Protein AF-0000000081943123 (afdb_homodimer)

Foldseek 3Di:
DPPDDDDDDDDDYDDDDDPDQDAQADDDFDDDDCDPPRPPVDFDAQALNHHQAAAQEEEEAQFLQSLLQLLQLLVVPRQRYEYEAQADHNFAPLQQFFQWADQFDLDLLLNVLLVLLCCCQVPVLCVQQVFHQAKDQLWEKEFDLDDQSVVLVVSRVVSCVVVPFDKDKAALVRVCVQPVLWDSVSTRIMIIGRRITGGRRVRNSVSSNVSSVVSNYHYHHSKDWDAWDWDADPVRAIFTAWIDTPSGIYGYRAYEQAHFQCSCVHCVRRVFFAQKFKWKFKKFKWPFDPPCPSHHKYDHLVLQWTWDDDGRITIIGGFFLAIGTPPDDDPPRTNDFDDDDCVRGVSRLVSVCNTRVCSVVIGTPDMGIHMGMFWLQQDAEFAATLRYRNYIYDYHNNSCCSSSSNSRSNQNSCCSVVVGGLDQCCVRYNLLADPLQSNPPQSSVFRRSQNRNCVSPRDFPPAADLALAPQDEALLAADPVPPVLVVCCVPPVPVNPVLVVLLGRLQQQQFLFHDANRYTFGAFGDPVGGQDRDHDQSCCYPNRDDDDPRVSVVQSVQSSGPDQGPCNVRLVVQQVCQAAFKEKGWQLLWWKKKKAFPCSLVLCLQAWQANQPDPQFFKAWTFGADLVQATQATWIKGWHDADDDDPPADHHHPDIMIIITGRNSNNSVVVSVSVVSCVLLVGRIDMDTCSRFKIKMKMGHPCQQVLQVQFWPFHCDCVRANARGWDFTGGNRATWIWHQDDLLPGGIIMTIHGRVCVSVNVSSSCVSCVVRVYYYGGVNSSVVSNVVVLHDDEPPLGYNNDHCVNSVNCVNGVPLWQRFNQKDKWKKWFPDADADAWQWFKDWPNHTFWIFHGWGQDVVVRTTMTIIIGGSPSSGGRGNCVQVVTFMWTDDPNDITTMHIDSADPPPSVVQVVVVDDD/DDDDDDDDDDDDDDDDDDDDDDDDPDPDDPDPDPDDDPPPVDFAAQALPNDQAAAQEEEEAQFLQSLLQLLQLLVVPRQRYEYEAQADHNFAPLQQFFQWADQFDLDPLLNVLLVLLCCCQVPVLCVQQVFHQAKDQLWEKEFDLDDQSVVLVVSRVVSCVVVPFDKDKAALVRVCVQPVLWDSVRTRIMIIGRRITGGRRVRNSVSSNVSSVVSNYHYHHSKDWDAWDWDADPVRAIFTAWIQTPSGIYGYRAYEQAHFQCSCVHCVRRVFFAQKFKWKFKKFKWPFDPPCPSHHKYDHLVLQWTWDDDGRITIIGGFFLAIGTPPDDDPPRTNDFDDDDCVRCVSRLVSVCNTRVCSVVIGTPDMGIHMGMFWLQQDAEWAATLRYRNYIYDYHNNSCCSSSSNSRSNQNSCCSVVVGGLDQCCVRYNLLADPLQSNPPQSSVFSRSQNRNCVSPRDFPPAADLALAPQDEALLAADPVPPVLVVCCVPPVPVNPVLVVLLGRLQQQQFLFHDANRYTFGAFGDPVGGQDRDHRQSCCYPNRDDDDPRVSVVQSVQSSGPDQGPCNVRLVVQQVCQAAFKEKGWQLLWWKKKKAFPCSLVLCLQAWQANQPDPQFFKAWTFGADLVQATQATWIKGWHDADDDDPPADHHHPDIMIIITGRNSNNSVVVSVSVVSCVLLVGRIDMDTCSRFKIKMKMGYPCAQVLQVQFWPFDPDCVRANARGWDFTGGNRATWIWHQDDLLPGGIIMTIHGRVCVSVRVSSSCVSCVVRVYYYGGVNSSVVSNVVVLHDDEPPLGYNNDHCVNSVNCVNGVPLWQRFNQKDKWKKWFPDADADAWQWFKDWPNHTFWIFHGWGQDVVVRTTMTIIIGGDPSSGGRGNCVQVVTFMWTHDPNDITTMHIDSADPPPSVVQVVVVDDD

Organism: NCBI:txid47308

InterPro domains:
  IPR006076 FAD dependent oxidoreductase [PF01266] (56-415)
  IPR006222 GCVT, N-terminal domain [PF01571] (504-816)
  IPR013977 Aminomethyltransferase, C-terminal domain [PF08669] (824-907)
  IPR027266 Aminomethyltransferase superfamily [G3DSA:3.30.1360.120] (504-801)
  IPR028896 Aminomethyltransferase-like [PTHR43757] (264-916)
  IPR029043 Glycine cleavage T-protein/YgfZ, C-terminal [SSF101790] (824-916)
  IPR032503 FAD dependent oxidoreductase, central domain [PF16350] (418-473)
  IPR036188 FAD/NAD(P)-binding domain superfamily [G3DSA:3.50.50.60] (58-434)
  IPR036188 FAD/NAD(P)-binding domain superfamily [SSF51905] (55-461)

pLDDT: mean 85.64, std 19.5, range [12.53, 98.81]

Solvent-accessible surface area (backbone atoms only — not comparable to full-atom values): 93609 Å² total; per-residue (Å²): 140,74,98,72,77,94,77,87,82,91,81,76,86,82,84,76,83,78,80,78,85,42,67,26,80,83,84,85,70,64,79,90,55,116,36,82,84,54,51,62,85,54,71,34,54,71,46,66,72,34,22,62,39,61,31,67,28,37,32,33,22,39,26,46,36,22,21,27,27,49,24,32,28,15,59,72,64,47,26,57,29,35,36,34,11,52,50,52,75,20,28,70,51,35,59,75,53,86,28,56,36,73,59,74,51,97,37,74,64,54,30,51,25,24,51,44,15,48,44,40,51,70,42,48,45,34,72,72,62,73,40,67,26,57,60,42,72,46,12,33,36,40,48,12,61,37,70,70,52,38,44,54,51,28,39,28,48,31,39,27,54,61,74,69,48,69,67,43,84,32,46,37,69,56,42,34,71,75,38,71,68,44,53,42,86,66,41,56,28,30,44,37,26,62,78,15,28,34,37,32,48,59,41,35,35,52,45,31,43,48,50,10,38,73,45,47,25,41,60,29,24,62,41,47,75,75,40,38,44,64,44,60,50,97,84,65,48,38,27,41,46,28,41,31,36,90,40,44,56,28,36,20,51,25,40,34,41,17,34,44,68,51,29,39,63,57,24,55,47,59,67,37,76,48,55,59,46,38,25,54,48,49,36,35,31,38,37,78,42,92,84,50,58,85,42,52,25,39,35,31,36,88,51,26,27,34,38,39,67,48,74,44,22,40,33,44,28,50,55,49,72,61,64,51,73,47,86,76,81,61,93,80,64,53,78,60,66,51,83,76,55,58,84,60,48,45,62,35,52,54,33,46,25,62,41,31,50,68,50,74,78,44,54,73,66,45,78,48,21,33,64,42,20,29,12,47,77,54,40,39,35,24,44,66,43,90,67,27,48,42,34,28,38,46,26,24,40,47,89,37,38,66,30,38,14,41,22,51,10,41,34,50,26,31,25,71,75,68,70,44,49,74,58,69,51,56,83,29,27,54,43,53,48,36,78,83,50,40,76,31,65,64,44,39,50,40,20,18,49,50,29,49,46,42,63,46,50,83,83,42,90,69,69,70,84,60,41,57,65,75,70,31,74,55,68,57,44,66,62,70,59,72,64,52,50,51,51,44,48,65,76,46,56,85,60,48,74,73,46,56,73,63,68,57,23,41,38,67,60,3,29,38,65,37,77,46,62,47,24,55,38,45,29,38,61,41,88,92,38,59,29,72,81,63,81,62,29,62,88,39,32,94,86,28,69,60,79,72,92,50,54,35,59,54,58,53,56,50,40,70,46,84,56,78,37,84,58,49,61,56,43,42,50,35,40,47,36,22,71,73,21,19,24,37,32,67,53,34,62,30,26,35,32,37,39,30,42,90,28,23,58,61,45,46,31,34,48,29,39,26,72,56,82,54,63,63,30,29,40,34,66,26,32,27,59,48,98,85,47,11,26,66,40,60,36,36,36,27,21,43,71,59,38,76,62,46,75,82,77,32,67,62,36,95,41,54,31,36,41,36,47,29,56,36,66,45,28,45,39,47,51,46,50,51,49,48,49,34,59,70,41,64,44,58,52,43,79,42,82,44,31,88,47,30,31,28,39,35,35,28,6,78,43,22,61,67,28,45,51,74,36,33,82,56,68,74,46,66,83,72,44,37,78,42,22,44,46,79,43,38,32,76,87,35,69,26,36,38,30,30,51,62,74,48,57,32,18,32,33,29,39,42,22,38,45,91,48,33,60,64,40,50,41,45,46,53,60,55,18,49,86,60,63,46,42,77,34,21,47,61,24,42,53,23,34,13,55,37,49,57,59,80,42,74,82,48,61,35,32,47,65,33,33,43,59,39,55,64,38,47,88,24,33,17,66,88,40,34,34,19,44,67,40,26,60,38,39,35,36,30,82,62,89,52,70,57,73,40,45,32,21,30,23,44,73,86,38,64,28,29,32,25,42,33,35,37,59,20,67,88,82,66,29,21,35,32,33,22,46,32,34,31,83,48,72,37,26,29,13,39,59,60,51,69,73,42,53,34,30,36,28,54,52,80,41,77,40,68,35,47,77,31,95,58,43,91,41,67,71,80,60,40,35,55,72,69,46,80,133,131,64,93,78,85,74,95,75,81,93,78,92,79,89,90,80,84,87,82,79,83,82,80,78,84,77,73,76,82,85,74,87,62,87,70,80,78,82,72,63,87,60,77,36,56,72,46,65,86,68,54,66,54,61,32,67,29,39,31,34,22,38,27,46,38,22,21,28,27,48,24,31,27,15,59,74,65,46,26,56,28,34,36,34,13,53,51,52,74,21,28,71,49,36,60,76,53,84,26,56,37,73,60,74,51,96,37,74,64,55,28,52,24,25,52,45,16,48,44,39,53,70,43,48,45,35,71,70,62,72,40,67,24,57,62,42,72,45,12,33,34,40,49,12,63,38,68,69,53,39,44,53,51,27,38,28,48,31,38,27,54,60,73,68,49,71,67,42,84,31,48,37,68,56,42,34,70,73,39,71,70,44,53,43,86,64,41,56,28,30,44,37,26,61,80,16,28,36,38,33,49,59,41,34,38,50,45,30,44,48,50,10,38,74,46,50,24,42,61,28,24,59,40,47,74,77,40,38,44,64,44,61,48,97,83,65,48,38,26,40,46,28,41,29,35,89,39,45,57,28,37,20,53,25,40,33,41,16,36,45,66,51,30,41,63,57,23,55,46,59,68,36,76,46,56,57,47,39,25,54,46,50,36,34,31,38,36,76,42,92,83,50,58,85,42,52,26,38,34,31,37,87,52,26,25,35,38,39,68,48,74,45,23,40,33,45,30,50,53,49,73,61,64,51,72,48,87,75,80,62,92,78,62,56,77,61,66,52,82,76,56,57,87,60,48,45,62,34,51,54,35,47,26,61,41,31,50,68,50,74,77,44,55,74,68,45,80,48,22,32,63,41,22,29,12,48,78,54,42,38,34,24,45,66,44,91,66,28,48,42,34,26,39,46,25,23,40,48,90,39,38,66,31,39,14,41,23,51,10,41,34,49,26,33,25,70,74,68,70,43,48,73,61,70,50,57,83,28,26,53,42,53,48,36,78,82,49,41,76,31,66,65,44,39,52,39,21,18,48,50,30,49,45,43,63,46,49,83,85,43,90,68,70,72,83,61,41,59,65,75,70,30,75,54,69,55,45,64,61,70,59,71,63,53,50,53,51,43,48,67,76,46,58,86,62,48,72,74,49,56,74,61,66,57,23,41,37,68,62,3,29,39,64,38,76,47,61,46,25,56,38,46,29,36,59,41,87,92,36,59,28,70,84,65,81,61,29,62,89,40,33,94,85,28,70,60,78,71,91,49,55,33,59,54,56,54,56,50,38,69,45,85,56,78,38,87,58,49,62,55,42,41,49,37,40,47,36,22,70,72,21,19,23,35,32,67,53,34,63,28,27,34,34,36,38,29,42,91,29,22,59,62,48,46,36,40,47,31,41,25,72,54,82,55,63,62,31,29,39,34,66,26,32,27,59,48,97,84,48,10,27,68,41,60,36,37,36,26,21,44,72,59,39,76,61,46,77,82,77,32,67,63,35,96,42,53,32,35,40,36,48,29,56,35,64,45,28,45,39,47,51,47,51,51,50,48,51,35,58,73,46,62,45,57,53,43,79,44,81,44,32,88,47,29,31,28,38,36,35,28,5,78,43,22,61,66,29,46,50,74,37,34,81,57,69,74,45,66,83,72,43,36,78,43,23,44,45,79,45,41,34,78,86,35,69,26,36,37,31,30,52,61,74,49,58,30,19,33,33,29,39,41,22,37,44,90,46,34,61,64,39,51,42,47,47,52,59,55,17,50,88,61,63,48,44,76,33,21,47,60,26,41,52,22,35,12,55,36,49,58,58,79,42,70,83,49,60,33,31,47,65,32,32,43,61,40,56,64,38,45,87,24,34,17,66,88,41,30,36,20,44,69,41,26,61,40,38,34,36,30,83,62,89,51,69,54,71,40,44,32,21,29,24,44,74,87,38,65,27,29,33,25,43,31,36,34,58,20,67,90,82,66,29,20,35,32,33,22,46,31,34,31,81,56,71,38,28,30,16,42,60,60,51,71,72,42,53,36,30,37,28,55,50,79,42,76,40,67,35,46,77,32,96,55,42,91,42,66,70,80,61,40,34,54,72,66,45,80,133

Nearest PDB structures (foldseek):
  5l46-assembly2_B  TM=8.268E-01  e=7.476E-78  Homo sapiens
  4pab-assembly2_B  TM=8.121E-01  e=1.730E-78  Rattus norvegicus
  4paa-assembly2_B  TM=8.093E-01  e=3.232E-77  Rattus norvegicus
  3gsi-assembly1_A  TM=7.814E-01  e=6.948E-73  Arthrobacter globiformis
  2gah-assembly1_B  TM=8.969E-01  e=1.315E-29  Stenotrophomonas maltophilia

Secondary structure (DSSP, 8-state):
--------------------------------SS-S-------EE--GGG---B-SEEEE--SHHHHHHHHHHHHTT--SEEEE-SSSTTTTTGGG---EE----S-HHHHHHHHHHHHIIIIIHHHHHS-----B---EEEEESSHHHHHHHHHHHHHHHHTT---EEE-HHHHHHH-TTS--TT-SEEEEETT-EE--HHHHHHHHHHHHHHTT-EEEES--EEEEEEEE-TTS-EEEEEEEETTEEEE-S-EEE--GGGHHHHHHTTT----EEEEEEEEEEE---TT-TTPPEEEEGGGTEEEEEETTEEEEEE--SSPPB--S--TT-SS--PPP-HHHHHHHHHHHHHHSGGGGGPPEEEEEEEEEEEETTSS-EEEE-SSSBTEEEEE--TT-HHHHHHHHHHHHHHHHHHSS-SS--TTTBGGGS-TTTTT-HHHHHHHHHHHHHTTTS---TT----TT--SB--TTS---HHHHHHHHHHHS-SSHHHHHHH---TTTTTEEEEEETTEEEEEEE-TT---------GGG-TTPPPPSS-HHHHHHHTT-SSS--TTHHHHHHHHHHHHHS-EEEE-TTSEEEEEESTTHHHHHHHHBSS---SSTTBEEEEEEE-TTS-EEEEEEEEEEPPBS-BTTTB--BSS-EEEEEE-GGGHHHHHHHHHHHHHHHT---EEEE-GGGEEEEEEESTTHHHHHHHHBSS--STTTS-TTEEEEEEETTEEEEEEE--SSSSSEEEEEEEGGGHHHHHHHHHHHHGGGT-EEE-HHHHHHHHHHHT---BTTTB-TTS-TTTTT-GGGS-SSSS---SEEEEEEEESS-----S-PEEEETTEEEEEEEEEEEETTTTEEEEEEEEE-TTS----HHHHHHS-EEEEETTEEEEEEEESS-SSSTT--GGGT---/-------------------------------------------EE--GGG---B-SEEEE--SHHHHHHHHHHHHTT--SEEEE-SSSTTTTTGGG---EE----S-HHHHHHHHHHHHIIIIIHHHHHS-----B---EEEEESSHHHHHHHHHHHHHHHHTT---EEE-HHHHHHH-TTS--TT-SEEEEETT-EE--HHHHHHHHHHHHHHTT-EEEES--EEEEEEEE-TTS-EEEEEEEETTEEEE-S-EEE--GGGHHHHHHTTT----EEEEEEEEEEE---TT-TTPPEEEETTTTEEEEEETTEEEEEE--SSPPB--S--TT-SS--PPP-HHHHHHHHHHHHHHSGGGGGPPEEEEEEEEEEEETTSS-EEEE-SSSBTEEEEE--TT-HHHHHHHHHHHHHHHHHHSS-SS--TTTBGGGS-TTTTT-HHHHHHHHHHHHHTTTS---TT----TT--SB--TTS---HHHHHHHHHHHS-SSHHHHHHH---TTTTTEEEEEETTEEEEEEE-TT---------GGG-TTPPPPSS-HHHHHHHTT-SSS--TTHHHHHHHHHHHHHS-EEEE-TTSEEEEEESTTHHHHHHHHBSS---SSTTBEEEEEEE-TTS-EEEEEEEEEEPPBS-BTTTB--BSS-EEEEEE-GGGHHHHHHHHHHHHHHHT---EEEE-GGGEEEEEEESTTHHHHHHHHBSS--STTTS-TTBEEEEEETTEEEEEE---SSSSSEEEEEEEGGGHHHHHHHHHHHHGGGT-EEE-HHHHHHHHHHHT---BTTTB-TTS-TTTTT-GGGS-SSSS---SEEEEEEEESS-----S-PEEEETTEEEEEEEEEEEETTTTEEEEEEEEE-TTS----HHHHHH--EEEEETTEEEEEEEESS-SSSTT--GGGT---

Radius of gyration: 38.24 Å; Cα contacts (8 Å, |Δi|>4): 4387; chains: 2; bounding box: 109×119×113 Å

Sequence (1838 aa):
MAFIGSAVRRISLSLRPPLSPLCRISARAYSSEPTTEKSVPYEKTLKQEDGISSADAVVIGGGSLGCQTVYHLAKMGMTNVVLLERDRLTAGTTWHTAGLLWQLRPSDVEIELLAHTRNVISKDLEEETGLHTGWIQNGGLFIASNKQRLDEYKRLMSLGKVYGIESHVLSPAETKDLYPLMNVDDLYGTLYVPKDGTMDPAGTCTTLTRAASARGATVIENCPVTGIQVKSDDLGVKRVKAVETRHGTIETPCVVNCAGVWATKLGEMAGVKVPLIAMHHAYVVTERIEGIQNMPNVRDHDASVYLRLQGDALSVGGYEQNPIFWEEVSDKFAFSLFDLDWDVFMQNIEGAINRVPILEQTGIKSTVCGPESFTADHKPLMGEAPEVRGYFLGCGFNSAGMMLGGGCGRELAHWIIHGRPEKDMYGYDIRRFHHSLTDNNRWIRERSHESYAKNYSVVFPFDEPLASRNMRRDPFHKVDISNEISFALFYFPSRSNCVLSHLQALTEQGCVFQERHGWERPGWFNKDGAAPVKDYDYYGAYDTPKNANYKYNELLGKEYTFSFPPHHDVIKNECLTCRNGVAVFNMSYFGKFFLTGPDAKKAADWLFTADVNKKPGSTVYTCMLNKRGGSEADLTVSRLEPGAANLPLSPESDGDTYYLAIGGGVAEHNWNHISTVLQDQGFRCQLADHSEDMGMISIQGPKSRAVLQEVLDTDLSNEAFPFSTHKVVNAAGHQVRAMRLSFVGELGWELHIPKDSCMPVYNAVMAAGAKHGIINSGYRAIDSLSIEKGYRHWHADLRPDDTPLEAGLAFTCKLKSTIPFQGKIVCFTIDEKMPMFGLEAIFRNGVPVGHLRRSDYGFYIDKTIGYGYIRNPDGGVVSADFIRSGEFTLERMGVTYKAKAHLKTPFDSENKRVKGIYDMAFIGSAVRRISLSLRPPLSPLCRISARAYSSEPTTEKSVPYEKTLKQEDGISSADAVVIGGGSLGCQTVYHLAKMGMTNVVLLERDRLTAGTTWHTAGLLWQLRPSDVEIELLAHTRNVISKDLEEETGLHTGWIQNGGLFIASNKQRLDEYKRLMSLGKVYGIESHVLSPAETKDLYPLMNVDDLYGTLYVPKDGTMDPAGTCTTLTRAASARGATVIENCPVTGIQVKSDDLGVKRVKAVETRHGTIETPCVVNCAGVWATKLGEMAGVKVPLIAMHHAYVVTERIEGIQNMPNVRDHDASVYLRLQGDALSVGGYEQNPIFWEEVSDKFAFSLFDLDWDVFMQNIEGAINRVPILEQTGIKSTVCGPESFTADHKPLMGEAPEVRGYFLGCGFNSAGMMLGGGCGRELAHWIIHGRPEKDMYGYDIRRFHHSLTDNNRWIRERSHESYAKNYSVVFPFDEPLASRNMRRDPFHKVDISNEISFALFYFPSRSNCVLSHLQALTEQGCVFQERHGWERPGWFNKDGAAPVKDYDYYGAYDTPKNANYKYNELLGKEYTFSFPPHHDVIKNECLTCRNGVAVFNMSYFGKFFLTGPDAKKAADWLFTADVNKKPGSTVYTCMLNKRGGSEADLTVSRLEPGAANLPLSPESDGDTYYLAIGGGVAEHNWNHISTVLQDQGFRCQLADHSEDMGMISIQGPKSRAVLQEVLDTDLSNEAFPFSTHKVVNAAGHQVRAMRLSFVGELGWELHIPKDSCMPVYNAVMAAGAKHGIINSGYRAIDSLSIEKGYRHWHADLRPDDTPLEAGLAFTCKLKSTIPFQGKIVCFTIDEKMPMFGLEAIFRNGVPVGHLRRSDYGFYIDKTIGYGYIRNPDGGVVSADFIRSGEFTLERMGVTYKAKAHLKTPFDSENKRVKGIYD

Structure (mmCIF, N/CA/C/O backbone):
data_AF-0000000081943123-model_v1
#
loop_
_entity.id
_entity.type
_entity.pdbx_description
1 polymer 'Sarcosine dehydrogenase, mitochondrial'
#
loop_
_atom_site.group_PDB
_atom_site.id
_atom_site.type_symbol
_atom_site.label_atom_id
_atom_site.label_alt_id
_atom_site.label_comp_id
_atom_site.label_asym_id
_atom_site.label_entity_id
_atom_site.label_seq_id
_atom_site.pdbx_PDB_ins_code
_atom_site.Cartn_x
_atom_site.Cartn_y
_atom_site.Cartn_z
_atom_site.occupancy
_atom_site.B_iso_or_equiv
_atom_site.auth_seq_id
_atom_site.auth_comp_id
_atom_site.auth_asym_id
_atom_site.auth_atom_id
_atom_site.pdbx_PDB_model_num
ATOM 1 N N . MET A 1 1 ? -45.781 29.031 34.625 1 14.78 1 MET A N 1
ATOM 2 C CA . MET A 1 1 ? -46.188 27.938 35.5 1 14.78 1 MET A CA 1
ATOM 3 C C . MET A 1 1 ? -46.938 26.859 34.719 1 14.78 1 MET A C 1
ATOM 5 O O . MET A 1 1 ? -46.688 25.672 34.906 1 14.78 1 MET A O 1
ATOM 9 N N . ALA A 1 2 ? -48 27.188 34.125 1 14.56 2 ALA A N 1
ATOM 10 C CA . ALA A 1 2 ? -49.188 26.344 34.031 1 14.56 2 ALA A CA 1
ATOM 11 C C . ALA A 1 2 ? -49.062 25.297 32.938 1 14.56 2 ALA A C 1
ATOM 13 O O . ALA A 1 2 ? -49.906 24.406 32.781 1 14.56 2 ALA A O 1
ATOM 14 N N . PHE A 1 3 ? -48.375 25.656 31.875 1 13.83 3 PHE A N 1
ATOM 15 C CA . PHE A 1 3 ? -48.5 25.125 30.516 1 13.83 3 PHE A CA 1
ATOM 16 C C . PHE A 1 3 ? -48.094 23.672 30.453 1 13.83 3 PHE A C 1
ATOM 18 O O . PHE A 1 3 ? -46.875 23.359 30.438 1 13.83 3 PHE A O 1
ATOM 25 N N . ILE A 1 4 ? -48.719 22.547 31.031 1 15.71 4 ILE A N 1
ATOM 26 C CA . ILE A 1 4 ? -49.062 21.375 31.828 1 15.71 4 ILE A CA 1
ATOM 27 C C . ILE A 1 4 ? -49.062 20.141 30.922 1 15.71 4 ILE A C 1
ATOM 29 O O . ILE A 1 4 ? -48.438 19.141 31.234 1 15.71 4 ILE A O 1
ATOM 33 N N . GLY A 1 5 ? -50.125 19.641 30.172 1 14.55 5 GLY A N 1
ATOM 34 C CA . GLY A 1 5 ? -50.906 18.547 30.734 1 14.55 5 GLY A CA 1
ATOM 35 C C . GLY A 1 5 ? -50.688 17.219 30.031 1 14.55 5 GLY A C 1
ATOM 36 O O . GLY A 1 5 ? -50.688 16.172 30.656 1 14.55 5 GLY A O 1
ATOM 37 N N . SER A 1 6 ? -50.75 17.141 28.703 1 15.01 6 SER A N 1
ATOM 38 C CA . SER A 1 6 ? -51.656 16.109 28.266 1 15.01 6 SER A CA 1
ATOM 39 C C . SER A 1 6 ? -51.031 14.727 28.328 1 15.01 6 SER A C 1
ATOM 41 O O . SER A 1 6 ? -49.844 14.586 28.062 1 15.01 6 SER A O 1
ATOM 43 N N . ALA A 1 7 ? -51.594 13.57 28.719 1 15.02 7 ALA A N 1
ATOM 44 C CA . ALA A 1 7 ? -51.781 12.359 29.516 1 15.02 7 ALA A CA 1
ATOM 45 C C . ALA A 1 7 ? -51.281 11.125 28.766 1 15.02 7 ALA A C 1
ATOM 47 O O . ALA A 1 7 ? -50.594 10.281 29.328 1 15.02 7 ALA A O 1
ATOM 48 N N . VAL A 1 8 ? -51.812 10.781 27.578 1 14.61 8 VAL A N 1
ATOM 49 C CA . VAL A 1 8 ? -52.531 9.516 27.609 1 14.61 8 VAL A CA 1
ATOM 50 C C . VAL A 1 8 ? -51.562 8.352 27.562 1 14.61 8 VAL A C 1
ATOM 52 O O . VAL A 1 8 ? -50.406 8.508 27.156 1 14.61 8 VAL A O 1
ATOM 55 N N . ARG A 1 9 ? -51.875 7.113 27.047 1 14.8 9 ARG A N 1
ATOM 56 C CA . ARG A 1 9 ? -52.281 5.793 27.531 1 14.8 9 ARG A CA 1
ATOM 57 C C . ARG A 1 9 ? -51.219 4.758 27.219 1 14.8 9 ARG A C 1
ATOM 59 O O . ARG A 1 9 ? -50.781 4.02 28.094 1 14.8 9 ARG A O 1
ATOM 66 N N . ARG A 1 10 ? -51.312 3.957 26.062 1 14.8 10 ARG A N 1
ATOM 67 C CA . ARG A 1 10 ? -51.594 2.531 26.109 1 14.8 10 ARG A CA 1
ATOM 68 C C . ARG A 1 10 ? -50.312 1.699 26.094 1 14.8 10 ARG A C 1
ATOM 70 O O . ARG A 1 10 ? -49.344 2.086 25.453 1 14.8 10 ARG A O 1
ATOM 77 N N . ILE A 1 11 ? -50.062 0.572 26.781 1 15.42 11 ILE A N 1
ATOM 78 C CA . ILE A 1 11 ? -49.344 -0.403 27.594 1 15.42 11 ILE A CA 1
ATOM 79 C C . ILE A 1 11 ? -48.656 -1.412 26.672 1 15.42 11 ILE A C 1
ATOM 81 O O . ILE A 1 11 ? -47.562 -1.898 27 1 15.42 11 ILE A O 1
ATOM 85 N N . SER A 1 12 ? -49.219 -1.796 25.516 1 14.71 12 SER A N 1
ATOM 86 C CA . SER A 1 12 ? -49.406 -3.242 25.516 1 14.71 12 SER A CA 1
ATOM 87 C C . SER A 1 12 ? -48.094 -3.977 25.375 1 14.71 12 SER A C 1
ATOM 89 O O . SER A 1 12 ? -47.75 -4.84 26.188 1 14.71 12 SER A O 1
ATOM 91 N N . LEU A 1 13 ? -47.812 -4.703 24.312 1 15.15 13 LEU A N 1
ATOM 92 C CA . LEU A 1 13 ? -47.844 -6.156 24.219 1 15.15 13 LEU A CA 1
ATOM 93 C C . LEU A 1 13 ? -46.438 -6.746 24.25 1 15.15 13 LEU A C 1
ATOM 95 O O . LEU A 1 13 ? -45.438 -6.02 24.109 1 15.15 13 LEU A O 1
ATOM 99 N N . SER A 1 14 ? -45.906 -7.379 23.234 1 15.28 14 SER A N 1
ATOM 100 C CA . SER A 1 14 ? -45.75 -8.828 23.141 1 15.28 14 SER A CA 1
ATOM 101 C C . SER A 1 14 ? -44.312 -9.258 23.375 1 15.28 14 SER A C 1
ATOM 103 O O . SER A 1 14 ? -44.062 -10.078 24.25 1 15.28 14 SER A O 1
ATOM 105 N N . LEU A 1 15 ? -43.562 -9.766 22.391 1 15.52 15 LEU A N 1
ATOM 106 C CA . LEU A 1 15 ? -43.219 -11.18 22.234 1 15.52 15 LEU A CA 1
ATOM 107 C C . LEU A 1 15 ? -41.781 -11.445 22.672 1 15.52 15 LEU A C 1
ATOM 109 O O . LEU A 1 15 ? -40.969 -10.523 22.703 1 15.52 15 LEU A O 1
ATOM 113 N N . ARG A 1 16 ? -41.219 -12.539 22.594 1 15.79 16 ARG A N 1
ATOM 114 C CA . ARG A 1 16 ? -40.719 -13.672 23.344 1 15.79 16 ARG A CA 1
ATOM 115 C C . ARG A 1 16 ? -39.188 -13.734 23.266 1 15.79 16 ARG A C 1
ATOM 117 O O . ARG A 1 16 ? -38.5 -14.086 24.234 1 15.79 16 ARG A O 1
ATOM 124 N N . PRO A 1 17 ? -38.344 -13.125 22.203 1 16.56 17 PRO A N 1
ATOM 125 C CA . PRO A 1 17 ? -37.656 -14.367 21.844 1 16.56 17 PRO A CA 1
ATOM 126 C C . PRO A 1 17 ? -36.438 -14.648 22.734 1 16.56 17 PRO A C 1
ATOM 128 O O . PRO A 1 17 ? -35.844 -13.719 23.266 1 16.56 17 PRO A O 1
ATOM 131 N N . PRO A 1 18 ? -36.156 -15.727 23.328 1 17.17 18 PRO A N 1
ATOM 132 C CA . PRO A 1 18 ? -35.438 -16.328 24.453 1 17.17 18 PRO A CA 1
ATOM 133 C C . PRO A 1 18 ? -33.906 -16.375 24.219 1 17.17 18 PRO A C 1
ATOM 135 O O . PRO A 1 18 ? -33.469 -17.031 23.281 1 17.17 18 PRO A O 1
ATOM 138 N N . LEU A 1 19 ? -33.344 -15.227 24.125 1 15.55 19 LEU A N 1
ATOM 139 C CA . LEU A 1 19 ? -31.984 -15.25 23.625 1 15.55 19 LEU A CA 1
ATOM 140 C C . LEU A 1 19 ? -31.109 -16.172 24.469 1 15.55 19 LEU A C 1
ATOM 142 O O . LEU A 1 19 ? -31.234 -16.203 25.703 1 15.55 19 LEU A O 1
ATOM 146 N N . SER A 1 20 ? -30.328 -16.938 23.844 1 15.78 20 SER A N 1
ATOM 147 C CA . SER A 1 20 ? -29.625 -18.203 23.969 1 15.78 20 SER A CA 1
ATOM 148 C C . SER A 1 20 ? -28.438 -18.094 24.906 1 15.78 20 SER A C 1
ATOM 150 O O . SER A 1 20 ? -27.828 -17.031 25.031 1 15.78 20 SER A O 1
ATOM 152 N N . PRO A 1 21 ? -28.062 -19 25.766 1 17.08 21 PRO A N 1
ATOM 153 C CA . PRO A 1 21 ? -27.422 -19.297 27.047 1 17.08 21 PRO A CA 1
ATOM 154 C C . PRO A 1 21 ? -25.906 -19.234 26.984 1 17.08 21 PRO A C 1
ATOM 156 O O . PRO A 1 21 ? -25.219 -19.531 27.969 1 17.08 21 PRO A O 1
ATOM 159 N N . LEU A 1 22 ? -25.219 -18.516 25.984 1 15.06 22 LEU A N 1
ATOM 160 C CA . LEU A 1 22 ? -24.109 -19.359 25.547 1 15.06 22 LEU A CA 1
ATOM 161 C C . LEU A 1 22 ? -22.984 -19.344 26.562 1 15.06 22 LEU A C 1
ATOM 163 O O . LEU A 1 22 ? -22.391 -20.391 26.859 1 15.06 22 LEU A O 1
ATOM 167 N N . CYS A 1 23 ? -22.297 -18.297 27.125 1 15.3 23 CYS A N 1
ATOM 168 C CA . CYS A 1 23 ? -20.859 -18.5 26.906 1 15.3 23 CYS A CA 1
ATOM 169 C C . CYS A 1 23 ? -20.203 -19.047 28.156 1 15.3 23 CYS A C 1
ATOM 171 O O . CYS A 1 23 ? -20.203 -18.406 29.203 1 15.3 23 CYS A O 1
ATOM 173 N N . ARG A 1 24 ? -20.062 -20.219 28.469 1 15.85 24 ARG A N 1
ATOM 174 C CA . ARG A 1 24 ? -19.594 -20.812 29.719 1 15.85 24 ARG A CA 1
ATOM 175 C C . ARG A 1 24 ? -18.109 -20.562 29.938 1 15.85 24 ARG A C 1
ATOM 177 O O . ARG A 1 24 ? -17.266 -21.172 29.281 1 15.85 24 ARG A O 1
ATOM 184 N N . ILE A 1 25 ? -17.656 -19.469 30.188 1 15.88 25 ILE A N 1
ATOM 185 C CA . ILE A 1 25 ? -16.219 -19.281 30.141 1 15.88 25 ILE A CA 1
ATOM 186 C C . ILE A 1 25 ? -15.57 -19.938 31.359 1 15.88 25 ILE A C 1
ATOM 188 O O . ILE A 1 25 ? -15.914 -19.625 32.5 1 15.88 25 ILE A O 1
ATOM 192 N N . SER A 1 26 ? -14.781 -21.016 31.141 1 16.25 26 SER A N 1
ATOM 193 C CA . SER A 1 26 ? -14.219 -21.969 32.094 1 16.25 26 SER A CA 1
ATOM 194 C C . SER A 1 26 ? -13.188 -21.297 33 1 16.25 26 SER A C 1
ATOM 196 O O . SER A 1 26 ? -12.602 -20.281 32.625 1 16.25 26 SER A O 1
ATOM 198 N N . ALA A 1 27 ? -12.703 -21.922 34.094 1 15.95 27 ALA A N 1
ATOM 199 C CA . ALA A 1 27 ? -12.219 -21.859 35.469 1 15.95 27 ALA A CA 1
ATOM 200 C C . ALA A 1 27 ? -10.703 -21.719 35.5 1 15.95 27 ALA A C 1
ATOM 202 O O . ALA A 1 27 ? -9.984 -22.5 34.844 1 15.95 27 ALA A O 1
ATOM 203 N N . ARG A 1 28 ? -10.102 -20.734 36.094 1 19.5 28 ARG A N 1
ATOM 204 C CA . ARG A 1 28 ? -8.742 -20.219 36.219 1 19.5 28 ARG A CA 1
ATOM 205 C C . ARG A 1 28 ? -7.934 -21.062 37.219 1 19.5 28 ARG A C 1
ATOM 207 O O . ARG A 1 28 ? -8.164 -21 38.438 1 19.5 28 ARG A O 1
ATOM 214 N N . ALA A 1 29 ? -7.254 -22.219 36.812 1 17.97 29 ALA A N 1
ATOM 215 C CA . ALA A 1 29 ? -6.562 -23 37.844 1 17.97 29 ALA A CA 1
ATOM 216 C C . ALA A 1 29 ? -5.473 -22.188 38.531 1 17.97 29 ALA A C 1
ATOM 218 O O . ALA A 1 29 ? -4.965 -21.219 37.969 1 17.97 29 ALA A O 1
ATOM 219 N N . TYR A 1 30 ? -4.574 -22.797 39.688 1 17.72 30 TYR A N 1
ATOM 220 C CA . TYR A 1 30 ? -4.012 -22.938 41.031 1 17.72 30 TYR A CA 1
ATOM 221 C C . TYR A 1 30 ? -2.488 -22.938 40.969 1 17.72 30 TYR A C 1
ATOM 223 O O . TYR A 1 30 ? -1.883 -23.672 40.219 1 17.72 30 TYR A O 1
ATOM 231 N N . SER A 1 31 ? -1.683 -22.031 41.375 1 18.48 31 SER A N 1
ATOM 232 C CA . SER A 1 31 ? -0.256 -21.734 41.344 1 18.48 31 SER A CA 1
ATOM 233 C C . SER A 1 31 ? 0.549 -22.734 42.156 1 18.48 31 SER A C 1
ATOM 235 O O . SER A 1 31 ? 1.511 -23.328 41.656 1 18.48 31 SER A O 1
ATOM 237 N N . SER A 1 32 ? 1.404 -22.719 43.344 1 17.7 32 SER A N 1
ATOM 238 C CA . SER A 1 32 ? 2.861 -22.781 43.375 1 17.7 32 SER A CA 1
ATOM 239 C C . SER A 1 32 ? 3.344 -24.172 43.781 1 17.7 32 SER A C 1
ATOM 241 O O . SER A 1 32 ? 4.316 -24.688 43.219 1 17.7 32 SER A O 1
ATOM 243 N N . GLU A 1 33 ? 3.551 -24.766 45.062 1 22.91 33 GLU A N 1
ATOM 244 C CA . GLU A 1 33 ? 4.246 -25.547 46.094 1 22.91 33 GLU A CA 1
ATOM 245 C C . GLU A 1 33 ? 4.188 -27.047 45.781 1 22.91 33 GLU A C 1
ATOM 247 O O . GLU A 1 33 ? 3.182 -27.531 45.25 1 22.91 33 GLU A O 1
ATOM 252 N N . PRO A 1 34 ? 5.172 -28.438 46.188 1 24.02 34 PRO A N 1
ATOM 253 C CA . PRO A 1 34 ? 5.242 -29.297 45 1 24.02 34 PRO A CA 1
ATOM 254 C C . PRO A 1 34 ? 4.004 -29.188 44.125 1 24.02 34 PRO A C 1
ATOM 256 O O . PRO A 1 34 ? 3.854 -29.938 43.156 1 24.02 34 PRO A O 1
ATOM 259 N N . THR A 1 35 ? 3.16 -28.297 44.156 1 25.12 35 THR A N 1
ATOM 260 C CA . THR A 1 35 ? 2.15 -28.375 45.188 1 25.12 35 THR A CA 1
ATOM 261 C C . THR A 1 35 ? 0.854 -28.969 44.656 1 25.12 35 THR A C 1
ATOM 263 O O . THR A 1 35 ? 0.515 -28.766 43.5 1 25.12 35 THR A O 1
ATOM 266 N N . THR A 1 36 ? -0.316 -29.406 44.938 1 21.7 36 THR A N 1
ATOM 267 C CA . THR A 1 36 ? -1.036 -30.484 44.281 1 21.7 36 THR A CA 1
ATOM 268 C C . THR A 1 36 ? -1.101 -30.234 42.781 1 21.7 36 THR A C 1
ATOM 270 O O . THR A 1 36 ? -0.877 -29.109 42.312 1 21.7 36 THR A O 1
ATOM 273 N N . GLU A 1 37 ? -1.933 -30.75 41.844 1 19.5 37 GLU A N 1
ATOM 274 C CA . GLU A 1 37 ? -2.156 -31.016 40.438 1 19.5 37 GLU A CA 1
ATOM 275 C C . GLU A 1 37 ? -2.281 -29.703 39.625 1 19.5 37 GLU A C 1
ATOM 277 O O . GLU A 1 37 ? -3.305 -29.031 39.719 1 19.5 37 GLU A O 1
ATOM 282 N N . LYS A 1 38 ? -1.296 -28.906 39.625 1 26.08 38 LYS A N 1
ATOM 283 C CA . LYS A 1 38 ? -1.318 -27.578 39.031 1 26.08 38 LYS A CA 1
ATOM 284 C C . LYS A 1 38 ? -1.895 -27.609 37.625 1 26.08 38 LYS A C 1
ATOM 286 O O . LYS A 1 38 ? -1.344 -28.266 36.75 1 26.08 38 LYS A O 1
ATOM 291 N N . SER A 1 39 ? -3.092 -27.359 37.531 1 21.67 39 SER A N 1
ATOM 292 C CA . SER A 1 39 ? -3.906 -27.688 36.375 1 21.67 39 SER A CA 1
ATOM 293 C C . SER A 1 39 ? -3.531 -26.797 35.188 1 21.67 39 SER A C 1
ATOM 295 O O . SER A 1 39 ? -3.477 -25.578 35.312 1 21.67 39 SER A O 1
ATOM 297 N N . VAL A 1 40 ? -2.182 -26.844 34.594 1 26.84 40 VAL A N 1
ATOM 298 C CA . VAL A 1 40 ? -1.831 -26.406 33.25 1 26.84 40 VAL A CA 1
ATOM 299 C C . VAL A 1 40 ? -3.102 -26.094 32.469 1 26.84 40 VAL A C 1
ATOM 301 O O . VAL A 1 40 ? -3.93 -26.984 32.25 1 26.84 40 VAL A O 1
ATOM 304 N N . PRO A 1 41 ? -3.508 -24.922 32.625 1 31.95 41 PRO A N 1
ATOM 305 C CA . PRO A 1 41 ? -4.859 -24.75 32.094 1 31.95 41 PRO A CA 1
ATOM 306 C C . PRO A 1 41 ? -5.031 -25.359 30.719 1 31.95 41 PRO A C 1
ATOM 308 O O . PRO A 1 41 ? -4.449 -24.875 29.734 1 31.95 41 PRO A O 1
ATOM 311 N N . TYR A 1 42 ? -4.859 -26.547 30.562 1 32.78 42 TYR A N 1
ATOM 312 C CA . TYR A 1 42 ? -4.824 -27.625 29.578 1 32.78 42 TYR A CA 1
ATOM 313 C C . TYR A 1 42 ? -5.801 -27.359 28.438 1 32.78 42 TYR A C 1
ATOM 315 O O . TYR A 1 42 ? -6.676 -26.5 28.547 1 32.78 42 TYR A O 1
ATOM 323 N N . GLU A 1 43 ? -5.633 -28.188 27.516 1 39.06 43 GLU A N 1
ATOM 324 C CA . GLU A 1 43 ? -6.602 -28.625 26.516 1 39.06 43 GLU A CA 1
ATOM 325 C C . GLU A 1 43 ? -8.031 -28.469 27.016 1 39.06 43 GLU A C 1
ATOM 327 O O . GLU A 1 43 ? -8.391 -28.984 28.078 1 39.06 43 GLU A O 1
ATOM 332 N N . LYS A 1 44 ? -8.391 -27.328 26.719 1 50.91 44 LYS A N 1
ATOM 333 C CA . LYS A 1 44 ? -9.781 -27.25 27.156 1 50.91 44 LYS A CA 1
ATOM 334 C C . LYS A 1 44 ? -10.664 -28.219 26.375 1 50.91 44 LYS A C 1
ATOM 336 O O . LYS A 1 44 ? -10.406 -28.484 25.203 1 50.91 44 LYS A O 1
ATOM 341 N N . THR A 1 45 ? -11.047 -29.062 26.984 1 45.44 45 THR A N 1
ATOM 342 C CA . THR A 1 45 ? -12.109 -29.844 26.375 1 45.44 45 THR A CA 1
ATOM 343 C C . THR A 1 45 ? -13.469 -29.188 26.594 1 45.44 45 THR A C 1
ATOM 345 O O . THR A 1 45 ? -13.82 -28.844 27.719 1 45.44 45 THR A O 1
ATOM 348 N N . LEU A 1 46 ? -14.016 -28.562 25.641 1 52.78 46 LEU A N 1
ATOM 349 C CA . LEU A 1 46 ? -15.32 -27.922 25.781 1 52.78 46 LEU A CA 1
ATOM 350 C C . LEU A 1 46 ? -16.328 -28.891 26.375 1 52.78 46 LEU A C 1
ATOM 352 O O . LEU A 1 46 ? -16.484 -30.016 25.891 1 52.78 46 LEU A O 1
ATOM 356 N N . LYS A 1 47 ? -16.797 -28.609 27.625 1 48.69 47 LYS A N 1
ATOM 357 C CA . LYS A 1 47 ? -17.969 -29.312 28.141 1 48.69 47 LYS A CA 1
ATOM 358 C C . LYS A 1 47 ? -19.266 -28.641 27.688 1 48.69 47 LYS A C 1
ATOM 360 O O . LYS A 1 47 ? -19.266 -27.469 27.328 1 48.69 47 LYS A O 1
ATOM 365 N N . GLN A 1 48 ? -20.344 -29.359 27.516 1 48.12 48 GLN A N 1
ATOM 366 C CA . GLN A 1 48 ? -21.656 -28.922 27.062 1 48.12 48 GLN A CA 1
ATOM 367 C C . GLN A 1 48 ? -22.031 -27.578 27.672 1 48.12 48 GLN A C 1
ATOM 369 O O . GLN A 1 48 ? -22.609 -26.719 27 1 48.12 48 GLN A O 1
ATOM 374 N N . GLU A 1 49 ? -21.656 -27.25 28.875 1 47.47 49 GLU A N 1
ATOM 375 C CA . GLU A 1 49 ? -22.078 -26.094 29.656 1 47.47 49 GLU A CA 1
ATOM 376 C C . GLU A 1 49 ? -21.172 -24.891 29.391 1 47.47 49 GLU A C 1
ATOM 378 O O . GLU A 1 49 ? -21.531 -23.75 29.703 1 47.47 49 GLU A O 1
ATOM 383 N N . ASP A 1 50 ? -20.062 -25.016 28.938 1 55.16 50 ASP A N 1
ATOM 384 C CA . ASP A 1 50 ? -19.031 -24 28.859 1 55.16 50 ASP A CA 1
ATOM 385 C C . ASP A 1 50 ? -18.891 -23.469 27.422 1 55.16 50 ASP A C 1
ATOM 387 O O . ASP A 1 50 ? -17.844 -22.922 27.062 1 55.16 50 ASP A O 1
ATOM 391 N N . GLY A 1 51 ? -19.891 -23.453 26.75 1 62.12 51 GLY A N 1
ATOM 392 C CA . GLY A 1 51 ? -19.859 -23.469 25.297 1 62.12 51 GLY A CA 1
ATOM 393 C C . GLY A 1 51 ? -19.531 -22.109 24.703 1 62.12 51 GLY A C 1
ATOM 394 O O . GLY A 1 51 ? -20.016 -21.078 25.172 1 62.12 51 GLY A O 1
ATOM 395 N N . ILE A 1 52 ? -18.391 -22.016 23.938 1 79.31 52 ILE A N 1
ATOM 396 C CA . ILE A 1 52 ? -18.141 -20.875 23.078 1 79.31 52 ILE A CA 1
ATOM 397 C C . ILE A 1 52 ? -19.281 -20.703 22.078 1 79.31 52 ILE A C 1
ATOM 399 O O . ILE A 1 52 ? -19.609 -21.641 21.328 1 79.31 52 ILE A O 1
ATOM 403 N N . SER A 1 53 ? -19.984 -19.625 22.25 1 83.06 53 SER A N 1
ATOM 404 C CA . SER A 1 53 ? -21.188 -19.453 21.438 1 83.06 53 SER A CA 1
ATOM 405 C C . SER A 1 53 ? -20.875 -18.75 20.125 1 83.06 53 SER A C 1
ATOM 407 O O . SER A 1 53 ? -21.578 -18.922 19.125 1 83.06 53 SER A O 1
ATOM 409 N N . SER A 1 54 ? -19.828 -18.016 20.141 1 90.12 54 SER A N 1
ATOM 410 C CA . SER A 1 54 ? -19.484 -17.297 18.922 1 90.12 54 SER A CA 1
ATOM 411 C C . SER A 1 54 ? -17.984 -17.047 18.812 1 90.12 54 SER A C 1
ATOM 413 O O . SER A 1 54 ? -17.297 -16.969 19.828 1 90.12 54 SER A O 1
ATOM 415 N N . ALA A 1 55 ? -17.453 -17.047 17.625 1 92.75 55 ALA A N 1
ATOM 416 C CA . ALA A 1 55 ? -16.047 -16.734 17.328 1 92.75 55 ALA A CA 1
ATOM 417 C C . ALA A 1 55 ? -15.93 -15.961 16.016 1 92.75 55 ALA A C 1
ATOM 419 O O . ALA A 1 55 ? -16.781 -16.094 15.133 1 92.75 55 ALA A O 1
ATOM 420 N N . ASP A 1 56 ? -14.961 -15.156 15.961 1 90.88 56 ASP A N 1
ATOM 421 C CA . ASP A 1 56 ? -14.711 -14.445 14.703 1 90.88 56 ASP A CA 1
ATOM 422 C C . ASP A 1 56 ? -14.211 -15.406 13.625 1 90.88 56 ASP A C 1
ATOM 424 O O . ASP A 1 56 ? -14.438 -15.188 12.438 1 90.88 56 ASP A O 1
ATOM 428 N N . ALA A 1 57 ? -13.461 -16.406 14.047 1 96.5 57 ALA A N 1
ATOM 429 C CA . ALA A 1 57 ? -12.984 -17.469 13.156 1 96.5 57 ALA A CA 1
ATOM 430 C C . ALA A 1 57 ? -12.836 -18.781 13.898 1 96.5 57 ALA A C 1
ATOM 432 O O . ALA A 1 57 ? -12.445 -1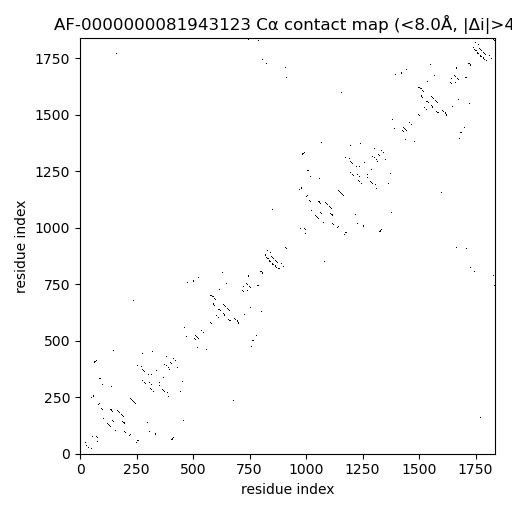8.797 15.07 1 96.5 57 ALA A O 1
ATOM 433 N N . VAL A 1 58 ? -13.156 -19.844 13.289 1 97.69 58 VAL A N 1
ATOM 434 C CA . VAL A 1 58 ? -12.953 -21.172 13.82 1 97.69 58 VAL A CA 1
ATOM 435 C C . VAL A 1 58 ? -11.969 -21.938 12.945 1 97.69 58 VAL A C 1
ATOM 437 O O . VAL A 1 58 ? -12.258 -22.219 11.781 1 97.69 58 VAL A O 1
ATOM 440 N N . VAL A 1 59 ? -10.82 -22.234 13.477 1 98.44 59 VAL A N 1
ATOM 441 C CA . VAL A 1 59 ? -9.82 -23.062 12.805 1 98.44 59 VAL A CA 1
ATOM 442 C C . VAL A 1 59 ? -10.008 -24.531 13.188 1 98.44 59 VAL A C 1
ATOM 444 O O . VAL A 1 59 ? -10.047 -24.859 14.375 1 98.44 59 VAL A O 1
ATOM 447 N N . ILE A 1 60 ? -10.141 -25.406 12.234 1 98.5 60 ILE A N 1
ATOM 448 C CA . ILE A 1 60 ? -10.438 -26.812 12.516 1 98.5 60 ILE A CA 1
ATOM 449 C C . ILE A 1 60 ? -9.242 -27.672 12.133 1 98.5 60 ILE A C 1
ATOM 451 O O . ILE A 1 60 ? -8.844 -27.719 10.969 1 98.5 60 ILE A O 1
ATOM 455 N N . GLY A 1 61 ? -8.727 -28.453 13.039 1 98 61 GLY A N 1
ATOM 456 C CA . GLY A 1 61 ? -7.527 -29.266 12.891 1 98 61 GLY A CA 1
ATOM 457 C C . GLY A 1 61 ? -6.34 -28.719 13.664 1 98 61 GLY A C 1
ATOM 458 O O . GLY A 1 61 ? -5.863 -27.625 13.391 1 98 61 GLY A O 1
ATOM 459 N N . GLY A 1 62 ? -5.902 -29.438 14.617 1 96.88 62 GLY A N 1
ATOM 460 C CA . GLY A 1 62 ? -4.797 -29.016 15.461 1 96.88 62 GLY A CA 1
ATOM 461 C C . GLY A 1 62 ? -3.453 -29.547 14.992 1 96.88 62 GLY A C 1
ATOM 462 O O . GLY A 1 62 ? -2.621 -29.953 15.812 1 96.88 62 GLY A O 1
ATOM 463 N N . GLY A 1 63 ? -3.279 -29.641 13.695 1 96.88 63 GLY A N 1
ATOM 464 C CA . GLY A 1 63 ? -1.974 -29.922 13.125 1 96.88 63 GLY A CA 1
ATOM 465 C C . GLY A 1 63 ? -1.117 -28.688 12.961 1 96.88 63 GLY A C 1
ATOM 466 O O . GLY A 1 63 ? -1.429 -27.625 13.516 1 96.88 63 GLY A O 1
ATOM 467 N N . SER A 1 64 ? -0.04 -28.906 12.195 1 96.19 64 SER A N 1
ATOM 468 C CA . SER A 1 64 ? 0.925 -27.828 12.008 1 96.19 64 SER A CA 1
ATOM 469 C C . SER A 1 64 ? 0.251 -26.562 11.477 1 96.19 64 SER A C 1
ATOM 471 O O . SER A 1 64 ? 0.429 -25.484 12.031 1 96.19 64 SER A O 1
ATOM 473 N N . LEU A 1 65 ? -0.58 -26.688 10.477 1 97.56 65 LEU A N 1
ATOM 474 C CA . LEU A 1 65 ? -1.141 -25.5 9.836 1 97.56 65 LEU A CA 1
ATOM 475 C C . LEU A 1 65 ? -2.217 -24.859 10.703 1 97.56 65 LEU A C 1
ATOM 477 O O . LEU A 1 65 ? -2.352 -23.641 10.742 1 97.56 65 LEU A O 1
ATOM 481 N N . GLY A 1 66 ? -3.029 -25.688 11.352 1 98.19 66 GLY A N 1
ATOM 482 C CA . GLY A 1 66 ? -4.004 -25.125 12.273 1 98.19 66 GLY A CA 1
ATOM 483 C C . GLY A 1 66 ? -3.373 -24.297 13.383 1 98.19 66 GLY A C 1
ATOM 484 O O . GLY A 1 66 ? -3.818 -23.188 13.672 1 98.19 66 GLY A O 1
ATOM 485 N N . CYS A 1 67 ? -2.332 -24.844 13.938 1 97.5 67 CYS A N 1
ATOM 486 C CA . CYS A 1 67 ? -1.627 -24.141 15.008 1 97.5 67 CYS A CA 1
ATOM 487 C C . CYS A 1 67 ? -0.977 -22.875 14.5 1 97.5 67 CYS A C 1
ATOM 489 O O . CYS A 1 67 ? -1.021 -21.828 15.172 1 97.5 67 CYS A O 1
ATOM 491 N N . GLN A 1 68 ? -0.405 -22.984 13.312 1 97.75 68 GLN A N 1
ATOM 492 C CA . GLN A 1 68 ? 0.215 -21.797 12.711 1 97.75 68 GLN A CA 1
ATOM 493 C C . GLN A 1 68 ? -0.825 -20.734 12.398 1 97.75 68 GLN A C 1
ATOM 495 O O . GLN A 1 68 ? -0.585 -19.547 12.617 1 97.75 68 GLN A O 1
ATOM 500 N N . THR A 1 69 ? -1.951 -21.109 11.883 1 97.75 69 THR A N 1
ATOM 501 C CA . THR A 1 69 ? -2.998 -20.172 11.484 1 97.75 69 THR A CA 1
ATOM 502 C C . THR A 1 69 ? -3.568 -19.453 12.703 1 97.75 69 THR A C 1
ATOM 504 O O . THR A 1 69 ? -3.684 -18.219 12.703 1 97.75 69 THR A O 1
ATOM 507 N N . VAL A 1 70 ? -3.865 -20.234 13.75 1 96.56 70 VAL A N 1
ATOM 508 C CA . VAL A 1 70 ? -4.434 -19.609 14.945 1 96.56 70 VAL A CA 1
ATOM 509 C C . VAL A 1 70 ? -3.402 -18.672 15.578 1 96.56 70 VAL A C 1
ATOM 511 O O . VAL A 1 70 ? -3.754 -17.625 16.109 1 96.56 70 VAL A O 1
ATOM 514 N N . TYR A 1 71 ? -2.17 -19.047 15.586 1 97.31 71 TYR A N 1
ATOM 515 C CA . TYR A 1 71 ? -1.089 -18.219 16.094 1 97.31 71 TYR A CA 1
ATOM 516 C C . TYR A 1 71 ? -1.024 -16.891 15.352 1 97.31 71 TYR A C 1
ATOM 518 O O . TYR A 1 71 ? -0.995 -15.82 15.969 1 97.31 71 TYR A O 1
ATOM 526 N N . HIS A 1 72 ? -1.067 -16.969 14.031 1 95.94 72 HIS A N 1
ATOM 527 C CA . HIS A 1 72 ? -0.899 -15.766 13.227 1 95.94 72 HIS A CA 1
ATOM 528 C C . HIS A 1 72 ? -2.148 -14.891 13.281 1 95.94 72 HIS A C 1
ATOM 530 O O . HIS A 1 72 ? -2.053 -13.656 13.258 1 95.94 72 HIS A O 1
ATOM 536 N N . LEU A 1 73 ? -3.309 -15.523 13.258 1 93 73 LEU A N 1
ATOM 537 C CA . LEU A 1 73 ? -4.527 -14.742 13.438 1 93 73 LEU A CA 1
ATOM 538 C C . LEU A 1 73 ? -4.48 -13.961 14.75 1 93 73 LEU A C 1
ATOM 540 O O . LEU A 1 73 ? -4.738 -12.758 14.766 1 93 73 LEU A O 1
ATOM 544 N N . ALA A 1 74 ? -4.102 -14.695 15.773 1 90.31 74 ALA A N 1
ATOM 545 C CA . ALA A 1 74 ? -4.004 -14.062 17.078 1 90.31 74 ALA A CA 1
ATOM 546 C C . ALA A 1 74 ? -2.924 -12.984 17.094 1 90.31 74 ALA A C 1
ATOM 548 O O . ALA A 1 74 ? -3.127 -11.898 17.656 1 90.31 74 ALA A O 1
ATOM 549 N N . LYS A 1 75 ? -1.836 -13.352 16.453 1 87.56 75 LYS A N 1
ATOM 550 C CA . LYS A 1 75 ? -0.7 -12.43 16.406 1 87.56 75 LYS A CA 1
ATOM 551 C C . LYS A 1 75 ? -1.066 -11.148 15.664 1 87.56 75 LYS A C 1
ATOM 553 O O . LYS A 1 75 ? -0.564 -10.07 16 1 87.56 75 LYS A O 1
ATOM 558 N N . MET A 1 76 ? -1.966 -11.25 14.781 1 81.19 76 MET A N 1
ATOM 559 C CA . MET A 1 76 ? -2.381 -10.102 13.984 1 81.19 76 MET A CA 1
ATOM 560 C C . MET A 1 76 ? -3.559 -9.383 14.641 1 81.19 76 MET A C 1
ATOM 562 O O . MET A 1 76 ? -4.137 -8.469 14.055 1 81.19 76 MET A O 1
ATOM 566 N N . GLY A 1 77 ? -4.035 -9.914 15.797 1 71.88 77 GLY A N 1
ATOM 567 C CA . GLY A 1 77 ? -4.984 -9.156 16.594 1 71.88 77 GLY A CA 1
ATOM 568 C C . GLY A 1 77 ? -6.367 -9.773 16.641 1 71.88 77 GLY A C 1
ATOM 569 O O . GLY A 1 77 ? -7.262 -9.273 17.312 1 71.88 77 GLY A O 1
ATOM 570 N N . MET A 1 78 ? -6.617 -10.797 15.93 1 82.31 78 MET A N 1
ATOM 571 C CA . MET A 1 78 ? -7.891 -11.5 16.016 1 82.31 78 MET A CA 1
ATOM 572 C C . MET A 1 78 ? -7.918 -12.43 17.219 1 82.31 78 MET A C 1
ATOM 574 O O . MET A 1 78 ? -7.422 -13.555 17.156 1 82.31 78 MET A O 1
ATOM 578 N N . THR A 1 79 ? -8.547 -12.109 18.266 1 74.69 79 THR A N 1
ATOM 579 C CA . THR A 1 79 ? -8.414 -12.844 19.516 1 74.69 79 THR A CA 1
ATOM 580 C C . THR A 1 79 ? -9.562 -13.828 19.703 1 74.69 79 THR A C 1
ATOM 582 O O . THR A 1 79 ? -9.414 -14.852 20.359 1 74.69 79 THR A O 1
ATOM 585 N N . ASN A 1 80 ? -10.727 -13.43 19.234 1 86.12 80 ASN A N 1
ATOM 586 C CA . ASN A 1 80 ? -11.852 -14.344 19.344 1 86.12 80 ASN A CA 1
ATOM 587 C C . ASN A 1 80 ? -11.789 -15.438 18.281 1 86.12 80 ASN A C 1
ATOM 589 O O . ASN A 1 80 ? -12.703 -15.555 17.453 1 86.12 80 ASN A O 1
ATOM 593 N N . VAL A 1 81 ? -10.734 -16.219 18.406 1 94.25 81 VAL A N 1
ATOM 594 C CA . VAL A 1 81 ? -10.492 -17.312 17.469 1 94.25 81 VAL A CA 1
ATOM 595 C C . VAL A 1 81 ? -10.461 -18.641 18.234 1 94.25 81 VAL A C 1
ATOM 597 O O . VAL A 1 81 ? -9.93 -18.719 19.344 1 94.25 81 VAL A O 1
ATOM 600 N N . VAL A 1 82 ? -11.062 -19.625 17.688 1 95.38 82 VAL A N 1
ATOM 601 C CA . VAL A 1 82 ? -11.125 -20.938 18.312 1 95.38 82 VAL A CA 1
ATOM 602 C C . VAL A 1 82 ? -10.477 -21.984 17.391 1 95.38 82 VAL A C 1
ATOM 604 O O . VAL A 1 82 ? -10.766 -22.031 16.203 1 95.38 82 VAL A O 1
ATOM 607 N N . LEU A 1 83 ? -9.57 -22.703 17.938 1 97.31 83 LEU A N 1
ATOM 608 C CA . LEU A 1 83 ? -9.047 -23.875 17.266 1 97.31 83 LEU A CA 1
ATOM 609 C C . LEU A 1 83 ? -9.68 -25.156 17.812 1 97.31 83 LEU A C 1
ATOM 611 O O . LEU A 1 83 ? -9.664 -25.391 19.016 1 97.31 83 LEU A O 1
ATOM 615 N N . LEU A 1 84 ? -10.312 -25.906 16.953 1 96.94 84 LEU A N 1
ATOM 616 C CA . LEU A 1 84 ? -10.945 -27.156 17.328 1 96.94 84 LEU A CA 1
ATOM 617 C C . LEU A 1 84 ? -10.133 -28.359 16.844 1 96.94 84 LEU A C 1
ATOM 619 O O . LEU A 1 84 ? -9.773 -28.422 15.664 1 96.94 84 LEU A O 1
ATOM 623 N N . GLU A 1 85 ? -9.805 -29.25 17.703 1 96.19 85 GLU A N 1
ATOM 624 C CA . GLU A 1 85 ? -9.133 -30.516 17.406 1 96.19 85 GLU A CA 1
ATOM 625 C C . GLU A 1 85 ? -9.945 -31.703 17.891 1 96.19 85 GLU A C 1
ATOM 627 O O . GLU A 1 85 ? -10.383 -31.734 19.047 1 96.19 85 GLU A O 1
ATOM 632 N N . ARG A 1 86 ? -10.195 -32.562 16.984 1 94.5 86 ARG A N 1
ATOM 633 C CA . ARG A 1 86 ? -11.062 -33.719 17.281 1 94.5 86 ARG A CA 1
ATOM 634 C C . ARG A 1 86 ? -10.461 -34.594 18.375 1 94.5 86 ARG A C 1
ATOM 636 O O . ARG A 1 86 ? -11.188 -35.156 19.188 1 94.5 86 ARG A O 1
ATOM 643 N N . ASP A 1 87 ? -9.164 -34.781 18.391 1 93.38 87 ASP A N 1
ATOM 644 C CA . ASP A 1 87 ? -8.453 -35.562 19.406 1 93.38 87 ASP A CA 1
ATOM 645 C C . ASP A 1 87 ? -7.473 -34.688 20.172 1 93.38 87 ASP A C 1
ATOM 647 O O . ASP A 1 87 ? -7.879 -33.719 20.844 1 93.38 87 ASP A O 1
ATOM 651 N N . ARG A 1 88 ? -6.176 -35 20 1 91.19 88 ARG A N 1
ATOM 652 C CA . ARG A 1 88 ? -5.121 -34.188 20.578 1 91.19 88 ARG A CA 1
ATOM 653 C C . ARG A 1 88 ? -4.312 -33.469 19.5 1 91.19 88 ARG A C 1
ATOM 655 O O . ARG A 1 88 ? -4.309 -33.906 18.344 1 91.19 88 ARG A O 1
ATOM 662 N N . LEU A 1 89 ? -3.701 -32.406 19.938 1 94 89 LEU A N 1
ATOM 663 C CA . LEU A 1 89 ? -2.852 -31.703 19 1 94 89 LEU A CA 1
ATOM 664 C C . LEU A 1 89 ? -1.88 -32.656 18.312 1 94 89 LEU A C 1
ATOM 666 O O . LEU A 1 89 ? -1.316 -33.531 18.953 1 94 89 LEU A O 1
ATOM 670 N N . THR A 1 90 ? -1.755 -32.531 17.031 1 94.81 90 THR A N 1
ATOM 671 C CA . THR A 1 90 ? -0.8 -33.188 16.156 1 94.81 90 THR A CA 1
ATOM 672 C C . THR A 1 90 ? -1.229 -34.625 15.883 1 94.81 90 THR A C 1
ATOM 674 O O . THR A 1 90 ? -0.558 -35.344 15.148 1 94.81 90 THR A O 1
ATOM 677 N N . ALA A 1 91 ? -2.352 -35.094 16.406 1 92.5 91 ALA A N 1
ATOM 678 C CA . ALA A 1 91 ? -2.727 -36.5 16.469 1 92.5 91 ALA A CA 1
ATOM 679 C C . ALA A 1 91 ? -2.916 -37.094 15.062 1 92.5 91 ALA A C 1
ATOM 681 O O . ALA A 1 91 ? -2.793 -38.312 14.859 1 92.5 91 ALA A O 1
ATOM 682 N N . GLY A 1 92 ? -3.262 -36.281 14.133 1 92.88 92 GLY A N 1
ATOM 683 C CA . GLY A 1 92 ? -3.562 -36.781 12.797 1 92.88 92 GLY A CA 1
ATOM 684 C C . GLY A 1 92 ? -2.326 -37.188 12.016 1 92.88 92 GLY A C 1
ATOM 685 O O . GLY A 1 92 ? -2.016 -38.375 11.914 1 92.88 92 GLY A O 1
ATOM 686 N N . THR A 1 93 ? -1.599 -36.188 11.461 1 93.44 93 THR A N 1
ATOM 687 C CA . THR A 1 93 ? -0.44 -36.469 10.625 1 93.44 93 THR A CA 1
ATOM 688 C C . THR A 1 93 ? 0.807 -35.781 11.172 1 93.44 93 THR A C 1
ATOM 690 O O . THR A 1 93 ? 1.925 -36.25 10.977 1 93.44 93 THR A O 1
ATOM 693 N N . THR A 1 94 ? 0.719 -34.75 11.891 1 93.88 94 THR A N 1
ATOM 694 C CA . THR A 1 94 ? 1.819 -33.844 12.273 1 93.88 94 THR A CA 1
ATOM 695 C C . THR A 1 94 ? 2.758 -34.562 13.25 1 93.88 94 THR A C 1
ATOM 697 O O . THR A 1 94 ? 3.969 -34.344 13.227 1 93.88 94 THR A O 1
ATOM 700 N N . TRP A 1 95 ? 2.277 -35.438 14.133 1 90.25 95 TRP A N 1
ATOM 701 C CA . TRP A 1 95 ? 3.078 -36 15.211 1 90.25 95 TRP A CA 1
ATOM 702 C C . TRP A 1 95 ? 4.164 -36.906 14.664 1 90.25 95 TRP A C 1
ATOM 704 O O . TRP A 1 95 ? 5.168 -37.156 15.336 1 90.25 95 TRP A O 1
ATOM 714 N N . HIS A 1 96 ? 4.008 -37.406 13.477 1 90.69 96 HIS A N 1
ATOM 715 C CA . HIS A 1 96 ? 5 -38.344 13 1 90.69 96 HIS A CA 1
ATOM 716 C C . HIS A 1 96 ? 5.77 -37.781 11.805 1 90.69 96 HIS A C 1
ATOM 718 O O . HIS A 1 96 ? 6.406 -38.531 11.062 1 90.69 96 HIS A O 1
ATOM 724 N N . THR A 1 97 ? 5.664 -36.5 11.508 1 92.38 97 THR A N 1
ATOM 725 C CA . THR A 1 97 ? 6.406 -35.906 10.406 1 92.38 97 THR A CA 1
ATOM 726 C C . THR A 1 97 ? 7.895 -35.844 10.734 1 92.38 97 THR A C 1
ATOM 728 O O . THR A 1 97 ? 8.281 -35.844 11.906 1 92.38 97 THR A O 1
ATOM 731 N N . ALA A 1 98 ? 8.734 -35.75 9.75 1 90.19 98 ALA A N 1
ATOM 732 C CA . ALA A 1 98 ? 10.188 -35.688 9.906 1 90.19 98 ALA A CA 1
ATOM 733 C C . ALA A 1 98 ? 10.625 -34.312 10.414 1 90.19 98 ALA A C 1
ATOM 735 O O . ALA A 1 98 ? 11.703 -34.188 11.008 1 90.19 98 ALA A O 1
ATOM 736 N N . GLY A 1 99 ? 9.883 -33.281 10.164 1 93.5 99 GLY A N 1
ATOM 737 C CA . GLY A 1 99 ? 10.148 -31.969 10.727 1 93.5 99 GLY A CA 1
ATOM 738 C C . GLY A 1 99 ? 11.305 -31.25 10.055 1 93.5 99 GLY A C 1
ATOM 739 O O . GLY A 1 99 ? 11.992 -30.438 10.688 1 93.5 99 GLY A O 1
ATOM 740 N N . LEU A 1 100 ? 11.516 -31.531 8.781 1 95.75 100 LEU A N 1
ATOM 741 C CA . LEU A 1 100 ? 12.617 -30.938 8.031 1 95.75 100 LEU A CA 1
ATOM 742 C C . LEU A 1 100 ? 12.234 -29.562 7.508 1 95.75 100 LEU A C 1
ATOM 744 O O . LEU A 1 100 ? 11.07 -29.312 7.188 1 95.75 100 LEU A O 1
ATOM 748 N N . LEU A 1 101 ? 13.18 -28.641 7.445 1 96.12 101 LEU A N 1
ATOM 749 C CA . LEU A 1 101 ? 13.023 -27.359 6.77 1 96.12 101 LEU A CA 1
ATOM 750 C C . LEU A 1 101 ? 14.18 -27.109 5.801 1 96.12 101 LEU A C 1
ATOM 752 O O . LEU A 1 101 ? 15.344 -27.062 6.215 1 96.12 101 LEU A O 1
ATOM 756 N N . TRP A 1 102 ? 13.883 -26.969 4.516 1 95.56 102 TRP A N 1
ATOM 757 C CA . TRP A 1 102 ? 14.789 -26.641 3.426 1 95.56 102 TRP A CA 1
ATOM 758 C C . TRP A 1 102 ? 14.57 -25.203 2.947 1 95.56 102 TRP A C 1
ATOM 760 O O . TRP A 1 102 ? 13.469 -24.859 2.514 1 95.56 102 TRP A O 1
ATOM 770 N N . GLN A 1 103 ? 15.625 -24.406 2.904 1 94.19 103 GLN A N 1
ATOM 771 C CA . GLN A 1 103 ? 15.438 -22.984 2.609 1 94.19 103 GLN A CA 1
ATOM 772 C C . GLN A 1 103 ? 15.281 -22.75 1.11 1 94.19 103 GLN A C 1
ATOM 774 O O . GLN A 1 103 ? 14.625 -21.781 0.692 1 94.19 103 GLN A O 1
ATOM 779 N N . LEU A 1 104 ? 15.953 -23.562 0.343 1 93.56 104 LEU A N 1
ATOM 780 C CA . LEU A 1 104 ? 16.016 -23.266 -1.084 1 93.56 104 LEU A CA 1
ATOM 781 C C . LEU A 1 104 ? 14.992 -24.094 -1.858 1 93.56 104 LEU A C 1
ATOM 783 O O . LEU A 1 104 ? 14.914 -25.312 -1.69 1 93.56 104 LEU A O 1
ATOM 787 N N . ARG A 1 105 ? 14.117 -23.422 -2.586 1 91.44 105 ARG A N 1
ATOM 788 C CA . ARG A 1 105 ? 13.117 -23.953 -3.512 1 91.44 105 ARG A CA 1
ATOM 789 C C . ARG A 1 105 ? 13.133 -23.188 -4.828 1 91.44 105 ARG A C 1
ATOM 791 O O . ARG A 1 105 ? 13.633 -22.062 -4.895 1 91.44 105 ARG A O 1
ATOM 798 N N . PRO A 1 106 ? 12.641 -23.781 -5.898 1 88.19 106 PRO A N 1
ATOM 799 C CA . PRO A 1 106 ? 12.57 -23.062 -7.172 1 88.19 106 PRO A CA 1
ATOM 800 C C . PRO A 1 106 ? 11.359 -22.125 -7.25 1 88.19 106 PRO A C 1
ATOM 802 O O . PRO A 1 106 ? 10.617 -22.156 -8.234 1 88.19 106 PRO A O 1
ATOM 805 N N . SER A 1 107 ? 11.172 -21.328 -6.262 1 88.75 107 SER A N 1
ATOM 806 C CA . SER A 1 107 ? 10.086 -20.359 -6.133 1 88.75 107 SER A CA 1
ATOM 807 C C . SER A 1 107 ? 10.469 -19.234 -5.184 1 88.75 107 SER A C 1
ATOM 809 O O . SER A 1 107 ? 10.852 -19.484 -4.039 1 88.75 107 SER A O 1
ATOM 811 N N . ASP A 1 108 ? 10.43 -18.031 -5.715 1 86.06 108 ASP A N 1
ATOM 812 C CA . ASP A 1 108 ? 10.75 -16.875 -4.879 1 86.06 108 ASP A CA 1
ATOM 813 C C . ASP A 1 108 ? 9.781 -16.766 -3.707 1 86.06 108 ASP A C 1
ATOM 815 O O . ASP A 1 108 ? 10.195 -16.484 -2.578 1 86.06 108 ASP A O 1
ATOM 819 N N . VAL A 1 109 ? 8.492 -17.031 -3.949 1 88.81 109 VAL A N 1
ATOM 820 C CA . VAL A 1 109 ? 7.461 -16.938 -2.92 1 88.81 109 VAL A CA 1
ATOM 821 C C . VAL A 1 109 ? 7.707 -18 -1.845 1 88.81 109 VAL A C 1
ATOM 823 O O . VAL A 1 109 ? 7.633 -17.703 -0.649 1 88.81 109 VAL A O 1
ATOM 826 N N . GLU A 1 110 ? 8.039 -19.172 -2.236 1 92.44 110 GLU A N 1
ATOM 827 C CA . GLU A 1 110 ? 8.289 -20.25 -1.271 1 92.44 110 GLU A CA 1
ATOM 828 C C . GLU A 1 110 ? 9.508 -19.938 -0.411 1 92.44 110 GLU A C 1
ATOM 830 O O . GLU A 1 110 ? 9.523 -20.234 0.787 1 92.44 110 GLU A O 1
ATOM 835 N N . ILE A 1 111 ? 10.539 -19.375 -1.048 1 90.31 111 ILE A N 1
ATOM 836 C CA . ILE A 1 111 ? 11.719 -18.984 -0.29 1 90.31 111 ILE A CA 1
ATOM 837 C C . ILE A 1 111 ? 11.328 -18.016 0.819 1 90.31 111 ILE A C 1
ATOM 839 O O . ILE A 1 111 ? 11.789 -18.141 1.957 1 90.31 111 ILE A O 1
ATOM 843 N N . GLU A 1 112 ? 10.414 -17.125 0.478 1 89.88 112 GLU A N 1
ATOM 844 C CA . GLU A 1 112 ? 9.969 -16.141 1.473 1 89.88 112 GLU A CA 1
ATOM 845 C C . GLU A 1 112 ? 9.117 -16.812 2.549 1 89.88 112 GLU A C 1
ATOM 847 O O . GLU A 1 112 ? 9.219 -16.469 3.73 1 89.88 112 GLU A O 1
ATOM 852 N N . LEU A 1 113 ? 8.234 -17.688 2.197 1 94.25 113 LEU A N 1
ATOM 853 C CA . LEU A 1 113 ? 7.418 -18.422 3.158 1 94.25 113 LEU A CA 1
ATOM 854 C C . LEU A 1 113 ? 8.297 -19.219 4.109 1 94.25 113 LEU A C 1
ATOM 856 O O . LEU A 1 113 ? 8.055 -19.234 5.32 1 94.25 113 LEU A O 1
ATOM 860 N N . LEU A 1 114 ? 9.297 -19.828 3.523 1 95.62 114 LEU A N 1
ATOM 861 C CA . LEU A 1 114 ? 10.211 -20.656 4.309 1 95.62 114 LEU A CA 1
ATOM 862 C C . LEU A 1 114 ? 11.047 -19.797 5.25 1 95.62 114 LEU A C 1
ATOM 864 O O . LEU A 1 114 ? 11.305 -20.188 6.391 1 95.62 114 LEU A O 1
ATOM 868 N N . ALA A 1 115 ? 11.461 -18.672 4.746 1 92.69 115 ALA A N 1
ATOM 869 C CA . ALA A 1 115 ? 12.219 -17.75 5.59 1 92.69 115 ALA A CA 1
ATOM 870 C C . ALA A 1 115 ? 11.406 -17.328 6.809 1 92.69 115 ALA A C 1
ATOM 872 O O . ALA A 1 115 ? 11.93 -17.25 7.922 1 92.69 115 ALA A O 1
ATOM 873 N N . HIS A 1 116 ? 10.117 -17.016 6.574 1 93.31 116 HIS A N 1
ATOM 874 C CA . HIS A 1 116 ? 9.258 -16.641 7.688 1 93.31 116 HIS A CA 1
ATOM 875 C C . HIS A 1 116 ? 9.078 -17.797 8.664 1 93.31 116 HIS A C 1
ATOM 877 O O . HIS A 1 116 ? 9.133 -17.609 9.883 1 93.31 116 HIS A O 1
ATOM 883 N N . THR A 1 117 ? 8.844 -18.938 8.188 1 95.5 117 THR A N 1
ATOM 884 C CA . THR A 1 117 ? 8.688 -20.109 9.047 1 95.5 117 THR A CA 1
ATOM 885 C C . THR A 1 117 ? 9.938 -20.328 9.898 1 95.5 117 THR A C 1
ATOM 887 O O . THR A 1 117 ? 9.844 -20.562 11.102 1 95.5 117 THR A O 1
ATOM 890 N N . ARG A 1 118 ? 11.07 -20.266 9.234 1 93.81 118 ARG A N 1
ATOM 891 C CA . ARG A 1 118 ? 12.328 -20.438 9.961 1 93.81 118 ARG A CA 1
ATOM 892 C C . ARG A 1 118 ? 12.461 -19.406 11.078 1 93.81 118 ARG A C 1
ATOM 894 O O . ARG A 1 118 ? 12.852 -19.75 12.195 1 93.81 118 ARG A O 1
ATOM 901 N N . ASN A 1 119 ? 12.102 -18.203 10.758 1 92 119 ASN A N 1
ATOM 902 C CA . ASN A 1 119 ? 12.188 -17.141 11.766 1 92 119 ASN A CA 1
ATOM 903 C C . ASN A 1 119 ? 11.242 -17.422 12.938 1 92 119 ASN A C 1
ATOM 905 O O . ASN A 1 119 ? 11.617 -17.234 14.094 1 92 119 ASN A O 1
ATOM 909 N N . VAL A 1 120 ? 10.039 -17.828 12.672 1 92.69 120 VAL A N 1
ATOM 910 C CA . VAL A 1 120 ? 9.039 -18.109 13.695 1 92.69 120 VAL A CA 1
ATOM 911 C C . VAL A 1 120 ? 9.531 -19.219 14.609 1 92.69 120 VAL A C 1
ATOM 913 O O . VAL A 1 120 ? 9.484 -19.094 15.836 1 92.69 120 VAL A O 1
ATOM 916 N N . ILE A 1 121 ? 10.07 -20.25 14.047 1 94.25 121 ILE A N 1
ATOM 917 C CA . ILE A 1 121 ? 10.375 -21.469 14.789 1 94.25 121 ILE A CA 1
ATOM 918 C C . ILE A 1 121 ? 11.727 -21.312 15.492 1 94.25 121 ILE A C 1
ATOM 920 O O . ILE A 1 121 ? 11.922 -21.844 16.594 1 94.25 121 ILE A O 1
ATOM 924 N N . SER A 1 122 ? 12.641 -20.594 14.875 1 92.31 122 SER A N 1
ATOM 925 C CA . SER A 1 122 ? 13.992 -20.547 15.414 1 92.31 122 SER A CA 1
ATOM 926 C C . SER A 1 122 ? 14.164 -19.375 16.375 1 92.31 122 SER A C 1
ATOM 928 O O . SER A 1 122 ? 15.102 -19.359 17.172 1 92.31 122 SER A O 1
ATOM 930 N N . LYS A 1 123 ? 13.219 -18.422 16.234 1 88.12 123 LYS A N 1
ATOM 931 C CA . LYS A 1 123 ? 13.484 -17.219 17 1 88.12 123 LYS A CA 1
ATOM 932 C C . LYS A 1 123 ? 12.211 -16.719 17.672 1 88.12 123 LYS A C 1
ATOM 934 O O . LYS A 1 123 ? 12.133 -16.688 18.906 1 88.12 123 LYS A O 1
ATOM 939 N N . ASP A 1 124 ? 11.109 -16.453 16.984 1 87 124 ASP A N 1
ATOM 940 C CA . ASP A 1 124 ? 9.938 -15.742 17.469 1 87 124 ASP A CA 1
ATOM 941 C C . ASP A 1 124 ? 9.273 -16.5 18.609 1 87 124 ASP A C 1
ATOM 943 O O . ASP A 1 124 ? 8.945 -15.922 19.656 1 87 124 ASP A O 1
ATOM 947 N N . LEU A 1 125 ? 9.031 -17.719 18.453 1 90 125 LEU A N 1
ATOM 948 C CA . LEU A 1 125 ? 8.273 -18.5 19.438 1 90 125 LEU A CA 1
ATOM 949 C C . LEU A 1 125 ? 9.031 -18.594 20.75 1 90 125 LEU A C 1
ATOM 951 O O . LEU A 1 125 ? 8.43 -18.5 21.828 1 90 125 LEU A O 1
ATOM 955 N N . GLU A 1 126 ? 10.281 -18.797 20.609 1 83.25 126 GLU A N 1
ATOM 956 C CA . GLU A 1 126 ? 11.07 -18.875 21.844 1 83.25 126 GLU A CA 1
ATOM 957 C C . GLU A 1 126 ? 11.07 -17.531 22.562 1 83.25 126 GLU A C 1
ATOM 959 O O . GLU A 1 126 ? 10.953 -17.484 23.797 1 83.25 126 GLU A O 1
ATOM 964 N N . GLU A 1 127 ? 11.164 -16.562 21.797 1 78.12 127 GLU A N 1
ATOM 965 C CA . GLU A 1 127 ? 11.172 -15.227 22.375 1 78.12 127 GLU A CA 1
ATOM 966 C C . GLU A 1 127 ? 9.828 -14.883 23.016 1 78.12 127 GLU A C 1
ATOM 968 O O . GLU A 1 127 ? 9.773 -14.227 24.047 1 78.12 127 GLU A O 1
ATOM 973 N N . GLU A 1 128 ? 8.781 -15.406 22.438 1 80.88 128 GLU A N 1
ATOM 974 C CA . GLU A 1 128 ? 7.434 -15.055 22.859 1 80.88 128 GLU A CA 1
ATOM 975 C C . GLU A 1 128 ? 6.965 -15.953 24.016 1 80.88 128 GLU A C 1
ATOM 977 O O . GLU A 1 128 ? 6.168 -15.531 24.844 1 80.88 128 GLU A O 1
ATOM 982 N N . THR A 1 129 ? 7.398 -17.172 24.062 1 83.88 129 THR A N 1
ATOM 983 C CA . THR A 1 129 ? 6.789 -18.141 24.969 1 83.88 129 THR A CA 1
ATOM 984 C C . THR A 1 129 ? 7.816 -18.656 25.969 1 83.88 129 THR A C 1
ATOM 986 O O . THR A 1 129 ? 7.453 -19.266 26.969 1 83.88 129 THR A O 1
ATOM 989 N N . GLY A 1 130 ? 9.062 -18.453 25.703 1 76.31 130 GLY A N 1
ATOM 990 C CA . GLY A 1 130 ? 10.109 -19.078 26.5 1 76.31 130 GLY A CA 1
ATOM 991 C C . GLY A 1 130 ? 10.242 -20.562 26.25 1 76.31 130 GLY A C 1
ATOM 992 O O . GLY A 1 130 ? 11.125 -21.219 26.828 1 76.31 130 GLY A O 1
ATOM 993 N N . LEU A 1 131 ? 9.445 -21.047 25.375 1 80.81 131 LEU A N 1
ATOM 994 C CA . LEU A 1 131 ? 9.469 -22.469 25.062 1 80.81 131 LEU A CA 1
ATOM 995 C C . LEU A 1 131 ? 10.25 -22.734 23.781 1 80.81 131 LEU A C 1
ATOM 997 O O . LEU A 1 131 ? 10.328 -21.875 22.906 1 80.81 131 LEU A O 1
ATOM 1001 N N . HIS A 1 132 ? 10.797 -23.922 23.766 1 81.31 132 HIS A N 1
ATOM 1002 C CA . HIS A 1 132 ? 11.586 -24.297 22.594 1 81.31 132 HIS A CA 1
ATOM 1003 C C . HIS A 1 132 ? 10.75 -25.094 21.594 1 81.31 132 HIS A C 1
ATOM 1005 O O . HIS A 1 132 ? 9.875 -25.859 22 1 81.31 132 HIS A O 1
ATOM 1011 N N . THR A 1 133 ? 11.094 -24.906 20.422 1 90.56 133 THR A N 1
ATOM 1012 C CA . THR A 1 133 ? 10.375 -25.578 19.344 1 90.56 133 THR A CA 1
ATOM 1013 C C . THR A 1 133 ? 11.133 -26.812 18.875 1 90.56 133 THR A C 1
ATOM 1015 O O . THR A 1 133 ? 10.648 -27.562 18.016 1 90.56 133 THR A O 1
ATOM 1018 N N . GLY A 1 134 ? 12.359 -27.031 19.453 1 87 134 GLY A N 1
ATOM 1019 C CA . GLY A 1 134 ? 13.188 -28.156 19.047 1 87 134 GLY A CA 1
ATOM 1020 C C . GLY A 1 134 ? 13.945 -27.891 17.766 1 87 134 GLY A C 1
ATOM 1021 O O . GLY A 1 134 ? 14.398 -28.844 17.094 1 87 134 GLY A O 1
ATOM 1022 N N . TRP A 1 135 ? 14.172 -26.688 17.469 1 93.88 135 TRP A N 1
ATOM 1023 C CA . TRP A 1 135 ? 14.891 -26.312 16.266 1 93.88 135 TRP A CA 1
ATOM 1024 C C . TRP A 1 135 ? 16.359 -26.703 16.359 1 93.88 135 TRP A C 1
ATOM 1026 O O . TRP A 1 135 ? 17.031 -26.406 17.344 1 93.88 135 TRP A O 1
ATOM 1036 N N . ILE A 1 136 ? 16.859 -27.438 15.359 1 90.75 136 ILE A N 1
ATOM 1037 C CA . ILE A 1 136 ? 18.266 -27.828 15.227 1 90.75 136 ILE A CA 1
ATOM 1038 C C . ILE A 1 136 ? 18.781 -27.406 13.852 1 90.75 136 ILE A C 1
ATOM 1040 O O . ILE A 1 136 ? 18.297 -27.891 12.828 1 90.75 136 ILE A O 1
ATOM 1044 N N . GLN A 1 137 ? 19.719 -26.453 13.852 1 93.19 137 GLN A N 1
ATOM 1045 C CA . GLN A 1 137 ? 20.312 -25.969 12.609 1 93.19 137 GLN A CA 1
ATOM 1046 C C . GLN A 1 137 ? 21.547 -26.766 12.234 1 93.19 137 GLN A C 1
ATOM 1048 O O . GLN A 1 137 ? 22.672 -26.344 12.477 1 93.19 137 GLN A O 1
ATOM 1053 N N . ASN A 1 138 ? 21.375 -27.938 11.641 1 93.81 138 ASN A N 1
ATOM 1054 C CA . ASN A 1 138 ? 22.5 -28.812 11.32 1 93.81 138 ASN A CA 1
ATOM 1055 C C . ASN A 1 138 ? 22.812 -28.812 9.828 1 93.81 138 ASN A C 1
ATOM 1057 O O . ASN A 1 138 ? 23.672 -29.562 9.375 1 93.81 138 ASN A O 1
ATOM 1061 N N . GLY A 1 139 ? 22.125 -28.062 9.023 1 95.31 139 GLY A N 1
ATOM 1062 C CA . GLY A 1 139 ? 22.438 -27.922 7.605 1 95.31 139 GLY A CA 1
ATOM 1063 C C . GLY A 1 139 ? 21.734 -28.938 6.734 1 95.31 139 GLY A C 1
ATOM 1064 O O . GLY A 1 139 ? 21.078 -29.844 7.238 1 95.31 139 GLY A O 1
ATOM 1065 N N . GLY A 1 140 ? 21.781 -28.703 5.387 1 97.31 140 GLY A N 1
ATOM 1066 C CA . GLY A 1 140 ? 21.172 -29.578 4.406 1 97.31 140 GLY A CA 1
ATOM 1067 C C . GLY A 1 140 ? 22.016 -29.75 3.15 1 97.31 140 GLY A C 1
ATOM 1068 O O . GLY A 1 140 ? 22.641 -28.797 2.693 1 97.31 140 GLY A O 1
ATOM 1069 N N . LEU A 1 141 ? 22.016 -30.969 2.668 1 97.38 141 LEU A N 1
ATOM 1070 C CA . LEU A 1 141 ? 22.75 -31.281 1.441 1 97.38 141 LEU A CA 1
ATOM 1071 C C . LEU A 1 141 ? 21.781 -31.719 0.336 1 97.38 141 LEU A C 1
ATOM 1073 O O . LEU A 1 141 ? 20.891 -32.531 0.563 1 97.38 141 LEU A O 1
ATOM 1077 N N . PHE A 1 142 ? 21.953 -31.109 -0.859 1 96.94 142 PHE A N 1
ATOM 1078 C CA . PHE A 1 142 ? 21.359 -31.594 -2.105 1 96.94 142 PHE A CA 1
ATOM 1079 C C . PHE A 1 142 ? 22.375 -32.406 -2.896 1 96.94 142 PHE A C 1
ATOM 1081 O O . PHE A 1 142 ? 23.422 -31.891 -3.305 1 96.94 142 PHE A O 1
ATOM 1088 N N . ILE A 1 143 ? 22.047 -33.625 -3.158 1 96.62 143 ILE A N 1
ATOM 1089 C CA . ILE A 1 143 ? 22.984 -34.531 -3.812 1 96.62 143 ILE A CA 1
ATOM 1090 C C . ILE A 1 143 ? 22.688 -34.594 -5.309 1 96.62 143 ILE A C 1
ATOM 1092 O O . ILE A 1 143 ? 21.562 -34.875 -5.723 1 96.62 143 ILE A O 1
ATOM 1096 N N . ALA A 1 144 ? 23.703 -34.25 -6.098 1 96.12 144 ALA A N 1
ATOM 1097 C CA . ALA A 1 144 ? 23.562 -34.312 -7.547 1 96.12 144 ALA A CA 1
ATOM 1098 C C . ALA A 1 144 ? 24.438 -35.438 -8.141 1 96.12 144 ALA A C 1
ATOM 1100 O O . ALA A 1 144 ? 25.656 -35.375 -8.039 1 96.12 144 ALA A O 1
ATOM 1101 N N . SER A 1 145 ? 23.844 -36.344 -8.797 1 95.38 145 SER A N 1
ATOM 1102 C CA . SER A 1 145 ? 24.578 -37.469 -9.375 1 95.38 145 SER A CA 1
ATOM 1103 C C . SER A 1 145 ? 24.969 -37.188 -10.82 1 95.38 145 SER A C 1
ATOM 1105 O O . SER A 1 145 ? 25.703 -37.938 -11.438 1 95.38 145 SER A O 1
ATOM 1107 N N . ASN A 1 146 ? 24.469 -36.188 -11.375 1 94.19 146 ASN A N 1
ATOM 1108 C CA . ASN A 1 146 ? 24.797 -35.781 -12.742 1 94.19 146 ASN A CA 1
ATOM 1109 C C . ASN A 1 146 ? 24.781 -34.281 -12.914 1 94.19 146 ASN A C 1
ATOM 1111 O O . ASN A 1 146 ? 24.359 -33.562 -12.008 1 94.19 146 ASN A O 1
ATOM 1115 N N . LYS A 1 147 ? 25.219 -33.875 -14.039 1 92.31 147 LYS A N 1
ATOM 1116 C CA . LYS A 1 147 ? 25.391 -32.469 -14.312 1 92.31 147 LYS A CA 1
ATOM 1117 C C . LYS A 1 147 ? 24.031 -31.75 -14.336 1 92.31 147 LYS A C 1
ATOM 1119 O O . LYS A 1 147 ? 23.906 -30.625 -13.844 1 92.31 147 LYS A O 1
ATOM 1124 N N . GLN A 1 148 ? 23.062 -32.344 -14.883 1 91.69 148 GLN A N 1
ATOM 1125 C CA . GLN A 1 148 ? 21.734 -31.75 -15.008 1 91.69 148 GLN A CA 1
ATOM 1126 C C . GLN A 1 148 ? 21.141 -31.469 -13.633 1 91.69 148 GLN A C 1
ATOM 1128 O O . GLN A 1 148 ? 20.531 -30.406 -13.422 1 91.69 148 GLN A O 1
ATOM 1133 N N . ARG A 1 149 ? 21.281 -32.375 -12.773 1 94.88 149 ARG A N 1
ATOM 1134 C CA . ARG A 1 149 ? 20.781 -32.219 -11.414 1 94.88 149 ARG A CA 1
ATOM 1135 C C . ARG A 1 149 ? 21.531 -31.094 -10.695 1 94.88 149 ARG A C 1
ATOM 1137 O O . ARG A 1 149 ? 20.922 -30.266 -10.008 1 94.88 149 ARG A O 1
ATOM 1144 N N . LEU A 1 150 ? 22.797 -31.062 -10.852 1 94.06 150 LEU A N 1
ATOM 1145 C CA . LEU A 1 150 ? 23.562 -29.984 -10.219 1 94.06 150 LEU A CA 1
ATOM 1146 C C . LEU A 1 150 ? 23.172 -28.641 -10.797 1 94.06 150 LEU A C 1
ATOM 1148 O O . LEU A 1 150 ? 23.141 -27.641 -10.078 1 94.06 150 LEU A O 1
ATOM 1152 N N . ASP A 1 151 ? 22.875 -28.594 -12.094 1 89.62 151 ASP A N 1
ATOM 1153 C CA . ASP A 1 151 ? 22.422 -27.359 -12.719 1 89.62 151 ASP A CA 1
ATOM 1154 C C . ASP A 1 151 ? 21.125 -26.875 -12.094 1 89.62 151 ASP A C 1
ATOM 1156 O O . ASP A 1 151 ? 20.938 -25.672 -11.875 1 89.62 151 ASP A O 1
ATOM 1160 N N . GLU A 1 152 ? 20.25 -27.766 -11.844 1 92.19 152 GLU A N 1
ATOM 1161 C CA . GLU A 1 152 ? 19.016 -27.422 -11.164 1 92.19 152 GLU A CA 1
ATOM 1162 C C . GLU A 1 152 ? 19.297 -26.781 -9.805 1 92.19 152 GLU A C 1
ATOM 1164 O O . GLU A 1 152 ? 18.688 -25.766 -9.453 1 92.19 152 GLU A O 1
ATOM 1169 N N . TYR A 1 153 ? 20.219 -27.406 -9.086 1 94.94 153 TYR A N 1
ATOM 1170 C CA . TYR A 1 153 ? 20.562 -26.891 -7.766 1 94.94 153 TYR A CA 1
ATOM 1171 C C . TYR A 1 153 ? 21.203 -25.516 -7.871 1 94.94 153 TYR A C 1
ATOM 1173 O O . TYR A 1 153 ? 20.969 -24.641 -7.035 1 94.94 153 TYR A O 1
ATOM 1181 N N . LYS A 1 154 ? 21.953 -25.312 -8.852 1 90.25 154 LYS A N 1
ATOM 1182 C CA . LYS A 1 154 ? 22.594 -24.016 -9.055 1 90.25 154 LYS A CA 1
ATOM 1183 C C . LYS A 1 154 ? 21.578 -22.938 -9.398 1 90.25 154 LYS A C 1
ATOM 1185 O O . LYS A 1 154 ? 21.766 -21.766 -9.07 1 90.25 154 LYS A O 1
ATOM 1190 N N . ARG A 1 155 ? 20.5 -23.391 -10.055 1 88.12 155 ARG A N 1
ATOM 1191 C CA . ARG A 1 155 ? 19.391 -22.469 -10.273 1 88.12 155 ARG A CA 1
ATOM 1192 C C . ARG A 1 155 ? 18.812 -21.984 -8.953 1 88.12 155 ARG A C 1
ATOM 1194 O O . ARG A 1 155 ? 18.531 -20.781 -8.797 1 88.12 155 ARG A O 1
ATOM 1201 N N . LEU A 1 156 ? 18.703 -22.891 -8.008 1 90.5 156 LEU A N 1
ATOM 1202 C CA . LEU A 1 156 ? 18.219 -22.531 -6.68 1 90.5 156 LEU A CA 1
ATOM 1203 C C . LEU A 1 156 ? 19.203 -21.609 -5.973 1 90.5 156 LEU A C 1
ATOM 1205 O O . LEU A 1 156 ? 18.797 -20.641 -5.328 1 90.5 156 LEU A O 1
ATOM 1209 N N . MET A 1 157 ? 20.422 -21.906 -6.137 1 88.62 157 MET A N 1
ATOM 1210 C CA . MET A 1 157 ? 21.484 -21.125 -5.531 1 88.62 157 MET A CA 1
ATOM 1211 C C . MET A 1 157 ? 21.469 -19.688 -6.043 1 88.62 157 MET A C 1
ATOM 1213 O O . MET A 1 157 ? 21.609 -18.734 -5.262 1 88.62 157 MET A O 1
ATOM 1217 N N . SER A 1 158 ? 21.234 -19.562 -7.336 1 83.62 158 SER A N 1
ATOM 1218 C CA . SER A 1 158 ? 21.203 -18.234 -7.945 1 83.62 158 SER A CA 1
ATOM 1219 C C . SER A 1 158 ? 20.078 -17.391 -7.371 1 83.62 158 SER A C 1
ATOM 1221 O O . SER A 1 158 ? 20.281 -16.234 -7.023 1 83.62 158 SER A O 1
ATOM 1223 N N . LEU A 1 159 ? 18.953 -17.984 -7.242 1 82.81 159 LEU A N 1
ATOM 1224 C CA . LEU A 1 159 ? 17.828 -17.281 -6.652 1 82.81 159 LEU A CA 1
ATOM 1225 C C . LEU A 1 159 ? 18.078 -16.984 -5.18 1 82.81 159 LEU A C 1
ATOM 1227 O O . LEU A 1 159 ? 17.734 -15.906 -4.688 1 82.81 159 LEU A O 1
ATOM 1231 N N . GLY A 1 160 ? 18.656 -17.953 -4.5 1 87.38 160 GLY A N 1
ATOM 1232 C CA . GLY A 1 160 ? 18.969 -17.812 -3.086 1 87.38 160 GLY A CA 1
ATOM 1233 C C . GLY A 1 160 ? 19.844 -16.609 -2.789 1 87.38 160 GLY A C 1
ATOM 1234 O O . GLY A 1 160 ? 19.688 -15.961 -1.752 1 87.38 160 GLY A O 1
ATOM 1235 N N . LYS A 1 161 ? 20.719 -16.25 -3.701 1 80.25 161 LYS A N 1
ATOM 1236 C CA . LYS A 1 161 ? 21.609 -15.109 -3.523 1 80.25 161 LYS A CA 1
ATOM 1237 C C . LYS A 1 161 ? 20.812 -13.805 -3.428 1 80.25 161 LYS A C 1
ATOM 1239 O O . LYS A 1 161 ? 21.172 -12.914 -2.654 1 80.25 161 LYS A O 1
ATOM 1244 N N . VAL A 1 162 ? 19.75 -13.773 -4.191 1 78.12 162 VAL A N 1
ATOM 1245 C CA . VAL A 1 162 ? 18.906 -12.578 -4.176 1 78.12 162 VAL A CA 1
ATOM 1246 C C . VAL A 1 162 ? 18.266 -12.422 -2.801 1 78.12 162 VAL A C 1
ATOM 1248 O O . VAL A 1 162 ? 18.078 -11.297 -2.324 1 78.12 162 VAL A O 1
ATOM 1251 N N . TYR A 1 163 ? 17.984 -13.508 -2.125 1 81.56 163 TYR A N 1
ATOM 1252 C CA . TYR A 1 163 ? 17.25 -13.477 -0.859 1 81.56 163 TYR A CA 1
ATOM 1253 C C . TYR A 1 163 ? 18.203 -13.664 0.318 1 81.56 163 TYR A C 1
ATOM 1255 O O . TYR A 1 163 ? 17.766 -13.891 1.447 1 81.56 163 TYR A O 1
ATOM 1263 N N . GLY A 1 164 ? 19.5 -13.695 0.057 1 78.88 164 GLY A N 1
ATOM 1264 C CA . GLY A 1 164 ? 20.5 -13.727 1.107 1 78.88 164 GLY A CA 1
ATOM 1265 C C . GLY A 1 164 ? 20.688 -15.109 1.722 1 78.88 164 GLY A C 1
ATOM 1266 O O . GLY A 1 164 ? 21.078 -15.227 2.885 1 78.88 164 GLY A O 1
ATOM 1267 N N . ILE A 1 165 ? 20.422 -16.141 1.048 1 86.19 165 ILE A N 1
ATOM 1268 C CA . ILE A 1 165 ? 20.578 -17.5 1.558 1 86.19 165 ILE A CA 1
ATOM 1269 C C . ILE A 1 165 ? 21.953 -18.047 1.206 1 86.19 165 ILE A C 1
ATOM 1271 O O . ILE A 1 165 ? 22.312 -18.156 0.029 1 86.19 165 ILE A O 1
ATOM 1275 N N . GLU A 1 166 ? 22.703 -18.344 2.23 1 88.75 166 GLU A N 1
ATOM 1276 C CA . GLU A 1 166 ? 24.031 -18.906 2.037 1 88.75 166 GLU A CA 1
ATOM 1277 C C . GLU A 1 166 ? 23.953 -20.344 1.526 1 88.75 166 GLU A C 1
ATOM 1279 O O . GLU A 1 166 ? 23.188 -21.141 2.041 1 88.75 166 GLU A O 1
ATOM 1284 N N . SER A 1 167 ? 24.75 -20.641 0.451 1 92.69 167 SER A N 1
ATOM 1285 C CA . SER A 1 167 ? 24.875 -22 -0.065 1 92.69 167 SER A CA 1
ATOM 1286 C C . SER A 1 167 ? 26.203 -22.203 -0.776 1 92.69 167 SER A C 1
ATOM 1288 O O . SER A 1 167 ? 26.828 -21.234 -1.213 1 92.69 167 SER A O 1
ATOM 1290 N N . HIS A 1 168 ? 26.688 -23.438 -0.799 1 92.88 168 HIS A N 1
ATOM 1291 C CA . HIS A 1 168 ? 28 -23.766 -1.374 1 92.88 168 HIS A CA 1
ATOM 1292 C C . HIS A 1 168 ? 27.906 -24.984 -2.271 1 92.88 168 HIS A C 1
ATOM 1294 O O . HIS A 1 168 ? 27.391 -26.031 -1.857 1 92.88 168 HIS A O 1
ATOM 1300 N N . VAL A 1 169 ? 28.453 -24.812 -3.537 1 93.81 169 VAL A N 1
ATOM 1301 C CA . VAL A 1 169 ? 28.609 -25.984 -4.391 1 93.81 169 VAL A CA 1
ATOM 1302 C C . VAL A 1 169 ? 29.891 -26.734 -4.004 1 93.81 169 VAL A C 1
ATOM 1304 O O . VAL A 1 169 ? 30.984 -26.156 -3.986 1 93.81 169 VAL A O 1
ATOM 1307 N N . LEU A 1 170 ? 29.766 -28 -3.631 1 95.75 170 LEU A N 1
ATOM 1308 C CA . LEU A 1 170 ? 30.891 -28.812 -3.188 1 95.75 170 LEU A CA 1
ATOM 1309 C C . LEU A 1 170 ? 31.234 -29.875 -4.219 1 95.75 170 LEU A C 1
ATOM 1311 O O . LEU A 1 170 ? 30.344 -30.453 -4.844 1 95.75 170 LEU A O 1
ATOM 1315 N N . SER A 1 171 ? 32.594 -30.141 -4.367 1 95.06 171 SER A N 1
ATOM 1316 C CA . SER A 1 171 ? 33.031 -31.297 -5.137 1 95.06 171 SER A CA 1
ATOM 1317 C C . SER A 1 171 ? 32.812 -32.594 -4.379 1 95.06 171 SER A C 1
ATOM 1319 O O . SER A 1 171 ? 32.5 -32.562 -3.182 1 95.06 171 SER A O 1
ATOM 1321 N N . PRO A 1 172 ? 32.906 -33.75 -5.109 1 95.44 172 PRO A N 1
ATOM 1322 C CA . PRO A 1 172 ? 32.781 -35 -4.398 1 95.44 172 PRO A CA 1
ATOM 1323 C C . PRO A 1 172 ? 33.781 -35.125 -3.252 1 95.44 172 PRO A C 1
ATOM 1325 O O . PRO A 1 172 ? 33.438 -35.625 -2.168 1 95.44 172 PRO A O 1
ATOM 1328 N N . ALA A 1 173 ? 35 -34.625 -3.426 1 95.06 173 ALA A N 1
ATOM 1329 C CA . ALA A 1 173 ? 36.031 -34.688 -2.381 1 95.06 173 ALA A CA 1
ATOM 1330 C C . ALA A 1 173 ? 35.656 -33.844 -1.183 1 95.06 173 ALA A C 1
ATOM 1332 O O . ALA A 1 173 ? 35.781 -34.25 -0.033 1 95.06 173 ALA A O 1
ATOM 1333 N N . GLU A 1 174 ? 35.188 -32.625 -1.43 1 94.56 174 GLU A N 1
ATOM 1334 C CA . GLU A 1 174 ? 34.781 -31.734 -0.358 1 94.56 174 GLU A CA 1
ATOM 1335 C C . GLU A 1 174 ? 33.562 -32.281 0.375 1 94.56 174 GLU A C 1
ATOM 1337 O O . GLU A 1 174 ? 33.406 -32.125 1.586 1 94.56 174 GLU A O 1
ATOM 1342 N N . THR A 1 175 ? 32.688 -32.938 -0.382 1 96.69 175 THR A N 1
ATOM 1343 C CA . THR A 1 175 ? 31.531 -33.562 0.217 1 96.69 175 THR A CA 1
ATOM 1344 C C . THR A 1 175 ? 31.938 -34.688 1.167 1 96.69 175 THR A C 1
ATOM 1346 O O . THR A 1 175 ? 31.375 -34.812 2.256 1 96.69 175 THR A O 1
ATOM 1349 N N . LYS A 1 176 ? 32.906 -35.438 0.754 1 96.62 176 LYS A N 1
ATOM 1350 C CA . LYS A 1 176 ? 33.406 -36.531 1.59 1 96.62 176 LYS A CA 1
ATOM 1351 C C . LYS A 1 176 ? 34.031 -36 2.881 1 96.62 176 LYS A C 1
ATOM 1353 O O . LYS A 1 176 ? 33.875 -36.594 3.943 1 96.62 176 LYS A O 1
ATOM 1358 N N . ASP A 1 177 ? 34.688 -34.844 2.783 1 93.5 177 ASP A N 1
ATOM 1359 C CA . ASP A 1 177 ? 35.25 -34.219 3.965 1 93.5 177 ASP A CA 1
ATOM 1360 C C . ASP A 1 177 ? 34.156 -33.781 4.941 1 93.5 177 ASP A C 1
ATOM 1362 O O . ASP A 1 177 ? 34.312 -33.906 6.156 1 93.5 177 ASP A O 1
ATOM 1366 N N . LEU A 1 178 ? 33.062 -33.281 4.418 1 94.25 178 LEU A N 1
ATOM 1367 C CA . LEU A 1 178 ? 31.969 -32.781 5.234 1 94.25 178 LEU A CA 1
ATOM 1368 C C . LEU A 1 178 ? 31.141 -33.906 5.789 1 94.25 178 LEU A C 1
ATOM 1370 O O . LEU A 1 178 ? 30.641 -33.844 6.918 1 94.25 178 LEU A O 1
ATOM 1374 N N . TYR A 1 179 ? 30.953 -35 5.004 1 97 179 TYR A N 1
ATOM 1375 C CA . TYR A 1 179 ? 30.141 -36.156 5.332 1 97 179 TYR A CA 1
ATOM 1376 C C . TYR A 1 179 ? 30.906 -37.438 5.051 1 97 179 TYR A C 1
ATOM 1378 O O . TYR A 1 179 ? 30.641 -38.125 4.059 1 97 179 TYR A O 1
ATOM 1386 N N . PRO A 1 180 ? 31.688 -37.906 5.973 1 95.88 180 PRO A N 1
ATOM 1387 C CA . PRO A 1 180 ? 32.625 -39 5.734 1 95.88 180 PRO A CA 1
ATOM 1388 C C . PRO A 1 180 ? 31.953 -40.312 5.402 1 95.88 180 PRO A C 1
ATOM 1390 O O . PRO A 1 180 ? 32.5 -41.125 4.652 1 95.88 180 PRO A O 1
ATOM 1393 N N . LEU A 1 181 ? 30.797 -40.562 5.852 1 96.75 181 LEU A N 1
ATOM 1394 C CA . LEU A 1 181 ? 30.109 -41.812 5.668 1 96.75 181 LEU A CA 1
ATOM 1395 C C . LEU A 1 181 ? 29.422 -41.875 4.309 1 96.75 181 LEU A C 1
ATOM 1397 O O . LEU A 1 181 ? 28.922 -42.938 3.904 1 96.75 181 LEU A O 1
ATOM 1401 N N . MET A 1 182 ? 29.406 -40.844 3.52 1 97.06 182 MET A N 1
ATOM 1402 C CA . MET A 1 182 ? 28.641 -40.75 2.279 1 97.06 182 MET A CA 1
ATOM 1403 C C . MET A 1 182 ? 29.406 -41.375 1.12 1 97.06 182 MET A C 1
ATOM 1405 O O . MET A 1 182 ? 30.625 -41.219 1.008 1 97.06 182 MET A O 1
ATOM 1409 N N . ASN A 1 183 ? 28.734 -42.156 0.351 1 97.38 183 ASN A N 1
ATOM 1410 C CA . ASN A 1 183 ? 29.266 -42.594 -0.931 1 97.38 183 ASN A CA 1
ATOM 1411 C C . ASN A 1 183 ? 29.359 -41.438 -1.931 1 97.38 183 ASN A C 1
ATOM 1413 O O . ASN A 1 183 ? 28.344 -40.875 -2.326 1 97.38 183 ASN A O 1
ATOM 1417 N N . VAL A 1 184 ? 30.531 -41.156 -2.377 1 96.38 184 VAL A N 1
ATOM 1418 C CA . VAL A 1 184 ? 30.672 -40 -3.27 1 96.38 184 VAL A CA 1
ATOM 1419 C C . VAL A 1 184 ? 31.156 -40.469 -4.641 1 96.38 184 VAL A C 1
ATOM 1421 O O . VAL A 1 184 ? 31.531 -39.656 -5.488 1 96.38 184 VAL A O 1
ATOM 1424 N N . ASP A 1 185 ? 31.25 -41.781 -4.867 1 95.06 185 ASP A N 1
ATOM 1425 C CA . ASP A 1 185 ? 31.75 -42.312 -6.125 1 95.06 185 ASP A CA 1
ATOM 1426 C C . ASP A 1 185 ? 30.844 -41.938 -7.289 1 95.06 185 ASP A C 1
ATOM 1428 O O . ASP A 1 185 ? 31.297 -41.781 -8.422 1 95.06 185 ASP A O 1
ATOM 1432 N N . ASP A 1 186 ? 29.578 -41.844 -7.043 1 95.19 186 ASP A N 1
ATOM 1433 C CA . ASP A 1 186 ? 28.625 -41.562 -8.102 1 95.19 186 ASP A CA 1
ATOM 1434 C C . ASP A 1 186 ? 28.188 -40.094 -8.062 1 95.19 186 ASP A C 1
ATOM 1436 O O . ASP A 1 186 ? 27.219 -39.719 -8.719 1 95.19 186 ASP A O 1
ATOM 1440 N N . LEU A 1 187 ? 28.906 -39.344 -7.32 1 94.69 187 LEU A N 1
ATOM 1441 C CA . LEU A 1 187 ? 28.516 -37.938 -7.113 1 94.69 187 LEU A CA 1
ATOM 1442 C C . LEU A 1 187 ? 29.156 -37.062 -8.164 1 94.69 187 LEU A C 1
ATOM 1444 O O . LEU A 1 187 ? 30.328 -37.219 -8.492 1 94.69 187 LEU A O 1
ATOM 1448 N N . TYR A 1 188 ? 28.328 -36.219 -8.812 1 95.25 188 TYR A N 1
ATOM 1449 C CA . TYR A 1 188 ? 28.828 -35.125 -9.656 1 95.25 188 TYR A CA 1
ATOM 1450 C C . TYR A 1 188 ? 29.156 -33.906 -8.836 1 95.25 188 TYR A C 1
ATOM 1452 O O . TYR A 1 188 ? 30.156 -33.219 -9.078 1 95.25 188 TYR A O 1
ATOM 1460 N N . GLY A 1 189 ? 28.266 -33.531 -7.871 1 95.38 189 GLY A N 1
ATOM 1461 C CA . GLY A 1 189 ? 28.438 -32.438 -6.945 1 95.38 189 GLY A CA 1
ATOM 1462 C C . GLY A 1 189 ? 27.328 -32.375 -5.898 1 95.38 189 GLY A C 1
ATOM 1463 O O . GLY A 1 189 ? 26.438 -33.219 -5.871 1 95.38 189 GLY A O 1
ATOM 1464 N N . THR A 1 190 ? 27.547 -31.391 -4.965 1 96.75 190 THR A N 1
ATOM 1465 C CA . THR A 1 190 ? 26.594 -31.203 -3.875 1 96.75 190 THR A CA 1
ATOM 1466 C C . THR A 1 190 ? 26.344 -29.719 -3.619 1 96.75 190 THR A C 1
ATOM 1468 O O . THR A 1 190 ? 27.25 -28.891 -3.797 1 96.75 190 THR A O 1
ATOM 1471 N N . LEU A 1 191 ? 25.062 -29.375 -3.438 1 96.31 191 LEU A N 1
ATOM 1472 C CA . LEU A 1 191 ? 24.766 -28.047 -2.914 1 96.31 191 LEU A CA 1
ATOM 1473 C C . LEU A 1 191 ? 24.531 -28.094 -1.409 1 96.31 191 LEU A C 1
ATOM 1475 O O . LEU A 1 191 ? 23.641 -28.797 -0.94 1 96.31 191 LEU A O 1
ATOM 1479 N N . TYR A 1 192 ? 25.422 -27.438 -0.621 1 96.69 192 TYR A N 1
ATOM 1480 C CA . TYR A 1 192 ? 25.375 -27.391 0.836 1 96.69 192 TYR A CA 1
ATOM 1481 C C . TYR A 1 192 ? 24.75 -26.078 1.315 1 96.69 192 TYR A C 1
ATOM 1483 O O . TYR A 1 192 ? 25.172 -25 0.897 1 96.69 192 TYR A O 1
ATOM 1491 N N . VAL A 1 193 ? 23.641 -26.172 2.141 1 96.12 193 VAL A N 1
ATOM 1492 C CA . VAL A 1 193 ? 23 -25.031 2.775 1 96.12 193 VAL A CA 1
ATOM 1493 C C . VAL A 1 193 ? 23.156 -25.125 4.293 1 96.12 193 VAL A C 1
ATOM 1495 O O . VAL A 1 193 ? 22.359 -25.781 4.965 1 96.12 193 VAL A O 1
ATOM 1498 N N . PRO A 1 194 ? 23.984 -24.328 4.895 1 93.5 194 PRO A N 1
ATOM 1499 C CA . PRO A 1 194 ? 24.359 -24.516 6.293 1 93.5 194 PRO A CA 1
ATOM 1500 C C . PRO A 1 194 ? 23.234 -24.172 7.262 1 93.5 194 PRO A C 1
ATOM 1502 O O . PRO A 1 194 ? 23.188 -24.703 8.383 1 93.5 194 PRO A O 1
ATOM 1505 N N . LYS A 1 195 ? 22.297 -23.375 6.836 1 92.94 195 LYS A N 1
ATOM 1506 C CA . LYS A 1 195 ? 21.297 -22.891 7.789 1 92.94 195 LYS A CA 1
ATOM 1507 C C . LYS A 1 195 ? 19.984 -23.672 7.672 1 92.94 195 LYS A C 1
ATOM 1509 O O . LYS A 1 195 ? 19 -23.328 8.305 1 92.94 195 LYS A O 1
ATOM 1514 N N . ASP A 1 196 ? 19.984 -24.734 6.922 1 96.06 196 ASP A N 1
ATOM 1515 C CA . ASP A 1 196 ? 18.875 -25.688 6.961 1 96.06 196 ASP A CA 1
ATOM 1516 C C . ASP A 1 196 ? 18.828 -26.422 8.297 1 96.06 196 ASP A C 1
ATOM 1518 O O . ASP A 1 196 ? 19.812 -26.406 9.055 1 96.06 196 ASP A O 1
ATOM 1522 N N . GLY A 1 197 ? 17.625 -27.031 8.602 1 95.75 197 GLY A N 1
ATOM 1523 C CA . GLY A 1 197 ? 17.547 -27.703 9.883 1 95.75 197 GLY A CA 1
ATOM 1524 C C . GLY A 1 197 ? 16.266 -28.516 10.055 1 95.75 197 GLY A C 1
ATOM 1525 O O . GLY A 1 197 ? 15.641 -28.906 9.07 1 95.75 197 GLY A O 1
ATOM 1526 N N . THR A 1 198 ? 16.031 -28.906 11.344 1 95.38 198 THR A N 1
ATOM 1527 C CA . THR A 1 198 ? 14.875 -29.703 11.719 1 95.38 198 THR A CA 1
ATOM 1528 C C . THR A 1 198 ? 14.203 -29.125 12.961 1 95.38 198 THR A C 1
ATOM 1530 O O . THR A 1 198 ? 14.828 -28.375 13.719 1 95.38 198 THR A O 1
ATOM 1533 N N . MET A 1 199 ? 12.906 -29.375 13.07 1 94.62 199 MET A N 1
ATOM 1534 C CA . MET A 1 199 ? 12.141 -28.969 14.242 1 94.62 199 MET A CA 1
ATOM 1535 C C . MET A 1 199 ? 11.344 -30.141 14.805 1 94.62 199 MET A C 1
ATOM 1537 O O . MET A 1 199 ? 11.125 -31.141 14.117 1 94.62 199 MET A O 1
ATOM 1541 N N . ASP A 1 200 ? 10.984 -30.031 16.062 1 91.12 200 ASP A N 1
ATOM 1542 C CA . ASP A 1 200 ? 10.133 -31.016 16.719 1 91.12 200 ASP A CA 1
ATOM 1543 C C . ASP A 1 200 ? 8.656 -30.703 16.5 1 91.12 200 ASP A C 1
ATOM 1545 O O . ASP A 1 200 ? 8.156 -29.672 16.984 1 91.12 200 ASP A O 1
ATOM 1549 N N . PRO A 1 201 ? 7.949 -31.547 15.773 1 93.12 201 PRO A N 1
ATOM 1550 C CA . PRO A 1 201 ? 6.566 -31.219 15.422 1 93.12 201 PRO A CA 1
ATOM 1551 C C . PRO A 1 201 ? 5.68 -31 16.641 1 93.12 201 PRO A C 1
ATOM 1553 O O . PRO A 1 201 ? 4.93 -30.016 16.703 1 93.12 201 PRO A O 1
ATOM 1556 N N . ALA A 1 202 ? 5.738 -31.891 17.594 1 89.25 202 ALA A N 1
ATOM 1557 C CA . ALA A 1 202 ? 4.906 -31.766 18.781 1 89.25 202 ALA A CA 1
ATOM 1558 C C . ALA A 1 202 ? 5.258 -30.516 19.578 1 89.25 202 ALA A C 1
ATOM 1560 O O . ALA A 1 202 ? 4.367 -29.766 20 1 89.25 202 ALA A O 1
ATOM 1561 N N . GLY A 1 203 ? 6.531 -30.312 19.75 1 90.19 203 GLY A N 1
ATOM 1562 C CA . GLY A 1 203 ? 6.984 -29.125 20.469 1 90.19 203 GLY A CA 1
ATOM 1563 C C . GLY A 1 203 ? 6.594 -27.844 19.766 1 90.19 203 GLY A C 1
ATOM 1564 O O . GLY A 1 203 ? 6.172 -26.875 20.422 1 90.19 203 GLY A O 1
ATOM 1565 N N . THR A 1 204 ? 6.727 -27.812 18.5 1 94.75 204 THR A N 1
ATOM 1566 C CA . THR A 1 204 ? 6.387 -26.641 17.734 1 94.75 204 THR A CA 1
ATOM 1567 C C . THR A 1 204 ? 4.902 -26.312 17.859 1 94.75 204 THR A C 1
ATOM 1569 O O . THR A 1 204 ? 4.527 -25.172 18.109 1 94.75 204 THR A O 1
ATOM 1572 N N . CYS A 1 205 ? 4.031 -27.281 17.719 1 95.5 205 CYS A N 1
ATOM 1573 C CA . CYS A 1 205 ? 2.59 -27.062 17.781 1 95.5 205 CYS A CA 1
ATOM 1574 C C . CYS A 1 205 ? 2.158 -26.641 19.188 1 95.5 205 CYS A C 1
ATOM 1576 O O . CYS A 1 205 ? 1.304 -25.766 19.328 1 95.5 205 CYS A O 1
ATOM 1578 N N . THR A 1 206 ? 2.783 -27.219 20.125 1 89.31 206 THR A N 1
ATOM 1579 C CA . THR A 1 206 ? 2.496 -26.844 21.516 1 89.31 206 THR A CA 1
ATOM 1580 C C . THR A 1 206 ? 2.877 -25.391 21.766 1 89.31 206 THR A C 1
ATOM 1582 O O . THR A 1 206 ? 2.102 -24.641 22.359 1 89.31 206 THR A O 1
ATOM 1585 N N . THR A 1 207 ? 4.02 -25.031 21.297 1 93.19 207 THR A N 1
ATOM 1586 C CA . THR A 1 207 ? 4.492 -23.672 21.516 1 93.19 207 THR A CA 1
ATOM 1587 C C . THR A 1 207 ? 3.617 -22.672 20.766 1 93.19 207 THR A C 1
ATOM 1589 O O . THR A 1 207 ? 3.312 -21.594 21.281 1 93.19 207 THR A O 1
ATOM 1592 N N . LEU A 1 208 ? 3.248 -23.016 19.578 1 96.19 208 LEU A N 1
ATOM 1593 C CA . LEU A 1 208 ? 2.381 -22.172 18.766 1 96.19 208 LEU A CA 1
ATOM 1594 C C . LEU A 1 208 ? 1.045 -21.938 19.469 1 96.19 208 LEU A C 1
ATOM 1596 O O . LEU A 1 208 ? 0.573 -20.797 19.547 1 96.19 208 LEU A O 1
ATOM 1600 N N . THR A 1 209 ? 0.408 -22.984 19.953 1 94.25 209 THR A N 1
ATOM 1601 C CA . THR A 1 209 ? -0.915 -22.891 20.562 1 94.25 209 THR A CA 1
ATOM 1602 C C . THR A 1 209 ? -0.841 -22.141 21.906 1 94.25 209 THR A C 1
ATOM 1604 O O . THR A 1 209 ? -1.768 -21.422 22.266 1 94.25 209 THR A O 1
ATOM 1607 N N . ARG A 1 210 ? 0.238 -22.297 22.516 1 88.44 210 ARG A N 1
ATOM 1608 C CA . ARG A 1 210 ? 0.448 -21.547 23.75 1 88.44 210 ARG A CA 1
ATOM 1609 C C . ARG A 1 210 ? 0.576 -20.047 23.453 1 88.44 210 ARG A C 1
ATOM 1611 O O . ARG A 1 210 ? 0.004 -19.219 24.156 1 88.44 210 ARG A O 1
ATOM 1618 N N . ALA A 1 211 ? 1.353 -19.844 22.438 1 92.19 211 ALA A N 1
ATOM 1619 C CA . ALA A 1 211 ? 1.511 -18.438 22.031 1 92.19 211 ALA A CA 1
ATOM 1620 C C . ALA A 1 211 ? 0.174 -17.844 21.609 1 92.19 211 ALA A C 1
ATOM 1622 O O . ALA A 1 211 ? -0.13 -16.688 21.938 1 92.19 211 ALA A O 1
ATOM 1623 N N . ALA A 1 212 ? -0.624 -18.547 20.922 1 93 212 ALA A N 1
ATOM 1624 C CA . ALA A 1 212 ? -1.937 -18.094 20.453 1 93 212 ALA A CA 1
ATOM 1625 C C . ALA A 1 212 ? -2.885 -17.875 21.641 1 93 212 ALA A C 1
ATOM 1627 O O . ALA A 1 212 ? -3.586 -16.859 21.688 1 93 212 ALA A O 1
ATOM 1628 N N . SER A 1 213 ? -2.889 -18.797 22.516 1 89 213 SER A N 1
ATOM 1629 C CA . SER A 1 213 ? -3.75 -18.719 23.688 1 89 213 SER A CA 1
ATOM 1630 C C . SER A 1 213 ? -3.377 -17.531 24.562 1 89 213 SER A C 1
ATOM 1632 O O . SER A 1 213 ? -4.25 -16.875 25.125 1 89 213 SER A O 1
ATOM 1634 N N . ALA A 1 214 ? -2.137 -17.359 24.594 1 81.5 214 ALA A N 1
ATOM 1635 C CA . ALA A 1 214 ? -1.646 -16.219 25.359 1 81.5 214 ALA A CA 1
ATOM 1636 C C . ALA A 1 214 ? -2.158 -14.906 24.781 1 81.5 214 ALA A C 1
ATOM 1638 O O . ALA A 1 214 ? -2.277 -13.906 25.484 1 81.5 214 ALA A O 1
ATOM 1639 N N . ARG A 1 215 ? -2.516 -15.102 23.531 1 82.56 215 ARG A N 1
ATOM 1640 C CA . ARG A 1 215 ? -2.986 -13.906 22.844 1 82.56 215 ARG A CA 1
ATOM 1641 C C . ARG A 1 215 ? -4.512 -13.875 22.781 1 82.56 215 ARG A C 1
ATOM 1643 O O . ARG A 1 215 ? -5.09 -12.992 22.156 1 82.56 215 ARG A O 1
ATOM 1650 N N . GLY A 1 216 ? -5.152 -14.797 23.406 1 78.56 216 GLY A N 1
ATOM 1651 C CA . GLY A 1 216 ? -6.598 -14.742 23.562 1 78.56 216 GLY A CA 1
ATOM 1652 C C . GLY A 1 216 ? -7.324 -15.805 22.766 1 78.56 216 GLY A C 1
ATOM 1653 O O . GLY A 1 216 ? -8.531 -15.992 22.906 1 78.56 216 GLY A O 1
ATOM 1654 N N . ALA A 1 217 ? -6.633 -16.516 21.969 1 91.06 217 ALA A N 1
ATOM 1655 C CA . ALA A 1 217 ? -7.273 -17.594 21.203 1 91.06 217 ALA A CA 1
ATOM 1656 C C . ALA A 1 217 ? -7.605 -18.781 22.094 1 91.06 217 ALA A C 1
ATOM 1658 O O . ALA A 1 217 ? -7.008 -18.953 23.156 1 91.06 217 ALA A O 1
ATOM 1659 N N . THR A 1 218 ? -8.586 -19.453 21.703 1 91.38 218 THR A N 1
ATOM 1660 C CA . THR A 1 218 ? -8.992 -20.641 22.438 1 91.38 218 THR A CA 1
ATOM 1661 C C . THR A 1 218 ? -8.664 -21.906 21.656 1 91.38 218 THR A C 1
ATOM 1663 O O . THR A 1 218 ? -8.984 -22.016 20.469 1 91.38 218 THR A O 1
ATOM 1666 N N . VAL A 1 219 ? -8 -22.797 22.391 1 93.94 219 VAL A N 1
ATOM 1667 C CA . VAL A 1 219 ? -7.676 -24.094 21.781 1 93.94 219 VAL A CA 1
ATOM 1668 C C . VAL A 1 219 ? -8.453 -25.203 22.484 1 93.94 219 VAL A C 1
ATOM 1670 O O . VAL A 1 219 ? -8.336 -25.375 23.703 1 93.94 219 VAL A O 1
ATOM 1673 N N . ILE A 1 220 ? -9.266 -25.891 21.719 1 93.62 220 ILE A N 1
ATOM 1674 C CA . ILE A 1 220 ? -10.117 -26.938 22.297 1 93.62 220 ILE A CA 1
ATOM 1675 C C . ILE A 1 220 ? -9.766 -28.281 21.672 1 93.62 220 ILE A C 1
ATOM 1677 O O . ILE A 1 220 ? -9.898 -28.484 20.469 1 93.62 220 ILE A O 1
ATOM 1681 N N . GLU A 1 221 ? -9.367 -29.234 22.516 1 92.75 221 GLU A N 1
ATOM 1682 C CA . GLU A 1 221 ? -9.109 -30.609 22.109 1 92.75 221 GLU A CA 1
ATOM 1683 C C . GLU A 1 221 ? -10.305 -31.516 22.391 1 92.75 221 GLU A C 1
ATOM 1685 O O . GLU A 1 221 ? -11.242 -31.109 23.078 1 92.75 221 GLU A O 1
ATOM 1690 N N . ASN A 1 222 ? -10.297 -32.688 21.781 1 90.69 222 ASN A N 1
ATOM 1691 C CA . ASN A 1 222 ? -11.359 -33.656 21.953 1 90.69 222 ASN A CA 1
ATOM 1692 C C . ASN A 1 222 ? -12.727 -33.094 21.594 1 90.69 222 ASN A C 1
ATOM 1694 O O . ASN A 1 222 ? -13.688 -33.219 22.359 1 90.69 222 ASN A O 1
ATOM 1698 N N . CYS A 1 223 ? -12.742 -32.344 20.562 1 93.38 223 CYS A N 1
ATOM 1699 C CA . CYS A 1 223 ? -13.977 -31.719 20.109 1 93.38 223 CYS A CA 1
ATOM 1700 C C . CYS A 1 223 ? -14.18 -31.906 18.609 1 93.38 223 CYS A C 1
ATOM 1702 O O . CYS A 1 223 ? -13.859 -31.016 17.812 1 93.38 223 CYS A O 1
ATOM 1704 N N . PRO A 1 224 ? -14.758 -33.031 18.219 1 93.62 224 PRO A N 1
ATOM 1705 C CA . PRO A 1 224 ? -15.031 -33.25 16.797 1 93.62 224 PRO A CA 1
ATOM 1706 C C . PRO A 1 224 ? -16.125 -32.344 16.25 1 93.62 224 PRO A C 1
ATOM 1708 O O . PRO A 1 224 ? -17.109 -32.062 16.938 1 93.62 224 PRO A O 1
ATOM 1711 N N . VAL A 1 225 ? -15.852 -31.812 15.109 1 96.44 225 VAL A N 1
ATOM 1712 C CA . VAL A 1 225 ? -16.859 -31.031 14.398 1 96.44 225 VAL A CA 1
ATOM 1713 C C . VAL A 1 225 ? -17.828 -31.984 13.695 1 96.44 225 VAL A C 1
ATOM 1715 O O . VAL A 1 225 ? -17.422 -32.906 13.016 1 96.44 225 VAL A O 1
ATOM 1718 N N . THR A 1 226 ? -19.141 -31.688 13.82 1 95.94 226 THR A N 1
ATOM 1719 C CA . THR A 1 226 ? -20.156 -32.594 13.281 1 95.94 226 THR A CA 1
ATOM 1720 C C . THR A 1 226 ? -20.891 -31.953 12.117 1 95.94 226 THR A C 1
ATOM 1722 O O . THR A 1 226 ? -21.609 -32.625 11.383 1 95.94 226 THR A O 1
ATOM 1725 N N . GLY A 1 227 ? -20.734 -30.703 11.977 1 97.06 227 GLY A N 1
ATOM 1726 C CA . GLY A 1 227 ? -21.406 -30.016 10.883 1 97.06 227 GLY A CA 1
ATOM 1727 C C . GLY A 1 227 ? -21.016 -28.562 10.766 1 97.06 227 GLY A C 1
ATOM 1728 O O . GLY A 1 227 ? -20.453 -27.984 11.695 1 97.06 227 GLY A O 1
ATOM 1729 N N . ILE A 1 228 ? -21.219 -28.062 9.625 1 98 228 ILE A N 1
ATOM 1730 C CA . ILE A 1 228 ? -21.031 -26.641 9.359 1 98 228 ILE A CA 1
ATOM 1731 C C . ILE A 1 228 ? -22.312 -26.062 8.75 1 98 228 ILE A C 1
ATOM 1733 O O . ILE A 1 228 ? -22.797 -26.562 7.727 1 98 228 ILE A O 1
ATOM 1737 N N . GLN A 1 229 ? -22.859 -25.047 9.336 1 97.25 229 GLN A N 1
ATOM 1738 C CA . GLN A 1 229 ? -24.062 -24.406 8.844 1 97.25 229 GLN A CA 1
ATOM 1739 C C . GLN A 1 229 ? -23.734 -23.344 7.793 1 97.25 229 GLN A C 1
ATOM 1741 O O . GLN A 1 229 ? -22.906 -22.453 8.039 1 97.25 229 GLN A O 1
ATOM 1746 N N . VAL A 1 230 ? -24.297 -23.516 6.664 1 97.25 230 VAL A N 1
ATOM 1747 C CA . VAL A 1 230 ? -24.172 -22.578 5.559 1 97.25 230 VAL A CA 1
ATOM 1748 C C . VAL A 1 230 ? -25.531 -22 5.211 1 97.25 230 VAL A C 1
ATOM 1750 O O . VAL A 1 230 ? -26.531 -22.734 5.188 1 97.25 230 VAL A O 1
ATOM 1753 N N . LYS A 1 231 ? -25.609 -20.688 5.062 1 94.75 231 LYS A N 1
ATOM 1754 C CA . LYS A 1 231 ? -26.859 -20.047 4.699 1 94.75 231 LYS A CA 1
ATOM 1755 C C . LYS A 1 231 ? -26.672 -19.094 3.518 1 94.75 231 LYS A C 1
ATOM 1757 O O . LYS A 1 231 ? -25.625 -18.453 3.395 1 94.75 231 LYS A O 1
ATOM 1762 N N . SER A 1 232 ? -27.594 -19.016 2.707 1 91.88 232 SER A N 1
ATOM 1763 C CA . SER A 1 232 ? -27.594 -18.062 1.6 1 91.88 232 SER A CA 1
ATOM 1764 C C . SER A 1 232 ? -28.062 -16.688 2.047 1 91.88 232 SER A C 1
ATOM 1766 O O . SER A 1 232 ? -29.031 -16.578 2.809 1 91.88 232 SER A O 1
ATOM 1768 N N . ASP A 1 233 ? -27.297 -15.734 1.727 1 85.19 233 ASP A N 1
ATOM 1769 C CA . ASP A 1 233 ? -27.734 -14.383 2.049 1 85.19 233 ASP A CA 1
ATOM 1770 C C . ASP A 1 233 ? -28.766 -13.891 1.03 1 85.19 233 ASP A C 1
ATOM 1772 O O . ASP A 1 233 ? -29.281 -14.672 0.232 1 85.19 233 ASP A O 1
ATOM 1776 N N . ASP A 1 234 ? -29.125 -12.609 1.088 1 77 234 ASP A N 1
ATOM 1777 C CA . ASP A 1 234 ? -30.188 -12.031 0.277 1 77 234 ASP A CA 1
ATOM 1778 C C . ASP A 1 234 ? -29.812 -12.031 -1.203 1 77 234 ASP A C 1
ATOM 1780 O O . ASP A 1 234 ? -30.688 -12 -2.07 1 77 234 ASP A O 1
ATOM 1784 N N . LEU A 1 235 ? -28.578 -12.18 -1.489 1 76.69 235 LEU A N 1
ATOM 1785 C CA . LEU A 1 235 ? -28.109 -12.18 -2.873 1 76.69 235 LEU A CA 1
ATOM 1786 C C . LEU A 1 235 ? -27.906 -13.602 -3.371 1 76.69 235 LEU A C 1
ATOM 1788 O O . LEU A 1 235 ? -27.422 -13.812 -4.488 1 76.69 235 LEU A O 1
ATOM 1792 N N . GLY A 1 236 ? -28.234 -14.539 -2.51 1 84.56 236 GLY A N 1
ATOM 1793 C CA . GLY A 1 236 ? -28.094 -15.93 -2.896 1 84.56 236 GLY A CA 1
ATOM 1794 C C . GLY A 1 236 ? -26.703 -16.469 -2.691 1 84.56 236 GLY A C 1
ATOM 1795 O O . GLY A 1 236 ? -26.375 -17.578 -3.141 1 84.56 236 GLY A O 1
ATOM 1796 N N . VAL A 1 237 ? -25.906 -15.734 -2.014 1 87.81 237 VAL A N 1
ATOM 1797 C CA . VAL A 1 237 ? -24.531 -16.141 -1.771 1 87.81 237 VAL A CA 1
ATOM 1798 C C . VAL A 1 237 ? -24.469 -17.016 -0.521 1 87.81 237 VAL A C 1
ATOM 1800 O O . VAL A 1 237 ? -24.984 -16.641 0.535 1 87.81 237 VAL A O 1
ATOM 1803 N N . LYS A 1 238 ? -23.922 -18.188 -0.657 1 94.19 238 LYS A N 1
ATOM 1804 C CA . LYS A 1 238 ? -23.75 -19.094 0.472 1 94.19 238 LYS A CA 1
ATOM 1805 C C . LYS A 1 238 ? -22.625 -18.625 1.392 1 94.19 238 LYS A C 1
ATOM 1807 O O . LYS A 1 238 ? -21.516 -18.344 0.932 1 94.19 238 LYS A O 1
ATOM 1812 N N . ARG A 1 239 ? -22.906 -18.5 2.656 1 95.62 239 ARG A N 1
ATOM 1813 C CA . ARG A 1 239 ? -21.938 -18.031 3.648 1 95.62 239 ARG A CA 1
ATOM 1814 C C . ARG A 1 239 ? -21.906 -18.953 4.859 1 95.62 239 ARG A C 1
ATOM 1816 O O . ARG A 1 239 ? -22.938 -19.5 5.254 1 95.62 239 ARG A O 1
ATOM 1823 N N . VAL A 1 240 ? -20.75 -19.125 5.422 1 97 240 VAL A N 1
ATOM 1824 C CA . VAL A 1 240 ? -20.609 -19.828 6.691 1 97 240 VAL A CA 1
ATOM 1825 C C . VAL A 1 240 ? -21.406 -19.109 7.777 1 97 240 VAL A C 1
ATOM 1827 O O . VAL A 1 240 ? -21.375 -17.875 7.855 1 97 240 VAL A O 1
ATOM 1830 N N . LYS A 1 241 ? -22.094 -19.844 8.617 1 96.56 241 LYS A N 1
ATOM 1831 C CA . LYS A 1 241 ? -22.875 -19.219 9.68 1 96.56 241 LYS A CA 1
ATOM 1832 C C . LYS A 1 241 ? -22.469 -19.766 11.047 1 96.56 241 LYS A C 1
ATOM 1834 O O . LYS A 1 241 ? -22.531 -19.047 12.047 1 96.56 241 LYS A O 1
ATOM 1839 N N . ALA A 1 242 ? -22.141 -21.062 11.055 1 96.75 242 ALA A N 1
ATOM 1840 C CA . ALA A 1 242 ? -21.797 -21.656 12.352 1 96.75 242 ALA A CA 1
ATOM 1841 C C . ALA A 1 242 ? -21.094 -23 12.18 1 96.75 242 ALA A C 1
ATOM 1843 O O . ALA A 1 242 ? -21.141 -23.594 11.102 1 96.75 242 ALA A O 1
ATOM 1844 N N . VAL A 1 243 ? -20.453 -23.438 13.242 1 97.38 243 VAL A N 1
ATOM 1845 C CA . VAL A 1 243 ? -19.828 -24.75 13.344 1 97.38 243 VAL A CA 1
ATOM 1846 C C . VAL A 1 243 ? -20.547 -25.578 14.414 1 97.38 243 VAL A C 1
ATOM 1848 O O . VAL A 1 243 ? -20.781 -25.094 15.523 1 97.38 243 VAL A O 1
ATOM 1851 N N . GLU A 1 244 ? -20.922 -26.781 14.055 1 96.38 244 GLU A N 1
ATOM 1852 C CA . GLU A 1 244 ? -21.609 -27.672 14.984 1 96.38 244 GLU A CA 1
ATOM 1853 C C . GLU A 1 244 ? -20.641 -28.672 15.594 1 96.38 244 GLU A C 1
ATOM 1855 O O . GLU A 1 244 ? -19.812 -29.25 14.898 1 96.38 244 GLU A O 1
ATOM 1860 N N . THR A 1 245 ? -20.703 -28.766 16.922 1 94 245 THR A N 1
ATOM 1861 C CA . THR A 1 245 ? -19.938 -29.781 17.656 1 94 245 THR A CA 1
ATOM 1862 C C . THR A 1 245 ? -20.844 -30.562 18.594 1 94 245 THR A C 1
ATOM 1864 O O . THR A 1 245 ? -22.031 -30.25 18.719 1 94 245 THR A O 1
ATOM 1867 N N . ARG A 1 246 ? -20.266 -31.562 19.188 1 85.88 246 ARG A N 1
ATOM 1868 C CA . ARG A 1 246 ? -21.031 -32.344 20.156 1 85.88 246 ARG A CA 1
ATOM 1869 C C . ARG A 1 246 ? -21.328 -31.516 21.406 1 85.88 246 ARG A C 1
ATOM 1871 O O . ARG A 1 246 ? -22.234 -31.828 22.172 1 85.88 246 ARG A O 1
ATOM 1878 N N . HIS A 1 247 ? -20.609 -30.406 21.547 1 86.38 247 HIS A N 1
ATOM 1879 C CA . HIS A 1 247 ? -20.75 -29.594 22.75 1 86.38 247 HIS A CA 1
ATOM 1880 C C . HIS A 1 247 ? -21.562 -28.344 22.484 1 86.38 247 HIS A C 1
ATOM 1882 O O . HIS A 1 247 ? -21.703 -27.484 23.359 1 86.38 247 HIS A O 1
ATOM 1888 N N . GLY A 1 248 ? -22.047 -28.266 21.25 1 89.19 248 GLY A N 1
ATOM 1889 C CA . GLY A 1 248 ? -22.844 -27.094 20.906 1 89.19 248 GLY A CA 1
ATOM 1890 C C . GLY A 1 248 ? -22.453 -26.453 19.594 1 89.19 248 GLY A C 1
ATOM 1891 O O . GLY A 1 248 ? -21.625 -27 18.859 1 89.19 248 GLY A O 1
ATOM 1892 N N . THR A 1 249 ? -23.125 -25.328 19.297 1 93.38 249 THR A N 1
ATOM 1893 C CA . THR A 1 249 ? -22.922 -24.609 18.047 1 93.38 249 THR A CA 1
ATOM 1894 C C . THR A 1 249 ? -22.156 -23.312 18.281 1 93.38 249 THR A C 1
ATOM 1896 O O . THR A 1 249 ? -22.438 -22.578 19.234 1 93.38 249 THR A O 1
ATOM 1899 N N . ILE A 1 250 ? -21.141 -23.094 17.516 1 95 250 ILE A N 1
ATOM 1900 C CA . ILE A 1 250 ? -20.359 -21.859 17.578 1 95 250 ILE A CA 1
ATOM 1901 C C . ILE A 1 250 ? -20.703 -20.984 16.375 1 95 250 ILE A C 1
ATOM 1903 O O . ILE A 1 250 ? -20.359 -21.328 15.234 1 95 250 ILE A O 1
ATOM 1907 N N . GLU A 1 251 ? -21.359 -19.906 16.516 1 94.5 251 GLU A N 1
ATOM 1908 C CA . GLU A 1 251 ? -21.625 -18.969 15.43 1 94.5 251 GLU A CA 1
ATOM 1909 C C . GLU A 1 251 ? -20.344 -18.297 14.953 1 94.5 251 GLU A C 1
ATOM 1911 O O . GLU A 1 251 ? -19.547 -17.812 15.758 1 94.5 251 GLU A O 1
ATOM 1916 N N . THR A 1 252 ? -20.094 -18.391 13.688 1 95.31 252 THR A N 1
ATOM 1917 C CA . THR A 1 252 ? -18.891 -17.781 13.125 1 95.31 252 THR A CA 1
ATOM 1918 C C . THR A 1 252 ? -19.094 -17.484 11.641 1 95.31 252 THR A C 1
ATOM 1920 O O . THR A 1 252 ? -19.75 -18.25 10.93 1 95.31 252 THR A O 1
ATOM 1923 N N . PRO A 1 253 ? -18.594 -16.422 11.164 1 93.75 253 PRO A N 1
ATOM 1924 C CA . PRO A 1 253 ? -18.625 -16.141 9.727 1 93.75 253 PRO A CA 1
ATOM 1925 C C . PRO A 1 253 ? -17.438 -16.75 8.984 1 93.75 253 PRO A C 1
ATOM 1927 O O . PRO A 1 253 ? -17.359 -16.672 7.754 1 93.75 253 PRO A O 1
ATOM 1930 N N . CYS A 1 254 ? -16.547 -17.422 9.727 1 97.06 254 CYS A N 1
ATOM 1931 C CA . CYS A 1 254 ? -15.273 -17.812 9.117 1 97.06 254 CYS A CA 1
ATOM 1932 C C . CYS A 1 254 ? -14.82 -19.172 9.641 1 97.06 254 CYS A C 1
ATOM 1934 O O . CYS A 1 254 ? -14.656 -19.344 10.852 1 97.06 254 CYS A O 1
ATOM 1936 N N . VAL A 1 255 ? -14.633 -20.062 8.773 1 98.38 255 VAL A N 1
ATOM 1937 C CA . VAL A 1 255 ? -14.094 -21.391 9.062 1 98.38 255 VAL A CA 1
ATOM 1938 C C . VAL A 1 255 ? -12.797 -21.609 8.281 1 98.38 255 VAL A C 1
ATOM 1940 O O . VAL A 1 255 ? -12.711 -21.25 7.105 1 98.38 255 VAL A O 1
ATOM 1943 N N . VAL A 1 256 ? -11.766 -22.125 8.922 1 98.62 256 VAL A N 1
ATOM 1944 C CA . VAL A 1 256 ? -10.523 -22.5 8.258 1 98.62 256 VAL A CA 1
ATOM 1945 C C . VAL A 1 256 ? -10.32 -24 8.352 1 98.62 256 VAL A C 1
ATOM 1947 O O . VAL A 1 256 ? -10.156 -24.547 9.445 1 98.62 256 VAL A O 1
ATOM 1950 N N . ASN A 1 257 ? -10.344 -24.672 7.234 1 98.81 257 ASN A N 1
ATOM 1951 C CA . ASN A 1 257 ? -10.18 -26.125 7.141 1 98.81 257 ASN A CA 1
ATOM 1952 C C . ASN A 1 257 ? -8.703 -26.516 7.145 1 98.81 257 ASN A C 1
ATOM 1954 O O . ASN A 1 257 ? -8.055 -26.516 6.098 1 98.81 257 ASN A O 1
ATOM 1958 N N . CYS A 1 258 ? -8.219 -26.891 8.266 1 98.56 258 CYS A N 1
ATOM 1959 C CA . CYS A 1 258 ? -6.859 -27.375 8.445 1 98.56 258 CYS A CA 1
ATOM 1960 C C . CYS A 1 258 ? -6.855 -28.828 8.883 1 98.56 258 CYS A C 1
ATOM 1962 O O . CYS A 1 258 ? -6.023 -29.234 9.695 1 98.56 258 CYS A O 1
ATOM 1964 N N . ALA A 1 259 ? -7.727 -29.625 8.312 1 98 259 ALA A N 1
ATOM 1965 C CA . ALA A 1 259 ? -7.965 -30.984 8.82 1 98 259 ALA A CA 1
ATOM 1966 C C . ALA A 1 259 ? -7.137 -32 8.047 1 98 259 ALA A C 1
ATOM 1968 O O . ALA A 1 259 ? -7.461 -33.188 8.039 1 98 259 ALA A O 1
ATOM 1969 N N . GLY A 1 260 ? -6.152 -31.672 7.328 1 96.44 260 GLY A N 1
ATOM 1970 C CA . GLY A 1 260 ? -5.25 -32.594 6.656 1 96.44 260 GLY A CA 1
ATOM 1971 C C . GLY A 1 260 ? -5.973 -33.594 5.789 1 96.44 260 GLY A C 1
ATOM 1972 O O . GLY A 1 260 ? -6.805 -33.25 4.957 1 96.44 260 GLY A O 1
ATOM 1973 N N . VAL A 1 261 ? -5.809 -34.844 6.105 1 96.56 261 VAL A N 1
ATOM 1974 C CA . VAL A 1 261 ? -6.363 -35.969 5.332 1 96.56 261 VAL A CA 1
ATOM 1975 C C . VAL A 1 261 ? -7.887 -35.938 5.438 1 96.56 261 VAL A C 1
ATOM 1977 O O . VAL A 1 261 ? -8.586 -36.406 4.523 1 96.56 261 VAL A O 1
ATOM 1980 N N . TRP A 1 262 ? -8.438 -35.375 6.449 1 97.69 262 TRP A N 1
ATOM 1981 C CA . TRP A 1 262 ? -9.875 -35.406 6.715 1 97.69 262 TRP A CA 1
ATOM 1982 C C . TRP A 1 262 ? -10.539 -34.125 6.168 1 97.69 262 TRP A C 1
ATOM 1984 O O . TRP A 1 262 ? -11.734 -33.906 6.375 1 97.69 262 TRP A O 1
ATOM 1994 N N . ALA A 1 263 ? -9.742 -33.312 5.496 1 98.19 263 ALA A N 1
ATOM 1995 C CA . ALA A 1 263 ? -10.242 -32.031 5.008 1 98.19 263 ALA A CA 1
ATOM 1996 C C . ALA A 1 263 ? -11.391 -32.219 4.023 1 98.19 263 ALA A C 1
ATOM 1998 O O . ALA A 1 263 ? -12.32 -31.406 3.975 1 98.19 263 ALA A O 1
ATOM 1999 N N . THR A 1 264 ? -11.32 -33.25 3.186 1 97.69 264 THR A N 1
ATOM 2000 C CA . THR A 1 264 ? -12.383 -33.531 2.215 1 97.69 264 THR A CA 1
ATOM 2001 C C . THR A 1 264 ? -13.711 -33.781 2.916 1 97.69 264 THR A C 1
ATOM 2003 O O . THR A 1 264 ? -14.742 -33.219 2.514 1 97.69 264 THR A O 1
ATOM 2006 N N . LYS A 1 265 ? -13.68 -34.562 3.902 1 96.81 265 LYS A N 1
ATOM 2007 C CA . LYS A 1 265 ? -14.891 -34.875 4.664 1 96.81 265 LYS A CA 1
ATOM 2008 C C . LYS A 1 265 ? -15.453 -33.594 5.301 1 96.81 265 LYS A C 1
ATOM 2010 O O . LYS A 1 265 ? -16.672 -33.375 5.281 1 96.81 265 LYS A O 1
ATOM 2015 N N . LEU A 1 266 ? -14.617 -32.844 5.922 1 97.56 266 LEU A N 1
ATOM 2016 C CA . LEU A 1 266 ? -15.047 -31.594 6.52 1 97.56 266 LEU A CA 1
ATOM 2017 C C . LEU A 1 266 ? -15.648 -30.672 5.465 1 97.56 266 LEU A C 1
ATOM 2019 O O . LEU A 1 266 ? -16.656 -30 5.723 1 97.56 266 LEU A O 1
ATOM 2023 N N . GLY A 1 267 ? -14.992 -30.562 4.273 1 98.12 267 GLY A N 1
ATOM 2024 C CA . GLY A 1 267 ? -15.523 -29.75 3.188 1 98.12 267 GLY A CA 1
ATOM 2025 C C . GLY A 1 267 ? -16.922 -30.172 2.771 1 98.12 267 GLY A C 1
ATOM 2026 O O . GLY A 1 267 ? -17.781 -29.312 2.506 1 98.12 267 GLY A O 1
ATOM 2027 N N . GLU A 1 268 ? -17.188 -31.422 2.777 1 97.12 268 GLU A N 1
ATOM 2028 C CA . GLU A 1 268 ? -18.5 -31.953 2.396 1 97.12 268 GLU A CA 1
ATOM 2029 C C . GLU A 1 268 ? -19.594 -31.453 3.326 1 97.12 268 GLU A C 1
ATOM 2031 O O . GLU A 1 268 ? -20.734 -31.266 2.9 1 97.12 268 GLU A O 1
ATOM 2036 N N . MET A 1 269 ? -19.25 -31.203 4.539 1 97.06 269 MET A N 1
ATOM 2037 C CA . MET A 1 269 ? -20.219 -30.719 5.512 1 97.06 269 MET A CA 1
ATOM 2038 C C . MET A 1 269 ? -20.734 -29.328 5.125 1 97.06 269 MET A C 1
ATOM 2040 O O . MET A 1 269 ? -21.797 -28.906 5.582 1 97.06 269 MET A O 1
ATOM 2044 N N . ALA A 1 270 ? -20.016 -28.625 4.355 1 97.5 270 ALA A N 1
ATOM 2045 C CA . ALA A 1 270 ? -20.391 -27.25 3.986 1 97.5 270 ALA A CA 1
ATOM 2046 C C . ALA A 1 270 ? -20.625 -27.141 2.484 1 97.5 270 ALA A C 1
ATOM 2048 O O . ALA A 1 270 ? -20.797 -26.047 1.96 1 97.5 270 ALA A O 1
ATOM 2049 N N . GLY A 1 271 ? -20.531 -28.266 1.73 1 96.12 271 GLY A N 1
ATOM 2050 C CA . GLY A 1 271 ? -20.672 -28.234 0.282 1 96.12 271 GLY A CA 1
ATOM 2051 C C . GLY A 1 271 ? -19.438 -27.672 -0.415 1 96.12 271 GLY A C 1
ATOM 2052 O O . GLY A 1 271 ? -19.547 -27.031 -1.462 1 96.12 271 GLY A O 1
ATOM 2053 N N . VAL A 1 272 ? -18.266 -27.812 0.181 1 97.56 272 VAL A N 1
ATOM 2054 C CA . VAL A 1 272 ? -17 -27.328 -0.363 1 97.56 272 VAL A CA 1
ATOM 2055 C C . VAL A 1 272 ? -16.188 -28.484 -0.915 1 97.56 272 VAL A C 1
ATOM 2057 O O . VAL A 1 272 ? -16.062 -29.531 -0.266 1 97.56 272 VAL A O 1
ATOM 2060 N N . LYS A 1 273 ? -15.672 -28.328 -2.148 1 97.38 273 LYS A N 1
ATOM 2061 C CA . LYS A 1 273 ? -14.82 -29.344 -2.787 1 97.38 273 LYS A CA 1
ATOM 2062 C C . LYS A 1 273 ? -13.367 -29.172 -2.355 1 97.38 273 LYS A C 1
ATOM 2064 O O . LYS A 1 273 ? -12.781 -28.109 -2.516 1 97.38 273 LYS A O 1
ATOM 2069 N N . VAL A 1 274 ? -12.812 -30.188 -1.776 1 97.94 274 VAL A N 1
ATOM 2070 C CA . VAL A 1 274 ? -11.414 -30.188 -1.352 1 97.94 274 VAL A CA 1
ATOM 2071 C C . VAL A 1 274 ? -10.648 -31.281 -2.076 1 97.94 274 VAL A C 1
ATOM 2073 O O . VAL A 1 274 ? -10.633 -32.438 -1.632 1 97.94 274 VAL A O 1
ATOM 2076 N N . PRO A 1 275 ? -9.914 -30.953 -3.129 1 98.19 275 PRO A N 1
ATOM 2077 C CA . PRO A 1 275 ? -9.312 -31.969 -3.992 1 98.19 275 PRO A CA 1
ATOM 2078 C C . PRO A 1 275 ? -7.973 -32.5 -3.459 1 98.19 275 PRO A C 1
ATOM 2080 O O . PRO A 1 275 ? -6.914 -32.062 -3.941 1 98.19 275 PRO A O 1
ATOM 2083 N N . LEU A 1 276 ? -8.039 -33.406 -2.52 1 98.19 276 LEU A N 1
ATOM 2084 C CA . LEU A 1 276 ? -6.84 -34.094 -2.049 1 98.19 276 LEU A CA 1
ATOM 2085 C C . LEU A 1 276 ? -7.102 -35.594 -1.854 1 98.19 276 LEU A C 1
ATOM 2087 O O . LEU A 1 276 ? -8.258 -36.031 -1.847 1 98.19 276 LEU A O 1
ATOM 2091 N N . ILE A 1 277 ? -6.039 -36.344 -1.796 1 97.94 277 ILE A N 1
ATOM 2092 C CA . ILE A 1 277 ? -6.156 -37.812 -1.619 1 97.94 277 ILE A CA 1
ATOM 2093 C C . ILE A 1 277 ? -5.156 -38.281 -0.566 1 97.94 277 ILE A C 1
ATOM 2095 O O . ILE A 1 277 ? -4.062 -37.719 -0.442 1 97.94 277 ILE A O 1
ATOM 2099 N N . ALA A 1 278 ? -5.59 -39.281 0.215 1 97.62 278 ALA A N 1
ATOM 2100 C CA . ALA A 1 278 ? -4.754 -39.812 1.29 1 97.62 278 ALA A CA 1
ATOM 2101 C C . ALA A 1 278 ? -3.893 -40.969 0.799 1 97.62 278 ALA A C 1
ATOM 2103 O O . ALA A 1 278 ? -4.367 -41.812 0.057 1 97.62 278 ALA A O 1
ATOM 2104 N N . MET A 1 279 ? -2.605 -40.938 1.119 1 98.19 279 MET A N 1
ATOM 2105 C CA . MET A 1 279 ? -1.671 -42.031 0.836 1 98.19 279 MET A CA 1
ATOM 2106 C C . MET A 1 279 ? -0.852 -42.375 2.074 1 98.19 279 MET A C 1
ATOM 2108 O O . MET A 1 279 ? -0.756 -41.594 3.006 1 98.19 279 MET A O 1
ATOM 2112 N N . HIS A 1 280 ? -0.309 -43.625 2.057 1 96.44 280 HIS A N 1
ATOM 2113 C CA . HIS A 1 280 ? 0.708 -44 3.037 1 96.44 280 HIS A CA 1
ATOM 2114 C C . HIS A 1 280 ? 2.033 -43.281 2.74 1 96.44 280 HIS A C 1
ATOM 2116 O O . HIS A 1 280 ? 2.428 -43.156 1.577 1 96.44 280 HIS A O 1
ATOM 2122 N N . HIS A 1 281 ? 2.594 -42.75 3.623 1 95.5 281 HIS A N 1
ATOM 2123 C CA . HIS A 1 281 ? 3.932 -42.156 3.549 1 95.5 281 HIS A CA 1
ATOM 2124 C C . HIS A 1 281 ? 4.781 -42.594 4.742 1 95.5 281 HIS A C 1
ATOM 2126 O O . HIS A 1 281 ? 4.293 -42.625 5.875 1 95.5 281 HIS A O 1
ATOM 2132 N N . ALA A 1 282 ? 6.035 -42.969 4.512 1 95.31 282 ALA A N 1
ATOM 2133 C CA . ALA A 1 282 ? 6.742 -43.688 5.578 1 95.31 282 ALA A CA 1
ATOM 2134 C C . ALA A 1 282 ? 8.211 -43.25 5.629 1 95.31 282 ALA A C 1
ATOM 2136 O O . ALA A 1 282 ? 8.734 -42.688 4.664 1 95.31 282 ALA A O 1
ATOM 2137 N N . TYR A 1 283 ? 8.789 -43.406 6.723 1 96.06 283 TYR A N 1
ATOM 2138 C CA . TYR A 1 283 ? 10.234 -43.469 6.93 1 96.06 283 TYR A CA 1
ATOM 2139 C C . TYR A 1 283 ? 10.586 -44.469 8.008 1 96.06 283 TYR A C 1
ATOM 2141 O O . TYR A 1 283 ? 9.719 -44.938 8.742 1 96.06 283 TYR A O 1
ATOM 2149 N N . VAL A 1 284 ? 11.82 -44.875 8.062 1 96.31 284 VAL A N 1
ATOM 2150 C CA . VAL A 1 284 ? 12.312 -45.75 9.109 1 96.31 284 VAL A CA 1
ATOM 2151 C C . VAL A 1 284 ? 13.414 -45.062 9.898 1 96.31 284 VAL A C 1
ATOM 2153 O O . VAL A 1 284 ? 14.055 -44.125 9.398 1 96.31 284 VAL A O 1
ATOM 2156 N N . VAL A 1 285 ? 13.555 -45.469 11.164 1 94.38 285 VAL A N 1
ATOM 2157 C CA . VAL A 1 285 ? 14.641 -44.969 12.008 1 94.38 285 VAL A CA 1
ATOM 2158 C C . VAL A 1 285 ? 15.664 -46.094 12.227 1 94.38 285 VAL A C 1
ATOM 2160 O O . VAL A 1 285 ? 15.312 -47.188 12.648 1 94.38 285 VAL A O 1
ATOM 2163 N N . THR A 1 286 ? 16.859 -45.781 11.953 1 97.19 286 THR A N 1
ATOM 2164 C CA . THR A 1 286 ? 17.922 -46.781 12.047 1 97.19 286 THR A CA 1
ATOM 2165 C C . THR A 1 286 ? 18.406 -46.938 13.484 1 97.19 286 THR A C 1
ATOM 2167 O O . THR A 1 286 ? 18.094 -46.094 14.336 1 97.19 286 THR A O 1
ATOM 2170 N N . GLU A 1 287 ? 19.156 -47.969 13.656 1 93.31 287 GLU A N 1
ATOM 2171 C CA . GLU A 1 287 ? 19.938 -48.062 14.883 1 93.31 287 GLU A CA 1
ATOM 2172 C C . GLU A 1 287 ? 21.141 -47.125 14.852 1 93.31 287 GLU A C 1
ATOM 2174 O O . GLU A 1 287 ? 21.344 -46.406 13.867 1 93.31 287 GLU A O 1
ATOM 2179 N N . ARG A 1 288 ? 21.828 -47.094 15.93 1 93.56 288 ARG A N 1
ATOM 2180 C CA . ARG A 1 288 ? 22.953 -46.219 16.094 1 93.56 288 ARG A CA 1
ATOM 2181 C C . ARG A 1 288 ? 23.984 -46.406 14.977 1 93.56 288 ARG A C 1
ATOM 2183 O O . ARG A 1 288 ? 24.266 -47.531 14.586 1 93.56 288 ARG A O 1
ATOM 2190 N N . ILE A 1 289 ? 24.5 -45.344 14.453 1 95.88 289 ILE A N 1
ATOM 2191 C CA . ILE A 1 289 ? 25.562 -45.344 13.453 1 95.88 289 ILE A CA 1
ATOM 2192 C C . ILE A 1 289 ? 26.766 -44.562 13.961 1 95.88 289 ILE A C 1
ATOM 2194 O O . ILE A 1 289 ? 26.656 -43.375 14.242 1 95.88 289 ILE A O 1
ATOM 2198 N N . GLU A 1 290 ? 27.875 -45.188 14.055 1 91.75 290 GLU A N 1
ATOM 2199 C CA . GLU A 1 290 ? 29.078 -44.531 14.531 1 91.75 290 GLU A CA 1
ATOM 2200 C C . GLU A 1 290 ? 29.531 -43.438 13.555 1 91.75 290 GLU A C 1
ATOM 2202 O O . GLU A 1 290 ? 29.672 -43.719 12.359 1 91.75 290 GLU A O 1
ATOM 2207 N N . GLY A 1 291 ? 29.641 -42.219 14.031 1 92.12 291 GLY A N 1
ATOM 2208 C CA . GLY A 1 291 ? 30.203 -41.156 13.219 1 92.12 291 GLY A CA 1
ATOM 2209 C C . GLY A 1 291 ? 29.141 -40.312 12.562 1 92.12 291 GLY A C 1
ATOM 2210 O O . GLY A 1 291 ? 29.469 -39.312 11.922 1 92.12 291 GLY A O 1
ATOM 2211 N N . ILE A 1 292 ? 27.859 -40.562 12.812 1 94.25 292 ILE A N 1
ATOM 2212 C CA . ILE A 1 292 ? 26.797 -39.875 12.094 1 94.25 292 ILE A CA 1
ATOM 2213 C C . ILE A 1 292 ? 26.453 -38.562 12.805 1 94.25 292 ILE A C 1
ATOM 2215 O O . ILE A 1 292 ? 25.797 -37.688 12.234 1 94.25 292 ILE A O 1
ATOM 2219 N N . GLN A 1 293 ? 26.922 -38.312 13.977 1 88.88 293 GLN A N 1
ATOM 2220 C CA . GLN A 1 293 ? 26.547 -37.156 14.82 1 88.88 293 GLN A CA 1
ATOM 2221 C C . GLN A 1 293 ? 26.922 -35.844 14.164 1 88.88 293 GLN A C 1
ATOM 2223 O O . GLN A 1 293 ? 27.984 -35.719 13.562 1 88.88 293 GLN A O 1
ATOM 2228 N N . ASN A 1 294 ? 26.016 -34.844 14.203 1 86.06 294 ASN A N 1
ATOM 2229 C CA . ASN A 1 294 ? 26.203 -33.469 13.781 1 86.06 294 ASN A CA 1
ATOM 2230 C C . ASN A 1 294 ? 26.297 -33.344 12.266 1 86.06 294 ASN A C 1
ATOM 2232 O O . ASN A 1 294 ? 26.719 -32.312 11.742 1 86.06 294 ASN A O 1
ATOM 2236 N N . MET A 1 295 ? 25.953 -34.438 11.578 1 94.5 295 MET A N 1
ATOM 2237 C CA . MET A 1 295 ? 25.969 -34.375 10.125 1 94.5 295 MET A CA 1
ATOM 2238 C C . MET A 1 295 ? 24.75 -33.594 9.609 1 94.5 295 MET A C 1
ATOM 2240 O O . MET A 1 295 ? 23.703 -33.562 10.258 1 94.5 295 MET A O 1
ATOM 2244 N N . PRO A 1 296 ? 24.953 -32.938 8.414 1 96.38 296 PRO A N 1
ATOM 2245 C CA . PRO A 1 296 ? 23.766 -32.312 7.809 1 96.38 296 PRO A CA 1
ATOM 2246 C C . PRO A 1 296 ? 22.734 -33.312 7.332 1 96.38 296 PRO A C 1
ATOM 2248 O O . PRO A 1 296 ? 23.062 -34.5 7.137 1 96.38 296 PRO A O 1
ATOM 2251 N N . ASN A 1 297 ? 21.484 -32.906 7.227 1 97.62 297 ASN A N 1
ATOM 2252 C CA . ASN A 1 297 ? 20.469 -33.719 6.555 1 97.62 297 ASN A CA 1
ATOM 2253 C C . ASN A 1 297 ? 20.734 -33.844 5.059 1 97.62 297 ASN A C 1
ATOM 2255 O O . ASN A 1 297 ? 21.422 -33 4.484 1 97.62 297 ASN A O 1
ATOM 2259 N N . VAL A 1 298 ? 20.188 -34.938 4.523 1 97.5 298 VAL A N 1
ATOM 2260 C CA . VAL A 1 298 ? 20.531 -35.188 3.129 1 97.5 298 VAL A CA 1
ATOM 2261 C C . VAL A 1 298 ? 19.25 -35.375 2.314 1 97.5 298 VAL A C 1
ATOM 2263 O O . VAL A 1 298 ? 18.312 -36.062 2.766 1 97.5 298 VAL A O 1
ATOM 2266 N N . ARG A 1 299 ? 19.203 -34.781 1.145 1 96.31 299 ARG A N 1
ATOM 2267 C CA . ARG A 1 299 ? 18.234 -35.125 0.105 1 96.31 299 ARG A CA 1
ATOM 2268 C C . ARG A 1 299 ? 18.938 -35.625 -1.155 1 96.31 299 ARG A C 1
ATOM 2270 O O . ARG A 1 299 ? 19.719 -34.875 -1.762 1 96.31 299 ARG A O 1
ATOM 2277 N N . ASP A 1 300 ? 18.703 -36.781 -1.46 1 96.25 300 ASP A N 1
ATOM 2278 C CA . ASP A 1 300 ? 19.141 -37.344 -2.729 1 96.25 300 ASP A CA 1
ATOM 2279 C C . ASP A 1 300 ? 17.953 -37.5 -3.691 1 96.25 300 ASP A C 1
ATOM 2281 O O . ASP A 1 300 ? 17.328 -38.562 -3.729 1 96.25 300 ASP A O 1
ATOM 2285 N N . HIS A 1 301 ? 17.766 -36.469 -4.5 1 95.12 301 HIS A N 1
ATOM 2286 C CA . HIS A 1 301 ? 16.594 -36.406 -5.375 1 95.12 301 HIS A CA 1
ATOM 2287 C C . HIS A 1 301 ? 16.672 -37.5 -6.434 1 95.12 301 HIS A C 1
ATOM 2289 O O . HIS A 1 301 ? 15.648 -38.094 -6.801 1 95.12 301 HIS A O 1
ATOM 2295 N N . ASP A 1 302 ? 17.812 -37.812 -6.883 1 93.44 302 ASP A N 1
ATOM 2296 C CA . ASP A 1 302 ? 17.969 -38.812 -7.934 1 93.44 302 ASP A CA 1
ATOM 2297 C C . ASP A 1 302 ? 17.609 -40.188 -7.418 1 93.44 302 ASP A C 1
ATOM 2299 O O . ASP A 1 302 ? 17.078 -41.031 -8.164 1 93.44 302 ASP A O 1
ATOM 2303 N N . ALA A 1 303 ? 17.875 -40.438 -6.145 1 93.81 303 ALA A N 1
ATOM 2304 C CA . ALA A 1 303 ? 17.5 -41.688 -5.512 1 93.81 303 ALA A CA 1
ATOM 2305 C C . ALA A 1 303 ? 16.109 -41.594 -4.875 1 93.81 303 ALA A C 1
ATOM 2307 O O . ALA A 1 303 ? 15.594 -42.562 -4.348 1 93.81 303 ALA A O 1
ATOM 2308 N N . SER A 1 304 ? 15.516 -40.469 -4.91 1 95.56 304 SER A N 1
ATOM 2309 C CA . SER A 1 304 ? 14.203 -40.156 -4.355 1 95.56 304 SER A CA 1
ATOM 2310 C C . SER A 1 304 ? 14.148 -40.469 -2.863 1 95.56 304 SER A C 1
ATOM 2312 O O . SER A 1 304 ? 13.18 -41.062 -2.383 1 95.56 304 SER A O 1
ATOM 2314 N N . VAL A 1 305 ? 15.273 -40.094 -2.098 1 96.5 305 VAL A N 1
ATOM 2315 C CA . VAL A 1 305 ? 15.297 -40.375 -0.664 1 96.5 305 VAL A CA 1
ATOM 2316 C C . VAL A 1 305 ? 15.789 -39.125 0.085 1 96.5 305 VAL A C 1
ATOM 2318 O O . VAL A 1 305 ? 16.438 -38.25 -0.502 1 96.5 305 VAL A O 1
ATOM 2321 N N . TYR A 1 306 ? 15.406 -39.031 1.31 1 96.38 306 TYR A N 1
ATOM 2322 C CA . TYR A 1 306 ? 15.977 -38.094 2.254 1 96.38 306 TYR A CA 1
ATOM 2323 C C . TYR A 1 306 ? 16.453 -38.781 3.518 1 96.38 306 TYR A C 1
ATOM 2325 O O . TYR A 1 306 ? 15.922 -39.844 3.893 1 96.38 306 TYR A O 1
ATOM 2333 N N . LEU A 1 307 ? 17.484 -38.281 4.098 1 97.69 307 LEU A N 1
ATOM 2334 C CA . LEU A 1 307 ? 18.078 -38.781 5.34 1 97.69 307 LEU A CA 1
ATOM 2335 C C . LEU A 1 307 ? 18.109 -37.656 6.391 1 97.69 307 LEU A C 1
ATOM 2337 O O . LEU A 1 307 ? 18.797 -36.656 6.207 1 97.69 307 LEU A O 1
ATOM 2341 N N . ARG A 1 308 ? 17.375 -37.844 7.41 1 96.81 308 ARG A N 1
ATOM 2342 C CA . ARG A 1 308 ? 17.328 -36.906 8.516 1 96.81 308 ARG A CA 1
ATOM 2343 C C . ARG A 1 308 ? 18.125 -37.406 9.711 1 96.81 308 ARG A C 1
ATOM 2345 O O . ARG A 1 308 ? 17.906 -38.531 10.156 1 96.81 308 ARG A O 1
ATOM 2352 N N . LEU A 1 309 ? 18.984 -36.531 10.172 1 95.12 309 LEU A N 1
ATOM 2353 C CA . LEU A 1 309 ? 19.734 -36.906 11.367 1 95.12 309 LEU A CA 1
ATOM 2354 C C . LEU A 1 309 ? 18.828 -36.906 12.594 1 95.12 309 LEU A C 1
ATOM 2356 O O . LEU A 1 309 ? 18.047 -35.969 12.805 1 95.12 309 LEU A O 1
ATOM 2360 N N . GLN A 1 310 ? 18.828 -37.938 13.258 1 91.5 310 GLN A N 1
ATOM 2361 C CA . GLN A 1 310 ? 18.141 -38.062 14.531 1 91.5 310 GLN A CA 1
ATOM 2362 C C . GLN A 1 310 ? 19.078 -38.594 15.617 1 91.5 310 GLN A C 1
ATOM 2364 O O . GLN A 1 310 ? 19.141 -39.812 15.859 1 91.5 310 GLN A O 1
ATOM 2369 N N . GLY A 1 311 ? 19.688 -37.656 16.328 1 87.69 311 GLY A N 1
ATOM 2370 C CA . GLY A 1 311 ? 20.688 -38.062 17.297 1 87.69 311 GLY A CA 1
ATOM 2371 C C . GLY A 1 311 ? 21.875 -38.781 16.688 1 87.69 311 GLY A C 1
ATOM 2372 O O . GLY A 1 311 ? 22.672 -38.188 15.969 1 87.69 311 GLY A O 1
ATOM 2373 N N . ASP A 1 312 ? 21.922 -40.094 17.047 1 92.06 312 ASP A N 1
ATOM 2374 C CA . ASP A 1 312 ? 23.016 -40.875 16.516 1 92.06 312 ASP A CA 1
ATOM 2375 C C . ASP A 1 312 ? 22.5 -41.906 15.492 1 92.06 312 ASP A C 1
ATOM 2377 O O . ASP A 1 312 ? 23.141 -42.938 15.266 1 92.06 312 ASP A O 1
ATOM 2381 N N . ALA A 1 313 ? 21.312 -41.594 15 1 94.5 313 ALA A N 1
ATOM 2382 C CA . ALA A 1 313 ? 20.688 -42.438 13.984 1 94.5 313 ALA A CA 1
ATOM 2383 C C . ALA A 1 313 ? 20.172 -41.594 12.828 1 94.5 313 ALA A C 1
ATOM 2385 O O . ALA A 1 313 ? 20.312 -40.344 12.82 1 94.5 313 ALA A O 1
ATOM 2386 N N . LEU A 1 314 ? 19.703 -42.344 11.828 1 96.62 314 LEU A N 1
ATOM 2387 C CA . LEU A 1 314 ? 19.125 -41.656 10.68 1 96.62 314 LEU A CA 1
ATOM 2388 C C . LEU A 1 314 ? 17.656 -42.062 10.492 1 96.62 314 LEU A C 1
ATOM 2390 O O . LEU A 1 314 ? 17.281 -43.219 10.695 1 96.62 314 LEU A O 1
ATOM 2394 N N . SER A 1 315 ? 16.828 -41.094 10.234 1 96.31 315 SER A N 1
ATOM 2395 C CA . SER A 1 315 ? 15.523 -41.344 9.625 1 96.31 315 SER A CA 1
ATOM 2396 C C . SER A 1 315 ? 15.625 -41.406 8.109 1 96.31 315 SER A C 1
ATOM 2398 O O . SER A 1 315 ? 16.078 -40.438 7.48 1 96.31 315 SER A O 1
ATOM 2400 N N . VAL A 1 316 ? 15.219 -42.5 7.531 1 96.56 316 VAL A N 1
ATOM 2401 C CA . VAL A 1 316 ? 15.312 -42.719 6.09 1 96.56 316 VAL A CA 1
ATOM 2402 C C . VAL A 1 316 ? 13.914 -42.719 5.477 1 96.56 316 VAL A C 1
ATOM 2404 O O . VAL A 1 316 ? 13.086 -43.562 5.828 1 96.56 316 VAL A O 1
ATOM 2407 N N . GLY A 1 317 ? 13.617 -41.781 4.664 1 96.12 317 GLY A N 1
ATOM 2408 C CA . GLY A 1 317 ? 12.352 -41.719 3.945 1 96.12 317 GLY A CA 1
ATOM 2409 C C . GLY A 1 317 ? 12.516 -41.344 2.484 1 96.12 317 GLY A C 1
ATOM 2410 O O . GLY A 1 317 ? 13.625 -41.031 2.039 1 96.12 317 GLY A O 1
ATOM 2411 N N . GLY A 1 318 ? 11.469 -41.5 1.728 1 95.69 318 GLY A N 1
ATOM 2412 C CA . GLY A 1 318 ? 11.516 -41.156 0.309 1 95.69 318 GLY A CA 1
ATOM 2413 C C . GLY A 1 318 ? 10.148 -41.188 -0.352 1 95.69 318 GLY A C 1
ATOM 2414 O O . GLY A 1 318 ? 9.125 -41.156 0.328 1 95.69 318 GLY A O 1
ATOM 2415 N N . TYR A 1 319 ? 10.156 -41.156 -1.675 1 95.81 319 TYR A N 1
ATOM 2416 C CA . TYR A 1 319 ? 8.953 -41.156 -2.494 1 95.81 319 TYR A CA 1
ATOM 2417 C C . TYR A 1 319 ? 8.984 -42.312 -3.498 1 95.81 319 TYR A C 1
ATOM 2419 O O . TYR A 1 319 ? 9.789 -42.312 -4.43 1 95.81 319 TYR A O 1
ATOM 2427 N N . GLU A 1 320 ? 8.086 -43.281 -3.256 1 95.19 320 GLU A N 1
ATOM 2428 C CA . GLU A 1 320 ? 7.996 -44.438 -4.133 1 95.19 320 GLU A CA 1
ATOM 2429 C C . GLU A 1 320 ? 7.145 -44.156 -5.363 1 95.19 320 GLU A C 1
ATOM 2431 O O . GLU A 1 320 ? 6.266 -43.281 -5.32 1 95.19 320 GLU A O 1
ATOM 2436 N N . GLN A 1 321 ? 7.336 -44.906 -6.355 1 93 321 GLN A N 1
ATOM 2437 C CA . GLN A 1 321 ? 6.543 -44.75 -7.566 1 93 321 GLN A CA 1
ATOM 2438 C C . GLN A 1 321 ? 5.148 -45.344 -7.402 1 93 321 GLN A C 1
ATOM 2440 O O . GLN A 1 321 ? 4.234 -45.031 -8.164 1 93 321 GLN A O 1
ATOM 2445 N N . ASN A 1 322 ? 5.012 -46.219 -6.422 1 96.25 322 ASN A N 1
ATOM 2446 C CA . ASN A 1 322 ? 3.738 -46.906 -6.207 1 96.25 322 ASN A CA 1
ATOM 2447 C C . ASN A 1 322 ? 3.254 -46.75 -4.77 1 96.25 322 ASN A C 1
ATOM 2449 O O . ASN A 1 322 ? 2.932 -47.75 -4.109 1 96.25 322 ASN A O 1
ATOM 2453 N N . PRO A 1 323 ? 3.086 -45.5 -4.332 1 96.62 323 PRO A N 1
ATOM 2454 C CA . PRO A 1 323 ? 2.541 -45.344 -2.982 1 96.62 323 PRO A CA 1
ATOM 2455 C C . PRO A 1 323 ? 1.197 -46.031 -2.797 1 96.62 323 PRO A C 1
ATOM 2457 O O . PRO A 1 323 ? 0.484 -46.281 -3.773 1 96.62 323 PRO A O 1
ATOM 2460 N N . ILE A 1 324 ? 0.873 -46.406 -1.545 1 97 324 ILE A N 1
ATOM 2461 C CA . ILE A 1 324 ? -0.386 -47.062 -1.232 1 97 324 ILE A CA 1
ATOM 2462 C C . ILE A 1 324 ? -1.459 -46 -0.924 1 97 324 ILE A C 1
ATOM 2464 O O . ILE A 1 324 ? -1.291 -45.188 -0.024 1 97 324 ILE A O 1
ATOM 2468 N N . PHE A 1 325 ? -2.543 -46.031 -1.729 1 97.06 325 PHE A N 1
ATOM 2469 C CA . PHE A 1 325 ? -3.664 -45.125 -1.492 1 97.06 325 PHE A CA 1
ATOM 2470 C C . PHE A 1 325 ? -4.473 -45.562 -0.279 1 97.06 325 PHE A C 1
ATOM 2472 O O . PHE A 1 325 ? -4.707 -46.781 -0.088 1 97.06 325 PHE A O 1
ATOM 2479 N N . TRP A 1 326 ? -4.777 -44.625 0.602 1 96.75 326 TRP A N 1
ATOM 2480 C CA . TRP A 1 326 ? -5.723 -44.906 1.677 1 96.75 326 TRP A CA 1
ATOM 2481 C C . TRP A 1 326 ? -7.152 -44.625 1.232 1 96.75 326 TRP A C 1
ATOM 2483 O O . TRP A 1 326 ? -7.648 -43.5 1.416 1 96.75 326 TRP A O 1
ATOM 2493 N N . GLU A 1 327 ? -7.855 -45.562 0.775 1 93.56 327 GLU A N 1
ATOM 2494 C CA . GLU A 1 327 ? -9.125 -45.406 0.07 1 93.56 327 GLU A CA 1
ATOM 2495 C C . GLU A 1 327 ? -10.227 -44.938 1.015 1 93.56 327 GLU A C 1
ATOM 2497 O O . GLU A 1 327 ? -11.055 -44.094 0.645 1 93.56 327 GLU A O 1
ATOM 2502 N N . GLU A 1 328 ? -10.234 -45.531 2.148 1 92.88 328 GLU A N 1
ATOM 2503 C CA . GLU A 1 328 ? -11.258 -45.188 3.127 1 92.88 328 GLU A CA 1
ATOM 2504 C C . GLU A 1 328 ? -10.625 -44.594 4.383 1 92.88 328 GLU A C 1
ATOM 2506 O O . GLU A 1 328 ? -10.211 -45.312 5.285 1 92.88 328 GLU A O 1
ATOM 2511 N N . VAL A 1 329 ? -10.672 -43.281 4.426 1 94.31 329 VAL A N 1
ATOM 2512 C CA . VAL A 1 329 ? -10.094 -42.562 5.551 1 94.31 329 VAL A CA 1
ATOM 2513 C C . VAL A 1 329 ? -10.969 -42.719 6.789 1 94.31 329 VAL A C 1
ATOM 2515 O O . VAL A 1 329 ? -12.172 -42.438 6.762 1 94.31 329 VAL A O 1
ATOM 2518 N N . SER A 1 330 ? -10.414 -43.156 7.855 1 92.5 330 SER A N 1
ATOM 2519 C CA . SER A 1 330 ? -11.148 -43.438 9.086 1 92.5 330 SER A CA 1
ATOM 2520 C C . SER A 1 330 ? -11.148 -42.25 10.023 1 92.5 330 SER A C 1
ATOM 2522 O O . SER A 1 330 ? -10.117 -41.594 10.227 1 92.5 330 SER A O 1
ATOM 2524 N N . ASP A 1 331 ? -12.266 -42.031 10.664 1 89.62 331 ASP A N 1
ATOM 2525 C CA . ASP A 1 331 ? -12.398 -40.938 11.648 1 89.62 331 ASP A CA 1
ATOM 2526 C C . ASP A 1 331 ? -11.844 -41.375 13 1 89.62 331 ASP A C 1
ATOM 2528 O O . ASP A 1 331 ? -11.75 -40.562 13.93 1 89.62 331 ASP A O 1
ATOM 2532 N N . LYS A 1 332 ? -11.43 -42.562 13.086 1 87.44 332 LYS A N 1
ATOM 2533 C CA . LYS A 1 332 ? -10.953 -43.094 14.359 1 87.44 332 LYS A CA 1
ATOM 2534 C C . LYS A 1 332 ? -9.43 -43.188 14.383 1 87.44 332 LYS A C 1
ATOM 2536 O O . LYS A 1 332 ? -8.844 -43.594 15.383 1 87.44 332 LYS A O 1
ATOM 2541 N N . PHE A 1 333 ? -8.891 -42.75 13.375 1 89.38 333 PHE A N 1
ATOM 2542 C CA . PHE A 1 333 ? -7.445 -42.844 13.242 1 89.38 333 PHE A CA 1
ATOM 2543 C C . PHE A 1 333 ? -6.758 -41.719 14 1 89.38 333 PHE A C 1
ATOM 2545 O O . PHE A 1 333 ? -6.836 -40.531 13.594 1 89.38 333 PHE A O 1
ATOM 2552 N N . ALA A 1 334 ? -6.156 -41.875 15.094 1 88.69 334 ALA A N 1
ATOM 2553 C CA . ALA A 1 334 ? -5.441 -40.938 15.938 1 88.69 334 ALA A CA 1
ATOM 2554 C C . ALA A 1 334 ? -4.203 -41.562 16.562 1 88.69 334 ALA A C 1
ATOM 2556 O O . ALA A 1 334 ? -4.273 -42.656 17.125 1 88.69 334 ALA A O 1
ATOM 2557 N N . PHE A 1 335 ? -3.107 -40.875 16.469 1 89.25 335 PHE A N 1
ATOM 2558 C CA . PHE A 1 335 ? -1.83 -41.375 16.969 1 89.25 335 PHE A CA 1
ATOM 2559 C C . PHE A 1 335 ? -1.616 -42.844 16.562 1 89.25 335 PHE A C 1
ATOM 2561 O O . PHE A 1 335 ? -1.24 -43.688 17.391 1 89.25 335 PHE A O 1
ATOM 2568 N N . SER A 1 336 ? -1.979 -43.094 15.312 1 86.88 336 SER A N 1
ATOM 2569 C CA . SER A 1 336 ? -1.894 -44.469 14.781 1 86.88 336 SER A CA 1
ATOM 2570 C C . SER A 1 336 ? -0.997 -44.5 13.547 1 86.88 336 SER A C 1
ATOM 2572 O O . SER A 1 336 ? -0.785 -43.5 12.883 1 86.88 336 SER A O 1
ATOM 2574 N N . LEU A 1 337 ? -0.422 -45.719 13.32 1 93.44 337 LEU A N 1
ATOM 2575 C CA . LEU A 1 337 ? 0.439 -45.969 12.164 1 93.44 337 LEU A CA 1
ATOM 2576 C C . LEU A 1 337 ? -0.006 -47.219 11.414 1 93.44 337 LEU A C 1
ATOM 2578 O O . LEU A 1 337 ? -0.667 -48.094 11.992 1 93.44 337 LEU A O 1
ATOM 2582 N N . PHE A 1 338 ? 0.27 -47.281 10.195 1 95.38 338 PHE A N 1
ATOM 2583 C CA . PHE A 1 338 ? 0.102 -48.5 9.398 1 95.38 338 PHE A CA 1
ATOM 2584 C C . PHE A 1 338 ? 1.316 -49.406 9.539 1 95.38 338 PHE A C 1
ATOM 2586 O O . PHE A 1 338 ? 2.393 -48.938 9.938 1 95.38 338 PHE A O 1
ATOM 2593 N N . ASP A 1 339 ? 1.047 -50.625 9.211 1 89.25 339 ASP A N 1
ATOM 2594 C CA . ASP A 1 339 ? 2.193 -51.531 9.008 1 89.25 339 ASP A CA 1
ATOM 2595 C C . ASP A 1 339 ? 2.957 -51.125 7.742 1 89.25 339 ASP A C 1
ATOM 2597 O O . ASP A 1 339 ? 2.352 -50.812 6.719 1 89.25 339 ASP A O 1
ATOM 2601 N N . LEU A 1 340 ? 4.234 -51.219 7.891 1 95.19 340 LEU A N 1
ATOM 2602 C CA . LEU A 1 340 ? 5.059 -50.844 6.746 1 95.19 340 LEU A CA 1
ATOM 2603 C C . LEU A 1 340 ? 5.051 -51.969 5.695 1 95.19 340 LEU A C 1
ATOM 2605 O O . LEU A 1 340 ? 5.238 -53.125 6.02 1 95.19 340 LEU A O 1
ATOM 2609 N N . ASP A 1 341 ? 4.742 -51.656 4.516 1 94.69 341 ASP A N 1
ATOM 2610 C CA . ASP A 1 341 ? 4.887 -52.562 3.393 1 94.69 341 ASP A CA 1
ATOM 2611 C C . ASP A 1 341 ? 6.297 -52.5 2.812 1 94.69 341 ASP A C 1
ATOM 2613 O O . ASP A 1 341 ? 6.617 -51.594 2.031 1 94.69 341 ASP A O 1
ATOM 2617 N N . TRP A 1 342 ? 7.02 -53.469 3.082 1 93.75 342 TRP A N 1
ATOM 2618 C CA . TRP A 1 342 ? 8.438 -53.469 2.725 1 93.75 342 TRP A CA 1
ATOM 2619 C C . TRP A 1 342 ? 8.617 -53.594 1.217 1 93.75 342 TRP A C 1
ATOM 2621 O O . TRP A 1 342 ? 9.609 -53.125 0.659 1 93.75 342 TRP A O 1
ATOM 2631 N N . ASP A 1 343 ? 7.684 -54.281 0.564 1 93.38 343 ASP A N 1
ATOM 2632 C CA . ASP A 1 343 ? 7.77 -54.375 -0.888 1 93.38 343 ASP A CA 1
ATOM 2633 C C . ASP A 1 343 ? 7.723 -53 -1.554 1 93.38 343 ASP A C 1
ATOM 2635 O O . ASP A 1 343 ? 8.391 -52.781 -2.566 1 93.38 343 ASP A O 1
ATOM 2639 N N . VAL A 1 344 ? 6.965 -52.188 -0.949 1 94.12 344 VAL A N 1
ATOM 2640 C CA . VAL A 1 344 ? 6.832 -50.812 -1.468 1 94.12 344 VAL A CA 1
ATOM 2641 C C . VAL A 1 344 ? 8.023 -49.969 -1.014 1 94.12 344 VAL A C 1
ATOM 2643 O O . VAL A 1 344 ? 8.617 -49.25 -1.814 1 94.12 344 VAL A O 1
ATOM 2646 N N . PHE A 1 345 ? 8.516 -50.188 0.202 1 96 345 PHE A N 1
ATOM 2647 C CA . PHE A 1 345 ? 9.477 -49.281 0.831 1 96 345 PHE A CA 1
ATOM 2648 C C . PHE A 1 345 ? 10.906 -49.656 0.469 1 96 345 PHE A C 1
ATOM 2650 O O . PHE A 1 345 ? 11.828 -48.875 0.63 1 96 345 PHE A O 1
ATOM 2657 N N . MET A 1 346 ? 11.117 -50.812 -0.031 1 94.19 346 MET A N 1
ATOM 2658 C CA . MET A 1 346 ? 12.461 -51.344 -0.261 1 94.19 346 MET A CA 1
ATOM 2659 C C . MET A 1 346 ? 13.234 -50.469 -1.226 1 94.19 346 MET A C 1
ATOM 2661 O O . MET A 1 346 ? 14.453 -50.312 -1.104 1 94.19 346 MET A O 1
ATOM 2665 N N . GLN A 1 347 ? 12.555 -49.875 -2.215 1 93.62 347 GLN A N 1
ATOM 2666 C CA . GLN A 1 347 ? 13.227 -49 -3.172 1 93.62 347 GLN A CA 1
ATOM 2667 C C . GLN A 1 347 ? 13.875 -47.812 -2.471 1 93.62 347 GLN A C 1
ATOM 2669 O O . GLN A 1 347 ? 14.945 -47.344 -2.881 1 93.62 347 GLN A O 1
ATOM 2674 N N . ASN A 1 348 ? 13.336 -47.344 -1.391 1 95 348 ASN A N 1
ATOM 2675 C CA . ASN A 1 348 ? 13.914 -46.25 -0.616 1 95 348 ASN A CA 1
ATOM 2676 C C . ASN A 1 348 ? 15.148 -46.688 0.156 1 95 348 ASN A C 1
ATOM 2678 O O . ASN A 1 348 ? 16.141 -45.969 0.225 1 95 348 ASN A O 1
ATOM 2682 N N . ILE A 1 349 ? 15.078 -47.875 0.686 1 94.81 349 ILE A N 1
ATOM 2683 C CA . ILE A 1 349 ? 16.203 -48.406 1.436 1 94.81 349 ILE A CA 1
ATOM 2684 C C . ILE A 1 349 ? 17.406 -48.594 0.505 1 94.81 349 ILE A C 1
ATOM 2686 O O . ILE A 1 349 ? 18.531 -48.281 0.875 1 94.81 349 ILE A O 1
ATOM 2690 N N . GLU A 1 350 ? 17.141 -49.094 -0.661 1 94.94 350 GLU A N 1
ATOM 2691 C CA . GLU A 1 350 ? 18.203 -49.281 -1.635 1 94.94 350 GLU A CA 1
ATOM 2692 C C . GLU A 1 350 ? 18.891 -47.969 -1.97 1 94.94 350 GLU A C 1
ATOM 2694 O O . GLU A 1 350 ? 20.125 -47.906 -2.049 1 94.94 350 GLU A O 1
ATOM 2699 N N . GLY A 1 351 ? 18.062 -46.969 -2.18 1 95 351 GLY A N 1
ATOM 2700 C CA . GLY A 1 351 ? 18.625 -45.656 -2.432 1 95 351 GLY A CA 1
ATOM 2701 C C . GLY A 1 351 ? 19.469 -45.125 -1.273 1 95 351 GLY A C 1
ATOM 2702 O O . GLY A 1 351 ? 20.531 -44.531 -1.481 1 95 351 GLY A O 1
ATOM 2703 N N . ALA A 1 352 ? 19 -45.344 -0.081 1 96.88 352 ALA A N 1
ATOM 2704 C CA . ALA A 1 352 ? 19.703 -44.906 1.116 1 96.88 352 ALA A CA 1
ATOM 2705 C C . ALA A 1 352 ? 21.016 -45.625 1.306 1 96.88 352 ALA A C 1
ATOM 2707 O O . ALA A 1 352 ? 22.031 -45.031 1.672 1 96.88 352 ALA A O 1
ATOM 2708 N N . ILE A 1 353 ? 21.016 -46.906 1.038 1 96.38 353 ILE A N 1
ATOM 2709 C CA . ILE A 1 353 ? 22.219 -47.719 1.168 1 96.38 353 ILE A CA 1
ATOM 2710 C C . ILE A 1 353 ? 23.266 -47.281 0.15 1 96.38 353 ILE A C 1
ATOM 2712 O O . ILE A 1 353 ? 24.453 -47.219 0.458 1 96.38 353 ILE A O 1
ATOM 2716 N N . ASN A 1 354 ? 22.812 -46.969 -0.997 1 96.19 354 ASN A N 1
ATOM 2717 C CA . ASN A 1 354 ? 23.75 -46.438 -1.995 1 96.19 354 ASN A CA 1
ATOM 2718 C C . ASN A 1 354 ? 24.422 -45.156 -1.516 1 96.19 354 ASN A C 1
ATOM 2720 O O . ASN A 1 354 ? 25.625 -44.969 -1.731 1 96.19 354 ASN A O 1
ATOM 2724 N N . ARG A 1 355 ? 23.703 -44.281 -0.831 1 96.25 355 ARG A N 1
ATOM 2725 C CA . ARG A 1 355 ? 24.188 -42.969 -0.436 1 96.25 355 ARG A CA 1
ATOM 2726 C C . ARG A 1 355 ? 25.047 -43.062 0.83 1 96.25 355 ARG A C 1
ATOM 2728 O O . ARG A 1 355 ? 26.047 -42.375 0.963 1 96.25 355 ARG A O 1
ATOM 2735 N N . VAL A 1 356 ? 24.578 -43.875 1.747 1 97.44 356 VAL A N 1
ATOM 2736 C CA . VAL A 1 356 ? 25.312 -44.156 2.98 1 97.44 356 VAL A CA 1
ATOM 2737 C C . VAL A 1 356 ? 25.469 -45.656 3.176 1 97.44 356 VAL A C 1
ATOM 2739 O O . VAL A 1 356 ? 24.688 -46.281 3.906 1 97.44 356 VAL A O 1
ATOM 2742 N N . PRO A 1 357 ? 26.531 -46.25 2.742 1 97.06 357 PRO A N 1
ATOM 2743 C CA . PRO A 1 357 ? 26.672 -47.688 2.607 1 97.06 357 PRO A CA 1
ATOM 2744 C C . PRO A 1 357 ? 26.625 -48.406 3.951 1 97.06 357 PRO A C 1
ATOM 2746 O O . PRO A 1 357 ? 26.188 -49.562 4.016 1 97.06 357 PRO A O 1
ATOM 2749 N N . ILE A 1 358 ? 26.969 -47.781 5.059 1 96.81 358 ILE A N 1
ATOM 2750 C CA . ILE A 1 358 ? 26.969 -48.406 6.371 1 96.81 358 ILE A CA 1
ATOM 2751 C C . ILE A 1 358 ? 25.547 -48.812 6.746 1 96.81 358 ILE A C 1
ATOM 2753 O O . ILE A 1 358 ? 25.359 -49.656 7.621 1 96.81 358 ILE A O 1
ATOM 2757 N N . LEU A 1 359 ? 24.562 -48.344 6.059 1 96.81 359 LEU A N 1
ATOM 2758 C CA . LEU A 1 359 ? 23.172 -48.625 6.332 1 96.81 359 LEU A CA 1
ATOM 2759 C C . LEU A 1 359 ? 22.844 -50.094 5.988 1 96.81 359 LEU A C 1
ATOM 2761 O O . LEU A 1 359 ? 21.891 -50.656 6.516 1 96.81 359 LEU A O 1
ATOM 2765 N N . GLU A 1 360 ? 23.609 -50.656 5.09 1 95.88 360 GLU A N 1
ATOM 2766 C CA . GLU A 1 360 ? 23.422 -52.062 4.73 1 95.88 360 GLU A CA 1
ATOM 2767 C C . GLU A 1 360 ? 23.594 -52.969 5.945 1 95.88 360 GLU A C 1
ATOM 2769 O O . GLU A 1 360 ? 22.906 -54 6.062 1 95.88 360 GLU A O 1
ATOM 2774 N N . GLN A 1 361 ? 24.422 -52.5 6.879 1 95.5 361 GLN A N 1
ATOM 2775 C CA . GLN A 1 361 ? 24.734 -53.312 8.047 1 95.5 361 GLN A CA 1
ATOM 2776 C C . GLN A 1 361 ? 24.062 -52.75 9.297 1 95.5 361 GLN A C 1
ATOM 2778 O O . GLN A 1 361 ? 24.266 -53.281 10.398 1 95.5 361 GLN A O 1
ATOM 2783 N N . THR A 1 362 ? 23.375 -51.781 9.141 1 96.19 362 THR A N 1
ATOM 2784 C CA . THR A 1 362 ? 22.734 -51.125 10.289 1 96.19 362 THR A CA 1
ATOM 2785 C C . THR A 1 362 ? 21.281 -51.625 10.43 1 96.19 362 THR A C 1
ATOM 2787 O O . THR A 1 362 ? 20.531 -51.656 9.453 1 96.19 362 THR A O 1
ATOM 2790 N N . GLY A 1 363 ? 20.859 -52 11.633 1 92.88 363 GLY A N 1
ATOM 2791 C CA . GLY A 1 363 ? 19.484 -52.438 11.875 1 92.88 363 GLY A CA 1
ATOM 2792 C C . GLY A 1 363 ? 18.484 -51.312 11.867 1 92.88 363 GLY A C 1
ATOM 2793 O O . GLY A 1 363 ? 18.875 -50.125 11.891 1 92.88 363 GLY A O 1
ATOM 2794 N N . ILE A 1 364 ? 17.219 -51.625 11.719 1 94 364 ILE A N 1
ATOM 2795 C CA . ILE A 1 364 ? 16.109 -50.688 11.797 1 94 364 ILE A CA 1
ATOM 2796 C C . ILE A 1 364 ? 15.492 -50.719 13.188 1 94 364 ILE A C 1
ATOM 2798 O O . ILE A 1 364 ? 15.078 -51.781 13.664 1 94 364 ILE A O 1
ATOM 2802 N N . LYS A 1 365 ? 15.523 -49.594 13.82 1 89.94 365 LYS A N 1
ATOM 2803 C CA . LYS A 1 365 ? 14.984 -49.469 15.172 1 89.94 365 LYS A CA 1
ATOM 2804 C C . LYS A 1 365 ? 13.469 -49.375 15.148 1 89.94 365 LYS A C 1
ATOM 2806 O O . LYS A 1 365 ? 12.781 -49.906 16.016 1 89.94 365 LYS A O 1
ATOM 2811 N N . SER A 1 366 ? 12.883 -48.594 14.242 1 90.75 366 SER A N 1
ATOM 2812 C CA . SER A 1 366 ? 11.438 -48.406 14.18 1 90.75 366 SER A CA 1
ATOM 2813 C C . SER A 1 366 ? 10.992 -48.031 12.773 1 90.75 366 SER A C 1
ATOM 2815 O O . SER A 1 366 ? 11.789 -47.531 11.969 1 90.75 366 SER A O 1
ATOM 2817 N N . THR A 1 367 ? 9.719 -48.438 12.484 1 93.06 367 THR A N 1
ATOM 2818 C CA . THR A 1 367 ? 9.055 -48.062 11.234 1 93.06 367 THR A CA 1
ATOM 2819 C C . THR A 1 367 ? 7.926 -47.062 11.5 1 93.06 367 THR A C 1
ATOM 2821 O O . THR A 1 367 ? 7.176 -47.219 12.469 1 93.06 367 THR A O 1
ATOM 2824 N N . VAL A 1 368 ? 7.902 -46.031 10.812 1 93.25 368 VAL A N 1
ATOM 2825 C CA . VAL A 1 368 ? 6.859 -45 10.914 1 93.25 368 VAL A CA 1
ATOM 2826 C C . VAL A 1 368 ? 6.129 -44.875 9.586 1 93.25 368 VAL A C 1
ATOM 2828 O O . VAL A 1 368 ? 6.684 -44.344 8.609 1 93.25 368 VAL A O 1
ATOM 2831 N N . CYS A 1 369 ? 4.934 -45.438 9.469 1 95.19 369 CYS A N 1
ATOM 2832 C CA . CYS A 1 369 ? 4.094 -45.344 8.289 1 95.19 369 CYS A CA 1
ATOM 2833 C C . CYS A 1 369 ? 2.732 -44.75 8.625 1 95.19 369 CYS A C 1
ATOM 2835 O O . CYS A 1 369 ? 1.916 -45.375 9.289 1 95.19 369 CYS A O 1
ATOM 2837 N N . GLY A 1 370 ? 2.539 -43.5 8.25 1 94.88 370 GLY A N 1
ATOM 2838 C CA . GLY A 1 370 ? 1.29 -42.844 8.562 1 94.88 370 GLY A CA 1
ATOM 2839 C C . GLY A 1 370 ? 0.6 -42.25 7.34 1 94.88 370 GLY A C 1
ATOM 2840 O O . GLY A 1 370 ? 1.122 -42.344 6.227 1 94.88 370 GLY A O 1
ATOM 2841 N N . PRO A 1 371 ? -0.585 -41.719 7.508 1 95.62 371 PRO A N 1
ATOM 2842 C CA . PRO A 1 371 ? -1.313 -41.094 6.41 1 95.62 371 PRO A CA 1
ATOM 2843 C C . PRO A 1 371 ? -0.783 -39.688 6.078 1 95.62 371 PRO A C 1
ATOM 2845 O O . PRO A 1 371 ? -0.269 -39 6.957 1 95.62 371 PRO A O 1
ATOM 2848 N N . GLU A 1 372 ? -0.83 -39.375 4.867 1 96.31 372 GLU A N 1
ATOM 2849 C CA . GLU A 1 372 ? -0.527 -38.031 4.391 1 96.31 372 GLU A CA 1
ATOM 2850 C C . GLU A 1 372 ? -1.437 -37.656 3.232 1 96.31 372 GLU A C 1
ATOM 2852 O O . GLU A 1 372 ? -1.907 -38.5 2.484 1 96.31 372 GLU A O 1
ATOM 2857 N N . SER A 1 373 ? -1.833 -36.406 3.215 1 97.06 373 SER A N 1
ATOM 2858 C CA . SER A 1 373 ? -2.674 -35.906 2.135 1 97.06 373 SER A CA 1
ATOM 2859 C C . SER A 1 373 ? -1.832 -35.375 0.986 1 97.06 373 SER A C 1
ATOM 2861 O O . SER A 1 373 ? -0.842 -34.688 1.213 1 97.06 373 SER A O 1
ATOM 2863 N N . PHE A 1 374 ? -2.234 -35.688 -0.229 1 98.19 374 PHE A N 1
ATOM 2864 C CA . PHE A 1 374 ? -1.524 -35.25 -1.424 1 98.19 374 PHE A CA 1
ATOM 2865 C C . PHE A 1 374 ? -2.484 -34.594 -2.416 1 98.19 374 PHE A C 1
ATOM 2867 O O . PHE A 1 374 ? -3.678 -34.906 -2.428 1 98.19 374 PHE A O 1
ATOM 2874 N N . THR A 1 375 ? -2 -33.688 -3.18 1 98.12 375 THR A N 1
ATOM 2875 C CA . THR A 1 375 ? -2.797 -32.875 -4.098 1 98.12 375 THR A CA 1
ATOM 2876 C C . THR A 1 375 ? -2.273 -33 -5.523 1 98.12 375 THR A C 1
ATOM 2878 O O . THR A 1 375 ? -1.203 -33.594 -5.75 1 98.12 375 THR A O 1
ATOM 2881 N N . ALA A 1 376 ? -2.949 -32.469 -6.422 1 97.06 376 ALA A N 1
ATOM 2882 C CA . ALA A 1 376 ? -2.768 -32.688 -7.852 1 97.06 376 ALA A CA 1
ATOM 2883 C C . ALA A 1 376 ? -1.427 -32.156 -8.328 1 97.06 376 ALA A C 1
ATOM 2885 O O . ALA A 1 376 ? -0.837 -32.656 -9.281 1 97.06 376 ALA A O 1
ATOM 2886 N N . ASP A 1 377 ? -0.946 -31.109 -7.746 1 95.44 377 ASP A N 1
ATOM 2887 C CA . ASP A 1 377 ? 0.315 -30.516 -8.188 1 95.44 377 ASP A CA 1
ATOM 2888 C C . ASP A 1 377 ? 1.331 -30.484 -7.047 1 95.44 377 ASP A C 1
ATOM 2890 O O . ASP A 1 377 ? 2.316 -29.734 -7.113 1 95.44 377 ASP A O 1
ATOM 2894 N N . HIS A 1 378 ? 1.033 -31.188 -5.996 1 96.38 378 HIS A N 1
ATOM 2895 C CA . HIS A 1 378 ? 1.915 -31.328 -4.844 1 96.38 378 HIS A CA 1
ATOM 2896 C C . HIS A 1 378 ? 2.145 -29.984 -4.152 1 96.38 378 HIS A C 1
ATOM 2898 O O . HIS A 1 378 ? 3.242 -29.719 -3.658 1 96.38 378 HIS A O 1
ATOM 2904 N N . LYS A 1 379 ? 1.142 -29.172 -4.188 1 96.75 379 LYS A N 1
ATOM 2905 C CA . LYS A 1 379 ? 1.132 -27.906 -3.469 1 96.75 379 LYS A CA 1
ATOM 2906 C C . LYS A 1 379 ? -0.087 -27.797 -2.557 1 96.75 379 LYS A C 1
ATOM 2908 O O . LYS A 1 379 ? -1.122 -28.406 -2.822 1 96.75 379 LYS A O 1
ATOM 2913 N N . PRO A 1 380 ? 0.028 -27 -1.555 1 97.31 380 PRO A N 1
ATOM 2914 C CA . PRO A 1 380 ? -1.08 -26.875 -0.605 1 97.31 380 PRO A CA 1
ATOM 2915 C C . PRO A 1 380 ? -2.35 -26.312 -1.249 1 97.31 380 PRO A C 1
ATOM 2917 O O . PRO A 1 380 ? -2.297 -25.766 -2.352 1 97.31 380 PRO A O 1
ATOM 2920 N N . LEU A 1 381 ? -3.434 -26.625 -0.588 1 98.38 381 LEU A N 1
ATOM 2921 C CA . LEU A 1 381 ? -4.715 -26 -0.888 1 98.38 381 LEU A CA 1
ATOM 2922 C C . LEU A 1 381 ? -5.027 -24.891 0.124 1 98.38 381 LEU A C 1
ATOM 2924 O O . LEU A 1 381 ? -5.289 -25.188 1.294 1 98.38 381 LEU A O 1
ATOM 2928 N N . MET A 1 382 ? -4.988 -23.688 -0.379 1 98 382 MET A N 1
ATOM 2929 C CA . MET A 1 382 ? -5.238 -22.547 0.497 1 98 382 MET A CA 1
ATOM 2930 C C . MET A 1 382 ? -6.262 -21.594 -0.121 1 98 382 MET A C 1
ATOM 2932 O O . MET A 1 382 ? -6.707 -21.812 -1.249 1 98 382 MET A O 1
ATOM 2936 N N . GLY A 1 383 ? -6.703 -20.641 0.701 1 96.56 383 GLY A N 1
ATOM 2937 C CA . GLY A 1 383 ? -7.574 -19.578 0.23 1 96.56 383 GLY A CA 1
ATOM 2938 C C . GLY A 1 383 ? -9.039 -19.828 0.521 1 96.56 383 GLY A C 1
ATOM 2939 O O . GLY A 1 383 ? -9.391 -20.875 1.085 1 96.56 383 GLY A O 1
ATOM 2940 N N . GLU A 1 384 ? -9.867 -18.891 0.144 1 96.38 384 GLU A N 1
ATOM 2941 C CA . GLU A 1 384 ? -11.305 -19 0.333 1 96.38 384 GLU A CA 1
ATOM 2942 C C . GLU A 1 384 ? -11.938 -19.891 -0.732 1 96.38 384 GLU A C 1
ATOM 2944 O O . GLU A 1 384 ? -11.656 -19.734 -1.923 1 96.38 384 GLU A O 1
ATOM 2949 N N . ALA A 1 385 ? -12.742 -20.812 -0.273 1 96.81 385 ALA A N 1
ATOM 2950 C CA . ALA A 1 385 ? -13.422 -21.719 -1.196 1 96.81 385 ALA A CA 1
ATOM 2951 C C . ALA A 1 385 ? -14.375 -20.953 -2.107 1 96.81 385 ALA A C 1
ATOM 2953 O O . ALA A 1 385 ? -15.094 -20.062 -1.653 1 96.81 385 ALA A O 1
ATOM 2954 N N . PRO A 1 386 ? -14.328 -21.266 -3.387 1 94.25 386 PRO A N 1
ATOM 2955 C CA . PRO A 1 386 ? -15.211 -20.578 -4.328 1 94.25 386 PRO A CA 1
ATOM 2956 C C . PRO A 1 386 ? -16.688 -20.812 -4.039 1 94.25 386 PRO A C 1
ATOM 2958 O O . PRO A 1 386 ? -17.531 -19.969 -4.371 1 94.25 386 PRO A O 1
ATOM 2961 N N . GLU A 1 387 ? -17.078 -21.844 -3.357 1 95.69 387 GLU A N 1
ATOM 2962 C CA . GLU A 1 387 ? -18.469 -22.281 -3.193 1 95.69 387 GLU A CA 1
ATOM 2963 C C . GLU A 1 387 ? -19.141 -21.547 -2.031 1 95.69 387 GLU A C 1
ATOM 2965 O O . GLU A 1 387 ? -20.344 -21.297 -2.062 1 95.69 387 GLU A O 1
ATOM 2970 N N . VAL A 1 388 ? -18.328 -21.281 -0.99 1 96.75 388 VAL A N 1
ATOM 2971 C CA . VAL A 1 388 ? -18.906 -20.766 0.245 1 96.75 388 VAL A CA 1
ATOM 2972 C C . VAL A 1 388 ? -18.031 -19.641 0.79 1 96.75 388 VAL A C 1
ATOM 2974 O O . VAL A 1 388 ? -16.875 -19.859 1.132 1 96.75 388 VAL A O 1
ATOM 2977 N N . ARG A 1 389 ? -18.641 -18.422 0.909 1 95.44 389 ARG A N 1
ATOM 2978 C CA . ARG A 1 389 ? -17.922 -17.297 1.501 1 95.44 389 ARG A CA 1
ATOM 2979 C C . ARG A 1 389 ? -17.641 -17.547 2.977 1 95.44 389 ARG A C 1
ATOM 2981 O O . ARG A 1 389 ? -18.484 -18.062 3.705 1 95.44 389 ARG A O 1
ATOM 2988 N N . GLY A 1 390 ? -16.391 -17.281 3.357 1 96.31 390 GLY A N 1
ATOM 2989 C CA . GLY A 1 390 ? -16 -17.453 4.75 1 96.31 390 GLY A CA 1
ATOM 2990 C C . GLY A 1 390 ? -15.383 -18.797 5.039 1 96.31 390 GLY A C 1
ATOM 2991 O O . GLY A 1 390 ? -14.922 -19.047 6.156 1 96.31 390 GLY A O 1
ATOM 2992 N N . TYR A 1 391 ? -15.383 -19.703 4.102 1 98.19 391 TYR A N 1
ATOM 2993 C CA . TYR A 1 391 ? -14.734 -21 4.242 1 98.19 391 TYR A CA 1
ATOM 2994 C C . TYR A 1 391 ? -13.344 -20.984 3.625 1 98.19 391 TYR A C 1
ATOM 2996 O O . TYR A 1 391 ? -13.203 -20.922 2.402 1 98.19 391 TYR A O 1
ATOM 3004 N N . PHE A 1 392 ? -12.359 -21.078 4.406 1 98.5 392 PHE A N 1
ATOM 3005 C CA . PHE A 1 392 ? -10.984 -21.016 3.932 1 98.5 392 PHE A CA 1
ATOM 3006 C C . PHE A 1 392 ? -10.336 -22.391 4.012 1 98.5 392 PHE A C 1
ATOM 3008 O O . PHE A 1 392 ? -10.617 -23.172 4.93 1 98.5 392 PHE A O 1
ATOM 3015 N N . LEU A 1 393 ? -9.469 -22.656 3.066 1 98.62 393 LEU A N 1
ATOM 3016 C CA . LEU A 1 393 ? -8.68 -23.891 3.078 1 98.62 393 LEU A CA 1
ATOM 3017 C C . LEU A 1 393 ? -7.266 -23.609 3.582 1 98.62 393 LEU A C 1
ATOM 3019 O O . LEU A 1 393 ? -6.684 -22.562 3.289 1 98.62 393 LEU A O 1
ATOM 3023 N N . GLY A 1 394 ? -6.707 -24.469 4.316 1 98.31 394 GLY A N 1
ATOM 3024 C CA . GLY A 1 394 ? -5.332 -24.594 4.781 1 98.31 394 GLY A CA 1
ATOM 3025 C C . GLY A 1 394 ? -4.887 -26.031 4.98 1 98.31 394 GLY A C 1
ATOM 3026 O O . GLY A 1 394 ? -4.395 -26.391 6.051 1 98.31 394 GLY A O 1
ATOM 3027 N N . CYS A 1 395 ? -5.008 -26.828 3.895 1 98.25 395 CYS A N 1
ATOM 3028 C CA . CYS A 1 395 ? -4.766 -28.266 3.965 1 98.25 395 CYS A CA 1
ATOM 3029 C C . CYS A 1 395 ? -4 -28.75 2.738 1 98.25 395 CYS A C 1
ATOM 3031 O O . CYS A 1 395 ? -3.609 -27.953 1.889 1 98.25 395 CYS A O 1
ATOM 3033 N N . GLY A 1 396 ? -3.676 -30.062 2.701 1 97.94 396 GLY A N 1
ATOM 3034 C CA . GLY A 1 396 ? -3.004 -30.656 1.56 1 97.94 396 GLY A CA 1
ATOM 3035 C C . GLY A 1 396 ? -1.565 -30.203 1.405 1 97.94 396 GLY A C 1
ATOM 3036 O O . GLY A 1 396 ? -1.134 -29.859 0.305 1 97.94 396 GLY A O 1
ATOM 3037 N N . PHE A 1 397 ? -0.784 -30.297 2.396 1 97 397 PHE A N 1
ATOM 3038 C CA . PHE A 1 397 ? 0.548 -29.703 2.373 1 97 397 PHE A CA 1
ATOM 3039 C C . PHE A 1 397 ? 1.578 -30.703 1.863 1 97 397 PHE A C 1
ATOM 3041 O O . PHE A 1 397 ? 2.775 -30.422 1.84 1 97 397 PHE A O 1
ATOM 3048 N N . ASN A 1 398 ? 1.219 -31.891 1.451 1 96.94 398 ASN A N 1
ATOM 3049 C CA . ASN A 1 398 ? 2.07 -32.812 0.704 1 96.94 398 ASN A CA 1
ATOM 3050 C C . ASN A 1 398 ? 3.391 -33.062 1.425 1 96.94 398 ASN A C 1
ATOM 3052 O O . ASN A 1 398 ? 4.457 -33 0.812 1 96.94 398 ASN A O 1
ATOM 3056 N N . SER A 1 399 ? 3.359 -33.188 2.654 1 93.69 399 SER A N 1
ATOM 3057 C CA . SER A 1 399 ? 4.5 -33.5 3.516 1 93.69 399 SER A CA 1
ATOM 3058 C C . SER A 1 399 ? 5.383 -32.281 3.707 1 93.69 399 SER A C 1
ATOM 3060 O O . SER A 1 399 ? 6.57 -32.375 4.008 1 93.69 399 SER A O 1
ATOM 3062 N N . ALA A 1 400 ? 4.859 -31.109 3.48 1 95.12 400 ALA A N 1
ATOM 3063 C CA . ALA A 1 400 ? 5.617 -29.875 3.676 1 95.12 400 ALA A CA 1
ATOM 3064 C C . ALA A 1 400 ? 4.941 -28.969 4.711 1 95.12 400 ALA A C 1
ATOM 3066 O O . ALA A 1 400 ? 5.234 -27.781 4.785 1 95.12 400 ALA A O 1
ATOM 3067 N N . GLY A 1 401 ? 4.09 -29.516 5.512 1 94.88 401 GLY A N 1
ATOM 3068 C CA . GLY A 1 401 ? 3.307 -28.734 6.453 1 94.88 401 GLY A CA 1
ATOM 3069 C C . GLY A 1 401 ? 4.156 -28.031 7.5 1 94.88 401 GLY A C 1
ATOM 3070 O O . GLY A 1 401 ? 3.881 -26.891 7.867 1 94.88 401 GLY A O 1
ATOM 3071 N N . MET A 1 402 ? 5.176 -28.719 7.953 1 94.75 402 MET A N 1
ATOM 3072 C CA . MET A 1 402 ? 6.031 -28.125 8.977 1 94.75 402 MET A CA 1
ATOM 3073 C C . MET A 1 402 ? 6.844 -26.969 8.406 1 94.75 402 MET A C 1
ATOM 3075 O O . MET A 1 402 ? 6.883 -25.875 8.992 1 94.75 402 MET A O 1
ATOM 3079 N N . MET A 1 403 ? 7.422 -27.141 7.254 1 95.06 403 MET A N 1
ATOM 3080 C CA . MET A 1 403 ? 8.352 -26.125 6.77 1 95.06 403 MET A CA 1
ATOM 3081 C C . MET A 1 403 ? 7.605 -24.953 6.16 1 95.06 403 MET A C 1
ATOM 3083 O O . MET A 1 403 ? 8.102 -23.828 6.168 1 95.06 403 MET A O 1
ATOM 3087 N N . LEU A 1 404 ? 6.422 -25.203 5.652 1 96.69 404 LEU A N 1
ATOM 3088 C CA . LEU A 1 404 ? 5.684 -24.109 5.039 1 96.69 404 LEU A CA 1
ATOM 3089 C C . LEU A 1 404 ? 4.68 -23.516 6.023 1 96.69 404 LEU A C 1
ATOM 3091 O O . LEU A 1 404 ? 4.07 -22.484 5.742 1 96.69 404 LEU A O 1
ATOM 3095 N N . GLY A 1 405 ? 4.508 -24.078 7.156 1 96.44 405 GLY A N 1
ATOM 3096 C CA . GLY A 1 405 ? 3.42 -23.75 8.062 1 96.44 405 GLY A CA 1
ATOM 3097 C C . GLY A 1 405 ? 3.432 -22.297 8.5 1 96.44 405 GLY A C 1
ATOM 3098 O O . GLY A 1 405 ? 2.393 -21.625 8.5 1 96.44 405 GLY A O 1
ATOM 3099 N N . GLY A 1 406 ? 4.586 -21.844 8.883 1 96.38 406 GLY A N 1
ATOM 3100 C CA . GLY A 1 406 ? 4.672 -20.453 9.336 1 96.38 406 GLY A CA 1
ATOM 3101 C C . GLY A 1 406 ? 4.27 -19.453 8.273 1 96.38 406 GLY A C 1
ATOM 3102 O O . GLY A 1 406 ? 3.375 -18.641 8.492 1 96.38 406 GLY A O 1
ATOM 3103 N N . GLY A 1 407 ? 4.934 -19.547 7.164 1 96.5 407 GLY A N 1
ATOM 3104 C CA . GLY A 1 407 ? 4.617 -18.641 6.074 1 96.5 407 GLY A CA 1
ATOM 3105 C C . GLY A 1 407 ? 3.18 -18.75 5.605 1 96.5 407 GLY A C 1
ATOM 3106 O O . GLY A 1 407 ? 2.508 -17.734 5.418 1 96.5 407 GLY A O 1
ATOM 3107 N N . CYS A 1 408 ? 2.711 -19.891 5.434 1 97.31 408 CYS A N 1
ATOM 3108 C CA . CYS A 1 408 ? 1.349 -20.109 4.961 1 97.31 408 CYS A CA 1
ATOM 3109 C C . CYS A 1 408 ? 0.333 -19.688 6.016 1 97.31 408 CYS A C 1
ATOM 3111 O O . CYS A 1 408 ? -0.728 -19.156 5.688 1 97.31 408 CYS A O 1
ATOM 3113 N N . GLY A 1 409 ? 0.626 -19.969 7.293 1 97.44 409 GLY A N 1
ATOM 3114 C CA . GLY A 1 409 ? -0.239 -19.5 8.359 1 97.44 409 GLY A CA 1
ATOM 3115 C C . GLY A 1 409 ? -0.389 -17.984 8.375 1 97.44 409 GLY A C 1
ATOM 3116 O O . GLY A 1 409 ? -1.494 -17.469 8.555 1 97.44 409 GLY A O 1
ATOM 3117 N N . ARG A 1 410 ? 0.694 -17.375 8.172 1 95.12 410 ARG A N 1
ATOM 3118 C CA . ARG A 1 410 ? 0.669 -15.914 8.125 1 95.12 410 ARG A CA 1
ATOM 3119 C C . ARG A 1 410 ? -0.17 -15.414 6.953 1 95.12 410 ARG A C 1
ATOM 3121 O O . ARG A 1 410 ? -0.98 -14.5 7.102 1 95.12 410 ARG A O 1
ATOM 3128 N N . GLU A 1 411 ? 0.059 -15.953 5.805 1 95.06 411 GLU A N 1
ATOM 3129 C CA . GLU A 1 411 ? -0.676 -15.508 4.625 1 95.06 411 GLU A CA 1
ATOM 3130 C C . GLU A 1 411 ? -2.164 -15.82 4.754 1 95.06 411 GLU A C 1
ATOM 3132 O O . GLU A 1 411 ? -3.006 -15.055 4.27 1 95.06 411 GLU A O 1
ATOM 3137 N N . LEU A 1 412 ? -2.48 -16.953 5.355 1 96.38 412 LEU A N 1
ATOM 3138 C CA . LEU A 1 412 ? -3.883 -17.25 5.621 1 96.38 412 LEU A CA 1
ATOM 3139 C C . LEU A 1 412 ? -4.492 -16.219 6.559 1 96.38 412 LEU A C 1
ATOM 3141 O O . LEU A 1 412 ? -5.641 -15.797 6.371 1 96.38 412 LEU A O 1
ATOM 3145 N N . ALA A 1 413 ? -3.746 -15.852 7.559 1 94.12 413 ALA A N 1
ATOM 3146 C CA . ALA A 1 413 ? -4.223 -14.82 8.469 1 94.12 413 ALA A CA 1
ATOM 3147 C C . ALA A 1 413 ? -4.473 -13.508 7.734 1 94.12 413 ALA A C 1
ATOM 3149 O O . ALA A 1 413 ? -5.504 -12.859 7.934 1 94.12 413 ALA A O 1
ATOM 3150 N N . HIS A 1 414 ? -3.551 -13.148 6.891 1 89.5 414 HIS A N 1
ATOM 3151 C CA . HIS A 1 414 ? -3.756 -11.969 6.059 1 89.5 414 HIS A CA 1
ATOM 3152 C C . HIS A 1 414 ? -5.023 -12.102 5.219 1 89.5 414 HIS A C 1
ATOM 3154 O O . HIS A 1 414 ? -5.797 -11.148 5.105 1 89.5 414 HIS A O 1
ATOM 3160 N N . TRP A 1 415 ? -5.121 -13.234 4.621 1 92.62 415 TRP A N 1
ATOM 3161 C CA . TRP A 1 415 ? -6.258 -13.5 3.75 1 92.62 415 TRP A CA 1
ATOM 3162 C C . TRP A 1 415 ? -7.574 -13.312 4.5 1 92.62 415 TRP A C 1
ATOM 3164 O O . TRP A 1 415 ? -8.508 -12.688 3.984 1 92.62 415 TRP A O 1
ATOM 3174 N N . ILE A 1 416 ? -7.629 -13.773 5.707 1 92 416 ILE A N 1
ATOM 3175 C CA . ILE A 1 416 ? -8.844 -13.766 6.516 1 92 416 ILE A CA 1
ATOM 3176 C C . ILE A 1 416 ? -9.109 -12.352 7.02 1 92 416 ILE A C 1
ATOM 3178 O O . ILE A 1 416 ? -10.242 -11.859 6.938 1 92 416 ILE A O 1
ATOM 3182 N N . ILE A 1 417 ? -8.078 -11.758 7.457 1 84.62 417 ILE A N 1
ATOM 3183 C CA . ILE A 1 417 ? -8.234 -10.469 8.133 1 84.62 417 ILE A CA 1
ATOM 3184 C C . ILE A 1 417 ? -8.359 -9.359 7.094 1 84.62 417 ILE A C 1
ATOM 3186 O O . ILE A 1 417 ? -9.188 -8.453 7.234 1 84.62 417 ILE A O 1
ATOM 3190 N N . HIS A 1 418 ? -7.551 -9.531 6.043 1 75.12 418 HIS A N 1
ATOM 3191 C CA . HIS A 1 418 ? -7.457 -8.406 5.121 1 75.12 418 HIS A CA 1
ATOM 3192 C C . HIS A 1 418 ? -8.133 -8.727 3.791 1 75.12 418 HIS A C 1
ATOM 3194 O O . HIS A 1 418 ? -8.227 -7.859 2.914 1 75.12 418 HIS A O 1
ATOM 3200 N N . GLY A 1 419 ? -8.578 -9.922 3.625 1 82.69 419 GLY A N 1
ATOM 3201 C CA . GLY A 1 419 ? -9.297 -10.297 2.418 1 82.69 419 GLY A CA 1
ATOM 3202 C C . GLY A 1 419 ? -8.398 -10.875 1.34 1 82.69 419 GLY A C 1
ATOM 3203 O O . GLY A 1 419 ? -8.875 -11.531 0.413 1 82.69 419 GLY A O 1
ATOM 3204 N N . ARG A 1 420 ? -7.082 -10.609 1.444 1 86.75 420 ARG A N 1
ATOM 3205 C CA . ARG A 1 420 ? -6.098 -11.125 0.498 1 86.75 420 ARG A CA 1
ATOM 3206 C C . ARG A 1 420 ? -4.754 -11.367 1.181 1 86.75 420 ARG A C 1
ATOM 3208 O O . ARG A 1 420 ? -4.43 -10.703 2.168 1 86.75 420 ARG A O 1
ATOM 3215 N N . PRO A 1 421 ? -4.012 -12.344 0.616 1 90.12 421 PRO A N 1
ATOM 3216 C CA . PRO A 1 421 ? -2.646 -12.484 1.129 1 90.12 421 PRO A CA 1
ATOM 3217 C C . PRO A 1 421 ? -1.73 -11.344 0.708 1 90.12 421 PRO A C 1
ATOM 3219 O O . PRO A 1 421 ? -2.102 -10.531 -0.146 1 90.12 421 PRO A O 1
ATOM 3222 N N . GLU A 1 422 ? -0.648 -11.258 1.318 1 81.31 422 GLU A N 1
ATOM 3223 C CA . GLU A 1 422 ? 0.336 -10.227 0.992 1 81.31 422 GLU A CA 1
ATOM 3224 C C . GLU A 1 422 ? 1.217 -10.664 -0.177 1 81.31 422 GLU A C 1
ATOM 3226 O O . GLU A 1 422 ? 1.655 -9.828 -0.972 1 81.31 422 GLU A O 1
ATOM 3231 N N . LYS A 1 423 ? 1.477 -11.984 -0.255 1 87.38 423 LYS A N 1
ATOM 3232 C CA . LYS A 1 423 ? 2.328 -12.539 -1.305 1 87.38 423 LYS A CA 1
ATOM 3233 C C . LYS A 1 423 ? 1.492 -13.109 -2.447 1 87.38 423 LYS A C 1
ATOM 3235 O O . LYS A 1 423 ? 0.271 -13.227 -2.33 1 87.38 423 LYS A O 1
ATOM 3240 N N . ASP A 1 424 ? 2.115 -13.336 -3.562 1 88.25 424 ASP A N 1
ATOM 3241 C CA . ASP A 1 424 ? 1.443 -14.031 -4.656 1 88.25 424 ASP A CA 1
ATOM 3242 C C . ASP A 1 424 ? 1.206 -15.5 -4.316 1 88.25 424 ASP A C 1
ATOM 3244 O O . ASP A 1 424 ? 2.004 -16.359 -4.684 1 88.25 424 ASP A O 1
ATOM 3248 N N . MET A 1 425 ? 0.049 -15.75 -3.686 1 93.06 425 MET A N 1
ATOM 3249 C CA . MET A 1 425 ? -0.261 -17.094 -3.225 1 93.06 425 MET A CA 1
ATOM 3250 C C . MET A 1 425 ? -1.104 -17.844 -4.254 1 93.06 425 MET A C 1
ATOM 3252 O O . MET A 1 425 ? -1.715 -18.875 -3.939 1 93.06 425 MET A O 1
ATOM 3256 N N . TYR A 1 426 ? -1.167 -17.406 -5.465 1 92.38 426 TYR A N 1
ATOM 3257 C CA . TYR A 1 426 ? -2 -18.062 -6.473 1 92.38 426 TYR A CA 1
ATOM 3258 C C . TYR A 1 426 ? -1.647 -19.531 -6.613 1 92.38 426 TYR A C 1
ATOM 3260 O O . TYR A 1 426 ? -2.533 -20.375 -6.758 1 92.38 426 TYR A O 1
ATOM 3268 N N . GLY A 1 427 ? -0.361 -19.781 -6.512 1 93.62 427 GLY A N 1
ATOM 3269 C CA . GLY A 1 427 ? 0.089 -21.156 -6.66 1 93.62 427 GLY A CA 1
ATOM 3270 C C . GLY A 1 427 ? -0.453 -22.078 -5.586 1 93.62 427 GLY A C 1
ATOM 3271 O O . GLY A 1 427 ? -0.427 -23.297 -5.738 1 93.62 427 GLY A O 1
ATOM 3272 N N . TYR A 1 428 ? -0.917 -21.5 -4.492 1 96.25 428 TYR A N 1
ATOM 3273 C CA . TYR A 1 428 ? -1.474 -22.312 -3.408 1 96.25 428 TYR A CA 1
ATOM 3274 C C . TYR A 1 428 ? -2.979 -22.094 -3.293 1 96.25 428 TYR A C 1
ATOM 3276 O O . TYR A 1 428 ? -3.66 -22.828 -2.574 1 96.25 428 TYR A O 1
ATOM 3284 N N . ASP A 1 429 ? -3.492 -21.125 -4.031 1 95.81 429 ASP A N 1
ATOM 3285 C CA . ASP A 1 429 ? -4.91 -20.781 -3.984 1 95.81 429 ASP A CA 1
ATOM 3286 C C . ASP A 1 429 ? -5.758 -21.875 -4.637 1 95.81 429 ASP A C 1
ATOM 3288 O O . ASP A 1 429 ? -5.43 -22.359 -5.723 1 95.81 429 ASP A O 1
ATOM 3292 N N . ILE A 1 430 ? -6.797 -22.312 -3.988 1 97.75 430 ILE A N 1
ATOM 3293 C CA . ILE A 1 430 ? -7.684 -23.344 -4.516 1 97.75 430 ILE A CA 1
ATOM 3294 C C . ILE A 1 430 ? -8.211 -22.922 -5.883 1 97.75 430 ILE A C 1
ATOM 3296 O O . ILE A 1 430 ? -8.492 -23.766 -6.734 1 97.75 430 ILE A O 1
ATOM 3300 N N . ARG A 1 431 ? -8.188 -21.688 -6.121 1 94.44 431 ARG A N 1
ATOM 3301 C CA . ARG A 1 431 ? -8.75 -21.141 -7.352 1 94.44 431 ARG A CA 1
ATOM 3302 C C . ARG A 1 431 ? -7.797 -21.328 -8.523 1 94.44 431 ARG A C 1
ATOM 3304 O O . ARG A 1 431 ? -8.133 -21 -9.664 1 94.44 431 ARG A O 1
ATOM 3311 N N . ARG A 1 432 ? -6.691 -21.938 -8.281 1 95.56 432 ARG A N 1
ATOM 3312 C CA . ARG A 1 432 ? -5.793 -22.25 -9.391 1 95.56 432 ARG A CA 1
ATOM 3313 C C . ARG A 1 432 ? -6.32 -23.422 -10.211 1 95.56 432 ARG A C 1
ATOM 3315 O O . ARG A 1 432 ? -5.883 -23.641 -11.344 1 95.56 432 ARG A O 1
ATOM 3322 N N . PHE A 1 433 ? -7.285 -24.141 -9.586 1 96.62 433 PHE A N 1
ATOM 3323 C CA . PHE A 1 433 ? -7.914 -25.266 -10.273 1 96.62 433 PHE A CA 1
ATOM 3324 C C . PHE A 1 433 ? -9.312 -24.891 -10.758 1 96.62 433 PHE A C 1
ATOM 3326 O O . PHE A 1 433 ? -10.062 -24.219 -10.039 1 96.62 433 PHE A O 1
ATOM 3333 N N . HIS A 1 434 ? -9.648 -25.312 -11.992 1 95 434 HIS A N 1
ATOM 3334 C CA . HIS A 1 434 ? -11 -25.125 -12.492 1 95 434 HIS A CA 1
ATOM 3335 C C . HIS A 1 434 ? -12.008 -25.938 -11.688 1 95 434 HIS A C 1
ATOM 3337 O O . HIS A 1 434 ? -11.719 -27.078 -11.305 1 95 434 HIS A O 1
ATOM 3343 N N . HIS A 1 435 ? -13.141 -25.453 -11.523 1 94 435 HIS A N 1
ATOM 3344 C CA . HIS A 1 435 ? -14.141 -26.062 -10.648 1 94 435 HIS A CA 1
ATOM 3345 C C . HIS A 1 435 ? -14.57 -27.438 -11.172 1 94 435 HIS A C 1
ATOM 3347 O O . HIS A 1 435 ? -15.023 -28.281 -10.398 1 94 435 HIS A O 1
ATOM 3353 N N . SER A 1 436 ? -14.422 -27.719 -12.477 1 94.56 436 SER A N 1
ATOM 3354 C CA . SER A 1 436 ? -14.812 -29.016 -13.039 1 94.56 436 SER A CA 1
ATOM 3355 C C . SER A 1 436 ? -13.812 -30.094 -12.68 1 94.56 436 SER A C 1
ATOM 3357 O O . SER A 1 436 ? -14.102 -31.281 -12.82 1 94.56 436 SER A O 1
ATOM 3359 N N . LEU A 1 437 ? -12.68 -29.719 -12.148 1 96.5 437 LEU A N 1
ATOM 3360 C CA . LEU A 1 437 ? -11.633 -30.672 -11.812 1 96.5 437 LEU A CA 1
ATOM 3361 C C . LEU A 1 437 ? -11.664 -31.031 -10.336 1 96.5 437 LEU A C 1
ATOM 3363 O O . LEU A 1 437 ? -11.352 -32.156 -9.945 1 96.5 437 LEU A O 1
ATOM 3367 N N . THR A 1 438 ? -12.102 -30.141 -9.492 1 95.81 438 THR A N 1
ATOM 3368 C CA . THR A 1 438 ? -11.875 -30.203 -8.055 1 95.81 438 THR A CA 1
ATOM 3369 C C . THR A 1 438 ? -12.773 -31.25 -7.41 1 95.81 438 THR A C 1
ATOM 3371 O O . THR A 1 438 ? -12.602 -31.578 -6.234 1 95.81 438 THR A O 1
ATOM 3374 N N . ASP A 1 439 ? -13.711 -31.844 -8.125 1 93.38 439 ASP A N 1
ATOM 3375 C CA . ASP A 1 439 ? -14.469 -32.969 -7.602 1 93.38 439 ASP A CA 1
ATOM 3376 C C . ASP A 1 439 ? -14.383 -34.188 -8.539 1 93.38 439 ASP A C 1
ATOM 3378 O O . ASP A 1 439 ? -15.219 -35.094 -8.477 1 93.38 439 ASP A O 1
ATOM 3382 N N . ASN A 1 440 ? -13.469 -34.125 -9.5 1 95.62 440 ASN A N 1
ATOM 3383 C CA . ASN A 1 440 ? -13.219 -35.25 -10.398 1 95.62 440 ASN A CA 1
ATOM 3384 C C . ASN A 1 440 ? -12.258 -36.25 -9.773 1 95.62 440 ASN A C 1
ATOM 3386 O O . ASN A 1 440 ? -11.055 -36 -9.711 1 95.62 440 ASN A O 1
ATOM 3390 N N . ASN A 1 441 ? -12.766 -37.375 -9.383 1 94.38 441 ASN A N 1
ATOM 3391 C CA . ASN A 1 441 ? -12 -38.344 -8.625 1 94.38 441 ASN A CA 1
ATOM 3392 C C . ASN A 1 441 ? -10.828 -38.906 -9.438 1 94.38 441 ASN A C 1
ATOM 3394 O O . ASN A 1 441 ? -9.75 -39.156 -8.898 1 94.38 441 ASN A O 1
ATOM 3398 N N . ARG A 1 442 ? -11.086 -39.125 -10.672 1 95.69 442 ARG A N 1
ATOM 3399 C CA . ARG A 1 442 ? -10.008 -39.594 -11.531 1 95.69 442 ARG A CA 1
ATOM 3400 C C . ARG A 1 442 ? -8.867 -38.594 -11.609 1 95.69 442 ARG A C 1
ATOM 3402 O O . ARG A 1 442 ? -7.699 -38.969 -11.484 1 95.69 442 ARG A O 1
ATOM 3409 N N . TRP A 1 443 ? -9.258 -37.344 -11.852 1 97.38 443 TRP A N 1
ATOM 3410 C CA . TRP A 1 443 ? -8.258 -36.281 -11.945 1 97.38 443 TRP A CA 1
ATOM 3411 C C . TRP A 1 443 ? -7.469 -36.156 -10.648 1 97.38 443 TRP A C 1
ATOM 3413 O O . TRP A 1 443 ? -6.238 -36.094 -10.672 1 97.38 443 TRP A O 1
ATOM 3423 N N . ILE A 1 444 ? -8.148 -36.188 -9.516 1 97.56 444 ILE A N 1
ATOM 3424 C CA . ILE A 1 444 ? -7.504 -36.062 -8.211 1 97.56 444 ILE A CA 1
ATOM 3425 C C . ILE A 1 444 ? -6.531 -37.219 -8 1 97.56 444 ILE A C 1
ATOM 3427 O O . ILE A 1 444 ? -5.379 -37 -7.609 1 97.56 444 ILE A O 1
ATOM 3431 N N . ARG A 1 445 ? -6.938 -38.406 -8.297 1 97.56 445 ARG A N 1
ATOM 3432 C CA . ARG A 1 445 ? -6.137 -39.594 -8.062 1 97.56 445 ARG A CA 1
ATOM 3433 C C . ARG A 1 445 ? -4.918 -39.625 -8.977 1 97.56 445 ARG A C 1
ATOM 3435 O O . ARG A 1 445 ? -3.785 -39.75 -8.508 1 97.56 445 ARG A O 1
ATOM 3442 N N . GLU A 1 446 ? -5.121 -39.5 -10.281 1 98.12 446 GLU A N 1
ATOM 3443 C CA . GLU A 1 446 ? -4.043 -39.625 -11.25 1 98.12 446 GLU A CA 1
ATOM 3444 C C . GLU A 1 446 ? -3.02 -38.5 -11.102 1 98.12 446 GLU A C 1
ATOM 3446 O O . GLU A 1 446 ? -1.812 -38.75 -11.109 1 98.12 446 GLU A O 1
ATOM 3451 N N . ARG A 1 447 ? -3.496 -37.312 -10.953 1 98.19 447 ARG A N 1
ATOM 3452 C CA . ARG A 1 447 ? -2.586 -36.188 -10.844 1 98.19 447 ARG A CA 1
ATOM 3453 C C . ARG A 1 447 ? -1.806 -36.219 -9.539 1 98.19 447 ARG A C 1
ATOM 3455 O O . ARG A 1 447 ? -0.623 -35.875 -9.5 1 98.19 447 ARG A O 1
ATOM 3462 N N . SER A 1 448 ? -2.484 -36.562 -8.461 1 98.06 448 SER A N 1
ATOM 3463 C CA . SER A 1 448 ? -1.788 -36.625 -7.184 1 98.06 448 SER A CA 1
ATOM 3464 C C . SER A 1 448 ? -0.727 -37.719 -7.203 1 98.06 448 SER A C 1
ATOM 3466 O O . SER A 1 448 ? 0.361 -37.562 -6.648 1 98.06 448 SER A O 1
ATOM 3468 N N . HIS A 1 449 ? -1.046 -38.844 -7.812 1 98.06 449 HIS A N 1
ATOM 3469 C CA . HIS A 1 449 ? -0.05 -39.906 -7.949 1 98.06 449 HIS A CA 1
ATOM 3470 C C . HIS A 1 449 ? 1.165 -39.438 -8.734 1 98.06 449 HIS A C 1
ATOM 3472 O O . HIS A 1 449 ? 2.305 -39.625 -8.312 1 98.06 449 HIS A O 1
ATOM 3478 N N . GLU A 1 450 ? 0.887 -38.844 -9.883 1 97.75 450 GLU A N 1
ATOM 3479 C CA . GLU A 1 450 ? 1.993 -38.375 -10.719 1 97.75 450 GLU A CA 1
ATOM 3480 C C . GLU A 1 450 ? 2.881 -37.406 -9.969 1 97.75 450 GLU A C 1
ATOM 3482 O O . GLU A 1 450 ? 4.109 -37.5 -10.023 1 97.75 450 GLU A O 1
ATOM 3487 N N . SER A 1 451 ? 2.184 -36.5 -9.328 1 96.75 451 SER A N 1
ATOM 3488 C CA . SER A 1 451 ? 2.941 -35.5 -8.609 1 96.75 451 SER A CA 1
ATOM 3489 C C . SER A 1 451 ? 3.758 -36.094 -7.48 1 96.75 451 SER A C 1
ATOM 3491 O O . SER A 1 451 ? 4.883 -35.688 -7.211 1 96.75 451 SER A O 1
ATOM 3493 N N . TYR A 1 452 ? 3.215 -37.062 -6.816 1 97.06 452 TYR A N 1
ATOM 3494 C CA . TYR A 1 452 ? 3.928 -37.781 -5.773 1 97.06 452 TYR A CA 1
ATOM 3495 C C . TYR A 1 452 ? 5.148 -38.5 -6.344 1 97.06 452 TYR A C 1
ATOM 3497 O O . TYR A 1 452 ? 6.254 -38.375 -5.816 1 97.06 452 TYR A O 1
ATOM 3505 N N . ALA A 1 453 ? 4.887 -39.156 -7.426 1 96.12 453 ALA A N 1
ATOM 3506 C CA . ALA A 1 453 ? 5.934 -39.969 -8.039 1 96.12 453 ALA A CA 1
ATOM 3507 C C . ALA A 1 453 ? 7.059 -39.094 -8.586 1 96.12 453 ALA A C 1
ATOM 3509 O O . ALA A 1 453 ? 8.211 -39.5 -8.633 1 96.12 453 ALA A O 1
ATOM 3510 N N . LYS A 1 454 ? 6.707 -37.844 -8.898 1 94.88 454 LYS A N 1
ATOM 3511 C CA . LYS A 1 454 ? 7.676 -36.938 -9.523 1 94.88 454 LYS A CA 1
ATOM 3512 C C . LYS A 1 454 ? 8.219 -35.938 -8.516 1 94.88 454 LYS A C 1
ATOM 3514 O O . LYS A 1 454 ? 8.914 -34.969 -8.883 1 94.88 454 LYS A O 1
ATOM 3519 N N . ASN A 1 455 ? 7.922 -36.094 -7.312 1 94.06 455 ASN A N 1
ATOM 3520 C CA . ASN A 1 455 ? 8.25 -35.062 -6.324 1 94.06 455 ASN A CA 1
ATOM 3521 C C . ASN A 1 455 ? 9.727 -34.719 -6.359 1 94.06 455 ASN A C 1
ATOM 3523 O O . ASN A 1 455 ? 10.094 -33.562 -6.188 1 94.06 455 ASN A O 1
ATOM 3527 N N . TYR A 1 456 ? 10.602 -35.656 -6.551 1 93.69 456 TYR A N 1
ATOM 3528 C CA . TYR A 1 456 ? 12.039 -35.406 -6.5 1 93.69 456 TYR A CA 1
ATOM 3529 C C . TYR A 1 456 ? 12.641 -35.375 -7.898 1 93.69 456 TYR A C 1
ATOM 3531 O O . TYR A 1 456 ? 13.867 -35.375 -8.055 1 93.69 456 TYR A O 1
ATOM 3539 N N . SER A 1 457 ? 11.773 -35.375 -8.93 1 93 457 SER A N 1
ATOM 3540 C CA . SER A 1 457 ? 12.266 -35.25 -10.289 1 93 457 SER A CA 1
ATOM 3541 C C . SER A 1 457 ? 12.812 -33.844 -10.547 1 93 457 SER A C 1
ATOM 3543 O O . SER A 1 457 ? 12.461 -32.906 -9.844 1 93 457 SER A O 1
ATOM 3545 N N . VAL A 1 458 ? 13.695 -33.812 -11.523 1 91.31 458 VAL A N 1
ATOM 3546 C CA . VAL A 1 458 ? 14.18 -32.5 -11.938 1 91.31 458 VAL A CA 1
ATOM 3547 C C . VAL A 1 458 ? 13.008 -31.672 -12.438 1 91.31 458 VAL A C 1
ATOM 3549 O O . VAL A 1 458 ? 12.141 -32.156 -13.164 1 91.31 458 VAL A O 1
ATOM 3552 N N . VAL A 1 459 ? 12.953 -30.531 -11.953 1 89.12 459 VAL A N 1
ATOM 3553 C CA . VAL A 1 459 ? 11.891 -29.625 -12.375 1 89.12 459 VAL A CA 1
ATOM 3554 C C . VAL A 1 459 ? 12.312 -28.875 -13.641 1 89.12 459 VAL A C 1
ATOM 3556 O O . VAL A 1 459 ? 12.914 -27.812 -13.57 1 89.12 459 VAL A O 1
ATOM 3559 N N . PHE A 1 460 ? 11.898 -29.391 -14.758 1 91.06 460 PHE A N 1
ATOM 3560 C CA . PHE A 1 460 ? 12.203 -28.75 -16.031 1 91.06 460 PHE A CA 1
ATOM 3561 C C . PHE A 1 460 ? 11.18 -27.672 -16.359 1 91.06 460 PHE A C 1
ATOM 3563 O O . PHE A 1 460 ? 9.992 -27.828 -16.062 1 91.06 460 PHE A O 1
ATOM 3570 N N . PRO A 1 461 ? 11.586 -26.625 -17.016 1 84.25 461 PRO A N 1
ATOM 3571 C CA . PRO A 1 461 ? 10.711 -25.469 -17.25 1 84.25 461 PRO A CA 1
ATOM 3572 C C . PRO A 1 461 ? 9.508 -25.828 -18.125 1 84.25 461 PRO A C 1
ATOM 3574 O O . PRO A 1 461 ? 8.438 -25.219 -17.984 1 84.25 461 PRO A O 1
ATOM 3577 N N . PHE A 1 462 ? 9.625 -26.766 -19.062 1 90.69 462 PHE A N 1
ATOM 3578 C CA . PHE A 1 462 ? 8.562 -27.016 -20.031 1 90.69 462 PHE A CA 1
ATOM 3579 C C . PHE A 1 462 ? 8.008 -28.422 -19.875 1 90.69 462 PHE A C 1
ATOM 3581 O O . PHE A 1 462 ? 7.559 -29.031 -20.859 1 90.69 462 PHE A O 1
ATOM 3588 N N . ASP A 1 463 ? 8.102 -28.938 -18.672 1 93.56 463 ASP A N 1
ATOM 3589 C CA . ASP A 1 463 ? 7.453 -30.203 -18.375 1 93.56 463 ASP A CA 1
ATOM 3590 C C . ASP A 1 463 ? 5.934 -30.078 -18.438 1 93.56 463 ASP A C 1
ATOM 3592 O O . ASP A 1 463 ? 5.395 -28.969 -18.328 1 93.56 463 ASP A O 1
ATOM 3596 N N . GLU A 1 464 ? 5.238 -31.172 -18.859 1 95.88 464 GLU A N 1
ATOM 3597 C CA . GLU A 1 464 ? 3.785 -31.281 -18.891 1 95.88 464 GLU A CA 1
ATOM 3598 C C . GLU A 1 464 ? 3.311 -32.562 -18.172 1 95.88 464 GLU A C 1
ATOM 3600 O O . GLU A 1 464 ? 3.977 -33.594 -18.219 1 95.88 464 GLU A O 1
ATOM 3605 N N . PRO A 1 465 ? 2.199 -32.469 -17.531 1 95.88 465 PRO A N 1
ATOM 3606 C CA . PRO A 1 465 ? 1.681 -33.719 -16.938 1 95.88 465 PRO A CA 1
ATOM 3607 C C . PRO A 1 465 ? 1.259 -34.75 -17.969 1 95.88 465 PRO A C 1
ATOM 3609 O O . PRO A 1 465 ? 0.774 -34.375 -19.047 1 95.88 465 PRO A O 1
ATOM 3612 N N . LEU A 1 466 ? 1.411 -35.938 -17.594 1 97.31 466 LEU A N 1
ATOM 3613 C CA . LEU A 1 466 ? 0.902 -37.062 -18.391 1 97.31 466 LEU A CA 1
ATOM 3614 C C . LEU A 1 466 ? -0.425 -37.562 -17.828 1 97.31 466 LEU A C 1
ATOM 3616 O O . LEU A 1 466 ? -1.215 -38.188 -18.562 1 97.31 466 LEU A O 1
ATOM 3620 N N . ALA A 1 467 ? -0.668 -37.312 -16.562 1 97.5 467 ALA A N 1
ATOM 3621 C CA . ALA A 1 467 ? -1.861 -37.781 -15.883 1 97.5 467 ALA A CA 1
ATOM 3622 C C . ALA A 1 467 ? -3.074 -36.938 -16.203 1 97.5 467 ALA A C 1
ATOM 3624 O O . ALA A 1 467 ? -2.963 -35.688 -16.281 1 97.5 467 ALA A O 1
ATOM 3625 N N . SER A 1 468 ? -4.242 -37.625 -16.375 1 96.06 468 SER A N 1
ATOM 3626 C CA . SER A 1 468 ? -5.566 -37.031 -16.484 1 96.06 468 SER A CA 1
ATOM 3627 C C . SER A 1 468 ? -5.594 -35.969 -17.562 1 96.06 468 SER A C 1
ATOM 3629 O O . SER A 1 468 ? -6.023 -34.812 -17.312 1 96.06 468 SER A O 1
ATOM 3631 N N . ARG A 1 469 ? -5.082 -36.281 -18.703 1 96.31 469 ARG A N 1
ATOM 3632 C CA . ARG A 1 469 ? -5.137 -35.406 -19.891 1 96.31 469 ARG A CA 1
ATOM 3633 C C . ARG A 1 469 ? -6.492 -35.531 -20.578 1 96.31 469 ARG A C 1
ATOM 3635 O O . ARG A 1 469 ? -7.281 -36.406 -20.266 1 96.31 469 ARG A O 1
ATOM 3642 N N . ASN A 1 470 ? -6.82 -34.5 -21.375 1 94.5 470 ASN A N 1
ATOM 3643 C CA . ASN A 1 470 ? -8.055 -34.438 -22.141 1 94.5 470 ASN A CA 1
ATOM 3644 C C . ASN A 1 470 ? -9.273 -34.281 -21.234 1 94.5 470 ASN A C 1
ATOM 3646 O O . ASN A 1 470 ? -10.352 -34.812 -21.531 1 94.5 470 ASN A O 1
ATOM 3650 N N . MET A 1 471 ? -9.07 -33.656 -20.109 1 94.94 471 MET A N 1
ATOM 3651 C CA . MET A 1 471 ? -10.203 -33.375 -19.25 1 94.94 471 MET A CA 1
ATOM 3652 C C . MET A 1 471 ? -11.148 -32.375 -19.906 1 94.94 471 MET A C 1
ATOM 3654 O O . MET A 1 471 ? -12.359 -32.438 -19.719 1 94.94 471 MET A O 1
ATOM 3658 N N . ARG A 1 472 ? -10.562 -31.422 -20.594 1 93.69 472 ARG A N 1
ATOM 3659 C CA . ARG A 1 472 ? -11.281 -30.422 -21.391 1 93.69 472 ARG A CA 1
ATOM 3660 C C . ARG A 1 472 ? -10.641 -30.266 -22.766 1 93.69 472 ARG A C 1
ATOM 3662 O O . ARG A 1 472 ? -9.414 -30.156 -22.875 1 93.69 472 ARG A O 1
ATOM 3669 N N . ARG A 1 473 ? -11.453 -30.297 -23.875 1 95.06 473 ARG A N 1
ATOM 3670 C CA . ARG A 1 473 ? -11 -30.156 -25.25 1 95.06 473 ARG A CA 1
ATOM 3671 C C . ARG A 1 473 ? -11.852 -29.141 -26.016 1 95.06 473 ARG A C 1
ATOM 3673 O O . ARG A 1 473 ? -13.062 -29.047 -25.781 1 95.06 473 ARG A O 1
ATOM 3680 N N . ASP A 1 474 ? -11.18 -28.453 -26.812 1 94.69 474 ASP A N 1
ATOM 3681 C CA . ASP A 1 474 ? -11.93 -27.531 -27.656 1 94.69 474 ASP A CA 1
ATOM 3682 C C . ASP A 1 474 ? -12.266 -28.188 -29 1 94.69 474 ASP A C 1
ATOM 3684 O O . ASP A 1 474 ? -11.836 -29.297 -29.281 1 94.69 474 ASP A O 1
ATOM 3688 N N . PRO A 1 475 ? -13.031 -27.516 -29.844 1 92.69 475 PRO A N 1
ATOM 3689 C CA . PRO A 1 475 ? -13.523 -28.125 -31.094 1 92.69 475 PRO A CA 1
ATOM 3690 C C . PRO A 1 475 ? -12.406 -28.391 -32.094 1 92.69 475 PRO A C 1
ATOM 3692 O O . PRO A 1 475 ? -12.594 -29.172 -33.031 1 92.69 475 PRO A O 1
ATOM 3695 N N . PHE A 1 476 ? -11.281 -27.75 -31.953 1 95 476 PHE A N 1
ATOM 3696 C CA . PHE A 1 476 ? -10.203 -27.891 -32.938 1 95 476 PHE A CA 1
ATOM 3697 C C . PHE A 1 476 ? -9.328 -29.094 -32.594 1 95 476 PHE A C 1
ATOM 3699 O O . PHE A 1 476 ? -8.469 -29.469 -33.406 1 95 476 PHE A O 1
ATOM 3706 N N . HIS A 1 477 ? -9.547 -29.688 -31.406 1 91.19 477 HIS A N 1
ATOM 3707 C CA . HIS A 1 477 ? -8.672 -30.734 -30.875 1 91.19 477 HIS A CA 1
ATOM 3708 C C . HIS A 1 477 ? -8.734 -31.984 -31.75 1 91.19 477 HIS A C 1
ATOM 3710 O O . HIS A 1 477 ? -7.699 -32.469 -32.219 1 91.19 477 HIS A O 1
ATOM 3716 N N . LYS A 1 478 ? -9.844 -32.688 -31.859 1 75.62 478 LYS A N 1
ATOM 3717 C CA . LYS A 1 478 ? -10 -33.906 -32.656 1 75.62 478 LYS A CA 1
ATOM 3718 C C . LYS A 1 478 ? -11.336 -33.906 -33.406 1 75.62 478 LYS A C 1
ATOM 3720 O O . LYS A 1 478 ? -12.328 -33.375 -32.906 1 75.62 478 LYS A O 1
ATOM 3725 N N . VAL A 1 479 ? -11.242 -34.031 -34.719 1 56.25 479 VAL A N 1
ATOM 3726 C CA . VAL A 1 479 ? -12.484 -34.156 -35.5 1 56.25 479 VAL A CA 1
ATOM 3727 C C . VAL A 1 479 ? -12.875 -35.625 -35.625 1 56.25 479 VAL A C 1
ATOM 3729 O O . VAL A 1 479 ? -12.023 -36.5 -35.875 1 56.25 479 VAL A O 1
ATOM 3732 N N . ASP A 1 480 ? -13.953 -36.062 -35 1 49.31 480 ASP A N 1
ATOM 3733 C CA . ASP A 1 480 ? -14.523 -37.344 -35.406 1 49.31 480 ASP A CA 1
ATOM 3734 C C . ASP A 1 480 ? -14.836 -37.344 -36.906 1 49.31 480 ASP A C 1
ATOM 3736 O O . ASP A 1 480 ? -15.664 -36.562 -37.375 1 49.31 480 ASP A O 1
ATOM 3740 N N . ILE A 1 481 ? -13.961 -37.812 -37.688 1 44.91 481 ILE A N 1
ATOM 3741 C CA . ILE A 1 481 ? -14 -37.875 -39.125 1 44.91 481 ILE A CA 1
ATOM 3742 C C . ILE A 1 481 ? -15.383 -38.312 -39.594 1 44.91 481 ILE A C 1
ATOM 3744 O O . ILE A 1 481 ? -15.742 -38.125 -40.781 1 44.91 481 ILE A O 1
ATOM 3748 N N . SER A 1 482 ? -16.078 -39.094 -38.844 1 41.91 482 SER A N 1
ATOM 3749 C CA . SER A 1 482 ? -17.266 -39.688 -39.469 1 41.91 482 SER A CA 1
ATOM 3750 C C . SER A 1 482 ? -18.234 -38.594 -39.906 1 41.91 482 SER A C 1
ATOM 3752 O O . SER A 1 482 ? -18.781 -38.656 -41 1 41.91 482 SER A O 1
ATOM 3754 N N . ASN A 1 483 ? -18.516 -37.688 -39.094 1 40.41 483 ASN A N 1
ATOM 3755 C CA . ASN A 1 483 ? -19.594 -36.75 -39.438 1 40.41 483 ASN A CA 1
ATOM 3756 C C . ASN A 1 483 ? -19.125 -35.688 -40.406 1 40.41 483 ASN A C 1
ATOM 3758 O O . ASN A 1 483 ? -19.906 -35.188 -41.219 1 40.41 483 ASN A O 1
ATOM 3762 N N . GLU A 1 484 ? -17.906 -35.281 -40.406 1 42.59 484 GLU A N 1
ATOM 3763 C CA . GLU A 1 484 ? -17.453 -34.156 -41.219 1 42.59 484 GLU A CA 1
ATOM 3764 C C . GLU A 1 484 ? -17.156 -34.625 -42.656 1 42.59 484 GLU A C 1
ATOM 3766 O O . GLU A 1 484 ? -17.25 -33.812 -43.562 1 42.59 484 GLU A O 1
ATOM 3771 N N . ILE A 1 485 ? -16.781 -35.812 -42.812 1 44.38 485 ILE A N 1
ATOM 3772 C CA . ILE A 1 485 ? -16.688 -36.344 -44.156 1 44.38 485 ILE A CA 1
ATOM 3773 C C . ILE A 1 485 ? -18.062 -36.25 -44.844 1 44.38 485 ILE A C 1
ATOM 3775 O O . ILE A 1 485 ? -18.156 -35.875 -46 1 44.38 485 ILE A O 1
ATOM 3779 N N . SER A 1 486 ? -19.094 -36.594 -44.031 1 41.81 486 SER A N 1
ATOM 3780 C CA . SER A 1 486 ? -20.422 -36.562 -44.625 1 41.81 486 SER A CA 1
ATOM 3781 C C . SER A 1 486 ? -20.797 -35.125 -45.062 1 41.81 486 SER A C 1
ATOM 3783 O O . SER A 1 486 ? -21.328 -34.938 -46.156 1 41.81 486 SER A O 1
ATOM 3785 N N . PHE A 1 487 ? -20.453 -34.156 -44.25 1 40 487 PHE A N 1
ATOM 3786 C CA . PHE A 1 487 ? -20.812 -32.781 -44.562 1 40 487 PHE A CA 1
ATOM 3787 C C . PHE A 1 487 ? -19.984 -32.25 -45.75 1 40 487 PHE A C 1
ATOM 3789 O O . PHE A 1 487 ? -20.516 -31.625 -46.656 1 40 487 PHE A O 1
ATOM 3796 N N . ALA A 1 488 ? -18.734 -32.531 -45.719 1 41.66 488 ALA A N 1
ATOM 3797 C CA . ALA A 1 488 ? -17.875 -32.062 -46.812 1 41.66 488 ALA A CA 1
ATOM 3798 C C . ALA A 1 488 ? -18.25 -32.781 -48.125 1 41.66 488 ALA A C 1
ATOM 3800 O O . ALA A 1 488 ? -18.312 -32.156 -49.188 1 41.66 488 ALA A O 1
ATOM 3801 N N . LEU A 1 489 ? -18.438 -34.062 -48 1 47.34 489 LEU A N 1
ATOM 3802 C CA . LEU A 1 489 ? -18.859 -34.812 -49.188 1 47.34 489 LEU A CA 1
ATOM 3803 C C . LEU A 1 489 ? -20.219 -34.281 -49.688 1 47.34 489 LEU A C 1
ATOM 3805 O O . LEU A 1 489 ? -20.484 -34.312 -50.875 1 47.34 489 LEU A O 1
ATOM 3809 N N . PHE A 1 490 ? -21.062 -33.875 -48.75 1 45.34 490 PHE A N 1
ATOM 3810 C CA . PHE A 1 490 ? -22.359 -33.375 -49.156 1 45.34 490 PHE A CA 1
ATOM 3811 C C . PHE A 1 490 ? -22.234 -32 -49.812 1 45.34 490 PHE A C 1
ATOM 3813 O O . PHE A 1 490 ? -22.844 -31.766 -50.844 1 45.34 490 PHE A O 1
ATOM 3820 N N . TYR A 1 491 ? -21.438 -31.062 -49.25 1 42.84 491 TYR A N 1
ATOM 3821 C CA . TYR A 1 491 ? -21.453 -29.719 -49.812 1 42.84 491 TYR A CA 1
ATOM 3822 C C . TYR A 1 491 ? -20.375 -29.547 -50.875 1 42.84 491 TYR A C 1
ATOM 3824 O O . TYR A 1 491 ? -20.453 -28.625 -51.688 1 42.84 491 TYR A O 1
ATOM 3832 N N . PHE A 1 492 ? -19.234 -30.312 -50.812 1 40.44 492 PHE A N 1
ATOM 3833 C CA . PHE A 1 492 ? -18.266 -30.219 -51.906 1 40.44 492 PHE A CA 1
ATOM 3834 C C . PHE A 1 492 ? -17.906 -31.594 -52.438 1 40.44 492 PHE A C 1
ATOM 3836 O O . PHE A 1 492 ? -16.812 -32.125 -52.125 1 40.44 492 PHE A O 1
ATOM 3843 N N . PRO A 1 493 ? -18.766 -32.312 -53.219 1 39.78 493 PRO A N 1
ATOM 3844 C CA . PRO A 1 493 ? -18.594 -33.688 -53.719 1 39.78 493 PRO A CA 1
ATOM 3845 C C . PRO A 1 493 ? -17.297 -33.875 -54.5 1 39.78 493 PRO A C 1
ATOM 3847 O O . PRO A 1 493 ? -16.703 -34.938 -54.469 1 39.78 493 PRO A O 1
ATOM 3850 N N . SER A 1 494 ? -17.125 -33.062 -55.625 1 38.72 494 SER A N 1
ATOM 3851 C CA . SER A 1 494 ? -16.109 -33.375 -56.625 1 38.72 494 SER A CA 1
ATOM 3852 C C . SER A 1 494 ? -14.703 -33.312 -56.031 1 38.72 494 SER A C 1
ATOM 3854 O O . SER A 1 494 ? -13.727 -33.688 -56.656 1 38.72 494 SER A O 1
ATOM 3856 N N . ARG A 1 495 ? -14.328 -32.219 -55.312 1 42.44 495 ARG A N 1
ATOM 3857 C CA . ARG A 1 495 ? -12.93 -32.031 -54.906 1 42.44 495 ARG A CA 1
ATOM 3858 C C . ARG A 1 495 ? -12.594 -32.844 -53.688 1 42.44 495 ARG A C 1
ATOM 3860 O O . ARG A 1 495 ? -12.461 -32.312 -52.594 1 42.44 495 ARG A O 1
ATOM 3867 N N . SER A 1 496 ? -12.852 -34.094 -53.688 1 36.56 496 SER A N 1
ATOM 3868 C CA . SER A 1 496 ? -12.883 -35.031 -52.562 1 36.56 496 SER A CA 1
ATOM 3869 C C . SER A 1 496 ? -11.523 -35.125 -51.875 1 36.56 496 SER A C 1
ATOM 3871 O O . SER A 1 496 ? -11.43 -35.125 -50.656 1 36.56 496 SER A O 1
ATOM 3873 N N . ASN A 1 497 ? -10.539 -35.562 -52.688 1 38.22 497 ASN A N 1
ATOM 3874 C CA . ASN A 1 497 ? -9.242 -35.938 -52.156 1 38.22 497 ASN A CA 1
ATOM 3875 C C . ASN A 1 497 ? -8.555 -34.719 -51.5 1 38.22 497 ASN A C 1
ATOM 3877 O O . ASN A 1 497 ? -7.785 -34.875 -50.562 1 38.22 497 ASN A O 1
ATOM 3881 N N . CYS A 1 498 ? -8.469 -33.625 -52.219 1 35.19 498 CYS A N 1
ATOM 3882 C CA . CYS A 1 498 ? -7.77 -32.438 -51.719 1 35.19 498 CYS A CA 1
ATOM 3883 C C . CYS A 1 498 ? -8.453 -31.891 -50.5 1 35.19 498 CYS A C 1
ATOM 3885 O O . CYS A 1 498 ? -7.84 -31.141 -49.719 1 35.19 498 CYS A O 1
ATOM 3887 N N . VAL A 1 499 ? -9.672 -31.984 -50.344 1 37.31 499 VAL A N 1
ATOM 3888 C CA . VAL A 1 499 ? -10.438 -31.453 -49.219 1 37.31 499 VAL A CA 1
ATOM 3889 C C . VAL A 1 499 ? -10.133 -32.25 -47.969 1 37.31 499 VAL A C 1
ATOM 3891 O O . VAL A 1 499 ? -10.086 -31.703 -46.875 1 37.31 499 VAL A O 1
ATOM 3894 N N . LEU A 1 500 ? -9.867 -33.5 -48.031 1 42.16 500 LEU A N 1
ATOM 3895 C CA . LEU A 1 500 ? -9.648 -34.312 -46.844 1 42.16 500 LEU A CA 1
ATOM 3896 C C . LEU A 1 500 ? -8.367 -33.906 -46.156 1 42.16 500 LEU A C 1
ATOM 3898 O O . LEU A 1 500 ? -8.273 -34 -44.906 1 42.16 500 LEU A O 1
ATOM 3902 N N . SER A 1 501 ? -7.379 -33.688 -46.906 1 42.12 501 SER A N 1
ATOM 3903 C CA . SER A 1 501 ? -6.109 -33.375 -46.281 1 42.12 501 SER A CA 1
ATOM 3904 C C . SER A 1 501 ? -6.211 -32.094 -45.438 1 42.12 501 SER A C 1
ATOM 3906 O O . SER A 1 501 ? -5.473 -31.938 -44.469 1 42.12 501 SER A O 1
ATOM 3908 N N . HIS A 1 502 ? -7.148 -31.219 -45.812 1 44.12 502 HIS A N 1
ATOM 3909 C CA . HIS A 1 502 ? -7.223 -29.906 -45.156 1 44.12 502 HIS A CA 1
ATOM 3910 C C . HIS A 1 502 ? -8.164 -29.938 -43.969 1 44.12 502 HIS A C 1
ATOM 3912 O O . HIS A 1 502 ? -8.258 -28.953 -43.219 1 44.12 502 HIS A O 1
ATOM 3918 N N . LEU A 1 503 ? -8.82 -31.016 -43.812 1 51.81 503 LEU A N 1
ATOM 3919 C CA . LEU A 1 503 ? -9.82 -31.062 -42.781 1 51.81 503 LEU A CA 1
ATOM 3920 C C . LEU A 1 503 ? -9.273 -31.781 -41.531 1 51.81 503 LEU A C 1
ATOM 3922 O O . LEU A 1 503 ? -9.969 -32.594 -40.906 1 51.81 503 LEU A O 1
ATOM 3926 N N . GLN A 1 504 ? -8.07 -31.5 -41.188 1 65.38 504 GLN A N 1
ATOM 3927 C CA . GLN A 1 504 ? -7.473 -32.188 -40.062 1 65.38 504 GLN A CA 1
ATOM 3928 C C . GLN A 1 504 ? -7.547 -31.344 -38.781 1 65.38 504 GLN A C 1
ATOM 3930 O O . GLN A 1 504 ? -7.309 -30.141 -38.844 1 65.38 504 GLN A O 1
ATOM 3935 N N . ALA A 1 505 ? -8.031 -32.062 -37.781 1 82.69 505 ALA A N 1
ATOM 3936 C CA . ALA A 1 505 ? -7.949 -31.453 -36.438 1 82.69 505 ALA A CA 1
ATOM 3937 C C . ALA A 1 505 ? -6.496 -31.25 -36.031 1 82.69 505 ALA A C 1
ATOM 3939 O O . ALA A 1 505 ? -5.574 -31.688 -36.719 1 82.69 505 ALA A O 1
ATOM 3940 N N . LEU A 1 506 ? -6.273 -30.469 -35.125 1 91.88 506 LEU A N 1
ATOM 3941 C CA . LEU A 1 506 ? -4.941 -30.062 -34.688 1 91.88 506 LEU A CA 1
ATOM 3942 C C . LEU A 1 506 ? -4.094 -31.266 -34.312 1 91.88 506 LEU A C 1
ATOM 3944 O O . LEU A 1 506 ? -2.877 -31.266 -34.5 1 91.88 506 LEU A O 1
ATOM 3948 N N . THR A 1 507 ? -4.738 -32.344 -33.812 1 92.12 507 THR A N 1
ATOM 3949 C CA . THR A 1 507 ? -4.016 -33.562 -33.438 1 92.12 507 THR A CA 1
ATOM 3950 C C . THR A 1 507 ? -3.326 -34.188 -34.656 1 92.12 507 THR A C 1
ATOM 3952 O O . THR A 1 507 ? -2.146 -34.531 -34.594 1 92.12 507 THR A O 1
ATOM 3955 N N . GLU A 1 508 ? -4.035 -34.25 -35.75 1 90.62 508 GLU A N 1
ATOM 3956 C CA . GLU A 1 508 ? -3.521 -34.875 -36.969 1 90.62 508 GLU A CA 1
ATOM 3957 C C . GLU A 1 508 ? -2.459 -34 -37.625 1 90.62 508 GLU A C 1
ATOM 3959 O O . GLU A 1 508 ? -1.622 -34.469 -38.375 1 90.62 508 GLU A O 1
ATOM 3964 N N . GLN A 1 509 ? -2.492 -32.75 -37.188 1 92.31 509 GLN A N 1
ATOM 3965 C CA . GLN A 1 509 ? -1.544 -31.812 -37.781 1 92.31 509 GLN A CA 1
ATOM 3966 C C . GLN A 1 509 ? -0.261 -31.75 -36.969 1 92.31 509 GLN A C 1
ATOM 3968 O O . GLN A 1 509 ? 0.59 -30.891 -37.188 1 92.31 509 GLN A O 1
ATOM 3973 N N . GLY A 1 510 ? -0.126 -32.625 -35.969 1 94.5 510 GLY A N 1
ATOM 3974 C CA . GLY A 1 510 ? 1.119 -32.75 -35.219 1 94.5 510 GLY A CA 1
ATOM 3975 C C . GLY A 1 510 ? 1.154 -31.875 -34 1 94.5 510 GLY A C 1
ATOM 3976 O O . GLY A 1 510 ? 2.227 -31.609 -33.438 1 94.5 510 GLY A O 1
ATOM 3977 N N . CYS A 1 511 ? -0.001 -31.453 -33.531 1 95.94 511 CYS A N 1
ATOM 3978 C CA . CYS A 1 511 ? -0.041 -30.594 -32.344 1 95.94 511 CYS A CA 1
ATOM 3979 C C . CYS A 1 511 ? 0.481 -31.328 -31.125 1 95.94 511 CYS A C 1
ATOM 3981 O O . CYS A 1 511 ? 0.02 -32.438 -30.812 1 95.94 511 CYS A O 1
ATOM 3983 N N . VAL A 1 512 ? 1.479 -30.75 -30.469 1 97.31 512 VAL A N 1
ATOM 3984 C CA . VAL A 1 512 ? 1.908 -31.188 -29.141 1 97.31 512 VAL A CA 1
ATOM 3985 C C . VAL A 1 512 ? 1.233 -30.328 -28.078 1 97.31 512 VAL A C 1
ATOM 3987 O O . VAL A 1 512 ? 1.64 -29.188 -27.844 1 97.31 512 VAL A O 1
ATOM 3990 N N . PHE A 1 513 ? 0.304 -30.906 -27.406 1 96.88 513 PHE A N 1
ATOM 3991 C CA . PHE A 1 513 ? -0.588 -30.156 -26.531 1 96.88 513 PHE A CA 1
ATOM 3992 C C . PHE A 1 513 ? 0.063 -29.906 -25.188 1 96.88 513 PHE A C 1
ATOM 3994 O O . PHE A 1 513 ? 0.877 -30.719 -24.719 1 96.88 513 PHE A O 1
ATOM 4001 N N . GLN A 1 514 ? -0.242 -28.781 -24.594 1 97 514 GLN A N 1
ATOM 4002 C CA . GLN A 1 514 ? -0.009 -28.469 -23.188 1 97 514 GLN A CA 1
ATOM 4003 C C . GLN A 1 514 ? -1.312 -28.5 -22.391 1 97 514 GLN A C 1
ATOM 4005 O O . GLN A 1 514 ? -2.393 -28.312 -22.953 1 97 514 GLN A O 1
ATOM 4010 N N . GLU A 1 515 ? -1.183 -28.812 -21.156 1 96.25 515 GLU A N 1
ATOM 4011 C CA . GLU A 1 515 ? -2.371 -28.828 -20.297 1 96.25 515 GLU A CA 1
ATOM 4012 C C . GLU A 1 515 ? -2.396 -27.609 -19.375 1 96.25 515 GLU A C 1
ATOM 4014 O O . GLU A 1 515 ? -1.403 -27.312 -18.703 1 96.25 515 GLU A O 1
ATOM 4019 N N . ARG A 1 516 ? -3.463 -26.844 -19.469 1 94.62 516 ARG A N 1
ATOM 4020 C CA . ARG A 1 516 ? -3.736 -25.734 -18.547 1 94.62 516 ARG A CA 1
ATOM 4021 C C . ARG A 1 516 ? -5.199 -25.734 -18.125 1 94.62 516 ARG A C 1
ATOM 4023 O O . ARG A 1 516 ? -6.102 -25.703 -18.953 1 94.62 516 ARG A O 1
ATOM 4030 N N . HIS A 1 517 ? -5.449 -25.812 -16.844 1 93.5 517 HIS A N 1
ATOM 4031 C CA . HIS A 1 517 ? -6.809 -25.766 -16.328 1 93.5 517 HIS A CA 1
ATOM 4032 C C . HIS A 1 517 ? -7.664 -26.875 -16.922 1 93.5 517 HIS A C 1
ATOM 4034 O O . HIS A 1 517 ? -8.859 -26.688 -17.156 1 93.5 517 HIS A O 1
ATOM 4040 N N . GLY A 1 518 ? -7.098 -27.938 -17.188 1 94.44 518 GLY A N 1
ATOM 4041 C CA . GLY A 1 518 ? -7.785 -29.094 -17.766 1 94.44 518 GLY A CA 1
ATOM 4042 C C . GLY A 1 518 ? -7.867 -29.047 -19.266 1 94.44 518 GLY A C 1
ATOM 4043 O O . GLY A 1 518 ? -8.141 -30.062 -19.906 1 94.44 518 GLY A O 1
ATOM 4044 N N . TRP A 1 519 ? -7.621 -27.859 -19.906 1 96.06 519 TRP A N 1
ATOM 4045 C CA . TRP A 1 519 ? -7.684 -27.703 -21.359 1 96.06 519 TRP A CA 1
ATOM 4046 C C . TRP A 1 519 ? -6.438 -28.281 -22.016 1 96.06 519 TRP A C 1
ATOM 4048 O O . TRP A 1 519 ? -5.344 -28.219 -21.453 1 96.06 519 TRP A O 1
ATOM 4058 N N . GLU A 1 520 ? -6.672 -28.859 -23.188 1 96.44 520 GLU A N 1
ATOM 4059 C CA . GLU A 1 520 ? -5.566 -29.125 -24.094 1 96.44 520 GLU A CA 1
ATOM 4060 C C . GLU A 1 520 ? -5.344 -27.938 -25.047 1 96.44 520 GLU A C 1
ATOM 4062 O O . GLU A 1 520 ? -6.164 -27.672 -25.922 1 96.44 520 GLU A O 1
ATOM 4067 N N . ARG A 1 521 ? -4.273 -27.188 -24.828 1 96.38 521 ARG A N 1
ATOM 4068 C CA . ARG A 1 521 ? -3.967 -26.078 -25.719 1 96.38 521 ARG A CA 1
ATOM 4069 C C . ARG A 1 521 ? -2.725 -26.375 -26.562 1 96.38 521 ARG A C 1
ATOM 4071 O O . ARG A 1 521 ? -1.85 -27.125 -26.125 1 96.38 521 ARG A O 1
ATOM 4078 N N . PRO A 1 522 ? -2.611 -25.781 -27.734 1 97.12 522 PRO A N 1
ATOM 4079 C CA . PRO A 1 522 ? -1.456 -26.094 -28.578 1 97.12 522 PRO A CA 1
ATOM 4080 C C . PRO A 1 522 ? -0.152 -25.531 -28.016 1 97.12 522 PRO A C 1
ATOM 4082 O O . PRO A 1 522 ? -0.033 -24.312 -27.828 1 97.12 522 PRO A O 1
ATOM 4085 N N . GLY A 1 523 ? 0.823 -26.406 -27.797 1 97.25 523 GLY A N 1
ATOM 4086 C CA . GLY A 1 523 ? 2.154 -25.953 -27.422 1 97.25 523 GLY A CA 1
ATOM 4087 C C . GLY A 1 523 ? 3.016 -25.609 -28.625 1 97.25 523 GLY A C 1
ATOM 4088 O O . GLY A 1 523 ? 3.561 -24.5 -28.703 1 97.25 523 GLY A O 1
ATOM 4089 N N . TRP A 1 524 ? 3.17 -26.469 -29.516 1 97.25 524 TRP A N 1
ATOM 4090 C CA . TRP A 1 524 ? 3.865 -26.344 -30.797 1 97.25 524 TRP A CA 1
ATOM 4091 C C . TRP A 1 524 ? 3.496 -27.484 -31.734 1 97.25 524 TRP A C 1
ATOM 4093 O O . TRP A 1 524 ? 2.701 -28.359 -31.375 1 97.25 524 TRP A O 1
ATOM 4103 N N . PHE A 1 525 ? 3.924 -27.5 -33 1 97.25 525 PHE A N 1
ATOM 4104 C CA . PHE A 1 525 ? 3.465 -28.469 -33.969 1 97.25 525 PHE A CA 1
ATOM 4105 C C . PHE A 1 525 ? 4.633 -29.297 -34.5 1 97.25 525 PHE A C 1
ATOM 4107 O O . PHE A 1 525 ? 5.492 -28.781 -35.219 1 97.25 525 PHE A O 1
ATOM 4114 N N . ASN A 1 526 ? 4.535 -30.609 -34.188 1 96.12 526 ASN A N 1
ATOM 4115 C CA . ASN A 1 526 ? 5.547 -31.578 -34.594 1 96.12 526 ASN A CA 1
ATOM 4116 C C . ASN A 1 526 ? 5.465 -31.859 -36.094 1 96.12 526 ASN A C 1
ATOM 4118 O O . ASN A 1 526 ? 4.402 -32.219 -36.594 1 96.12 526 ASN A O 1
ATOM 4122 N N . LYS A 1 527 ? 6.629 -31.797 -36.781 1 92.81 527 LYS A N 1
ATOM 4123 C CA . LYS A 1 527 ? 6.656 -31.953 -38.219 1 92.81 527 LYS A CA 1
ATOM 4124 C C . LYS A 1 527 ? 6.57 -33.406 -38.625 1 92.81 527 LYS A C 1
ATOM 4126 O O . LYS A 1 527 ? 6.156 -33.75 -39.75 1 92.81 527 LYS A O 1
ATOM 4131 N N . ASP A 1 528 ? 6.91 -34.281 -37.75 1 92.69 528 ASP A N 1
ATOM 4132 C CA . ASP A 1 528 ? 6.984 -35.719 -38.062 1 92.69 528 ASP A CA 1
ATOM 4133 C C . ASP A 1 528 ? 5.633 -36.406 -37.875 1 92.69 528 ASP A C 1
ATOM 4135 O O . ASP A 1 528 ? 5.547 -37.625 -37.844 1 92.69 528 ASP A O 1
ATOM 4139 N N . GLY A 1 529 ? 4.598 -35.625 -37.625 1 90.88 529 GLY A N 1
ATOM 4140 C CA . GLY A 1 529 ? 3.266 -36.219 -37.562 1 90.88 529 GLY A CA 1
ATOM 4141 C C . GLY A 1 529 ? 2.6 -36.062 -36.219 1 90.88 529 GLY A C 1
ATOM 4142 O O . GLY A 1 529 ? 3.074 -35.312 -35.375 1 90.88 529 GLY A O 1
ATOM 4143 N N . ALA A 1 530 ? 1.474 -36.844 -36.062 1 92.56 530 ALA A N 1
ATOM 4144 C CA . ALA A 1 530 ? 0.615 -36.719 -34.875 1 92.56 530 ALA A CA 1
ATOM 4145 C C . ALA A 1 530 ? 1.29 -37.312 -33.656 1 92.56 530 ALA A C 1
ATOM 4147 O O . ALA A 1 530 ? 2.057 -38.281 -33.75 1 92.56 530 ALA A O 1
ATOM 4148 N N . ALA A 1 531 ? 1.06 -36.719 -32.5 1 93.94 531 ALA A N 1
ATOM 4149 C CA . ALA A 1 531 ? 1.545 -37.188 -31.203 1 93.94 531 ALA A CA 1
ATOM 4150 C C . ALA A 1 531 ? 0.435 -37.156 -30.156 1 93.94 531 ALA A C 1
ATOM 4152 O O . ALA A 1 531 ? 0.508 -36.375 -29.188 1 93.94 531 ALA A O 1
ATOM 4153 N N . PRO A 1 532 ? -0.524 -37.969 -30.297 1 93.56 532 PRO A N 1
ATOM 4154 C CA . PRO A 1 532 ? -1.647 -37.969 -29.359 1 93.56 532 PRO A CA 1
ATOM 4155 C C . PRO A 1 532 ? -1.243 -38.375 -27.953 1 93.56 532 PRO A C 1
ATOM 4157 O O . PRO A 1 532 ? -0.358 -39.219 -27.766 1 93.56 532 PRO A O 1
ATOM 4160 N N . VAL A 1 533 ? -1.917 -37.844 -26.969 1 94.88 533 VAL A N 1
ATOM 4161 C CA . VAL A 1 533 ? -1.692 -38.188 -25.562 1 94.88 533 VAL A CA 1
ATOM 4162 C C . VAL A 1 533 ? -2.459 -39.469 -25.234 1 94.88 533 VAL A C 1
ATOM 4164 O O . VAL A 1 533 ? -3.586 -39.656 -25.703 1 94.88 533 VAL A O 1
ATOM 4167 N N . LYS A 1 534 ? -1.867 -40.281 -24.438 1 95.5 534 LYS A N 1
ATOM 4168 C CA . LYS A 1 534 ? -2.49 -41.531 -24.047 1 95.5 534 LYS A CA 1
ATOM 4169 C C . LYS A 1 534 ? -2.99 -41.469 -22.609 1 95.5 534 LYS A C 1
ATOM 4171 O O . LYS A 1 534 ? -2.672 -40.531 -21.875 1 95.5 534 LYS A O 1
ATOM 4176 N N . ASP A 1 535 ? -3.791 -42.5 -22.312 1 95.19 535 ASP A N 1
ATOM 4177 C CA . ASP A 1 535 ? -4.262 -42.594 -20.938 1 95.19 535 ASP A CA 1
ATOM 4178 C C . ASP A 1 535 ? -3.096 -42.844 -19.969 1 95.19 535 ASP A C 1
ATOM 4180 O O . ASP A 1 535 ? -2.109 -43.469 -20.328 1 95.19 535 ASP A O 1
ATOM 4184 N N . TYR A 1 536 ? -3.293 -42.375 -18.812 1 96.81 536 TYR A N 1
ATOM 4185 C CA . TYR A 1 536 ? -2.232 -42.438 -17.812 1 96.81 536 TYR A CA 1
ATOM 4186 C C . TYR A 1 536 ? -1.924 -43.875 -17.422 1 96.81 536 TYR A C 1
ATOM 4188 O O . TYR A 1 536 ? -2.836 -44.688 -17.234 1 96.81 536 TYR A O 1
ATOM 4196 N N . ASP A 1 537 ? -0.653 -44.219 -17.281 1 97 537 ASP A N 1
ATOM 4197 C CA . ASP A 1 537 ? -0.3 -45.594 -17.047 1 97 537 ASP A CA 1
ATOM 4198 C C . ASP A 1 537 ? 0.331 -45.781 -15.672 1 97 537 ASP A C 1
ATOM 4200 O O . ASP A 1 537 ? 0.938 -46.812 -15.391 1 97 537 ASP A O 1
ATOM 4204 N N . TYR A 1 538 ? 0.28 -44.75 -14.766 1 97.12 538 TYR A N 1
ATOM 4205 C CA . TYR A 1 538 ? 0.804 -44.812 -13.406 1 97.12 538 TYR A CA 1
ATOM 4206 C C . TYR A 1 538 ? 2.256 -45.281 -13.398 1 97.12 538 TYR A C 1
ATOM 4208 O O . TYR A 1 538 ? 2.688 -45.969 -12.484 1 97.12 538 TYR A O 1
ATOM 4216 N N . TYR A 1 539 ? 2.947 -45.094 -14.531 1 94.94 539 TYR A N 1
ATOM 4217 C CA . TYR A 1 539 ? 4.336 -45.5 -14.727 1 94.94 539 TYR A CA 1
ATOM 4218 C C . TYR A 1 539 ? 4.516 -47 -14.5 1 94.94 539 TYR A C 1
ATOM 4220 O O . TYR A 1 539 ? 5.543 -47.438 -13.969 1 94.94 539 TYR A O 1
ATOM 4228 N N . GLY A 1 540 ? 3.525 -47.75 -14.719 1 94.75 540 GLY A N 1
ATOM 4229 C CA . GLY A 1 540 ? 3.578 -49.188 -14.609 1 94.75 540 GLY A CA 1
ATOM 4230 C C . GLY A 1 540 ? 3.145 -49.719 -13.25 1 94.75 540 GLY A C 1
ATOM 4231 O O . GLY A 1 540 ? 3.125 -50.906 -13.023 1 94.75 540 GLY A O 1
ATOM 4232 N N . ALA A 1 541 ? 2.809 -48.844 -12.375 1 95.31 541 ALA A N 1
ATOM 4233 C CA . ALA A 1 541 ? 2.361 -49.25 -11.047 1 95.31 541 ALA A CA 1
ATOM 4234 C C . ALA A 1 541 ? 0.937 -49.781 -11.086 1 95.31 541 ALA A C 1
ATOM 4236 O O . ALA A 1 541 ? 0.221 -49.594 -12.07 1 95.31 541 ALA A O 1
ATOM 4237 N N . TYR A 1 542 ? 0.553 -50.594 -10.016 1 96 542 TYR A N 1
ATOM 4238 C CA . TYR A 1 542 ? -0.792 -51.094 -9.781 1 96 542 TYR A CA 1
ATOM 4239 C C . TYR A 1 542 ? -1.255 -51.969 -10.945 1 96 542 TYR A C 1
ATOM 4241 O O . TYR A 1 542 ? -2.389 -51.844 -11.406 1 96 542 TYR A O 1
ATOM 4249 N N . ASP A 1 543 ? -0.385 -52.688 -11.57 1 93.56 543 ASP A N 1
ATOM 4250 C CA . ASP A 1 543 ? -0.643 -53.625 -12.641 1 93.56 543 ASP A CA 1
ATOM 4251 C C . ASP A 1 543 ? -1.15 -52.938 -13.898 1 93.56 543 ASP A C 1
ATOM 4253 O O . ASP A 1 543 ? -1.972 -53.5 -14.633 1 93.56 543 ASP A O 1
ATOM 4257 N N . THR A 1 544 ? -0.797 -51.719 -14.031 1 94.69 544 THR A N 1
ATOM 4258 C CA . THR A 1 544 ? -1.112 -50.969 -15.25 1 94.69 544 THR A CA 1
ATOM 4259 C C . THR A 1 544 ? 0.047 -51.062 -16.25 1 94.69 544 THR A C 1
ATOM 4261 O O . THR A 1 544 ? 1.159 -50.625 -15.938 1 94.69 544 THR A O 1
ATOM 4264 N N . PRO A 1 545 ? -0.166 -51.625 -17.344 1 95 545 PRO A N 1
ATOM 4265 C CA . PRO A 1 545 ? 0.937 -51.719 -18.297 1 95 545 PRO A CA 1
ATOM 4266 C C . PRO A 1 545 ? 1.415 -50.344 -18.781 1 95 545 PRO A C 1
ATOM 4268 O O . PRO A 1 545 ? 0.601 -49.438 -19 1 95 545 PRO A O 1
ATOM 4271 N N . LYS A 1 546 ? 2.666 -50.219 -18.922 1 95.81 546 LYS A N 1
ATOM 4272 C CA . LYS A 1 546 ? 3.23 -49 -19.438 1 95.81 546 LYS A CA 1
ATOM 4273 C C . LYS A 1 546 ? 2.824 -48.781 -20.891 1 95.81 546 LYS A C 1
ATOM 4275 O O . LYS A 1 546 ? 2.742 -49.719 -21.672 1 95.81 546 LYS A O 1
ATOM 4280 N N . ASN A 1 547 ? 2.623 -47.594 -21.297 1 96 547 ASN A N 1
ATOM 4281 C CA . ASN A 1 547 ? 2.297 -47.25 -22.672 1 96 547 ASN A CA 1
ATOM 4282 C C . ASN A 1 547 ? 3.455 -47.562 -23.625 1 96 547 ASN A C 1
ATOM 4284 O O . ASN A 1 547 ? 4.605 -47.219 -23.312 1 96 547 ASN A O 1
ATOM 4288 N N . ALA A 1 548 ? 3.133 -48.25 -24.656 1 94.12 548 ALA A N 1
ATOM 4289 C CA . ALA A 1 548 ? 4.125 -48.562 -25.688 1 94.12 548 ALA A CA 1
ATOM 4290 C C . ALA A 1 548 ? 4.023 -47.562 -26.859 1 94.12 548 ALA A C 1
ATOM 4292 O O . ALA A 1 548 ? 2.936 -47.094 -27.172 1 94.12 548 ALA A O 1
ATOM 4293 N N . ASN A 1 549 ? 5.129 -47.312 -27.578 1 92.88 549 ASN A N 1
ATOM 4294 C CA . ASN A 1 549 ? 5.16 -46.438 -28.75 1 92.88 549 ASN A CA 1
ATOM 4295 C C . ASN A 1 549 ? 4.445 -45.125 -28.469 1 92.88 549 ASN A C 1
ATOM 4297 O O . ASN A 1 549 ? 3.545 -44.75 -29.219 1 92.88 549 ASN A O 1
ATOM 4301 N N . TYR A 1 550 ? 4.805 -44.531 -27.344 1 96.06 550 TYR A N 1
ATOM 4302 C CA . TYR A 1 550 ? 4.18 -43.312 -26.891 1 96.06 550 TYR A CA 1
ATOM 4303 C C . TYR A 1 550 ? 4.945 -42.094 -27.391 1 96.06 550 TYR A C 1
ATOM 4305 O O . TYR A 1 550 ? 5.75 -41.5 -26.656 1 96.06 550 TYR A O 1
ATOM 4313 N N . LYS A 1 551 ? 4.625 -41.625 -28.594 1 95.69 551 LYS A N 1
ATOM 4314 C CA . LYS A 1 551 ? 5.324 -40.531 -29.281 1 95.69 551 LYS A CA 1
ATOM 4315 C C . LYS A 1 551 ? 5.297 -39.25 -28.469 1 95.69 551 LYS A C 1
ATOM 4317 O O . LYS A 1 551 ? 6.297 -38.531 -28.406 1 95.69 551 LYS A O 1
ATOM 4322 N N . TYR A 1 552 ? 4.145 -38.906 -27.891 1 96.5 552 TYR A N 1
ATOM 4323 C CA . TYR A 1 552 ? 4.055 -37.688 -27.094 1 96.5 552 TYR A CA 1
ATOM 4324 C C . TYR A 1 552 ? 5.098 -37.688 -25.969 1 96.5 552 TYR A C 1
ATOM 4326 O O . TYR A 1 552 ? 5.785 -36.688 -25.75 1 96.5 552 TYR A O 1
ATOM 4334 N N . ASN A 1 553 ? 5.195 -38.75 -25.25 1 96.88 553 ASN A N 1
ATOM 4335 C CA . ASN A 1 553 ? 6.148 -38.875 -24.141 1 96.88 553 ASN A CA 1
ATOM 4336 C C . ASN A 1 553 ? 7.59 -38.75 -24.641 1 96.88 553 ASN A C 1
ATOM 4338 O O . ASN A 1 553 ? 8.438 -38.188 -23.938 1 96.88 553 ASN A O 1
ATOM 4342 N N . GLU A 1 554 ? 7.832 -39.25 -25.797 1 96.19 554 GLU A N 1
ATOM 4343 C CA . GLU A 1 554 ? 9.156 -39.125 -26.391 1 96.19 554 GLU A CA 1
ATOM 4344 C C . GLU A 1 554 ? 9.5 -37.688 -26.672 1 96.19 554 GLU A C 1
ATOM 4346 O O . GLU A 1 554 ? 10.602 -37.219 -26.359 1 96.19 554 GLU A O 1
ATOM 4351 N N . LEU A 1 555 ? 8.562 -37.031 -27.266 1 96.25 555 LEU A N 1
ATOM 4352 C CA . LEU A 1 555 ? 8.773 -35.594 -27.562 1 96.25 555 LEU A CA 1
ATOM 4353 C C . LEU A 1 555 ? 8.914 -34.781 -26.281 1 96.25 555 LEU A C 1
ATOM 4355 O O . LEU A 1 555 ? 9.742 -33.875 -26.203 1 96.25 555 LEU A O 1
ATOM 4359 N N . LEU A 1 556 ? 8.07 -35.125 -25.281 1 96.31 556 LEU A N 1
ATOM 4360 C CA . LEU A 1 556 ? 8.172 -34.469 -24 1 96.31 556 LEU A CA 1
ATOM 4361 C C . LEU A 1 556 ? 9.547 -34.688 -23.375 1 96.31 556 LEU A C 1
ATOM 4363 O O . LEU A 1 556 ? 10.117 -33.75 -22.781 1 96.31 556 LEU A O 1
ATOM 4367 N N . GLY A 1 557 ? 10.055 -35.844 -23.484 1 95.62 557 GLY A N 1
ATOM 4368 C CA . GLY A 1 557 ? 11.383 -36.156 -22.969 1 95.62 557 GLY A CA 1
ATOM 4369 C C . GLY A 1 557 ? 12.461 -35.281 -23.547 1 95.62 557 GLY A C 1
ATOM 4370 O O . GLY A 1 557 ? 13.453 -34.969 -22.875 1 95.62 557 GLY A O 1
ATOM 4371 N N . LYS A 1 558 ? 12.266 -34.781 -24.734 1 94.25 558 LYS A N 1
ATOM 4372 C CA . LYS A 1 558 ? 13.242 -33.938 -25.391 1 94.25 558 LYS A CA 1
ATOM 4373 C C . LYS A 1 558 ? 13.219 -32.531 -24.781 1 94.25 558 LYS A C 1
ATOM 4375 O O . LYS A 1 558 ? 14.164 -31.75 -24.953 1 94.25 558 LYS A O 1
ATOM 4380 N N . GLU A 1 559 ? 12.141 -32.25 -24.078 1 92.94 559 GLU A N 1
ATOM 4381 C CA . GLU A 1 559 ? 12.039 -30.984 -23.359 1 92.94 559 GLU A CA 1
ATOM 4382 C C . GLU A 1 559 ? 12.828 -31.016 -22.047 1 92.94 559 GLU A C 1
ATOM 4384 O O . GLU A 1 559 ? 13.07 -29.969 -21.438 1 92.94 559 GLU A O 1
ATOM 4389 N N . TYR A 1 560 ? 13.219 -32.125 -21.609 1 93.69 560 TYR A N 1
ATOM 4390 C CA . TYR A 1 560 ? 13.859 -32.281 -20.312 1 93.69 560 TYR A CA 1
ATOM 4391 C C . TYR A 1 560 ? 15.328 -31.891 -20.375 1 93.69 560 TYR A C 1
ATOM 4393 O O . TYR A 1 560 ? 16.219 -32.719 -20.203 1 93.69 560 TYR A O 1
ATOM 4401 N N . THR A 1 561 ? 15.477 -30.578 -20.516 1 91.75 561 THR A N 1
ATOM 4402 C CA . THR A 1 561 ? 16.797 -29.969 -20.609 1 91.75 561 THR A CA 1
ATOM 4403 C C . THR A 1 561 ? 16.766 -28.516 -20.125 1 91.75 561 THR A C 1
ATOM 4405 O O . THR A 1 561 ? 15.703 -27.891 -20.125 1 91.75 561 THR A O 1
ATOM 4408 N N . PHE A 1 562 ? 17.875 -28.031 -19.625 1 88.5 562 PHE A N 1
ATOM 4409 C CA . PHE A 1 562 ? 18.031 -26.625 -19.328 1 88.5 562 PHE A CA 1
ATOM 4410 C C . PHE A 1 562 ? 18.672 -25.875 -20.5 1 88.5 562 PHE A C 1
ATOM 4412 O O . PHE A 1 562 ? 19 -24.703 -20.375 1 88.5 562 PHE A O 1
ATOM 4419 N N . SER A 1 563 ? 18.797 -26.578 -21.594 1 89.38 563 SER A N 1
ATOM 4420 C CA . SER A 1 563 ? 19.234 -26.016 -22.875 1 89.38 563 SER A CA 1
ATOM 4421 C C . SER A 1 563 ? 18.078 -25.891 -23.844 1 89.38 563 SER A C 1
ATOM 4423 O O . SER A 1 563 ? 16.922 -26.172 -23.5 1 89.38 563 SER A O 1
ATOM 4425 N N . PHE A 1 564 ? 18.469 -25.391 -25.109 1 90.94 564 PHE A N 1
ATOM 4426 C CA . PHE A 1 564 ? 17.422 -25.375 -26.141 1 90.94 564 PHE A CA 1
ATOM 4427 C C . PHE A 1 564 ? 17.031 -26.797 -26.547 1 90.94 564 PHE A C 1
ATOM 4429 O O . PHE A 1 564 ? 17.906 -27.641 -26.797 1 90.94 564 PHE A O 1
ATOM 4436 N N . PRO A 1 565 ? 15.766 -27.109 -26.578 1 92.56 565 PRO A N 1
ATOM 4437 C CA . PRO A 1 565 ? 15.352 -28.438 -27.016 1 92.56 565 PRO A CA 1
ATOM 4438 C C . PRO A 1 565 ? 15.555 -28.656 -28.516 1 92.56 565 PRO A C 1
ATOM 4440 O O . PRO A 1 565 ? 15.75 -27.688 -29.25 1 92.56 565 PRO A O 1
ATOM 4443 N N . PRO A 1 566 ? 15.492 -29.906 -28.969 1 92.94 566 PRO A N 1
ATOM 4444 C CA . PRO A 1 566 ? 15.727 -30.188 -30.375 1 92.94 566 PRO A CA 1
ATOM 4445 C C . PRO A 1 566 ? 14.711 -29.5 -31.297 1 92.94 566 PRO A C 1
ATOM 4447 O O . PRO A 1 566 ? 15.016 -29.203 -32.438 1 92.94 566 PRO A O 1
ATOM 4450 N N . HIS A 1 567 ? 13.539 -29.312 -30.859 1 93.94 567 HIS A N 1
ATOM 4451 C CA . HIS A 1 567 ? 12.508 -28.688 -31.688 1 93.94 567 HIS A CA 1
ATOM 4452 C C . HIS A 1 567 ? 12.555 -27.172 -31.594 1 93.94 567 HIS A C 1
ATOM 4454 O O . HIS A 1 567 ? 11.617 -26.484 -32 1 93.94 567 HIS A O 1
ATOM 4460 N N . HIS A 1 568 ? 13.625 -26.641 -31.047 1 92.88 568 HIS A N 1
ATOM 4461 C CA . HIS A 1 568 ? 13.82 -25.203 -30.953 1 92.88 568 HIS A CA 1
ATOM 4462 C C . HIS A 1 568 ? 13.641 -24.547 -32.312 1 92.88 568 HIS A C 1
ATOM 4464 O O . HIS A 1 568 ? 13.07 -23.453 -32.406 1 92.88 568 HIS A O 1
ATOM 4470 N N . ASP A 1 569 ? 14.031 -25.156 -33.375 1 92.94 569 ASP A N 1
ATOM 4471 C CA . ASP A 1 569 ? 13.93 -24.609 -34.719 1 92.94 569 ASP A CA 1
ATOM 4472 C C . ASP A 1 569 ? 12.492 -24.625 -35.219 1 92.94 569 ASP A C 1
ATOM 4474 O O . ASP A 1 569 ? 12.094 -23.766 -36 1 92.94 569 ASP A O 1
ATOM 4478 N N . VAL A 1 570 ? 11.742 -25.609 -34.781 1 95.38 570 VAL A N 1
ATOM 4479 C CA . VAL A 1 570 ? 10.328 -25.656 -35.125 1 95.38 570 VAL A CA 1
ATOM 4480 C C . VAL A 1 570 ? 9.609 -24.438 -34.531 1 95.38 570 VAL A C 1
ATOM 4482 O O . VAL A 1 570 ? 8.82 -23.781 -35.219 1 95.38 570 VAL A O 1
ATOM 4485 N N . ILE A 1 571 ? 9.883 -24.125 -33.281 1 94.94 571 ILE A N 1
ATOM 4486 C CA . ILE A 1 571 ? 9.289 -22.969 -32.625 1 94.94 571 ILE A CA 1
ATOM 4487 C C . ILE A 1 571 ? 9.742 -21.688 -33.312 1 94.94 571 ILE A C 1
ATOM 4489 O O . ILE A 1 571 ? 8.945 -20.766 -33.5 1 94.94 571 ILE A O 1
ATOM 4493 N N . LYS A 1 572 ? 11.031 -21.656 -33.688 1 95.06 572 LYS A N 1
ATOM 4494 C CA . LYS A 1 572 ? 11.555 -20.531 -34.469 1 95.06 572 LYS A CA 1
ATOM 4495 C C . LYS A 1 572 ? 10.734 -20.312 -35.719 1 95.06 572 LYS A C 1
ATOM 4497 O O . LYS A 1 572 ? 10.352 -19.172 -36.031 1 95.06 572 LYS A O 1
ATOM 4502 N N . ASN A 1 573 ? 10.531 -21.344 -36.406 1 95.62 573 ASN A N 1
ATOM 4503 C CA . ASN A 1 573 ? 9.766 -21.25 -37.625 1 95.62 573 ASN A CA 1
ATOM 4504 C C . ASN A 1 573 ? 8.352 -20.719 -37.375 1 95.62 573 ASN A C 1
ATOM 4506 O O . ASN A 1 573 ? 7.848 -19.906 -38.156 1 95.62 573 ASN A O 1
ATOM 4510 N N . GLU A 1 574 ? 7.695 -21.219 -36.375 1 96.31 574 GLU A N 1
ATOM 4511 C CA . GLU A 1 574 ? 6.367 -20.734 -36 1 96.31 574 GLU A CA 1
ATOM 4512 C C . GLU A 1 574 ? 6.387 -19.234 -35.75 1 96.31 574 GLU A C 1
ATOM 4514 O O . GLU A 1 574 ? 5.508 -18.5 -36.219 1 96.31 574 GLU A O 1
ATOM 4519 N N . CYS A 1 575 ? 7.395 -18.75 -35 1 94.88 575 CYS A N 1
ATOM 4520 C CA . CYS A 1 575 ? 7.516 -17.344 -34.625 1 94.88 575 CYS A CA 1
ATOM 4521 C C . CYS A 1 575 ? 7.793 -16.5 -35.875 1 94.88 575 CYS A C 1
ATOM 4523 O O . CYS A 1 575 ? 7.137 -15.477 -36.094 1 94.88 575 CYS A O 1
ATOM 4525 N N . LEU A 1 576 ? 8.719 -16.938 -36.688 1 94.88 576 LEU A N 1
ATOM 4526 C CA . LEU A 1 576 ? 9.148 -16.125 -37.812 1 94.88 576 LEU A CA 1
ATOM 4527 C C . LEU A 1 576 ? 8.078 -16.109 -38.906 1 94.88 576 LEU A C 1
ATOM 4529 O O . LEU A 1 576 ? 7.918 -15.109 -39.594 1 94.88 576 LEU A O 1
ATOM 4533 N N . THR A 1 577 ? 7.344 -17.156 -39.062 1 95.94 577 THR A N 1
ATOM 4534 C CA . THR A 1 577 ? 6.223 -17.156 -39.969 1 95.94 577 THR A CA 1
ATOM 4535 C C . THR A 1 577 ? 5.188 -16.109 -39.562 1 95.94 577 THR A C 1
ATOM 4537 O O . THR A 1 577 ? 4.621 -15.414 -40.406 1 95.94 577 THR A O 1
ATOM 4540 N N . CYS A 1 578 ? 4.926 -16.047 -38.312 1 95.88 578 CYS A N 1
ATOM 4541 C CA . CYS A 1 578 ? 4.023 -15.016 -37.812 1 95.88 578 CYS A CA 1
ATOM 4542 C C . CYS A 1 578 ? 4.555 -13.625 -38.125 1 95.88 578 CYS A C 1
ATOM 4544 O O . CYS A 1 578 ? 3.814 -12.766 -38.594 1 95.88 578 CYS A O 1
ATOM 4546 N N . ARG A 1 579 ? 5.848 -13.383 -37.844 1 93.62 579 ARG A N 1
ATOM 4547 C CA . ARG A 1 579 ? 6.465 -12.07 -38 1 93.62 579 ARG A CA 1
ATOM 4548 C C . ARG A 1 579 ? 6.539 -11.672 -39.5 1 93.62 579 ARG A C 1
ATOM 4550 O O . ARG A 1 579 ? 6.457 -10.484 -39.812 1 93.62 579 ARG A O 1
ATOM 4557 N N . ASN A 1 580 ? 6.695 -12.641 -40.406 1 91.81 580 ASN A N 1
ATOM 4558 C CA . ASN A 1 580 ? 6.988 -12.328 -41.781 1 91.81 580 ASN A CA 1
ATOM 4559 C C . ASN A 1 580 ? 5.797 -12.625 -42.688 1 91.81 580 ASN A C 1
ATOM 4561 O O . ASN A 1 580 ? 5.734 -12.148 -43.844 1 91.81 580 ASN A O 1
ATOM 4565 N N . GLY A 1 581 ? 4.887 -13.375 -42.25 1 95.12 581 GLY A N 1
ATOM 4566 C CA . GLY A 1 581 ? 3.73 -13.805 -43.031 1 95.12 581 GLY A CA 1
ATOM 4567 C C . GLY A 1 581 ? 2.436 -13.758 -42.25 1 95.12 581 GLY A C 1
ATOM 4568 O O . GLY A 1 581 ? 1.921 -12.672 -41.969 1 95.12 581 GLY A O 1
ATOM 4569 N N . VAL A 1 582 ? 1.959 -15.055 -41.938 1 97.12 582 VAL A N 1
ATOM 4570 C CA . VAL A 1 582 ? 0.71 -15.148 -41.188 1 97.12 582 VAL A CA 1
ATOM 4571 C C . VAL A 1 582 ? 0.642 -16.5 -40.469 1 97.12 582 VAL A C 1
ATOM 4573 O O . VAL A 1 582 ? 1.044 -17.516 -41.031 1 97.12 582 VAL A O 1
ATOM 4576 N N . ALA A 1 583 ? 0.256 -16.422 -39.25 1 97.69 583 ALA A N 1
ATOM 4577 C CA . ALA A 1 583 ? 0.092 -17.609 -38.438 1 97.69 583 ALA A CA 1
ATOM 4578 C C . ALA A 1 583 ? -1.271 -17.609 -37.75 1 97.69 583 ALA A C 1
ATOM 4580 O O . ALA A 1 583 ? -1.867 -16.562 -37.531 1 97.69 583 ALA A O 1
ATOM 4581 N N . VAL A 1 584 ? -1.722 -18.859 -37.469 1 98 584 VAL A N 1
ATOM 4582 C CA . VAL A 1 584 ? -2.969 -19.031 -36.719 1 98 584 VAL A CA 1
ATOM 4583 C C . VAL A 1 584 ? -2.678 -19.656 -35.375 1 98 584 VAL A C 1
ATOM 4585 O O . VAL A 1 584 ? -1.955 -20.641 -35.25 1 98 584 VAL A O 1
ATOM 4588 N N . PHE A 1 585 ? -3.184 -19.047 -34.344 1 98 585 PHE A N 1
ATOM 4589 C CA . PHE A 1 585 ? -3.059 -19.531 -32.969 1 98 585 PHE A CA 1
ATOM 4590 C C . PHE A 1 585 ? -4.418 -19.938 -32.406 1 98 585 PHE A C 1
ATOM 4592 O O . PHE A 1 585 ? -5.34 -19.125 -32.312 1 98 585 PHE A O 1
ATOM 4599 N N . ASN A 1 586 ? -4.582 -21.234 -32.062 1 97.81 586 ASN A N 1
ATOM 4600 C CA . ASN A 1 586 ? -5.758 -21.641 -31.297 1 97.81 586 ASN A CA 1
ATOM 4601 C C . ASN A 1 586 ? -5.66 -21.219 -29.828 1 97.81 586 ASN A C 1
ATOM 4603 O O . ASN A 1 586 ? -4.809 -21.719 -29.094 1 97.81 586 ASN A O 1
ATOM 4607 N N . MET A 1 587 ? -6.496 -20.297 -29.422 1 97.25 587 MET A N 1
ATOM 4608 C CA . MET A 1 587 ? -6.5 -19.766 -28.062 1 97.25 587 MET A CA 1
ATOM 4609 C C . MET A 1 587 ? -7.844 -20.016 -27.391 1 97.25 587 MET A C 1
ATOM 4611 O O . MET A 1 587 ? -8.258 -19.234 -26.531 1 97.25 587 MET A O 1
ATOM 4615 N N . SER A 1 588 ? -8.461 -21.109 -27.703 1 97.25 588 SER A N 1
ATOM 4616 C CA . SER A 1 588 ? -9.797 -21.453 -27.234 1 97.25 588 SER A CA 1
ATOM 4617 C C . SER A 1 588 ? -9.828 -21.625 -25.719 1 97.25 588 SER A C 1
ATOM 4619 O O . SER A 1 588 ? -10.883 -21.469 -25.094 1 97.25 588 SER A O 1
ATOM 4621 N N . TYR A 1 589 ? -8.758 -21.875 -25.062 1 96.25 589 TYR A N 1
ATOM 4622 C CA . TYR A 1 589 ? -8.742 -22.172 -23.641 1 96.25 589 TYR A CA 1
ATOM 4623 C C . TYR A 1 589 ? -9.031 -20.922 -22.812 1 96.25 589 TYR A C 1
ATOM 4625 O O . TYR A 1 589 ? -9.25 -21 -21.609 1 96.25 589 TYR A O 1
ATOM 4633 N N . PHE A 1 590 ? -9.094 -19.719 -23.375 1 96.69 590 PHE A N 1
ATOM 4634 C CA . PHE A 1 590 ? -9.375 -18.469 -22.672 1 96.69 590 PHE A CA 1
ATOM 4635 C C . PHE A 1 590 ? -10.711 -18.547 -21.953 1 96.69 590 PHE A C 1
ATOM 4637 O O . PHE A 1 590 ? -11.633 -19.234 -22.406 1 96.69 590 PHE A O 1
ATOM 4644 N N . GLY A 1 591 ? -10.75 -17.875 -20.797 1 96.75 591 GLY A N 1
ATOM 4645 C CA . GLY A 1 591 ? -12.047 -17.594 -20.203 1 96.75 591 GLY A CA 1
ATOM 4646 C C . GLY A 1 591 ? -12.844 -16.562 -20.984 1 96.75 591 GLY A C 1
ATOM 4647 O O . GLY A 1 591 ? -12.289 -15.562 -21.438 1 96.75 591 GLY A O 1
ATOM 4648 N N . LYS A 1 592 ? -14.094 -16.828 -21.266 1 98 592 LYS A N 1
ATOM 4649 C CA . LYS A 1 592 ? -15.016 -15.953 -21.984 1 98 592 LYS A CA 1
ATOM 4650 C C . LYS A 1 592 ? -16.281 -15.688 -21.156 1 98 592 LYS A C 1
ATOM 4652 O O . LYS A 1 592 ? -17.188 -16.516 -21.156 1 98 592 LYS A O 1
ATOM 4657 N N . PHE A 1 593 ? -16.281 -14.523 -20.578 1 97.38 593 PHE A N 1
ATOM 4658 C CA . PHE A 1 593 ? -17.359 -14.203 -19.656 1 97.38 593 PHE A CA 1
ATOM 4659 C C . PHE A 1 593 ? -18.172 -13.023 -20.172 1 97.38 593 PHE A C 1
ATOM 4661 O O . PHE A 1 593 ? -17.656 -12.172 -20.891 1 97.38 593 PHE A O 1
ATOM 4668 N N . PHE A 1 594 ? -19.422 -13.031 -19.875 1 96.94 594 PHE A N 1
ATOM 4669 C CA . PHE A 1 594 ? -20.281 -11.867 -20.094 1 96.94 594 PHE A CA 1
ATOM 4670 C C . PHE A 1 594 ? -20.703 -11.266 -18.75 1 96.94 594 PHE A C 1
ATOM 4672 O O . PHE A 1 594 ? -21.078 -11.984 -17.828 1 96.94 594 PHE A O 1
ATOM 4679 N N . LEU A 1 595 ? -20.484 -10.047 -18.578 1 96.31 595 LEU A N 1
ATOM 4680 C CA . LEU A 1 595 ? -21 -9.273 -17.453 1 96.31 595 LEU A CA 1
ATOM 4681 C C . LEU A 1 595 ? -22.219 -8.461 -17.875 1 96.31 595 LEU A C 1
ATOM 4683 O O . LEU A 1 595 ? -22.125 -7.566 -18.703 1 96.31 595 LEU A O 1
ATOM 4687 N N . THR A 1 596 ? -23.375 -8.758 -17.375 1 94.56 596 THR A N 1
ATOM 4688 C CA . THR A 1 596 ? -24.641 -8.125 -17.734 1 94.56 596 THR A CA 1
ATOM 4689 C C . THR A 1 596 ? -25.406 -7.699 -16.484 1 94.56 596 THR A C 1
ATOM 4691 O O . THR A 1 596 ? -25.016 -8.023 -15.359 1 94.56 596 THR A O 1
ATOM 4694 N N . GLY A 1 597 ? -26.484 -6.992 -16.656 1 92.81 597 GLY A N 1
ATOM 4695 C CA . GLY A 1 597 ? -27.328 -6.562 -15.562 1 92.81 597 GLY A CA 1
ATOM 4696 C C . GLY A 1 597 ? -27.438 -5.051 -15.438 1 92.81 597 GLY A C 1
ATOM 4697 O O . GLY A 1 597 ? -26.688 -4.32 -16.094 1 92.81 597 GLY A O 1
ATOM 4698 N N . PRO A 1 598 ? -28.297 -4.578 -14.602 1 91.31 598 PRO A N 1
ATOM 4699 C CA . PRO A 1 598 ? -28.531 -3.139 -14.477 1 91.31 598 PRO A CA 1
ATOM 4700 C C . PRO A 1 598 ? -27.328 -2.393 -13.914 1 91.31 598 PRO A C 1
ATOM 4702 O O . PRO A 1 598 ? -27.141 -1.208 -14.211 1 91.31 598 PRO A O 1
ATOM 4705 N N . ASP A 1 599 ? -26.5 -3.154 -13.156 1 90.56 599 ASP A N 1
ATOM 4706 C CA . ASP A 1 599 ? -25.359 -2.494 -12.547 1 90.56 599 ASP A CA 1
ATOM 4707 C C . ASP A 1 599 ? -24.062 -2.857 -13.273 1 90.56 599 ASP A C 1
ATOM 4709 O O . ASP A 1 599 ? -22.969 -2.654 -12.742 1 90.56 599 ASP A O 1
ATOM 4713 N N . ALA A 1 600 ? -24.156 -3.393 -14.461 1 93 600 ALA A N 1
ATOM 4714 C CA . ALA A 1 600 ? -22.984 -3.877 -15.164 1 93 600 ALA A CA 1
ATOM 4715 C C . ALA A 1 600 ? -21.969 -2.754 -15.383 1 93 600 ALA A C 1
ATOM 4717 O O . ALA A 1 600 ? -20.766 -2.957 -15.219 1 93 600 ALA A O 1
ATOM 4718 N N . LYS A 1 601 ? -22.375 -1.674 -15.75 1 89.31 601 LYS A N 1
ATOM 4719 C CA . LYS A 1 601 ? -21.484 -0.543 -15.969 1 89.31 601 LYS A CA 1
ATOM 4720 C C . LYS A 1 601 ? -20.781 -0.141 -14.672 1 89.31 601 LYS A C 1
ATOM 4722 O O . LYS A 1 601 ? -19.578 0.113 -14.664 1 89.31 601 LYS A O 1
ATOM 4727 N N . LYS A 1 602 ? -21.562 -0.08 -13.617 1 84 602 LYS A N 1
ATOM 4728 C CA . LYS A 1 602 ? -21 0.248 -12.312 1 84 602 LYS A CA 1
ATOM 4729 C C . LYS A 1 602 ? -19.953 -0.782 -11.898 1 84 602 LYS A C 1
ATOM 4731 O O . LYS A 1 602 ? -18.891 -0.425 -11.375 1 84 602 LYS A O 1
ATOM 4736 N N . ALA A 1 603 ? -20.344 -1.96 -12.109 1 89.69 603 ALA A N 1
ATOM 4737 C CA . ALA A 1 603 ? -19.422 -3.045 -11.773 1 89.69 603 ALA A CA 1
ATOM 4738 C C . ALA A 1 603 ? -18.141 -2.945 -12.594 1 89.69 603 ALA A C 1
ATOM 4740 O O . ALA A 1 603 ? -17.047 -3.113 -12.055 1 89.69 603 ALA A O 1
ATOM 4741 N N . ALA A 1 604 ? -18.234 -2.693 -13.859 1 89.94 604 ALA A N 1
ATOM 4742 C CA . ALA A 1 604 ? -17.078 -2.58 -14.742 1 89.94 604 ALA A CA 1
ATOM 4743 C C . ALA A 1 604 ? -16.172 -1.44 -14.305 1 89.94 604 ALA A C 1
ATOM 4745 O O . ALA A 1 604 ? -14.945 -1.581 -14.312 1 89.94 604 ALA A O 1
ATOM 4746 N N . ASP A 1 605 ? -16.75 -0.385 -13.922 1 81.31 605 ASP A N 1
ATOM 4747 C CA . ASP A 1 605 ? -15.984 0.765 -13.445 1 81.31 605 ASP A CA 1
ATOM 4748 C C . ASP A 1 605 ? -15.164 0.406 -12.203 1 81.31 605 ASP A C 1
ATOM 4750 O O . ASP A 1 605 ? -14.047 0.884 -12.039 1 81.31 605 ASP A O 1
ATOM 4754 N N . TRP A 1 606 ? -15.773 -0.352 -11.406 1 77.25 606 TRP A N 1
ATOM 4755 C CA . TRP A 1 606 ? -15.125 -0.747 -10.164 1 77.25 606 TRP A CA 1
ATOM 4756 C C . TRP A 1 606 ? -14.031 -1.782 -10.422 1 77.25 606 TRP A C 1
ATOM 4758 O O . TRP A 1 606 ? -12.953 -1.713 -9.828 1 77.25 606 TRP A O 1
ATOM 4768 N N . LEU A 1 607 ? -14.273 -2.684 -11.281 1 87 607 LEU A N 1
ATOM 4769 C CA . LEU A 1 607 ? -13.438 -3.861 -11.484 1 87 607 LEU A CA 1
ATOM 4770 C C . LEU A 1 607 ? -12.188 -3.506 -12.281 1 87 607 LEU A C 1
ATOM 4772 O O . LEU A 1 607 ? -11.102 -4.016 -11.992 1 87 607 LEU A O 1
ATOM 4776 N N . PHE A 1 608 ? -12.32 -2.672 -13.258 1 87.56 608 PHE A N 1
ATOM 4777 C CA . PHE A 1 608 ? -11.258 -2.559 -14.25 1 87.56 608 PHE A CA 1
ATOM 4778 C C . PHE A 1 608 ? -10.484 -1.257 -14.062 1 87.56 608 PHE A C 1
ATOM 4780 O O . PHE A 1 608 ? -11.078 -0.216 -13.773 1 87.56 608 PHE A O 1
ATOM 4787 N N . THR A 1 609 ? -9.188 -1.29 -14.266 1 75.75 609 THR A N 1
ATOM 4788 C CA . THR A 1 609 ? -8.32 -0.138 -14.047 1 75.75 609 THR A CA 1
ATOM 4789 C C . THR A 1 609 ? -8.453 0.864 -15.188 1 75.75 609 THR A C 1
ATOM 4791 O O . THR A 1 609 ? -8.219 2.059 -15.008 1 75.75 609 THR A O 1
ATOM 4794 N N . ALA A 1 610 ? -8.797 0.355 -16.422 1 79.25 610 ALA A N 1
ATOM 4795 C CA . ALA A 1 610 ? -9 1.23 -17.578 1 79.25 610 ALA A CA 1
ATOM 4796 C C . ALA A 1 610 ? -10.477 1.616 -17.719 1 79.25 610 ALA A C 1
ATOM 4798 O O . ALA A 1 610 ? -11.352 0.943 -17.172 1 79.25 610 ALA A O 1
ATOM 4799 N N . ASP A 1 611 ? -10.773 2.676 -18.375 1 78.69 611 ASP A N 1
ATOM 4800 C CA . ASP A 1 611 ? -12.141 3.012 -18.766 1 78.69 611 ASP A CA 1
ATOM 4801 C C . ASP A 1 611 ? -12.617 2.115 -19.906 1 78.69 611 ASP A C 1
ATOM 4803 O O . ASP A 1 611 ? -12.172 2.256 -21.047 1 78.69 611 ASP A O 1
ATOM 4807 N N . VAL A 1 612 ? -13.602 1.234 -19.625 1 87.12 612 VAL A N 1
ATOM 4808 C CA . VAL A 1 612 ? -14.055 0.28 -20.625 1 87.12 612 VAL A CA 1
ATOM 4809 C C . VAL A 1 612 ? -15.391 0.734 -21.203 1 87.12 612 VAL A C 1
ATOM 4811 O O . VAL A 1 612 ? -16.016 0.012 -21.984 1 87.12 612 VAL A O 1
ATOM 4814 N N . ASN A 1 613 ? -15.805 1.906 -20.781 1 83.94 613 ASN A N 1
ATOM 4815 C CA . ASN A 1 613 ? -17.078 2.416 -21.266 1 83.94 613 ASN A CA 1
ATOM 4816 C C . ASN A 1 613 ? -16.906 3.307 -22.484 1 83.94 613 ASN A C 1
ATOM 4818 O O . ASN A 1 613 ? -17.438 4.422 -22.531 1 83.94 613 ASN A O 1
ATOM 4822 N N . LYS A 1 614 ? -16.172 2.857 -23.375 1 82.56 614 LYS A N 1
ATOM 4823 C CA . LYS A 1 614 ? -16.047 3.475 -24.688 1 82.56 614 LYS A CA 1
ATOM 4824 C C . LYS A 1 614 ? -17.234 3.109 -25.594 1 82.56 614 LYS A C 1
ATOM 4826 O O . LYS A 1 614 ? -18.188 2.498 -25.125 1 82.56 614 LYS A O 1
ATOM 4831 N N . LYS A 1 615 ? -17.219 3.588 -26.828 1 88 615 LYS A N 1
ATOM 4832 C CA . LYS A 1 615 ? -18.312 3.273 -27.75 1 88 615 LYS A CA 1
ATOM 4833 C C . LYS A 1 615 ? -18.484 1.766 -27.906 1 88 615 LYS A C 1
ATOM 4835 O O . LYS A 1 615 ? -17.516 1.018 -27.938 1 88 615 LYS A O 1
ATOM 4840 N N . PRO A 1 616 ? -19.812 1.359 -27.812 1 92.38 616 PRO A N 1
ATOM 4841 C CA . PRO A 1 616 ? -20 -0.063 -28.109 1 92.38 616 PRO A CA 1
ATOM 4842 C C . PRO A 1 616 ? -19.234 -0.507 -29.344 1 92.38 616 PRO A C 1
ATOM 4844 O O . PRO A 1 616 ? -19.188 0.22 -30.344 1 92.38 616 PRO A O 1
ATOM 4847 N N . GLY A 1 617 ? -18.594 -1.64 -29.25 1 93.94 617 GLY A N 1
ATOM 4848 C CA . GLY A 1 617 ? -17.719 -2.092 -30.312 1 93.94 617 GLY A CA 1
ATOM 4849 C C . GLY A 1 617 ? -16.25 -1.936 -29.984 1 93.94 617 GLY A C 1
ATOM 4850 O O . GLY A 1 617 ? -15.383 -2.461 -30.703 1 93.94 617 GLY A O 1
ATOM 4851 N N . SER A 1 618 ? -16.047 -1.285 -28.922 1 93.62 618 SER A N 1
ATOM 4852 C CA . SER A 1 618 ? -14.672 -1.106 -28.484 1 93.62 618 SER A CA 1
ATOM 4853 C C . SER A 1 618 ? -14.195 -2.287 -27.641 1 93.62 618 SER A C 1
ATOM 4855 O O . SER A 1 618 ? -15.008 -2.967 -27 1 93.62 618 SER A O 1
ATOM 4857 N N . THR A 1 619 ? -12.922 -2.559 -27.672 1 94.31 619 THR A N 1
ATOM 4858 C CA . THR A 1 619 ? -12.234 -3.508 -26.812 1 94.31 619 THR A CA 1
ATOM 4859 C C . THR A 1 619 ? -11.078 -2.832 -26.062 1 94.31 619 THR A C 1
ATOM 4861 O O . THR A 1 619 ? -10.234 -2.182 -26.688 1 94.31 619 THR A O 1
ATOM 4864 N N . VAL A 1 620 ? -11.031 -3.023 -24.734 1 91 620 VAL A N 1
ATOM 4865 C CA . VAL A 1 620 ? -10.039 -2.334 -23.922 1 91 620 VAL A CA 1
ATOM 4866 C C . VAL A 1 620 ? -9.211 -3.355 -23.141 1 91 620 VAL A C 1
ATOM 4868 O O . VAL A 1 620 ? -9.766 -4.254 -22.516 1 91 620 VAL A O 1
ATOM 4871 N N . TYR A 1 621 ? -7.871 -3.279 -23.281 1 88.81 621 TYR A N 1
ATOM 4872 C CA . TYR A 1 621 ? -6.961 -4.004 -22.406 1 88.81 621 TYR A CA 1
ATOM 4873 C C . TYR A 1 621 ? -6.891 -3.342 -21.031 1 88.81 621 TYR A C 1
ATOM 4875 O O . TYR A 1 621 ? -6.672 -2.133 -20.938 1 88.81 621 TYR A O 1
ATOM 4883 N N . THR A 1 622 ? -7.098 -4.121 -19.922 1 89.12 622 THR A N 1
ATOM 4884 C CA . THR A 1 622 ? -7.223 -3.539 -18.594 1 89.12 622 THR A CA 1
ATOM 4885 C C . THR A 1 622 ? -6.777 -4.531 -17.531 1 89.12 622 THR A C 1
ATOM 4887 O O . THR A 1 622 ? -6.398 -5.66 -17.844 1 89.12 622 THR A O 1
ATOM 4890 N N . CYS A 1 623 ? -6.652 -4.035 -16.312 1 86 623 CYS A N 1
ATOM 4891 C CA . CYS A 1 623 ? -6.332 -4.879 -15.164 1 86 623 CYS A CA 1
ATOM 4892 C C . CYS A 1 623 ? -7.469 -4.867 -14.148 1 86 623 CYS A C 1
ATOM 4894 O O . CYS A 1 623 ? -8.398 -4.07 -14.266 1 86 623 CYS A O 1
ATOM 4896 N N . MET A 1 624 ? -7.473 -5.805 -13.266 1 87.31 624 MET A N 1
ATOM 4897 C CA . MET A 1 624 ? -8.242 -5.805 -12.023 1 87.31 624 MET A CA 1
ATOM 4898 C C . MET A 1 624 ? -7.32 -5.781 -10.812 1 87.31 624 MET A C 1
ATOM 4900 O O . MET A 1 624 ? -6.27 -6.426 -10.812 1 87.31 624 MET A O 1
ATOM 4904 N N . LEU A 1 625 ? -7.711 -5.047 -9.812 1 80.38 625 LEU A N 1
ATOM 4905 C CA . LEU A 1 625 ? -6.812 -4.883 -8.672 1 80.38 625 LEU A CA 1
ATOM 4906 C C . LEU A 1 625 ? -7.445 -5.438 -7.402 1 80.38 625 LEU A C 1
ATOM 4908 O O . LEU A 1 625 ? -8.664 -5.605 -7.332 1 80.38 625 LEU A O 1
ATOM 4912 N N . ASN A 1 626 ? -6.586 -5.836 -6.477 1 79.62 626 ASN A N 1
ATOM 4913 C CA . ASN A 1 626 ? -7.059 -6.051 -5.113 1 79.62 626 ASN A CA 1
ATOM 4914 C C . ASN A 1 626 ? -7.051 -4.758 -4.305 1 79.62 626 ASN A C 1
ATOM 4916 O O . ASN A 1 626 ? -6.699 -3.697 -4.824 1 79.62 626 ASN A O 1
ATOM 4920 N N . LYS A 1 627 ? -7.422 -4.852 -3.096 1 66.75 627 LYS A N 1
ATOM 4921 C CA . LYS A 1 627 ? -7.633 -3.672 -2.26 1 66.75 627 LYS A CA 1
ATOM 4922 C C . LYS A 1 627 ? -6.316 -2.943 -1.999 1 66.75 627 LYS A C 1
ATOM 4924 O O . LYS A 1 627 ? -6.312 -1.744 -1.708 1 66.75 627 LYS A O 1
ATOM 4929 N N . ARG A 1 628 ? -5.234 -3.605 -2.197 1 61.19 628 ARG A N 1
ATOM 4930 C CA . ARG A 1 628 ? -3.924 -3.021 -1.925 1 61.19 628 ARG A CA 1
ATOM 4931 C C . ARG A 1 628 ? -3.291 -2.475 -3.201 1 61.19 628 ARG A C 1
ATOM 4933 O O . ARG A 1 628 ? -2.135 -2.051 -3.193 1 61.19 628 ARG A O 1
ATOM 4940 N N . GLY A 1 629 ? -4 -2.598 -4.227 1 65.19 629 GLY A N 1
ATOM 4941 C CA . GLY A 1 629 ? -3.525 -2.055 -5.488 1 65.19 629 GLY A CA 1
ATOM 4942 C C . GLY A 1 629 ? -2.73 -3.057 -6.305 1 65.19 629 GLY A C 1
ATOM 4943 O O . GLY A 1 629 ? -2.258 -2.736 -7.398 1 65.19 629 GLY A O 1
ATOM 4944 N N . GLY A 1 630 ? -2.635 -4.258 -5.84 1 74.44 630 GLY A N 1
ATOM 4945 C CA . GLY A 1 630 ? -1.974 -5.305 -6.598 1 74.44 630 GLY A CA 1
ATOM 4946 C C . GLY A 1 630 ? -2.824 -5.852 -7.727 1 74.44 630 GLY A C 1
ATOM 4947 O O . GLY A 1 630 ? -4.055 -5.875 -7.633 1 74.44 630 GLY A O 1
ATOM 4948 N N . SER A 1 631 ? -2.242 -6.293 -8.812 1 80.62 631 SER A N 1
ATOM 4949 C CA . SER A 1 631 ? -2.953 -6.711 -10.016 1 80.62 631 SER A CA 1
ATOM 4950 C C . SER A 1 631 ? -3.475 -8.141 -9.883 1 80.62 631 SER A C 1
ATOM 4952 O O . SER A 1 631 ? -2.691 -9.078 -9.75 1 80.62 631 SER A O 1
ATOM 4954 N N . GLU A 1 632 ? -4.793 -8.344 -9.953 1 88.88 632 GLU A N 1
ATOM 4955 C CA . GLU A 1 632 ? -5.422 -9.656 -9.859 1 88.88 632 GLU A CA 1
ATOM 4956 C C . GLU A 1 632 ? -5.609 -10.281 -11.242 1 88.88 632 GLU A C 1
ATOM 4958 O O . GLU A 1 632 ? -5.848 -11.484 -11.359 1 88.88 632 GLU A O 1
ATOM 4963 N N . ALA A 1 633 ? -5.484 -9.367 -12.25 1 89.44 633 ALA A N 1
ATOM 4964 C CA . ALA A 1 633 ? -5.656 -9.859 -13.617 1 89.44 633 ALA A CA 1
ATOM 4965 C C . ALA A 1 633 ? -5.25 -8.797 -14.633 1 89.44 633 ALA A C 1
ATOM 4967 O O . ALA A 1 633 ? -5.211 -7.605 -14.32 1 89.44 633 ALA A O 1
ATOM 4968 N N . ASP A 1 634 ? -4.945 -9.203 -15.812 1 87.69 634 ASP A N 1
ATOM 4969 C CA . ASP A 1 634 ? -4.977 -8.43 -17.047 1 87.69 634 ASP A CA 1
ATOM 4970 C C . ASP A 1 634 ? -5.867 -9.102 -18.094 1 87.69 634 ASP A C 1
ATOM 4972 O O . ASP A 1 634 ? -5.855 -10.32 -18.234 1 87.69 634 ASP A O 1
ATOM 4976 N N . LEU A 1 635 ? -6.695 -8.383 -18.672 1 92.69 635 LEU A N 1
ATOM 4977 C CA . LEU A 1 635 ? -7.676 -8.945 -19.594 1 92.69 635 LEU A CA 1
ATOM 4978 C C . LEU A 1 635 ? -8.141 -7.898 -20.594 1 92.69 635 LEU A C 1
ATOM 4980 O O . LEU A 1 635 ? -7.719 -6.742 -20.531 1 92.69 635 LEU A O 1
ATOM 4984 N N . THR A 1 636 ? -8.914 -8.328 -21.547 1 93.94 636 THR A N 1
ATOM 4985 C CA . THR A 1 636 ? -9.586 -7.414 -22.469 1 93.94 636 THR A CA 1
ATOM 4986 C C . THR A 1 636 ? -11.086 -7.395 -22.203 1 93.94 636 THR A C 1
ATOM 4988 O O . THR A 1 636 ? -11.688 -8.43 -21.906 1 93.94 636 THR A O 1
ATOM 4991 N N . VAL A 1 637 ? -11.617 -6.262 -22.266 1 95.06 637 VAL A N 1
ATOM 4992 C CA . VAL A 1 637 ? -13.039 -6.043 -22.047 1 95.06 637 VAL A CA 1
ATOM 4993 C C . VAL A 1 637 ? -13.656 -5.375 -23.266 1 95.06 637 VAL A C 1
ATOM 4995 O O . VAL A 1 637 ? -13.211 -4.301 -23.688 1 95.06 637 VAL A O 1
ATOM 4998 N N . SER A 1 638 ? -14.625 -6 -23.859 1 96.62 638 SER A N 1
ATOM 4999 C CA . SER A 1 638 ? -15.352 -5.469 -25.016 1 96.62 638 SER A CA 1
ATOM 5000 C C . SER A 1 638 ? -16.75 -4.992 -24.625 1 96.62 638 SER A C 1
ATOM 5002 O O . SER A 1 638 ? -17.5 -5.734 -24 1 96.62 638 SER A O 1
ATOM 5004 N N . ARG A 1 639 ? -17.016 -3.803 -24.938 1 95.25 639 ARG A N 1
ATOM 5005 C CA . ARG A 1 639 ? -18.359 -3.301 -24.719 1 95.25 639 ARG A CA 1
ATOM 5006 C C . ARG A 1 639 ? -19.281 -3.688 -25.875 1 95.25 639 ARG A C 1
ATOM 5008 O O . ARG A 1 639 ? -18.969 -3.451 -27.047 1 95.25 639 ARG A O 1
ATOM 5015 N N . LEU A 1 640 ? -20.391 -4.289 -25.562 1 95.69 640 LEU A N 1
ATOM 5016 C CA . LEU A 1 640 ? -21.297 -4.809 -26.594 1 95.69 640 LEU A CA 1
ATOM 5017 C C . LEU A 1 640 ? -22.469 -3.869 -26.797 1 95.69 640 LEU A C 1
ATOM 5019 O O . LEU A 1 640 ? -22.844 -3.107 -25.906 1 95.69 640 LEU A O 1
ATOM 5023 N N . GLU A 1 641 ? -23.016 -3.891 -27.984 1 90 641 GLU A N 1
ATOM 5024 C CA . GLU A 1 641 ? -24.281 -3.209 -28.266 1 90 641 GLU A CA 1
ATOM 5025 C C . GLU A 1 641 ? -25.453 -3.955 -27.641 1 90 641 GLU A C 1
ATOM 5027 O O . GLU A 1 641 ? -25.516 -5.188 -27.688 1 90 641 GLU A O 1
ATOM 5032 N N . PRO A 1 642 ? -26.312 -3.158 -26.969 1 87 642 PRO A N 1
ATOM 5033 C CA . PRO A 1 642 ? -27.516 -3.83 -26.453 1 87 642 PRO A CA 1
ATOM 5034 C C . PRO A 1 642 ? -28.359 -4.426 -27.578 1 87 642 PRO A C 1
ATOM 5036 O O . PRO A 1 642 ? -28.359 -3.918 -28.703 1 87 642 PRO A O 1
ATOM 5039 N N . GLY A 1 643 ? -29.062 -5.551 -27.297 1 85.06 643 GLY A N 1
ATOM 5040 C CA . GLY A 1 643 ? -29.938 -6.148 -28.297 1 85.06 643 GLY A CA 1
ATOM 5041 C C . GLY A 1 643 ? -30.359 -7.566 -27.953 1 85.06 643 GLY A C 1
ATOM 5042 O O . GLY A 1 643 ? -30.219 -8 -26.812 1 85.06 643 GLY A O 1
ATOM 5043 N N . ALA A 1 644 ? -30.969 -8.133 -29 1 81.5 644 ALA A N 1
ATOM 5044 C CA . ALA A 1 644 ? -31.453 -9.5 -28.844 1 81.5 644 ALA A CA 1
ATOM 5045 C C . ALA A 1 644 ? -30.297 -10.484 -28.672 1 81.5 644 ALA A C 1
ATOM 5047 O O . ALA A 1 644 ? -29.172 -10.211 -29.109 1 81.5 644 ALA A O 1
ATOM 5048 N N . ALA A 1 645 ? -30.688 -11.609 -28 1 84.81 645 ALA A N 1
ATOM 5049 C CA . ALA A 1 645 ? -29.672 -12.625 -27.734 1 84.81 645 ALA A CA 1
ATOM 5050 C C . ALA A 1 645 ? -29.172 -13.266 -29.031 1 84.81 645 ALA A C 1
ATOM 5052 O O . ALA A 1 645 ? -29.969 -13.547 -29.922 1 84.81 645 ALA A O 1
ATOM 5053 N N . ASN A 1 646 ? -27.969 -13.375 -29.219 1 85.62 646 ASN A N 1
ATOM 5054 C CA . ASN A 1 646 ? -27.25 -14.156 -30.219 1 85.62 646 ASN A CA 1
ATOM 5055 C C . ASN A 1 646 ? -26.141 -14.992 -29.578 1 85.62 646 ASN A C 1
ATOM 5057 O O . ASN A 1 646 ? -24.953 -14.766 -29.828 1 85.62 646 ASN A O 1
ATOM 5061 N N . LEU A 1 647 ? -26.656 -15.945 -28.797 1 86.19 647 LEU A N 1
ATOM 5062 C CA . LEU A 1 647 ? -25.703 -16.719 -28.016 1 86.19 647 LEU A CA 1
ATOM 5063 C C . LEU A 1 647 ? -24.984 -17.734 -28.891 1 86.19 647 LEU A C 1
ATOM 5065 O O . LEU A 1 647 ? -25.578 -18.297 -29.812 1 86.19 647 LEU A O 1
ATOM 5069 N N . PRO A 1 648 ? -23.609 -17.875 -28.688 1 90.5 648 PRO A N 1
ATOM 5070 C CA . PRO A 1 648 ? -22.859 -17.375 -27.547 1 90.5 648 PRO A CA 1
ATOM 5071 C C . PRO A 1 648 ? -22.125 -16.062 -27.844 1 90.5 648 PRO A C 1
ATOM 5073 O O . PRO A 1 648 ? -21.234 -15.672 -27.094 1 90.5 648 PRO A O 1
ATOM 5076 N N . LEU A 1 649 ? -22.484 -15.43 -28.859 1 93.25 649 LEU A N 1
ATOM 5077 C CA . LEU A 1 649 ? -21.734 -14.25 -29.281 1 93.25 649 LEU A CA 1
ATOM 5078 C C . LEU A 1 649 ? -22.203 -13.008 -28.547 1 93.25 649 LEU A C 1
ATOM 5080 O O . LEU A 1 649 ? -21.453 -12.055 -28.359 1 93.25 649 LEU A O 1
ATOM 5084 N N . SER A 1 650 ? -23.438 -12.992 -28.141 1 92.5 650 SER A N 1
ATOM 5085 C CA . SER A 1 650 ? -23.984 -11.867 -27.406 1 92.5 650 SER A CA 1
ATOM 5086 C C . SER A 1 650 ? -25.188 -12.289 -26.578 1 92.5 650 SER A C 1
ATOM 5088 O O . SER A 1 650 ? -26.109 -12.938 -27.078 1 92.5 650 SER A O 1
ATOM 5090 N N . PRO A 1 651 ? -25.172 -11.922 -25.344 1 91.06 651 PRO A N 1
ATOM 5091 C CA . PRO A 1 651 ? -26.391 -12.156 -24.547 1 91.06 651 PRO A CA 1
ATOM 5092 C C . PRO A 1 651 ? -27.469 -11.109 -24.812 1 91.06 651 PRO A C 1
ATOM 5094 O O . PRO A 1 651 ? -27.188 -10.055 -25.375 1 91.06 651 PRO A O 1
ATOM 5097 N N . GLU A 1 652 ? -28.609 -11.516 -24.391 1 89.5 652 GLU A N 1
ATOM 5098 C CA . GLU A 1 652 ? -29.672 -10.516 -24.422 1 89.5 652 GLU A CA 1
ATOM 5099 C C . GLU A 1 652 ? -29.438 -9.438 -23.359 1 89.5 652 GLU A C 1
ATOM 5101 O O . GLU A 1 652 ? -29.016 -9.734 -22.25 1 89.5 652 GLU A O 1
ATOM 5106 N N . SER A 1 653 ? -29.531 -8.234 -23.875 1 86.19 653 SER A N 1
ATOM 5107 C CA . SER A 1 653 ? -29.359 -7.184 -22.875 1 86.19 653 SER A CA 1
ATOM 5108 C C . SER A 1 653 ? -30.078 -5.906 -23.281 1 86.19 653 SER A C 1
ATOM 5110 O O . SER A 1 653 ? -30.219 -5.617 -24.469 1 86.19 653 SER A O 1
ATOM 5112 N N . ASP A 1 654 ? -30.688 -5.234 -22.25 1 83 654 ASP A N 1
ATOM 5113 C CA . ASP A 1 654 ? -31.297 -3.926 -22.453 1 83 654 ASP A CA 1
ATOM 5114 C C . ASP A 1 654 ? -30.391 -2.807 -21.953 1 83 654 ASP A C 1
ATOM 5116 O O . ASP A 1 654 ? -30.797 -1.645 -21.906 1 83 654 ASP A O 1
ATOM 5120 N N . GLY A 1 655 ? -29.188 -3.203 -21.594 1 87.25 655 GLY A N 1
ATOM 5121 C CA . GLY A 1 655 ? -28.25 -2.236 -21.047 1 87.25 655 GLY A CA 1
ATOM 5122 C C . GLY A 1 655 ? -26.812 -2.545 -21.406 1 87.25 655 GLY A C 1
ATOM 5123 O O . GLY A 1 655 ? -26.531 -3.203 -22.406 1 87.25 655 GLY A O 1
ATOM 5124 N N . ASP A 1 656 ? -25.969 -1.986 -20.641 1 90 656 ASP A N 1
ATOM 5125 C CA . ASP A 1 656 ? -24.531 -2.17 -20.875 1 90 656 ASP A CA 1
ATOM 5126 C C . ASP A 1 656 ? -24.141 -3.631 -20.688 1 90 656 ASP A C 1
ATOM 5128 O O . ASP A 1 656 ? -24.594 -4.293 -19.766 1 90 656 ASP A O 1
ATOM 5132 N N . THR A 1 657 ? -23.453 -4.117 -21.625 1 94.38 657 THR A N 1
ATOM 5133 C CA . THR A 1 657 ? -22.953 -5.488 -21.609 1 94.38 657 THR A CA 1
ATOM 5134 C C . THR A 1 657 ? -21.469 -5.531 -21.953 1 94.38 657 THR A C 1
ATOM 5136 O O . THR A 1 657 ? -21.016 -4.852 -22.875 1 94.38 657 THR A O 1
ATOM 5139 N N . TYR A 1 658 ? -20.828 -6.293 -21.172 1 96.75 658 TYR A N 1
ATOM 5140 C CA . TYR A 1 658 ? -19.391 -6.395 -21.375 1 96.75 658 TYR A CA 1
ATOM 5141 C C . TYR A 1 658 ? -18.969 -7.84 -21.625 1 96.75 658 TYR A C 1
ATOM 5143 O O . TYR A 1 658 ? -19.438 -8.75 -20.938 1 96.75 658 TYR A O 1
ATOM 5151 N N . TYR A 1 659 ? -18.172 -8.062 -22.641 1 97.62 659 TYR A N 1
ATOM 5152 C CA . TYR A 1 659 ? -17.531 -9.336 -22.938 1 97.62 659 TYR A CA 1
ATOM 5153 C C . TYR A 1 659 ? -16.094 -9.352 -22.453 1 97.62 659 TYR A C 1
ATOM 5155 O O . TYR A 1 659 ? -15.289 -8.508 -22.844 1 97.62 659 TYR A O 1
ATOM 5163 N N . LEU A 1 660 ? -15.812 -10.281 -21.547 1 97.56 660 LEU A N 1
ATOM 5164 C CA . LEU A 1 660 ? -14.484 -10.398 -20.953 1 97.56 660 LEU A CA 1
ATOM 5165 C C . LEU A 1 660 ? -13.727 -11.586 -21.531 1 97.56 660 LEU A C 1
ATOM 5167 O O . LEU A 1 660 ? -14.203 -12.719 -21.469 1 97.56 660 LEU A O 1
ATOM 5171 N N . ALA A 1 661 ? -12.625 -11.359 -22.125 1 96.25 661 ALA A N 1
ATOM 5172 C CA . ALA A 1 661 ? -11.688 -12.406 -22.531 1 96.25 661 ALA A CA 1
ATOM 5173 C C . ALA A 1 661 ? -10.492 -12.469 -21.578 1 96.25 661 ALA A C 1
ATOM 5175 O O . ALA A 1 661 ? -9.719 -11.516 -21.484 1 96.25 661 ALA A O 1
ATOM 5176 N N . ILE A 1 662 ? -10.406 -13.531 -20.922 1 93.44 662 ILE A N 1
ATOM 5177 C CA . ILE A 1 662 ? -9.477 -13.703 -19.812 1 93.44 662 ILE A CA 1
ATOM 5178 C C . ILE A 1 662 ? -8.523 -14.859 -20.125 1 93.44 662 ILE A C 1
ATOM 5180 O O . ILE A 1 662 ? -8.93 -15.867 -20.719 1 93.44 662 ILE A O 1
ATOM 5184 N N . GLY A 1 663 ? -7.215 -14.727 -19.672 1 90.81 663 GLY A N 1
ATOM 5185 C CA . GLY A 1 663 ? -6.293 -15.844 -19.828 1 90.81 663 GLY A CA 1
ATOM 5186 C C . GLY A 1 663 ? -6.84 -17.156 -19.281 1 90.81 663 GLY A C 1
ATOM 5187 O O . GLY A 1 663 ? -7.469 -17.172 -18.219 1 90.81 663 GLY A O 1
ATOM 5188 N N . GLY A 1 664 ? -6.66 -18.203 -20 1 90.5 664 GLY A N 1
ATOM 5189 C CA . GLY A 1 664 ? -7.301 -19.469 -19.688 1 90.5 664 GLY A CA 1
ATOM 5190 C C . GLY A 1 664 ? -6.812 -20.078 -18.391 1 90.5 664 GLY A C 1
ATOM 5191 O O . GLY A 1 664 ? -7.594 -20.688 -17.656 1 90.5 664 GLY A O 1
ATOM 5192 N N . GLY A 1 665 ? -5.582 -19.953 -18.062 1 90.81 665 GLY A N 1
ATOM 5193 C CA . GLY A 1 665 ? -5.008 -20.562 -16.875 1 90.81 665 GLY A CA 1
ATOM 5194 C C . GLY A 1 665 ? -5.453 -19.906 -15.586 1 90.81 665 GLY A C 1
ATOM 5195 O O . GLY A 1 665 ? -5.301 -20.484 -14.5 1 90.81 665 GLY A O 1
ATOM 5196 N N . VAL A 1 666 ? -6.117 -18.719 -15.711 1 92 666 VAL A N 1
ATOM 5197 C CA . VAL A 1 666 ? -6.48 -17.969 -14.516 1 92 666 VAL A CA 1
ATOM 5198 C C . VAL A 1 666 ? -7.98 -17.672 -14.531 1 92 666 VAL A C 1
ATOM 5200 O O . VAL A 1 666 ? -8.469 -16.875 -13.727 1 92 666 VAL A O 1
ATOM 5203 N N . ALA A 1 667 ? -8.664 -18.297 -15.391 1 94.31 667 ALA A N 1
ATOM 5204 C CA . ALA A 1 667 ? -10.086 -18.016 -15.578 1 94.31 667 ALA A CA 1
ATOM 5205 C C . ALA A 1 667 ? -10.859 -18.25 -14.289 1 94.31 667 ALA A C 1
ATOM 5207 O O . ALA A 1 667 ? -11.719 -17.438 -13.914 1 94.31 667 ALA A O 1
ATOM 5208 N N . GLU A 1 668 ? -10.516 -19.328 -13.586 1 95 668 GLU A N 1
ATOM 5209 C CA . GLU A 1 668 ? -11.211 -19.625 -12.336 1 95 668 GLU A CA 1
ATOM 5210 C C . GLU A 1 668 ? -10.93 -18.562 -11.281 1 95 668 GLU A C 1
ATOM 5212 O O . GLU A 1 668 ? -11.852 -18.125 -10.586 1 95 668 GLU A O 1
ATOM 5217 N N . HIS A 1 669 ? -9.719 -18.188 -11.18 1 94.69 669 HIS A N 1
ATOM 5218 C CA . HIS A 1 669 ? -9.328 -17.125 -10.258 1 94.69 669 HIS A CA 1
ATOM 5219 C C . HIS A 1 669 ? -10.062 -15.828 -10.562 1 94.69 669 HIS A C 1
ATOM 5221 O O . HIS A 1 669 ? -10.586 -15.172 -9.656 1 94.69 669 HIS A O 1
ATOM 5227 N N . ASN A 1 670 ? -10.109 -15.469 -11.836 1 94.62 670 ASN A N 1
ATOM 5228 C CA . ASN A 1 670 ? -10.742 -14.211 -12.227 1 94.62 670 ASN A CA 1
ATOM 5229 C C . ASN A 1 670 ? -12.258 -14.281 -12.086 1 94.62 670 ASN A C 1
ATOM 5231 O O . ASN A 1 670 ? -12.898 -13.281 -11.727 1 94.62 670 ASN A O 1
ATOM 5235 N N . TRP A 1 671 ? -12.789 -15.438 -12.406 1 95.31 671 TRP A N 1
ATOM 5236 C CA . TRP A 1 671 ? -14.211 -15.641 -12.156 1 95.31 671 TRP A CA 1
ATOM 5237 C C . TRP A 1 671 ? -14.562 -15.344 -10.703 1 95.31 671 TRP A C 1
ATOM 5239 O O . TRP A 1 671 ? -15.516 -14.617 -10.422 1 95.31 671 TRP A O 1
ATOM 5249 N N . ASN A 1 672 ? -13.742 -15.875 -9.836 1 94.38 672 ASN A N 1
ATOM 5250 C CA . ASN A 1 672 ? -14.016 -15.727 -8.414 1 94.38 672 ASN A CA 1
ATOM 5251 C C . ASN A 1 672 ? -13.719 -14.305 -7.93 1 94.38 672 ASN A C 1
ATOM 5253 O O . ASN A 1 672 ? -14.438 -13.781 -7.078 1 94.38 672 ASN A O 1
ATOM 5257 N N . HIS A 1 673 ? -12.695 -13.727 -8.453 1 93.19 673 HIS A N 1
ATOM 5258 C CA . HIS A 1 673 ? -12.414 -12.344 -8.094 1 93.19 673 HIS A CA 1
ATOM 5259 C C . HIS A 1 673 ? -13.578 -11.43 -8.461 1 93.19 673 HIS A C 1
ATOM 5261 O O . HIS A 1 673 ? -14.031 -10.641 -7.629 1 93.19 673 HIS A O 1
ATOM 5267 N N . ILE A 1 674 ? -14.078 -11.555 -9.664 1 94.62 674 ILE A N 1
ATOM 5268 C CA . ILE A 1 674 ? -15.195 -10.734 -10.133 1 94.62 674 ILE A CA 1
ATOM 5269 C C . ILE A 1 674 ? -16.438 -11.031 -9.297 1 94.62 674 ILE A C 1
ATOM 5271 O O . ILE A 1 674 ? -17.109 -10.109 -8.82 1 94.62 674 ILE A O 1
ATOM 5275 N N . SER A 1 675 ? -16.672 -12.297 -9.117 1 93.19 675 SER A N 1
ATOM 5276 C CA . SER A 1 675 ? -17.844 -12.703 -8.352 1 93.19 675 SER A CA 1
ATOM 5277 C C . SER A 1 675 ? -17.797 -12.133 -6.934 1 93.19 675 SER A C 1
ATOM 5279 O O . SER A 1 675 ? -18.797 -11.633 -6.422 1 93.19 675 SER A O 1
ATOM 5281 N N . THR A 1 676 ? -16.625 -12.203 -6.355 1 90.75 676 THR A N 1
ATOM 5282 C CA . THR A 1 676 ? -16.453 -11.695 -5 1 90.75 676 THR A CA 1
ATOM 5283 C C . THR A 1 676 ? -16.703 -10.188 -4.953 1 90.75 676 THR A C 1
ATOM 5285 O O . THR A 1 676 ? -17.375 -9.695 -4.043 1 90.75 676 THR A O 1
ATOM 5288 N N . VAL A 1 677 ? -16.203 -9.516 -5.875 1 87.25 677 VAL A N 1
ATOM 5289 C CA . VAL A 1 677 ? -16.391 -8.07 -5.941 1 87.25 677 VAL A CA 1
ATOM 5290 C C . VAL A 1 677 ? -17.875 -7.762 -6.121 1 87.25 677 VAL A C 1
ATOM 5292 O O . VAL A 1 677 ? -18.422 -6.887 -5.438 1 87.25 677 VAL A O 1
ATOM 5295 N N . LEU A 1 678 ? -18.562 -8.453 -7.051 1 90.31 678 LEU A N 1
ATOM 5296 C CA . LEU A 1 678 ? -20 -8.234 -7.289 1 90.31 678 LEU A CA 1
ATOM 5297 C C . LEU A 1 678 ? -20.797 -8.461 -6.012 1 90.31 678 LEU A C 1
ATOM 5299 O O . LEU A 1 678 ? -21.703 -7.688 -5.699 1 90.31 678 LEU A O 1
ATOM 5303 N N . GLN A 1 679 ? -20.406 -9.445 -5.277 1 87.69 679 GLN A N 1
ATOM 5304 C CA . GLN A 1 679 ? -21.094 -9.789 -4.039 1 87.69 679 GLN A CA 1
ATOM 5305 C C . GLN A 1 679 ? -20.828 -8.75 -2.953 1 87.69 679 GLN A C 1
ATOM 5307 O O . GLN A 1 679 ? -21.75 -8.273 -2.299 1 87.69 679 GLN A O 1
ATOM 5312 N N . ASP A 1 680 ? -19.578 -8.5 -2.807 1 82.44 680 ASP A N 1
ATOM 5313 C CA . ASP A 1 680 ? -19.188 -7.578 -1.743 1 82.44 680 ASP A CA 1
ATOM 5314 C C . ASP A 1 680 ? -19.781 -6.191 -1.961 1 82.44 680 ASP A C 1
ATOM 5316 O O . ASP A 1 680 ? -20.156 -5.516 -1.001 1 82.44 680 ASP A O 1
ATOM 5320 N N . GLN A 1 681 ? -19.875 -5.809 -3.234 1 79.62 681 GLN A N 1
ATOM 5321 C CA . GLN A 1 681 ? -20.375 -4.48 -3.562 1 79.62 681 GLN A CA 1
ATOM 5322 C C . GLN A 1 681 ? -21.891 -4.496 -3.75 1 79.62 681 GLN A C 1
ATOM 5324 O O . GLN A 1 681 ? -22.531 -3.443 -3.809 1 79.62 681 GLN A O 1
ATOM 5329 N N . GLY A 1 682 ? -22.5 -5.66 -3.818 1 83.75 682 GLY A N 1
ATOM 5330 C CA . GLY A 1 682 ? -23.938 -5.809 -4.012 1 83.75 682 GLY A CA 1
ATOM 5331 C C . GLY A 1 682 ? -24.391 -5.352 -5.383 1 83.75 682 GLY A C 1
ATOM 5332 O O . GLY A 1 682 ? -25.469 -4.758 -5.512 1 83.75 682 GLY A O 1
ATOM 5333 N N . PHE A 1 683 ? -23.516 -5.496 -6.375 1 87 683 PHE A N 1
ATOM 5334 C CA . PHE A 1 683 ? -23.891 -5.098 -7.73 1 87 683 PHE A CA 1
ATOM 5335 C C . PHE A 1 683 ? -24.922 -6.066 -8.312 1 87 683 PHE A C 1
ATOM 5337 O O . PHE A 1 683 ? -24.734 -7.285 -8.242 1 87 683 PHE A O 1
ATOM 5344 N N . ARG A 1 684 ? -26.078 -5.562 -8.867 1 91.5 684 ARG A N 1
ATOM 5345 C CA . ARG A 1 684 ? -27.078 -6.363 -9.57 1 91.5 684 ARG A CA 1
ATOM 5346 C C . ARG A 1 684 ? -26.609 -6.707 -10.984 1 91.5 684 ARG A C 1
ATOM 5348 O O . ARG A 1 684 ? -27.062 -6.098 -11.953 1 91.5 684 ARG A O 1
ATOM 5355 N N . CYS A 1 685 ? -25.641 -7.594 -11 1 91.12 685 CYS A N 1
ATOM 5356 C CA . CYS A 1 685 ? -25.016 -8.055 -12.234 1 91.12 685 CYS A CA 1
ATOM 5357 C C . CYS A 1 685 ? -25.078 -9.578 -12.336 1 91.12 685 CYS A C 1
ATOM 5359 O O . CYS A 1 685 ? -25.281 -10.266 -11.336 1 91.12 685 CYS A O 1
ATOM 5361 N N . GLN A 1 686 ? -25.016 -9.953 -13.492 1 90.44 686 GLN A N 1
ATOM 5362 C CA . GLN A 1 686 ? -24.844 -11.375 -13.766 1 90.44 686 GLN A CA 1
ATOM 5363 C C . GLN A 1 686 ? -23.562 -11.641 -14.539 1 90.44 686 GLN A C 1
ATOM 5365 O O . GLN A 1 686 ? -23.219 -10.898 -15.461 1 90.44 686 GLN A O 1
ATOM 5370 N N . LEU A 1 687 ? -22.844 -12.594 -14.055 1 94.56 687 LEU A N 1
ATOM 5371 C CA . LEU A 1 687 ? -21.656 -13.078 -14.742 1 94.56 687 LEU A CA 1
ATOM 5372 C C . LEU A 1 687 ? -21.906 -14.453 -15.367 1 94.56 687 LEU A C 1
ATOM 5374 O O . LEU A 1 687 ? -22.375 -15.367 -14.688 1 94.56 687 LEU A O 1
ATOM 5378 N N . ALA A 1 688 ? -21.688 -14.555 -16.672 1 95.38 688 ALA A N 1
ATOM 5379 C CA . ALA A 1 688 ? -21.922 -15.82 -17.359 1 95.38 688 ALA A CA 1
ATOM 5380 C C . ALA A 1 688 ? -20.656 -16.312 -18.062 1 95.38 688 ALA A C 1
ATOM 5382 O O . ALA A 1 688 ? -19.953 -15.523 -18.688 1 95.38 688 ALA A O 1
ATOM 5383 N N . ASP A 1 689 ? -20.453 -17.594 -17.891 1 95.81 689 ASP A N 1
ATOM 5384 C CA . ASP A 1 689 ? -19.266 -18.219 -18.484 1 95.81 689 ASP A CA 1
ATOM 5385 C C . ASP A 1 689 ? -19.625 -18.969 -19.766 1 95.81 689 ASP A C 1
ATOM 5387 O O . ASP A 1 689 ? -20.391 -19.922 -19.734 1 95.81 689 ASP A O 1
ATOM 5391 N N . HIS A 1 690 ? -19.078 -18.562 -20.844 1 96.5 690 HIS A N 1
ATOM 5392 C CA . HIS A 1 690 ? -19.281 -19.219 -22.125 1 96.5 690 HIS A CA 1
ATOM 5393 C C . HIS A 1 690 ? -17.969 -19.734 -22.703 1 96.5 690 HIS A C 1
ATOM 5395 O O . HIS A 1 690 ? -17.797 -19.781 -23.922 1 96.5 690 HIS A O 1
ATOM 5401 N N . SER A 1 691 ? -17.078 -20.047 -21.828 1 96.06 691 SER A N 1
ATOM 5402 C CA . SER A 1 691 ? -15.758 -20.5 -22.25 1 96.06 691 SER A CA 1
ATOM 5403 C C . SER A 1 691 ? -15.852 -21.797 -23.047 1 96.06 691 SER A C 1
ATOM 5405 O O . SER A 1 691 ? -15.102 -21.984 -24.016 1 96.06 691 SER A O 1
ATOM 5407 N N . GLU A 1 692 ? -16.766 -22.703 -22.75 1 94.69 692 GLU A N 1
ATOM 5408 C CA . GLU A 1 692 ? -16.875 -24 -23.422 1 94.69 692 GLU A CA 1
ATOM 5409 C C . GLU A 1 692 ? -17.812 -23.906 -24.625 1 94.69 692 GLU A C 1
ATOM 5411 O O . GLU A 1 692 ? -17.875 -24.844 -25.422 1 94.69 692 GLU A O 1
ATOM 5416 N N . ASP A 1 693 ? -18.438 -22.766 -24.828 1 95.75 693 ASP A N 1
ATOM 5417 C CA . ASP A 1 693 ? -19.406 -22.609 -25.906 1 95.75 693 ASP A CA 1
ATOM 5418 C C . ASP A 1 693 ? -18.766 -21.984 -27.141 1 95.75 693 ASP A C 1
ATOM 5420 O O . ASP A 1 693 ? -19.391 -21.891 -28.203 1 95.75 693 ASP A O 1
ATOM 5424 N N . MET A 1 694 ? -17.547 -21.578 -26.984 1 96.75 694 MET A N 1
ATOM 5425 C CA . MET A 1 694 ? -16.891 -20.906 -28.094 1 96.75 694 MET A CA 1
ATOM 5426 C C . MET A 1 694 ? -15.438 -21.375 -28.234 1 96.75 694 MET A C 1
ATOM 5428 O O . MET A 1 694 ? -14.781 -21.672 -27.234 1 96.75 694 MET A O 1
ATOM 5432 N N . GLY A 1 695 ? -15.016 -21.484 -29.469 1 96.88 695 GLY A N 1
ATOM 5433 C CA . GLY A 1 695 ? -13.594 -21.516 -29.75 1 96.88 695 GLY A CA 1
ATOM 5434 C C . GLY A 1 695 ? -13.016 -20.156 -30.094 1 96.88 695 GLY A C 1
ATOM 5435 O O . GLY A 1 695 ? -13.758 -19.172 -30.219 1 96.88 695 GLY A O 1
ATOM 5436 N N . MET A 1 696 ? -11.734 -20.062 -30.188 1 97.62 696 MET A N 1
ATOM 5437 C CA . MET A 1 696 ? -11.047 -18.812 -30.469 1 97.62 696 MET A CA 1
ATOM 5438 C C . MET A 1 696 ? -9.758 -19.047 -31.25 1 97.62 696 MET A C 1
ATOM 5440 O O . MET A 1 696 ? -8.93 -19.859 -30.844 1 97.62 696 MET A O 1
ATOM 5444 N N . ILE A 1 697 ? -9.648 -18.438 -32.375 1 98 697 ILE A N 1
ATOM 5445 C CA . ILE A 1 697 ? -8.383 -18.469 -33.094 1 98 697 ILE A CA 1
ATOM 5446 C C . ILE A 1 697 ? -7.895 -17.031 -33.344 1 98 697 ILE A C 1
ATOM 5448 O O . ILE A 1 697 ? -8.703 -16.125 -33.594 1 98 697 ILE A O 1
ATOM 5452 N N . SER A 1 698 ? -6.672 -16.812 -33.188 1 97.94 698 SER A N 1
ATOM 5453 C CA . SER A 1 698 ? -5.996 -15.547 -33.469 1 97.94 698 SER A CA 1
ATOM 5454 C C . SER A 1 698 ? -5.16 -15.617 -34.75 1 97.94 698 SER A C 1
ATOM 5456 O O . SER A 1 698 ? -4.281 -16.469 -34.875 1 97.94 698 SER A O 1
ATOM 5458 N N . ILE A 1 699 ? -5.5 -14.836 -35.75 1 98.31 699 ILE A N 1
ATOM 5459 C CA . ILE A 1 699 ? -4.77 -14.766 -37 1 98.31 699 ILE A CA 1
ATOM 5460 C C . ILE A 1 699 ? -3.883 -13.523 -37 1 98.31 699 ILE A C 1
ATOM 5462 O O . ILE A 1 699 ? -4.383 -12.391 -37 1 98.31 699 ILE A O 1
ATOM 5466 N N . GLN A 1 700 ? -2.572 -13.711 -37.062 1 97 700 GLN A N 1
ATOM 5467 C CA . GLN A 1 700 ? -1.621 -12.633 -36.844 1 97 700 GLN A CA 1
ATOM 5468 C C . GLN A 1 700 ? -0.515 -12.625 -37.875 1 97 700 GLN A C 1
ATOM 5470 O O . GLN A 1 700 ? -0.052 -13.688 -38.312 1 97 700 GLN A O 1
ATOM 5475 N N . GLY A 1 701 ? -0.066 -11.453 -38.25 1 95.5 701 GLY A N 1
ATOM 5476 C CA . GLY A 1 701 ? 1.028 -11.273 -39.188 1 95.5 701 GLY A CA 1
ATOM 5477 C C . GLY A 1 701 ? 0.714 -10.273 -40.312 1 95.5 701 GLY A C 1
ATOM 5478 O O . GLY A 1 701 ? -0.446 -9.906 -40.5 1 95.5 701 GLY A O 1
ATOM 5479 N N . PRO A 1 702 ? 1.742 -9.82 -41 1 93.25 702 PRO A N 1
ATOM 5480 C CA . PRO A 1 702 ? 1.555 -8.797 -42.031 1 93.25 702 PRO A CA 1
ATOM 5481 C C . PRO A 1 702 ? 0.531 -9.211 -43.094 1 93.25 702 PRO A C 1
ATOM 5483 O O . PRO A 1 702 ? -0.103 -8.359 -43.719 1 93.25 702 PRO A O 1
ATOM 5486 N N . LYS A 1 703 ? 0.277 -10.508 -43.281 1 96.62 703 LYS A N 1
ATOM 5487 C CA . LYS A 1 703 ? -0.63 -10.992 -44.312 1 96.62 703 LYS A CA 1
ATOM 5488 C C . LYS A 1 703 ? -1.993 -11.352 -43.719 1 96.62 703 LYS A C 1
ATOM 5490 O O . LYS A 1 703 ? -2.867 -11.852 -44.438 1 96.62 703 LYS A O 1
ATOM 5495 N N . SER A 1 704 ? -2.209 -11.117 -42.5 1 97.44 704 SER A N 1
ATOM 5496 C CA . SER A 1 704 ? -3.453 -11.484 -41.812 1 97.44 704 SER A CA 1
ATOM 5497 C C . SER A 1 704 ? -4.652 -10.797 -42.469 1 97.44 704 SER A C 1
ATOM 5499 O O . SER A 1 704 ? -5.699 -11.414 -42.656 1 97.44 704 SER A O 1
ATOM 5501 N N . ARG A 1 705 ? -4.508 -9.531 -42.75 1 96.25 705 ARG A N 1
ATOM 5502 C CA . ARG A 1 705 ? -5.602 -8.773 -43.375 1 96.25 705 ARG A CA 1
ATOM 5503 C C . ARG A 1 705 ? -5.996 -9.375 -44.719 1 96.25 705 ARG A C 1
ATOM 5505 O O . ARG A 1 705 ? -7.184 -9.516 -45.031 1 96.25 705 ARG A O 1
ATOM 5512 N N . ALA A 1 706 ? -5.004 -9.688 -45.5 1 96 706 ALA A N 1
ATOM 5513 C CA . ALA A 1 706 ? -5.266 -10.281 -46.812 1 96 706 ALA A CA 1
ATOM 5514 C C . ALA A 1 706 ? -6.02 -11.602 -46.688 1 96 706 ALA A C 1
ATOM 5516 O O . ALA A 1 706 ? -6.965 -11.859 -47.438 1 96 706 ALA A O 1
ATOM 5517 N N . VAL A 1 707 ? -5.688 -12.406 -45.812 1 97.38 707 VAL A N 1
ATOM 5518 C CA . VAL A 1 707 ? -6.305 -13.711 -45.594 1 97.38 707 VAL A CA 1
ATOM 5519 C C . VAL A 1 707 ? -7.742 -13.523 -45.094 1 97.38 707 VAL A C 1
ATOM 5521 O O . VAL A 1 707 ? -8.672 -14.117 -45.656 1 97.38 707 VAL A O 1
ATOM 5524 N N . LEU A 1 708 ? -7.945 -12.672 -44.125 1 97.88 708 LEU A N 1
ATOM 5525 C CA . LEU A 1 708 ? -9.242 -12.539 -43.469 1 97.88 708 LEU A CA 1
ATOM 5526 C C . LEU A 1 708 ? -10.234 -11.797 -44.375 1 97.88 708 LEU A C 1
ATOM 5528 O O . LEU A 1 708 ? -11.438 -12.023 -44.281 1 97.88 708 LEU A O 1
ATOM 5532 N N . GLN A 1 709 ? -9.641 -10.906 -45.188 1 96.69 709 GLN A N 1
ATOM 5533 C CA . GLN A 1 709 ? -10.531 -10.195 -46.094 1 96.69 709 GLN A CA 1
ATOM 5534 C C . GLN A 1 709 ? -11.258 -11.172 -47.031 1 96.69 709 GLN A C 1
ATOM 5536 O O . GLN A 1 709 ? -12.375 -10.906 -47.469 1 96.69 709 GLN A O 1
ATOM 5541 N N . GLU A 1 710 ? -10.688 -12.289 -47.281 1 96.06 710 GLU A N 1
ATOM 5542 C CA . GLU A 1 710 ? -11.289 -13.305 -48.125 1 96.06 710 GLU A CA 1
ATOM 5543 C C . GLU A 1 710 ? -12.312 -14.133 -47.375 1 96.06 710 GLU A C 1
ATOM 5545 O O . GLU A 1 710 ? -13.203 -14.75 -47.969 1 96.06 710 GLU A O 1
ATOM 5550 N N . VAL A 1 711 ? -12.258 -14.188 -46.125 1 97.44 711 VAL A N 1
ATOM 5551 C CA . VAL A 1 711 ? -13.055 -15.086 -45.281 1 97.44 711 VAL A CA 1
ATOM 5552 C C . VAL A 1 711 ? -14.219 -14.312 -44.656 1 97.44 711 VAL A C 1
ATOM 5554 O O . VAL A 1 711 ? -15.32 -14.844 -44.531 1 97.44 711 VAL A O 1
ATOM 5557 N N . LEU A 1 712 ? -14 -13.062 -44.312 1 97.38 712 LEU A N 1
ATOM 5558 C CA . LEU A 1 712 ? -15 -12.25 -43.625 1 97.38 712 LEU A CA 1
ATOM 5559 C C . LEU A 1 712 ? -15.766 -11.383 -44.594 1 97.38 712 LEU A C 1
ATOM 5561 O O . LEU A 1 712 ? -15.219 -10.953 -45.625 1 97.38 712 LEU A O 1
ATOM 5565 N N . ASP A 1 713 ? -16.969 -11.031 -44.281 1 95.5 713 ASP A N 1
ATOM 5566 C CA . ASP A 1 713 ? -17.812 -10.195 -45.125 1 95.5 713 ASP A CA 1
ATOM 5567 C C . ASP A 1 713 ? -17.766 -8.734 -44.688 1 95.5 713 ASP A C 1
ATOM 5569 O O . ASP A 1 713 ? -18.75 -8.016 -44.812 1 95.5 713 ASP A O 1
ATOM 5573 N N . THR A 1 714 ? -16.719 -8.32 -44.094 1 95.69 714 THR A N 1
ATOM 5574 C CA . THR A 1 714 ? -16.594 -6.953 -43.625 1 95.69 714 THR A CA 1
ATOM 5575 C C . THR A 1 714 ? -15.266 -6.34 -44.094 1 95.69 714 THR A C 1
ATOM 5577 O O . THR A 1 714 ? -14.305 -7.059 -44.344 1 95.69 714 THR A O 1
ATOM 5580 N N . ASP A 1 715 ? -15.25 -4.988 -44.219 1 95.56 715 ASP A N 1
ATOM 5581 C CA . ASP A 1 715 ? -14.055 -4.23 -44.594 1 95.56 715 ASP A CA 1
ATOM 5582 C C . ASP A 1 715 ? -13.07 -4.188 -43.406 1 95.56 715 ASP A C 1
ATOM 5584 O O . ASP A 1 715 ? -13.438 -3.789 -42.312 1 95.56 715 ASP A O 1
ATOM 5588 N N . LEU A 1 716 ? -11.852 -4.617 -43.688 1 95.69 716 LEU A N 1
ATOM 5589 C CA . LEU A 1 716 ? -10.883 -4.742 -42.625 1 95.69 716 LEU A CA 1
ATOM 5590 C C . LEU A 1 716 ? -9.852 -3.613 -42.688 1 95.69 716 LEU A C 1
ATOM 5592 O O . LEU A 1 716 ? -8.805 -3.691 -42.031 1 95.69 716 LEU A O 1
ATOM 5596 N N . SER A 1 717 ? -10.148 -2.541 -43.344 1 92.25 717 SER A N 1
ATOM 5597 C CA . SER A 1 717 ? -9.258 -1.382 -43.375 1 92.25 717 SER A CA 1
ATOM 5598 C C . SER A 1 717 ? -9.148 -0.729 -42 1 92.25 717 SER A C 1
ATOM 5600 O O . SER A 1 717 ? -10 -0.946 -41.125 1 92.25 717 SER A O 1
ATOM 5602 N N . ASN A 1 718 ? -8.109 0.035 -41.812 1 88.12 718 ASN A N 1
ATOM 5603 C CA . ASN A 1 718 ? -7.891 0.709 -40.531 1 88.12 718 ASN A CA 1
ATOM 5604 C C . ASN A 1 718 ? -9.07 1.603 -40.156 1 88.12 718 ASN A C 1
ATOM 5606 O O . ASN A 1 718 ? -9.391 1.761 -38.969 1 88.12 718 ASN A O 1
ATOM 5610 N N . GLU A 1 719 ? -9.688 2.168 -41.094 1 86.5 719 GLU A N 1
ATOM 5611 C CA . GLU A 1 719 ? -10.82 3.053 -40.844 1 86.5 719 GLU A CA 1
ATOM 5612 C C . GLU A 1 719 ? -12.078 2.256 -40.5 1 86.5 719 GLU A C 1
ATOM 5614 O O . GLU A 1 719 ? -12.812 2.621 -39.562 1 86.5 719 GLU A O 1
ATOM 5619 N N . ALA A 1 720 ? -12.289 1.224 -41.219 1 90.81 720 ALA A N 1
ATOM 5620 C CA . ALA A 1 720 ? -13.523 0.455 -41.062 1 90.81 720 ALA A CA 1
ATOM 5621 C C . ALA A 1 720 ? -13.453 -0.469 -39.844 1 90.81 720 ALA A C 1
ATOM 5623 O O . ALA A 1 720 ? -14.477 -0.817 -39.281 1 90.81 720 ALA A O 1
ATOM 5624 N N . PHE A 1 721 ? -12.289 -0.872 -39.531 1 94.88 721 PHE A N 1
ATOM 5625 C CA . PHE A 1 721 ? -12.055 -1.775 -38.406 1 94.88 721 PHE A CA 1
ATOM 5626 C C . PHE A 1 721 ? -10.812 -1.365 -37.625 1 94.88 721 PHE A C 1
ATOM 5628 O O . PHE A 1 721 ? -9.805 -2.068 -37.656 1 94.88 721 PHE A O 1
ATOM 5635 N N . PRO A 1 722 ? -10.898 -0.316 -36.875 1 89.94 722 PRO A N 1
ATOM 5636 C CA . PRO A 1 722 ? -9.734 0.219 -36.156 1 89.94 722 PRO A CA 1
ATOM 5637 C C . PRO A 1 722 ? -9.211 -0.733 -35.094 1 89.94 722 PRO A C 1
ATOM 5639 O O . PRO A 1 722 ? -9.945 -1.602 -34.625 1 89.94 722 PRO A O 1
ATOM 5642 N N . PHE A 1 723 ? -7.996 -0.572 -34.812 1 89.5 723 PHE A N 1
ATOM 5643 C CA . PHE A 1 723 ? -7.402 -1.315 -33.688 1 89.5 723 PHE A CA 1
ATOM 5644 C C . PHE A 1 723 ? -8.219 -1.147 -32.438 1 89.5 723 PHE A C 1
ATOM 5646 O O . PHE A 1 723 ? -8.781 -0.077 -32.188 1 89.5 723 PHE A O 1
ATOM 5653 N N . SER A 1 724 ? -8.336 -2.225 -31.609 1 91.06 724 SER A N 1
ATOM 5654 C CA . SER A 1 724 ? -9.023 -2.242 -30.328 1 91.06 724 SER A CA 1
ATOM 5655 C C . SER A 1 724 ? -10.531 -2.111 -30.5 1 91.06 724 SER A C 1
ATOM 5657 O O . SER A 1 724 ? -11.188 -1.368 -29.766 1 91.06 724 SER A O 1
ATOM 5659 N N . THR A 1 725 ? -11.062 -2.68 -31.516 1 94.81 725 THR A N 1
ATOM 5660 C CA . THR A 1 725 ? -12.5 -2.752 -31.719 1 94.81 725 THR A CA 1
ATOM 5661 C C . THR A 1 725 ? -12.93 -4.184 -32.031 1 94.81 725 THR A C 1
ATOM 5663 O O . THR A 1 725 ? -12.086 -5.059 -32.25 1 94.81 725 THR A O 1
ATOM 5666 N N . HIS A 1 726 ? -14.227 -4.422 -32.031 1 96.56 726 HIS A N 1
ATOM 5667 C CA . HIS A 1 726 ? -14.773 -5.742 -32.344 1 96.56 726 HIS A CA 1
ATOM 5668 C C . HIS A 1 726 ? -16.109 -5.629 -33.062 1 96.56 726 HIS A C 1
ATOM 5670 O O . HIS A 1 726 ? -16.781 -4.602 -32.969 1 96.56 726 HIS A O 1
ATOM 5676 N N . LYS A 1 727 ? -16.453 -6.629 -33.812 1 95.38 727 LYS A N 1
ATOM 5677 C CA . LYS A 1 727 ? -17.719 -6.742 -34.531 1 95.38 727 LYS A CA 1
ATOM 5678 C C . LYS A 1 727 ? -18.156 -8.203 -34.625 1 95.38 727 LYS A C 1
ATOM 5680 O O . LYS A 1 727 ? -17.312 -9.109 -34.656 1 95.38 727 LYS A O 1
ATOM 5685 N N . VAL A 1 728 ? -19.469 -8.367 -34.562 1 96 728 VAL A N 1
ATOM 5686 C CA . VAL A 1 728 ? -19.984 -9.656 -35 1 96 728 VAL A CA 1
ATOM 5687 C C . VAL A 1 728 ? -20.141 -9.672 -36.531 1 96 728 VAL A C 1
ATOM 5689 O O . VAL A 1 728 ? -20.828 -8.828 -37.094 1 96 728 VAL A O 1
ATOM 5692 N N . VAL A 1 729 ? -19.5 -10.539 -37.219 1 97.06 729 VAL A N 1
ATOM 5693 C CA . VAL A 1 729 ? -19.484 -10.594 -38.656 1 97.06 729 VAL A CA 1
ATOM 5694 C C . VAL A 1 729 ? -19.688 -12.031 -39.125 1 97.06 729 VAL A C 1
ATOM 5696 O O . VAL A 1 729 ? -19.828 -12.945 -38.312 1 97.06 729 VAL A O 1
ATOM 5699 N N . ASN A 1 730 ? -19.797 -12.141 -40.375 1 96.75 730 ASN A N 1
ATOM 5700 C CA . ASN A 1 730 ? -19.875 -13.477 -40.969 1 96.75 730 ASN A CA 1
ATOM 5701 C C . ASN A 1 730 ? -18.531 -13.945 -41.469 1 96.75 730 ASN A C 1
ATOM 5703 O O . ASN A 1 730 ? -17.844 -13.211 -42.188 1 96.75 730 ASN A O 1
ATOM 5707 N N . ALA A 1 731 ? -18.156 -15.086 -41.125 1 97.12 731 ALA A N 1
ATOM 5708 C CA . ALA A 1 731 ? -16.969 -15.773 -41.625 1 97.12 731 ALA A CA 1
ATOM 5709 C C . ALA A 1 731 ? -17.328 -17.094 -42.312 1 97.12 731 ALA A C 1
ATOM 5711 O O . ALA A 1 731 ? -17.688 -18.062 -41.656 1 97.12 731 ALA A O 1
ATOM 5712 N N . ALA A 1 732 ? -17.203 -17.078 -43.656 1 94.62 732 ALA A N 1
ATOM 5713 C CA . ALA A 1 732 ? -17.547 -18.281 -44.438 1 94.62 732 ALA A CA 1
ATOM 5714 C C . ALA A 1 732 ? -18.969 -18.75 -44.094 1 94.62 732 ALA A C 1
ATOM 5716 O O . ALA A 1 732 ? -19.188 -19.938 -43.875 1 94.62 732 ALA A O 1
ATOM 5717 N N . GLY A 1 733 ? -19.812 -17.875 -43.938 1 93.5 733 GLY A N 1
ATOM 5718 C CA . GLY A 1 733 ? -21.234 -18.172 -43.75 1 93.5 733 GLY A CA 1
ATOM 5719 C C . GLY A 1 733 ? -21.625 -18.375 -42.312 1 93.5 733 GLY A C 1
ATOM 5720 O O . GLY A 1 733 ? -22.797 -18.625 -42 1 93.5 733 GLY A O 1
ATOM 5721 N N . HIS A 1 734 ? -20.703 -18.234 -41.375 1 96.62 734 HIS A N 1
ATOM 5722 C CA . HIS A 1 734 ? -20.984 -18.406 -39.938 1 96.62 734 HIS A CA 1
ATOM 5723 C C . HIS A 1 734 ? -20.75 -17.125 -39.188 1 96.62 734 HIS A C 1
ATOM 5725 O O . HIS A 1 734 ? -19.797 -16.391 -39.438 1 96.62 734 HIS A O 1
ATOM 5731 N N . GLN A 1 735 ? -21.516 -16.859 -38.156 1 96.56 735 GLN A N 1
ATOM 5732 C CA . GLN A 1 735 ? -21.344 -15.656 -37.344 1 96.56 735 GLN A CA 1
ATOM 5733 C C . GLN A 1 735 ? -20.219 -15.844 -36.312 1 96.56 735 GLN A C 1
ATOM 5735 O O . GLN A 1 735 ? -20.172 -16.875 -35.625 1 96.56 735 GLN A O 1
ATOM 5740 N N . VAL A 1 736 ? -19.391 -14.906 -36.312 1 98.12 736 VAL A N 1
ATOM 5741 C CA . VAL A 1 736 ? -18.297 -14.891 -35.344 1 98.12 736 VAL A CA 1
ATOM 5742 C C . VAL A 1 736 ? -18.109 -13.484 -34.781 1 98.12 736 VAL A C 1
ATOM 5744 O O . VAL A 1 736 ? -18.562 -12.508 -35.406 1 98.12 736 VAL A O 1
ATOM 5747 N N . ARG A 1 737 ? -17.578 -13.367 -33.594 1 97.44 737 ARG A N 1
ATOM 5748 C CA . ARG A 1 737 ? -17.078 -12.078 -33.125 1 97.44 737 ARG A CA 1
ATOM 5749 C C . ARG A 1 737 ? -15.617 -11.875 -33.5 1 97.44 737 ARG A C 1
ATOM 5751 O O . ARG A 1 737 ? -14.75 -12.625 -33.062 1 97.44 737 ARG A O 1
ATOM 5758 N N . ALA A 1 738 ? -15.375 -10.891 -34.344 1 97.94 738 ALA A N 1
ATOM 5759 C CA . ALA A 1 738 ? -14.008 -10.516 -34.719 1 97.94 738 ALA A CA 1
ATOM 5760 C C . ALA A 1 738 ? -13.5 -9.359 -33.875 1 97.94 738 ALA A C 1
ATOM 5762 O O . ALA A 1 738 ? -14.195 -8.367 -33.688 1 97.94 738 ALA A O 1
ATOM 5763 N N . MET A 1 739 ? -12.32 -9.57 -33.312 1 97.56 739 MET A N 1
ATOM 5764 C CA . MET A 1 739 ? -11.664 -8.539 -32.5 1 97.56 739 MET A CA 1
ATOM 5765 C C . MET A 1 739 ? -10.289 -8.211 -33.062 1 97.56 739 MET A C 1
ATOM 5767 O O . MET A 1 739 ? -9.461 -9.102 -33.25 1 97.56 739 MET A O 1
ATOM 5771 N N . ARG A 1 740 ? -10.094 -6.938 -33.344 1 96.06 740 ARG A N 1
ATOM 5772 C CA . ARG A 1 740 ? -8.766 -6.543 -33.812 1 96.06 740 ARG A CA 1
ATOM 5773 C C . ARG A 1 740 ? -7.855 -6.219 -32.625 1 96.06 740 ARG A C 1
ATOM 5775 O O . ARG A 1 740 ? -7.906 -5.113 -32.094 1 96.06 740 ARG A O 1
ATOM 5782 N N . LEU A 1 741 ? -7.086 -7.211 -32.281 1 92.56 741 LEU A N 1
ATOM 5783 C CA . LEU A 1 741 ? -6.133 -7.188 -31.156 1 92.56 741 LEU A CA 1
ATOM 5784 C C . LEU A 1 741 ? -4.988 -8.164 -31.406 1 92.56 741 LEU A C 1
ATOM 5786 O O . LEU A 1 741 ? -5.078 -9.023 -32.281 1 92.56 741 LEU A O 1
ATOM 5790 N N . SER A 1 742 ? -3.895 -7.902 -30.672 1 90.31 742 SER A N 1
ATOM 5791 C CA . SER A 1 742 ? -2.756 -8.805 -30.812 1 90.31 742 SER A CA 1
ATOM 5792 C C . SER A 1 742 ? -2.062 -9.023 -29.469 1 90.31 742 SER A C 1
ATOM 5794 O O . SER A 1 742 ? -1.896 -8.078 -28.688 1 90.31 742 SER A O 1
ATOM 5796 N N . PHE A 1 743 ? -1.747 -10.211 -29.203 1 88.38 743 PHE A N 1
ATOM 5797 C CA . PHE A 1 743 ? -0.939 -10.547 -28.047 1 88.38 743 PHE A CA 1
ATOM 5798 C C . PHE A 1 743 ? 0.462 -10.977 -28.453 1 88.38 743 PHE A C 1
ATOM 5800 O O . PHE A 1 743 ? 1.248 -11.438 -27.625 1 88.38 743 PHE A O 1
ATOM 5807 N N . VAL A 1 744 ? 0.722 -10.828 -29.781 1 91 744 VAL A N 1
ATOM 5808 C CA . VAL A 1 744 ? 2.047 -11.188 -30.281 1 91 744 VAL A CA 1
ATOM 5809 C C . VAL A 1 744 ? 2.682 -9.977 -30.953 1 91 744 VAL A C 1
ATOM 5811 O O . VAL A 1 744 ? 3.807 -10.055 -31.453 1 91 744 VAL A O 1
ATOM 5814 N N . GLY A 1 745 ? 1.997 -8.859 -31.016 1 85 745 GLY A N 1
ATOM 5815 C CA . GLY A 1 745 ? 2.553 -7.598 -31.484 1 85 745 GLY A CA 1
ATOM 5816 C C . GLY A 1 745 ? 2.498 -7.441 -33 1 85 745 GLY A C 1
ATOM 5817 O O . GLY A 1 745 ? 3.326 -6.746 -33.562 1 85 745 GLY A O 1
ATOM 5818 N N . GLU A 1 746 ? 1.526 -8.078 -33.688 1 89.81 746 GLU A N 1
ATOM 5819 C CA . GLU A 1 746 ? 1.373 -8.016 -35.156 1 89.81 746 GLU A CA 1
ATOM 5820 C C . GLU A 1 746 ? -0.008 -7.5 -35.531 1 89.81 746 GLU A C 1
ATOM 5822 O O . GLU A 1 746 ? -0.92 -7.465 -34.719 1 89.81 746 GLU A O 1
ATOM 5827 N N . LEU A 1 747 ? -0.102 -7.039 -36.812 1 92.06 747 LEU A N 1
ATOM 5828 C CA . LEU A 1 747 ? -1.43 -6.863 -37.406 1 92.06 747 LEU A CA 1
ATOM 5829 C C . LEU A 1 747 ? -2.223 -8.164 -37.344 1 92.06 747 LEU A C 1
ATOM 5831 O O . LEU A 1 747 ? -1.696 -9.227 -37.688 1 92.06 747 LEU A O 1
ATOM 5835 N N . GLY A 1 748 ? -3.477 -8.055 -36.875 1 95.06 748 GLY A N 1
ATOM 5836 C CA . GLY A 1 748 ? -4.262 -9.281 -36.875 1 95.06 748 GLY A CA 1
ATOM 5837 C C . GLY A 1 748 ? -5.578 -9.133 -36.125 1 95.06 748 GLY A C 1
ATOM 5838 O O . GLY A 1 748 ? -5.934 -8.039 -35.688 1 95.06 748 GLY A O 1
ATOM 5839 N N . TRP A 1 749 ? -6.324 -10.219 -36.125 1 97.44 749 TRP A N 1
ATOM 5840 C CA . TRP A 1 749 ? -7.641 -10.297 -35.5 1 97.44 749 TRP A CA 1
ATOM 5841 C C . TRP A 1 749 ? -7.797 -11.617 -34.719 1 97.44 749 TRP A C 1
ATOM 5843 O O . TRP A 1 749 ? -7.18 -12.625 -35.094 1 97.44 749 TRP A O 1
ATOM 5853 N N . GLU A 1 750 ? -8.57 -11.602 -33.719 1 97.88 750 GLU A N 1
ATOM 5854 C CA . GLU A 1 750 ? -9.094 -12.797 -33.062 1 97.88 750 GLU A CA 1
ATOM 5855 C C . GLU A 1 750 ? -10.523 -13.086 -33.531 1 97.88 750 GLU A C 1
ATOM 5857 O O . GLU A 1 750 ? -11.336 -12.164 -33.656 1 97.88 750 GLU A O 1
ATOM 5862 N N . LEU A 1 751 ? -10.758 -14.281 -33.812 1 98.5 751 LEU A N 1
ATOM 5863 C CA . LEU A 1 751 ? -12.125 -14.719 -34.062 1 98.5 751 LEU A CA 1
ATOM 5864 C C . LEU A 1 751 ? -12.656 -15.586 -32.938 1 98.5 751 LEU A C 1
ATOM 5866 O O . LEU A 1 751 ? -12.102 -16.656 -32.656 1 98.5 751 LEU A O 1
ATOM 5870 N N . HIS A 1 752 ? -13.617 -15.094 -32.25 1 98.25 752 HIS A N 1
ATOM 5871 C CA . HIS A 1 752 ? -14.367 -15.875 -31.266 1 98.25 752 HIS A CA 1
ATOM 5872 C C . HIS A 1 752 ? -15.57 -16.562 -31.906 1 98.25 752 HIS A C 1
ATOM 5874 O O . HIS A 1 752 ? -16.484 -15.883 -32.406 1 98.25 752 HIS A O 1
ATOM 5880 N N . ILE A 1 753 ? -15.602 -17.875 -31.859 1 98.06 753 ILE A N 1
ATOM 5881 C CA . ILE A 1 753 ? -16.453 -18.641 -32.781 1 98.06 753 ILE A CA 1
ATOM 5882 C C . ILE A 1 753 ? -17.344 -19.578 -31.969 1 98.06 753 ILE A C 1
ATOM 5884 O O . ILE A 1 753 ? -16.859 -20.359 -31.141 1 98.06 753 ILE A O 1
ATOM 5888 N N . PRO A 1 754 ? -18.656 -19.516 -32.219 1 96.94 754 PRO A N 1
ATOM 5889 C CA . PRO A 1 754 ? -19.5 -20.531 -31.625 1 96.94 754 PRO A CA 1
ATOM 5890 C C . PRO A 1 754 ? -19 -21.953 -31.891 1 96.94 754 PRO A C 1
ATOM 5892 O O . PRO A 1 754 ? -18.516 -22.25 -33 1 96.94 754 PRO A O 1
ATOM 5895 N N . LYS A 1 755 ? -19.141 -22.812 -30.953 1 94.69 755 LYS A N 1
ATOM 5896 C CA . LYS A 1 755 ? -18.516 -24.125 -30.891 1 94.69 755 LYS A CA 1
ATOM 5897 C C . LYS A 1 755 ? -18.75 -24.922 -32.188 1 94.69 755 LYS A C 1
ATOM 5899 O O . LYS A 1 755 ? -17.812 -25.469 -32.75 1 94.69 755 LYS A O 1
ATOM 5904 N N . ASP A 1 756 ? -19.953 -24.891 -32.719 1 92.19 756 ASP A N 1
ATOM 5905 C CA . ASP A 1 756 ? -20.328 -25.719 -33.875 1 92.19 756 ASP A CA 1
ATOM 5906 C C . ASP A 1 756 ? -19.766 -25.156 -35.188 1 92.19 756 ASP A C 1
ATOM 5908 O O . ASP A 1 756 ? -19.688 -25.875 -36.188 1 92.19 756 ASP A O 1
ATOM 5912 N N . SER A 1 757 ? -19.359 -23.906 -35.188 1 95.31 757 SER A N 1
ATOM 5913 C CA . SER A 1 757 ? -18.859 -23.25 -36.375 1 95.31 757 SER A CA 1
ATOM 5914 C C . SER A 1 757 ? -17.344 -23.234 -36.438 1 95.31 757 SER A C 1
ATOM 5916 O O . SER A 1 757 ? -16.734 -22.781 -37.406 1 95.31 757 SER A O 1
ATOM 5918 N N . CYS A 1 758 ? -16.719 -23.781 -35.469 1 95.56 758 CYS A N 1
ATOM 5919 C CA . CYS A 1 758 ? -15.273 -23.625 -35.281 1 95.56 758 CYS A CA 1
ATOM 5920 C C . CYS A 1 758 ? -14.516 -24.234 -36.469 1 95.56 758 CYS A C 1
ATOM 5922 O O . CYS A 1 758 ? -13.719 -23.562 -37.125 1 95.56 758 CYS A O 1
ATOM 5924 N N . MET A 1 759 ? -14.773 -25.469 -36.812 1 93.88 759 MET A N 1
ATOM 5925 C CA . MET A 1 759 ? -14 -26.172 -37.812 1 93.88 759 MET A CA 1
ATOM 5926 C C . MET A 1 759 ? -14.242 -25.578 -39.188 1 93.88 759 MET A C 1
ATOM 5928 O O . MET A 1 759 ? -13.297 -25.344 -39.938 1 93.88 759 MET A O 1
ATOM 5932 N N . PRO A 1 760 ? -15.531 -25.188 -39.531 1 93.69 760 PRO A N 1
ATOM 5933 C CA . PRO A 1 760 ? -15.758 -24.547 -40.844 1 93.69 760 PRO A CA 1
ATOM 5934 C C . PRO A 1 760 ? -14.992 -23.234 -41 1 93.69 760 PRO A C 1
ATOM 5936 O O . PRO A 1 760 ? -14.391 -22.984 -42.031 1 93.69 760 PRO A O 1
ATOM 5939 N N . VAL A 1 761 ? -15.039 -22.469 -39.969 1 95.94 761 VAL A N 1
ATOM 5940 C CA . VAL A 1 761 ? -14.367 -21.172 -40.031 1 95.94 761 VAL A CA 1
ATOM 5941 C C . VAL A 1 761 ? -12.859 -21.375 -40.094 1 95.94 761 VAL A C 1
ATOM 5943 O O . VAL A 1 761 ? -12.172 -20.734 -40.875 1 95.94 761 VAL A O 1
ATOM 5946 N N . TYR A 1 762 ? -12.312 -22.297 -39.344 1 96.06 762 TYR A N 1
ATOM 5947 C CA . TYR A 1 762 ? -10.891 -22.625 -39.344 1 96.06 762 TYR A CA 1
ATOM 5948 C C . TYR A 1 762 ? -10.43 -23.094 -40.688 1 96.06 762 TYR A C 1
ATOM 5950 O O . TYR A 1 762 ? -9.406 -22.641 -41.219 1 96.06 762 TYR A O 1
ATOM 5958 N N . ASN A 1 763 ? -11.195 -23.922 -41.281 1 94.31 763 ASN A N 1
ATOM 5959 C CA . ASN A 1 763 ? -10.852 -24.453 -42.594 1 94.31 763 ASN A CA 1
ATOM 5960 C C . ASN A 1 763 ? -10.836 -23.359 -43.656 1 94.31 763 ASN A C 1
ATOM 5962 O O . ASN A 1 763 ? -9.977 -23.359 -44.531 1 94.31 763 ASN A O 1
ATOM 5966 N N . ALA A 1 764 ? -11.812 -22.469 -43.531 1 96 764 ALA A N 1
ATOM 5967 C CA . ALA A 1 764 ? -11.867 -21.359 -44.5 1 96 764 ALA A CA 1
ATOM 5968 C C . ALA A 1 764 ? -10.633 -20.469 -44.344 1 96 764 ALA A C 1
ATOM 5970 O O . ALA A 1 764 ? -10.078 -20.016 -45.375 1 96 764 ALA A O 1
ATOM 5971 N N . VAL A 1 765 ? -10.219 -20.219 -43.188 1 97 765 VAL A N 1
ATOM 5972 C CA . VAL A 1 765 ? -9.055 -19.375 -42.906 1 97 765 VAL A CA 1
ATOM 5973 C C . VAL A 1 765 ? -7.801 -20.047 -43.469 1 97 765 VAL A C 1
ATOM 5975 O O . VAL A 1 765 ? -7 -19.406 -44.156 1 97 765 VAL A O 1
ATOM 5978 N N . MET A 1 766 ? -7.645 -21.328 -43.188 1 96.06 766 MET A N 1
ATOM 5979 C CA . MET A 1 766 ? -6.461 -22.062 -43.625 1 96.06 766 MET A CA 1
ATOM 5980 C C . MET A 1 766 ? -6.414 -22.156 -45.125 1 96.06 766 MET A C 1
ATOM 5982 O O . MET A 1 766 ? -5.34 -22.047 -45.75 1 96.06 766 MET A O 1
ATOM 5986 N N . ALA A 1 767 ? -7.547 -22.344 -45.719 1 94.69 767 ALA A N 1
ATOM 5987 C CA . ALA A 1 767 ? -7.613 -22.406 -47.188 1 94.69 767 ALA A CA 1
ATOM 5988 C C . ALA A 1 767 ? -7.211 -21.062 -47.812 1 94.69 767 ALA A C 1
ATOM 5990 O O . ALA A 1 767 ? -6.418 -21.031 -48.75 1 94.69 767 ALA A O 1
ATOM 5991 N N . ALA A 1 768 ? -7.801 -20 -47.281 1 96.12 768 ALA A N 1
ATOM 5992 C CA . ALA A 1 768 ? -7.488 -18.672 -47.812 1 96.12 768 ALA A CA 1
ATOM 5993 C C . ALA A 1 768 ? -6.02 -18.328 -47.594 1 96.12 768 ALA A C 1
ATOM 5995 O O . ALA A 1 768 ? -5.41 -17.625 -48.406 1 96.12 768 ALA A O 1
ATOM 5996 N N . GLY A 1 769 ? -5.441 -18.812 -46.562 1 96.5 769 GLY A N 1
ATOM 5997 C CA . GLY A 1 769 ? -4.078 -18.469 -46.188 1 96.5 769 GLY A CA 1
ATOM 5998 C C . GLY A 1 769 ? -3.035 -19.328 -46.875 1 96.5 769 GLY A C 1
ATOM 5999 O O . GLY A 1 769 ? -1.845 -19.016 -46.844 1 96.5 769 GLY A O 1
ATOM 6000 N N . ALA A 1 770 ? -3.43 -20.344 -47.5 1 95.12 770 ALA A N 1
ATOM 6001 C CA . ALA A 1 770 ? -2.492 -21.297 -48.094 1 95.12 770 ALA A CA 1
ATOM 6002 C C . ALA A 1 770 ? -1.542 -20.609 -49.062 1 95.12 770 ALA A C 1
ATOM 6004 O O . ALA A 1 770 ? -0.345 -20.906 -49.094 1 95.12 770 ALA A O 1
ATOM 6005 N N . LYS A 1 771 ? -2.016 -19.703 -49.812 1 94.75 771 LYS A N 1
ATOM 6006 C CA . LYS A 1 771 ? -1.196 -19.016 -50.781 1 94.75 771 LYS A CA 1
ATOM 6007 C C . LYS A 1 771 ? -0.2 -18.062 -50.125 1 94.75 771 LYS A C 1
ATOM 6009 O O . LYS A 1 771 ? 0.77 -17.641 -50.75 1 94.75 771 LYS A O 1
ATOM 6014 N N . HIS A 1 772 ? -0.505 -17.781 -48.906 1 94.88 772 HIS A N 1
ATOM 6015 C CA . HIS A 1 772 ? 0.381 -16.891 -48.188 1 94.88 772 HIS A CA 1
ATOM 6016 C C . HIS A 1 772 ? 1.287 -17.656 -47.219 1 94.88 772 HIS A C 1
ATOM 6018 O O . HIS A 1 772 ? 1.995 -17.062 -46.406 1 94.88 772 HIS A O 1
ATOM 6024 N N . GLY A 1 773 ? 1.236 -19.016 -47.25 1 94.31 773 GLY A N 1
ATOM 6025 C CA . GLY A 1 773 ? 2.096 -19.828 -46.406 1 94.31 773 GLY A CA 1
ATOM 6026 C C . GLY A 1 773 ? 1.646 -19.875 -44.969 1 94.31 773 GLY A C 1
ATOM 6027 O O . GLY A 1 773 ? 2.473 -19.984 -44.062 1 94.31 773 GLY A O 1
ATOM 6028 N N . ILE A 1 774 ? 0.357 -19.812 -44.75 1 96.56 774 ILE A N 1
ATOM 6029 C CA . ILE A 1 774 ? -0.212 -19.797 -43.406 1 96.56 774 ILE A CA 1
ATOM 6030 C C . ILE A 1 774 ? 0.117 -21.109 -42.719 1 96.56 774 ILE A C 1
ATOM 6032 O O . ILE A 1 774 ? 0.117 -22.172 -43.312 1 96.56 774 ILE A O 1
ATOM 6036 N N . ILE A 1 775 ? 0.48 -21.016 -41.344 1 96.81 775 ILE A N 1
ATOM 6037 C CA . ILE A 1 775 ? 0.711 -22.234 -40.562 1 96.81 775 ILE A CA 1
ATOM 6038 C C . ILE A 1 775 ? 0.05 -22.078 -39.188 1 96.81 775 ILE A C 1
ATOM 6040 O O . ILE A 1 775 ? -0.302 -20.984 -38.781 1 96.81 775 ILE A O 1
ATOM 6044 N N . ASN A 1 776 ? -0.12 -23.312 -38.531 1 96.94 776 ASN A N 1
ATOM 6045 C CA . ASN A 1 776 ? -0.469 -23.312 -37.125 1 96.94 776 ASN A CA 1
ATOM 6046 C C . ASN A 1 776 ? 0.746 -23.031 -36.25 1 96.94 776 ASN A C 1
ATOM 6048 O O . ASN A 1 776 ? 1.852 -23.484 -36.531 1 96.94 776 ASN A O 1
ATOM 6052 N N . SER A 1 777 ? 0.542 -22.188 -35.281 1 97.25 777 SER A N 1
ATOM 6053 C CA . SER A 1 777 ? 1.546 -21.922 -34.25 1 97.25 777 SER A CA 1
ATOM 6054 C C . SER A 1 777 ? 0.966 -22.094 -32.875 1 97.25 777 SER A C 1
ATOM 6056 O O . SER A 1 777 ? -0.248 -22 -32.656 1 97.25 777 SER A O 1
ATOM 6058 N N . GLY A 1 778 ? 1.834 -22.469 -31.906 1 96.88 778 GLY A N 1
ATOM 6059 C CA . GLY A 1 778 ? 1.36 -22.766 -30.562 1 96.88 778 GLY A CA 1
ATOM 6060 C C . GLY A 1 778 ? 1.786 -21.734 -29.531 1 96.88 778 GLY A C 1
ATOM 6061 O O . GLY A 1 778 ? 2.225 -20.641 -29.891 1 96.88 778 GLY A O 1
ATOM 6062 N N . TYR A 1 779 ? 1.6 -22.094 -28.266 1 95.81 779 TYR A N 1
ATOM 6063 C CA . TYR A 1 779 ? 1.805 -21.172 -27.156 1 95.81 779 TYR A CA 1
ATOM 6064 C C . TYR A 1 779 ? 3.291 -20.953 -26.891 1 95.81 779 TYR A C 1
ATOM 6066 O O . TYR A 1 779 ? 3.689 -19.906 -26.359 1 95.81 779 TYR A O 1
ATOM 6074 N N . ARG A 1 780 ? 4.148 -21.891 -27.25 1 95.56 780 ARG A N 1
ATOM 6075 C CA . ARG A 1 780 ? 5.582 -21.625 -27.156 1 95.56 780 ARG A CA 1
ATOM 6076 C C . ARG A 1 780 ? 5.977 -20.438 -28.031 1 95.56 780 ARG A C 1
ATOM 6078 O O . ARG A 1 780 ? 6.867 -19.672 -27.672 1 95.56 780 ARG A O 1
ATOM 6085 N N . ALA A 1 781 ? 5.363 -20.344 -29.188 1 95.38 781 ALA A N 1
ATOM 6086 C CA . ALA A 1 781 ? 5.59 -19.203 -30.062 1 95.38 781 ALA A CA 1
ATOM 6087 C C . ALA A 1 781 ? 4.969 -17.938 -29.484 1 95.38 781 ALA A C 1
ATOM 6089 O O . ALA A 1 781 ? 5.582 -16.859 -29.516 1 95.38 781 ALA A O 1
ATOM 6090 N N . ILE A 1 782 ? 3.75 -18.047 -28.922 1 93.94 782 ILE A N 1
ATOM 6091 C CA . ILE A 1 782 ? 3.096 -16.891 -28.328 1 93.94 782 ILE A CA 1
ATOM 6092 C C . ILE A 1 782 ? 3.98 -16.312 -27.234 1 93.94 782 ILE A C 1
ATOM 6094 O O . ILE A 1 782 ? 4.145 -15.094 -27.141 1 93.94 782 ILE A O 1
ATOM 6098 N N . ASP A 1 783 ? 4.516 -17.188 -26.422 1 90.81 783 ASP A N 1
ATOM 6099 C CA . ASP A 1 783 ? 5.355 -16.734 -25.312 1 90.81 783 ASP A CA 1
ATOM 6100 C C . ASP A 1 783 ? 6.574 -15.969 -25.828 1 90.81 783 ASP A C 1
ATOM 6102 O O . ASP A 1 783 ? 6.922 -14.914 -25.281 1 90.81 783 ASP A O 1
ATOM 6106 N N . SER A 1 784 ? 7.148 -16.5 -26.859 1 89.19 784 SER A N 1
ATOM 6107 C CA . SER A 1 784 ? 8.32 -15.852 -27.453 1 89.19 784 SER A CA 1
ATOM 6108 C C . SER A 1 784 ? 7.953 -14.516 -28.078 1 89.19 784 SER A C 1
ATOM 6110 O O . SER A 1 784 ? 8.641 -13.516 -27.875 1 89.19 784 SER A O 1
ATOM 6112 N N . LEU A 1 785 ? 6.895 -14.5 -28.844 1 90.75 785 LEU A N 1
ATOM 6113 C CA . LEU A 1 785 ? 6.469 -13.305 -29.562 1 90.75 785 LEU A CA 1
ATOM 6114 C C . LEU A 1 785 ? 6.008 -12.219 -28.594 1 90.75 785 LEU A C 1
ATOM 6116 O O . LEU A 1 785 ? 6.316 -11.039 -28.781 1 90.75 785 LEU A O 1
ATOM 6120 N N . SER A 1 786 ? 5.281 -12.68 -27.562 1 88.75 786 SER A N 1
ATOM 6121 C CA . SER A 1 786 ? 4.738 -11.734 -26.594 1 88.75 786 SER A CA 1
ATOM 6122 C C . SER A 1 786 ? 5.852 -11.078 -25.781 1 88.75 786 SER A C 1
ATOM 6124 O O . SER A 1 786 ? 5.785 -9.883 -25.484 1 88.75 786 SER A O 1
ATOM 6126 N N . ILE A 1 787 ? 6.77 -11.852 -25.328 1 81.94 787 ILE A N 1
ATOM 6127 C CA . ILE A 1 787 ? 7.836 -11.289 -24.5 1 81.94 787 ILE A CA 1
ATOM 6128 C C . ILE A 1 787 ? 8.695 -10.352 -25.344 1 81.94 787 ILE A C 1
ATOM 6130 O O . ILE A 1 787 ? 9.195 -9.344 -24.844 1 81.94 787 ILE A O 1
ATOM 6134 N N . GLU A 1 788 ? 8.82 -10.625 -26.703 1 80.81 788 GLU A N 1
ATOM 6135 C CA . GLU A 1 788 ? 9.484 -9.703 -27.625 1 80.81 788 GLU A CA 1
ATOM 6136 C C . GLU A 1 788 ? 8.789 -8.344 -27.641 1 80.81 788 GLU A C 1
ATOM 6138 O O . GLU A 1 788 ? 9.445 -7.305 -27.625 1 80.81 788 GLU A O 1
ATOM 6143 N N . LYS A 1 789 ? 7.508 -8.43 -27.609 1 81.44 789 LYS A N 1
ATOM 6144 C CA . LYS A 1 789 ? 6.699 -7.223 -27.734 1 81.44 789 LYS A CA 1
ATOM 6145 C C . LYS A 1 789 ? 6.578 -6.512 -26.391 1 81.44 789 LYS A C 1
ATOM 6147 O O . LYS A 1 789 ? 6.191 -5.34 -26.328 1 81.44 789 LYS A O 1
ATOM 6152 N N . GLY A 1 790 ? 6.891 -7.262 -25.25 1 76.88 790 GLY A N 1
ATOM 6153 C CA . GLY A 1 790 ? 6.828 -6.668 -23.922 1 76.88 790 GLY A CA 1
ATOM 6154 C C . GLY A 1 790 ? 5.457 -6.781 -23.281 1 76.88 790 GLY A C 1
ATOM 6155 O O . GLY A 1 790 ? 5.133 -6.023 -22.359 1 76.88 790 GLY A O 1
ATOM 6156 N N . TYR A 1 791 ? 4.637 -7.629 -23.797 1 78.88 791 TYR A N 1
ATOM 6157 C CA . TYR A 1 791 ? 3.342 -7.863 -23.156 1 78.88 791 TYR A CA 1
ATOM 6158 C C . TYR A 1 791 ? 3.504 -8.633 -21.859 1 78.88 791 TYR A C 1
ATOM 6160 O O . TYR A 1 791 ? 4.43 -9.438 -21.719 1 78.88 791 TYR A O 1
ATOM 6168 N N . ARG A 1 792 ? 2.615 -8.352 -20.844 1 75.44 792 ARG A N 1
ATOM 6169 C CA . ARG A 1 792 ? 2.691 -8.969 -19.531 1 75.44 792 ARG A CA 1
ATOM 6170 C C . ARG A 1 792 ? 1.861 -10.25 -19.484 1 75.44 792 ARG A C 1
ATOM 6172 O O . ARG A 1 792 ? 0.866 -10.375 -20.188 1 75.44 792 ARG A O 1
ATOM 6179 N N . HIS A 1 793 ? 2.408 -11.125 -18.656 1 79.31 793 HIS A N 1
ATOM 6180 C CA . HIS A 1 793 ? 1.671 -12.336 -18.312 1 79.31 793 HIS A CA 1
ATOM 6181 C C . HIS A 1 793 ? 1.369 -12.383 -16.812 1 79.31 793 HIS A C 1
ATOM 6183 O O . HIS A 1 793 ? 2.283 -12.305 -15.992 1 79.31 793 HIS A O 1
ATOM 6189 N N . TRP A 1 794 ? 0.141 -12.414 -16.5 1 74.44 794 TRP A N 1
ATOM 6190 C CA . TRP A 1 794 ? -0.228 -12.492 -15.086 1 74.44 794 TRP A CA 1
ATOM 6191 C C . TRP A 1 794 ? 0.294 -13.781 -14.461 1 74.44 794 TRP A C 1
ATOM 6193 O O . TRP A 1 794 ? 0.25 -14.844 -15.086 1 74.44 794 TRP A O 1
ATOM 6203 N N . HIS A 1 795 ? 0.697 -13.734 -13.133 1 74.31 795 HIS A N 1
ATOM 6204 C CA . HIS A 1 795 ? 1.338 -14.742 -12.289 1 74.31 795 HIS A CA 1
ATOM 6205 C C . HIS A 1 795 ? 2.721 -15.102 -12.82 1 74.31 795 HIS A C 1
ATOM 6207 O O . HIS A 1 795 ? 3.232 -16.188 -12.547 1 74.31 795 HIS A O 1
ATOM 6213 N N . ALA A 1 796 ? 3.256 -14.25 -13.773 1 76.25 796 ALA A N 1
ATOM 6214 C CA . ALA A 1 796 ? 4.66 -14.266 -14.18 1 76.25 796 ALA A CA 1
ATOM 6215 C C . ALA A 1 796 ? 5.316 -12.914 -13.93 1 76.25 796 ALA A C 1
ATOM 6217 O O . ALA A 1 796 ? 5.746 -12.617 -12.812 1 76.25 796 ALA A O 1
ATOM 6218 N N . ASP A 1 797 ? 5.25 -12.07 -14.961 1 69.56 797 ASP A N 1
ATOM 6219 C CA . ASP A 1 797 ? 5.875 -10.766 -14.75 1 69.56 797 ASP A CA 1
ATOM 6220 C C . ASP A 1 797 ? 4.844 -9.727 -14.312 1 69.56 797 ASP A C 1
ATOM 6222 O O . ASP A 1 797 ? 5.133 -8.531 -14.289 1 69.56 797 ASP A O 1
ATOM 6226 N N . LEU A 1 798 ? 3.631 -10.141 -14.016 1 74.81 798 LEU A N 1
ATOM 6227 C CA . LEU A 1 798 ? 2.596 -9.367 -13.336 1 74.81 798 LEU A CA 1
ATOM 6228 C C . LEU A 1 798 ? 1.884 -10.227 -12.297 1 74.81 798 LEU A C 1
ATOM 6230 O O . LEU A 1 798 ? 1.353 -11.289 -12.617 1 74.81 798 LEU A O 1
ATOM 6234 N N . ARG A 1 799 ? 1.883 -9.766 -11.039 1 78.94 799 ARG A N 1
ATOM 6235 C CA . ARG A 1 799 ? 1.326 -10.562 -9.945 1 78.94 799 ARG A CA 1
ATOM 6236 C C . ARG A 1 799 ? 0.454 -9.703 -9.031 1 78.94 799 ARG A C 1
ATOM 6238 O O . ARG A 1 799 ? 0.422 -8.477 -9.172 1 78.94 799 ARG A O 1
ATOM 6245 N N . PRO A 1 800 ? -0.313 -10.336 -8.102 1 74.69 800 PRO A N 1
ATOM 6246 C CA . PRO A 1 800 ? -1.181 -9.609 -7.172 1 74.69 800 PRO A CA 1
ATOM 6247 C C . PRO A 1 800 ? -0.399 -8.711 -6.215 1 74.69 800 PRO A C 1
ATOM 6249 O O . PRO A 1 800 ? -0.985 -7.852 -5.555 1 74.69 800 PRO A O 1
ATOM 6252 N N . ASP A 1 801 ? 0.852 -8.938 -6.137 1 64.25 801 ASP A N 1
ATOM 6253 C CA . ASP A 1 801 ? 1.658 -8.078 -5.27 1 64.25 801 ASP A CA 1
ATOM 6254 C C . ASP A 1 801 ? 2.408 -7.023 -6.086 1 64.25 801 ASP A C 1
ATOM 6256 O O . ASP A 1 801 ? 3.301 -6.352 -5.566 1 64.25 801 ASP A O 1
ATOM 6260 N N . ASP A 1 802 ? 2.08 -6.957 -7.418 1 65.5 802 ASP A N 1
ATOM 6261 C CA . ASP A 1 802 ? 2.613 -5.91 -8.281 1 65.5 802 ASP A CA 1
ATOM 6262 C C . ASP A 1 802 ? 1.532 -4.895 -8.648 1 65.5 802 ASP A C 1
ATOM 6264 O O . ASP A 1 802 ? 0.408 -5.277 -8.984 1 65.5 802 ASP A O 1
ATOM 6268 N N . THR A 1 803 ? 1.821 -3.676 -8.539 1 67.62 803 THR A N 1
ATOM 6269 C CA . THR A 1 803 ? 0.896 -2.656 -9.023 1 67.62 803 THR A CA 1
ATOM 6270 C C . THR A 1 803 ? 1.061 -2.443 -10.523 1 67.62 803 THR A C 1
ATOM 6272 O O . THR A 1 803 ? 2.125 -2.719 -11.086 1 67.62 803 THR A O 1
ATOM 6275 N N . PRO A 1 804 ? -0.046 -2.016 -11.242 1 69.69 804 PRO A N 1
ATOM 6276 C CA . PRO A 1 804 ? 0.106 -1.701 -12.664 1 69.69 804 PRO A CA 1
ATOM 6277 C C . PRO A 1 804 ? 1.227 -0.699 -12.93 1 69.69 804 PRO A C 1
ATOM 6279 O O . PRO A 1 804 ? 1.941 -0.818 -13.93 1 69.69 804 PRO A O 1
ATOM 6282 N N . LEU A 1 805 ? 1.418 0.137 -11.938 1 63.62 805 LEU A N 1
ATOM 6283 C CA . LEU A 1 805 ? 2.473 1.133 -12.094 1 63.62 805 LEU A CA 1
ATOM 6284 C C . LEU A 1 805 ? 3.848 0.472 -12.094 1 63.62 805 LEU A C 1
ATOM 6286 O O . LEU A 1 805 ? 4.668 0.739 -12.969 1 63.62 805 LEU A O 1
ATOM 6290 N N . GLU A 1 806 ? 4.07 -0.357 -11.164 1 62.31 806 GLU A N 1
ATOM 6291 C CA . GLU A 1 806 ? 5.34 -1.075 -11.07 1 62.31 806 GLU A CA 1
ATOM 6292 C C . GLU A 1 806 ? 5.574 -1.945 -12.305 1 62.31 806 GLU A C 1
ATOM 6294 O O . GLU A 1 806 ? 6.719 -2.141 -12.719 1 62.31 806 GLU A O 1
ATOM 6299 N N . ALA A 1 807 ? 4.453 -2.34 -12.961 1 63.09 807 ALA A N 1
ATOM 6300 C CA . ALA A 1 807 ? 4.52 -3.289 -14.07 1 63.09 807 ALA A CA 1
ATOM 6301 C C . ALA A 1 807 ? 4.559 -2.562 -15.406 1 63.09 807 ALA A C 1
ATOM 6303 O O . ALA A 1 807 ? 4.508 -3.197 -16.469 1 63.09 807 ALA A O 1
ATOM 6304 N N . GLY A 1 808 ? 4.566 -1.185 -15.367 1 57.94 808 GLY A N 1
ATOM 6305 C CA . GLY A 1 808 ? 4.582 -0.416 -16.609 1 57.94 808 GLY A CA 1
ATOM 6306 C C . GLY A 1 808 ? 3.232 -0.383 -17.297 1 57.94 808 GLY A C 1
ATOM 6307 O O . GLY A 1 808 ? 3.16 -0.179 -18.516 1 57.94 808 GLY A O 1
ATOM 6308 N N . LEU A 1 809 ? 2.199 -0.729 -16.562 1 59.78 809 LEU A N 1
ATOM 6309 C CA . LEU A 1 809 ? 0.858 -0.792 -17.141 1 59.78 809 LEU A CA 1
ATOM 6310 C C . LEU A 1 809 ? 0.024 0.407 -16.703 1 59.78 809 LEU A C 1
ATOM 6312 O O . LEU A 1 809 ? -1.2 0.312 -16.594 1 59.78 809 LEU A O 1
ATOM 6316 N N . ALA A 1 810 ? 0.681 1.382 -16.406 1 62.69 810 ALA A N 1
ATOM 6317 C CA . ALA A 1 810 ? -0.006 2.602 -15.984 1 62.69 810 ALA A CA 1
ATOM 6318 C C . ALA A 1 810 ? -1.031 3.035 -17.031 1 62.69 810 ALA A C 1
ATOM 6320 O O . ALA A 1 810 ? -2.068 3.611 -16.688 1 62.69 810 ALA A O 1
ATOM 6321 N N . PHE A 1 811 ? -0.738 2.805 -18.391 1 58.62 811 PHE A N 1
ATOM 6322 C CA . PHE A 1 811 ? -1.604 3.221 -19.484 1 58.62 811 PHE A CA 1
ATOM 6323 C C . PHE A 1 811 ? -2.963 2.541 -19.391 1 58.62 811 PHE A C 1
ATOM 6325 O O . PHE A 1 811 ? -3.926 2.971 -20.031 1 58.62 811 PHE A O 1
ATOM 6332 N N . THR A 1 812 ? -2.92 1.442 -18.609 1 63.62 812 THR A N 1
ATOM 6333 C CA . THR A 1 812 ? -4.188 0.743 -18.438 1 63.62 812 THR A CA 1
ATOM 6334 C C . THR A 1 812 ? -4.98 1.359 -17.281 1 63.62 812 THR A C 1
ATOM 6336 O O . THR A 1 812 ? -6.07 0.884 -16.953 1 63.62 812 THR A O 1
ATOM 6339 N N . CYS A 1 813 ? -4.371 2.197 -16.703 1 55.91 813 CYS A N 1
ATOM 6340 C CA . CYS A 1 813 ? -5.023 2.781 -15.539 1 55.91 813 CYS A CA 1
ATOM 6341 C C . CYS A 1 813 ? -5.707 4.094 -15.898 1 55.91 813 CYS A C 1
ATOM 6343 O O . CYS A 1 813 ? -5.137 4.926 -16.594 1 55.91 813 CYS A O 1
ATOM 6345 N N . LYS A 1 814 ? -6.98 3.895 -15.953 1 49.69 814 LYS A N 1
ATOM 6346 C CA . LYS A 1 814 ? -7.754 5.098 -16.25 1 49.69 814 LYS A CA 1
ATOM 6347 C C . LYS A 1 814 ? -7.414 6.227 -15.281 1 49.69 814 LYS A C 1
ATOM 6349 O O . LYS A 1 814 ? -8.25 6.637 -14.477 1 49.69 814 LYS A O 1
ATOM 6354 N N . LEU A 1 815 ? -6.109 6.449 -15.359 1 45.03 815 LEU A N 1
ATOM 6355 C CA . LEU A 1 815 ? -5.598 7.473 -14.453 1 45.03 815 LEU A CA 1
ATOM 6356 C C . LEU A 1 815 ? -6.262 8.82 -14.727 1 45.03 815 LEU A C 1
ATOM 6358 O O . LEU A 1 815 ? -6.375 9.656 -13.82 1 45.03 815 LEU A O 1
ATOM 6362 N N . LYS A 1 816 ? -6.438 8.961 -16.094 1 40.72 816 LYS A N 1
ATOM 6363 C CA . LYS A 1 816 ? -7.113 10.188 -16.5 1 40.72 816 LYS A CA 1
ATOM 6364 C C . LYS A 1 816 ? -8.625 10.055 -16.375 1 40.72 816 LYS A C 1
ATOM 6366 O O . LYS A 1 816 ? -9.367 10.969 -16.734 1 40.72 816 LYS A O 1
ATOM 6371 N N . SER A 1 817 ? -8.883 8.773 -16.328 1 36 817 SER A N 1
ATOM 6372 C CA . SER A 1 817 ? -10.328 8.531 -16.328 1 36 817 SER A CA 1
ATOM 6373 C C . SER A 1 817 ? -10.93 8.812 -14.961 1 36 817 SER A C 1
ATOM 6375 O O . SER A 1 817 ? -10.211 8.922 -13.969 1 36 817 SER A O 1
ATOM 6377 N N . THR A 1 818 ? -12.102 8.891 -14.984 1 33.31 818 THR A N 1
ATOM 6378 C CA . THR A 1 818 ? -13.031 8.992 -13.859 1 33.31 818 THR A CA 1
ATOM 6379 C C . THR A 1 818 ? -13.008 7.707 -13.031 1 33.31 818 THR A C 1
ATOM 6381 O O . THR A 1 818 ? -13.789 7.559 -12.094 1 33.31 818 THR A O 1
ATOM 6384 N N . ILE A 1 819 ? -12.211 6.742 -13.555 1 35.56 819 ILE A N 1
ATOM 6385 C CA . ILE A 1 819 ? -12.367 5.434 -12.938 1 35.56 819 ILE A CA 1
ATOM 6386 C C . ILE A 1 819 ? -11.656 5.41 -11.578 1 35.56 819 ILE A C 1
ATOM 6388 O O . ILE A 1 819 ? -10.469 5.734 -11.492 1 35.56 819 ILE A O 1
ATOM 6392 N N . PRO A 1 820 ? -12.289 4.871 -10.68 1 39.59 820 PRO A N 1
ATOM 6393 C CA . PRO A 1 820 ? -12.25 5.039 -9.219 1 39.59 820 PRO A CA 1
ATOM 6394 C C . PRO A 1 820 ? -11.117 4.246 -8.57 1 39.59 820 PRO A C 1
ATOM 6396 O O . PRO A 1 820 ? -10.82 3.125 -9 1 39.59 820 PRO A O 1
ATOM 6399 N N . PHE A 1 821 ? -9.945 4.539 -8.141 1 45.62 821 PHE A N 1
ATOM 6400 C CA . PHE A 1 821 ? -9.211 3.975 -7.02 1 45.62 821 PHE A CA 1
ATOM 6401 C C . PHE A 1 821 ? -10.078 3.951 -5.766 1 45.62 821 PHE A C 1
ATOM 6403 O O . PHE A 1 821 ? -11.133 4.586 -5.719 1 45.62 821 PHE A O 1
ATOM 6410 N N . GLN A 1 822 ? -9.836 3.154 -4.867 1 44.5 822 GLN A N 1
ATOM 6411 C CA . GLN A 1 822 ? -10.742 3.08 -3.725 1 44.5 822 GLN A CA 1
ATOM 6412 C C . GLN A 1 822 ? -11.156 4.473 -3.258 1 44.5 822 GLN A C 1
ATOM 6414 O O . GLN A 1 822 ? -12.281 4.672 -2.797 1 44.5 822 GLN A O 1
ATOM 6419 N N . GLY A 1 823 ? -10.297 5.418 -3.578 1 53.5 823 GLY A N 1
ATOM 6420 C CA . GLY A 1 823 ? -10.617 6.812 -3.324 1 53.5 823 GLY A CA 1
ATOM 6421 C C . GLY A 1 823 ? -10.023 7.762 -4.352 1 53.5 823 GLY A C 1
ATOM 6422 O O . GLY A 1 823 ? -8.953 7.492 -4.902 1 53.5 823 GLY A O 1
ATOM 6423 N N . LYS A 1 824 ? -10.852 8.602 -4.93 1 63.97 824 LYS A N 1
ATOM 6424 C CA . LYS A 1 824 ? -10.398 9.57 -5.93 1 63.97 824 LYS A CA 1
ATOM 6425 C C . LYS A 1 824 ? -10.797 10.992 -5.539 1 63.97 824 LYS A C 1
ATOM 6427 O O . LYS A 1 824 ? -11.883 11.219 -5.008 1 63.97 824 LYS A O 1
ATOM 6432 N N . ILE A 1 825 ? -9.781 11.867 -5.859 1 69.81 825 ILE A N 1
ATOM 6433 C CA . ILE A 1 825 ? -10.07 13.273 -5.609 1 69.81 825 ILE A CA 1
ATOM 6434 C C . ILE A 1 825 ? -10.992 13.812 -6.703 1 69.81 825 ILE A C 1
ATOM 6436 O O . ILE A 1 825 ? -10.836 13.477 -7.879 1 69.81 825 ILE A O 1
ATOM 6440 N N . VAL A 1 826 ? -12.148 14.445 -6.391 1 79 826 VAL A N 1
ATOM 6441 C CA . VAL A 1 826 ? -13.133 15.016 -7.309 1 79 826 VAL A CA 1
ATOM 6442 C C . VAL A 1 826 ? -13.344 16.5 -6.988 1 79 826 VAL A C 1
ATOM 6444 O O . VAL A 1 826 ? -13.305 16.891 -5.82 1 79 826 VAL A O 1
ATOM 6447 N N . CYS A 1 827 ? -13.438 17.297 -8.102 1 88.06 827 CYS A N 1
ATOM 6448 C CA . CYS A 1 827 ? -13.758 18.703 -7.961 1 88.06 827 CYS A CA 1
ATOM 6449 C C . CYS A 1 827 ? -15.266 18.922 -7.891 1 88.06 827 CYS A C 1
ATOM 6451 O O . CYS A 1 827 ? -16.016 18.328 -8.664 1 88.06 827 CYS A O 1
ATOM 6453 N N . PHE A 1 828 ? -15.797 19.719 -6.957 1 92.25 828 PHE A N 1
ATOM 6454 C CA . PHE A 1 828 ? -17.203 20.031 -6.801 1 92.25 828 PHE A CA 1
ATOM 6455 C C . PHE A 1 828 ? -17.422 21.547 -6.848 1 92.25 828 PHE A C 1
ATOM 6457 O O . PHE A 1 828 ? -16.625 22.312 -6.301 1 92.25 828 PHE A O 1
ATOM 6464 N N . THR A 1 829 ? -18.516 22 -7.527 1 94.5 829 THR A N 1
ATOM 6465 C CA . THR A 1 829 ? -18.984 23.391 -7.434 1 94.5 829 THR A CA 1
ATOM 6466 C C . THR A 1 829 ? -20.453 23.438 -7.02 1 94.5 829 THR A C 1
ATOM 6468 O O . THR A 1 829 ? -21.188 22.469 -7.215 1 94.5 829 THR A O 1
ATOM 6471 N N . ILE A 1 830 ? -20.844 24.469 -6.348 1 94.44 830 ILE A N 1
ATOM 6472 C CA . ILE A 1 830 ? -22.25 24.719 -6.055 1 94.44 830 ILE A CA 1
ATOM 6473 C C . ILE A 1 830 ? -22.672 26.062 -6.648 1 94.44 830 ILE A C 1
ATOM 6475 O O . ILE A 1 830 ? -21.828 26.953 -6.844 1 94.44 830 ILE A O 1
ATOM 6479 N N . ASP A 1 831 ? -23.969 26.172 -6.922 1 90.25 831 ASP A N 1
ATOM 6480 C CA . ASP A 1 831 ? -24.469 27.406 -7.539 1 90.25 831 ASP A CA 1
ATOM 6481 C C . ASP A 1 831 ? -24.688 28.5 -6.496 1 90.25 831 ASP A C 1
ATOM 6483 O O . ASP A 1 831 ? -24.516 29.688 -6.789 1 90.25 831 ASP A O 1
ATOM 6487 N N . GLU A 1 832 ? -25.062 28.016 -5.32 1 91.81 832 GLU A N 1
ATOM 6488 C CA . GLU A 1 832 ? -25.203 29 -4.25 1 91.81 832 GLU A CA 1
ATOM 6489 C C . GLU A 1 832 ? -23.844 29.609 -3.879 1 91.81 832 GLU A C 1
ATOM 6491 O O . GLU A 1 832 ? -22.828 28.922 -3.854 1 91.81 832 GLU A O 1
ATOM 6496 N N . LYS A 1 833 ? -23.859 30.859 -3.686 1 91.31 833 LYS A N 1
ATOM 6497 C CA . LYS A 1 833 ? -22.641 31.562 -3.285 1 91.31 833 LYS A CA 1
ATOM 6498 C C . LYS A 1 833 ? -22.438 31.469 -1.775 1 91.31 833 LYS A C 1
ATOM 6500 O O . LYS A 1 833 ? -22.641 32.469 -1.061 1 91.31 833 LYS A O 1
ATOM 6505 N N . MET A 1 834 ? -22.047 30.297 -1.347 1 90.88 834 MET A N 1
ATOM 6506 C CA . MET A 1 834 ? -21.812 30.016 0.063 1 90.88 834 MET A CA 1
ATOM 6507 C C . MET A 1 834 ? -20.344 29.641 0.3 1 90.88 834 MET A C 1
ATOM 6509 O O . MET A 1 834 ? -19.75 28.906 -0.492 1 90.88 834 MET A O 1
ATOM 6513 N N . PRO A 1 835 ? -19.766 30.234 1.369 1 90 835 PRO A N 1
ATOM 6514 C CA . PRO A 1 835 ? -18.391 29.844 1.658 1 90 835 PRO A CA 1
ATOM 6515 C C . PRO A 1 835 ? -18.281 28.422 2.203 1 90 835 PRO A C 1
ATOM 6517 O O . PRO A 1 835 ? -19.125 28 2.998 1 90 835 PRO A O 1
ATOM 6520 N N . MET A 1 836 ? -17.391 27.641 1.729 1 89 836 MET A N 1
ATOM 6521 C CA . MET A 1 836 ? -16.984 26.328 2.266 1 89 836 MET A CA 1
ATOM 6522 C C . MET A 1 836 ? -15.5 26.312 2.598 1 89 836 MET A C 1
ATOM 6524 O O . MET A 1 836 ? -14.734 27.141 2.084 1 89 836 MET A O 1
ATOM 6528 N N . PHE A 1 837 ? -15.086 25.406 3.525 1 83.81 837 PHE A N 1
ATOM 6529 C CA . PHE A 1 837 ? -13.758 25.547 4.109 1 83.81 837 PHE A CA 1
ATOM 6530 C C . PHE A 1 837 ? -13.016 24.203 4.094 1 83.81 837 PHE A C 1
ATOM 6532 O O . PHE A 1 837 ? -11.836 24.141 4.426 1 83.81 837 PHE A O 1
ATOM 6539 N N . GLY A 1 838 ? -13.625 23.203 3.758 1 82.25 838 GLY A N 1
ATOM 6540 C CA . GLY A 1 838 ? -13.156 21.844 3.982 1 82.25 838 GLY A CA 1
ATOM 6541 C C . GLY A 1 838 ? -13.914 21.109 5.074 1 82.25 838 GLY A C 1
ATOM 6542 O O . GLY A 1 838 ? -14.438 21.75 5.996 1 82.25 838 GLY A O 1
ATOM 6543 N N . LEU A 1 839 ? -13.945 19.703 5 1 81.88 839 LEU A N 1
ATOM 6544 C CA . LEU A 1 839 ? -14.609 18.812 5.949 1 81.88 839 LEU A CA 1
ATOM 6545 C C . LEU A 1 839 ? -16.109 18.766 5.691 1 81.88 839 LEU A C 1
ATOM 6547 O O . LEU A 1 839 ? -16.828 18.031 6.375 1 81.88 839 LEU A O 1
ATOM 6551 N N . GLU A 1 840 ? -16.609 19.578 4.672 1 91.12 840 GLU A N 1
ATOM 6552 C CA . GLU A 1 840 ? -18.016 19.375 4.289 1 91.12 840 GLU A CA 1
ATOM 6553 C C . GLU A 1 840 ? -18.234 17.969 3.752 1 91.12 840 GLU A C 1
ATOM 6555 O O . GLU A 1 840 ? -17.422 17.438 3 1 91.12 840 GLU A O 1
ATOM 6560 N N . ALA A 1 841 ? -19.281 17.391 4.188 1 91.81 841 ALA A N 1
ATOM 6561 C CA . ALA A 1 841 ? -19.578 16.016 3.775 1 91.81 841 ALA A CA 1
ATOM 6562 C C . ALA A 1 841 ? -20.047 15.969 2.322 1 91.81 841 ALA A C 1
ATOM 6564 O O . ALA A 1 841 ? -20.812 16.844 1.877 1 91.81 841 ALA A O 1
ATOM 6565 N N . ILE A 1 842 ? -19.516 15.125 1.634 1 92.69 842 ILE A N 1
ATOM 6566 C CA . ILE A 1 842 ? -19.953 14.852 0.269 1 92.69 842 ILE A CA 1
ATOM 6567 C C . ILE A 1 842 ? -20.938 13.688 0.268 1 92.69 842 ILE A C 1
ATOM 6569 O O . ILE A 1 842 ? -20.625 12.602 0.763 1 92.69 842 ILE A O 1
ATOM 6573 N N . PHE A 1 843 ? -22.109 13.977 -0.249 1 93.62 843 PHE A N 1
ATOM 6574 C CA . PHE A 1 843 ? -23.125 12.93 -0.388 1 93.62 843 PHE A CA 1
ATOM 6575 C C . PHE A 1 843 ? -23.328 12.578 -1.854 1 93.62 843 PHE A C 1
ATOM 6577 O O . PHE A 1 843 ? -23.328 13.453 -2.719 1 93.62 843 PHE A O 1
ATOM 6584 N N . ARG A 1 844 ? -23.422 11.391 -2.082 1 92.69 844 ARG A N 1
ATOM 6585 C CA . ARG A 1 844 ? -23.875 10.875 -3.369 1 92.69 844 ARG A CA 1
ATOM 6586 C C . ARG A 1 844 ? -25.188 10.102 -3.219 1 92.69 844 ARG A C 1
ATOM 6588 O O . ARG A 1 844 ? -25.234 9.102 -2.502 1 92.69 844 ARG A O 1
ATOM 6595 N N . ASN A 1 845 ? -26.234 10.578 -3.84 1 90.12 845 ASN A N 1
ATOM 6596 C CA . ASN A 1 845 ? -27.547 9.945 -3.748 1 90.12 845 ASN A CA 1
ATOM 6597 C C . ASN A 1 845 ? -27.984 9.766 -2.297 1 90.12 845 ASN A C 1
ATOM 6599 O O . ASN A 1 845 ? -28.469 8.703 -1.917 1 90.12 845 ASN A O 1
ATOM 6603 N N . GLY A 1 846 ? -27.609 10.695 -1.458 1 87.38 846 GLY A N 1
ATOM 6604 C CA . GLY A 1 846 ? -28.078 10.734 -0.078 1 87.38 846 GLY A CA 1
ATOM 6605 C C . GLY A 1 846 ? -27.172 9.977 0.875 1 87.38 846 GLY A C 1
ATOM 6606 O O . GLY A 1 846 ? -27.406 9.969 2.086 1 87.38 846 GLY A O 1
ATOM 6607 N N . VAL A 1 847 ? -26.141 9.336 0.311 1 87.44 847 VAL A N 1
ATOM 6608 C CA . VAL A 1 847 ? -25.219 8.57 1.13 1 87.44 847 VAL A CA 1
ATOM 6609 C C . VAL A 1 847 ? -23.875 9.297 1.222 1 87.44 847 VAL A C 1
ATOM 6611 O O . VAL A 1 847 ? -23.344 9.758 0.21 1 87.44 847 VAL A O 1
ATOM 6614 N N . PRO A 1 848 ? -23.359 9.422 2.51 1 88 848 PRO A N 1
ATOM 6615 C CA . PRO A 1 848 ? -22.047 10.055 2.615 1 88 848 PRO A CA 1
ATOM 6616 C C . PRO A 1 848 ? -20.938 9.234 1.953 1 88 848 PRO A C 1
ATOM 6618 O O . PRO A 1 848 ? -20.828 8.031 2.195 1 88 848 PRO A O 1
ATOM 6621 N N . VAL A 1 849 ? -20.094 9.852 1.095 1 86.88 849 VAL A N 1
ATOM 6622 C CA . VAL A 1 849 ? -19.078 9.109 0.363 1 86.88 849 VAL A CA 1
ATOM 6623 C C . VAL A 1 849 ? -17.703 9.75 0.602 1 86.88 849 VAL A C 1
ATOM 6625 O O . VAL A 1 849 ? -16.688 9.258 0.102 1 86.88 849 VAL A O 1
ATOM 6628 N N . GLY A 1 850 ? -17.641 10.781 1.254 1 86.69 850 GLY A N 1
ATOM 6629 C CA . GLY A 1 850 ? -16.406 11.477 1.553 1 86.69 850 GLY A CA 1
ATOM 6630 C C . GLY A 1 850 ? -16.625 12.867 2.117 1 86.69 850 GLY A C 1
ATOM 6631 O O . GLY A 1 850 ? -17.703 13.18 2.604 1 86.69 850 GLY A O 1
ATOM 6632 N N . HIS A 1 851 ? -15.547 13.641 2.223 1 86.75 851 HIS A N 1
ATOM 6633 C CA . HIS A 1 851 ? -15.602 15.039 2.635 1 86.75 851 HIS A CA 1
ATOM 6634 C C . HIS A 1 851 ? -14.625 15.891 1.833 1 86.75 851 HIS A C 1
ATOM 6636 O O . HIS A 1 851 ? -13.656 15.367 1.276 1 86.75 851 HIS A O 1
ATOM 6642 N N . LEU A 1 852 ? -14.977 17.141 1.732 1 86.44 852 LEU A N 1
ATOM 6643 C CA . LEU A 1 852 ? -14.062 18.062 1.077 1 86.44 852 LEU A CA 1
ATOM 6644 C C . LEU A 1 852 ? -12.758 18.188 1.855 1 86.44 852 LEU A C 1
ATOM 6646 O O . LEU A 1 852 ? -12.773 18.359 3.074 1 86.44 852 LEU A O 1
ATOM 6650 N N . ARG A 1 853 ? -11.656 17.938 1.134 1 80.62 853 ARG A N 1
ATOM 6651 C CA . ARG A 1 853 ? -10.328 18.156 1.706 1 80.62 853 ARG A CA 1
ATOM 6652 C C . ARG A 1 853 ? -9.953 19.641 1.649 1 80.62 853 ARG A C 1
ATOM 6654 O O . ARG A 1 853 ? -9.25 20.141 2.529 1 80.62 853 ARG A O 1
ATOM 6661 N N . ARG A 1 854 ? -10.328 20.266 0.562 1 84.25 854 ARG A N 1
ATOM 6662 C CA . ARG A 1 854 ? -10.047 21.672 0.327 1 84.25 854 ARG A CA 1
ATOM 6663 C C . ARG A 1 854 ? -11.203 22.344 -0.399 1 84.25 854 ARG A C 1
ATOM 6665 O O . ARG A 1 854 ? -11.82 21.75 -1.281 1 84.25 854 ARG A O 1
ATOM 6672 N N . SER A 1 855 ? -11.586 23.562 0.063 1 89.06 855 SER A N 1
ATOM 6673 C CA . SER A 1 855 ? -12.625 24.344 -0.596 1 89.06 855 SER A CA 1
ATOM 6674 C C . SER A 1 855 ? -12.312 25.844 -0.535 1 89.06 855 SER A C 1
ATOM 6676 O O . SER A 1 855 ? -11.562 26.281 0.335 1 89.06 855 SER A O 1
ATOM 6678 N N . ASP A 1 856 ? -12.711 26.625 -1.588 1 90.19 856 ASP A N 1
ATOM 6679 C CA . ASP A 1 856 ? -12.617 28.078 -1.655 1 90.19 856 ASP A CA 1
ATOM 6680 C C . ASP A 1 856 ? -13.641 28.656 -2.631 1 90.19 856 ASP A C 1
ATOM 6682 O O . ASP A 1 856 ? -14.461 27.922 -3.182 1 90.19 856 ASP A O 1
ATOM 6686 N N . TYR A 1 857 ? -13.734 29.984 -2.682 1 90.19 857 TYR A N 1
ATOM 6687 C CA . TYR A 1 857 ? -14.555 30.641 -3.695 1 90.19 857 TYR A CA 1
ATOM 6688 C C . TYR A 1 857 ? -13.727 30.969 -4.938 1 90.19 857 TYR A C 1
ATOM 6690 O O . TYR A 1 857 ? -12.703 31.641 -4.848 1 90.19 857 TYR A O 1
ATOM 6698 N N . GLY A 1 858 ? -14.125 30.344 -6.109 1 89.31 858 GLY A N 1
ATOM 6699 C CA . GLY A 1 858 ? -13.523 30.703 -7.379 1 89.31 858 GLY A CA 1
ATOM 6700 C C . GLY A 1 858 ? -14.086 31.984 -7.957 1 89.31 858 GLY A C 1
ATOM 6701 O O . GLY A 1 858 ? -15.156 31.969 -8.578 1 89.31 858 GLY A O 1
ATOM 6702 N N . PHE A 1 859 ? -13.398 33.062 -7.836 1 88.81 859 PHE A N 1
ATOM 6703 C CA . PHE A 1 859 ? -13.93 34.375 -8.18 1 88.81 859 PHE A CA 1
ATOM 6704 C C . PHE A 1 859 ? -14.125 34.531 -9.688 1 88.81 859 PHE A C 1
ATOM 6706 O O . PHE A 1 859 ? -15.039 35.188 -10.141 1 88.81 859 PHE A O 1
ATOM 6713 N N . TYR A 1 860 ? -13.195 33.938 -10.461 1 85.5 860 TYR A N 1
ATOM 6714 C CA . TYR A 1 860 ? -13.32 34.062 -11.906 1 85.5 860 TYR A CA 1
ATOM 6715 C C . TYR A 1 860 ? -14.516 33.25 -12.414 1 85.5 860 TYR A C 1
ATOM 6717 O O . TYR A 1 860 ? -15.305 33.719 -13.227 1 85.5 860 TYR A O 1
ATOM 6725 N N . ILE A 1 861 ? -14.633 31.938 -11.891 1 87.44 861 ILE A N 1
ATOM 6726 C CA . ILE A 1 861 ? -15.758 31.109 -12.305 1 87.44 861 ILE A CA 1
ATOM 6727 C C . ILE A 1 861 ? -17.016 31.516 -11.539 1 87.44 861 ILE A C 1
ATOM 6729 O O . ILE A 1 861 ? -18.125 31.094 -11.883 1 87.44 861 ILE A O 1
ATOM 6733 N N . ASP A 1 862 ? -16.828 32.344 -10.484 1 92.56 862 ASP A N 1
ATOM 6734 C CA . ASP A 1 862 ? -17.891 32.906 -9.656 1 92.56 862 ASP A CA 1
ATOM 6735 C C . ASP A 1 862 ? -18.734 31.812 -9.016 1 92.56 862 ASP A C 1
ATOM 6737 O O . ASP A 1 862 ? -19.969 31.828 -9.117 1 92.56 862 ASP A O 1
ATOM 6741 N N . LYS A 1 863 ? -18.062 30.781 -8.375 1 92.81 863 LYS A N 1
ATOM 6742 C CA . LYS A 1 863 ? -18.703 29.672 -7.672 1 92.81 863 LYS A CA 1
ATOM 6743 C C . LYS A 1 863 ? -17.859 29.219 -6.484 1 92.81 863 LYS A C 1
ATOM 6745 O O . LYS A 1 863 ? -16.641 29.391 -6.477 1 92.81 863 LYS A O 1
ATOM 6750 N N . THR A 1 864 ? -18.594 28.688 -5.457 1 93.81 864 THR A N 1
ATOM 6751 C CA . THR A 1 864 ? -17.875 27.906 -4.457 1 93.81 864 THR A CA 1
ATOM 6752 C C . THR A 1 864 ? -17.359 26.609 -5.062 1 93.81 864 THR A C 1
ATOM 6754 O O . THR A 1 864 ? -18.094 25.891 -5.75 1 93.81 864 THR A O 1
ATOM 6757 N N . ILE A 1 865 ? -16.062 26.391 -4.898 1 91.94 865 ILE A N 1
ATOM 6758 C CA . ILE A 1 865 ? -15.406 25.234 -5.492 1 91.94 865 ILE A CA 1
ATOM 6759 C C . ILE A 1 865 ? -14.664 24.453 -4.41 1 91.94 865 ILE A C 1
ATOM 6761 O O . ILE A 1 865 ? -14.117 25.031 -3.471 1 91.94 865 ILE A O 1
ATOM 6765 N N . GLY A 1 866 ? -14.703 23.125 -4.43 1 90.38 866 GLY A N 1
ATOM 6766 C CA . GLY A 1 866 ? -14.008 22.266 -3.482 1 90.38 866 GLY A CA 1
ATOM 6767 C C . GLY A 1 866 ? -13.547 20.953 -4.09 1 90.38 866 GLY A C 1
ATOM 6768 O O . GLY A 1 866 ? -14.078 20.516 -5.117 1 90.38 866 GLY A O 1
ATOM 6769 N N . TYR A 1 867 ? -12.484 20.375 -3.461 1 85.75 867 TYR A N 1
ATOM 6770 C CA . TYR A 1 867 ? -11.945 19.078 -3.844 1 85.75 867 TYR A CA 1
ATOM 6771 C C . TYR A 1 867 ? -12.023 18.094 -2.682 1 85.75 867 TYR A C 1
ATOM 6773 O O . TYR A 1 867 ? -11.766 18.469 -1.532 1 85.75 867 TYR A O 1
ATOM 6781 N N . GLY A 1 868 ? -12.438 16.969 -2.898 1 85.06 868 GLY A N 1
ATOM 6782 C CA . GLY A 1 868 ? -12.516 15.906 -1.899 1 85.06 868 GLY A CA 1
ATOM 6783 C C . GLY A 1 868 ? -12.352 14.516 -2.484 1 85.06 868 GLY A C 1
ATOM 6784 O O . GLY A 1 868 ? -12.594 14.312 -3.676 1 85.06 868 GLY A O 1
ATOM 6785 N N . TYR A 1 869 ? -11.828 13.648 -1.595 1 79.12 869 TYR A N 1
ATOM 6786 C CA . TYR A 1 869 ? -11.711 12.25 -1.981 1 79.12 869 TYR A CA 1
ATOM 6787 C C . TYR A 1 869 ? -13.008 11.5 -1.705 1 79.12 869 TYR A C 1
ATOM 6789 O O . TYR A 1 869 ? -13.57 11.594 -0.612 1 79.12 869 TYR A O 1
ATOM 6797 N N . ILE A 1 870 ? -13.586 10.992 -2.66 1 81.62 870 ILE A N 1
ATOM 6798 C CA . ILE A 1 870 ? -14.82 10.242 -2.463 1 81.62 870 ILE A CA 1
ATOM 6799 C C . ILE A 1 870 ? -14.555 8.75 -2.652 1 81.62 870 ILE A C 1
ATOM 6801 O O . ILE A 1 870 ? -13.609 8.359 -3.34 1 81.62 870 ILE A O 1
ATOM 6805 N N . ARG A 1 871 ? -15.273 8.023 -1.875 1 74.69 871 ARG A N 1
ATOM 6806 C CA . ARG A 1 871 ? -15.227 6.57 -1.95 1 74.69 871 ARG A CA 1
ATOM 6807 C C . ARG A 1 871 ? -16.578 5.996 -2.369 1 74.69 871 ARG A C 1
ATOM 6809 O O . ARG A 1 871 ? -17.609 6.637 -2.182 1 74.69 871 ARG A O 1
ATOM 6816 N N . ASN A 1 872 ? -16.609 4.973 -2.941 1 68.88 872 ASN A N 1
ATOM 6817 C CA . ASN A 1 872 ? -17.828 4.207 -3.182 1 68.88 872 ASN A CA 1
ATOM 6818 C C . ASN A 1 872 ? -18.281 3.475 -1.925 1 68.88 872 ASN A C 1
ATOM 6820 O O . ASN A 1 872 ? -17.609 2.561 -1.451 1 68.88 872 ASN A O 1
ATOM 6824 N N . PRO A 1 873 ? -19.375 3.961 -1.318 1 71.38 873 PRO A N 1
ATOM 6825 C CA . PRO A 1 873 ? -19.812 3.383 -0.045 1 71.38 873 PRO A CA 1
ATOM 6826 C C . PRO A 1 873 ? -20.031 1.876 -0.129 1 71.38 873 PRO A C 1
ATOM 6828 O O . PRO A 1 873 ? -20.016 1.188 0.895 1 71.38 873 PRO A O 1
ATOM 6831 N N . ASP A 1 874 ? -20.219 1.499 -1.276 1 58.62 874 ASP A N 1
ATOM 6832 C CA . ASP A 1 874 ? -20.438 0.069 -1.461 1 58.62 874 ASP A CA 1
ATOM 6833 C C . ASP A 1 874 ? -19.125 -0.674 -1.646 1 58.62 874 ASP A C 1
ATOM 6835 O O . ASP A 1 874 ? -19.109 -1.866 -1.957 1 58.62 874 ASP A O 1
ATOM 6839 N N . GLY A 1 875 ? -18 0.055 -1.425 1 55.28 875 GLY A N 1
ATOM 6840 C CA . GLY A 1 875 ? -16.672 -0.557 -1.495 1 55.28 875 GLY A CA 1
ATOM 6841 C C . GLY A 1 875 ? -16.125 -0.622 -2.906 1 55.28 875 GLY A C 1
ATOM 6842 O O . GLY A 1 875 ? -14.984 -1.048 -3.115 1 55.28 875 GLY A O 1
ATOM 6843 N N . GLY A 1 876 ? -16.891 -0.13 -3.838 1 49 876 GLY A N 1
ATOM 6844 C CA . GLY A 1 876 ? -16.469 -0.144 -5.23 1 49 876 GLY A CA 1
ATOM 6845 C C . GLY A 1 876 ? -15.531 0.999 -5.586 1 49 876 GLY A C 1
ATOM 6846 O O . GLY A 1 876 ? -15.148 1.781 -4.715 1 49 876 GLY A O 1
ATOM 6847 N N . VAL A 1 877 ? -15.023 1.046 -6.906 1 51.22 877 VAL A N 1
ATOM 6848 C CA . VAL A 1 877 ? -14.117 2.072 -7.414 1 51.22 877 VAL A CA 1
ATOM 6849 C C . VAL A 1 877 ? -14.898 3.352 -7.703 1 51.22 877 VAL A C 1
ATOM 6851 O O . VAL A 1 877 ? -16.047 3.299 -8.164 1 51.22 877 VAL A O 1
ATOM 6854 N N . VAL A 1 878 ? -14.25 4.496 -7.477 1 69.31 878 VAL A N 1
ATOM 6855 C CA . VAL A 1 878 ? -14.797 5.797 -7.852 1 69.31 878 VAL A CA 1
ATOM 6856 C C . VAL A 1 878 ? -14.391 6.137 -9.281 1 69.31 878 VAL A C 1
ATOM 6858 O O . VAL A 1 878 ? -13.336 6.738 -9.508 1 69.31 878 VAL A O 1
ATOM 6861 N N . SER A 1 879 ? -15.297 5.832 -10.352 1 60.12 879 SER A N 1
ATOM 6862 C CA . SER A 1 879 ? -15.047 6.09 -11.766 1 60.12 879 SER A CA 1
ATOM 6863 C C . SER A 1 879 ? -15.648 7.426 -12.195 1 60.12 879 SER A C 1
ATOM 6865 O O . SER A 1 879 ? -16.375 8.062 -11.422 1 60.12 879 SER A O 1
ATOM 6867 N N . ALA A 1 880 ? -15.258 7.824 -13.453 1 64.56 880 ALA A N 1
ATOM 6868 C CA . ALA A 1 880 ? -15.883 9.031 -13.992 1 64.56 880 ALA A CA 1
ATOM 6869 C C . ALA A 1 880 ? -17.391 8.875 -14.086 1 64.56 880 ALA A C 1
ATOM 6871 O O . ALA A 1 880 ? -18.141 9.82 -13.828 1 64.56 880 ALA A O 1
ATOM 6872 N N . ASP A 1 881 ? -17.859 7.66 -14.414 1 66.69 881 ASP A N 1
ATOM 6873 C CA . ASP A 1 881 ? -19.297 7.402 -14.5 1 66.69 881 ASP A CA 1
ATOM 6874 C C . ASP A 1 881 ? -19.953 7.484 -13.125 1 66.69 881 ASP A C 1
ATOM 6876 O O . ASP A 1 881 ? -21.078 7.957 -13 1 66.69 881 ASP A O 1
ATOM 6880 N N . PHE A 1 882 ? -19.25 6.77 -12.188 1 76.5 882 PHE A N 1
ATOM 6881 C CA . PHE A 1 882 ? -19.75 6.895 -10.82 1 76.5 882 PHE A CA 1
ATOM 6882 C C . PHE A 1 882 ? -19.984 8.352 -10.461 1 76.5 882 PHE A C 1
ATOM 6884 O O . PHE A 1 882 ? -20.984 8.688 -9.828 1 76.5 882 PHE A O 1
ATOM 6891 N N . ILE A 1 883 ? -19.031 9.141 -10.945 1 82.38 883 ILE A N 1
ATOM 6892 C CA . ILE A 1 883 ? -19.109 10.562 -10.625 1 82.38 883 ILE A CA 1
ATOM 6893 C C . ILE A 1 883 ? -20.219 11.219 -11.445 1 82.38 883 ILE A C 1
ATOM 6895 O O . ILE A 1 883 ? -21.062 11.938 -10.898 1 82.38 883 ILE A O 1
ATOM 6899 N N . ARG A 1 884 ? -20.328 10.969 -12.68 1 79.31 884 ARG A N 1
ATOM 6900 C CA . ARG A 1 884 ? -21.266 11.633 -13.578 1 79.31 884 ARG A CA 1
ATOM 6901 C C . ARG A 1 884 ? -22.703 11.227 -13.266 1 79.31 884 ARG A C 1
ATOM 6903 O O . ARG A 1 884 ? -23.625 12.031 -13.414 1 79.31 884 ARG A O 1
ATOM 6910 N N . SER A 1 885 ? -22.859 9.945 -12.797 1 79.88 885 SER A N 1
ATOM 6911 C CA . SER A 1 885 ? -24.219 9.422 -12.602 1 79.88 885 SER A CA 1
ATOM 6912 C C . SER A 1 885 ? -24.75 9.781 -11.219 1 79.88 885 SER A C 1
ATOM 6914 O O . SER A 1 885 ? -25.938 9.578 -10.938 1 79.88 885 SER A O 1
ATOM 6916 N N . GLY A 1 886 ? -23.906 10.234 -10.484 1 86.31 886 GLY A N 1
ATOM 6917 C CA . GLY A 1 886 ? -24.328 10.531 -9.125 1 86.31 886 GLY A CA 1
ATOM 6918 C C . GLY A 1 886 ? -24.922 11.914 -8.977 1 86.31 886 GLY A C 1
ATOM 6919 O O . GLY A 1 886 ? -24.516 12.852 -9.656 1 86.31 886 GLY A O 1
ATOM 6920 N N . GLU A 1 887 ? -25.984 11.898 -8.094 1 90.81 887 GLU A N 1
ATOM 6921 C CA . GLU A 1 887 ? -26.422 13.195 -7.582 1 90.81 887 GLU A CA 1
ATOM 6922 C C . GLU A 1 887 ? -25.672 13.578 -6.316 1 90.81 887 GLU A C 1
ATOM 6924 O O . GLU A 1 887 ? -25.812 12.938 -5.273 1 90.81 887 GLU A O 1
ATOM 6929 N N . PHE A 1 888 ? -24.922 14.586 -6.551 1 94.12 888 PHE A N 1
ATOM 6930 C CA . PHE A 1 888 ? -24.062 14.953 -5.438 1 94.12 888 PHE A CA 1
ATOM 6931 C C . PHE A 1 888 ? -24.625 16.156 -4.688 1 94.12 888 PHE A C 1
ATOM 6933 O O . PHE A 1 888 ? -25.203 17.062 -5.297 1 94.12 888 PHE A O 1
ATOM 6940 N N . THR A 1 889 ? -24.469 16.047 -3.385 1 95.31 889 THR A N 1
ATOM 6941 C CA . THR A 1 889 ? -24.734 17.188 -2.52 1 95.31 889 THR A CA 1
ATOM 6942 C C . THR A 1 889 ? -23.594 17.391 -1.519 1 95.31 889 THR A C 1
ATOM 6944 O O . THR A 1 889 ? -22.859 16.453 -1.221 1 95.31 889 THR A O 1
ATOM 6947 N N . LEU A 1 890 ? -23.391 18.594 -1.172 1 94.12 890 LEU A N 1
ATOM 6948 C CA . LEU A 1 890 ? -22.469 18.969 -0.104 1 94.12 890 LEU A CA 1
ATOM 6949 C C . LEU A 1 890 ? -23.234 19.453 1.127 1 94.12 890 LEU A C 1
ATOM 6951 O O . LEU A 1 890 ? -24.156 20.25 1.011 1 94.12 890 LEU A O 1
ATOM 6955 N N . GLU A 1 891 ? -22.891 18.859 2.223 1 92.19 891 GLU A N 1
ATOM 6956 C CA . GLU A 1 891 ? -23.516 19.312 3.461 1 92.19 891 GLU A CA 1
ATOM 6957 C C . GLU A 1 891 ? -22.578 20.234 4.246 1 92.19 891 GLU A C 1
ATOM 6959 O O . GLU A 1 891 ? -21.484 19.812 4.656 1 92.19 891 GLU A O 1
ATOM 6964 N N . ARG A 1 892 ? -22.984 21.453 4.312 1 90.75 892 ARG A N 1
ATOM 6965 C CA . ARG A 1 892 ? -22.297 22.469 5.09 1 90.75 892 ARG A CA 1
ATOM 6966 C C . ARG A 1 892 ? -23.078 22.828 6.344 1 90.75 892 ARG A C 1
ATOM 6968 O O . ARG A 1 892 ? -24.141 23.453 6.262 1 90.75 892 ARG A O 1
ATOM 6975 N N . MET A 1 893 ? -22.578 22.406 7.508 1 87.62 893 MET A N 1
ATOM 6976 C CA . MET A 1 893 ? -23.188 22.781 8.781 1 87.62 893 MET A CA 1
ATOM 6977 C C . MET A 1 893 ? -24.656 22.375 8.828 1 87.62 893 MET A C 1
ATOM 6979 O O . MET A 1 893 ? -25.516 23.172 9.219 1 87.62 893 MET A O 1
ATOM 6983 N N . GLY A 1 894 ? -24.953 21.219 8.375 1 84.31 894 GLY A N 1
ATOM 6984 C CA . GLY A 1 894 ? -26.281 20.641 8.477 1 84.31 894 GLY A CA 1
ATOM 6985 C C . GLY A 1 894 ? -27.188 21.016 7.316 1 84.31 894 GLY A C 1
ATOM 6986 O O . GLY A 1 894 ? -28.312 20.5 7.211 1 84.31 894 GLY A O 1
ATOM 6987 N N . VAL A 1 895 ? -26.719 21.938 6.43 1 89.25 895 VAL A N 1
ATOM 6988 C CA . VAL A 1 895 ? -27.5 22.344 5.273 1 89.25 895 VAL A CA 1
ATOM 6989 C C . VAL A 1 895 ? -26.938 21.703 4.008 1 89.25 895 VAL A C 1
ATOM 6991 O O . VAL A 1 895 ? -25.734 21.75 3.771 1 89.25 895 VAL A O 1
ATOM 6994 N N . THR A 1 896 ? -27.844 21.141 3.266 1 92.25 896 THR A N 1
ATOM 6995 C CA . THR A 1 896 ? -27.422 20.422 2.07 1 92.25 896 THR A CA 1
ATOM 6996 C C . THR A 1 896 ? -27.562 21.297 0.831 1 92.25 896 THR A C 1
ATOM 6998 O O . THR A 1 896 ? -28.562 22 0.659 1 92.25 896 THR A O 1
ATOM 7001 N N . TYR A 1 897 ? -26.578 21.375 -0.016 1 95.25 897 TYR A N 1
ATOM 7002 C CA . TYR A 1 897 ? -26.547 22.094 -1.287 1 95.25 897 TYR A CA 1
ATOM 7003 C C . TYR A 1 897 ? -26.312 21.125 -2.449 1 95.25 897 TYR A C 1
ATOM 7005 O O . TYR A 1 897 ? -25.469 20.234 -2.367 1 95.25 897 TYR A O 1
ATOM 7013 N N . LYS A 1 898 ? -27.078 21.312 -3.482 1 95.31 898 LYS A N 1
ATOM 7014 C CA . LYS A 1 898 ? -26.797 20.531 -4.688 1 95.31 898 LYS A CA 1
ATOM 7015 C C . LYS A 1 898 ? -25.422 20.875 -5.262 1 95.31 898 LYS A C 1
ATOM 7017 O O . LYS A 1 898 ? -25.047 22.047 -5.328 1 95.31 898 LYS A O 1
ATOM 7022 N N . ALA A 1 899 ? -24.656 19.906 -5.582 1 96.38 899 ALA A N 1
ATOM 7023 C CA . ALA A 1 899 ? -23.297 20.125 -6.078 1 96.38 899 ALA A CA 1
ATOM 7024 C C . ALA A 1 899 ? -23.109 19.469 -7.441 1 96.38 899 ALA A C 1
ATOM 7026 O O . ALA A 1 899 ? -23.703 18.438 -7.734 1 96.38 899 ALA A O 1
ATOM 7027 N N . LYS A 1 900 ? -22.297 20.141 -8.25 1 92.81 900 LYS A N 1
ATOM 7028 C CA . LYS A 1 900 ? -21.875 19.562 -9.531 1 92.81 900 LYS A CA 1
ATOM 7029 C C . LYS A 1 900 ? -20.453 18.984 -9.43 1 92.81 900 LYS A C 1
ATOM 7031 O O . LYS A 1 900 ? -19.531 19.672 -9 1 92.81 900 LYS A O 1
ATOM 7036 N N . ALA A 1 901 ? -20.375 17.781 -9.773 1 92.31 901 ALA A N 1
ATOM 7037 C CA . ALA A 1 901 ? -19.062 17.125 -9.789 1 92.31 901 ALA A CA 1
ATOM 7038 C C . ALA A 1 901 ? -18.375 17.328 -11.133 1 92.31 901 ALA A C 1
ATOM 7040 O O . ALA A 1 901 ? -19.016 17.281 -12.188 1 92.31 901 ALA A O 1
ATOM 7041 N N . HIS A 1 902 ? -17.031 17.703 -11.078 1 83.94 902 HIS A N 1
ATOM 7042 C CA . HIS A 1 902 ? -16.203 17.906 -12.266 1 83.94 902 HIS A CA 1
ATOM 7043 C C . HIS A 1 902 ? -15.039 16.922 -12.312 1 83.94 902 HIS A C 1
ATOM 7045 O O . HIS A 1 902 ? -14.312 16.766 -11.328 1 83.94 902 HIS A O 1
ATOM 7051 N N . LEU A 1 903 ? -14.914 16.281 -13.391 1 70.31 903 LEU A N 1
ATOM 7052 C CA . LEU A 1 903 ? -13.766 15.391 -13.555 1 70.31 903 LEU A CA 1
ATOM 7053 C C . LEU A 1 903 ? -12.484 16.188 -13.75 1 70.31 903 LEU A C 1
ATOM 7055 O O . LEU A 1 903 ? -11.398 15.719 -13.406 1 70.31 903 LEU A O 1
ATOM 7059 N N . LYS A 1 904 ? -12.664 17.297 -14.453 1 70.62 904 LYS A N 1
ATOM 7060 C CA . LYS A 1 904 ? -11.594 18.281 -14.617 1 70.62 904 LYS A CA 1
ATOM 7061 C C . LYS A 1 904 ? -12.023 19.641 -14.07 1 70.62 904 LYS A C 1
ATOM 7063 O O . LYS A 1 904 ? -13.219 19.922 -13.938 1 70.62 904 LYS A O 1
ATOM 7068 N N . THR A 1 905 ? -10.969 20.453 -13.789 1 78.25 905 THR A N 1
ATOM 7069 C CA . THR A 1 905 ? -11.273 21.797 -13.305 1 78.25 905 THR A CA 1
ATOM 7070 C C . THR A 1 905 ? -12.109 22.562 -14.32 1 78.25 905 THR A C 1
ATOM 7072 O O . THR A 1 905 ? -11.906 22.422 -15.523 1 78.25 905 THR A O 1
ATOM 7075 N N . PRO A 1 906 ? -13.102 23.219 -13.82 1 80.62 906 PRO A N 1
ATOM 7076 C CA . PRO A 1 906 ? -13.914 24.016 -14.734 1 80.62 906 PRO A CA 1
ATOM 7077 C C . PRO A 1 906 ? -13.18 25.25 -15.242 1 80.62 906 PRO A C 1
ATOM 7079 O O . PRO A 1 906 ? -13.695 25.969 -16.109 1 80.62 906 PRO A O 1
ATOM 7082 N N . PHE A 1 907 ? -12 25.562 -14.797 1 84.44 907 PHE A N 1
ATOM 7083 C CA . PHE A 1 907 ? -11.203 26.703 -15.227 1 84.44 907 PHE A CA 1
ATOM 7084 C C . PHE A 1 907 ? -10.047 26.25 -16.109 1 84.44 907 PHE A C 1
ATOM 7086 O O . PHE A 1 907 ? -9.188 25.484 -15.672 1 84.44 907 PHE A O 1
ATOM 7093 N N . ASP A 1 908 ? -9.969 26.688 -17.312 1 80.31 908 ASP A N 1
ATOM 7094 C CA . ASP A 1 908 ? -8.875 26.469 -18.266 1 80.31 908 ASP A CA 1
ATOM 7095 C C . ASP A 1 908 ? -8.43 25.016 -18.281 1 80.31 908 ASP A C 1
ATOM 7097 O O . ASP A 1 908 ? -7.254 24.719 -18.047 1 80.31 908 ASP A O 1
ATOM 7101 N N . SER A 1 909 ? -9.391 24.078 -18.422 1 74.12 909 SER A N 1
ATOM 7102 C CA . SER A 1 909 ? -9.156 22.641 -18.344 1 74.12 909 SER A CA 1
ATOM 7103 C C . SER A 1 909 ? -8.125 22.188 -19.375 1 74.12 909 SER A C 1
ATOM 7105 O O . SER A 1 909 ? -7.492 21.141 -19.219 1 74.12 909 SER A O 1
ATOM 7107 N N . GLU A 1 910 ? -7.855 22.984 -20.438 1 69.81 910 GLU A N 1
ATOM 7108 C CA . GLU A 1 910 ? -6.918 22.625 -21.484 1 69.81 910 GLU A CA 1
ATOM 7109 C C . GLU A 1 910 ? -5.551 23.25 -21.25 1 69.81 910 GLU A C 1
ATOM 7111 O O . GLU A 1 910 ? -4.637 23.094 -22.062 1 69.81 910 GLU A O 1
ATOM 7116 N N . ASN A 1 911 ? -5.34 23.984 -20.266 1 74.12 911 ASN A N 1
ATOM 7117 C CA . ASN A 1 911 ? -4.074 24.578 -19.859 1 74.12 911 ASN A CA 1
ATOM 7118 C C . ASN A 1 911 ? -3.535 25.531 -20.922 1 74.12 911 ASN A C 1
ATOM 7120 O O . ASN A 1 911 ? -2.346 25.5 -21.234 1 74.12 911 ASN A O 1
ATOM 7124 N N . LYS A 1 912 ? -4.395 26.375 -21.531 1 77.31 912 LYS A N 1
ATOM 7125 C CA . LYS A 1 912 ? -4.016 27.312 -22.578 1 77.31 912 LYS A CA 1
ATOM 7126 C C . LYS A 1 912 ? -3.434 28.594 -22 1 77.31 912 LYS A C 1
ATOM 7128 O O . LYS A 1 912 ? -2.502 29.172 -22.562 1 77.31 912 LYS A O 1
ATOM 7133 N N . ARG A 1 913 ? -3.82 29.016 -20.891 1 79.88 913 ARG A N 1
ATOM 7134 C CA . ARG A 1 913 ? -3.477 30.328 -20.328 1 79.88 913 ARG A CA 1
ATOM 7135 C C . ARG A 1 913 ? -2.008 30.375 -19.922 1 79.88 913 ARG A C 1
ATOM 7137 O O . ARG A 1 913 ? -1.354 31.406 -20.062 1 79.88 913 ARG A O 1
ATOM 7144 N N . VAL A 1 914 ? -1.465 29.234 -19.453 1 74.56 914 VAL A N 1
ATOM 7145 C CA . VAL A 1 914 ? -0.064 29.188 -19.047 1 74.56 914 VAL A CA 1
ATOM 7146 C C . VAL A 1 914 ? 0.835 29.359 -20.266 1 74.56 914 VAL A C 1
ATOM 7148 O O . VAL A 1 914 ? 2.002 29.75 -20.141 1 74.56 914 VAL A O 1
ATOM 7151 N N . LYS A 1 915 ? 0.229 29.141 -21.406 1 73.62 915 LYS A N 1
ATOM 7152 C CA . LYS A 1 915 ? 0.961 29.297 -22.656 1 73.62 915 LYS A CA 1
ATOM 7153 C C . LYS A 1 915 ? 0.731 30.672 -23.266 1 73.62 915 LYS A C 1
ATOM 7155 O O . LYS A 1 915 ? 1.233 30.969 -24.359 1 73.62 915 LYS A O 1
ATOM 7160 N N . GLY A 1 916 ? -0.007 31.531 -22.594 1 78.62 916 GLY A N 1
ATOM 7161 C CA . GLY A 1 916 ? -0.295 32.875 -23.078 1 78.62 916 GLY A CA 1
ATOM 7162 C C . GLY A 1 916 ? -1.428 32.906 -24.094 1 78.62 916 GLY A C 1
ATOM 7163 O O . GLY A 1 916 ? -1.553 33.844 -24.859 1 78.62 916 GLY A O 1
ATOM 7164 N N . ILE A 1 917 ? -2.189 31.766 -24.172 1 78.5 917 ILE A N 1
ATOM 7165 C CA . ILE A 1 917 ? -3.314 31.688 -25.094 1 78.5 917 ILE A CA 1
ATOM 7166 C C . ILE A 1 917 ? -4.617 31.953 -24.344 1 78.5 917 ILE A C 1
ATOM 7168 O O . ILE A 1 917 ? -4.98 31.203 -23.438 1 78.5 917 ILE A O 1
ATOM 7172 N N . TYR A 1 918 ? -5.145 33.125 -24.625 1 80.94 918 TYR A N 1
ATOM 7173 C CA . TYR A 1 918 ? -6.375 33.531 -23.969 1 80.94 918 TYR A CA 1
ATOM 7174 C C . TYR A 1 918 ? -7.535 33.594 -24.953 1 80.94 918 TYR A C 1
ATOM 7176 O O . TYR A 1 918 ? -7.414 34.156 -26.047 1 80.94 918 TYR A O 1
ATOM 7184 N N . ASP A 1 919 ? -8.484 32.594 -25.047 1 63.41 919 ASP A N 1
ATOM 7185 C CA . ASP A 1 919 ? -9.641 32.625 -25.938 1 63.41 919 ASP A CA 1
ATOM 7186 C C . ASP A 1 919 ? -10.758 33.5 -25.359 1 63.41 919 ASP A C 1
ATOM 7188 O O . ASP A 1 919 ? -10.914 33.562 -24.141 1 63.41 919 ASP A O 1
ATOM 7192 N N . MET B 1 1 ? 51.469 -40.312 -4.965 1 16 1 MET B N 1
ATOM 7193 C CA . MET B 1 1 ? 51.469 -41.094 -3.738 1 16 1 MET B CA 1
ATOM 7194 C C . MET B 1 1 ? 52.438 -40.5 -2.707 1 16 1 MET B C 1
ATOM 7196 O O . MET B 1 1 ? 52.344 -40.812 -1.52 1 16 1 MET B O 1
ATOM 7200 N N . ALA B 1 2 ? 53.562 -40.375 -2.803 1 12.53 2 ALA B N 1
ATOM 7201 C CA . ALA B 1 2 ? 54.125 -39.531 -1.769 1 12.53 2 ALA B CA 1
ATOM 7202 C C . ALA B 1 2 ? 53.312 -38.25 -1.631 1 12.53 2 ALA B C 1
ATOM 7204 O O . ALA B 1 2 ? 52.969 -37.812 -0.519 1 12.53 2 ALA B O 1
ATOM 7205 N N . PHE B 1 3 ? 53.438 -36.875 -2.014 1 15.2 3 PHE B N 1
ATOM 7206 C CA . PHE B 1 3 ? 54.688 -36.719 -1.253 1 15.2 3 PHE B CA 1
ATOM 7207 C C . PHE B 1 3 ? 54.375 -36.375 0.201 1 15.2 3 PHE B C 1
ATOM 7209 O O . PHE B 1 3 ? 53.344 -35.781 0.505 1 15.2 3 PHE B O 1
ATOM 7216 N N . ILE B 1 4 ? 55.031 -36.5 1.315 1 15.31 4 ILE B N 1
ATOM 7217 C CA . ILE B 1 4 ? 55.219 -37.031 2.654 1 15.31 4 ILE B CA 1
ATOM 7218 C C . ILE B 1 4 ? 54.719 -36.031 3.697 1 15.31 4 ILE B C 1
ATOM 7220 O O . ILE B 1 4 ? 53.938 -36.375 4.59 1 15.31 4 ILE B O 1
ATOM 7224 N N . GLY B 1 5 ? 55.344 -34.906 4.09 1 14.85 5 GLY B N 1
ATOM 7225 C CA . GLY B 1 5 ? 56.062 -34.969 5.352 1 14.85 5 GLY B CA 1
ATOM 7226 C C . GLY B 1 5 ? 55.25 -34.438 6.527 1 14.85 5 GLY B C 1
ATOM 7227 O O . GLY B 1 5 ? 54.156 -33.938 6.348 1 14.85 5 GLY B O 1
ATOM 7228 N N . SER B 1 6 ? 55.656 -33.594 7.484 1 14.62 6 SER B N 1
ATOM 7229 C CA . SER B 1 6 ? 56.062 -33.656 8.883 1 14.62 6 SER B CA 1
ATOM 7230 C C . SER B 1 6 ? 55.062 -32.938 9.781 1 14.62 6 SER B C 1
ATOM 7232 O O . SER B 1 6 ? 55 -33.188 10.984 1 14.62 6 SER B O 1
ATOM 7234 N N . ALA B 1 7 ? 54.344 -31.828 9.461 1 15.52 7 ALA B N 1
ATOM 7235 C CA . ALA B 1 7 ? 54.469 -30.875 10.555 1 15.52 7 ALA B CA 1
ATOM 7236 C C . ALA B 1 7 ? 53.531 -31.203 11.703 1 15.52 7 ALA B C 1
ATOM 7238 O O . ALA B 1 7 ? 52.312 -31.312 11.508 1 15.52 7 ALA B O 1
ATOM 7239 N N . VAL B 1 8 ? 53.781 -31.828 13.031 1 14.24 8 VAL B N 1
ATOM 7240 C CA . VAL B 1 8 ? 53.531 -32.594 14.242 1 14.24 8 VAL B CA 1
ATOM 7241 C C . VAL B 1 8 ? 52.656 -31.812 15.195 1 14.24 8 VAL B C 1
ATOM 7243 O O . VAL B 1 8 ? 51.812 -32.375 15.875 1 14.24 8 VAL B O 1
ATOM 7246 N N . ARG B 1 9 ? 52.719 -30.516 15.539 1 14.38 9 ARG B N 1
ATOM 7247 C CA . ARG B 1 9 ? 53 -30.312 16.953 1 14.38 9 ARG B CA 1
ATOM 7248 C C . ARG B 1 9 ? 51.781 -30.609 17.812 1 14.38 9 ARG B C 1
ATOM 7250 O O . ARG B 1 9 ? 51.844 -31.375 18.766 1 14.38 9 ARG B O 1
ATOM 7257 N N . ARG B 1 10 ? 51.188 -29.531 18.688 1 14.66 10 ARG B N 1
ATOM 7258 C CA . ARG B 1 10 ? 51.188 -29.422 20.141 1 14.66 10 ARG B CA 1
ATOM 7259 C C . ARG B 1 10 ? 49.906 -30 20.75 1 14.66 10 ARG B C 1
ATOM 7261 O O . ARG B 1 10 ? 48.812 -29.859 20.188 1 14.66 10 ARG B O 1
ATOM 7268 N N . ILE B 1 11 ? 49.875 -30.594 22 1 14.99 11 ILE B N 1
ATOM 7269 C CA . ILE B 1 11 ? 49.469 -31.656 22.906 1 14.99 11 ILE B CA 1
ATOM 7270 C C . ILE B 1 11 ? 48.312 -31.172 23.781 1 14.99 11 ILE B C 1
ATOM 7272 O O . ILE B 1 11 ? 47.344 -31.922 24.031 1 14.99 11 ILE B O 1
ATOM 7276 N N . SER B 1 12 ? 48.156 -29.922 24.391 1 14.93 12 SER B N 1
ATOM 7277 C CA . SER B 1 12 ? 48.125 -30.016 25.844 1 14.93 12 SER B CA 1
ATOM 7278 C C . SER B 1 12 ? 46.75 -30.531 26.312 1 14.93 12 SER B C 1
ATOM 7280 O O . SER B 1 12 ? 45.75 -30.312 25.641 1 14.93 12 SER B O 1
ATOM 7282 N N . LEU B 1 13 ? 46.531 -31.172 27.578 1 15.3 13 LEU B N 1
ATOM 7283 C CA . LEU B 1 13 ? 46.031 -32.25 28.391 1 15.3 13 LEU B CA 1
ATOM 7284 C C . LEU B 1 13 ? 44.812 -31.797 29.203 1 15.3 13 LEU B C 1
ATOM 7286 O O . LEU B 1 13 ? 43.969 -32.594 29.625 1 15.3 13 LEU B O 1
ATOM 7290 N N . SER B 1 14 ? 44.562 -30.531 29.688 1 15.45 14 SER B N 1
ATOM 7291 C CA . SER B 1 14 ? 44.344 -30.5 31.141 1 15.45 14 SER B CA 1
ATOM 7292 C C . SER B 1 14 ? 43.031 -31.188 31.5 1 15.45 14 SER B C 1
ATOM 7294 O O . SER B 1 14 ? 42.125 -31.297 30.672 1 15.45 14 SER B O 1
ATOM 7296 N N . LEU B 1 15 ? 42.781 -31.453 32.875 1 15.22 15 LEU B N 1
ATOM 7297 C CA . LEU B 1 15 ? 42.375 -32.375 33.906 1 15.22 15 LEU B CA 1
ATOM 7298 C C . LEU B 1 15 ? 40.875 -32.25 34.188 1 15.22 15 LEU B C 1
ATOM 7300 O O . LEU B 1 15 ? 40.281 -31.219 33.938 1 15.22 15 LEU B O 1
ATOM 7304 N N . ARG B 1 16 ? 40.188 -33.25 34.906 1 16.41 16 ARG B N 1
ATOM 7305 C CA . ARG B 1 16 ? 39.031 -34.156 34.969 1 16.41 16 ARG B CA 1
ATOM 7306 C C . ARG B 1 16 ? 38.031 -33.656 36 1 16.41 16 ARG B C 1
ATOM 7308 O O . ARG B 1 16 ? 36.875 -34.062 36 1 16.41 16 ARG B O 1
ATOM 7315 N N . PRO B 1 17 ? 38.25 -32.625 37 1 16.2 17 PRO B N 1
ATOM 7316 C CA . PRO B 1 17 ? 38 -33.281 38.281 1 16.2 17 PRO B CA 1
ATOM 7317 C C . PRO B 1 17 ? 36.531 -33.625 38.5 1 16.2 17 PRO B C 1
ATOM 7319 O O . PRO B 1 17 ? 35.656 -33.125 37.781 1 16.2 17 PRO B O 1
ATOM 7322 N N . PRO B 1 18 ? 35.969 -33.688 39.844 1 16.47 18 PRO B N 1
ATOM 7323 C CA . PRO B 1 18 ? 35.438 -34.625 40.844 1 16.47 18 PRO B CA 1
ATOM 7324 C C . PRO B 1 18 ? 33.906 -34.5 40.969 1 16.47 18 PRO B C 1
ATOM 7326 O O . PRO B 1 18 ? 33.344 -33.469 40.594 1 16.47 18 PRO B O 1
ATOM 7329 N N . LEU B 1 19 ? 33.219 -35.281 41.75 1 16.72 19 LEU B N 1
ATOM 7330 C CA . LEU B 1 19 ? 32.062 -36.156 42 1 16.72 19 LEU B CA 1
ATOM 7331 C C . LEU B 1 19 ? 30.984 -35.406 42.781 1 16.72 19 LEU B C 1
ATOM 7333 O O . LEU B 1 19 ? 29.797 -35.75 42.688 1 16.72 19 LEU B O 1
ATOM 7337 N N . SER B 1 20 ? 31.234 -34.188 43.469 1 15.55 20 SER B N 1
ATOM 7338 C CA . SER B 1 20 ? 30.812 -34.344 44.844 1 15.55 20 SER B CA 1
ATOM 7339 C C . SER B 1 20 ? 29.281 -34.406 44.938 1 15.55 20 SER B C 1
ATOM 7341 O O . SER B 1 20 ? 28.578 -33.938 44.062 1 15.55 20 SER B O 1
ATOM 7343 N N . PRO B 1 21 ? 28.641 -34.625 46.156 1 17.61 21 PRO B N 1
ATOM 7344 C CA . PRO B 1 21 ? 27.672 -35.438 46.906 1 17.61 21 PRO B CA 1
ATOM 7345 C C . PRO B 1 21 ? 26.312 -34.75 47.031 1 17.61 21 PRO B C 1
ATOM 7347 O O . PRO B 1 21 ? 25.391 -35.281 47.656 1 17.61 21 PRO B O 1
ATOM 7350 N N . LEU B 1 22 ? 25.969 -33.625 46.219 1 14.76 22 LEU B N 1
ATOM 7351 C CA . LEU B 1 22 ? 25.344 -32.531 46.969 1 14.76 22 LEU B CA 1
ATOM 7352 C C . LEU B 1 22 ? 23.969 -32.969 47.5 1 14.76 22 LEU B C 1
ATOM 7354 O O . LEU B 1 22 ? 23.25 -33.688 46.812 1 14.76 22 LEU B O 1
ATOM 7358 N N . CYS B 1 23 ? 23.531 -32.5 48.656 1 15.21 23 CYS B N 1
ATOM 7359 C CA . CYS B 1 23 ? 22.797 -32.781 49.906 1 15.21 23 CYS B CA 1
ATOM 7360 C C . CYS B 1 23 ? 21.297 -32.812 49.625 1 15.21 23 CYS B C 1
ATOM 7362 O O . CYS B 1 23 ? 20.828 -32.281 48.625 1 15.21 23 CYS B O 1
ATOM 7364 N N . ARG B 1 24 ? 20.484 -32.875 50.562 1 16.55 24 ARG B N 1
ATOM 7365 C CA . ARG B 1 24 ? 19.406 -33.594 51.25 1 16.55 24 ARG B CA 1
ATOM 7366 C C . ARG B 1 24 ? 18.062 -32.875 51.062 1 16.55 24 ARG B C 1
ATOM 7368 O O . ARG B 1 24 ? 17.062 -33.25 51.656 1 16.55 24 ARG B O 1
ATOM 7375 N N . ILE B 1 25 ? 17.719 -32.062 49.906 1 15.44 25 ILE B N 1
ATOM 7376 C CA . ILE B 1 25 ? 16.891 -30.922 50.219 1 15.44 25 ILE B CA 1
ATOM 7377 C C . ILE B 1 25 ? 15.477 -31.391 50.562 1 15.44 25 ILE B C 1
ATOM 7379 O O . ILE B 1 25 ? 14.844 -32.125 49.812 1 15.44 25 ILE B O 1
ATOM 7383 N N . SER B 1 26 ? 15.172 -31.281 51.812 1 17.12 26 SER B N 1
ATOM 7384 C CA . SER B 1 26 ? 14.125 -31.75 52.719 1 17.12 26 SER B CA 1
ATOM 7385 C C . SER B 1 26 ? 12.75 -31.266 52.25 1 17.12 26 SER B C 1
ATOM 7387 O O . SER B 1 26 ? 12.508 -30.062 52.156 1 17.12 26 SER B O 1
ATOM 7389 N N . ALA B 1 27 ? 12.07 -31.922 51.438 1 15.88 27 ALA B N 1
ATOM 7390 C CA . ALA B 1 27 ? 10.992 -31.375 50.594 1 15.88 27 ALA B CA 1
ATOM 7391 C C . ALA B 1 27 ? 9.719 -31.188 51.438 1 15.88 27 ALA B C 1
ATOM 7393 O O . ALA B 1 27 ? 8.664 -30.844 50.875 1 15.88 27 ALA B O 1
ATOM 7394 N N . ARG B 1 28 ? 9.688 -31.359 52.688 1 19.48 28 ARG B N 1
ATOM 7395 C CA . ARG B 1 28 ? 8.445 -32.062 53 1 19.48 28 ARG B CA 1
ATOM 7396 C C . ARG B 1 28 ? 7.234 -31.172 52.75 1 19.48 28 ARG B C 1
ATOM 7398 O O . ARG B 1 28 ? 6.32 -31.547 52 1 19.48 28 ARG B O 1
ATOM 7405 N N . ALA B 1 29 ? 6.695 -30.578 53.844 1 18.19 29 ALA B N 1
ATOM 7406 C CA . ALA B 1 29 ? 5.391 -30.641 54.5 1 18.19 29 ALA B CA 1
ATOM 7407 C C . ALA B 1 29 ? 4.492 -29.5 54.062 1 18.19 29 ALA B C 1
ATOM 7409 O O . ALA B 1 29 ? 4.762 -28.328 54.344 1 18.19 29 ALA B O 1
ATOM 7410 N N . TYR B 1 30 ? 4.055 -29.156 52.844 1 16.34 30 TYR B N 1
ATOM 7411 C CA . TYR B 1 30 ? 3.617 -27.797 52.625 1 16.34 30 TYR B CA 1
ATOM 7412 C C . TYR B 1 30 ? 2.232 -27.547 53.188 1 16.34 30 TYR B C 1
ATOM 7414 O O . TYR B 1 30 ? 1.266 -28.219 52.812 1 16.34 30 TYR B O 1
ATOM 7422 N N . SER B 1 31 ? 1.979 -27.422 54.438 1 18.39 31 SER B N 1
ATOM 7423 C CA . SER B 1 31 ? 0.804 -27.203 55.281 1 18.39 31 SER B CA 1
ATOM 7424 C C . SER B 1 31 ? -0.102 -26.125 54.719 1 18.39 31 SER B C 1
ATOM 7426 O O . SER B 1 31 ? 0.349 -25.281 53.938 1 18.39 31 SER B O 1
ATOM 7428 N N . SER B 1 32 ? -1.445 -26.141 54.969 1 20.5 32 SER B N 1
ATOM 7429 C CA . SER B 1 32 ? -2.717 -25.609 54.5 1 20.5 32 SER B CA 1
ATOM 7430 C C . SER B 1 32 ? -2.795 -24.094 54.656 1 20.5 32 SER B C 1
ATOM 7432 O O . SER B 1 32 ? -3.84 -23.484 54.406 1 20.5 32 SER B O 1
ATOM 7434 N N . GLU B 1 33 ? -1.783 -23.547 55.25 1 20.36 33 GLU B N 1
ATOM 7435 C CA . GLU B 1 33 ? -2.098 -22.328 55.969 1 20.36 33 GLU B CA 1
ATOM 7436 C C . GLU B 1 33 ? -2.596 -21.219 55.031 1 20.36 33 GLU B C 1
ATOM 7438 O O . GLU B 1 33 ? -2.271 -21.234 53.844 1 20.36 33 GLU B O 1
ATOM 7443 N N . PRO B 1 34 ? -3.303 -20.141 55.562 1 22.11 34 PRO B N 1
ATOM 7444 C CA . PRO B 1 34 ? -4.031 -18.969 55.062 1 22.11 34 PRO B CA 1
ATOM 7445 C C . PRO B 1 34 ? -3.242 -18.172 54.031 1 22.11 34 PRO B C 1
ATOM 7447 O O . PRO B 1 34 ? -2.193 -17.609 54.344 1 22.11 34 PRO B O 1
ATOM 7450 N N . THR B 1 35 ? -3.057 -18.609 52.781 1 22.55 35 THR B N 1
ATOM 7451 C CA . THR B 1 35 ? -1.728 -18.453 52.188 1 22.55 35 THR B CA 1
ATOM 7452 C C . THR B 1 35 ? -1.439 -16.984 51.906 1 22.55 35 THR B C 1
ATOM 7454 O O . THR B 1 35 ? -2.346 -16.234 51.531 1 22.55 35 THR B O 1
ATOM 7457 N N . THR B 1 36 ? -0.324 -16.484 52.062 1 20.11 36 THR B N 1
ATOM 7458 C CA . THR B 1 36 ? 0.055 -15.086 52.031 1 20.11 36 THR B CA 1
ATOM 7459 C C . THR B 1 36 ? -0.357 -14.453 50.688 1 20.11 36 THR B C 1
ATOM 7461 O O . THR B 1 36 ? -0.634 -15.164 49.719 1 20.11 36 THR B O 1
ATOM 7464 N N . GLU B 1 37 ? 0.163 -13.367 50.25 1 19.5 37 GLU B N 1
ATOM 7465 C CA . GLU B 1 37 ? 0.033 -12.117 49.5 1 19.5 37 GLU B CA 1
ATOM 7466 C C . GLU B 1 37 ? 0.256 -12.344 48 1 19.5 37 GLU B C 1
ATOM 7468 O O . GLU B 1 37 ? 1.317 -12.82 47.594 1 19.5 37 GLU B O 1
ATOM 7473 N N . LYS B 1 38 ? -0.72 -12.797 47.25 1 25.72 38 LYS B N 1
ATOM 7474 C CA . LYS B 1 38 ? -0.757 -12.977 45.812 1 25.72 38 LYS B CA 1
ATOM 7475 C C . LYS B 1 38 ? -0.001 -11.852 45.094 1 25.72 38 LYS B C 1
ATOM 7477 O O . LYS B 1 38 ? -0.379 -10.688 45.188 1 25.72 38 LYS B O 1
ATOM 7482 N N . SER B 1 39 ? 1.273 -12.148 45 1 21.72 39 SER B N 1
ATOM 7483 C CA . SER B 1 39 ? 2.189 -11.109 44.531 1 21.72 39 SER B CA 1
ATOM 7484 C C . SER B 1 39 ? 1.919 -10.742 43.094 1 21.72 39 SER B C 1
ATOM 7486 O O . SER B 1 39 ? 1.804 -11.617 42.219 1 21.72 39 SER B O 1
ATOM 7488 N N . VAL B 1 40 ? 0.795 -10 42.656 1 26.98 40 VAL B N 1
ATOM 7489 C CA . VAL B 1 40 ? 0.59 -9.188 41.469 1 26.98 40 VAL B CA 1
ATOM 7490 C C . VAL B 1 40 ? 1.932 -8.906 40.812 1 26.98 40 VAL B C 1
ATOM 7492 O O . VAL B 1 40 ? 2.844 -8.359 41.438 1 26.98 40 VAL B O 1
ATOM 7495 N N . PRO B 1 41 ? 2.264 -9.789 39.969 1 31.72 41 PRO B N 1
ATOM 7496 C CA . PRO B 1 41 ? 3.633 -9.609 39.469 1 31.72 41 PRO B CA 1
ATOM 7497 C C . PRO B 1 41 ? 4.023 -8.141 39.344 1 31.72 41 PRO B C 1
ATOM 7499 O O . PRO B 1 41 ? 3.359 -7.383 38.625 1 31.72 41 PRO B O 1
ATOM 7502 N N . TYR B 1 42 ? 4.523 -7.535 40.25 1 32.28 42 TYR B N 1
ATOM 7503 C CA . TYR B 1 42 ? 4.879 -6.203 40.719 1 32.28 42 TYR B CA 1
ATOM 7504 C C . TYR B 1 42 ? 5.77 -5.48 39.719 1 32.28 42 TYR B C 1
ATOM 7506 O O . TYR B 1 42 ? 6.414 -6.117 38.875 1 32.28 42 TYR B O 1
ATOM 7514 N N . GLU B 1 43 ? 5.578 -4.199 39.625 1 39.81 43 GLU B N 1
ATOM 7515 C CA . GLU B 1 43 ? 6.504 -3.137 39.25 1 39.81 43 GLU B CA 1
ATOM 7516 C C . GLU B 1 43 ? 7.953 -3.594 39.375 1 39.81 43 GLU B C 1
ATOM 7518 O O . GLU B 1 43 ? 8.375 -4.031 40.438 1 39.81 43 GLU B O 1
ATOM 7523 N N . LYS B 1 44 ? 8.398 -4.055 38.25 1 50.47 44 LYS B N 1
ATOM 7524 C CA . LYS B 1 44 ? 9.805 -4.422 38.406 1 50.47 44 LYS B CA 1
ATOM 7525 C C . LYS B 1 44 ? 10.672 -3.188 38.656 1 50.47 44 LYS B C 1
ATOM 7527 O O . LYS B 1 44 ? 10.391 -2.111 38.125 1 50.47 44 LYS B O 1
ATOM 7532 N N . THR B 1 45 ? 11.188 -3.129 39.688 1 45.16 45 THR B N 1
ATOM 7533 C CA . THR B 1 45 ? 12.234 -2.135 39.906 1 45.16 45 THR B CA 1
ATOM 7534 C C . THR B 1 45 ? 13.602 -2.688 39.5 1 45.16 45 THR B C 1
ATOM 7536 O O . THR B 1 45 ? 13.984 -3.781 39.906 1 45.16 45 THR B O 1
ATOM 7539 N N . LEU B 1 46 ? 14.164 -2.287 38.438 1 51.94 46 LEU B N 1
ATOM 7540 C CA . LEU B 1 46 ? 15.477 -2.756 38 1 51.94 46 LEU B CA 1
ATOM 7541 C C . LEU B 1 46 ? 16.5 -2.617 39.125 1 51.94 46 LEU B C 1
ATOM 7543 O O . LEU B 1 46 ? 16.656 -1.539 39.688 1 51.94 46 LEU B O 1
ATOM 7547 N N . LYS B 1 47 ? 17.016 -3.762 39.625 1 48.28 47 LYS B N 1
ATOM 7548 C CA . LYS B 1 47 ? 18.188 -3.713 40.531 1 48.28 47 LYS B CA 1
ATOM 7549 C C . LYS B 1 47 ? 19.484 -3.746 39.719 1 48.28 47 LYS B C 1
ATOM 7551 O O . LYS B 1 47 ? 19.5 -4.207 38.562 1 48.28 47 LYS B O 1
ATOM 7556 N N . GLN B 1 48 ? 20.562 -3.15 40.156 1 47.31 48 GLN B N 1
ATOM 7557 C CA . GLN B 1 48 ? 21.875 -3.055 39.531 1 47.31 48 GLN B CA 1
ATOM 7558 C C . GLN B 1 48 ? 22.266 -4.371 38.875 1 47.31 48 GLN B C 1
ATOM 7560 O O . GLN B 1 48 ? 22.844 -4.375 37.781 1 47.31 48 GLN B O 1
ATOM 7565 N N . GLU B 1 49 ? 21.938 -5.508 39.375 1 46.59 49 GLU B N 1
ATOM 7566 C CA . GLU B 1 49 ? 22.391 -6.836 38.969 1 46.59 49 GLU B CA 1
ATOM 7567 C C . GLU B 1 49 ? 21.484 -7.41 37.875 1 46.59 49 GLU B C 1
ATOM 7569 O O . GLU B 1 49 ? 21.875 -8.359 37.188 1 46.59 49 GLU B O 1
ATOM 7574 N N . ASP B 1 50 ? 20.375 -7.027 37.688 1 54.78 50 ASP B N 1
ATOM 7575 C CA . ASP B 1 50 ? 19.359 -7.625 36.844 1 54.78 50 ASP B CA 1
ATOM 7576 C C . ASP B 1 50 ? 19.203 -6.852 35.531 1 54.78 50 ASP B C 1
ATOM 7578 O O . ASP B 1 50 ? 18.172 -6.949 34.844 1 54.78 50 ASP B O 1
ATOM 7582 N N . GLY B 1 51 ? 20.203 -6.324 35.062 1 61.84 51 GLY B N 1
ATOM 7583 C CA . GLY B 1 51 ? 20.188 -5.172 34.156 1 61.84 51 GLY B CA 1
ATOM 7584 C C . GLY B 1 51 ? 19.859 -5.531 32.719 1 61.84 51 GLY B C 1
ATOM 7585 O O . GLY B 1 51 ? 20.359 -6.523 32.188 1 61.84 51 GLY B O 1
ATOM 7586 N N . ILE B 1 52 ? 18.703 -5.016 32.188 1 79 52 ILE B N 1
ATOM 7587 C CA . ILE B 1 52 ? 18.438 -5.035 30.75 1 79 52 ILE B CA 1
ATOM 7588 C C . ILE B 1 52 ? 19.578 -4.34 30.016 1 79 52 ILE B C 1
ATOM 7590 O O . ILE B 1 52 ? 19.875 -3.174 30.281 1 79 52 ILE B O 1
ATOM 7594 N N . SER B 1 53 ? 20.297 -5.145 29.266 1 83.06 53 SER B N 1
ATOM 7595 C CA . SER B 1 53 ? 21.484 -4.602 28.625 1 83.06 53 SER B CA 1
ATOM 7596 C C . SER B 1 53 ? 21.156 -4.008 27.266 1 83.06 53 SER B C 1
ATOM 7598 O O . SER B 1 53 ? 21.875 -3.121 26.781 1 83.06 53 SER B O 1
ATOM 7600 N N . SER B 1 54 ? 20.125 -4.504 26.688 1 90.06 54 SER B N 1
ATOM 7601 C CA . SER B 1 54 ? 19.781 -3.998 25.359 1 90.06 54 SER B CA 1
ATOM 7602 C C . SER B 1 54 ? 18.281 -4.094 25.109 1 90.06 54 SER B C 1
ATOM 7604 O O . SER B 1 54 ? 17.609 -4.945 25.688 1 90.06 54 SER B O 1
ATOM 7606 N N . ALA B 1 55 ? 17.734 -3.174 24.375 1 92.75 55 ALA B N 1
ATOM 7607 C CA . ALA B 1 55 ? 16.328 -3.152 23.953 1 92.75 55 ALA B CA 1
ATOM 7608 C C . ALA B 1 55 ? 16.203 -2.607 22.531 1 92.75 55 ALA B C 1
ATOM 7610 O O . ALA B 1 55 ? 17.031 -1.815 22.078 1 92.75 55 ALA B O 1
ATOM 7611 N N . ASP B 1 56 ? 15.234 -3.082 21.844 1 90.69 56 ASP B N 1
ATOM 7612 C CA . ASP B 1 56 ? 14.977 -2.543 20.516 1 90.69 56 ASP B CA 1
ATOM 7613 C C . ASP B 1 56 ? 14.453 -1.11 20.594 1 90.69 56 ASP B C 1
ATOM 7615 O O . ASP B 1 56 ? 14.68 -0.312 19.688 1 90.69 56 ASP B O 1
ATOM 7619 N N . ALA B 1 57 ? 13.695 -0.829 21.625 1 96.62 57 ALA B N 1
ATOM 7620 C CA . ALA B 1 57 ? 13.203 0.517 21.906 1 96.62 57 ALA B CA 1
ATOM 7621 C C . ALA B 1 57 ? 13.047 0.752 23.406 1 96.62 57 ALA B C 1
ATOM 7623 O O . ALA B 1 57 ? 12.664 -0.155 24.141 1 96.62 57 ALA B O 1
ATOM 7624 N N . VAL B 1 58 ? 13.359 1.891 23.844 1 97.69 58 VAL B N 1
ATOM 7625 C CA . VAL B 1 58 ? 13.156 2.307 25.234 1 97.69 58 VAL B CA 1
ATOM 7626 C C . VAL B 1 58 ? 12.148 3.455 25.281 1 97.69 58 VAL B C 1
ATOM 7628 O O . VAL B 1 58 ? 12.422 4.547 24.766 1 97.69 58 VAL B O 1
ATOM 7631 N N . VAL B 1 59 ? 11 3.207 25.844 1 98.44 59 VAL B N 1
ATOM 7632 C CA . VAL B 1 59 ? 9.984 4.23 26.062 1 98.44 59 VAL B CA 1
ATOM 7633 C C . VAL B 1 59 ? 10.164 4.844 27.453 1 98.44 59 VAL B C 1
ATOM 7635 O O . VAL B 1 59 ? 10.219 4.125 28.453 1 98.44 59 VAL B O 1
ATOM 7638 N N . ILE B 1 60 ? 10.281 6.148 27.547 1 98.56 60 ILE B N 1
ATOM 7639 C CA . ILE B 1 60 ? 10.562 6.805 28.812 1 98.56 60 ILE B CA 1
ATOM 7640 C C . ILE B 1 60 ? 9.352 7.625 29.266 1 98.56 60 ILE B C 1
ATOM 7642 O O . ILE B 1 60 ? 8.945 8.555 28.562 1 98.56 60 ILE B O 1
ATOM 7646 N N . GLY B 1 61 ? 8.852 7.395 30.438 1 98 61 GLY B N 1
ATOM 7647 C CA . GLY B 1 61 ? 7.645 8 30.984 1 98 61 GLY B CA 1
ATOM 7648 C C . GLY B 1 61 ? 6.469 7.043 31.031 1 98 61 GLY B C 1
ATOM 7649 O O . GLY B 1 61 ? 6 6.562 30 1 98 61 GLY B O 1
ATOM 7650 N N . GLY B 1 62 ? 6.023 6.75 32.188 1 96.88 62 GLY B N 1
ATOM 7651 C CA . GLY B 1 62 ? 4.93 5.809 32.375 1 96.88 62 GLY B CA 1
ATOM 7652 C C . GLY B 1 62 ? 3.578 6.48 32.5 1 96.88 62 GLY B C 1
ATOM 7653 O O . GLY B 1 62 ? 2.754 6.082 33.344 1 96.88 62 GLY B O 1
ATOM 7654 N N . GLY B 1 63 ? 3.387 7.547 31.781 1 96.88 63 GLY B N 1
ATOM 7655 C CA . GLY B 1 63 ? 2.072 8.148 31.641 1 96.88 63 GLY B CA 1
ATOM 7656 C C . GLY B 1 63 ? 1.226 7.492 30.562 1 96.88 63 GLY B C 1
ATOM 7657 O O . GLY B 1 63 ? 1.559 6.41 30.094 1 96.88 63 GLY B O 1
ATOM 7658 N N . SER B 1 64 ? 0.137 8.211 30.266 1 96.25 64 SER B N 1
ATOM 7659 C CA . SER B 1 64 ? -0.818 7.664 29.297 1 96.25 64 SER B CA 1
ATOM 7660 C C . SER B 1 64 ? -0.137 7.309 27.984 1 96.25 64 SER B C 1
ATOM 7662 O O . SER B 1 64 ? -0.295 6.195 27.484 1 96.25 64 SER B O 1
ATOM 7664 N N . LEU B 1 65 ? 0.678 8.164 27.453 1 97.62 65 LEU B N 1
ATOM 7665 C CA . LEU B 1 65 ? 1.243 7.941 26.125 1 97.62 65 LEU B CA 1
ATOM 7666 C C . LEU B 1 65 ? 2.336 6.879 26.172 1 97.62 65 LEU B C 1
ATOM 7668 O O . LEU B 1 65 ? 2.484 6.094 25.234 1 97.62 65 LEU B O 1
ATOM 7672 N N . GLY B 1 66 ? 3.15 6.91 27.219 1 98.25 66 GLY B N 1
ATOM 7673 C CA . GLY B 1 66 ? 4.145 5.852 27.344 1 98.25 66 GLY B CA 1
ATOM 7674 C C . GLY B 1 66 ? 3.535 4.465 27.391 1 98.25 66 GLY B C 1
ATOM 7675 O O . GLY B 1 66 ? 3.99 3.555 26.703 1 98.25 66 GLY B O 1
ATOM 7676 N N . CYS B 1 67 ? 2.496 4.34 28.172 1 97.5 67 CYS B N 1
ATOM 7677 C CA . CYS B 1 67 ? 1.812 3.061 28.297 1 97.5 67 CYS B CA 1
ATOM 7678 C C . CYS B 1 67 ? 1.168 2.65 26.969 1 97.5 67 CYS B C 1
ATOM 7680 O O . CYS B 1 67 ? 1.226 1.482 26.578 1 97.5 67 CYS B O 1
ATOM 7682 N N . GLN B 1 68 ? 0.582 3.631 26.312 1 97.75 68 GLN B N 1
ATOM 7683 C CA . GLN B 1 68 ? -0.035 3.363 25.031 1 97.75 68 GLN B CA 1
ATOM 7684 C C . GLN B 1 68 ? 1.012 2.959 23.984 1 97.75 68 GLN B C 1
ATOM 7686 O O . GLN B 1 68 ? 0.783 2.049 23.188 1 97.75 68 GLN B O 1
ATOM 7691 N N . THR B 1 69 ? 2.133 3.611 23.953 1 97.81 69 THR B N 1
ATOM 7692 C CA . THR B 1 69 ? 3.184 3.357 22.984 1 97.81 69 THR B CA 1
ATOM 7693 C C . THR B 1 69 ? 3.777 1.966 23.172 1 97.81 69 THR B C 1
ATOM 7695 O O . THR B 1 69 ? 3.914 1.205 22.203 1 97.81 69 THR B O 1
ATOM 7698 N N . VAL B 1 70 ? 4.074 1.64 24.453 1 96.56 70 VAL B N 1
ATOM 7699 C CA . VAL B 1 70 ? 4.66 0.328 24.703 1 96.56 70 VAL B CA 1
ATOM 7700 C C . VAL B 1 70 ? 3.648 -0.765 24.375 1 96.56 70 VAL B C 1
ATOM 7702 O O . VAL B 1 70 ? 4.016 -1.841 23.891 1 96.56 70 VAL B O 1
ATOM 7705 N N . TYR B 1 71 ? 2.416 -0.562 24.672 1 97.25 71 TYR B N 1
ATOM 7706 C CA . TYR B 1 71 ? 1.349 -1.498 24.344 1 97.25 71 TYR B CA 1
ATOM 7707 C C . TYR B 1 71 ? 1.287 -1.74 22.828 1 97.25 71 TYR B C 1
ATOM 7709 O O . TYR B 1 71 ? 1.271 -2.887 22.391 1 97.25 71 TYR B O 1
ATOM 7717 N N . HIS B 1 72 ? 1.308 -0.668 22.078 1 95.94 72 HIS B N 1
ATOM 7718 C CA . HIS B 1 72 ? 1.141 -0.797 20.625 1 95.94 72 HIS B CA 1
ATOM 7719 C C . HIS B 1 72 ? 2.398 -1.363 19.969 1 95.94 72 HIS B C 1
ATOM 7721 O O . HIS B 1 72 ? 2.312 -2.113 19 1 95.94 72 HIS B O 1
ATOM 7727 N N . LEU B 1 73 ? 3.562 -0.932 20.453 1 93.12 73 LEU B N 1
ATOM 7728 C CA . LEU B 1 73 ? 4.793 -1.543 19.969 1 93.12 73 LEU B CA 1
ATOM 7729 C C . LEU B 1 73 ? 4.77 -3.055 20.156 1 93.12 73 LEU B C 1
ATOM 7731 O O . LEU B 1 73 ? 5.039 -3.814 19.234 1 93.12 73 LEU B O 1
ATOM 7735 N N . ALA B 1 74 ? 4.387 -3.389 21.375 1 90.25 74 ALA B N 1
ATOM 7736 C CA . ALA B 1 74 ? 4.312 -4.812 21.688 1 90.25 74 ALA B CA 1
ATOM 7737 C C . ALA B 1 74 ? 3.242 -5.508 20.859 1 90.25 74 ALA B C 1
ATOM 7739 O O . ALA B 1 74 ? 3.457 -6.617 20.359 1 90.25 74 ALA B O 1
ATOM 7740 N N . LYS B 1 75 ? 2.139 -4.812 20.75 1 87.38 75 LYS B N 1
ATOM 7741 C CA . LYS B 1 75 ? 1.009 -5.355 20 1 87.38 75 LYS B CA 1
ATOM 7742 C C . LYS B 1 75 ? 1.377 -5.574 18.531 1 87.38 75 LYS B C 1
ATOM 7744 O O . LYS B 1 75 ? 0.889 -6.512 17.906 1 87.38 75 LYS B O 1
ATOM 7749 N N . MET B 1 76 ? 2.266 -4.797 18.062 1 81.19 76 MET B N 1
ATOM 7750 C CA . MET B 1 76 ? 2.682 -4.891 16.656 1 81.19 76 MET B CA 1
ATOM 7751 C C . MET B 1 76 ? 3.869 -5.836 16.5 1 81.19 76 MET B C 1
ATOM 7753 O O . MET B 1 76 ? 4.441 -5.945 15.422 1 81.19 76 MET B O 1
ATOM 7757 N N . GLY B 1 77 ? 4.363 -6.395 17.656 1 72.62 77 GLY B N 1
ATOM 7758 C CA . GLY B 1 77 ? 5.32 -7.48 17.547 1 72.62 77 GLY B CA 1
ATOM 7759 C C . GLY B 1 77 ? 6.699 -7.109 18.062 1 72.62 77 GLY B C 1
ATOM 7760 O O . GLY B 1 77 ? 7.602 -7.949 18.109 1 72.62 77 GLY B O 1
ATOM 7761 N N . MET B 1 78 ? 6.93 -5.922 18.422 1 82.38 78 MET B N 1
ATOM 7762 C CA . MET B 1 78 ? 8.203 -5.531 19.031 1 82.38 78 MET B CA 1
ATOM 7763 C C . MET B 1 78 ? 8.234 -5.898 20.5 1 82.38 78 MET B C 1
ATOM 7765 O O . MET B 1 78 ? 7.727 -5.156 21.344 1 82.38 78 MET B O 1
ATOM 7769 N N . THR B 1 79 ? 8.891 -6.883 20.906 1 74.62 79 THR B N 1
ATOM 7770 C CA . THR B 1 79 ? 8.766 -7.406 22.266 1 74.62 79 THR B CA 1
ATOM 7771 C C . THR B 1 79 ? 9.906 -6.91 23.141 1 74.62 79 THR B C 1
ATOM 7773 O O . THR B 1 79 ? 9.758 -6.793 24.359 1 74.62 79 THR B O 1
ATOM 7776 N N . ASN B 1 80 ? 11.055 -6.789 22.531 1 86.12 80 ASN B N 1
ATOM 7777 C CA . ASN B 1 80 ? 12.18 -6.281 23.328 1 86.12 80 ASN B CA 1
ATOM 7778 C C . ASN B 1 80 ? 12.094 -4.773 23.516 1 86.12 80 ASN B C 1
ATOM 7780 O O . ASN B 1 80 ? 12.992 -4.039 23.094 1 86.12 80 ASN B O 1
ATOM 7784 N N . VAL B 1 81 ? 11.023 -4.402 24.203 1 94.31 81 VAL B N 1
ATOM 7785 C CA . VAL B 1 81 ? 10.758 -2.994 24.484 1 94.31 81 VAL B CA 1
ATOM 7786 C C . VAL B 1 81 ? 10.727 -2.764 25.984 1 94.31 81 VAL B C 1
ATOM 7788 O O . VAL B 1 81 ? 10.211 -3.596 26.734 1 94.31 81 VAL B O 1
ATOM 7791 N N . VAL B 1 82 ? 11.312 -1.707 26.422 1 95.38 82 VAL B N 1
ATOM 7792 C CA . VAL B 1 82 ? 11.375 -1.371 27.844 1 95.38 82 VAL B CA 1
ATOM 7793 C C . VAL B 1 82 ? 10.703 -0.022 28.078 1 95.38 82 VAL B C 1
ATOM 7795 O O . VAL B 1 82 ? 10.977 0.95 27.375 1 95.38 82 VAL B O 1
ATOM 7798 N N . LEU B 1 83 ? 9.805 -0.007 29 1 97.38 83 LEU B N 1
ATOM 7799 C CA . LEU B 1 83 ? 9.258 1.255 29.484 1 97.38 83 LEU B CA 1
ATOM 7800 C C . LEU B 1 83 ? 9.898 1.632 30.828 1 97.38 83 LEU B C 1
ATOM 7802 O O . LEU B 1 83 ? 9.891 0.835 31.766 1 97.38 83 LEU B O 1
ATOM 7806 N N . LEU B 1 84 ? 10.508 2.775 30.875 1 97 84 LEU B N 1
ATOM 7807 C CA . LEU B 1 84 ? 11.133 3.268 32.094 1 97 84 LEU B CA 1
ATOM 7808 C C . LEU B 1 84 ? 10.305 4.383 32.719 1 97 84 LEU B C 1
ATOM 7810 O O . LEU B 1 84 ? 9.93 5.344 32.062 1 97 84 LEU B O 1
ATOM 7814 N N . GLU B 1 85 ? 9.977 4.258 33.969 1 96.19 85 GLU B N 1
ATOM 7815 C CA . GLU B 1 85 ? 9.281 5.262 34.781 1 96.19 85 GLU B CA 1
ATOM 7816 C C . GLU B 1 85 ? 10.094 5.641 36 1 96.19 85 GLU B C 1
ATOM 7818 O O . GLU B 1 85 ? 10.555 4.77 36.75 1 96.19 85 GLU B O 1
ATOM 7823 N N . ARG B 1 86 ? 10.32 6.91 36.125 1 94.5 86 ARG B N 1
ATOM 7824 C CA . ARG B 1 86 ? 11.18 7.41 37.188 1 94.5 86 ARG B CA 1
ATOM 7825 C C . ARG B 1 86 ? 10.578 7.098 38.562 1 94.5 86 ARG B C 1
ATOM 7827 O O . ARG B 1 86 ? 11.312 6.828 39.531 1 94.5 86 ARG B O 1
ATOM 7834 N N . ASP B 1 87 ? 9.289 7.16 38.719 1 93.31 87 ASP B N 1
ATOM 7835 C CA . ASP B 1 87 ? 8.578 6.848 39.969 1 93.31 87 ASP B CA 1
ATOM 7836 C C . ASP B 1 87 ? 7.613 5.68 39.75 1 93.31 87 ASP B C 1
ATOM 7838 O O . ASP B 1 87 ? 8.039 4.57 39.438 1 93.31 87 ASP B O 1
ATOM 7842 N N . ARG B 1 88 ? 6.301 6.02 39.906 1 91.19 88 ARG B N 1
ATOM 7843 C CA . ARG B 1 88 ? 5.262 5.031 39.625 1 91.19 88 ARG B CA 1
ATOM 7844 C C . ARG B 1 88 ? 4.449 5.422 38.406 1 91.19 88 ARG B C 1
ATOM 7846 O O . ARG B 1 88 ? 4.43 6.594 38 1 91.19 88 ARG B O 1
ATOM 7853 N N . LEU B 1 89 ? 3.852 4.391 37.844 1 94.06 89 LEU B N 1
ATOM 7854 C CA . LEU B 1 89 ? 2.996 4.672 36.688 1 94.06 89 LEU B CA 1
ATOM 7855 C C . LEU B 1 89 ? 2.008 5.789 37.031 1 94.06 89 LEU B C 1
ATOM 7857 O O . LEU B 1 89 ? 1.451 5.836 38.125 1 94.06 89 LEU B O 1
ATOM 7861 N N . THR B 1 90 ? 1.873 6.711 36.094 1 94.81 90 THR B N 1
ATOM 7862 C CA . THR B 1 90 ? 0.899 7.797 36.094 1 94.81 90 THR B CA 1
ATOM 7863 C C . THR B 1 90 ? 1.311 8.914 37.031 1 94.81 90 THR B C 1
ATOM 7865 O O . THR B 1 90 ? 0.626 9.93 37.156 1 94.81 90 THR B O 1
ATOM 7868 N N . ALA B 1 91 ? 2.436 8.828 37.719 1 92.44 91 ALA B N 1
ATOM 7869 C CA . ALA B 1 91 ? 2.793 9.664 38.875 1 92.44 91 ALA B CA 1
ATOM 7870 C C . ALA B 1 91 ? 2.967 11.117 38.438 1 92.44 91 ALA B C 1
ATOM 7872 O O . ALA B 1 91 ? 2.842 12.031 39.281 1 92.44 91 ALA B O 1
ATOM 7873 N N . GLY B 1 92 ? 3.301 11.352 37.219 1 92.94 92 GLY B N 1
ATOM 7874 C CA . GLY B 1 92 ? 3.584 12.711 36.781 1 92.94 92 GLY B CA 1
ATOM 7875 C C . GLY B 1 92 ? 2.336 13.555 36.625 1 92.94 92 GLY B C 1
ATOM 7876 O O . GLY B 1 92 ? 2.014 14.375 37.469 1 92.94 92 GLY B O 1
ATOM 7877 N N . THR B 1 93 ? 1.614 13.352 35.5 1 93.5 93 THR B N 1
ATOM 7878 C CA . THR B 1 93 ? 0.44 14.164 35.188 1 93.5 93 THR B CA 1
ATOM 7879 C C . THR B 1 93 ? -0.792 13.289 35 1 93.5 93 THR B C 1
ATOM 7881 O O . THR B 1 93 ? -1.916 13.719 35.281 1 93.5 93 THR B O 1
ATOM 7884 N N . THR B 1 94 ? -0.682 12.07 34.625 1 94 94 THR B N 1
ATOM 7885 C CA . THR B 1 94 ? -1.768 11.203 34.188 1 94 94 THR B CA 1
ATOM 7886 C C . THR B 1 94 ? -2.699 10.859 35.344 1 94 94 THR B C 1
ATOM 7888 O O . THR B 1 94 ? -3.908 10.711 35.156 1 94 94 THR B O 1
ATOM 7891 N N . TRP B 1 95 ? -2.219 10.734 36.562 1 90.31 95 TRP B N 1
ATOM 7892 C CA . TRP B 1 95 ? -3.012 10.227 37.688 1 90.31 95 TRP B CA 1
ATOM 7893 C C . TRP B 1 95 ? -4.109 11.219 38.062 1 90.31 95 TRP B C 1
ATOM 7895 O O . TRP B 1 95 ? -5.109 10.836 38.688 1 90.31 95 TRP B O 1
ATOM 7905 N N . HIS B 1 96 ? -3.965 12.461 37.688 1 90.75 96 HIS B N 1
ATOM 7906 C CA . HIS B 1 96 ? -4.973 13.414 38.156 1 90.75 96 HIS B CA 1
ATOM 7907 C C . HIS B 1 96 ? -5.754 13.977 36.969 1 90.75 96 HIS B C 1
ATOM 7909 O O . HIS B 1 96 ? -6.402 15.023 37.094 1 90.75 96 HIS B O 1
ATOM 7915 N N . THR B 1 97 ? -5.652 13.406 35.781 1 92.5 97 THR B N 1
ATOM 7916 C CA . THR B 1 97 ? -6.402 13.875 34.625 1 92.5 97 THR B CA 1
ATOM 7917 C C . THR B 1 97 ? -7.887 13.555 34.781 1 92.5 97 THR B C 1
ATOM 7919 O O . THR B 1 97 ? -8.258 12.641 35.5 1 92.5 97 THR B O 1
ATOM 7922 N N . ALA B 1 98 ? -8.727 14.258 34.094 1 90.31 98 ALA B N 1
ATOM 7923 C CA . ALA B 1 98 ? -10.172 14.07 34.156 1 90.31 98 ALA B CA 1
ATOM 7924 C C . ALA B 1 98 ? -10.602 12.812 33.406 1 90.31 98 ALA B C 1
ATOM 7926 O O . ALA B 1 98 ? -11.664 12.258 33.656 1 90.31 98 ALA B O 1
ATOM 7927 N N . GLY B 1 99 ? -9.852 12.367 32.438 1 93.44 99 GLY B N 1
ATOM 7928 C CA . GLY B 1 99 ? -10.102 11.102 31.75 1 93.44 99 GLY B CA 1
ATOM 7929 C C . GLY B 1 99 ? -11.258 11.164 30.766 1 93.44 99 GLY B C 1
ATOM 7930 O O . GLY B 1 99 ? -11.93 10.156 30.531 1 93.44 99 GLY B O 1
ATOM 7931 N N . LEU B 1 100 ? -11.484 12.328 30.188 1 95.69 100 LEU B N 1
ATOM 7932 C CA . LEU B 1 100 ? -12.586 12.523 29.266 1 95.69 100 LEU B CA 1
ATOM 7933 C C . LEU B 1 100 ? -12.203 12.078 27.859 1 95.69 100 LEU B C 1
ATOM 7935 O O . LEU B 1 100 ? -11.031 12.188 27.469 1 95.69 100 LEU B O 1
ATOM 7939 N N . LEU B 1 101 ? -13.141 11.539 27.094 1 96.12 101 LEU B N 1
ATOM 7940 C CA . LEU B 1 101 ? -12.984 11.273 25.672 1 96.12 101 LEU B CA 1
ATOM 7941 C C . LEU B 1 101 ? -14.148 11.852 24.875 1 96.12 101 LEU B C 1
ATOM 7943 O O . LEU B 1 101 ? -15.305 11.492 25.109 1 96.12 101 LEU B O 1
ATOM 7947 N N . TRP B 1 102 ? -13.859 12.773 23.953 1 95.5 102 TRP B N 1
ATOM 7948 C CA . TRP B 1 102 ? -14.781 13.406 23.016 1 95.5 102 TRP B CA 1
ATOM 7949 C C . TRP B 1 102 ? -14.555 12.891 21.609 1 95.5 102 TRP B C 1
ATOM 7951 O O . TRP B 1 102 ? -13.453 13.031 21.047 1 95.5 102 TRP B O 1
ATOM 7961 N N . GLN B 1 103 ? -15.602 12.398 20.938 1 94.12 103 GLN B N 1
ATOM 7962 C CA . GLN B 1 103 ? -15.406 11.75 19.641 1 94.12 103 GLN B CA 1
ATOM 7963 C C . GLN B 1 103 ? -15.266 12.773 18.531 1 94.12 103 GLN B C 1
ATOM 7965 O O . GLN B 1 103 ? -14.609 12.516 17.516 1 94.12 103 GLN B O 1
ATOM 7970 N N . LEU B 1 104 ? -15.945 13.875 18.703 1 93.5 104 LEU B N 1
ATOM 7971 C CA . LEU B 1 104 ? -16.016 14.805 17.578 1 93.5 104 LEU B CA 1
ATOM 7972 C C . LEU B 1 104 ? -15.016 15.938 17.734 1 93.5 104 LEU B C 1
ATOM 7974 O O . LEU B 1 104 ? -14.945 16.562 18.797 1 93.5 104 LEU B O 1
ATOM 7978 N N . ARG B 1 105 ? -14.148 16.109 16.766 1 91.5 105 ARG B N 1
ATOM 7979 C CA . ARG B 1 105 ? -13.164 17.188 16.609 1 91.5 105 ARG B CA 1
ATOM 7980 C C . ARG B 1 105 ? -13.18 17.734 15.18 1 91.5 105 ARG B C 1
ATOM 7982 O O . ARG B 1 105 ? -13.672 17.078 14.258 1 91.5 105 ARG B O 1
ATOM 7989 N N . PRO B 1 106 ? -12.703 18.953 14.984 1 88.06 106 PRO B N 1
ATOM 7990 C CA . PRO B 1 106 ? -12.641 19.5 13.625 1 88.06 106 PRO B CA 1
ATOM 7991 C C . PRO B 1 106 ? -11.422 19 12.844 1 88.06 106 PRO B C 1
ATOM 7993 O O . PRO B 1 106 ? -10.688 19.812 12.266 1 88.06 106 PRO B O 1
ATOM 7996 N N . SER B 1 107 ? -11.219 17.734 12.828 1 88.75 107 SER B N 1
ATOM 7997 C CA . SER B 1 107 ? -10.125 17.047 12.148 1 88.75 107 SER B CA 1
ATOM 7998 C C . SER B 1 107 ? -10.477 15.594 11.844 1 88.75 107 SER B C 1
ATOM 8000 O O . SER B 1 107 ? -10.867 14.844 12.75 1 88.75 107 SER B O 1
ATOM 8002 N N . ASP B 1 108 ? -10.438 15.266 10.578 1 86.19 108 ASP B N 1
ATOM 8003 C CA . ASP B 1 108 ? -10.734 13.891 10.195 1 86.19 108 ASP B CA 1
ATOM 8004 C C . ASP B 1 108 ? -9.75 12.914 10.828 1 86.19 108 ASP B C 1
ATOM 8006 O O . ASP B 1 108 ? -10.148 11.859 11.32 1 86.19 108 ASP B O 1
ATOM 8010 N N . VAL B 1 109 ? -8.469 13.281 10.891 1 88.75 109 VAL B N 1
ATOM 8011 C CA . VAL B 1 109 ? -7.426 12.438 11.461 1 88.75 109 VAL B CA 1
ATOM 8012 C C . VAL B 1 109 ? -7.672 12.25 12.953 1 88.75 109 VAL B C 1
ATOM 8014 O O . VAL B 1 109 ? -7.574 11.133 13.469 1 88.75 109 VAL B O 1
ATOM 8017 N N . GLU B 1 110 ? -8.023 13.297 13.641 1 92.44 110 GLU B N 1
ATOM 8018 C CA . GLU B 1 110 ? -8.266 13.195 15.078 1 92.44 110 GLU B CA 1
ATOM 8019 C C . GLU B 1 110 ? -9.477 12.312 15.375 1 92.44 110 GLU B C 1
ATOM 8021 O O . GLU B 1 110 ? -9.469 11.555 16.344 1 92.44 110 GLU B O 1
ATOM 8026 N N . ILE B 1 111 ? -10.492 12.438 14.539 1 90.19 111 ILE B N 1
ATOM 8027 C CA . ILE B 1 111 ? -11.664 11.586 14.711 1 90.19 111 ILE B CA 1
ATOM 8028 C C . ILE B 1 111 ? -11.25 10.117 14.641 1 90.19 111 ILE B C 1
ATOM 8030 O O . ILE B 1 111 ? -11.703 9.305 15.445 1 90.19 111 ILE B O 1
ATOM 8034 N N . GLU B 1 112 ? -10.336 9.844 13.719 1 89.94 112 GLU B N 1
ATOM 8035 C CA . GLU B 1 112 ? -9.867 8.469 13.578 1 89.94 112 GLU B CA 1
ATOM 8036 C C . GLU B 1 112 ? -9.008 8.055 14.773 1 89.94 112 GLU B C 1
ATOM 8038 O O . GLU B 1 112 ? -9.094 6.914 15.234 1 89.94 112 GLU B O 1
ATOM 8043 N N . LEU B 1 113 ? -8.141 8.891 15.242 1 94.31 113 LEU B N 1
ATOM 8044 C CA . LEU B 1 113 ? -7.316 8.609 16.422 1 94.31 113 LEU B CA 1
ATOM 8045 C C . LEU B 1 113 ? -8.188 8.352 17.641 1 94.31 113 LEU B C 1
ATOM 8047 O O . LEU B 1 113 ? -7.938 7.418 18.406 1 94.31 113 LEU B O 1
ATOM 8051 N N . LEU B 1 114 ? -9.211 9.18 17.75 1 95.56 114 LEU B N 1
ATOM 8052 C CA . LEU B 1 114 ? -10.125 9.062 18.891 1 95.56 114 LEU B CA 1
ATOM 8053 C C . LEU B 1 114 ? -10.938 7.773 18.797 1 95.56 114 LEU B C 1
ATOM 8055 O O . LEU B 1 114 ? -11.188 7.121 19.812 1 95.56 114 LEU B O 1
ATOM 8059 N N . ALA B 1 115 ? -11.336 7.457 17.594 1 92.62 115 ALA B N 1
ATOM 8060 C CA . ALA B 1 115 ? -12.078 6.215 17.406 1 92.62 115 ALA B CA 1
ATOM 8061 C C . ALA B 1 115 ? -11.242 5.008 17.828 1 92.62 115 ALA B C 1
ATOM 8063 O O . ALA B 1 115 ? -11.758 4.082 18.469 1 92.62 115 ALA B O 1
ATOM 8064 N N . HIS B 1 116 ? -9.969 5.016 17.453 1 93.38 116 HIS B N 1
ATOM 8065 C CA . HIS B 1 116 ? -9.086 3.924 17.844 1 93.38 116 HIS B CA 1
ATOM 8066 C C . HIS B 1 116 ? -8.914 3.889 19.359 1 93.38 116 HIS B C 1
ATOM 8068 O O . HIS B 1 116 ? -8.945 2.816 19.969 1 93.38 116 HIS B O 1
ATOM 8074 N N . THR B 1 117 ? -8.688 4.984 19.969 1 95.44 117 THR B N 1
ATOM 8075 C CA . THR B 1 117 ? -8.539 5.043 21.422 1 95.44 117 THR B CA 1
ATOM 8076 C C . THR B 1 117 ? -9.781 4.496 22.109 1 95.44 117 THR B C 1
ATOM 8078 O O . THR B 1 117 ? -9.672 3.703 23.047 1 95.44 117 THR B O 1
ATOM 8081 N N . ARG B 1 118 ? -10.914 4.953 21.656 1 93.88 118 ARG B N 1
ATOM 8082 C CA . ARG B 1 118 ? -12.164 4.477 22.234 1 93.88 118 ARG B CA 1
ATOM 8083 C C . ARG B 1 118 ? -12.273 2.959 22.141 1 93.88 118 ARG B C 1
ATOM 8085 O O . ARG B 1 118 ? -12.664 2.291 23.094 1 93.88 118 ARG B O 1
ATOM 8092 N N . ASN B 1 119 ? -11.914 2.455 21 1 92.12 119 ASN B N 1
ATOM 8093 C CA . ASN B 1 119 ? -11.977 1.011 20.797 1 92.12 119 ASN B CA 1
ATOM 8094 C C . ASN B 1 119 ? -11.023 0.276 21.734 1 92.12 119 ASN B C 1
ATOM 8096 O O . ASN B 1 119 ? -11.375 -0.758 22.297 1 92.12 119 ASN B O 1
ATOM 8100 N N . VAL B 1 120 ? -9.828 0.764 21.891 1 92.81 120 VAL B N 1
ATOM 8101 C CA . VAL B 1 120 ? -8.812 0.152 22.75 1 92.81 120 VAL B CA 1
ATOM 8102 C C . VAL B 1 120 ? -9.312 0.127 24.203 1 92.81 120 VAL B C 1
ATOM 8104 O O . VAL B 1 120 ? -9.242 -0.908 24.859 1 92.81 120 VAL B O 1
ATOM 8107 N N . ILE B 1 121 ? -9.867 1.198 24.641 1 94.31 121 ILE B N 1
ATOM 8108 C CA . ILE B 1 121 ? -10.172 1.366 26.062 1 94.31 121 ILE B CA 1
ATOM 8109 C C . ILE B 1 121 ? -11.516 0.704 26.375 1 94.31 121 ILE B C 1
ATOM 8111 O O . ILE B 1 121 ? -11.703 0.174 27.484 1 94.31 121 ILE B O 1
ATOM 8115 N N . SER B 1 122 ? -12.43 0.72 25.422 1 92.38 122 SER B N 1
ATOM 8116 C CA . SER B 1 122 ? -13.773 0.247 25.719 1 92.38 122 SER B CA 1
ATOM 8117 C C . SER B 1 122 ? -13.922 -1.235 25.391 1 92.38 122 SER B C 1
ATOM 8119 O O . SER B 1 122 ? -14.844 -1.894 25.891 1 92.38 122 SER B O 1
ATOM 8121 N N . LYS B 1 123 ? -12.969 -1.694 24.578 1 88.19 123 LYS B N 1
ATOM 8122 C CA . LYS B 1 123 ? -13.203 -3.057 24.109 1 88.19 123 LYS B CA 1
ATOM 8123 C C . LYS B 1 123 ? -11.922 -3.879 24.141 1 88.19 123 LYS B C 1
ATOM 8125 O O . LYS B 1 123 ? -11.82 -4.859 24.875 1 88.19 123 LYS B O 1
ATOM 8130 N N . ASP B 1 124 ? -10.828 -3.48 23.516 1 87.06 124 ASP B N 1
ATOM 8131 C CA . ASP B 1 124 ? -9.648 -4.293 23.266 1 87.06 124 ASP B CA 1
ATOM 8132 C C . ASP B 1 124 ? -8.969 -4.695 24.562 1 87.06 124 ASP B C 1
ATOM 8134 O O . ASP B 1 124 ? -8.617 -5.863 24.766 1 87.06 124 ASP B O 1
ATOM 8138 N N . LEU B 1 125 ? -8.742 -3.812 25.422 1 90.25 125 LEU B N 1
ATOM 8139 C CA . LEU B 1 125 ? -7.984 -4.07 26.641 1 90.25 125 LEU B CA 1
ATOM 8140 C C . LEU B 1 125 ? -8.727 -5.055 27.547 1 90.25 125 LEU B C 1
ATOM 8142 O O . LEU B 1 125 ? -8.109 -5.938 28.141 1 90.25 125 LEU B O 1
ATOM 8146 N N . GLU B 1 126 ? -9.984 -4.836 27.609 1 84 126 GLU B N 1
ATOM 8147 C CA . GLU B 1 126 ? -10.75 -5.77 28.422 1 84 126 GLU B CA 1
ATOM 8148 C C . GLU B 1 126 ? -10.727 -7.172 27.828 1 84 126 GLU B C 1
ATOM 8150 O O . GLU B 1 126 ? -10.594 -8.164 28.547 1 84 126 GLU B O 1
ATOM 8155 N N . GLU B 1 127 ? -10.812 -7.172 26.594 1 78.44 127 GLU B N 1
ATOM 8156 C CA . GLU B 1 127 ? -10.805 -8.461 25.906 1 78.44 127 GLU B CA 1
ATOM 8157 C C . GLU B 1 127 ? -9.453 -9.148 26.047 1 78.44 127 GLU B C 1
ATOM 8159 O O . GLU B 1 127 ? -9.375 -10.375 26.125 1 78.44 127 GLU B O 1
ATOM 8164 N N . GLU B 1 128 ? -8.414 -8.352 26.094 1 80.94 128 GLU B N 1
ATOM 8165 C CA . GLU B 1 128 ? -7.055 -8.883 26.078 1 80.94 128 GLU B CA 1
ATOM 8166 C C . GLU B 1 128 ? -6.582 -9.219 27.484 1 80.94 128 GLU B C 1
ATOM 8168 O O . GLU B 1 128 ? -5.773 -10.125 27.688 1 80.94 128 GLU B O 1
ATOM 8173 N N . THR B 1 129 ? -7.031 -8.508 28.484 1 84.31 129 THR B N 1
ATOM 8174 C CA . THR B 1 129 ? -6.418 -8.609 29.797 1 84.31 129 THR B CA 1
ATOM 8175 C C . THR B 1 129 ? -7.438 -9.078 30.844 1 84.31 129 THR B C 1
ATOM 8177 O O . THR B 1 129 ? -7.07 -9.492 31.938 1 84.31 129 THR B O 1
ATOM 8180 N N . GLY B 1 130 ? -8.68 -9.023 30.516 1 76.5 130 GLY B N 1
ATOM 8181 C CA . GLY B 1 130 ? -9.727 -9.273 31.5 1 76.5 130 GLY B CA 1
ATOM 8182 C C . GLY B 1 130 ? -9.875 -8.156 32.5 1 76.5 130 GLY B C 1
ATOM 8183 O O . GLY B 1 130 ? -10.75 -8.203 33.375 1 76.5 130 GLY B O 1
ATOM 8184 N N . LEU B 1 131 ? -9.094 -7.148 32.312 1 81.12 131 LEU B N 1
ATOM 8185 C CA . LEU B 1 131 ? -9.133 -6.023 33.25 1 81.12 131 LEU B CA 1
ATOM 8186 C C . LEU B 1 131 ? -9.93 -4.867 32.656 1 81.12 131 LEU B C 1
ATOM 8188 O O . LEU B 1 131 ? -10.016 -4.719 31.453 1 81.12 131 LEU B O 1
ATOM 8192 N N . HIS B 1 132 ? -10.5 -4.133 33.594 1 81.38 132 HIS B N 1
ATOM 8193 C CA . HIS B 1 132 ? -11.305 -2.996 33.156 1 81.38 132 HIS B CA 1
ATOM 8194 C C . HIS B 1 132 ? -10.492 -1.709 33.156 1 81.38 132 HIS B C 1
ATOM 8196 O O . HIS B 1 132 ? -9.617 -1.518 34 1 81.38 132 HIS B O 1
ATOM 8202 N N . THR B 1 133 ? -10.852 -0.914 32.281 1 90.69 133 THR B N 1
ATOM 8203 C CA . THR B 1 133 ? -10.156 0.359 32.125 1 90.69 133 THR B CA 1
ATOM 8204 C C . THR B 1 133 ? -10.922 1.481 32.812 1 90.69 133 THR B C 1
ATOM 8206 O O . THR B 1 133 ? -10.461 2.621 32.844 1 90.69 133 THR B O 1
ATOM 8209 N N . GLY B 1 134 ? -12.141 1.145 33.344 1 87.19 134 GLY B N 1
ATOM 8210 C CA . GLY B 1 134 ? -12.977 2.152 33.969 1 87.19 134 GLY B CA 1
ATOM 8211 C C . GLY B 1 134 ? -13.75 2.99 32.969 1 87.19 134 GLY B C 1
ATOM 8212 O O . GLY B 1 134 ? -14.219 4.082 33.281 1 87.19 134 GLY B O 1
ATOM 8213 N N . TRP B 1 135 ? -13.969 2.445 31.828 1 93.94 135 TRP B N 1
ATOM 8214 C CA . TRP B 1 135 ? -14.703 3.152 30.781 1 93.94 135 TRP B CA 1
ATOM 8215 C C . TRP B 1 135 ? -16.172 3.297 31.141 1 93.94 135 TRP B C 1
ATOM 8217 O O . TRP B 1 135 ? -16.828 2.318 31.516 1 93.94 135 TRP B O 1
ATOM 8227 N N . ILE B 1 136 ? -16.703 4.527 31.109 1 90.81 136 ILE B N 1
ATOM 8228 C CA . ILE B 1 136 ? -18.109 4.844 31.312 1 90.81 136 ILE B CA 1
ATOM 8229 C C . ILE B 1 136 ? -18.641 5.656 30.141 1 90.81 136 ILE B C 1
ATOM 8231 O O . ILE B 1 136 ? -18.172 6.766 29.875 1 90.81 136 ILE B O 1
ATOM 8235 N N . GLN B 1 137 ? -19.562 5.031 29.375 1 93.25 137 GLN B N 1
ATOM 8236 C CA . GLN B 1 137 ? -20.156 5.691 28.219 1 93.25 137 GLN B CA 1
ATOM 8237 C C . GLN B 1 137 ? -21.406 6.469 28.609 1 93.25 137 GLN B C 1
ATOM 8239 O O . GLN B 1 137 ? -22.531 5.992 28.422 1 93.25 137 GLN B O 1
ATOM 8244 N N . ASN B 1 138 ? -21.25 7.66 29.141 1 93.94 138 ASN B N 1
ATOM 8245 C CA . ASN B 1 138 ? -22.391 8.422 29.625 1 93.94 138 ASN B CA 1
ATOM 8246 C C . ASN B 1 138 ? -22.719 9.594 28.703 1 93.94 138 ASN B C 1
ATOM 8248 O O . ASN B 1 138 ? -23.609 10.391 29 1 93.94 138 ASN B O 1
ATOM 8252 N N . GLY B 1 139 ? -22.047 9.781 27.609 1 95.38 139 GLY B N 1
ATOM 8253 C CA . GLY B 1 139 ? -22.375 10.789 26.625 1 95.38 139 GLY B CA 1
ATOM 8254 C C . GLY B 1 139 ? -21.688 12.117 26.875 1 95.38 139 GLY B C 1
ATOM 8255 O O . GLY B 1 139 ? -21.031 12.305 27.906 1 95.38 139 GLY B O 1
ATOM 8256 N N . GLY B 1 140 ? -21.766 13.023 25.859 1 97.38 140 GLY B N 1
ATOM 8257 C CA . GLY B 1 140 ? -21.172 14.352 25.938 1 97.38 140 GLY B CA 1
ATOM 8258 C C . GLY B 1 140 ? -22.031 15.414 25.281 1 97.38 140 GLY B C 1
ATOM 8259 O O . GLY B 1 140 ? -22.656 15.172 24.25 1 97.38 140 GLY B O 1
ATOM 8260 N N . LEU B 1 141 ? -22.062 16.578 25.938 1 97.44 141 LEU B N 1
ATOM 8261 C CA . LEU B 1 141 ? -22.812 17.719 25.406 1 97.44 141 LEU B CA 1
ATOM 8262 C C . LEU B 1 141 ? -21.859 18.859 25.062 1 97.44 141 LEU B C 1
ATOM 8264 O O . LEU B 1 141 ? -20.984 19.219 25.844 1 97.44 141 LEU B O 1
ATOM 8268 N N . PHE B 1 142 ? -22.031 19.406 23.844 1 97 142 PHE B N 1
ATOM 8269 C CA . PHE B 1 142 ? -21.469 20.688 23.438 1 97 142 PHE B CA 1
ATOM 8270 C C . PHE B 1 142 ? -22.5 21.797 23.578 1 97 142 PHE B C 1
ATOM 8272 O O . PHE B 1 142 ? -23.531 21.781 22.922 1 97 142 PHE B O 1
ATOM 8279 N N . ILE B 1 143 ? -22.188 22.766 24.359 1 96.69 143 ILE B N 1
ATOM 8280 C CA . ILE B 1 143 ? -23.141 23.828 24.672 1 96.69 143 ILE B CA 1
ATOM 8281 C C . ILE B 1 143 ? -22.875 25.031 23.781 1 96.69 143 ILE B C 1
ATOM 8283 O O . ILE B 1 143 ? -21.75 25.547 23.75 1 96.69 143 ILE B O 1
ATOM 8287 N N . ALA B 1 144 ? -23.891 25.438 23.031 1 96.19 144 ALA B N 1
ATOM 8288 C CA . ALA B 1 144 ? -23.766 26.609 22.188 1 96.19 144 ALA B CA 1
ATOM 8289 C C . ALA B 1 144 ? -24.656 27.75 22.672 1 96.19 144 ALA B C 1
ATOM 8291 O O . ALA B 1 144 ? -25.891 27.609 22.703 1 96.19 144 ALA B O 1
ATOM 8292 N N . SER B 1 145 ? -24.078 28.844 22.984 1 95.44 145 SER B N 1
ATOM 8293 C CA . SER B 1 145 ? -24.859 29.984 23.484 1 95.44 145 SER B CA 1
ATOM 8294 C C . SER B 1 145 ? -25.25 30.922 22.359 1 95.44 145 SER B C 1
ATOM 8296 O O . SER B 1 145 ? -26 31.875 22.578 1 95.44 145 SER B O 1
ATOM 8298 N N . ASN B 1 146 ? -24.75 30.75 21.234 1 94.19 146 ASN B N 1
ATOM 8299 C CA . ASN B 1 146 ? -25.094 31.578 20.078 1 94.19 146 ASN B CA 1
ATOM 8300 C C . ASN B 1 146 ? -25.062 30.766 18.797 1 94.19 146 ASN B C 1
ATOM 8302 O O . ASN B 1 146 ? -24.609 29.609 18.781 1 94.19 146 ASN B O 1
ATOM 8306 N N . LYS B 1 147 ? -25.516 31.391 17.781 1 92.38 147 LYS B N 1
ATOM 8307 C CA . LYS B 1 147 ? -25.656 30.719 16.5 1 92.38 147 LYS B CA 1
ATOM 8308 C C . LYS B 1 147 ? -24.297 30.312 15.93 1 92.38 147 LYS B C 1
ATOM 8310 O O . LYS B 1 147 ? -24.156 29.234 15.359 1 92.38 147 LYS B O 1
ATOM 8315 N N . GLN B 1 148 ? -23.359 31.141 16.062 1 91.69 148 GLN B N 1
ATOM 8316 C CA . GLN B 1 148 ? -22.031 30.891 15.523 1 91.69 148 GLN B CA 1
ATOM 8317 C C . GLN B 1 148 ? -21.406 29.641 16.156 1 91.69 148 GLN B C 1
ATOM 8319 O O . GLN B 1 148 ? -20.781 28.828 15.453 1 91.69 148 GLN B O 1
ATOM 8324 N N . ARG B 1 149 ? -21.547 29.547 17.406 1 94.94 149 ARG B N 1
ATOM 8325 C CA . ARG B 1 149 ? -21.016 28.375 18.109 1 94.94 149 ARG B CA 1
ATOM 8326 C C . ARG B 1 149 ? -21.75 27.109 17.688 1 94.94 149 ARG B C 1
ATOM 8328 O O . ARG B 1 149 ? -21.125 26.062 17.469 1 94.94 149 ARG B O 1
ATOM 8335 N N . LEU B 1 150 ? -23 27.188 17.562 1 94.06 150 LEU B N 1
ATOM 8336 C CA . LEU B 1 150 ? -23.75 26.016 17.109 1 94.06 150 LEU B CA 1
ATOM 8337 C C . LEU B 1 150 ? -23.344 25.625 15.695 1 94.06 150 LEU B C 1
ATOM 8339 O O . LEU B 1 150 ? -23.312 24.438 15.359 1 94.06 150 LEU B O 1
ATOM 8343 N N . ASP B 1 151 ? -23.078 26.625 14.859 1 89.56 151 ASP B N 1
ATOM 8344 C CA . ASP B 1 151 ? -22.609 26.344 13.5 1 89.56 151 ASP B CA 1
ATOM 8345 C C . ASP B 1 151 ? -21.297 25.578 13.508 1 89.56 151 ASP B C 1
ATOM 8347 O O . ASP B 1 151 ? -21.109 24.672 12.703 1 89.56 151 ASP B O 1
ATOM 8351 N N . GLU B 1 152 ? -20.438 25.953 14.367 1 92.06 152 GLU B N 1
ATOM 8352 C CA . GLU B 1 152 ? -19.188 25.219 14.523 1 92.06 152 GLU B CA 1
ATOM 8353 C C . GLU B 1 152 ? -19.438 23.75 14.867 1 92.06 152 GLU B C 1
ATOM 8355 O O . GLU B 1 152 ? -18.828 22.859 14.297 1 92.06 152 GLU B O 1
ATOM 8360 N N . TYR B 1 153 ? -20.375 23.578 15.812 1 94.81 153 TYR B N 1
ATOM 8361 C CA . TYR B 1 153 ? -20.688 22.219 16.219 1 94.81 153 TYR B CA 1
ATOM 8362 C C . TYR B 1 153 ? -21.312 21.422 15.086 1 94.81 153 TYR B C 1
ATOM 8364 O O . TYR B 1 153 ? -21.062 20.234 14.922 1 94.81 153 TYR B O 1
ATOM 8372 N N . LYS B 1 154 ? -22.078 22.062 14.32 1 90.06 154 LYS B N 1
ATOM 8373 C CA . LYS B 1 154 ? -22.703 21.391 13.18 1 90.06 154 LYS B CA 1
ATOM 8374 C C . LYS B 1 154 ? -21.672 21.016 12.125 1 90.06 154 LYS B C 1
ATOM 8376 O O . LYS B 1 154 ? -21.844 20.016 11.414 1 90.06 154 LYS B O 1
ATOM 8381 N N . ARG B 1 155 ? -20.609 21.812 12.07 1 88.06 155 ARG B N 1
ATOM 8382 C CA . ARG B 1 155 ? -19.5 21.422 11.203 1 88.06 155 ARG B CA 1
ATOM 8383 C C . ARG B 1 155 ? -18.906 20.094 11.648 1 88.06 155 ARG B C 1
ATOM 8385 O O . ARG B 1 155 ? -18.609 19.234 10.82 1 88.06 155 ARG B O 1
ATOM 8392 N N . LEU B 1 156 ? -18.781 19.953 12.961 1 90.5 156 LEU B N 1
ATOM 8393 C CA . LEU B 1 156 ? -18.281 18.688 13.508 1 90.5 156 LEU B CA 1
ATOM 8394 C C . LEU B 1 156 ? -19.25 17.547 13.227 1 90.5 156 LEU B C 1
ATOM 8396 O O . LEU B 1 156 ? -18.828 16.453 12.859 1 90.5 156 LEU B O 1
ATOM 8400 N N . MET B 1 157 ? -20.469 17.828 13.352 1 88.5 157 MET B N 1
ATOM 8401 C CA . MET B 1 157 ? -21.516 16.844 13.117 1 88.5 157 MET B CA 1
ATOM 8402 C C . MET B 1 157 ? -21.5 16.359 11.672 1 88.5 157 MET B C 1
ATOM 8404 O O . MET B 1 157 ? -21.609 15.156 11.422 1 88.5 157 MET B O 1
ATOM 8408 N N . SER B 1 158 ? -21.281 17.297 10.766 1 83.38 158 SER B N 1
ATOM 8409 C CA . SER B 1 158 ? -21.25 16.938 9.352 1 83.38 158 SER B CA 1
ATOM 8410 C C . SER B 1 158 ? -20.094 15.992 9.047 1 83.38 158 SER B C 1
ATOM 8412 O O . SER B 1 158 ? -20.281 14.984 8.359 1 83.38 158 SER B O 1
ATOM 8414 N N . LEU B 1 159 ? -18.984 16.281 9.594 1 82.75 159 LEU B N 1
ATOM 8415 C CA . LEU B 1 159 ? -17.844 15.391 9.414 1 82.75 159 LEU B CA 1
ATOM 8416 C C . LEU B 1 159 ? -18.078 14.055 10.102 1 82.75 159 LEU B C 1
ATOM 8418 O O . LEU B 1 159 ? -17.703 13 9.562 1 82.75 159 LEU B O 1
ATOM 8422 N N . GLY B 1 160 ? -18.656 14.125 11.289 1 87.31 160 GLY B N 1
ATOM 8423 C CA . GLY B 1 160 ? -18.953 12.922 12.055 1 87.31 160 GLY B CA 1
ATOM 8424 C C . GLY B 1 160 ? -19.828 11.93 11.297 1 87.31 160 GLY B C 1
ATOM 8425 O O . GLY B 1 160 ? -19.641 10.719 11.438 1 87.31 160 GLY B O 1
ATOM 8426 N N . LYS B 1 161 ? -20.688 12.398 10.453 1 79.94 161 LYS B N 1
ATOM 8427 C CA . LYS B 1 161 ? -21.562 11.539 9.664 1 79.94 161 LYS B CA 1
ATOM 8428 C C . LYS B 1 161 ? -20.766 10.664 8.703 1 79.94 161 LYS B C 1
ATOM 8430 O O . LYS B 1 161 ? -21.094 9.5 8.492 1 79.94 161 LYS B O 1
ATOM 8435 N N . VAL B 1 162 ? -19.719 11.258 8.195 1 77.94 162 VAL B N 1
ATOM 8436 C CA . VAL B 1 162 ? -18.859 10.516 7.27 1 77.94 162 VAL B CA 1
ATOM 8437 C C . VAL B 1 162 ? -18.203 9.344 7.996 1 77.94 162 VAL B C 1
ATOM 8439 O O . VAL B 1 162 ? -18 8.281 7.414 1 77.94 162 VAL B O 1
ATOM 8442 N N . TYR B 1 163 ? -17.906 9.5 9.266 1 81.56 163 TYR B N 1
ATOM 8443 C CA . TYR B 1 163 ? -17.156 8.5 10.031 1 81.56 163 TYR B CA 1
ATOM 8444 C C . TYR B 1 163 ? -18.094 7.68 10.906 1 81.56 163 TYR B C 1
ATOM 8446 O O . TYR B 1 163 ? -17.641 6.934 11.781 1 81.56 163 TYR B O 1
ATOM 8454 N N . GLY B 1 164 ? -19.391 7.898 10.773 1 78.69 164 GLY B N 1
ATOM 8455 C CA . GLY B 1 164 ? -20.391 7.078 11.453 1 78.69 164 GLY B CA 1
ATOM 8456 C C . GLY B 1 164 ? -20.562 7.445 12.914 1 78.69 164 GLY B C 1
ATOM 8457 O O . GLY B 1 164 ? -20.938 6.605 13.727 1 78.69 164 GLY B O 1
ATOM 8458 N N . ILE B 1 165 ? -20.328 8.617 13.312 1 86.06 165 ILE B N 1
ATOM 8459 C CA . ILE B 1 165 ? -20.469 9.055 14.695 1 86.06 165 ILE B CA 1
ATOM 8460 C C . ILE B 1 165 ? -21.875 9.648 14.898 1 86.06 165 ILE B C 1
ATOM 8462 O O . ILE B 1 165 ? -22.234 10.625 14.25 1 86.06 165 ILE B O 1
ATOM 8466 N N . GLU B 1 166 ? -22.594 9.023 15.773 1 88.62 166 GLU B N 1
ATOM 8467 C CA . GLU B 1 166 ? -23.938 9.508 16.094 1 88.62 166 GLU B CA 1
ATOM 8468 C C . GLU B 1 166 ? -23.891 10.797 16.906 1 88.62 166 GLU B C 1
ATOM 8470 O O . GLU B 1 166 ? -23.109 10.914 17.859 1 88.62 166 GLU B O 1
ATOM 8475 N N . SER B 1 167 ? -24.688 11.812 16.469 1 92.75 167 SER B N 1
ATOM 8476 C CA . SER B 1 167 ? -24.844 13.055 17.219 1 92.75 167 SER B CA 1
ATOM 8477 C C . SER B 1 167 ? -26.188 13.711 16.938 1 92.75 167 SER B C 1
ATOM 8479 O O . SER B 1 167 ? -26.812 13.445 15.906 1 92.75 167 SER B O 1
ATOM 8481 N N . HIS B 1 168 ? -26.688 14.484 17.875 1 92.81 168 HIS B N 1
ATOM 8482 C CA . HIS B 1 168 ? -28 15.117 17.781 1 92.81 168 HIS B CA 1
ATOM 8483 C C . HIS B 1 168 ? -27.938 16.594 18.172 1 92.81 168 HIS B C 1
ATOM 8485 O O . HIS B 1 168 ? -27.422 16.922 19.25 1 92.81 168 HIS B O 1
ATOM 8491 N N . VAL B 1 169 ? -28.5 17.438 17.25 1 93.88 169 VAL B N 1
ATOM 8492 C CA . VAL B 1 169 ? -28.688 18.844 17.625 1 93.88 169 VAL B CA 1
ATOM 8493 C C . VAL B 1 169 ? -29.953 18.984 18.453 1 93.88 169 VAL B C 1
ATOM 8495 O O . VAL B 1 169 ? -31.031 18.578 18 1 93.88 169 VAL B O 1
ATOM 8498 N N . LEU B 1 170 ? -29.828 19.484 19.672 1 95.81 170 LEU B N 1
ATOM 8499 C CA . LEU B 1 170 ? -30.969 19.609 20.578 1 95.81 170 LEU B CA 1
ATOM 8500 C C . LEU B 1 170 ? -31.328 21.078 20.781 1 95.81 170 LEU B C 1
ATOM 8502 O O . LEU B 1 170 ? -30.453 21.938 20.828 1 95.81 170 LEU B O 1
ATOM 8506 N N . SER B 1 171 ? -32.688 21.344 20.891 1 95.12 171 SER B N 1
ATOM 8507 C CA . SER B 1 171 ? -33.188 22.641 21.312 1 95.12 171 SER B CA 1
ATOM 8508 C C . SER B 1 171 ? -32.938 22.875 22.797 1 95.12 171 SER B C 1
ATOM 8510 O O . SER B 1 171 ? -32.625 21.922 23.531 1 95.12 171 SER B O 1
ATOM 8512 N N . PRO B 1 172 ? -33.062 24.156 23.234 1 95.5 172 PRO B N 1
ATOM 8513 C CA . PRO B 1 172 ? -32.969 24.391 24.688 1 95.5 172 PRO B CA 1
ATOM 8514 C C . PRO B 1 172 ? -33.938 23.547 25.484 1 95.5 172 PRO B C 1
ATOM 8516 O O . PRO B 1 172 ? -33.594 23 26.531 1 95.5 172 PRO B O 1
ATOM 8519 N N . ALA B 1 173 ? -35.156 23.344 24.984 1 95.06 173 ALA B N 1
ATOM 8520 C CA . ALA B 1 173 ? -36.188 22.562 25.688 1 95.06 173 ALA B CA 1
ATOM 8521 C C . ALA B 1 173 ? -35.781 21.094 25.766 1 95.06 173 ALA B C 1
ATOM 8523 O O . ALA B 1 173 ? -35.906 20.453 26.812 1 95.06 173 ALA B O 1
ATOM 8524 N N . GLU B 1 174 ? -35.312 20.547 24.656 1 94.75 174 GLU B N 1
ATOM 8525 C CA . GLU B 1 174 ? -34.844 19.156 24.625 1 94.75 174 GLU B CA 1
ATOM 8526 C C . GLU B 1 174 ? -33.625 18.953 25.516 1 94.75 174 GLU B C 1
ATOM 8528 O O . GLU B 1 174 ? -33.469 17.891 26.125 1 94.75 174 GLU B O 1
ATOM 8533 N N . THR B 1 175 ? -32.812 19.969 25.562 1 96.69 175 THR B N 1
ATOM 8534 C CA . THR B 1 175 ? -31.625 19.906 26.422 1 96.69 175 THR B CA 1
ATOM 8535 C C . THR B 1 175 ? -32.031 19.859 27.891 1 96.69 175 THR B C 1
ATOM 8537 O O . THR B 1 175 ? -31.453 19.109 28.688 1 96.69 175 THR B O 1
ATOM 8540 N N . LYS B 1 176 ? -33.031 20.641 28.234 1 96.62 176 LYS B N 1
ATOM 8541 C CA . LYS B 1 176 ? -33.531 20.641 29.594 1 96.62 176 LYS B CA 1
ATOM 8542 C C . LYS B 1 176 ? -34.125 19.281 29.969 1 96.62 176 LYS B C 1
ATOM 8544 O O . LYS B 1 176 ? -33.969 18.844 31.109 1 96.62 176 LYS B O 1
ATOM 8549 N N . ASP B 1 177 ? -34.75 18.641 29.016 1 93.56 177 ASP B N 1
ATOM 8550 C CA . ASP B 1 177 ? -35.312 17.312 29.25 1 93.56 177 ASP B CA 1
ATOM 8551 C C . ASP B 1 177 ? -34.188 16.297 29.516 1 93.56 177 ASP B C 1
ATOM 8553 O O . ASP B 1 177 ? -34.344 15.422 30.375 1 93.56 177 ASP B O 1
ATOM 8557 N N . LEU B 1 178 ? -33.125 16.406 28.797 1 94.25 178 LEU B N 1
ATOM 8558 C CA . LEU B 1 178 ? -32 15.484 28.922 1 94.25 178 LEU B CA 1
ATOM 8559 C C . LEU B 1 178 ? -31.172 15.773 30.172 1 94.25 178 LEU B C 1
ATOM 8561 O O . LEU B 1 178 ? -30.672 14.859 30.812 1 94.25 178 LEU B O 1
ATOM 8565 N N . TYR B 1 179 ? -31.016 17.062 30.516 1 97 179 TYR B N 1
ATOM 8566 C CA . TYR B 1 179 ? -30.203 17.547 31.641 1 97 179 TYR B CA 1
ATOM 8567 C C . TYR B 1 179 ? -31 18.562 32.469 1 97 179 TYR B C 1
ATOM 8569 O O . TYR B 1 179 ? -30.766 19.766 32.375 1 97 179 TYR B O 1
ATOM 8577 N N . PRO B 1 180 ? -31.766 18.109 33.406 1 95.94 180 PRO B N 1
ATOM 8578 C CA . PRO B 1 180 ? -32.719 18.953 34.094 1 95.94 180 PRO B CA 1
ATOM 8579 C C . PRO B 1 180 ? -32.062 20.047 34.938 1 95.94 180 PRO B C 1
ATOM 8581 O O . PRO B 1 180 ? -32.625 21.125 35.094 1 95.94 180 PRO B O 1
ATOM 8584 N N . LEU B 1 181 ? -30.906 19.875 35.406 1 96.81 181 LEU B N 1
ATOM 8585 C CA . LEU B 1 181 ? -30.234 20.828 36.281 1 96.81 181 LEU B CA 1
ATOM 8586 C C . LEU B 1 181 ? -29.562 21.938 35.469 1 96.81 181 LEU B C 1
ATOM 8588 O O . LEU B 1 181 ? -29.094 22.922 36.031 1 96.81 181 LEU B O 1
ATOM 8592 N N . MET B 1 182 ? -29.547 21.906 34.156 1 97.12 182 MET B N 1
ATOM 8593 C CA . MET B 1 182 ? -28.797 22.828 33.312 1 97.12 182 MET B CA 1
ATOM 8594 C C . MET B 1 182 ? -29.594 24.109 33.094 1 97.12 182 MET B C 1
ATOM 8596 O O . MET B 1 182 ? -30.812 24.078 32.875 1 97.12 182 MET B O 1
ATOM 8600 N N . ASN B 1 183 ? -28.938 25.219 33.219 1 97.38 183 ASN B N 1
ATOM 8601 C CA . ASN B 1 183 ? -29.484 26.484 32.781 1 97.38 183 ASN B CA 1
ATOM 8602 C C . ASN B 1 183 ? -29.578 26.562 31.25 1 97.38 183 ASN B C 1
ATOM 8604 O O . ASN B 1 183 ? -28.562 26.531 30.562 1 97.38 183 ASN B O 1
ATOM 8608 N N . VAL B 1 184 ? -30.766 26.703 30.734 1 96.44 184 VAL B N 1
ATOM 8609 C CA . VAL B 1 184 ? -30.906 26.688 29.281 1 96.44 184 VAL B CA 1
ATOM 8610 C C . VAL B 1 184 ? -31.422 28.047 28.797 1 96.44 184 VAL B C 1
ATOM 8612 O O . VAL B 1 184 ? -31.781 28.188 27.625 1 96.44 184 VAL B O 1
ATOM 8615 N N . ASP B 1 185 ? -31.5 29.016 29.672 1 95.12 185 ASP B N 1
ATOM 8616 C CA . ASP B 1 185 ? -32.031 30.328 29.312 1 95.12 185 ASP B CA 1
ATOM 8617 C C . ASP B 1 185 ? -31.141 31.031 28.297 1 95.12 185 ASP B C 1
ATOM 8619 O O . ASP B 1 185 ? -31.609 31.812 27.469 1 95.12 185 ASP B O 1
ATOM 8623 N N . ASP B 1 186 ? -29.891 30.797 28.359 1 95.25 186 ASP B N 1
ATOM 8624 C CA . ASP B 1 186 ? -28.938 31.453 27.484 1 95.25 186 ASP B CA 1
ATOM 8625 C C . ASP B 1 186 ? -28.484 30.531 26.344 1 95.25 186 ASP B C 1
ATOM 8627 O O . ASP B 1 186 ? -27.531 30.828 25.641 1 95.25 186 ASP B O 1
ATOM 8631 N N . LEU B 1 187 ? -29.188 29.469 26.234 1 94.75 187 LEU B N 1
ATOM 8632 C CA . LEU B 1 187 ? -28.781 28.438 25.281 1 94.75 187 LEU B CA 1
ATOM 8633 C C . LEU B 1 187 ? -29.406 28.703 23.906 1 94.75 187 LEU B C 1
ATOM 8635 O O . LEU B 1 187 ? -30.594 29.031 23.828 1 94.75 187 LEU B O 1
ATOM 8639 N N . TYR B 1 188 ? -28.578 28.688 22.859 1 95.38 188 TYR B N 1
ATOM 8640 C CA . TYR B 1 188 ? -29.078 28.672 21.5 1 95.38 188 TYR B C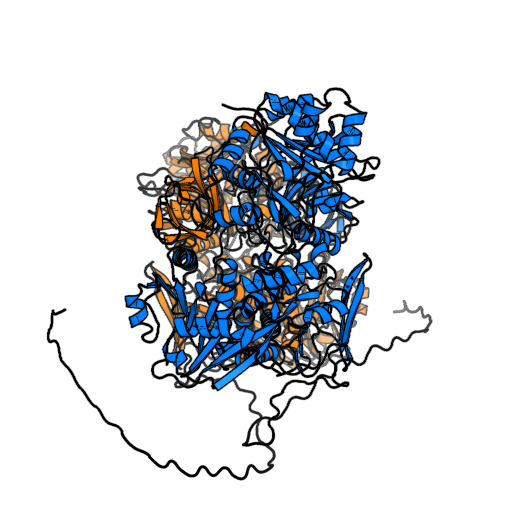A 1
ATOM 8641 C C . TYR B 1 188 ? -29.375 27.25 21.031 1 95.38 188 TYR B C 1
ATOM 8643 O O . TYR B 1 188 ? -30.375 27 20.359 1 95.38 188 TYR B O 1
ATOM 8651 N N . GLY B 1 189 ? -28.469 26.281 21.375 1 95.56 189 GLY B N 1
ATOM 8652 C CA . GLY B 1 189 ? -28.609 24.875 21.078 1 95.56 189 GLY B CA 1
ATOM 8653 C C . GLY B 1 189 ? -27.5 24.031 21.672 1 95.56 189 GLY B C 1
ATOM 8654 O O . GLY B 1 189 ? -26.609 24.547 22.344 1 95.56 189 GLY B O 1
ATOM 8655 N N . THR B 1 190 ? -27.688 22.672 21.484 1 96.81 190 THR B N 1
ATOM 8656 C CA . THR B 1 190 ? -26.719 21.719 22.031 1 96.81 190 THR B CA 1
ATOM 8657 C C . THR B 1 190 ? -26.453 20.594 21.031 1 96.81 190 THR B C 1
ATOM 8659 O O . THR B 1 190 ? -27.344 20.203 20.281 1 96.81 190 THR B O 1
ATOM 8662 N N . LEU B 1 191 ? -25.156 20.281 20.875 1 96.19 191 LEU B N 1
ATOM 8663 C CA . LEU B 1 191 ? -24.844 19.047 20.156 1 96.19 191 LEU B CA 1
ATOM 8664 C C . LEU B 1 191 ? -24.578 17.906 21.141 1 96.19 191 LEU B C 1
ATOM 8666 O O . LEU B 1 191 ? -23.688 18 21.984 1 96.19 191 LEU B O 1
ATOM 8670 N N . TYR B 1 192 ? -25.453 16.859 21.109 1 96.75 192 TYR B N 1
ATOM 8671 C CA . TYR B 1 192 ? -25.375 15.695 21.984 1 96.75 192 TYR B CA 1
ATOM 8672 C C . TYR B 1 192 ? -24.734 14.516 21.266 1 96.75 192 TYR B C 1
ATOM 8674 O O . TYR B 1 192 ? -25.156 14.164 20.156 1 96.75 192 TYR B O 1
ATOM 8682 N N . VAL B 1 193 ? -23.625 13.961 21.844 1 96.19 193 VAL B N 1
ATOM 8683 C CA . VAL B 1 193 ? -22.969 12.758 21.344 1 96.19 193 VAL B CA 1
ATOM 8684 C C . VAL B 1 193 ? -23.094 11.625 22.359 1 96.19 193 VAL B C 1
ATOM 8686 O O . VAL B 1 193 ? -22.281 11.508 23.281 1 96.19 193 VAL B O 1
ATOM 8689 N N . PRO B 1 194 ? -23.922 10.648 22.125 1 93.5 194 PRO B N 1
ATOM 8690 C CA . PRO B 1 194 ? -24.266 9.664 23.141 1 93.5 194 PRO B CA 1
ATOM 8691 C C . PRO B 1 194 ? -23.125 8.719 23.484 1 93.5 194 PRO B C 1
ATOM 8693 O O . PRO B 1 194 ? -23.078 8.172 24.578 1 93.5 194 PRO B O 1
ATOM 8696 N N . LYS B 1 195 ? -22.188 8.562 22.594 1 93 195 LYS B N 1
ATOM 8697 C CA . LYS B 1 195 ? -21.172 7.531 22.797 1 93 195 LYS B CA 1
ATOM 8698 C C . LYS B 1 195 ? -19.875 8.133 23.344 1 93 195 LYS B C 1
ATOM 8700 O O . LYS B 1 195 ? -18.875 7.434 23.469 1 93 195 LYS B O 1
ATOM 8705 N N . ASP B 1 196 ? -19.891 9.383 23.703 1 96.12 196 ASP B N 1
ATOM 8706 C CA . ASP B 1 196 ? -18.797 9.961 24.484 1 96.12 196 ASP B CA 1
ATOM 8707 C C . ASP B 1 196 ? -18.75 9.383 25.891 1 96.12 196 ASP B C 1
ATOM 8709 O O . ASP B 1 196 ? -19.703 8.758 26.344 1 96.12 196 ASP B O 1
ATOM 8713 N N . GLY B 1 197 ? -17.547 9.547 26.562 1 95.81 197 GLY B N 1
ATOM 8714 C CA . GLY B 1 197 ? -17.453 8.977 27.891 1 95.81 197 GLY B CA 1
ATOM 8715 C C . GLY B 1 197 ? -16.188 9.367 28.625 1 95.81 197 GLY B C 1
ATOM 8716 O O . GLY B 1 197 ? -15.578 10.391 28.312 1 95.81 197 GLY B O 1
ATOM 8717 N N . THR B 1 198 ? -15.945 8.609 29.734 1 95.44 198 THR B N 1
ATOM 8718 C CA . THR B 1 198 ? -14.781 8.828 30.594 1 95.44 198 THR B CA 1
ATOM 8719 C C . THR B 1 198 ? -14.086 7.508 30.906 1 95.44 198 THR B C 1
ATOM 8721 O O . THR B 1 198 ? -14.695 6.438 30.812 1 95.44 198 THR B O 1
ATOM 8724 N N . MET B 1 199 ? -12.805 7.602 31.188 1 94.62 199 MET B N 1
ATOM 8725 C CA . MET B 1 199 ? -12.016 6.441 31.594 1 94.62 199 MET B CA 1
ATOM 8726 C C . MET B 1 199 ? -11.219 6.738 32.844 1 94.62 199 MET B C 1
ATOM 8728 O O . MET B 1 199 ? -11.023 7.902 33.219 1 94.62 199 MET B O 1
ATOM 8732 N N . ASP B 1 200 ? -10.836 5.699 33.562 1 91.25 200 ASP B N 1
ATOM 8733 C CA . ASP B 1 200 ? -9.984 5.82 34.719 1 91.25 200 ASP B CA 1
ATOM 8734 C C . ASP B 1 200 ? -8.508 5.812 34.344 1 91.25 200 ASP B C 1
ATOM 8736 O O . ASP B 1 200 ? -7.996 4.809 33.844 1 91.25 200 ASP B O 1
ATOM 8740 N N . PRO B 1 201 ? -7.824 6.922 34.562 1 93.25 201 PRO B N 1
ATOM 8741 C CA . PRO B 1 201 ? -6.441 7.023 34.094 1 93.25 201 PRO B CA 1
ATOM 8742 C C . PRO B 1 201 ? -5.539 5.941 34.688 1 93.25 201 PRO B C 1
ATOM 8744 O O . PRO B 1 201 ? -4.781 5.297 33.938 1 93.25 201 PRO B O 1
ATOM 8747 N N . ALA B 1 202 ? -5.605 5.746 35.969 1 89.25 202 ALA B N 1
ATOM 8748 C CA . ALA B 1 202 ? -4.762 4.75 36.625 1 89.25 202 ALA B CA 1
ATOM 8749 C C . ALA B 1 202 ? -5.09 3.344 36.125 1 89.25 202 ALA B C 1
ATOM 8751 O O . ALA B 1 202 ? -4.188 2.562 35.812 1 89.25 202 ALA B O 1
ATOM 8752 N N . GLY B 1 203 ? -6.348 3.07 36.094 1 90.19 203 GLY B N 1
ATOM 8753 C CA . GLY B 1 203 ? -6.781 1.772 35.594 1 90.19 203 GLY B CA 1
ATOM 8754 C C . GLY B 1 203 ? -6.387 1.517 34.156 1 90.19 203 GLY B C 1
ATOM 8755 O O . GLY B 1 203 ? -5.949 0.415 33.812 1 90.19 203 GLY B O 1
ATOM 8756 N N . THR B 1 204 ? -6.527 2.484 33.344 1 94.81 204 THR B N 1
ATOM 8757 C CA . THR B 1 204 ? -6.184 2.357 31.953 1 94.81 204 THR B CA 1
ATOM 8758 C C . THR B 1 204 ? -4.695 2.082 31.781 1 94.81 204 THR B C 1
ATOM 8760 O O . THR B 1 204 ? -4.305 1.168 31.047 1 94.81 204 THR B O 1
ATOM 8763 N N . CYS B 1 205 ? -3.84 2.807 32.438 1 95.56 205 CYS B N 1
ATOM 8764 C CA . CYS B 1 205 ? -2.396 2.646 32.312 1 95.56 205 CYS B CA 1
ATOM 8765 C C . CYS B 1 205 ? -1.943 1.298 32.875 1 95.56 205 CYS B C 1
ATOM 8767 O O . CYS B 1 205 ? -1.075 0.647 32.281 1 95.56 205 CYS B O 1
ATOM 8769 N N . THR B 1 206 ? -2.572 0.899 33.906 1 89.38 206 THR B N 1
ATOM 8770 C CA . THR B 1 206 ? -2.266 -0.409 34.469 1 89.38 206 THR B CA 1
ATOM 8771 C C . THR B 1 206 ? -2.629 -1.522 33.5 1 89.38 206 THR B C 1
ATOM 8773 O O . THR B 1 206 ? -1.84 -2.443 33.281 1 89.38 206 THR B O 1
ATOM 8776 N N . THR B 1 207 ? -3.77 -1.394 32.938 1 93.12 207 THR B N 1
ATOM 8777 C CA . THR B 1 207 ? -4.227 -2.414 32 1 93.12 207 THR B CA 1
ATOM 8778 C C . THR B 1 207 ? -3.346 -2.436 30.75 1 93.12 207 THR B C 1
ATOM 8780 O O . THR B 1 207 ? -3.025 -3.506 30.219 1 93.12 207 THR B O 1
ATOM 8783 N N . LEU B 1 208 ? -2.986 -1.296 30.281 1 96.25 208 LEU B N 1
ATOM 8784 C CA . LEU B 1 208 ? -2.121 -1.182 29.109 1 96.25 208 LEU B CA 1
ATOM 8785 C C . LEU B 1 208 ? -0.774 -1.852 29.359 1 96.25 208 LEU B C 1
ATOM 8787 O O . LEU B 1 208 ? -0.285 -2.609 28.516 1 96.25 208 LEU B O 1
ATOM 8791 N N . THR B 1 209 ? -0.15 -1.565 30.5 1 94.25 209 THR B N 1
ATOM 8792 C CA . THR B 1 209 ? 1.179 -2.088 30.797 1 94.25 209 THR B CA 1
ATOM 8793 C C . THR B 1 209 ? 1.125 -3.592 31.047 1 94.25 209 THR B C 1
ATOM 8795 O O . THR B 1 209 ? 2.064 -4.316 30.719 1 94.25 209 THR B O 1
ATOM 8798 N N . ARG B 1 210 ? 0.052 -3.986 31.547 1 88.38 210 ARG B N 1
ATOM 8799 C CA . ARG B 1 210 ? -0.139 -5.426 31.719 1 88.38 210 ARG B CA 1
ATOM 8800 C C . ARG B 1 210 ? -0.259 -6.121 30.375 1 88.38 210 ARG B C 1
ATOM 8802 O O . ARG B 1 210 ? 0.322 -7.188 30.156 1 88.38 210 ARG B O 1
ATOM 8809 N N . ALA B 1 211 ? -1.039 -5.473 29.562 1 92.19 211 ALA B N 1
ATOM 8810 C CA . ALA B 1 211 ? -1.189 -6.02 28.219 1 92.19 211 ALA B CA 1
ATOM 8811 C C . ALA B 1 211 ? 0.147 -6.043 27.484 1 92.19 211 ALA B C 1
ATOM 8813 O O . ALA B 1 211 ? 0.464 -7.012 26.797 1 92.19 211 ALA B O 1
ATOM 8814 N N . ALA B 1 212 ? 0.933 -5.066 27.609 1 92.94 212 ALA B N 1
ATOM 8815 C CA . ALA B 1 212 ? 2.242 -4.965 26.969 1 92.94 212 ALA B CA 1
ATOM 8816 C C . ALA B 1 212 ? 3.207 -6.008 27.531 1 92.94 212 ALA B C 1
ATOM 8818 O O . ALA B 1 212 ? 3.924 -6.668 26.766 1 92.94 212 ALA B O 1
ATOM 8819 N N . SER B 1 213 ? 3.205 -6.121 28.812 1 89.06 213 SER B N 1
ATOM 8820 C CA . SER B 1 213 ? 4.082 -7.082 29.469 1 89.06 213 SER B CA 1
ATOM 8821 C C . SER B 1 213 ? 3.725 -8.516 29.094 1 89.06 213 SER B C 1
ATOM 8823 O O . SER B 1 213 ? 4.613 -9.352 28.922 1 89.06 213 SER B O 1
ATOM 8825 N N . ALA B 1 214 ? 2.496 -8.656 28.984 1 81.5 214 ALA B N 1
ATOM 8826 C CA . ALA B 1 214 ? 2.023 -9.969 28.562 1 81.5 214 ALA B CA 1
ATOM 8827 C C . ALA B 1 214 ? 2.541 -10.32 27.172 1 81.5 214 ALA B C 1
ATOM 8829 O O . ALA B 1 214 ? 2.676 -11.5 26.828 1 81.5 214 ALA B O 1
ATOM 8830 N N . ARG B 1 215 ? 2.873 -9.227 26.547 1 82.44 215 ARG B N 1
ATOM 8831 C CA . ARG B 1 215 ? 3.346 -9.43 25.188 1 82.44 215 ARG B CA 1
ATOM 8832 C C . ARG B 1 215 ? 4.871 -9.375 25.109 1 82.44 215 ARG B C 1
ATOM 8834 O O . ARG B 1 215 ? 5.453 -9.422 24.031 1 82.44 215 ARG B O 1
ATOM 8841 N N . GLY B 1 216 ? 5.512 -9.273 26.234 1 78.56 216 GLY B N 1
ATOM 8842 C CA . GLY B 1 216 ? 6.961 -9.406 26.281 1 78.56 216 GLY B CA 1
ATOM 8843 C C . GLY B 1 216 ? 7.668 -8.109 26.625 1 78.56 216 GLY B C 1
ATOM 8844 O O . GLY B 1 216 ? 8.875 -8.094 26.859 1 78.56 216 GLY B O 1
ATOM 8845 N N . ALA B 1 217 ? 6.961 -7.059 26.672 1 91 217 ALA B N 1
ATOM 8846 C CA . ALA B 1 217 ? 7.582 -5.785 27.031 1 91 217 ALA B CA 1
ATOM 8847 C C . ALA B 1 217 ? 7.922 -5.738 28.516 1 91 217 ALA B C 1
ATOM 8849 O O . ALA B 1 217 ? 7.332 -6.473 29.312 1 91 217 ALA B O 1
ATOM 8850 N N . THR B 1 218 ? 8.898 -4.984 28.797 1 91.38 218 THR B N 1
ATOM 8851 C CA . THR B 1 218 ? 9.305 -4.816 30.188 1 91.38 218 THR B CA 1
ATOM 8852 C C . THR B 1 218 ? 8.961 -3.416 30.688 1 91.38 218 THR B C 1
ATOM 8854 O O . THR B 1 218 ? 9.266 -2.422 30.031 1 91.38 218 THR B O 1
ATOM 8857 N N . VAL B 1 219 ? 8.289 -3.445 31.844 1 94 219 VAL B N 1
ATOM 8858 C CA . VAL B 1 219 ? 7.945 -2.178 32.469 1 94 219 VAL B CA 1
ATOM 8859 C C . VAL B 1 219 ? 8.719 -2.02 33.781 1 94 219 VAL B C 1
ATOM 8861 O O . VAL B 1 219 ? 8.625 -2.865 34.688 1 94 219 VAL B O 1
ATOM 8864 N N . ILE B 1 220 ? 9.508 -0.969 33.844 1 93.56 220 ILE B N 1
ATOM 8865 C CA . ILE B 1 220 ? 10.359 -0.759 35 1 93.56 220 ILE B CA 1
ATOM 8866 C C . ILE B 1 220 ? 9.992 0.558 35.688 1 93.56 220 ILE B C 1
ATOM 8868 O O . ILE B 1 220 ? 10.094 1.627 35.094 1 93.56 220 ILE B O 1
ATOM 8872 N N . GLU B 1 221 ? 9.594 0.499 36.969 1 92.69 221 GLU B N 1
ATOM 8873 C CA . GLU B 1 221 ? 9.32 1.671 37.781 1 92.69 221 GLU B CA 1
ATOM 8874 C C . GLU B 1 221 ? 10.516 2.029 38.656 1 92.69 221 GLU B C 1
ATOM 8876 O O . GLU B 1 221 ? 11.461 1.248 38.781 1 92.69 221 GLU B O 1
ATOM 8881 N N . ASN B 1 222 ? 10.484 3.238 39.188 1 90.62 222 ASN B N 1
ATOM 8882 C CA . ASN B 1 222 ? 11.547 3.736 40.062 1 90.62 222 ASN B CA 1
ATOM 8883 C C . ASN B 1 222 ? 12.906 3.676 39.375 1 90.62 222 ASN B C 1
ATOM 8885 O O . ASN B 1 222 ? 13.875 3.176 39.969 1 90.62 222 ASN B O 1
ATOM 8889 N N . CYS B 1 223 ? 12.906 4.027 38.188 1 93.31 223 CYS B N 1
ATOM 8890 C CA . CYS B 1 223 ? 14.133 4.004 37.406 1 93.31 223 CYS B CA 1
ATOM 8891 C C . CYS B 1 223 ? 14.312 5.301 36.625 1 93.31 223 CYS B C 1
ATOM 8893 O O . CYS B 1 223 ? 14 5.359 35.438 1 93.31 223 CYS B O 1
ATOM 8895 N N . PRO B 1 224 ? 14.891 6.312 37.25 1 93.62 224 PRO B N 1
ATOM 8896 C CA . PRO B 1 224 ? 15.148 7.57 36.531 1 93.62 224 PRO B CA 1
ATOM 8897 C C . PRO B 1 224 ? 16.234 7.438 35.469 1 93.62 224 PRO B C 1
ATOM 8899 O O . PRO B 1 224 ? 17.234 6.746 35.688 1 93.62 224 PRO B O 1
ATOM 8902 N N . VAL B 1 225 ? 15.953 7.988 34.344 1 96.44 225 VAL B N 1
ATOM 8903 C CA . VAL B 1 225 ? 16.969 8.078 33.312 1 96.44 225 VAL B CA 1
ATOM 8904 C C . VAL B 1 225 ? 17.922 9.227 33.594 1 96.44 225 VAL B C 1
ATOM 8906 O O . VAL B 1 225 ? 17.484 10.336 33.938 1 96.44 225 VAL B O 1
ATOM 8909 N N . THR B 1 226 ? 19.234 8.969 33.438 1 95.94 226 THR B N 1
ATOM 8910 C CA . THR B 1 226 ? 20.234 9.969 33.812 1 95.94 226 THR B CA 1
ATOM 8911 C C . THR B 1 226 ? 20.969 10.492 32.594 1 95.94 226 THR B C 1
ATOM 8913 O O . THR B 1 226 ? 21.672 11.5 32.656 1 95.94 226 THR B O 1
ATOM 8916 N N . GLY B 1 227 ? 20.812 9.797 31.531 1 97.06 227 GLY B N 1
ATOM 8917 C CA . GLY B 1 227 ? 21.484 10.242 30.312 1 97.06 227 GLY B CA 1
ATOM 8918 C C . GLY B 1 227 ? 21.109 9.422 29.094 1 97.06 227 GLY B C 1
ATOM 8919 O O . GLY B 1 227 ? 20.578 8.32 29.219 1 97.06 227 GLY B O 1
ATOM 8920 N N . ILE B 1 228 ? 21.312 10.016 28 1 98 228 ILE B N 1
ATOM 8921 C CA . ILE B 1 228 ? 21.141 9.336 26.719 1 98 228 ILE B CA 1
ATOM 8922 C C . ILE B 1 228 ? 22.406 9.469 25.891 1 98 228 ILE B C 1
ATOM 8924 O O . ILE B 1 228 ? 22.875 10.578 25.641 1 98 228 ILE B O 1
ATOM 8928 N N . GLN B 1 229 ? 22.969 8.367 25.453 1 97.31 229 GLN B N 1
ATOM 8929 C CA . GLN B 1 229 ? 24.172 8.375 24.641 1 97.31 229 GLN B CA 1
ATOM 8930 C C . GLN B 1 229 ? 23.828 8.523 23.156 1 97.31 229 GLN B C 1
ATOM 8932 O O . GLN B 1 229 ? 23.016 7.77 22.625 1 97.31 229 GLN B O 1
ATOM 8937 N N . VAL B 1 230 ? 24.391 9.531 22.594 1 97.25 230 VAL B N 1
ATOM 8938 C CA . VAL B 1 230 ? 24.266 9.797 21.156 1 97.25 230 VAL B CA 1
ATOM 8939 C C . VAL B 1 230 ? 25.625 9.727 20.5 1 97.25 230 VAL B C 1
ATOM 8941 O O . VAL B 1 230 ? 26.625 10.219 21.047 1 97.25 230 VAL B O 1
ATOM 8944 N N . LYS B 1 231 ? 25.703 9.023 19.375 1 94.75 231 LYS B N 1
ATOM 8945 C CA . LYS B 1 231 ? 26.969 8.922 18.641 1 94.75 231 LYS B CA 1
ATOM 8946 C C . LYS B 1 231 ? 26.766 9.25 17.172 1 94.75 231 LYS B C 1
ATOM 8948 O O . LYS B 1 231 ? 25.719 8.938 16.594 1 94.75 231 LYS B O 1
ATOM 8953 N N . SER B 1 232 ? 27.688 9.844 16.609 1 92.06 232 SER B N 1
ATOM 8954 C CA . SER B 1 232 ? 27.672 10.117 15.172 1 92.06 232 SER B CA 1
ATOM 8955 C C . SER B 1 232 ? 28.172 8.914 14.375 1 92.06 232 SER B C 1
ATOM 8957 O O . SER B 1 232 ? 29.141 8.258 14.758 1 92.06 232 SER B O 1
ATOM 8959 N N . ASP B 1 233 ? 27.406 8.57 13.43 1 85.5 233 ASP B N 1
ATOM 8960 C CA . ASP B 1 233 ? 27.859 7.48 12.578 1 85.5 233 ASP B CA 1
ATOM 8961 C C . ASP B 1 233 ? 28.875 7.98 11.547 1 85.5 233 ASP B C 1
ATOM 8963 O O . ASP B 1 233 ? 29.391 9.102 11.664 1 85.5 233 ASP B O 1
ATOM 8967 N N . ASP B 1 234 ? 29.234 7.145 10.586 1 77.19 234 ASP B N 1
ATOM 8968 C CA . ASP B 1 234 ? 30.297 7.438 9.633 1 77.19 234 ASP B CA 1
ATOM 8969 C C . ASP B 1 234 ? 29.906 8.586 8.703 1 77.19 234 ASP B C 1
ATOM 8971 O O . ASP B 1 234 ? 30.781 9.258 8.148 1 77.19 234 ASP B O 1
ATOM 8975 N N . LEU B 1 235 ? 28.688 8.883 8.648 1 76.94 235 LEU B N 1
ATOM 8976 C CA . LEU B 1 235 ? 28.203 9.953 7.785 1 76.94 235 LEU B CA 1
ATOM 8977 C C . LEU B 1 235 ? 27.969 11.234 8.586 1 76.94 235 LEU B C 1
ATOM 8979 O O . LEU B 1 235 ? 27.484 12.227 8.047 1 76.94 235 LEU B O 1
ATOM 8983 N N . GLY B 1 236 ? 28.297 11.156 9.852 1 84.94 236 GLY B N 1
ATOM 8984 C CA . GLY B 1 236 ? 28.141 12.328 10.703 1 84.94 236 GLY B CA 1
ATOM 8985 C C . GLY B 1 236 ? 26.734 12.477 11.25 1 84.94 236 GLY B C 1
ATOM 8986 O O . GLY B 1 236 ? 26.406 13.516 11.836 1 84.94 236 GLY B O 1
ATOM 8987 N N . VAL B 1 237 ? 25.969 11.469 11.086 1 88.06 237 VAL B N 1
ATOM 8988 C CA . VAL B 1 237 ? 24.578 11.516 11.562 1 88.06 237 VAL B CA 1
ATOM 8989 C C . VAL B 1 237 ? 24.531 11.086 13.023 1 88.06 237 VAL B C 1
ATOM 8991 O O . VAL B 1 237 ? 25.062 10.039 13.391 1 88.06 237 VAL B O 1
ATOM 8994 N N . LYS B 1 238 ? 23.969 11.914 13.859 1 94.31 238 LYS B N 1
ATOM 8995 C CA . LYS B 1 238 ? 23.812 11.594 15.273 1 94.31 238 LYS B CA 1
ATOM 8996 C C . LYS B 1 238 ? 22.703 10.57 15.477 1 94.31 238 LYS B C 1
ATOM 8998 O O . LYS B 1 238 ? 21.594 10.734 14.969 1 94.31 238 LYS B O 1
ATOM 9003 N N . ARG B 1 239 ? 23 9.508 16.156 1 95.62 239 ARG B N 1
ATOM 9004 C CA . ARG B 1 239 ? 22.062 8.422 16.422 1 95.62 239 ARG B CA 1
ATOM 9005 C C . ARG B 1 239 ? 22.031 8.055 17.891 1 95.62 239 ARG B C 1
ATOM 9007 O O . ARG B 1 239 ? 23.062 8.094 18.562 1 95.62 239 ARG B O 1
ATOM 9014 N N . VAL B 1 240 ? 20.875 7.703 18.375 1 97.06 240 VAL B N 1
ATOM 9015 C CA . VAL B 1 240 ? 20.75 7.152 19.719 1 97.06 240 VAL B CA 1
ATOM 9016 C C . VAL B 1 240 ? 21.562 5.863 19.828 1 97.06 240 VAL B C 1
ATOM 9018 O O . VAL B 1 240 ? 21.547 5.035 18.922 1 97.06 240 VAL B O 1
ATOM 9021 N N . LYS B 1 241 ? 22.25 5.684 20.938 1 96.62 241 LYS B N 1
ATOM 9022 C CA . LYS B 1 241 ? 23.047 4.477 21.125 1 96.62 241 LYS B CA 1
ATOM 9023 C C . LYS B 1 241 ? 22.641 3.74 22.406 1 96.62 241 LYS B C 1
ATOM 9025 O O . LYS B 1 241 ? 22.734 2.512 22.469 1 96.62 241 LYS B O 1
ATOM 9030 N N . ALA B 1 242 ? 22.297 4.551 23.422 1 96.81 242 ALA B N 1
ATOM 9031 C CA . ALA B 1 242 ? 21.969 3.895 24.688 1 96.81 242 ALA B CA 1
ATOM 9032 C C . ALA B 1 242 ? 21.25 4.855 25.625 1 96.81 242 ALA B C 1
ATOM 9034 O O . ALA B 1 242 ? 21.281 6.07 25.422 1 96.81 242 ALA B O 1
ATOM 9035 N N . VAL B 1 243 ? 20.609 4.277 26.625 1 97.44 243 VAL B N 1
ATOM 9036 C CA . VAL B 1 243 ? 20 5.016 27.734 1 97.44 243 VAL B CA 1
ATOM 9037 C C . VAL B 1 243 ? 20.719 4.699 29.031 1 97.44 243 VAL B C 1
ATOM 9039 O O . VAL B 1 243 ? 20.969 3.533 29.344 1 97.44 243 VAL B O 1
ATOM 9042 N N . GLU B 1 244 ? 21.078 5.742 29.75 1 96.44 244 GLU B N 1
ATOM 9043 C CA . GLU B 1 244 ? 21.766 5.578 31.031 1 96.44 244 GLU B CA 1
ATOM 9044 C C . GLU B 1 244 ? 20.797 5.711 32.188 1 96.44 244 GLU B C 1
ATOM 9046 O O . GLU B 1 244 ? 19.938 6.605 32.219 1 96.44 244 GLU B O 1
ATOM 9051 N N . THR B 1 245 ? 20.859 4.75 33.094 1 94 245 THR B N 1
ATOM 9052 C CA . THR B 1 245 ? 20.094 4.785 34.344 1 94 245 THR B CA 1
ATOM 9053 C C . THR B 1 245 ? 21.016 4.559 35.531 1 94 245 THR B C 1
ATOM 9055 O O . THR B 1 245 ? 22.203 4.277 35.375 1 94 245 THR B O 1
ATOM 9058 N N . ARG B 1 246 ? 20.422 4.715 36.688 1 85.62 246 ARG B N 1
ATOM 9059 C CA . ARG B 1 246 ? 21.188 4.449 37.906 1 85.62 246 ARG B CA 1
ATOM 9060 C C . ARG B 1 246 ? 21.516 2.965 38.031 1 85.62 246 ARG B C 1
ATOM 9062 O O . ARG B 1 246 ? 22.438 2.586 38.75 1 85.62 246 ARG B O 1
ATOM 9069 N N . HIS B 1 247 ? 20.812 2.17 37.25 1 86.19 247 HIS B N 1
ATOM 9070 C CA . HIS B 1 247 ? 20.969 0.725 37.375 1 86.19 247 HIS B CA 1
ATOM 9071 C C . HIS B 1 247 ? 21.797 0.157 36.219 1 86.19 247 HIS B C 1
ATOM 9073 O O . HIS B 1 247 ? 21.953 -1.061 36.125 1 86.19 247 HIS B O 1
ATOM 9079 N N . GLY B 1 248 ? 22.25 1.06 35.406 1 89 248 GLY B N 1
ATOM 9080 C CA . GLY B 1 248 ? 23.062 0.608 34.281 1 89 248 GLY B CA 1
ATOM 9081 C C . GLY B 1 248 ? 22.656 1.241 32.969 1 89 248 GLY B C 1
ATOM 9082 O O . GLY B 1 248 ? 21.797 2.133 32.938 1 89 248 GLY B O 1
ATOM 9083 N N . THR B 1 249 ? 23.344 0.765 31.891 1 93.44 249 THR B N 1
ATOM 9084 C CA . THR B 1 249 ? 23.141 1.3 30.547 1 93.44 249 THR B CA 1
ATOM 9085 C C . THR B 1 249 ? 22.391 0.293 29.672 1 93.44 249 THR B C 1
ATOM 9087 O O . THR B 1 249 ? 22.688 -0.902 29.703 1 93.44 249 THR B O 1
ATOM 9090 N N . ILE B 1 250 ? 21.344 0.75 29.047 1 95 250 ILE B N 1
ATOM 9091 C CA . ILE B 1 250 ? 20.594 -0.075 28.109 1 95 250 ILE B CA 1
ATOM 9092 C C . ILE B 1 250 ? 20.922 0.326 26.672 1 95 250 ILE B C 1
ATOM 9094 O O . ILE B 1 250 ? 20.562 1.418 26.234 1 95 250 ILE B O 1
ATOM 9098 N N . GLU B 1 251 ? 21.609 -0.46 25.906 1 94.44 251 GLU B N 1
ATOM 9099 C CA . GLU B 1 251 ? 21.875 -0.193 24.5 1 94.44 251 GLU B CA 1
ATOM 9100 C C . GLU B 1 251 ? 20.594 -0.256 23.672 1 94.44 251 GLU B C 1
ATOM 9102 O O . GLU B 1 251 ? 19.812 -1.197 23.812 1 94.44 251 GLU B O 1
ATOM 9107 N N . THR B 1 252 ? 20.312 0.791 22.969 1 95.38 252 THR B N 1
ATOM 9108 C CA . THR B 1 252 ? 19.109 0.834 22.141 1 95.38 252 THR B CA 1
ATOM 9109 C C . THR B 1 252 ? 19.297 1.805 20.984 1 95.38 252 THR B C 1
ATOM 9111 O O . THR B 1 252 ? 19.938 2.848 21.125 1 95.38 252 THR B O 1
ATOM 9114 N N . PRO B 1 253 ? 18.797 1.501 19.844 1 93.81 253 PRO B N 1
ATOM 9115 C CA . PRO B 1 253 ? 18.812 2.457 18.734 1 93.81 253 PRO B CA 1
ATOM 9116 C C . PRO B 1 253 ? 17.609 3.4 18.75 1 93.81 253 PRO B C 1
ATOM 9118 O O . PRO B 1 253 ? 17.531 4.305 17.922 1 93.81 253 PRO B O 1
ATOM 9121 N N . CYS B 1 254 ? 16.719 3.211 19.734 1 97.06 254 CYS B N 1
ATOM 9122 C CA . CYS B 1 254 ? 15.445 3.918 19.656 1 97.06 254 CYS B CA 1
ATOM 9123 C C . CYS B 1 254 ? 14.984 4.348 21.047 1 97.06 254 CYS B C 1
ATOM 9125 O O . CYS B 1 254 ? 14.828 3.516 21.938 1 97.06 254 CYS B O 1
ATOM 9127 N N . VAL B 1 255 ? 14.773 5.594 21.219 1 98.38 255 VAL B N 1
ATOM 9128 C CA . VAL B 1 255 ? 14.227 6.184 22.422 1 98.38 255 VAL B CA 1
ATOM 9129 C C . VAL B 1 255 ? 12.922 6.91 22.109 1 98.38 255 VAL B C 1
ATOM 9131 O O . VAL B 1 255 ? 12.828 7.605 21.094 1 98.38 255 VAL B O 1
ATOM 9134 N N . VAL B 1 256 ? 11.898 6.715 22.922 1 98.69 256 VAL B N 1
ATOM 9135 C CA . VAL B 1 256 ? 10.648 7.449 22.797 1 98.69 256 VAL B CA 1
ATOM 9136 C C . VAL B 1 256 ? 10.43 8.312 24.031 1 98.69 256 VAL B C 1
ATOM 9138 O O . VAL B 1 256 ? 10.273 7.797 25.141 1 98.69 256 VAL B O 1
ATOM 9141 N N . ASN B 1 257 ? 10.422 9.609 23.859 1 98.81 257 ASN B N 1
ATOM 9142 C CA . ASN B 1 257 ? 10.242 10.586 24.938 1 98.81 257 ASN B CA 1
ATOM 9143 C C . ASN B 1 257 ? 8.766 10.805 25.25 1 98.81 257 ASN B C 1
ATOM 9145 O O . ASN B 1 257 ? 8.102 11.609 24.594 1 98.81 257 ASN B O 1
ATOM 9149 N N . CYS B 1 258 ? 8.289 10.148 26.234 1 98.56 258 CYS B N 1
ATOM 9150 C CA . CYS B 1 258 ? 6.926 10.297 26.734 1 98.56 258 CYS B CA 1
ATOM 9151 C C . CYS B 1 258 ? 6.914 10.859 28.141 1 98.56 258 CYS B C 1
ATOM 9153 O O . CYS B 1 258 ? 6.086 10.469 28.969 1 98.56 258 CYS B O 1
ATOM 9155 N N . ALA B 1 259 ? 7.766 11.812 28.406 1 98.06 259 ALA B N 1
ATOM 9156 C CA . ALA B 1 259 ? 8 12.266 29.781 1 98.06 259 ALA B CA 1
ATOM 9157 C C . ALA B 1 259 ? 7.156 13.492 30.094 1 98.06 259 ALA B C 1
ATOM 9159 O O . ALA B 1 259 ? 7.473 14.242 31.031 1 98.06 259 ALA B O 1
ATOM 9160 N N . GLY B 1 260 ? 6.164 13.836 29.391 1 96.56 260 GLY B N 1
ATOM 9161 C CA . GLY B 1 260 ? 5.246 14.922 29.703 1 96.56 260 GLY B CA 1
ATOM 9162 C C . GLY B 1 260 ? 5.949 16.25 29.938 1 96.56 260 GLY B C 1
ATOM 9163 O O . GLY B 1 260 ? 6.77 16.672 29.125 1 96.56 260 GLY B O 1
ATOM 9164 N N . VAL B 1 261 ? 5.785 16.781 31.109 1 96.62 261 VAL B N 1
ATOM 9165 C CA . VAL B 1 261 ? 6.324 18.078 31.484 1 96.62 261 VAL B CA 1
ATOM 9166 C C . VAL B 1 261 ? 7.848 18.016 31.547 1 96.62 261 VAL B C 1
ATOM 9168 O O . VAL B 1 261 ? 8.531 19.016 31.328 1 96.62 261 VAL B O 1
ATOM 9171 N N . TRP B 1 262 ? 8.406 16.875 31.734 1 97.75 262 TRP B N 1
ATOM 9172 C CA . TRP B 1 262 ? 9.844 16.703 31.906 1 97.75 262 TRP B CA 1
ATOM 9173 C C . TRP B 1 262 ? 10.516 16.359 30.594 1 97.75 262 TRP B C 1
ATOM 9175 O O . TRP B 1 262 ? 11.719 16.078 30.547 1 97.75 262 TRP B O 1
ATOM 9185 N N . ALA B 1 263 ? 9.719 16.344 29.516 1 98.25 263 ALA B N 1
ATOM 9186 C CA . ALA B 1 263 ? 10.227 15.93 28.219 1 98.25 263 ALA B CA 1
ATOM 9187 C C . ALA B 1 263 ? 11.359 16.844 27.75 1 98.25 263 ALA B C 1
ATOM 9189 O O . ALA B 1 263 ? 12.297 16.391 27.094 1 98.25 263 ALA B O 1
ATOM 9190 N N . THR B 1 264 ? 11.273 18.141 28.047 1 97.75 264 THR B N 1
ATOM 9191 C CA . THR B 1 264 ? 12.32 19.094 27.641 1 97.75 264 THR B CA 1
ATOM 9192 C C . THR B 1 264 ? 13.656 18.703 28.266 1 97.75 264 THR B C 1
ATOM 9194 O O . THR B 1 264 ? 14.688 18.703 27.594 1 97.75 264 THR B O 1
ATOM 9197 N N . LYS B 1 265 ? 13.633 18.422 29.516 1 96.81 265 LYS B N 1
ATOM 9198 C CA . LYS B 1 265 ? 14.852 18.031 30.203 1 96.81 265 LYS B CA 1
ATOM 9199 C C . LYS B 1 265 ? 15.438 16.75 29.609 1 96.81 265 LYS B C 1
ATOM 9201 O O . LYS B 1 265 ? 16.656 16.641 29.422 1 96.81 265 LYS B O 1
ATOM 9206 N N . LEU B 1 266 ? 14.602 15.805 29.422 1 97.56 266 LEU B N 1
ATOM 9207 C CA . LEU B 1 266 ? 15.047 14.562 28.812 1 97.56 266 LEU B CA 1
ATOM 9208 C C . LEU B 1 266 ? 15.648 14.82 27.438 1 97.56 266 LEU B C 1
ATOM 9210 O O . LEU B 1 266 ? 16.656 14.211 27.078 1 97.56 266 LEU B O 1
ATOM 9214 N N . GLY B 1 267 ? 14.977 15.672 26.609 1 98.12 267 GLY B N 1
ATOM 9215 C CA . GLY B 1 267 ? 15.508 16.016 25.297 1 98.12 267 GLY B CA 1
ATOM 9216 C C . GLY B 1 267 ? 16.906 16.625 25.359 1 98.12 267 GLY B C 1
ATOM 9217 O O . GLY B 1 267 ? 17.75 16.312 24.531 1 98.12 267 GLY B O 1
ATOM 9218 N N . GLU B 1 268 ? 17.172 17.391 26.344 1 97.06 268 GLU B N 1
ATOM 9219 C CA . GLU B 1 268 ? 18.453 18.047 26.531 1 97.06 268 GLU B CA 1
ATOM 9220 C C . GLU B 1 268 ? 19.578 17.016 26.719 1 97.06 268 GLU B C 1
ATOM 9222 O O . GLU B 1 268 ? 20.703 17.25 26.297 1 97.06 268 GLU B O 1
ATOM 9227 N N . MET B 1 269 ? 19.234 15.914 27.266 1 97.06 269 MET B N 1
ATOM 9228 C CA . MET B 1 269 ? 20.219 14.867 27.5 1 97.06 269 MET B CA 1
ATOM 9229 C C . MET B 1 269 ? 20.75 14.312 26.172 1 97.06 269 MET B C 1
ATOM 9231 O O . MET B 1 269 ? 21.812 13.711 26.125 1 97.06 269 MET B O 1
ATOM 9235 N N . ALA B 1 270 ? 20.031 14.469 25.141 1 97.5 270 ALA B N 1
ATOM 9236 C CA . ALA B 1 270 ? 20.406 13.914 23.844 1 97.5 270 ALA B CA 1
ATOM 9237 C C . ALA B 1 270 ? 20.625 15.023 22.812 1 97.5 270 ALA B C 1
ATOM 9239 O O . ALA B 1 270 ? 20.812 14.75 21.625 1 97.5 270 ALA B O 1
ATOM 9240 N N . GLY B 1 271 ? 20.516 16.297 23.219 1 96.12 271 GLY B N 1
ATOM 9241 C CA . GLY B 1 271 ? 20.625 17.406 22.297 1 96.12 271 GLY B CA 1
ATOM 9242 C C . GLY B 1 271 ? 19.391 17.594 21.422 1 96.12 271 GLY B C 1
ATOM 9243 O O . GLY B 1 271 ? 19.5 18.031 20.266 1 96.12 271 GLY B O 1
ATOM 9244 N N . VAL B 1 272 ? 18.219 17.203 21.906 1 97.56 272 VAL B N 1
ATOM 9245 C CA . VAL B 1 272 ? 16.969 17.297 21.172 1 97.56 272 VAL B CA 1
ATOM 9246 C C . VAL B 1 272 ? 16.125 18.438 21.75 1 97.56 272 VAL B C 1
ATOM 9248 O O . VAL B 1 272 ? 16 18.594 22.969 1 97.56 272 VAL B O 1
ATOM 9251 N N . LYS B 1 273 ? 15.602 19.312 20.859 1 97.31 273 LYS B N 1
ATOM 9252 C CA . LYS B 1 273 ? 14.734 20.422 21.234 1 97.31 273 LYS B CA 1
ATOM 9253 C C . LYS B 1 273 ? 13.281 19.969 21.391 1 97.31 273 LYS B C 1
ATOM 9255 O O . LYS B 1 273 ? 12.703 19.422 20.453 1 97.31 273 LYS B O 1
ATOM 9260 N N . VAL B 1 274 ? 12.727 20.141 22.547 1 97.94 274 VAL B N 1
ATOM 9261 C CA . VAL B 1 274 ? 11.328 19.781 22.797 1 97.94 274 VAL B CA 1
ATOM 9262 C C . VAL B 1 274 ? 10.547 21.031 23.219 1 97.94 274 VAL B C 1
ATOM 9264 O O . VAL B 1 274 ? 10.523 21.391 24.391 1 97.94 274 VAL B O 1
ATOM 9267 N N . PRO B 1 275 ? 9.805 21.625 22.297 1 98.19 275 PRO B N 1
ATOM 9268 C CA . PRO B 1 275 ? 9.18 22.938 22.562 1 98.19 275 PRO B CA 1
ATOM 9269 C C . PRO B 1 275 ? 7.848 22.812 23.281 1 98.19 275 PRO B C 1
ATOM 9271 O O . PRO B 1 275 ? 6.785 22.922 22.656 1 98.19 275 PRO B O 1
ATOM 9274 N N . LEU B 1 276 ? 7.918 22.641 24.594 1 98.25 276 LEU B N 1
ATOM 9275 C CA . LEU B 1 276 ? 6.715 22.688 25.422 1 98.25 276 LEU B CA 1
ATOM 9276 C C . LEU B 1 276 ? 6.965 23.469 26.703 1 98.25 276 LEU B C 1
ATOM 9278 O O . LEU B 1 276 ? 8.117 23.75 27.047 1 98.25 276 LEU B O 1
ATOM 9282 N N . ILE B 1 277 ? 5.895 23.891 27.359 1 97.94 277 ILE B N 1
ATOM 9283 C CA . ILE B 1 277 ? 6 24.656 28.594 1 97.94 277 ILE B CA 1
ATOM 9284 C C . ILE B 1 277 ? 5.012 24.109 29.625 1 97.94 277 ILE B C 1
ATOM 9286 O O . ILE B 1 277 ? 3.934 23.625 29.25 1 97.94 277 ILE B O 1
ATOM 9290 N N . ALA B 1 278 ? 5.434 24.125 30.891 1 97.69 278 ALA B N 1
ATOM 9291 C CA . ALA B 1 278 ? 4.609 23.609 31.984 1 97.69 278 ALA B CA 1
ATOM 9292 C C . ALA B 1 278 ? 3.729 24.703 32.594 1 97.69 278 ALA B C 1
ATOM 9294 O O . ALA B 1 278 ? 4.184 25.828 32.781 1 97.69 278 ALA B O 1
ATOM 9295 N N . MET B 1 279 ? 2.453 24.422 32.75 1 98.19 279 MET B N 1
ATOM 9296 C CA . MET B 1 279 ? 1.503 25.297 33.438 1 98.19 279 MET B CA 1
ATOM 9297 C C . MET B 1 279 ? 0.696 24.531 34.469 1 98.19 279 MET B C 1
ATOM 9299 O O . MET B 1 279 ? 0.619 23.312 34.438 1 98.19 279 MET B O 1
ATOM 9303 N N . HIS B 1 280 ? 0.145 25.312 35.438 1 96.44 280 HIS B N 1
ATOM 9304 C CA . HIS B 1 280 ? -0.864 24.766 36.344 1 96.44 280 HIS B CA 1
ATOM 9305 C C . HIS B 1 280 ? -2.184 24.547 35.594 1 96.44 280 HIS B C 1
ATOM 9307 O O . HIS B 1 280 ? -2.592 25.359 34.781 1 96.44 280 HIS B O 1
ATOM 9313 N N . HIS B 1 281 ? -2.74 23.484 35.75 1 95.62 281 HIS B N 1
ATOM 9314 C CA . HIS B 1 281 ? -4.07 23.172 35.25 1 95.62 281 HIS B CA 1
ATOM 9315 C C . HIS B 1 281 ? -4.91 22.484 36.312 1 95.62 281 HIS B C 1
ATOM 9317 O O . HIS B 1 281 ? -4.414 21.609 37.031 1 95.62 281 HIS B O 1
ATOM 9323 N N . ALA B 1 282 ? -6.18 22.891 36.469 1 95.25 282 ALA B N 1
ATOM 9324 C CA . ALA B 1 282 ? -6.883 22.484 37.688 1 95.25 282 ALA B CA 1
ATOM 9325 C C . ALA B 1 282 ? -8.344 22.156 37.375 1 95.25 282 ALA B C 1
ATOM 9327 O O . ALA B 1 282 ? -8.875 22.562 36.344 1 95.25 282 ALA B O 1
ATOM 9328 N N . TYR B 1 283 ? -8.906 21.375 38.188 1 96.06 283 TYR B N 1
ATOM 9329 C CA . TYR B 1 283 ? -10.352 21.219 38.344 1 96.06 283 TYR B CA 1
ATOM 9330 C C . TYR B 1 283 ? -10.703 21.016 39.812 1 96.06 283 TYR B C 1
ATOM 9332 O O . TYR B 1 283 ? -9.828 20.734 40.656 1 96.06 283 TYR B O 1
ATOM 9340 N N . VAL B 1 284 ? -11.938 21.188 40.156 1 96.25 284 VAL B N 1
ATOM 9341 C CA . VAL B 1 284 ? -12.422 20.922 41.5 1 96.25 284 VAL B CA 1
ATOM 9342 C C . VAL B 1 284 ? -13.516 19.844 41.469 1 96.25 284 VAL B C 1
ATOM 9344 O O . VAL B 1 284 ? -14.148 19.641 40.438 1 96.25 284 VAL B O 1
ATOM 9347 N N . VAL B 1 285 ? -13.641 19.109 42.562 1 94.31 285 VAL B N 1
ATOM 9348 C CA . VAL B 1 285 ? -14.703 18.141 42.719 1 94.31 285 VAL B CA 1
ATOM 9349 C C . VAL B 1 285 ? -15.734 18.641 43.719 1 94.31 285 VAL B C 1
ATOM 9351 O O . VAL B 1 285 ? -15.391 19 44.844 1 94.31 285 VAL B O 1
ATOM 9354 N N . THR B 1 286 ? -16.938 18.609 43.312 1 97.25 286 THR B N 1
ATOM 9355 C CA . THR B 1 286 ? -18 19.156 44.156 1 97.25 286 THR B CA 1
ATOM 9356 C C . THR B 1 286 ? -18.469 18.109 45.156 1 97.25 286 THR B C 1
ATOM 9358 O O . THR B 1 286 ? -18.141 16.922 45.031 1 97.25 286 THR B O 1
ATOM 9361 N N . GLU B 1 287 ? -19.25 18.609 46.062 1 93.38 287 GLU B N 1
ATOM 9362 C CA . GLU B 1 287 ? -20.016 17.703 46.938 1 93.38 287 GLU B CA 1
ATOM 9363 C C . GLU B 1 287 ? -21.203 17.109 46.156 1 93.38 287 GLU B C 1
ATOM 9365 O O . GLU B 1 287 ? -21.422 17.422 45 1 93.38 287 GLU B O 1
ATOM 9370 N N . ARG B 1 288 ? -21.875 16.266 46.812 1 93.69 288 ARG B N 1
ATOM 9371 C CA . ARG B 1 288 ? -23 15.547 46.219 1 93.69 288 ARG B CA 1
ATOM 9372 C C . ARG B 1 288 ? -24.031 16.531 45.688 1 93.69 288 ARG B C 1
ATOM 9374 O O . ARG B 1 288 ? -24.328 17.531 46.312 1 93.69 288 ARG B O 1
ATOM 9381 N N . ILE B 1 289 ? -24.547 16.25 44.531 1 96 289 ILE B N 1
ATOM 9382 C CA . ILE B 1 289 ? -25.625 17.016 43.906 1 96 289 ILE B CA 1
ATOM 9383 C C . ILE B 1 289 ? -26.797 16.094 43.594 1 96 289 ILE B C 1
ATOM 9385 O O . ILE B 1 289 ? -26.672 15.141 42.844 1 96 289 ILE B O 1
ATOM 9389 N N . GLU B 1 290 ? -27.922 16.391 44.156 1 92.12 290 GLU B N 1
ATOM 9390 C CA . GLU B 1 290 ? -29.109 15.578 43.906 1 92.12 290 GLU B CA 1
ATOM 9391 C C . GLU B 1 290 ? -29.578 15.672 42.469 1 92.12 290 GLU B C 1
ATOM 9393 O O . GLU B 1 290 ? -29.734 16.766 41.938 1 92.12 290 GLU B O 1
ATOM 9398 N N . GLY B 1 291 ? -29.656 14.539 41.812 1 92.25 291 GLY B N 1
ATOM 9399 C CA . GLY B 1 291 ? -30.219 14.508 40.469 1 92.25 291 GLY B CA 1
ATOM 9400 C C . GLY B 1 291 ? -29.156 14.5 39.375 1 92.25 291 GLY B C 1
ATOM 9401 O O . GLY B 1 291 ? -29.484 14.375 38.188 1 92.25 291 GLY B O 1
ATOM 9402 N N . ILE B 1 292 ? -27.875 14.5 39.75 1 94.38 292 ILE B N 1
ATOM 9403 C CA . ILE B 1 292 ? -26.812 14.648 38.781 1 94.38 292 ILE B CA 1
ATOM 9404 C C . ILE B 1 292 ? -26.453 13.281 38.188 1 94.38 292 ILE B C 1
ATOM 9406 O O . ILE B 1 292 ? -25.797 13.195 37.156 1 94.38 292 ILE B O 1
ATOM 9410 N N . GLN B 1 293 ? -26.906 12.195 38.719 1 89.19 293 GLN B N 1
ATOM 9411 C CA . GLN B 1 293 ? -26.5 10.836 38.344 1 89.19 293 GLN B CA 1
ATOM 9412 C C . GLN B 1 293 ? -26.859 10.516 36.906 1 89.19 293 GLN B C 1
ATOM 9414 O O . GLN B 1 293 ? -27.938 10.891 36.438 1 89.19 293 GLN B O 1
ATOM 9419 N N . ASN B 1 294 ? -25.953 9.891 36.156 1 86.19 294 ASN B N 1
ATOM 9420 C CA . ASN B 1 294 ? -26.125 9.352 34.812 1 86.19 294 ASN B CA 1
ATOM 9421 C C . ASN B 1 294 ? -26.234 10.469 33.781 1 86.19 294 ASN B C 1
ATOM 9423 O O . ASN B 1 294 ? -26.641 10.219 32.625 1 86.19 294 ASN B O 1
ATOM 9427 N N . MET B 1 295 ? -25.906 11.68 34.188 1 94.56 295 MET B N 1
ATOM 9428 C CA . MET B 1 295 ? -25.922 12.773 33.25 1 94.56 295 MET B CA 1
ATOM 9429 C C . MET B 1 295 ? -24.719 12.711 32.312 1 94.56 295 MET B C 1
ATOM 9431 O O . MET B 1 295 ? -23.656 12.203 32.688 1 94.56 295 MET B O 1
ATOM 9435 N N . PRO B 1 296 ? -24.922 13.242 31.047 1 96.44 296 PRO B N 1
ATOM 9436 C CA . PRO B 1 296 ? -23.75 13.336 30.188 1 96.44 296 PRO B CA 1
ATOM 9437 C C . PRO B 1 296 ? -22.734 14.367 30.688 1 96.44 296 PRO B C 1
ATOM 9439 O O . PRO B 1 296 ? -23.078 15.25 31.469 1 96.44 296 PRO B O 1
ATOM 944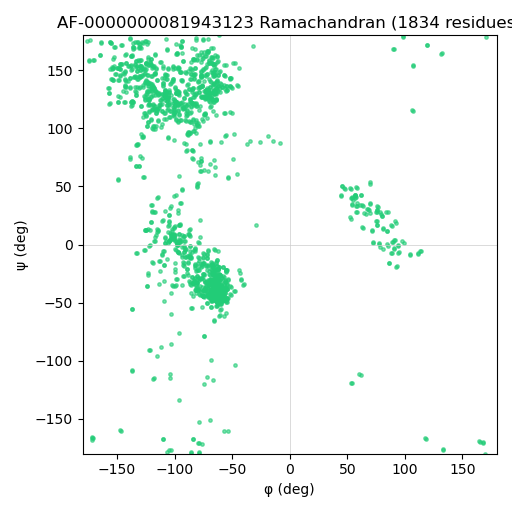2 N N . ASN B 1 297 ? -21.469 14.219 30.281 1 97.69 297 ASN B N 1
ATOM 9443 C CA . ASN B 1 297 ? -20.469 15.266 30.5 1 97.69 297 ASN B CA 1
ATOM 9444 C C . ASN B 1 297 ? -20.766 16.5 29.656 1 97.69 297 ASN B C 1
ATOM 9446 O O . ASN B 1 297 ? -21.453 16.406 28.641 1 97.69 297 ASN B O 1
ATOM 9450 N N . VAL B 1 298 ? -20.234 17.609 30.172 1 97.5 298 VAL B N 1
ATOM 9451 C CA . VAL B 1 298 ? -20.594 18.859 29.516 1 97.5 298 VAL B CA 1
ATOM 9452 C C . VAL B 1 298 ? -19.328 19.641 29.156 1 97.5 298 VAL B C 1
ATOM 9454 O O . VAL B 1 298 ? -18.391 19.719 29.953 1 97.5 298 VAL B O 1
ATOM 9457 N N . ARG B 1 299 ? -19.281 20.172 27.953 1 96.31 299 ARG B N 1
ATOM 9458 C CA . ARG B 1 299 ? -18.344 21.203 27.562 1 96.31 299 ARG B CA 1
ATOM 9459 C C . ARG B 1 299 ? -19.062 22.5 27.172 1 96.31 299 ARG B C 1
ATOM 9461 O O . ARG B 1 299 ? -19.859 22.5 26.219 1 96.31 299 ARG B O 1
ATOM 9468 N N . ASP B 1 300 ? -18.844 23.469 27.891 1 96.31 300 ASP B N 1
ATOM 9469 C CA . ASP B 1 300 ? -19.312 24.812 27.547 1 96.31 300 ASP B CA 1
ATOM 9470 C C . ASP B 1 300 ? -18.156 25.688 27.078 1 96.31 300 ASP B C 1
ATOM 9472 O O . ASP B 1 300 ? -17.516 26.391 27.875 1 96.31 300 ASP B O 1
ATOM 9476 N N . HIS B 1 301 ? -17.953 25.672 25.75 1 95.12 301 HIS B N 1
ATOM 9477 C CA . HIS B 1 301 ? -16.797 26.359 25.172 1 95.12 301 HIS B CA 1
ATOM 9478 C C . HIS B 1 301 ? -16.906 27.875 25.375 1 95.12 301 HIS B C 1
ATOM 9480 O O . HIS B 1 301 ? -15.898 28.547 25.594 1 95.12 301 HIS B O 1
ATOM 9486 N N . ASP B 1 302 ? -18.062 28.375 25.312 1 93.56 302 ASP B N 1
ATOM 9487 C CA . ASP B 1 302 ? -18.234 29.812 25.438 1 93.56 302 ASP B CA 1
ATOM 9488 C C . ASP B 1 302 ? -17.906 30.297 26.844 1 93.56 302 ASP B C 1
ATOM 9490 O O . ASP B 1 302 ? -17.406 31.406 27.031 1 93.56 302 ASP B O 1
ATOM 9494 N N . ALA B 1 303 ? -18.141 29.422 27.812 1 93.88 303 ALA B N 1
ATOM 9495 C CA . ALA B 1 303 ? -17.766 29.734 29.203 1 93.88 303 ALA B CA 1
ATOM 9496 C C . ALA B 1 303 ? -16.375 29.188 29.516 1 93.88 303 ALA B C 1
ATOM 9498 O O . ALA B 1 303 ? -15.852 29.406 30.609 1 93.88 303 ALA B O 1
ATOM 9499 N N . SER B 1 304 ? -15.766 28.531 28.625 1 95.5 304 SER B N 1
ATOM 9500 C CA . SER B 1 304 ? -14.438 27.938 28.734 1 95.5 304 SER B CA 1
ATOM 9501 C C . SER B 1 304 ? -14.367 26.953 29.906 1 95.5 304 SER B C 1
ATOM 9503 O O . SER B 1 304 ? -13.398 26.969 30.672 1 95.5 304 SER B O 1
ATOM 9505 N N . VAL B 1 305 ? -15.477 26.109 30.094 1 96.5 305 VAL B N 1
ATOM 9506 C CA . VAL B 1 305 ? -15.484 25.156 31.203 1 96.5 305 VAL B CA 1
ATOM 9507 C C . VAL B 1 305 ? -15.953 23.797 30.703 1 96.5 305 VAL B C 1
ATOM 9509 O O . VAL B 1 305 ? -16.594 23.703 29.641 1 96.5 305 VAL B O 1
ATOM 9512 N N . TYR B 1 306 ? -15.539 22.781 31.391 1 96.44 306 TYR B N 1
ATOM 9513 C CA . TYR B 1 306 ? -16.094 21.438 31.234 1 96.44 306 TYR B CA 1
ATOM 9514 C C . TYR B 1 306 ? -16.562 20.875 32.562 1 96.44 306 TYR B C 1
ATOM 9516 O O . TYR B 1 306 ? -16.031 21.25 33.625 1 96.44 306 TYR B O 1
ATOM 9524 N N . LEU B 1 307 ? -17.578 20.094 32.531 1 97.75 307 LEU B N 1
ATOM 9525 C CA . LEU B 1 307 ? -18.156 19.406 33.688 1 97.75 307 LEU B CA 1
ATOM 9526 C C . LEU B 1 307 ? -18.172 17.891 33.469 1 97.75 307 LEU B C 1
ATOM 9528 O O . LEU B 1 307 ? -18.828 17.391 32.562 1 97.75 307 LEU B O 1
ATOM 9532 N N . ARG B 1 308 ? -17.422 17.234 34.281 1 96.81 308 ARG B N 1
ATOM 9533 C CA . ARG B 1 308 ? -17.359 15.773 34.219 1 96.81 308 ARG B CA 1
ATOM 9534 C C . ARG B 1 308 ? -18.125 15.141 35.375 1 96.81 308 ARG B C 1
ATOM 9536 O O . ARG B 1 308 ? -17.938 15.5 36.531 1 96.81 308 ARG B O 1
ATOM 9543 N N . LEU B 1 309 ? -18.984 14.227 34.969 1 95.12 309 LEU B N 1
ATOM 9544 C CA . LEU B 1 309 ? -19.719 13.492 36 1 95.12 309 LEU B CA 1
ATOM 9545 C C . LEU B 1 309 ? -18.797 12.562 36.75 1 95.12 309 LEU B C 1
ATOM 9547 O O . LEU B 1 309 ? -18 11.828 36.156 1 95.12 309 LEU B O 1
ATOM 9551 N N . GLN B 1 310 ? -18.812 12.672 38 1 91.56 310 GLN B N 1
ATOM 9552 C CA . GLN B 1 310 ? -18.109 11.773 38.906 1 91.56 310 GLN B CA 1
ATOM 9553 C C . GLN B 1 310 ? -19.031 11.242 39.969 1 91.56 310 GLN B C 1
ATOM 9555 O O . GLN B 1 310 ? -19.109 11.805 41.062 1 91.56 310 GLN B O 1
ATOM 9560 N N . GLY B 1 311 ? -19.609 10.094 39.688 1 88.12 311 GLY B N 1
ATOM 9561 C CA . GLY B 1 311 ? -20.594 9.555 40.594 1 88.12 311 GLY B CA 1
ATOM 9562 C C . GLY B 1 311 ? -21.797 10.461 40.781 1 88.12 311 GLY B C 1
ATOM 9563 O O . GLY B 1 311 ? -22.609 10.633 39.875 1 88.12 311 GLY B O 1
ATOM 9564 N N . ASP B 1 312 ? -21.859 10.992 42.031 1 92.25 312 ASP B N 1
ATOM 9565 C CA . ASP B 1 312 ? -22.969 11.898 42.312 1 92.25 312 ASP B CA 1
ATOM 9566 C C . ASP B 1 312 ? -22.484 13.336 42.469 1 92.25 312 ASP B C 1
ATOM 9568 O O . ASP B 1 312 ? -23.141 14.148 43.156 1 92.25 312 ASP B O 1
ATOM 9572 N N . ALA B 1 313 ? -21.312 13.555 41.906 1 94.56 313 ALA B N 1
ATOM 9573 C CA . ALA B 1 313 ? -20.703 14.883 41.938 1 94.56 313 ALA B CA 1
ATOM 9574 C C . ALA B 1 313 ? -20.188 15.281 40.562 1 94.56 313 ALA B C 1
ATOM 9576 O O . ALA B 1 313 ? -20.328 14.516 39.594 1 94.56 313 ALA B O 1
ATOM 9577 N N . LEU B 1 314 ? -19.734 16.547 40.562 1 96.62 314 LEU B N 1
ATOM 9578 C CA . LEU B 1 314 ? -19.156 17.031 39.281 1 96.62 314 LEU B CA 1
ATOM 9579 C C . LEU B 1 314 ? -17.703 17.438 39.469 1 96.62 314 LEU B C 1
ATOM 9581 O O . LEU B 1 314 ? -17.344 18.016 40.531 1 96.62 314 LEU B O 1
ATOM 9585 N N . SER B 1 315 ? -16.859 17.062 38.562 1 96.38 315 SER B N 1
ATOM 9586 C CA . SER B 1 315 ? -15.578 17.719 38.375 1 96.38 315 SER B CA 1
ATOM 9587 C C . SER B 1 315 ? -15.695 18.938 37.469 1 96.38 315 SER B C 1
ATOM 9589 O O . SER B 1 315 ? -16.156 18.812 36.344 1 96.38 315 SER B O 1
ATOM 9591 N N . VAL B 1 316 ? -15.305 20.094 37.969 1 96.56 316 VAL B N 1
ATOM 9592 C CA . VAL B 1 316 ? -15.422 21.344 37.25 1 96.56 316 VAL B CA 1
ATOM 9593 C C . VAL B 1 316 ? -14.031 21.844 36.875 1 96.56 316 VAL B C 1
ATOM 9595 O O . VAL B 1 316 ? -13.203 22.109 37.75 1 96.56 316 VAL B O 1
ATOM 9598 N N . GLY B 1 317 ? -13.742 21.906 35.625 1 96.12 317 GLY B N 1
ATOM 9599 C CA . GLY B 1 317 ? -12.484 22.453 35.125 1 96.12 317 GLY B CA 1
ATOM 9600 C C . GLY B 1 317 ? -12.664 23.359 33.938 1 96.12 317 GLY B C 1
ATOM 9601 O O . GLY B 1 317 ? -13.773 23.484 33.406 1 96.12 317 GLY B O 1
ATOM 9602 N N . GLY B 1 318 ? -11.625 24.047 33.562 1 95.69 318 GLY B N 1
ATOM 9603 C CA . GLY B 1 318 ? -11.68 24.969 32.438 1 95.69 318 GLY B CA 1
ATOM 9604 C C . GLY B 1 318 ? -10.328 25.516 32.031 1 95.69 318 GLY B C 1
ATOM 9605 O O . GLY B 1 318 ? -9.289 24.969 32.406 1 95.69 318 GLY B O 1
ATOM 9606 N N . TYR B 1 319 ? -10.352 26.531 31.188 1 95.88 319 TYR B N 1
ATOM 9607 C CA . TYR B 1 319 ? -9.156 27.203 30.672 1 95.88 319 TYR B CA 1
ATOM 9608 C C . TYR B 1 319 ? -9.211 28.703 30.938 1 95.88 319 TYR B C 1
ATOM 9610 O O . TYR B 1 319 ? -10.016 29.406 30.344 1 95.88 319 TYR B O 1
ATOM 9618 N N . GLU B 1 320 ? -8.32 29.125 31.859 1 95.19 320 GLU B N 1
ATOM 9619 C CA . GLU B 1 320 ? -8.258 30.547 32.219 1 95.19 320 GLU B CA 1
ATOM 9620 C C . GLU B 1 320 ? -7.418 31.344 31.234 1 95.19 320 GLU B C 1
ATOM 9622 O O . GLU B 1 320 ? -6.531 30.781 30.578 1 95.19 320 GLU B O 1
ATOM 9627 N N . GLN B 1 321 ? -7.637 32.594 31.219 1 92.94 321 GLN B N 1
ATOM 9628 C CA . GLN B 1 321 ? -6.859 33.438 30.328 1 92.94 321 GLN B CA 1
ATOM 9629 C C . GLN B 1 321 ? -5.465 33.719 30.891 1 92.94 321 GLN B C 1
ATOM 9631 O O . GLN B 1 321 ? -4.559 34.125 30.172 1 92.94 321 GLN B O 1
ATOM 9636 N N . ASN B 1 322 ? -5.316 33.5 32.188 1 96.25 322 ASN B N 1
ATOM 9637 C CA . ASN B 1 322 ? -4.047 33.781 32.844 1 96.25 322 ASN B CA 1
ATOM 9638 C C . ASN B 1 322 ? -3.545 32.562 33.625 1 96.25 322 ASN B C 1
ATOM 9640 O O . ASN B 1 322 ? -3.223 32.656 34.812 1 96.25 322 ASN B O 1
ATOM 9644 N N . PRO B 1 323 ? -3.354 31.438 32.938 1 96.69 323 PRO B N 1
ATOM 9645 C CA . PRO B 1 323 ? -2.791 30.281 33.625 1 96.69 323 PRO B CA 1
ATOM 9646 C C . PRO B 1 323 ? -1.454 30.594 34.312 1 96.69 323 PRO B C 1
ATOM 9648 O O . PRO B 1 323 ? -0.752 31.531 33.875 1 96.69 323 PRO B O 1
ATOM 9651 N N . ILE B 1 324 ? -1.114 29.844 35.344 1 97 324 ILE B N 1
ATOM 9652 C CA . ILE B 1 324 ? 0.142 30.031 36.062 1 97 324 ILE B CA 1
ATOM 9653 C C . ILE B 1 324 ? 1.229 29.156 35.438 1 97 324 ILE B C 1
ATOM 9655 O O . ILE B 1 324 ? 1.078 27.938 35.344 1 97 324 ILE B O 1
ATOM 9659 N N . PHE B 1 325 ? 2.303 29.812 34.969 1 97.19 325 PHE B N 1
ATOM 9660 C CA . PHE B 1 325 ? 3.436 29.078 34.406 1 97.19 325 PHE B CA 1
ATOM 9661 C C . PHE B 1 325 ? 4.258 28.422 35.5 1 97.19 325 PHE B C 1
ATOM 9663 O O . PHE B 1 325 ? 4.473 29.016 36.562 1 97.19 325 PHE B O 1
ATOM 9670 N N . TRP B 1 326 ? 4.578 27.156 35.312 1 96.81 326 TRP B N 1
ATOM 9671 C CA . TRP B 1 326 ? 5.539 26.5 36.219 1 96.81 326 TRP B CA 1
ATOM 9672 C C . TRP B 1 326 ? 6.965 26.688 35.688 1 96.81 326 TRP B C 1
ATOM 9674 O O . TRP B 1 326 ? 7.473 25.875 34.938 1 96.81 326 TRP B O 1
ATOM 9684 N N . GLU B 1 327 ? 7.656 27.672 36.156 1 93.5 327 GLU B N 1
ATOM 9685 C CA . GLU B 1 327 ? 8.914 28.141 35.594 1 93.5 327 GLU B CA 1
ATOM 9686 C C . GLU B 1 327 ? 10.039 27.125 35.812 1 93.5 327 GLU B C 1
ATOM 9688 O O . GLU B 1 327 ? 10.867 26.922 34.938 1 93.5 327 GLU B O 1
ATOM 9693 N N . GLU B 1 328 ? 10.062 26.609 37 1 92.88 328 GLU B N 1
ATOM 9694 C CA . GLU B 1 328 ? 11.094 25.625 37.312 1 92.88 328 GLU B CA 1
ATOM 9695 C C . GLU B 1 328 ? 10.484 24.266 37.625 1 92.88 328 GLU B C 1
ATOM 9697 O O . GLU B 1 328 ? 10.094 24 38.781 1 92.88 328 GLU B O 1
ATOM 9702 N N . VAL B 1 329 ? 10.555 23.422 36.656 1 94.31 329 VAL B N 1
ATOM 9703 C CA . VAL B 1 329 ? 9.992 22.078 36.781 1 94.31 329 VAL B CA 1
ATOM 9704 C C . VAL B 1 329 ? 10.875 21.234 37.719 1 94.31 329 VAL B C 1
ATOM 9706 O O . VAL B 1 329 ? 12.078 21.078 37.438 1 94.31 329 VAL B O 1
ATOM 9709 N N . SER B 1 330 ? 10.32 20.672 38.688 1 92.5 330 SER B N 1
ATOM 9710 C CA . SER B 1 330 ? 11.062 19.906 39.688 1 92.5 330 SER B CA 1
ATOM 9711 C C . SER B 1 330 ? 11.102 18.422 39.344 1 92.5 330 SER B C 1
ATOM 9713 O O . SER B 1 330 ? 10.078 17.844 38.938 1 92.5 330 SER B O 1
ATOM 9715 N N . ASP B 1 331 ? 12.211 17.797 39.594 1 89.44 331 ASP B N 1
ATOM 9716 C CA . ASP B 1 331 ? 12.383 16.359 39.375 1 89.44 331 ASP B CA 1
ATOM 9717 C C . ASP B 1 331 ? 11.836 15.555 40.531 1 89.44 331 ASP B C 1
ATOM 9719 O O . ASP B 1 331 ? 11.773 14.328 40.5 1 89.44 331 ASP B O 1
ATOM 9723 N N . LYS B 1 332 ? 11.406 16.234 41.5 1 87.44 332 LYS B N 1
ATOM 9724 C CA . LYS B 1 332 ? 10.93 15.547 42.719 1 87.44 332 LYS B CA 1
ATOM 9725 C C . LYS B 1 332 ? 9.406 15.562 42.781 1 87.44 332 LYS B C 1
ATOM 9727 O O . LYS B 1 332 ? 8.828 15.031 43.75 1 87.44 332 LYS B O 1
ATOM 9732 N N . PHE B 1 333 ? 8.867 16.062 41.812 1 89.25 333 PHE B N 1
ATOM 9733 C CA . PHE B 1 333 ? 7.414 16.203 41.812 1 89.25 333 PHE B CA 1
ATOM 9734 C C . PHE B 1 333 ? 6.75 14.891 41.406 1 89.25 333 PHE B C 1
ATOM 9736 O O . PHE B 1 333 ? 6.84 14.484 40.25 1 89.25 333 PHE B O 1
ATOM 9743 N N . ALA B 1 334 ? 6.145 14.148 42.25 1 88.44 334 ALA B N 1
ATOM 9744 C CA . ALA B 1 334 ? 5.457 12.875 42 1 88.44 334 ALA B CA 1
ATOM 9745 C C . ALA B 1 334 ? 4.223 12.758 42.906 1 88.44 334 ALA B C 1
ATOM 9747 O O . ALA B 1 334 ? 4.293 12.984 44.125 1 88.44 334 ALA B O 1
ATOM 9748 N N . PHE B 1 335 ? 3.139 12.391 42.312 1 88.94 335 PHE B N 1
ATOM 9749 C CA . PHE B 1 335 ? 1.861 12.289 43 1 88.94 335 PHE B CA 1
ATOM 9750 C C . PHE B 1 335 ? 1.626 13.516 43.906 1 88.94 335 PHE B C 1
ATOM 9752 O O . PHE B 1 335 ? 1.249 13.383 45.062 1 88.94 335 PHE B O 1
ATOM 9759 N N . SER B 1 336 ? 1.971 14.664 43.312 1 86.88 336 SER B N 1
ATOM 9760 C CA . SER B 1 336 ? 1.862 15.922 44.062 1 86.88 336 SER B CA 1
ATOM 9761 C C . SER B 1 336 ? 0.951 16.906 43.312 1 86.88 336 SER B C 1
ATOM 9763 O O . SER B 1 336 ? 0.743 16.781 42.125 1 86.88 336 SER B O 1
ATOM 9765 N N . LEU B 1 337 ? 0.349 17.828 44.094 1 93.31 337 LEU B N 1
ATOM 9766 C CA . LEU B 1 337 ? -0.527 18.875 43.594 1 93.31 337 LEU B CA 1
ATOM 9767 C C . LEU B 1 337 ? -0.106 20.234 44.094 1 93.31 337 LEU B C 1
ATOM 9769 O O . LEU B 1 337 ? 0.546 20.344 45.125 1 93.31 337 LEU B O 1
ATOM 9773 N N . PHE B 1 338 ? -0.386 21.234 43.375 1 95.44 338 PHE B N 1
ATOM 9774 C CA . PHE B 1 338 ? -0.24 22.609 43.844 1 95.44 338 PHE B CA 1
ATOM 9775 C C . PHE B 1 338 ? -1.461 23.047 44.625 1 95.44 338 PHE B C 1
ATOM 9777 O O . PHE B 1 338 ? -2.529 22.438 44.531 1 95.44 338 PHE B O 1
ATOM 9784 N N . ASP B 1 339 ? -1.205 24.078 45.406 1 89 339 ASP B N 1
ATOM 9785 C CA . ASP B 1 339 ? -2.363 24.781 45.969 1 89 339 ASP B CA 1
ATOM 9786 C C . ASP B 1 339 ? -3.139 25.516 44.875 1 89 339 ASP B C 1
ATOM 9788 O O . ASP B 1 339 ? -2.543 26.109 43.969 1 89 339 ASP B O 1
ATOM 9792 N N . LEU B 1 340 ? -4.418 25.422 45.031 1 95.19 340 LEU B N 1
ATOM 9793 C CA . LEU B 1 340 ? -5.254 26.078 44.031 1 95.19 340 LEU B CA 1
ATOM 9794 C C . LEU B 1 340 ? -5.27 27.594 44.25 1 95.19 340 LEU B C 1
ATOM 9796 O O . LEU B 1 340 ? -5.469 28.062 45.344 1 95.19 340 LEU B O 1
ATOM 9800 N N . ASP B 1 341 ? -4.969 28.328 43.25 1 94.81 341 ASP B N 1
ATOM 9801 C CA . ASP B 1 341 ? -5.137 29.781 43.281 1 94.81 341 ASP B CA 1
ATOM 9802 C C . ASP B 1 341 ? -6.555 30.172 42.875 1 94.81 341 ASP B C 1
ATOM 9804 O O . ASP B 1 341 ? -6.875 30.219 41.688 1 94.81 341 ASP B O 1
ATOM 9808 N N . TRP B 1 342 ? -7.297 30.531 43.781 1 93.81 342 TRP B N 1
ATOM 9809 C CA . TRP B 1 342 ? -8.711 30.797 43.562 1 93.81 342 TRP B CA 1
ATOM 9810 C C . TRP B 1 342 ? -8.914 32.062 42.719 1 93.81 342 TRP B C 1
ATOM 9812 O O . TRP B 1 342 ? -9.914 32.188 42 1 93.81 342 TRP B O 1
ATOM 9822 N N . ASP B 1 343 ? -8.008 33 42.844 1 93.5 343 ASP B N 1
ATOM 9823 C CA . ASP B 1 343 ? -8.109 34.219 42.031 1 93.5 343 ASP B CA 1
ATOM 9824 C C . ASP B 1 343 ? -8.055 33.875 40.531 1 93.5 343 ASP B C 1
ATOM 9826 O O . ASP B 1 343 ? -8.727 34.531 39.719 1 93.5 343 ASP B O 1
ATOM 9830 N N . VAL B 1 344 ? -7.285 32.906 40.25 1 94.19 344 VAL B N 1
ATOM 9831 C CA . VAL B 1 344 ? -7.145 32.469 38.875 1 94.19 344 VAL B CA 1
ATOM 9832 C C . VAL B 1 344 ? -8.32 31.562 38.5 1 94.19 344 VAL B C 1
ATOM 9834 O O . VAL B 1 344 ? -8.914 31.719 37.438 1 94.19 344 VAL B O 1
ATOM 9837 N N . PHE B 1 345 ? -8.805 30.719 39.406 1 96.06 345 PHE B N 1
ATOM 9838 C CA . PHE B 1 345 ? -9.742 29.656 39.094 1 96.06 345 PHE B CA 1
ATOM 9839 C C . PHE B 1 345 ? -11.18 30.156 39.188 1 96.06 345 PHE B C 1
ATOM 9841 O O . PHE B 1 345 ? -12.086 29.516 38.656 1 96.06 345 PHE B O 1
ATOM 9848 N N . MET B 1 346 ? -11.414 31.266 39.781 1 94.25 346 MET B N 1
ATOM 9849 C CA . MET B 1 346 ? -12.766 31.75 40.031 1 94.25 346 MET B CA 1
ATOM 9850 C C . MET B 1 346 ? -13.539 31.938 38.719 1 94.25 346 MET B C 1
ATOM 9852 O O . MET B 1 346 ? -14.75 31.734 38.688 1 94.25 346 MET B O 1
ATOM 9856 N N . GLN B 1 347 ? -12.852 32.344 37.656 1 93.62 347 GLN B N 1
ATOM 9857 C CA . GLN B 1 347 ? -13.531 32.531 36.375 1 93.62 347 GLN B CA 1
ATOM 9858 C C . GLN B 1 347 ? -14.164 31.234 35.875 1 93.62 347 GLN B C 1
ATOM 9860 O O . GLN B 1 347 ? -15.234 31.25 35.25 1 93.62 347 GLN B O 1
ATOM 9865 N N . ASN B 1 348 ? -13.609 30.109 36.188 1 95.06 348 ASN B N 1
ATOM 9866 C CA . ASN B 1 348 ? -14.164 28.812 35.844 1 95.06 348 ASN B CA 1
ATOM 9867 C C . ASN B 1 348 ? -15.398 28.469 36.656 1 95.06 348 ASN B C 1
ATOM 9869 O O . ASN B 1 348 ? -16.375 27.938 36.156 1 95.06 348 ASN B O 1
ATOM 9873 N N . ILE B 1 349 ? -15.328 28.781 37.906 1 94.94 349 ILE B N 1
ATOM 9874 C CA . ILE B 1 349 ? -16.453 28.516 38.781 1 94.94 349 ILE B CA 1
ATOM 9875 C C . ILE B 1 349 ? -17.672 29.344 38.344 1 94.94 349 ILE B C 1
ATOM 9877 O O . ILE B 1 349 ? -18.797 28.828 38.344 1 94.94 349 ILE B O 1
ATOM 9881 N N . GLU B 1 350 ? -17.422 30.562 38 1 95 350 GLU B N 1
ATOM 9882 C CA . GLU B 1 350 ? -18.516 31.438 37.562 1 95 350 GLU B CA 1
ATOM 9883 C C . GLU B 1 350 ? -19.188 30.859 36.312 1 95 350 GLU B C 1
ATOM 9885 O O . GLU B 1 350 ? -20.422 30.859 36.219 1 95 350 GLU B O 1
ATOM 9890 N N . GLY B 1 351 ? -18.344 30.406 35.406 1 95.06 351 GLY B N 1
ATOM 9891 C CA . GLY B 1 351 ? -18.906 29.766 34.219 1 95.06 351 GLY B CA 1
ATOM 9892 C C . GLY B 1 351 ? -19.719 28.531 34.531 1 95.06 351 GLY B C 1
ATOM 9893 O O . GLY B 1 351 ? -20.766 28.297 33.938 1 95.06 351 GLY B O 1
ATOM 9894 N N . ALA B 1 352 ? -19.234 27.75 35.469 1 96.94 352 ALA B N 1
ATOM 9895 C CA . ALA B 1 352 ? -19.906 26.516 35.844 1 96.94 352 ALA B CA 1
ATOM 9896 C C . ALA B 1 352 ? -21.234 26.797 36.531 1 96.94 352 ALA B C 1
ATOM 9898 O O . ALA B 1 352 ? -22.234 26.125 36.312 1 96.94 352 ALA B O 1
ATOM 9899 N N . ILE B 1 353 ? -21.25 27.812 37.375 1 96.5 353 ILE B N 1
ATOM 9900 C CA . ILE B 1 353 ? -22.453 28.188 38.094 1 96.5 353 ILE B CA 1
ATOM 9901 C C . ILE B 1 353 ? -23.516 28.688 37.094 1 96.5 353 ILE B C 1
ATOM 9903 O O . ILE B 1 353 ? -24.703 28.391 37.25 1 96.5 353 ILE B O 1
ATOM 9907 N N . ASN B 1 354 ? -23.078 29.406 36.125 1 96.25 354 ASN B N 1
ATOM 9908 C CA . ASN B 1 354 ? -24.016 29.844 35.094 1 96.25 354 ASN B CA 1
ATOM 9909 C C . ASN B 1 354 ? -24.672 28.656 34.406 1 96.25 354 ASN B C 1
ATOM 9911 O O . ASN B 1 354 ? -25.875 28.672 34.125 1 96.25 354 ASN B O 1
ATOM 9915 N N . ARG B 1 355 ? -23.938 27.578 34.156 1 96.38 355 ARG B N 1
ATOM 9916 C CA . ARG B 1 355 ? -24.406 26.438 33.375 1 96.38 355 ARG B CA 1
ATOM 9917 C C . ARG B 1 355 ? -25.234 25.484 34.219 1 96.38 355 ARG B C 1
ATOM 9919 O O . ARG B 1 355 ? -26.234 24.922 33.75 1 96.38 355 ARG B O 1
ATOM 9926 N N . VAL B 1 356 ? -24.781 25.297 35.469 1 97.5 356 VAL B N 1
ATOM 9927 C CA . VAL B 1 356 ? -25.5 24.484 36.438 1 97.5 356 VAL B CA 1
ATOM 9928 C C . VAL B 1 356 ? -25.656 25.281 37.719 1 97.5 356 VAL B C 1
ATOM 9930 O O . VAL B 1 356 ? -24.875 25.125 38.656 1 97.5 356 VAL B O 1
ATOM 9933 N N . PRO B 1 357 ? -26.75 25.953 37.906 1 97.12 357 PRO B N 1
ATOM 9934 C CA . PRO B 1 357 ? -26.922 26.953 38.969 1 97.12 357 PRO B CA 1
ATOM 9935 C C . PRO B 1 357 ? -26.844 26.359 40.375 1 97.12 357 PRO B C 1
ATOM 9937 O O . PRO B 1 357 ? -26.422 27.031 41.312 1 97.12 357 PRO B O 1
ATOM 9940 N N . ILE B 1 358 ? -27.172 25.094 40.562 1 96.88 358 ILE B N 1
ATOM 9941 C CA . ILE B 1 358 ? -27.156 24.469 41.875 1 96.88 358 ILE B CA 1
ATOM 9942 C C . ILE B 1 358 ? -25.734 24.453 42.438 1 96.88 358 ILE B C 1
ATOM 9944 O O . ILE B 1 358 ? -25.547 24.297 43.656 1 96.88 358 ILE B O 1
ATOM 9948 N N . LEU B 1 359 ? -24.766 24.719 41.625 1 96.94 359 LEU B N 1
ATOM 9949 C CA . LEU B 1 359 ? -23.359 24.719 42.031 1 96.94 359 LEU B CA 1
ATOM 9950 C C . LEU B 1 359 ? -23.062 25.891 42.969 1 96.94 359 LEU B C 1
ATOM 9952 O O . LEU B 1 359 ? -22.109 25.859 43.719 1 96.94 359 LEU B O 1
ATOM 9956 N N . GLU B 1 360 ? -23.844 26.938 42.844 1 95.94 360 GLU B N 1
ATOM 9957 C CA . GLU B 1 360 ? -23.672 28.094 43.719 1 95.94 360 GLU B CA 1
ATOM 9958 C C . GLU B 1 360 ? -23.828 27.703 45.188 1 95.94 360 GLU B C 1
ATOM 9960 O O . GLU B 1 360 ? -23.156 28.266 46.031 1 95.94 360 GLU B O 1
ATOM 9965 N N . GLN B 1 361 ? -24.641 26.656 45.375 1 95.5 361 GLN B N 1
ATOM 9966 C CA . GLN B 1 361 ? -24.938 26.25 46.75 1 95.5 361 GLN B CA 1
ATOM 9967 C C . GLN B 1 361 ? -24.234 24.938 47.094 1 95.5 361 GLN B C 1
ATOM 9969 O O . GLN B 1 361 ? -24.453 24.391 48.188 1 95.5 361 GLN B O 1
ATOM 9974 N N . THR B 1 362 ? -23.547 24.453 46.25 1 96.31 362 THR B N 1
ATOM 9975 C CA . THR B 1 362 ? -22.875 23.172 46.438 1 96.31 362 THR B CA 1
ATOM 9976 C C . THR B 1 362 ? -21.453 23.391 46.906 1 96.31 362 THR B C 1
ATOM 9978 O O . THR B 1 362 ? -20.703 24.188 46.344 1 96.31 362 THR B O 1
ATOM 9981 N N . GLY B 1 363 ? -21 22.688 47.969 1 92.94 363 GLY B N 1
ATOM 9982 C CA . GLY B 1 363 ? -19.641 22.797 48.469 1 92.94 363 GLY B CA 1
ATOM 9983 C C . GLY B 1 363 ? -18.625 22.125 47.562 1 92.94 363 GLY B C 1
ATOM 9984 O O . GLY B 1 363 ? -18.984 21.359 46.688 1 92.94 363 GLY B O 1
ATOM 9985 N N . ILE B 1 364 ? -17.359 22.453 47.719 1 94.12 364 ILE B N 1
ATOM 9986 C CA . ILE B 1 364 ? -16.234 21.828 47.031 1 94.12 364 ILE B CA 1
ATOM 9987 C C . ILE B 1 364 ? -15.602 20.766 47.938 1 94.12 364 ILE B C 1
ATOM 9989 O O . ILE B 1 364 ? -15.195 21.062 49.062 1 94.12 364 ILE B O 1
ATOM 9993 N N . LYS B 1 365 ? -15.602 19.594 47.469 1 89.94 365 LYS B N 1
ATOM 9994 C CA . LYS B 1 365 ? -15.047 18.469 48.188 1 89.94 365 LYS B CA 1
ATOM 9995 C C . LYS B 1 365 ? -13.531 18.438 48.094 1 89.94 365 LYS B C 1
ATOM 9997 O O . LYS B 1 365 ? -12.844 18.125 49.062 1 89.94 365 LYS B O 1
ATOM 10002 N N . SER B 1 366 ? -12.953 18.688 46.938 1 90.88 366 SER B N 1
ATOM 10003 C CA . SER B 1 366 ? -11.508 18.625 46.75 1 90.88 366 SER B CA 1
ATOM 10004 C C . SER B 1 366 ? -11.07 19.5 45.562 1 90.88 366 SER B C 1
ATOM 10006 O O . SER B 1 366 ? -11.875 19.812 44.688 1 90.88 366 SER B O 1
ATOM 10008 N N . THR B 1 367 ? -9.805 19.984 45.688 1 93.06 367 THR B N 1
ATOM 10009 C CA . THR B 1 367 ? -9.148 20.734 44.625 1 93.06 367 THR B CA 1
ATOM 10010 C C . THR B 1 367 ? -8.008 19.938 44.031 1 93.06 367 THR B C 1
ATOM 10012 O O . THR B 1 367 ? -7.246 19.281 44.719 1 93.06 367 THR B O 1
ATOM 10015 N N . VAL B 1 368 ? -7.992 19.828 42.781 1 93.19 368 VAL B N 1
ATOM 10016 C CA . VAL B 1 368 ? -6.941 19.125 42.031 1 93.19 368 VAL B CA 1
ATOM 10017 C C . VAL B 1 368 ? -6.227 20.109 41.094 1 93.19 368 VAL B C 1
ATOM 10019 O O . VAL B 1 368 ? -6.789 20.531 40.094 1 93.19 368 VAL B O 1
ATOM 10022 N N . CYS B 1 369 ? -5.031 20.562 41.469 1 95.19 369 CYS B N 1
ATOM 10023 C CA . CYS B 1 369 ? -4.203 21.453 40.656 1 95.19 369 CYS B CA 1
ATOM 10024 C C . CYS B 1 369 ? -2.834 20.828 40.406 1 95.19 369 CYS B C 1
ATOM 10026 O O . CYS B 1 369 ? -2.016 20.734 41.312 1 95.19 369 CYS B O 1
ATOM 10028 N N . GLY B 1 370 ? -2.639 20.359 39.219 1 94.88 370 GLY B N 1
ATOM 10029 C CA . GLY B 1 370 ? -1.381 19.719 38.875 1 94.88 370 GLY B CA 1
ATOM 10030 C C . GLY B 1 370 ? -0.698 20.328 37.656 1 94.88 370 GLY B C 1
ATOM 10031 O O . GLY B 1 370 ? -1.229 21.25 37.062 1 94.88 370 GLY B O 1
ATOM 10032 N N . PRO B 1 371 ? 0.495 19.875 37.344 1 95.75 371 PRO B N 1
ATOM 10033 C CA . PRO B 1 371 ? 1.22 20.344 36.156 1 95.75 371 PRO B CA 1
ATOM 10034 C C . PRO B 1 371 ? 0.703 19.734 34.875 1 95.75 371 PRO B C 1
ATOM 10036 O O . PRO B 1 371 ? 0.216 18.594 34.875 1 95.75 371 PRO B O 1
ATOM 10039 N N . GLU B 1 372 ? 0.736 20.484 33.875 1 96.38 372 GLU B N 1
ATOM 10040 C CA . GLU B 1 372 ? 0.439 20.016 32.531 1 96.38 372 GLU B CA 1
ATOM 10041 C C . GLU B 1 372 ? 1.338 20.688 31.5 1 96.38 372 GLU B C 1
ATOM 10043 O O . GLU B 1 372 ? 1.784 21.828 31.703 1 96.38 372 GLU B O 1
ATOM 10048 N N . SER B 1 373 ? 1.75 19.938 30.531 1 97.19 373 SER B N 1
ATOM 10049 C CA . SER B 1 373 ? 2.582 20.484 29.453 1 97.19 373 SER B CA 1
ATOM 10050 C C . SER B 1 373 ? 1.73 21.031 28.328 1 97.19 373 SER B C 1
ATOM 10052 O O . SER B 1 373 ? 0.747 20.406 27.922 1 97.19 373 SER B O 1
ATOM 10054 N N . PHE B 1 374 ? 2.115 22.188 27.797 1 98.19 374 PHE B N 1
ATOM 10055 C CA . PHE B 1 374 ? 1.397 22.828 26.719 1 98.19 374 PHE B CA 1
ATOM 10056 C C . PHE B 1 374 ? 2.352 23.219 25.594 1 98.19 374 PHE B C 1
ATOM 10058 O O . PHE B 1 374 ? 3.541 23.438 25.828 1 98.19 374 PHE B O 1
ATOM 10065 N N . THR B 1 375 ? 1.862 23.234 24.406 1 98.19 375 THR B N 1
ATOM 10066 C CA . THR B 1 375 ? 2.656 23.469 23.203 1 98.19 375 THR B CA 1
ATOM 10067 C C . THR B 1 375 ? 2.115 24.656 22.422 1 98.19 375 THR B C 1
ATOM 10069 O O . THR B 1 375 ? 1.039 25.172 22.719 1 98.19 375 THR B O 1
ATOM 10072 N N . ALA B 1 376 ? 2.797 25.016 21.422 1 97.12 376 ALA B N 1
ATOM 10073 C CA . ALA B 1 376 ? 2.596 26.281 20.719 1 97.12 376 ALA B CA 1
ATOM 10074 C C . ALA B 1 376 ? 1.256 26.297 19.984 1 97.12 376 ALA B C 1
ATOM 10076 O O . ALA B 1 376 ? 0.647 27.359 19.812 1 97.12 376 ALA B O 1
ATOM 10077 N N . ASP B 1 377 ? 0.789 25.188 19.547 1 95.56 377 ASP B N 1
ATOM 10078 C CA . ASP B 1 377 ? -0.471 25.156 18.797 1 95.56 377 ASP B CA 1
ATOM 10079 C C . ASP B 1 377 ? -1.475 24.219 19.484 1 95.56 377 ASP B C 1
ATOM 10081 O O . ASP B 1 377 ? -2.451 23.797 18.859 1 95.56 377 ASP B O 1
ATOM 10085 N N . HIS B 1 378 ? -1.178 23.844 20.688 1 96.5 378 HIS B N 1
ATOM 10086 C CA . HIS B 1 378 ? -2.047 23.016 21.531 1 96.5 378 HIS B CA 1
ATOM 10087 C C . HIS B 1 378 ? -2.26 21.641 20.906 1 96.5 378 HIS B C 1
ATOM 10089 O O . HIS B 1 378 ? -3.344 21.062 21.016 1 96.5 378 HIS B O 1
ATOM 10095 N N . LYS B 1 379 ? -1.247 21.156 20.234 1 96.81 379 LYS B N 1
ATOM 10096 C CA . LYS B 1 379 ? -1.217 19.812 19.688 1 96.81 379 LYS B CA 1
ATOM 10097 C C . LYS B 1 379 ? 0.015 19.047 20.172 1 96.81 379 LYS B C 1
ATOM 10099 O O . LYS B 1 379 ? 1.041 19.656 20.5 1 96.81 379 LYS B O 1
ATOM 10104 N N . PRO B 1 380 ? -0.074 17.781 20.188 1 97.38 380 PRO B N 1
ATOM 10105 C CA . PRO B 1 380 ? 1.047 16.969 20.688 1 97.38 380 PRO B CA 1
ATOM 10106 C C . PRO B 1 380 ? 2.312 17.156 19.844 1 97.38 380 PRO B C 1
ATOM 10108 O O . PRO B 1 380 ? 2.25 17.656 18.719 1 97.38 380 PRO B O 1
ATOM 10111 N N . LEU B 1 381 ? 3.404 16.844 20.5 1 98.44 381 LEU B N 1
ATOM 10112 C CA . LEU B 1 381 ? 4.688 16.703 19.812 1 98.44 381 LEU B CA 1
ATOM 10113 C C . LEU B 1 381 ? 5.023 15.234 19.594 1 98.44 381 LEU B C 1
ATOM 10115 O O . LEU B 1 381 ? 5.305 14.5 20.547 1 98.44 381 LEU B O 1
ATOM 10119 N N . MET B 1 382 ? 4.988 14.859 18.328 1 98 382 MET B N 1
ATOM 10120 C CA . MET B 1 382 ? 5.258 13.469 17.984 1 98 382 MET B CA 1
ATOM 10121 C C . MET B 1 382 ? 6.281 13.375 16.844 1 98 382 MET B C 1
ATOM 10123 O O . MET B 1 382 ? 6.703 14.398 16.297 1 98 382 MET B O 1
ATOM 10127 N N . GLY B 1 383 ? 6.746 12.141 16.625 1 96.62 383 GLY B N 1
ATOM 10128 C CA . GLY B 1 383 ? 7.621 11.852 15.492 1 96.62 383 GLY B CA 1
ATOM 10129 C C . GLY B 1 383 ? 9.094 11.812 15.875 1 96.62 383 GLY B C 1
ATOM 10130 O O . GLY B 1 383 ? 9.445 12.023 17.031 1 96.62 383 GLY B O 1
ATOM 10131 N N . GLU B 1 384 ? 9.914 11.539 14.891 1 96.5 384 GLU B N 1
ATOM 10132 C CA . GLU B 1 384 ? 11.359 11.477 15.094 1 96.5 384 GLU B CA 1
ATOM 10133 C C . GLU B 1 384 ? 11.969 12.875 15.133 1 96.5 384 GLU B C 1
ATOM 10135 O O . GLU B 1 384 ? 11.672 13.711 14.273 1 96.5 384 GLU B O 1
ATOM 10140 N N . ALA B 1 385 ? 12.773 13.094 16.141 1 96.88 385 ALA B N 1
ATOM 10141 C CA . ALA B 1 385 ? 13.43 14.391 16.281 1 96.88 385 ALA B CA 1
ATOM 10142 C C . ALA B 1 385 ? 14.391 14.641 15.117 1 96.88 385 ALA B C 1
ATOM 10144 O O . ALA B 1 385 ? 15.117 13.734 14.695 1 96.88 385 ALA B O 1
ATOM 10145 N N . PRO B 1 386 ? 14.32 15.844 14.57 1 94.31 386 PRO B N 1
ATOM 10146 C CA . PRO B 1 386 ? 15.195 16.156 13.438 1 94.31 386 PRO B CA 1
ATOM 10147 C C . PRO B 1 386 ? 16.672 16.094 13.805 1 94.31 386 PRO B C 1
ATOM 10149 O O . PRO B 1 386 ? 17.516 15.844 12.945 1 94.31 386 PRO B O 1
ATOM 10152 N N . GLU B 1 387 ? 17.078 16.203 15.047 1 95.75 387 GLU B N 1
ATOM 10153 C CA . GLU B 1 387 ? 18.453 16.359 15.477 1 95.75 387 GLU B CA 1
ATOM 10154 C C . GLU B 1 387 ? 19.141 15.016 15.633 1 95.75 387 GLU B C 1
ATOM 10156 O O . GLU B 1 387 ? 20.359 14.898 15.422 1 95.75 387 GLU B O 1
ATOM 10161 N N . VAL B 1 388 ? 18.344 14.031 16.062 1 96.81 388 VAL B N 1
ATOM 10162 C CA . VAL B 1 388 ? 18.938 12.75 16.438 1 96.81 388 VAL B CA 1
ATOM 10163 C C . VAL B 1 388 ? 18.078 11.602 15.891 1 96.81 388 VAL B C 1
ATOM 10165 O O . VAL B 1 388 ? 16.922 11.453 16.281 1 96.81 388 VAL B O 1
ATOM 10168 N N . ARG B 1 389 ? 18.719 10.766 15.016 1 95.44 389 ARG B N 1
ATOM 10169 C CA . ARG B 1 389 ? 18.016 9.594 14.508 1 95.44 389 ARG B CA 1
ATOM 10170 C C . ARG B 1 389 ? 17.734 8.594 15.625 1 95.44 389 ARG B C 1
ATOM 10172 O O . ARG B 1 389 ? 18.578 8.352 16.469 1 95.44 389 ARG B O 1
ATOM 10179 N N . GLY B 1 390 ? 16.484 8.125 15.648 1 96.38 390 GLY B N 1
ATOM 10180 C CA . GLY B 1 390 ? 16.109 7.129 16.641 1 96.38 390 GLY B CA 1
ATOM 10181 C C . GLY B 1 390 ? 15.484 7.734 17.891 1 96.38 390 GLY B C 1
ATOM 10182 O O . GLY B 1 390 ? 15.031 7.012 18.781 1 96.38 390 GLY B O 1
ATOM 10183 N N . TYR B 1 391 ? 15.469 9.023 18 1 98.19 391 TYR B N 1
ATOM 10184 C CA . TYR B 1 391 ? 14.805 9.711 19.109 1 98.19 391 TYR B CA 1
ATOM 10185 C C . TYR B 1 391 ? 13.406 10.164 18.719 1 98.19 391 TYR B C 1
ATOM 10187 O O . TYR B 1 391 ? 13.25 11.078 17.906 1 98.19 391 TYR B O 1
ATOM 10195 N N . PHE B 1 392 ? 12.445 9.602 19.281 1 98.5 392 PHE B N 1
ATOM 10196 C CA . PHE B 1 392 ? 11.062 9.922 18.938 1 98.5 392 PHE B CA 1
ATOM 10197 C C . PHE B 1 392 ? 10.406 10.703 20.062 1 98.5 392 PHE B C 1
ATOM 10199 O O . PHE B 1 392 ? 10.695 10.477 21.25 1 98.5 392 PHE B O 1
ATOM 10206 N N . LEU B 1 393 ? 9.516 11.594 19.672 1 98.62 393 LEU B N 1
ATOM 10207 C CA . LEU B 1 393 ? 8.719 12.336 20.641 1 98.62 393 LEU B CA 1
ATOM 10208 C C . LEU B 1 393 ? 7.309 11.758 20.75 1 98.62 393 LEU B C 1
ATOM 10210 O O . LEU B 1 393 ? 6.734 11.328 19.75 1 98.62 393 LEU B O 1
ATOM 10214 N N . GLY B 1 394 ? 6.75 11.711 21.875 1 98.31 394 GLY B N 1
ATOM 10215 C CA . GLY B 1 394 ? 5.383 11.398 22.25 1 98.31 394 GLY B CA 1
ATOM 10216 C C . GLY B 1 394 ? 4.922 12.133 23.5 1 98.31 394 GLY B C 1
ATOM 10217 O O . GLY B 1 394 ? 4.434 11.516 24.453 1 98.31 394 GLY B O 1
ATOM 10218 N N . CYS B 1 395 ? 5.027 13.492 23.453 1 98.25 395 CYS B N 1
ATOM 10219 C CA . CYS B 1 395 ? 4.77 14.328 24.625 1 98.25 395 CYS B CA 1
ATOM 10220 C C . CYS B 1 395 ? 3.994 15.578 24.234 1 98.25 395 CYS B C 1
ATOM 10222 O O . CYS B 1 395 ? 3.617 15.75 23.078 1 98.25 395 CYS B O 1
ATOM 10224 N N . GLY B 1 396 ? 3.643 16.406 25.234 1 98 396 GLY B N 1
ATOM 10225 C CA . GLY B 1 396 ? 2.953 17.672 25 1 98 396 GLY B CA 1
ATOM 10226 C C . GLY B 1 396 ? 1.519 17.484 24.531 1 98 396 GLY B C 1
ATOM 10227 O O . GLY B 1 396 ? 1.08 18.125 23.578 1 98 396 GLY B O 1
ATOM 10228 N N . PHE B 1 397 ? 0.742 16.75 25.234 1 97.12 397 PHE B N 1
ATOM 10229 C CA . PHE B 1 397 ? -0.584 16.375 24.75 1 97.12 397 PHE B CA 1
ATOM 10230 C C . PHE B 1 397 ? -1.629 17.391 25.219 1 97.12 397 PHE B C 1
ATOM 10232 O O . PHE B 1 397 ? -2.824 17.203 24.969 1 97.12 397 PHE B O 1
ATOM 10239 N N . ASN B 1 398 ? -1.284 18.453 25.891 1 97 398 ASN B N 1
ATOM 10240 C CA . ASN B 1 398 ? -2.152 19.594 26.141 1 97 398 ASN B CA 1
ATOM 10241 C C . ASN B 1 398 ? -3.467 19.172 26.781 1 97 398 ASN B C 1
ATOM 10243 O O . ASN B 1 398 ? -4.539 19.594 26.359 1 97 398 ASN B O 1
ATOM 10247 N N . SER B 1 399 ? -3.422 18.297 27.672 1 93.75 399 SER B N 1
ATOM 10248 C CA . SER B 1 399 ? -4.559 17.797 28.422 1 93.75 399 SER B CA 1
ATOM 10249 C C . SER B 1 399 ? -5.422 16.859 27.578 1 93.75 399 SER B C 1
ATOM 10251 O O . SER B 1 399 ? -6.613 16.688 27.859 1 93.75 399 SER B O 1
ATOM 10253 N N . ALA B 1 400 ? -4.887 16.328 26.547 1 95.31 400 ALA B N 1
ATOM 10254 C CA . ALA B 1 400 ? -5.629 15.383 25.703 1 95.31 400 ALA B CA 1
ATOM 10255 C C . ALA B 1 400 ? -4.93 14.031 25.641 1 95.31 400 ALA B C 1
ATOM 10257 O O . ALA B 1 400 ? -5.199 13.227 24.75 1 95.31 400 ALA B O 1
ATOM 10258 N N . GLY B 1 401 ? -4.07 13.75 26.578 1 95.06 401 GLY B N 1
ATOM 10259 C CA . GLY B 1 401 ? -3.27 12.539 26.562 1 95.06 401 GLY B CA 1
ATOM 10260 C C . GLY B 1 401 ? -4.098 11.273 26.656 1 95.06 401 GLY B C 1
ATOM 10261 O O . GLY B 1 401 ? -3.805 10.273 26 1 95.06 401 GLY B O 1
ATOM 10262 N N . MET B 1 402 ? -5.125 11.328 27.469 1 94.94 402 MET B N 1
ATOM 10263 C CA . MET B 1 402 ? -5.965 10.141 27.641 1 94.94 402 MET B CA 1
ATOM 10264 C C . MET B 1 402 ? -6.77 9.859 26.391 1 94.94 402 MET B C 1
ATOM 10266 O O . MET B 1 402 ? -6.793 8.727 25.906 1 94.94 402 MET B O 1
ATOM 10270 N N . MET B 1 403 ? -7.359 10.859 25.812 1 95.12 403 MET B N 1
ATOM 10271 C CA . MET B 1 403 ? -8.289 10.594 24.719 1 95.12 403 MET B CA 1
ATOM 10272 C C . MET B 1 403 ? -7.531 10.352 23.422 1 95.12 403 MET B C 1
ATOM 10274 O O . MET B 1 403 ? -8.016 9.633 22.547 1 95.12 403 MET B O 1
ATOM 10278 N N . LEU B 1 404 ? -6.367 10.914 23.297 1 96.75 404 LEU B N 1
ATOM 10279 C CA . LEU B 1 404 ? -5.625 10.727 22.047 1 96.75 404 LEU B CA 1
ATOM 10280 C C . LEU B 1 404 ? -4.602 9.602 22.203 1 96.75 404 LEU B C 1
ATOM 10282 O O . LEU B 1 404 ? -3.98 9.188 21.219 1 96.75 404 LEU B O 1
ATOM 10286 N N . GLY B 1 405 ? -4.418 9.07 23.344 1 96.56 405 GLY B N 1
ATOM 10287 C CA . GLY B 1 405 ? -3.314 8.172 23.656 1 96.56 405 GLY B CA 1
ATOM 10288 C C . GLY B 1 405 ? -3.307 6.922 22.781 1 96.56 405 GLY B C 1
ATOM 10289 O O . GLY B 1 405 ? -2.26 6.52 22.281 1 96.56 405 GLY B O 1
ATOM 10290 N N . GLY B 1 406 ? -4.453 6.316 22.672 1 96.44 406 GLY B N 1
ATOM 10291 C CA . GLY B 1 406 ? -4.523 5.102 21.875 1 96.44 406 GLY B CA 1
ATOM 10292 C C . GLY B 1 406 ? -4.125 5.312 20.422 1 96.44 406 GLY B C 1
ATOM 10293 O O . GLY B 1 406 ? -3.223 4.641 19.922 1 96.44 406 GLY B O 1
ATOM 10294 N N . GLY B 1 407 ? -4.805 6.23 19.812 1 96.56 407 GLY B N 1
ATOM 10295 C CA . GLY B 1 407 ? -4.496 6.523 18.422 1 96.56 407 GLY B CA 1
ATOM 10296 C C . GLY B 1 407 ? -3.064 6.977 18.203 1 96.56 407 GLY B C 1
ATOM 10297 O O . GLY B 1 407 ? -2.387 6.504 17.281 1 96.56 407 GLY B O 1
ATOM 10298 N N . CYS B 1 408 ? -2.607 7.828 18.984 1 97.31 408 CYS B N 1
ATOM 10299 C CA . CYS B 1 408 ? -1.252 8.352 18.859 1 97.31 408 CYS B CA 1
ATOM 10300 C C . CYS B 1 408 ? -0.219 7.285 19.188 1 97.31 408 CYS B C 1
ATOM 10302 O O . CYS B 1 408 ? 0.845 7.23 18.562 1 97.31 408 CYS B O 1
ATOM 10304 N N . GLY B 1 409 ? -0.501 6.465 20.219 1 97.5 409 GLY B N 1
ATOM 10305 C CA . GLY B 1 409 ? 0.384 5.348 20.5 1 97.5 409 GLY B CA 1
ATOM 10306 C C . GLY B 1 409 ? 0.549 4.398 19.344 1 97.5 409 GLY B C 1
ATOM 10307 O O . GLY B 1 409 ? 1.661 3.953 19.047 1 97.5 409 GLY B O 1
ATOM 10308 N N . ARG B 1 410 ? -0.534 4.145 18.734 1 95.12 410 ARG B N 1
ATOM 10309 C CA . ARG B 1 410 ? -0.497 3.273 17.562 1 95.12 410 ARG B CA 1
ATOM 10310 C C . ARG B 1 410 ? 0.333 3.896 16.438 1 95.12 410 ARG B C 1
ATOM 10312 O O . ARG B 1 410 ? 1.148 3.217 15.812 1 95.12 410 ARG B O 1
ATOM 10319 N N . GLU B 1 411 ? 0.09 5.125 16.141 1 95.06 411 GLU B N 1
ATOM 10320 C CA . GLU B 1 411 ? 0.815 5.785 15.055 1 95.06 411 GLU B CA 1
ATOM 10321 C C . GLU B 1 411 ? 2.303 5.895 15.375 1 95.06 411 GLU B C 1
ATOM 10323 O O . GLU B 1 411 ? 3.145 5.812 14.477 1 95.06 411 GLU B O 1
ATOM 10328 N N . LEU B 1 412 ? 2.615 6.129 16.641 1 96.5 412 LEU B N 1
ATOM 10329 C CA . LEU B 1 412 ? 4.02 6.129 17.031 1 96.5 412 LEU B CA 1
ATOM 10330 C C . LEU B 1 412 ? 4.648 4.762 16.812 1 96.5 412 LEU B C 1
ATOM 10332 O O . LEU B 1 412 ? 5.797 4.664 16.375 1 96.5 412 LEU B O 1
ATOM 10336 N N . ALA B 1 413 ? 3.914 3.75 17.156 1 94.25 413 ALA B N 1
ATOM 10337 C CA . ALA B 1 413 ? 4.41 2.396 16.922 1 94.25 413 ALA B CA 1
ATOM 10338 C C . ALA B 1 413 ? 4.66 2.158 15.43 1 94.25 413 ALA B C 1
ATOM 10340 O O . ALA B 1 413 ? 5.699 1.607 15.055 1 94.25 413 ALA B O 1
ATOM 10341 N N . HIS B 1 414 ? 3.734 2.578 14.625 1 89.62 414 HIS B N 1
ATOM 10342 C CA . HIS B 1 414 ? 3.938 2.49 13.188 1 89.62 414 HIS B CA 1
ATOM 10343 C C . HIS B 1 414 ? 5.191 3.25 12.758 1 89.62 414 HIS B C 1
ATOM 10345 O O . HIS B 1 414 ? 5.969 2.758 11.938 1 89.62 414 HIS B O 1
ATOM 10351 N N . TRP B 1 415 ? 5.273 4.43 13.273 1 92.69 415 TRP B N 1
ATOM 10352 C CA . TRP B 1 415 ? 6.402 5.293 12.93 1 92.69 415 TRP B CA 1
ATOM 10353 C C . TRP B 1 415 ? 7.727 4.605 13.25 1 92.69 415 TRP B C 1
ATOM 10355 O O . TRP B 1 415 ? 8.656 4.648 12.445 1 92.69 415 TRP B O 1
ATOM 10365 N N . ILE B 1 416 ? 7.793 3.949 14.367 1 92.12 416 ILE B N 1
ATOM 10366 C CA . ILE B 1 416 ? 9.016 3.326 14.859 1 92.12 416 ILE B CA 1
ATOM 10367 C C . ILE B 1 416 ? 9.305 2.053 14.07 1 92.12 416 ILE B C 1
ATOM 10369 O O . ILE B 1 416 ? 10.438 1.826 13.633 1 92.12 416 ILE B O 1
ATOM 10373 N N . ILE B 1 417 ? 8.273 1.332 13.883 1 84.75 417 ILE B N 1
ATOM 10374 C CA . ILE B 1 417 ? 8.453 0.008 13.297 1 84.75 417 ILE B CA 1
ATOM 10375 C C . ILE B 1 417 ? 8.57 0.126 11.781 1 84.75 417 ILE B C 1
ATOM 10377 O O . ILE B 1 417 ? 9.406 -0.535 11.156 1 84.75 417 ILE B O 1
ATOM 10381 N N . HIS B 1 418 ? 7.742 1.032 11.266 1 75.19 418 HIS B N 1
ATOM 10382 C CA . HIS B 1 418 ? 7.645 1.05 9.805 1 75.19 418 HIS B CA 1
ATOM 10383 C C . HIS B 1 418 ? 8.305 2.295 9.227 1 75.19 418 HIS B C 1
ATOM 10385 O O . HIS B 1 418 ? 8.398 2.439 8.008 1 75.19 418 HIS B O 1
ATOM 10391 N N . GLY B 1 419 ? 8.734 3.176 10.047 1 83.06 419 GLY B N 1
ATOM 10392 C CA . GLY B 1 419 ? 9.438 4.363 9.586 1 83.06 419 GLY B CA 1
ATOM 10393 C C . GLY B 1 419 ? 8.523 5.551 9.367 1 83.06 419 GLY B C 1
ATOM 10394 O O . GLY B 1 419 ? 8.984 6.691 9.297 1 83.06 419 GLY B O 1
ATOM 10395 N N . ARG B 1 420 ? 7.211 5.293 9.234 1 86.75 420 ARG B N 1
ATOM 10396 C CA . ARG B 1 420 ? 6.211 6.34 9.047 1 86.75 420 ARG B CA 1
ATOM 10397 C C . ARG B 1 420 ? 4.875 5.934 9.664 1 86.75 420 ARG B C 1
ATOM 10399 O O . ARG B 1 420 ? 4.57 4.746 9.766 1 86.75 420 ARG B O 1
ATOM 10406 N N . PRO B 1 421 ? 4.113 6.977 10.07 1 90.19 421 PRO B N 1
ATOM 10407 C CA . PRO B 1 421 ? 2.754 6.648 10.508 1 90.19 421 PRO B CA 1
ATOM 10408 C C . PRO B 1 421 ? 1.841 6.25 9.352 1 90.19 421 PRO B C 1
ATOM 10410 O O . PRO B 1 421 ? 2.207 6.414 8.188 1 90.19 421 PRO B O 1
ATOM 10413 N N . GLU B 1 422 ? 0.766 5.711 9.664 1 81.44 422 GLU B N 1
ATOM 10414 C CA . GLU B 1 422 ? -0.214 5.309 8.664 1 81.44 422 GLU B CA 1
ATOM 10415 C C . GLU B 1 422 ? -1.112 6.48 8.266 1 81.44 422 GLU B C 1
ATOM 10417 O O . GLU B 1 422 ? -1.561 6.566 7.125 1 81.44 422 GLU B O 1
ATOM 10422 N N . LYS B 1 423 ? -1.369 7.371 9.258 1 87.5 423 LYS B N 1
ATOM 10423 C CA . LYS B 1 423 ? -2.238 8.523 9.031 1 87.5 423 LYS B CA 1
ATOM 10424 C C . LYS B 1 423 ? -1.422 9.781 8.766 1 87.5 423 LYS B C 1
ATOM 10426 O O . LYS B 1 423 ? -0.2 9.789 8.93 1 87.5 423 LYS B O 1
ATOM 10431 N N . ASP B 1 424 ? -2.061 10.781 8.242 1 88.31 424 ASP B N 1
ATOM 10432 C CA . ASP B 1 424 ? -1.409 12.086 8.102 1 88.31 424 ASP B CA 1
ATOM 10433 C C . ASP B 1 424 ? -1.179 12.734 9.461 1 88.31 424 ASP B C 1
ATOM 10435 O O . ASP B 1 424 ? -1.995 13.539 9.914 1 88.31 424 ASP B O 1
ATOM 10439 N N . MET B 1 425 ? -0.023 12.422 10.055 1 93.19 425 MET B N 1
ATOM 10440 C CA . MET B 1 425 ? 0.281 12.906 11.398 1 93.19 425 MET B CA 1
ATOM 10441 C C . MET B 1 425 ? 1.104 14.188 11.344 1 93.19 425 MET B C 1
ATOM 10443 O O . MET B 1 425 ? 1.701 14.594 12.344 1 93.19 425 MET B O 1
ATOM 10447 N N . TYR B 1 426 ? 1.151 14.875 10.242 1 92.56 426 TYR B N 1
ATOM 10448 C CA . TYR B 1 426 ? 1.968 16.078 10.117 1 92.56 426 TYR B CA 1
ATOM 10449 C C . TYR B 1 426 ? 1.603 17.094 11.188 1 92.56 426 TYR B C 1
ATOM 10451 O O . TYR B 1 426 ? 2.48 17.75 11.75 1 92.56 426 TYR B O 1
ATOM 10459 N N . GLY B 1 427 ? 0.318 17.156 11.445 1 93.69 427 GLY B N 1
ATOM 10460 C CA . GLY B 1 427 ? -0.143 18.125 12.43 1 93.69 427 GLY B CA 1
ATOM 10461 C C . GLY B 1 427 ? 0.405 17.859 13.82 1 93.69 427 GLY B C 1
ATOM 10462 O O . GLY B 1 427 ? 0.38 18.75 14.672 1 93.69 427 GLY B O 1
ATOM 10463 N N . TYR B 1 428 ? 0.881 16.656 14.062 1 96.38 428 TYR B N 1
ATOM 10464 C CA . TYR B 1 428 ? 1.443 16.312 15.359 1 96.38 428 TYR B CA 1
ATOM 10465 C C . TYR B 1 428 ? 2.951 16.109 15.266 1 96.38 428 TYR B C 1
ATOM 10467 O O . TYR B 1 428 ? 3.635 16.016 16.281 1 96.38 428 TYR B O 1
ATOM 10475 N N . ASP B 1 429 ? 3.461 16.094 14.047 1 95.94 429 ASP B N 1
ATOM 10476 C CA . ASP B 1 429 ? 4.883 15.867 13.805 1 95.94 429 ASP B CA 1
ATOM 10477 C C . ASP B 1 429 ? 5.711 17.078 14.258 1 95.94 429 ASP B C 1
ATOM 10479 O O . ASP B 1 429 ? 5.363 18.219 13.961 1 95.94 429 ASP B O 1
ATOM 10483 N N . ILE B 1 430 ? 6.762 16.859 15.008 1 97.81 430 ILE B N 1
ATOM 10484 C CA . ILE B 1 430 ? 7.633 17.922 15.484 1 97.81 430 ILE B CA 1
ATOM 10485 C C . ILE B 1 430 ? 8.148 18.734 14.305 1 97.81 430 ILE B C 1
ATOM 10487 O O . ILE B 1 430 ? 8.422 19.938 14.438 1 97.81 430 ILE B O 1
ATOM 10491 N N . ARG B 1 431 ? 8.133 18.141 13.172 1 94.5 431 ARG B N 1
ATOM 10492 C CA . ARG B 1 431 ? 8.688 18.781 11.984 1 94.5 431 ARG B CA 1
ATOM 10493 C C . ARG B 1 431 ? 7.719 19.797 11.398 1 94.5 431 ARG B C 1
ATOM 10495 O O . ARG B 1 431 ? 8.047 20.5 10.438 1 94.5 431 ARG B O 1
ATOM 10502 N N . ARG B 1 432 ? 6.613 19.969 12.031 1 95.62 432 ARG B N 1
ATOM 10503 C CA . ARG B 1 432 ? 5.699 21.016 11.578 1 95.62 432 ARG B CA 1
ATOM 10504 C C . ARG B 1 432 ? 6.207 22.406 11.984 1 95.62 432 ARG B C 1
ATOM 10506 O O . ARG B 1 432 ? 5.762 23.406 11.438 1 95.62 432 ARG B O 1
ATOM 10513 N N . PHE B 1 433 ? 7.168 22.375 12.938 1 96.75 433 PHE B N 1
ATOM 10514 C CA . PHE B 1 433 ? 7.781 23.625 13.383 1 96.75 433 PHE B CA 1
ATOM 10515 C C . PHE B 1 433 ? 9.172 23.797 12.781 1 96.75 433 PHE B C 1
ATOM 10517 O O . PHE B 1 433 ? 9.938 22.828 12.703 1 96.75 433 PHE B O 1
ATOM 10524 N N . HIS B 1 434 ? 9.492 25.031 12.359 1 95.06 434 HIS B N 1
ATOM 10525 C CA . HIS B 1 434 ? 10.844 25.328 11.898 1 95.06 434 HIS B CA 1
ATOM 10526 C C . HIS B 1 434 ? 11.852 25.219 13.039 1 95.06 434 HIS B C 1
ATOM 10528 O O . HIS B 1 434 ? 11.562 25.609 14.164 1 95.06 434 HIS B O 1
ATOM 10534 N N . HIS B 1 435 ? 13 24.797 12.758 1 94.12 435 HIS B N 1
ATOM 10535 C CA . HIS B 1 435 ? 14 24.516 13.781 1 94.12 435 HIS B CA 1
ATOM 10536 C C . HIS B 1 435 ? 14.406 25.781 14.523 1 94.12 435 HIS B C 1
ATOM 10538 O O . HIS B 1 435 ? 14.859 25.703 15.672 1 94.12 435 HIS B O 1
ATOM 10544 N N . SER B 1 436 ? 14.242 26.969 13.938 1 94.62 436 SER B N 1
ATOM 10545 C CA . SER B 1 436 ? 14.617 28.219 14.602 1 94.62 436 SER B CA 1
ATOM 10546 C C . SER B 1 436 ? 13.602 28.594 15.68 1 94.62 436 SER B C 1
ATOM 10548 O O . SER B 1 436 ? 13.875 29.453 16.516 1 94.62 436 SER B O 1
ATOM 10550 N N . LEU B 1 437 ? 12.484 27.938 15.703 1 96.56 437 LEU B N 1
ATOM 10551 C CA . LEU B 1 437 ? 11.438 28.266 16.656 1 96.56 437 LEU B CA 1
ATOM 10552 C C . LEU B 1 437 ? 11.484 27.328 17.859 1 96.56 437 LEU B C 1
ATOM 10554 O O . LEU B 1 437 ? 11.156 27.734 18.984 1 96.56 437 LEU B O 1
ATOM 10558 N N . THR B 1 438 ? 11.93 26.125 17.688 1 95.81 438 THR B N 1
ATOM 10559 C CA . THR B 1 438 ? 11.719 25.031 18.625 1 95.81 438 THR B CA 1
ATOM 10560 C C . THR B 1 438 ? 12.617 25.203 19.859 1 95.81 438 THR B C 1
ATOM 10562 O O . THR B 1 438 ? 12.453 24.5 20.859 1 95.81 438 THR B O 1
ATOM 10565 N N . ASP B 1 439 ? 13.547 26.141 19.875 1 93.44 439 ASP B N 1
ATOM 10566 C CA . ASP B 1 439 ? 14.305 26.453 21.078 1 93.44 439 ASP B CA 1
ATOM 10567 C C . ASP B 1 439 ? 14.195 27.938 21.438 1 93.44 439 ASP B C 1
ATOM 10569 O O . ASP B 1 439 ? 15.031 28.469 22.172 1 93.44 439 ASP B O 1
ATOM 10573 N N . ASN B 1 440 ? 13.258 28.641 20.797 1 95.75 440 ASN B N 1
ATOM 10574 C CA . ASN B 1 440 ? 12.984 30.031 21.125 1 95.75 440 ASN B CA 1
ATOM 10575 C C . ASN B 1 440 ? 12.016 30.156 22.297 1 95.75 440 ASN B C 1
ATOM 10577 O O . ASN B 1 440 ? 10.812 29.938 22.141 1 95.75 440 ASN B O 1
ATOM 10581 N N . ASN B 1 441 ? 12.516 30.547 23.406 1 94.44 441 ASN B N 1
ATOM 10582 C CA . ASN B 1 441 ? 11.75 30.562 24.656 1 94.44 441 ASN B CA 1
ATOM 10583 C C . ASN B 1 441 ? 10.562 31.516 24.578 1 94.44 441 ASN B C 1
ATOM 10585 O O . ASN B 1 441 ? 9.492 31.234 25.109 1 94.44 441 ASN B O 1
ATOM 10589 N N . ARG B 1 442 ? 10.805 32.625 23.969 1 95.75 442 ARG B N 1
ATOM 10590 C CA . ARG B 1 442 ? 9.719 33.594 23.812 1 95.75 442 ARG B CA 1
ATOM 10591 C C . ARG B 1 442 ? 8.586 33 22.984 1 95.75 442 ARG B C 1
ATOM 10593 O O . ARG B 1 442 ? 7.414 33.094 23.344 1 95.75 442 ARG B O 1
ATOM 10600 N N . TRP B 1 443 ? 8.984 32.406 21.859 1 97.38 443 TRP B N 1
ATOM 10601 C CA . TRP B 1 443 ? 7.992 31.812 20.969 1 97.38 443 TRP B CA 1
ATOM 10602 C C . TRP B 1 443 ? 7.219 30.719 21.688 1 97.38 443 TRP B C 1
ATOM 10604 O O . TRP B 1 443 ? 5.988 30.672 21.609 1 97.38 443 TRP B O 1
ATOM 10614 N N . ILE B 1 444 ? 7.902 29.859 22.422 1 97.62 444 ILE B N 1
ATOM 10615 C CA . ILE B 1 444 ? 7.277 28.75 23.125 1 97.62 444 ILE B CA 1
ATOM 10616 C C . ILE B 1 444 ? 6.297 29.281 24.156 1 97.62 444 ILE B C 1
ATOM 10618 O O . ILE B 1 444 ? 5.156 28.828 24.25 1 97.62 444 ILE B O 1
ATOM 10622 N N . ARG B 1 445 ? 6.688 30.25 24.891 1 97.62 445 ARG B N 1
ATOM 10623 C CA . ARG B 1 445 ? 5.879 30.797 25.969 1 97.62 445 ARG B CA 1
ATOM 10624 C C . ARG B 1 445 ? 4.648 31.516 25.422 1 97.62 445 ARG B C 1
ATOM 10626 O O . ARG B 1 445 ? 3.52 31.219 25.828 1 97.62 445 ARG B O 1
ATOM 10633 N N . GLU B 1 446 ? 4.84 32.469 24.516 1 98.19 446 GLU B N 1
ATOM 10634 C CA . GLU B 1 446 ? 3.746 33.281 24.031 1 98.19 446 GLU B CA 1
ATOM 10635 C C . GLU B 1 446 ? 2.738 32.469 23.234 1 98.19 446 GLU B C 1
ATOM 10637 O O . GLU B 1 446 ? 1.527 32.594 23.422 1 98.19 446 GLU B O 1
ATOM 10642 N N . ARG B 1 447 ? 3.232 31.609 22.406 1 98.19 447 ARG B N 1
ATOM 10643 C CA . ARG B 1 447 ? 2.334 30.797 21.578 1 98.19 447 ARG B CA 1
ATOM 10644 C C . ARG B 1 447 ? 1.569 29.797 22.422 1 98.19 447 ARG B C 1
ATOM 10646 O O . ARG B 1 447 ? 0.393 29.516 22.172 1 98.19 447 ARG B O 1
ATOM 10653 N N . SER B 1 448 ? 2.254 29.172 23.344 1 98.12 448 SER B N 1
ATOM 10654 C CA . SER B 1 448 ? 1.571 28.219 24.219 1 98.12 448 SER B CA 1
ATOM 10655 C C . SER B 1 448 ? 0.498 28.891 25.047 1 98.12 448 SER B C 1
ATOM 10657 O O . SER B 1 448 ? -0.582 28.344 25.266 1 98.12 448 SER B O 1
ATOM 10659 N N . HIS B 1 449 ? 0.799 30.078 25.547 1 98.12 449 HIS B N 1
ATOM 10660 C CA . HIS B 1 449 ? -0.21 30.828 26.297 1 98.12 449 HIS B CA 1
ATOM 10661 C C . HIS B 1 449 ? -1.429 31.109 25.422 1 98.12 449 HIS B C 1
ATOM 10663 O O . HIS B 1 449 ? -2.566 30.906 25.844 1 98.12 449 HIS B O 1
ATOM 10669 N N . GLU B 1 450 ? -1.164 31.656 24.25 1 97.81 450 GLU B N 1
ATOM 10670 C CA . GLU B 1 450 ? -2.275 32 23.375 1 97.81 450 GLU B CA 1
ATOM 10671 C C . GLU B 1 450 ? -3.143 30.797 23.062 1 97.81 450 GLU B C 1
ATOM 10673 O O . GLU B 1 450 ? -4.371 30.875 23.094 1 97.81 450 GLU B O 1
ATOM 10678 N N . SER B 1 451 ? -2.428 29.734 22.766 1 96.88 451 SER B N 1
ATOM 10679 C CA . SER B 1 451 ? -3.164 28.531 22.422 1 96.88 451 SER B CA 1
ATOM 10680 C C . SER B 1 451 ? -3.975 28.016 23.609 1 96.88 451 SER B C 1
ATOM 10682 O O . SER B 1 451 ? -5.09 27.516 23.438 1 96.88 451 SER B O 1
ATOM 10684 N N . TYR B 1 452 ? -3.436 28.109 24.766 1 97.12 452 TYR B N 1
ATOM 10685 C CA . TYR B 1 452 ? -4.145 27.734 25.984 1 97.12 452 TYR B CA 1
ATOM 10686 C C . TYR B 1 452 ? -5.379 28.609 26.188 1 97.12 452 TYR B C 1
ATOM 10688 O O . TYR B 1 452 ? -6.477 28.094 26.422 1 97.12 452 TYR B O 1
ATOM 10696 N N . ALA B 1 453 ? -5.133 29.859 26.031 1 96.19 453 ALA B N 1
ATOM 10697 C CA . ALA B 1 453 ? -6.195 30.828 26.281 1 96.19 453 ALA B CA 1
ATOM 10698 C C . ALA B 1 453 ? -7.316 30.688 25.25 1 96.19 453 ALA B C 1
ATOM 10700 O O . ALA B 1 453 ? -8.477 30.969 25.562 1 96.19 453 ALA B O 1
ATOM 10701 N N . LYS B 1 454 ? -6.965 30.172 24.078 1 94.94 454 LYS B N 1
ATOM 10702 C CA . LYS B 1 454 ? -7.934 30.078 22.984 1 94.94 454 LYS B CA 1
ATOM 10703 C C . LYS B 1 454 ? -8.453 28.656 22.828 1 94.94 454 LYS B C 1
ATOM 10705 O O . LYS B 1 454 ? -9.156 28.359 21.859 1 94.94 454 LYS B O 1
ATOM 10710 N N . ASN B 1 455 ? -8.141 27.828 23.703 1 94.19 455 ASN B N 1
ATOM 10711 C CA . ASN B 1 455 ? -8.445 26.406 23.516 1 94.19 455 ASN B CA 1
ATOM 10712 C C . ASN B 1 455 ? -9.922 26.188 23.219 1 94.19 455 ASN B C 1
ATOM 10714 O O . ASN B 1 455 ? -10.281 25.312 22.422 1 94.19 455 ASN B O 1
ATOM 10718 N N . TYR B 1 456 ? -10.812 26.906 23.828 1 93.81 456 TYR B N 1
ATOM 10719 C CA . TYR B 1 456 ? -12.242 26.688 23.672 1 93.81 456 TYR B CA 1
ATOM 10720 C C . TYR B 1 456 ? -12.867 27.766 22.797 1 93.81 456 TYR B C 1
ATOM 10722 O O . TYR B 1 456 ? -14.086 27.859 22.688 1 93.81 456 TYR B O 1
ATOM 10730 N N . SER B 1 457 ? -12.008 28.578 22.141 1 93.06 457 SER B N 1
ATOM 10731 C CA . SER B 1 457 ? -12.516 29.547 21.188 1 93.06 457 SER B CA 1
ATOM 10732 C C . SER B 1 457 ? -13.047 28.859 19.938 1 93.06 457 SER B C 1
ATOM 10734 O O . SER B 1 457 ? -12.68 27.734 19.641 1 93.06 457 SER B O 1
ATOM 10736 N N . VAL B 1 458 ? -13.938 29.609 19.297 1 91.25 458 VAL B N 1
ATOM 10737 C CA . VAL B 1 458 ? -14.406 29.094 18.016 1 91.25 458 VAL B CA 1
ATOM 10738 C C . VAL B 1 458 ? -13.234 28.984 17.047 1 91.25 458 VAL B C 1
ATOM 10740 O O . VAL B 1 458 ? -12.383 29.875 16.984 1 91.25 458 VAL B O 1
ATOM 10743 N N . VAL B 1 459 ? -13.164 27.891 16.453 1 89.12 459 VAL B N 1
ATOM 10744 C CA . VAL B 1 459 ? -12.094 27.672 15.492 1 89.12 459 VAL B CA 1
ATOM 10745 C C . VAL B 1 459 ? -12.523 28.188 14.125 1 89.12 459 VAL B C 1
ATOM 10747 O O . VAL B 1 459 ? -13.102 27.453 13.32 1 89.12 459 VAL B O 1
ATOM 10750 N N . PHE B 1 460 ? -12.133 29.391 13.828 1 91.06 460 PHE B N 1
ATOM 10751 C CA . PHE B 1 460 ? -12.445 29.984 12.539 1 91.06 460 PHE B CA 1
ATOM 10752 C C . PHE B 1 460 ? -11.414 29.594 11.492 1 91.06 460 PHE B C 1
ATOM 10754 O O . PHE B 1 460 ? -10.227 29.469 11.797 1 91.06 460 PHE B O 1
ATOM 10761 N N . PRO B 1 461 ? -11.812 29.438 10.25 1 84.25 461 PRO B N 1
ATOM 10762 C CA . PRO B 1 461 ? -10.93 28.922 9.203 1 84.25 461 PRO B CA 1
ATOM 10763 C C . PRO B 1 461 ? -9.742 29.844 8.938 1 84.25 461 PRO B C 1
ATOM 10765 O O . PRO B 1 461 ? -8.664 29.391 8.555 1 84.25 461 PRO B O 1
ATOM 10768 N N . PHE B 1 462 ? -9.883 31.156 9.094 1 90.69 462 PHE B N 1
ATOM 10769 C CA . PHE B 1 462 ? -8.836 32.094 8.68 1 90.69 462 PHE B CA 1
ATOM 10770 C C . PHE B 1 462 ? -8.297 32.875 9.875 1 90.69 462 PHE B C 1
ATOM 10772 O O . PHE B 1 462 ? -7.871 34 9.742 1 90.69 462 PHE B O 1
ATOM 10779 N N . ASP B 1 463 ? -8.383 32.25 11.023 1 93.56 463 ASP B N 1
ATOM 10780 C CA . ASP B 1 463 ? -7.738 32.812 12.203 1 93.56 463 ASP B CA 1
ATOM 10781 C C . ASP B 1 463 ? -6.219 32.812 12.062 1 93.56 463 ASP B C 1
ATOM 10783 O O . ASP B 1 463 ? -5.668 32.031 11.266 1 93.56 463 ASP B O 1
ATOM 10787 N N . GLU B 1 464 ? -5.547 33.812 12.672 1 95.94 464 GLU B N 1
ATOM 10788 C CA . GLU B 1 464 ? -4.094 33.938 12.742 1 95.94 464 GLU B CA 1
ATOM 10789 C C . GLU B 1 464 ? -3.621 34.156 14.172 1 95.94 464 GLU B C 1
ATOM 10791 O O . GLU B 1 464 ? -4.297 34.844 14.953 1 95.94 464 GLU B O 1
ATOM 10796 N N . PRO B 1 465 ? -2.498 33.656 14.508 1 95.94 465 PRO B N 1
ATOM 10797 C CA . PRO B 1 465 ? -1.983 33.938 15.852 1 95.94 465 PRO B CA 1
ATOM 10798 C C . PRO B 1 465 ? -1.584 35.406 16.016 1 95.94 465 PRO B C 1
ATOM 10800 O O . PRO B 1 465 ? -1.108 36.031 15.055 1 95.94 465 PRO B O 1
ATOM 10803 N N . LEU B 1 466 ? -1.741 35.875 17.188 1 97.31 466 LEU B N 1
ATOM 10804 C CA . LEU B 1 466 ? -1.252 37.188 17.547 1 97.31 466 LEU B CA 1
ATOM 10805 C C . LEU B 1 466 ? 0.078 37.094 18.297 1 97.31 466 LEU B C 1
ATOM 10807 O O . LEU B 1 466 ? 0.856 38.031 18.312 1 97.31 466 LEU B O 1
ATOM 10811 N N . ALA B 1 467 ? 0.343 35.938 18.875 1 97.56 467 ALA B N 1
ATOM 10812 C CA . ALA B 1 467 ? 1.54 35.719 19.672 1 97.56 467 ALA B CA 1
ATOM 10813 C C . ALA B 1 467 ? 2.756 35.469 18.797 1 97.56 467 ALA B C 1
ATOM 10815 O O . ALA B 1 467 ? 2.654 34.75 17.797 1 97.56 467 ALA B O 1
ATOM 10816 N N . SER B 1 468 ? 3.912 36.062 19.25 1 96 468 SER B N 1
ATOM 10817 C CA . SER B 1 468 ? 5.242 35.781 18.703 1 96 468 SER B CA 1
ATOM 10818 C C . SER B 1 468 ? 5.27 35.938 17.188 1 96 468 SER B C 1
ATOM 10820 O O . SER B 1 468 ? 5.703 35.062 16.469 1 96 468 SER B O 1
ATOM 10822 N N . ARG B 1 469 ? 4.75 37.031 16.734 1 96.31 469 ARG B N 1
ATOM 10823 C CA . ARG B 1 469 ? 4.797 37.406 15.336 1 96.31 469 ARG B CA 1
ATOM 10824 C C . ARG B 1 469 ? 6.148 38.031 14.984 1 96.31 469 ARG B C 1
ATOM 10826 O O . ARG B 1 469 ? 6.934 38.375 15.867 1 96.31 469 ARG B O 1
ATOM 10833 N N . ASN B 1 470 ? 6.469 38.031 13.688 1 94.56 470 ASN B N 1
ATOM 10834 C CA . ASN B 1 470 ? 7.695 38.625 13.164 1 94.56 470 ASN B CA 1
ATOM 10835 C C . ASN B 1 470 ? 8.922 37.812 13.586 1 94.56 470 ASN B C 1
ATOM 10837 O O . ASN B 1 470 ? 9.992 38.406 13.812 1 94.56 470 ASN B O 1
ATOM 10841 N N . MET B 1 471 ? 8.734 36.562 13.805 1 95.06 471 MET B N 1
ATOM 10842 C CA . MET B 1 471 ? 9.891 35.719 14.117 1 95.06 471 MET B CA 1
ATOM 10843 C C . MET B 1 471 ? 10.828 35.625 12.922 1 95.06 471 MET B C 1
ATOM 10845 O O . MET B 1 471 ? 12.047 35.531 13.094 1 95.06 471 MET B O 1
ATOM 10849 N N . ARG B 1 472 ? 10.242 35.562 11.758 1 93.81 472 ARG B N 1
ATOM 10850 C CA . ARG B 1 472 ? 10.961 35.562 10.484 1 93.81 472 ARG B CA 1
ATOM 10851 C C . ARG B 1 472 ? 10.305 36.531 9.5 1 93.81 472 ARG B C 1
ATOM 10853 O O . ARG B 1 472 ? 9.078 36.531 9.344 1 93.81 472 ARG B O 1
ATOM 10860 N N . ARG B 1 473 ? 11.102 37.406 8.828 1 95.06 473 ARG B N 1
ATOM 10861 C CA . ARG B 1 473 ? 10.633 38.406 7.863 1 95.06 473 ARG B CA 1
ATOM 10862 C C . ARG B 1 473 ? 11.484 38.375 6.598 1 95.06 473 ARG B C 1
ATOM 10864 O O . ARG B 1 473 ? 12.703 38.156 6.664 1 95.06 473 ARG B O 1
ATOM 10871 N N . ASP B 1 474 ? 10.812 38.562 5.562 1 94.75 474 ASP B N 1
ATOM 10872 C CA . ASP B 1 474 ? 11.562 38.688 4.316 1 94.75 474 ASP B CA 1
ATOM 10873 C C . ASP B 1 474 ? 11.867 40.125 3.98 1 94.75 474 ASP B C 1
ATOM 10875 O O . ASP B 1 474 ? 11.422 41.062 4.68 1 94.75 474 ASP B O 1
ATOM 10879 N N . PRO B 1 475 ? 12.633 40.375 2.93 1 92.75 475 PRO B N 1
ATOM 10880 C CA . PRO B 1 475 ? 13.102 41.75 2.643 1 92.75 475 PRO B CA 1
ATOM 10881 C C . PRO B 1 475 ? 11.969 42.688 2.215 1 92.75 475 PRO B C 1
ATOM 10883 O O . PRO B 1 475 ? 12.133 43.906 2.24 1 92.75 475 PRO B O 1
ATOM 10886 N N . PHE B 1 476 ? 10.852 42.156 1.813 1 95 476 PHE B N 1
ATOM 10887 C CA . PHE B 1 476 ? 9.758 43 1.31 1 95 476 PHE B CA 1
ATOM 10888 C C . PHE B 1 476 ? 8.875 43.469 2.453 1 95 476 PHE B C 1
ATOM 10890 O O . PHE B 1 476 ? 8.008 44.312 2.256 1 95 476 PHE B O 1
ATOM 10897 N N . HIS B 1 477 ? 9.102 42.906 3.668 1 91.19 477 HIS B N 1
ATOM 10898 C CA . HIS B 1 477 ? 8.227 43.125 4.812 1 91.19 477 HIS B CA 1
ATOM 10899 C C . HIS B 1 477 ? 8.266 44.594 5.25 1 91.19 477 HIS B C 1
ATOM 10901 O O . HIS B 1 477 ? 7.219 45.25 5.352 1 91.19 477 HIS B O 1
ATOM 10907 N N . LYS B 1 478 ? 9.352 45.125 5.738 1 75.12 478 LYS B N 1
ATOM 10908 C CA . LYS B 1 478 ? 9.484 46.5 6.203 1 75.12 478 LYS B CA 1
ATOM 10909 C C . LYS B 1 478 ? 10.805 47.125 5.746 1 75.12 478 LYS B C 1
ATOM 10911 O O . LYS B 1 478 ? 11.812 46.406 5.637 1 75.12 478 LYS B O 1
ATOM 10916 N N . VAL B 1 479 ? 10.688 48.25 5.02 1 55.28 479 VAL B N 1
ATOM 10917 C CA . VAL B 1 479 ? 11.914 48.938 4.629 1 55.28 479 VAL B CA 1
ATOM 10918 C C . VAL B 1 479 ? 12.289 49.969 5.703 1 55.28 479 VAL B C 1
ATOM 10920 O O . VAL B 1 479 ? 11.43 50.688 6.211 1 55.28 479 VAL B O 1
ATOM 10923 N N . ASP B 1 480 ? 13.367 49.719 6.418 1 48.84 480 ASP B N 1
ATOM 10924 C CA . ASP B 1 480 ? 13.922 50.844 7.168 1 48.84 480 ASP B CA 1
ATOM 10925 C C . ASP B 1 480 ? 14.234 52.031 6.25 1 48.84 480 ASP B C 1
ATOM 10927 O O . ASP B 1 480 ? 15.062 51.906 5.348 1 48.84 480 ASP B O 1
ATOM 10931 N N . ILE B 1 481 ? 13.352 52.906 6.117 1 44.56 481 ILE B N 1
ATOM 10932 C CA . ILE B 1 481 ? 13.383 54.062 5.254 1 44.56 481 ILE B CA 1
ATOM 10933 C C . ILE B 1 481 ? 14.758 54.719 5.312 1 44.56 481 ILE B C 1
ATOM 10935 O O . ILE B 1 481 ? 15.117 55.531 4.438 1 44.56 481 ILE B O 1
ATOM 10939 N N . SER B 1 482 ? 15.43 54.625 6.398 1 41.28 482 SER B N 1
ATOM 10940 C CA . SER B 1 482 ? 16.625 55.469 6.473 1 41.28 482 SER B CA 1
ATOM 10941 C C . SER B 1 482 ? 17.594 55.156 5.348 1 41.28 482 SER B C 1
ATOM 10943 O O . SER B 1 482 ? 18.156 56.062 4.723 1 41.28 482 SER B O 1
ATOM 10945 N N . ASN B 1 483 ? 17.875 53.938 5.16 1 39.88 483 ASN B N 1
ATOM 10946 C CA . ASN B 1 483 ? 18.969 53.656 4.234 1 39.88 483 ASN B CA 1
ATOM 10947 C C . ASN B 1 483 ? 18.5 53.75 2.781 1 39.88 48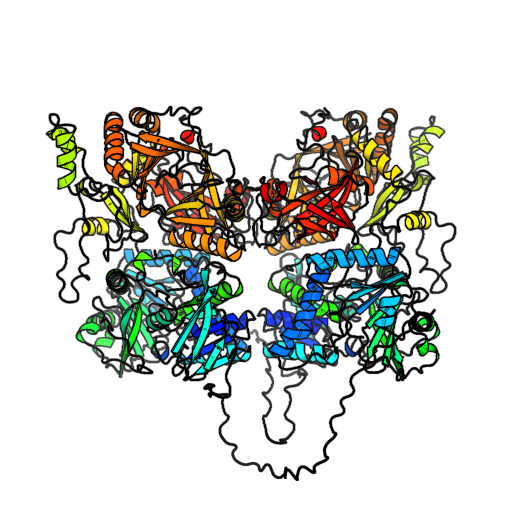3 ASN B C 1
ATOM 10949 O O . ASN B 1 483 ? 19.312 54.062 1.892 1 39.88 483 ASN B O 1
ATOM 10953 N N . GLU B 1 484 ? 17.297 53.5 2.482 1 42.25 484 GLU B N 1
ATOM 10954 C CA . GLU B 1 484 ? 16.859 53.438 1.089 1 42.25 484 GLU B CA 1
ATOM 10955 C C . GLU B 1 484 ? 16.578 54.812 0.542 1 42.25 484 GLU B C 1
ATOM 10957 O O . GLU B 1 484 ? 16.656 55.062 -0.667 1 42.25 484 GLU B O 1
ATOM 10962 N N . ILE B 1 485 ? 16.203 55.688 1.369 1 43.78 485 ILE B N 1
ATOM 10963 C CA . ILE B 1 485 ? 16.109 57.094 0.934 1 43.78 485 ILE B CA 1
ATOM 10964 C C . ILE B 1 485 ? 17.484 57.562 0.463 1 43.78 485 ILE B C 1
ATOM 10966 O O . ILE B 1 485 ? 17.578 58.219 -0.571 1 43.78 485 ILE B O 1
ATOM 10970 N N . SER B 1 486 ? 18.5 57.156 1.221 1 41.25 486 SER B N 1
ATOM 10971 C CA . SER B 1 486 ? 19.844 57.594 0.827 1 41.25 486 SER B CA 1
ATOM 10972 C C . SER B 1 486 ? 20.219 57.031 -0.541 1 41.25 486 SER B C 1
ATOM 10974 O O . SER B 1 486 ? 20.766 57.75 -1.379 1 41.25 486 SER B O 1
ATOM 10976 N N . PHE B 1 487 ? 19.875 55.812 -0.806 1 39.56 487 PHE B N 1
ATOM 10977 C CA . PHE B 1 487 ? 20.234 55.188 -2.072 1 39.56 487 PHE B CA 1
ATOM 10978 C C . PHE B 1 487 ? 19.422 55.781 -3.219 1 39.56 487 PHE B C 1
ATOM 10980 O O . PHE B 1 487 ? 19.969 56.094 -4.277 1 39.56 487 PHE B O 1
ATOM 10987 N N . ALA B 1 488 ? 18.156 55.969 -3.027 1 41.03 488 ALA B N 1
ATOM 10988 C CA . ALA B 1 488 ? 17.312 56.531 -4.074 1 41.03 488 ALA B CA 1
ATOM 10989 C C . ALA B 1 488 ? 17.688 58 -4.328 1 41.03 488 ALA B C 1
ATOM 10991 O O . ALA B 1 488 ? 17.766 58.438 -5.48 1 41.03 488 ALA B O 1
ATOM 10992 N N . LEU B 1 489 ? 17.891 58.688 -3.225 1 46.97 489 LEU B N 1
ATOM 10993 C CA . LEU B 1 489 ? 18.297 60.062 -3.393 1 46.97 489 LEU B CA 1
ATOM 10994 C C . LEU B 1 489 ? 19.641 60.156 -4.105 1 46.97 489 LEU B C 1
ATOM 10996 O O . LEU B 1 489 ? 19.922 61.125 -4.824 1 46.97 489 LEU B O 1
ATOM 11000 N N . PHE B 1 490 ? 20.5 59.156 -3.859 1 45.09 490 PHE B N 1
ATOM 11001 C CA . PHE B 1 490 ? 21.797 59.188 -4.512 1 45.09 490 PHE B CA 1
ATOM 11002 C C . PHE B 1 490 ? 21.672 58.844 -5.992 1 45.09 490 PHE B C 1
ATOM 11004 O O . PHE B 1 490 ? 22.266 59.5 -6.844 1 45.09 490 PHE B O 1
ATOM 11011 N N . TYR B 1 491 ? 20.875 57.812 -6.391 1 42.78 491 TYR B N 1
ATOM 11012 C CA . TYR B 1 491 ? 20.906 57.406 -7.793 1 42.78 491 TYR B CA 1
ATOM 11013 C C . TYR B 1 491 ? 19.828 58.125 -8.594 1 42.78 491 TYR B C 1
ATOM 11015 O O . TYR B 1 491 ? 19.891 58.188 -9.82 1 42.78 491 TYR B O 1
ATOM 11023 N N . PHE B 1 492 ? 18.672 58.562 -7.957 1 40.34 492 PHE B N 1
ATOM 11024 C CA . PHE B 1 492 ? 17.688 59.344 -8.703 1 40.34 492 PHE B CA 1
ATOM 11025 C C . PHE B 1 492 ? 17.312 60.594 -7.953 1 40.34 492 PHE B C 1
ATOM 11027 O O . PHE B 1 492 ? 16.25 60.688 -7.363 1 40.34 492 PHE B O 1
ATOM 11034 N N . PRO B 1 493 ? 18.172 61.688 -7.91 1 39.47 493 PRO B N 1
ATOM 11035 C CA . PRO B 1 493 ? 18 62.906 -7.145 1 39.47 493 PRO B CA 1
ATOM 11036 C C . PRO B 1 493 ? 16.688 63.625 -7.477 1 39.47 493 PRO B C 1
ATOM 11038 O O . PRO B 1 493 ? 16.094 64.25 -6.609 1 39.47 493 PRO B O 1
ATOM 11041 N N . SER B 1 494 ? 16.5 64.062 -8.789 1 38.56 494 SER B N 1
ATOM 11042 C CA . SER B 1 494 ? 15.461 65 -9.164 1 38.56 494 SER B CA 1
ATOM 11043 C C . SER B 1 494 ? 14.07 64.438 -8.852 1 38.56 494 SER B C 1
ATOM 11045 O O . SER B 1 494 ? 13.078 65.188 -8.961 1 38.56 494 SER B O 1
ATOM 11047 N N . ARG B 1 495 ? 13.719 63.219 -9.266 1 42.72 495 ARG B N 1
ATOM 11048 C CA . ARG B 1 495 ? 12.32 62.781 -9.18 1 42.72 495 ARG B CA 1
ATOM 11049 C C . ARG B 1 495 ? 11.977 62.344 -7.77 1 42.72 495 ARG B C 1
ATOM 11051 O O . ARG B 1 495 ? 11.852 61.125 -7.52 1 42.72 495 ARG B O 1
ATOM 11058 N N . SER B 1 496 ? 12.211 63.125 -6.789 1 36.31 496 SER B N 1
ATOM 11059 C CA . SER B 1 496 ? 12.242 62.812 -5.359 1 36.31 496 SER B CA 1
ATOM 11060 C C . SER B 1 496 ? 10.883 62.312 -4.871 1 36.31 496 SER B C 1
ATOM 11062 O O . SER B 1 496 ? 10.797 61.344 -4.113 1 36.31 496 SER B O 1
ATOM 11064 N N . ASN B 1 497 ? 9.883 63.219 -5.008 1 37.97 497 ASN B N 1
ATOM 11065 C CA . ASN B 1 497 ? 8.586 63 -4.375 1 37.97 497 ASN B CA 1
ATOM 11066 C C . ASN B 1 497 ? 7.906 61.75 -4.926 1 37.97 497 ASN B C 1
ATOM 11068 O O . ASN B 1 497 ? 7.148 61.094 -4.215 1 37.97 497 ASN B O 1
ATOM 11072 N N . CYS B 1 498 ? 7.824 61.625 -6.227 1 35 498 CYS B N 1
ATOM 11073 C CA . CYS B 1 498 ? 7.129 60.531 -6.855 1 35 498 CYS B CA 1
ATOM 11074 C C . CYS B 1 498 ? 7.82 59.188 -6.535 1 35 498 CYS B C 1
ATOM 11076 O O . CYS B 1 498 ? 7.219 58.125 -6.668 1 35 498 CYS B O 1
ATOM 11078 N N . VAL B 1 499 ? 9.039 59.156 -6.359 1 37.25 499 VAL B N 1
ATOM 11079 C CA . VAL B 1 499 ? 9.805 57.938 -6.082 1 37.25 499 VAL B CA 1
ATOM 11080 C C . VAL B 1 499 ? 9.5 57.469 -4.672 1 37.25 499 VAL B C 1
ATOM 11082 O O . VAL B 1 499 ? 9.469 56.25 -4.426 1 37.25 499 VAL B O 1
ATOM 11085 N N . LEU B 1 500 ? 9.234 58.281 -3.754 1 41.97 500 LEU B N 1
ATOM 11086 C CA . LEU B 1 500 ? 9.008 57.875 -2.373 1 41.97 500 LEU B CA 1
ATOM 11087 C C . LEU B 1 500 ? 7.734 57.031 -2.254 1 41.97 500 LEU B C 1
ATOM 11089 O O . LEU B 1 500 ? 7.648 56.125 -1.415 1 41.97 500 LEU B O 1
ATOM 11093 N N . SER B 1 501 ? 6.746 57.5 -2.91 1 41.91 501 SER B N 1
ATOM 11094 C CA . SER B 1 501 ? 5.48 56.781 -2.77 1 41.91 501 SER B CA 1
ATOM 11095 C C . SER B 1 501 ? 5.602 55.344 -3.238 1 41.91 501 SER B C 1
ATOM 11097 O O . SER B 1 501 ? 4.855 54.469 -2.781 1 41.91 501 SER B O 1
ATOM 11099 N N . HIS B 1 502 ? 6.559 55.094 -4.152 1 44 502 HIS B N 1
ATOM 11100 C CA . HIS B 1 502 ? 6.652 53.75 -4.77 1 44 502 HIS B CA 1
ATOM 11101 C C . HIS B 1 502 ? 7.598 52.844 -3.99 1 44 502 HIS B C 1
ATOM 11103 O O . HIS B 1 502 ? 7.715 51.656 -4.297 1 44 502 HIS B O 1
ATOM 11109 N N . LEU B 1 503 ? 8.234 53.438 -3.043 1 51.81 503 LEU B N 1
ATOM 11110 C CA . LEU B 1 503 ? 9.234 52.656 -2.332 1 51.81 503 LEU B CA 1
ATOM 11111 C C . LEU B 1 503 ? 8.68 52.125 -1.015 1 51.81 503 LEU B C 1
ATOM 11113 O O . LEU B 1 503 ? 9.352 52.156 0.016 1 51.81 503 LEU B O 1
ATOM 11117 N N . GLN B 1 504 ? 7.492 51.656 -1.031 1 65.38 504 GLN B N 1
ATOM 11118 C CA . GLN B 1 504 ? 6.891 51.188 0.213 1 65.38 504 GLN B CA 1
ATOM 11119 C C . GLN B 1 504 ? 6.996 49.688 0.335 1 65.38 504 GLN B C 1
ATOM 11121 O O . GLN B 1 504 ? 6.777 48.938 -0.64 1 65.38 504 GLN B O 1
ATOM 11126 N N . ALA B 1 505 ? 7.48 49.344 1.525 1 82.62 505 ALA B N 1
ATOM 11127 C CA . ALA B 1 505 ? 7.422 47.906 1.868 1 82.62 505 ALA B CA 1
ATOM 11128 C C . ALA B 1 505 ? 5.977 47.438 1.988 1 82.62 505 ALA B C 1
ATOM 11130 O O . ALA B 1 505 ? 5.043 48.25 1.902 1 82.62 505 ALA B O 1
ATOM 11131 N N . LEU B 1 506 ? 5.777 46.25 1.947 1 92 506 LEU B N 1
ATOM 11132 C CA . LEU B 1 506 ? 4.457 45.625 1.898 1 92 506 LEU B CA 1
ATOM 11133 C C . LEU B 1 506 ? 3.602 46.094 3.08 1 92 506 LEU B C 1
ATOM 11135 O O . LEU B 1 506 ? 2.383 46.219 2.955 1 92 506 LEU B O 1
ATOM 11139 N N . THR B 1 507 ? 4.242 46.375 4.246 1 92.19 507 THR B N 1
ATOM 11140 C CA . THR B 1 507 ? 3.512 46.812 5.426 1 92.19 507 THR B CA 1
ATOM 11141 C C . THR B 1 507 ? 2.801 48.156 5.145 1 92.19 507 THR B C 1
ATOM 11143 O O . THR B 1 507 ? 1.62 48.312 5.461 1 92.19 507 THR B O 1
ATOM 11146 N N . GLU B 1 508 ? 3.494 49.094 4.52 1 90.56 508 GLU B N 1
ATOM 11147 C CA . GLU B 1 508 ? 2.961 50.406 4.238 1 90.56 508 GLU B CA 1
ATOM 11148 C C . GLU B 1 508 ? 1.896 50.344 3.146 1 90.56 508 GLU B C 1
ATOM 11150 O O . GLU B 1 508 ? 1.041 51.25 3.061 1 90.56 508 GLU B O 1
ATOM 11155 N N . GLN B 1 509 ? 1.946 49.25 2.441 1 92.38 509 GLN B N 1
ATOM 11156 C CA . GLN B 1 509 ? 0.998 49.094 1.343 1 92.38 509 GLN B CA 1
ATOM 11157 C C . GLN B 1 509 ? -0.272 48.375 1.803 1 92.38 509 GLN B C 1
ATOM 11159 O O . GLN B 1 509 ? -1.12 48.031 0.984 1 92.38 509 GLN B O 1
ATOM 11164 N N . GLY B 1 510 ? -0.389 48.156 3.115 1 94.44 510 GLY B N 1
ATOM 11165 C CA . GLY B 1 510 ? -1.626 47.656 3.67 1 94.44 510 GLY B CA 1
ATOM 11166 C C . GLY B 1 510 ? -1.639 46.125 3.766 1 94.44 510 GLY B C 1
ATOM 11167 O O . GLY B 1 510 ? -2.699 45.531 3.916 1 94.44 510 GLY B O 1
ATOM 11168 N N . CYS B 1 511 ? -0.484 45.531 3.715 1 95.94 511 CYS B N 1
ATOM 11169 C CA . CYS B 1 511 ? -0.421 44.062 3.779 1 95.94 511 CYS B CA 1
ATOM 11170 C C . CYS B 1 511 ? -0.936 43.562 5.121 1 95.94 511 CYS B C 1
ATOM 11172 O O . CYS B 1 511 ? -0.481 44 6.176 1 95.94 511 CYS B O 1
ATOM 11174 N N . VAL B 1 512 ? -1.917 42.688 5.082 1 97.31 512 VAL B N 1
ATOM 11175 C CA . VAL B 1 512 ? -2.336 41.906 6.246 1 97.31 512 VAL B CA 1
ATOM 11176 C C . VAL B 1 512 ? -1.638 40.562 6.242 1 97.31 512 VAL B C 1
ATOM 11178 O O . VAL B 1 512 ? -2.051 39.625 5.523 1 97.31 512 VAL B O 1
ATOM 11181 N N . PHE B 1 513 ? -0.706 40.406 7.113 1 96.88 513 PHE B N 1
ATOM 11182 C CA . PHE B 1 513 ? 0.204 39.281 7.074 1 96.88 513 PHE B CA 1
ATOM 11183 C C . PHE B 1 513 ? -0.429 38.062 7.734 1 96.88 513 PHE B C 1
ATOM 11185 O O . PHE B 1 513 ? -1.253 38.188 8.641 1 96.88 513 PHE B O 1
ATOM 11192 N N . GLN B 1 514 ? -0.097 36.906 7.215 1 97.06 514 GLN B N 1
ATOM 11193 C CA . GLN B 1 514 ? -0.312 35.594 7.844 1 97.06 514 GLN B CA 1
ATOM 11194 C C . GLN B 1 514 ? 0.998 35.031 8.367 1 97.06 514 GLN B C 1
ATOM 11196 O O . GLN B 1 514 ? 2.074 35.344 7.863 1 97.06 514 GLN B O 1
ATOM 11201 N N . GLU B 1 515 ? 0.89 34.219 9.391 1 96.31 515 GLU B N 1
ATOM 11202 C CA . GLU B 1 515 ? 2.088 33.594 9.922 1 96.31 515 GLU B CA 1
ATOM 11203 C C . GLU B 1 515 ? 2.129 32.125 9.555 1 96.31 515 GLU B C 1
ATOM 11205 O O . GLU B 1 515 ? 1.146 31.391 9.742 1 96.31 515 GLU B O 1
ATOM 11210 N N . ARG B 1 516 ? 3.199 31.719 8.891 1 94.75 516 ARG B N 1
ATOM 11211 C CA . ARG B 1 516 ? 3.492 30.312 8.602 1 94.75 516 ARG B CA 1
ATOM 11212 C C . ARG B 1 516 ? 4.961 30 8.867 1 94.75 516 ARG B C 1
ATOM 11214 O O . ARG B 1 516 ? 5.852 30.656 8.328 1 94.75 516 ARG B O 1
ATOM 11221 N N . HIS B 1 517 ? 5.215 29.062 9.719 1 93.62 517 HIS B N 1
ATOM 11222 C CA . HIS B 1 517 ? 6.586 28.641 10 1 93.62 517 HIS B CA 1
ATOM 11223 C C . HIS B 1 517 ? 7.43 29.812 10.5 1 93.62 517 HIS B C 1
ATOM 11225 O O . HIS B 1 517 ? 8.625 29.891 10.203 1 93.62 517 HIS B O 1
ATOM 11231 N N . GLY B 1 518 ? 6.855 30.672 11.172 1 94.56 518 GLY B N 1
ATOM 11232 C CA . GLY B 1 518 ? 7.531 31.844 11.719 1 94.56 518 GLY B CA 1
ATOM 11233 C C . GLY B 1 518 ? 7.598 33 10.742 1 94.56 518 GLY B C 1
ATOM 11234 O O . GLY B 1 518 ? 7.848 34.125 11.133 1 94.56 518 GLY B O 1
ATOM 11235 N N . TRP B 1 519 ? 7.348 32.75 9.414 1 96.12 519 TRP B N 1
ATOM 11236 C CA . TRP B 1 519 ? 7.391 33.781 8.383 1 96.12 519 TRP B CA 1
ATOM 11237 C C . TRP B 1 519 ? 6.133 34.656 8.422 1 96.12 519 TRP B C 1
ATOM 11239 O O . TRP B 1 519 ? 5.043 34.156 8.727 1 96.12 519 TRP B O 1
ATOM 11249 N N . GLU B 1 520 ? 6.348 35.906 8.148 1 96.44 520 GLU B N 1
ATOM 11250 C CA . GLU B 1 520 ? 5.23 36.781 7.777 1 96.44 520 GLU B CA 1
ATOM 11251 C C . GLU B 1 520 ? 5.004 36.781 6.266 1 96.44 520 GLU B C 1
ATOM 11253 O O . GLU B 1 520 ? 5.824 37.312 5.512 1 96.44 520 GLU B O 1
ATOM 11258 N N . ARG B 1 521 ? 3.939 36.125 5.816 1 96.44 521 ARG B N 1
ATOM 11259 C CA . ARG B 1 521 ? 3.629 36.125 4.391 1 96.44 521 ARG B CA 1
ATOM 11260 C C . ARG B 1 521 ? 2.375 36.938 4.105 1 96.44 521 ARG B C 1
ATOM 11262 O O . ARG B 1 521 ? 1.501 37.062 4.965 1 96.44 521 ARG B O 1
ATOM 11269 N N . PRO B 1 522 ? 2.26 37.5 2.918 1 97.19 522 PRO B N 1
ATOM 11270 C CA . PRO B 1 522 ? 1.091 38.344 2.629 1 97.19 522 PRO B CA 1
ATOM 11271 C C . PRO B 1 522 ? -0.202 37.531 2.531 1 97.19 522 PRO B C 1
ATOM 11273 O O . PRO B 1 522 ? -0.306 36.625 1.701 1 97.19 522 PRO B O 1
ATOM 11276 N N . GLY B 1 523 ? -1.182 37.875 3.363 1 97.31 523 GLY B N 1
ATOM 11277 C CA . GLY B 1 523 ? -2.504 37.281 3.238 1 97.31 523 GLY B CA 1
ATOM 11278 C C . GLY B 1 523 ? -3.379 38 2.217 1 97.31 523 GLY B C 1
ATOM 11279 O O . GLY B 1 523 ? -3.92 37.375 1.312 1 97.31 523 GLY B O 1
ATOM 11280 N N . TRP B 1 524 ? -3.557 39.219 2.334 1 97.31 524 TRP B N 1
ATOM 11281 C CA . TRP B 1 524 ? -4.266 40.125 1.439 1 97.31 524 TRP B CA 1
ATOM 11282 C C . TRP B 1 524 ? -3.918 41.594 1.747 1 97.31 524 TRP B C 1
ATOM 11284 O O . TRP B 1 524 ? -3.125 41.875 2.648 1 97.31 524 TRP B O 1
ATOM 11294 N N . PHE B 1 525 ? -4.367 42.562 0.963 1 97.25 525 PHE B N 1
ATOM 11295 C CA . PHE B 1 525 ? -3.928 43.969 1.12 1 97.25 525 PHE B CA 1
ATOM 11296 C C . PHE B 1 525 ? -5.109 44.875 1.433 1 97.25 525 PHE B C 1
ATOM 11298 O O . PHE B 1 525 ? -5.973 45.094 0.58 1 97.25 525 PHE B O 1
ATOM 11305 N N . ASN B 1 526 ? -5.023 45.438 2.66 1 96.06 526 ASN B N 1
ATOM 11306 C CA . ASN B 1 526 ? -6.047 46.344 3.154 1 96.06 526 ASN B CA 1
ATOM 11307 C C . ASN B 1 526 ? -5.984 47.688 2.439 1 96.06 526 ASN B C 1
ATOM 11309 O O . ASN B 1 526 ? -4.93 48.344 2.4 1 96.06 526 ASN B O 1
ATOM 11313 N N . LYS B 1 527 ? -7.152 48.156 1.963 1 92.81 527 LYS B N 1
ATOM 11314 C CA . LYS B 1 527 ? -7.199 49.406 1.177 1 92.81 527 LYS B CA 1
ATOM 11315 C C . LYS B 1 527 ? -7.129 50.625 2.078 1 92.81 527 LYS B C 1
ATOM 11317 O O . LYS B 1 527 ? -6.73 51.719 1.634 1 92.81 527 LYS B O 1
ATOM 11322 N N . ASP B 1 528 ? -7.473 50.469 3.312 1 92.62 528 ASP B N 1
ATOM 11323 C CA . ASP B 1 528 ? -7.566 51.625 4.223 1 92.62 528 ASP B CA 1
ATOM 11324 C C . ASP B 1 528 ? -6.219 51.906 4.879 1 92.62 528 ASP B C 1
ATOM 11326 O O . ASP B 1 528 ? -6.145 52.688 5.828 1 92.62 528 ASP B O 1
ATOM 11330 N N . GLY B 1 529 ? -5.184 51.25 4.426 1 90.81 529 GLY B N 1
ATOM 11331 C CA . GLY B 1 529 ? -3.857 51.594 4.906 1 90.81 529 GLY B CA 1
ATOM 11332 C C . GLY B 1 529 ? -3.174 50.469 5.641 1 90.81 529 GLY B C 1
ATOM 11333 O O . GLY B 1 529 ? -3.631 49.312 5.586 1 90.81 529 GLY B O 1
ATOM 11334 N N . ALA B 1 530 ? -2.051 50.844 6.355 1 92.62 530 ALA B N 1
ATOM 11335 C CA . ALA B 1 530 ? -1.176 49.844 6.992 1 92.62 530 ALA B CA 1
ATOM 11336 C C . ALA B 1 530 ? -1.839 49.25 8.227 1 92.62 530 ALA B C 1
ATOM 11338 O O . ALA B 1 530 ? -2.609 49.906 8.922 1 92.62 530 ALA B O 1
ATOM 11339 N N . ALA B 1 531 ? -1.594 48 8.484 1 94 531 ALA B N 1
ATOM 11340 C CA . ALA B 1 531 ? -2.066 47.25 9.656 1 94 531 ALA B CA 1
ATOM 11341 C C . ALA B 1 531 ? -0.942 46.438 10.273 1 94 531 ALA B C 1
ATOM 11343 O O . ALA B 1 531 ? -0.986 45.188 10.258 1 94 531 ALA B O 1
ATOM 11344 N N . PRO B 1 532 ? 0.009 47.094 10.836 1 93.56 532 PRO B N 1
ATOM 11345 C CA . PRO B 1 532 ? 1.146 46.344 11.406 1 93.56 532 PRO B CA 1
ATOM 11346 C C . PRO B 1 532 ? 0.756 45.5 12.609 1 93.56 532 PRO B C 1
ATOM 11348 O O . PRO B 1 532 ? -0.138 45.875 13.367 1 93.56 532 PRO B O 1
ATOM 11351 N N . VAL B 1 533 ? 1.451 44.406 12.812 1 94.81 533 VAL B N 1
ATOM 11352 C CA . VAL B 1 533 ? 1.241 43.562 13.969 1 94.81 533 VAL B CA 1
ATOM 11353 C C . VAL B 1 533 ? 2 44.094 15.172 1 94.81 533 VAL B C 1
ATOM 11355 O O . VAL B 1 533 ? 3.119 44.594 15.039 1 94.81 533 VAL B O 1
ATOM 11358 N N . LYS B 1 534 ? 1.409 43.969 16.297 1 95.5 534 LYS B N 1
ATOM 11359 C CA . LYS B 1 534 ? 2.025 44.469 17.531 1 95.5 534 LYS B CA 1
ATOM 11360 C C . LYS B 1 534 ? 2.541 43.312 18.375 1 95.5 534 LYS B C 1
ATOM 11362 O O . LYS B 1 534 ? 2.242 42.156 18.109 1 95.5 534 LYS B O 1
ATOM 11367 N N . ASP B 1 535 ? 3.334 43.719 19.359 1 95.31 535 ASP B N 1
ATOM 11368 C CA . ASP B 1 535 ? 3.82 42.719 20.297 1 95.31 535 ASP B CA 1
ATOM 11369 C C . ASP B 1 535 ? 2.664 42.094 21.078 1 95.31 535 ASP B C 1
ATOM 11371 O O . ASP B 1 535 ? 1.668 42.75 21.359 1 95.31 535 ASP B O 1
ATOM 11375 N N . TYR B 1 536 ? 2.881 40.906 21.453 1 96.75 536 TYR B N 1
ATOM 11376 C CA . TYR B 1 536 ? 1.83 40.125 22.125 1 96.75 536 TYR B CA 1
ATOM 11377 C C . TYR B 1 536 ? 1.51 40.719 23.484 1 96.75 536 TYR B C 1
ATOM 11379 O O . TYR B 1 536 ? 2.414 41.125 24.234 1 96.75 536 TYR B O 1
ATOM 11387 N N . ASP B 1 537 ? 0.234 40.812 23.828 1 97.06 537 ASP B N 1
ATOM 11388 C CA . ASP B 1 537 ? -0.132 41.5 25.062 1 97.06 537 ASP B CA 1
ATOM 11389 C C . ASP B 1 537 ? -0.747 40.531 26.062 1 97.06 537 ASP B C 1
ATOM 11391 O O . ASP B 1 537 ? -1.365 40.938 27.047 1 97.06 537 ASP B O 1
ATOM 11395 N N . TYR B 1 538 ? -0.673 39.156 25.828 1 97.19 538 TYR B N 1
ATOM 11396 C CA . TYR B 1 538 ? -1.183 38.156 26.719 1 97.19 538 TYR B CA 1
ATOM 11397 C C . TYR B 1 538 ? -2.641 38.406 27.078 1 97.19 538 TYR B C 1
ATOM 11399 O O . TYR B 1 538 ? -3.07 38.125 28.203 1 97.19 538 TYR B O 1
ATOM 11407 N N . TYR B 1 539 ? -3.342 39.156 26.234 1 95 539 TYR B N 1
ATOM 11408 C CA . TYR B 1 539 ? -4.738 39.531 26.422 1 95 539 TYR B CA 1
ATOM 11409 C C . TYR B 1 539 ? -4.934 40.281 27.734 1 95 539 TYR B C 1
ATOM 11411 O O . TYR B 1 539 ? -5.961 40.125 28.391 1 95 539 TYR B O 1
ATOM 11419 N N . GLY B 1 540 ? -3.951 40.938 28.188 1 94.81 540 GLY B N 1
ATOM 11420 C CA . GLY B 1 540 ? -4.02 41.75 29.375 1 94.81 540 GLY B CA 1
ATOM 11421 C C . GLY B 1 540 ? -3.576 41.031 30.641 1 94.81 540 GLY B C 1
ATOM 11422 O O . GLY B 1 540 ? -3.559 41.594 31.719 1 94.81 540 GLY B O 1
ATOM 11423 N N . ALA B 1 541 ? -3.213 39.812 30.5 1 95.44 541 ALA B N 1
ATOM 11424 C CA . ALA B 1 541 ? -2.756 39.031 31.641 1 95.44 541 ALA B CA 1
ATOM 11425 C C . ALA B 1 541 ? -1.339 39.438 32.062 1 95.44 541 ALA B C 1
ATOM 11427 O O . ALA B 1 541 ? -0.63 40.094 31.281 1 95.44 541 ALA B O 1
ATOM 11428 N N . TYR B 1 542 ? -0.948 39.094 33.344 1 96.06 542 TYR B N 1
ATOM 11429 C CA . TYR B 1 542 ? 0.395 39.25 33.906 1 96.06 542 TYR B CA 1
ATOM 11430 C C . TYR B 1 542 ? 0.836 40.719 33.844 1 96.06 542 TYR B C 1
ATOM 11432 O O . TYR B 1 542 ? 1.967 41 33.469 1 96.06 542 TYR B O 1
ATOM 11440 N N . ASP B 1 543 ? -0.042 41.625 34.031 1 93.62 543 ASP B N 1
ATOM 11441 C CA . ASP B 1 543 ? 0.195 43.062 34.094 1 93.62 543 ASP B CA 1
ATOM 11442 C C . ASP B 1 543 ? 0.696 43.625 32.781 1 93.62 543 ASP B C 1
ATOM 11444 O O . ASP B 1 543 ? 1.501 44.562 32.75 1 93.62 543 ASP B O 1
ATOM 11448 N N . THR B 1 544 ? 0.342 42.969 31.734 1 94.81 544 THR B N 1
ATOM 11449 C CA . THR B 1 544 ? 0.652 43.469 30.391 1 94.81 544 THR B CA 1
ATOM 11450 C C . THR B 1 544 ? -0.515 44.281 29.844 1 94.81 544 THR B C 1
ATOM 11452 O O . THR B 1 544 ? -1.622 43.75 29.688 1 94.81 544 THR B O 1
ATOM 11455 N N . PRO B 1 545 ? -0.311 45.5 29.594 1 95.12 545 PRO B N 1
ATOM 11456 C CA . PRO B 1 545 ? -1.421 46.281 29.062 1 95.12 545 PRO B CA 1
ATOM 11457 C C . PRO B 1 545 ? -1.895 45.781 27.703 1 95.12 545 PRO B C 1
ATOM 11459 O O . PRO B 1 545 ? -1.076 45.406 26.859 1 95.12 545 PRO B O 1
ATOM 11462 N N . LYS B 1 546 ? -3.152 45.812 27.5 1 95.81 546 LYS B N 1
ATOM 11463 C CA . LYS B 1 546 ? -3.713 45.438 26.219 1 95.81 546 LYS B CA 1
ATOM 11464 C C . LYS B 1 546 ? -3.322 46.438 25.125 1 95.81 546 LYS B C 1
ATOM 11466 O O . LYS B 1 546 ? -3.258 47.625 25.391 1 95.81 546 LYS B O 1
ATOM 11471 N N . ASN B 1 547 ? -3.117 46 23.969 1 96 547 ASN B N 1
ATOM 11472 C CA . ASN B 1 547 ? -2.803 46.875 22.828 1 96 547 ASN B CA 1
ATOM 11473 C C . ASN B 1 547 ? -3.975 47.781 22.484 1 96 547 ASN B C 1
ATOM 11475 O O . ASN B 1 547 ? -5.121 47.344 22.438 1 96 547 ASN B O 1
ATOM 11479 N N . ALA B 1 548 ? -3.672 49.031 22.375 1 93.94 548 ALA B N 1
ATOM 11480 C CA . ALA B 1 548 ? -4.68 50.031 21.969 1 93.94 548 ALA B CA 1
ATOM 11481 C C . ALA B 1 548 ? -4.582 50.312 20.484 1 93.94 548 ALA B C 1
ATOM 11483 O O . ALA B 1 548 ? -3.494 50.281 19.891 1 93.94 548 ALA B O 1
ATOM 11484 N N . ASN B 1 549 ? -5.695 50.688 19.828 1 92.88 549 ASN B N 1
ATOM 11485 C CA . ASN B 1 549 ? -5.734 51.062 18.406 1 92.88 549 ASN B CA 1
ATOM 11486 C C . ASN B 1 549 ? -5.004 50.031 17.547 1 92.88 549 ASN B C 1
ATOM 11488 O O . ASN B 1 549 ? -4.109 50.406 16.781 1 92.88 549 ASN B O 1
ATOM 11492 N N . TYR B 1 550 ? -5.332 48.781 17.812 1 96.06 550 TYR B N 1
ATOM 11493 C CA . TYR B 1 550 ? -4.688 47.656 17.125 1 96.06 550 TYR B CA 1
ATOM 11494 C C . TYR B 1 550 ? -5.445 47.281 15.859 1 96.06 550 TYR B C 1
ATOM 11496 O O . TYR B 1 550 ? -6.246 46.344 15.867 1 96.06 550 TYR B O 1
ATOM 11504 N N . LYS B 1 551 ? -5.141 47.938 14.75 1 95.69 551 LYS B N 1
ATOM 11505 C CA . LYS B 1 551 ? -5.84 47.812 13.477 1 95.69 551 LYS B CA 1
ATOM 11506 C C . LYS B 1 551 ? -5.793 46.344 12.977 1 95.69 551 LYS B C 1
ATOM 11508 O O . LYS B 1 551 ? -6.785 45.844 12.461 1 95.69 551 LYS B O 1
ATOM 11513 N N . TYR B 1 552 ? -4.633 45.688 13.062 1 96.56 552 TYR B N 1
ATOM 11514 C CA . TYR B 1 552 ? -4.523 44.312 12.617 1 96.56 552 TYR B CA 1
ATOM 11515 C C . TYR B 1 552 ? -5.555 43.438 13.312 1 96.56 552 TYR B C 1
ATOM 11517 O O . TYR B 1 552 ? -6.227 42.625 12.672 1 96.56 552 TYR B O 1
ATOM 11525 N N . ASN B 1 553 ? -5.648 43.531 14.609 1 96.88 553 ASN B N 1
ATOM 11526 C CA . ASN B 1 553 ? -6.59 42.75 15.391 1 96.88 553 ASN B CA 1
ATOM 11527 C C . ASN B 1 553 ? -8.031 43.031 14.984 1 96.88 553 ASN B C 1
ATOM 11529 O O . ASN B 1 553 ? -8.875 42.125 14.984 1 96.88 553 ASN B O 1
ATOM 11533 N N . GLU B 1 554 ? -8.297 44.25 14.656 1 96.25 554 GLU B N 1
ATOM 11534 C CA . GLU B 1 554 ? -9.633 44.625 14.188 1 96.25 554 GLU B CA 1
ATOM 11535 C C . GLU B 1 554 ? -9.961 43.906 12.875 1 96.25 554 GLU B C 1
ATOM 11537 O O . GLU B 1 554 ? -11.062 43.375 12.711 1 96.25 554 GLU B O 1
ATOM 11542 N N . LEU B 1 555 ? -9.031 43.969 12 1 96.25 555 LEU B N 1
ATOM 11543 C CA . LEU B 1 555 ? -9.234 43.312 10.711 1 96.25 555 LEU B CA 1
ATOM 11544 C C . LEU B 1 555 ? -9.344 41.812 10.875 1 96.25 555 LEU B C 1
ATOM 11546 O O . LEU B 1 555 ? -10.164 41.188 10.211 1 96.25 555 LEU B O 1
ATOM 11550 N N . LEU B 1 556 ? -8.5 41.25 11.758 1 96.31 556 LEU B N 1
ATOM 11551 C CA . LEU B 1 556 ? -8.578 39.812 12.031 1 96.31 556 LEU B CA 1
ATOM 11552 C C . LEU B 1 556 ? -9.945 39.438 12.594 1 96.31 556 LEU B C 1
ATOM 11554 O O . LEU B 1 556 ? -10.5 38.406 12.25 1 96.31 556 LEU B O 1
ATOM 11558 N N . GLY B 1 557 ? -10.461 40.281 13.453 1 95.69 557 GLY B N 1
ATOM 11559 C CA . GLY B 1 557 ? -11.781 40.062 14.016 1 95.69 557 GLY B CA 1
ATOM 11560 C C . GLY B 1 557 ? -12.867 39.938 12.961 1 95.69 557 GLY B C 1
ATOM 11561 O O . GLY B 1 557 ? -13.836 39.188 13.141 1 95.69 557 GLY B O 1
ATOM 11562 N N . LYS B 1 558 ? -12.68 40.562 11.836 1 94.25 558 LYS B N 1
ATOM 11563 C CA . LYS B 1 558 ? -13.648 40.5 10.75 1 94.25 558 LYS B CA 1
ATOM 11564 C C . LYS B 1 558 ? -13.602 39.156 10.031 1 94.25 558 LYS B C 1
ATOM 11566 O O . LYS B 1 558 ? -14.547 38.781 9.32 1 94.25 558 LYS B O 1
ATOM 11571 N N . GLU B 1 559 ? -12.516 38.438 10.266 1 93 559 GLU B N 1
ATOM 11572 C CA . GLU B 1 559 ? -12.383 37.094 9.719 1 93 559 GLU B CA 1
ATOM 11573 C C . GLU B 1 559 ? -13.164 36.094 10.555 1 93 559 GLU B C 1
ATOM 11575 O O . GLU B 1 559 ? -13.383 34.938 10.117 1 93 559 GLU B O 1
ATOM 11580 N N . TYR B 1 560 ? -13.562 36.406 11.711 1 93.81 560 TYR B N 1
ATOM 11581 C CA . TYR B 1 560 ? -14.188 35.5 12.641 1 93.81 560 TYR B CA 1
ATOM 11582 C C . TYR B 1 560 ? -15.656 35.25 12.289 1 93.81 560 TYR B C 1
ATOM 11584 O O . TYR B 1 560 ? -16.547 35.625 13.055 1 93.81 560 TYR B O 1
ATOM 11592 N N . THR B 1 561 ? -15.797 34.562 11.172 1 91.75 561 THR B N 1
ATOM 11593 C CA . THR B 1 561 ? -17.109 34.25 10.641 1 91.75 561 THR B CA 1
ATOM 11594 C C . THR B 1 561 ? -17.047 32.969 9.805 1 91.75 561 THR B C 1
ATOM 11596 O O . THR B 1 561 ? -15.984 32.594 9.305 1 91.75 561 THR B O 1
ATOM 11599 N N . PHE B 1 562 ? -18.156 32.25 9.734 1 88.25 562 PHE B N 1
ATOM 11600 C CA . PHE B 1 562 ? -18.297 31.141 8.812 1 88.25 562 PHE B CA 1
ATOM 11601 C C . PHE B 1 562 ? -18.922 31.578 7.5 1 88.25 562 PHE B C 1
ATOM 11603 O O . PHE B 1 562 ? -19.219 30.75 6.641 1 88.25 562 PHE B O 1
ATOM 11610 N N . SER B 1 563 ? -19.109 32.875 7.367 1 89.38 563 SER B N 1
ATOM 11611 C CA . SER B 1 563 ? -19.547 33.5 6.133 1 89.38 563 SER B CA 1
ATOM 11612 C C . SER B 1 563 ? -18.391 34.219 5.426 1 89.38 563 SER B C 1
ATOM 11614 O O . SER B 1 563 ? -17.25 34.156 5.875 1 89.38 563 SER B O 1
ATOM 11616 N N . PHE B 1 564 ? -18.781 34.906 4.25 1 91 564 PHE B N 1
ATOM 11617 C CA . PHE B 1 564 ? -17.766 35.688 3.6 1 91 564 PHE B CA 1
ATOM 11618 C C . PHE B 1 564 ? -17.391 36.906 4.457 1 91 564 PHE B C 1
ATOM 11620 O O . PHE B 1 564 ? -18.281 37.594 4.957 1 91 564 PHE B O 1
ATOM 11627 N N . PRO B 1 565 ? -16.125 37.125 4.672 1 92.56 565 PRO B N 1
ATOM 11628 C CA . PRO B 1 565 ? -15.734 38.312 5.441 1 92.56 565 PRO B CA 1
ATOM 11629 C C . PRO B 1 565 ? -15.953 39.625 4.676 1 92.56 565 PRO B C 1
ATOM 11631 O O . PRO B 1 565 ? -16.141 39.594 3.457 1 92.56 565 PRO B O 1
ATOM 11634 N N . PRO B 1 566 ? -15.898 40.75 5.375 1 93.06 566 PRO B N 1
ATOM 11635 C CA . PRO B 1 566 ? -16.156 42.031 4.715 1 93.06 566 PRO B CA 1
ATOM 11636 C C . PRO B 1 566 ? -15.141 42.344 3.613 1 93.06 566 PRO B C 1
ATOM 11638 O O . PRO B 1 566 ? -15.461 43.062 2.658 1 93.06 566 PRO B O 1
ATOM 11641 N N . HIS B 1 567 ? -13.969 41.875 3.717 1 94.06 567 HIS B N 1
ATOM 11642 C CA . HIS B 1 567 ? -12.945 42.156 2.717 1 94.06 567 HIS B CA 1
ATOM 11643 C C . HIS B 1 567 ? -12.977 41.156 1.587 1 94.06 567 HIS B C 1
ATOM 11645 O O . HIS B 1 567 ? -12.039 41.062 0.792 1 94.06 567 HIS B O 1
ATOM 11651 N N . HIS B 1 568 ? -14.031 40.375 1.519 1 92.81 568 HIS B N 1
ATOM 11652 C CA . HIS B 1 568 ? -14.211 39.406 0.444 1 92.81 568 HIS B CA 1
ATOM 11653 C C . HIS B 1 568 ? -14.031 40.062 -0.923 1 92.81 568 HIS B C 1
ATOM 11655 O O . HIS B 1 568 ? -13.453 39.438 -1.831 1 92.81 568 HIS B O 1
ATOM 11661 N N . ASP B 1 569 ? -14.445 41.25 -1.097 1 92.94 569 ASP B N 1
ATOM 11662 C CA . ASP B 1 569 ? -14.359 41.969 -2.367 1 92.94 569 ASP B CA 1
ATOM 11663 C C . ASP B 1 569 ? -12.93 42.375 -2.666 1 92.94 569 ASP B C 1
ATOM 11665 O O . ASP B 1 569 ? -12.531 42.469 -3.83 1 92.94 569 ASP B O 1
ATOM 11669 N N . VAL B 1 570 ? -12.18 42.656 -1.622 1 95.38 570 VAL B N 1
ATOM 11670 C CA . VAL B 1 570 ? -10.766 43 -1.799 1 95.38 570 VAL B CA 1
ATOM 11671 C C . VAL B 1 570 ? -10.031 41.781 -2.387 1 95.38 570 VAL B C 1
ATOM 11673 O O . VAL B 1 570 ? -9.242 41.938 -3.326 1 95.38 570 VAL B O 1
ATOM 11676 N N . ILE B 1 571 ? -10.289 40.625 -1.849 1 95 571 ILE B N 1
ATOM 11677 C CA . ILE B 1 571 ? -9.672 39.406 -2.336 1 95 571 ILE B CA 1
ATOM 11678 C C . ILE B 1 571 ? -10.117 39.125 -3.77 1 95 571 ILE B C 1
ATOM 11680 O O . ILE B 1 571 ? -9.32 38.719 -4.609 1 95 571 ILE B O 1
ATOM 11684 N N . LYS B 1 572 ? -11.414 39.375 -4.031 1 95.19 572 LYS B N 1
ATOM 11685 C CA . LYS B 1 572 ? -11.938 39.25 -5.391 1 95.19 572 LYS B CA 1
ATOM 11686 C C . LYS B 1 572 ? -11.133 40.125 -6.363 1 95.19 572 LYS B C 1
ATOM 11688 O O . LYS B 1 572 ? -10.742 39.656 -7.434 1 95.19 572 LYS B O 1
ATOM 11693 N N . ASN B 1 573 ? -10.938 41.312 -5.973 1 95.69 573 ASN B N 1
ATOM 11694 C CA . ASN B 1 573 ? -10.188 42.219 -6.824 1 95.69 573 ASN B CA 1
ATOM 11695 C C . ASN B 1 573 ? -8.766 41.719 -7.082 1 95.69 573 ASN B C 1
ATOM 11697 O O . ASN B 1 573 ? -8.266 41.812 -8.203 1 95.69 573 ASN B O 1
ATOM 11701 N N . GLU B 1 574 ? -8.102 41.25 -6.059 1 96.25 574 GLU B N 1
ATOM 11702 C CA . GLU B 1 574 ? -6.77 40.656 -6.207 1 96.25 574 GLU B CA 1
ATOM 11703 C C . GLU B 1 574 ? -6.77 39.531 -7.215 1 96.25 574 GLU B C 1
ATOM 11705 O O . GLU B 1 574 ? -5.887 39.438 -8.07 1 96.25 574 GLU B O 1
ATOM 11710 N N . CYS B 1 575 ? -7.766 38.625 -7.125 1 95 575 CYS B N 1
ATOM 11711 C CA . CYS B 1 575 ? -7.871 37.469 -8 1 95 575 CYS B CA 1
ATOM 11712 C C . CYS B 1 575 ? -8.156 37.906 -9.438 1 95 575 CYS B C 1
ATOM 11714 O O . CYS B 1 575 ? -7.492 37.438 -10.367 1 95 575 CYS B O 1
ATOM 11716 N N . LEU B 1 576 ? -9.086 38.781 -9.594 1 94.88 576 LEU B N 1
ATOM 11717 C CA . LEU B 1 576 ? -9.516 39.188 -10.93 1 94.88 576 LEU B CA 1
ATOM 11718 C C . LEU B 1 576 ? -8.461 40.031 -11.625 1 94.88 576 LEU B C 1
ATOM 11720 O O . LEU B 1 576 ? -8.305 39.969 -12.844 1 94.88 576 LEU B O 1
ATOM 11724 N N . THR B 1 577 ? -7.742 40.812 -10.898 1 95.94 577 THR B N 1
ATOM 11725 C CA . THR B 1 577 ? -6.633 41.531 -11.492 1 95.94 577 THR B CA 1
ATOM 11726 C C . THR B 1 577 ? -5.582 40.594 -12.047 1 95.94 577 THR B C 1
ATOM 11728 O O . THR B 1 577 ? -5.016 40.844 -13.117 1 95.94 577 THR B O 1
ATOM 11731 N N . CYS B 1 578 ? -5.305 39.562 -11.297 1 95.94 578 CYS B N 1
ATOM 11732 C CA . CYS B 1 578 ? -4.387 38.531 -11.789 1 95.94 578 CYS B CA 1
ATOM 11733 C C . CYS B 1 578 ? -4.906 37.906 -13.078 1 95.94 578 CYS B C 1
ATOM 11735 O O . CYS B 1 578 ? -4.164 37.781 -14.047 1 95.94 578 CYS B O 1
ATOM 11737 N N . ARG B 1 579 ? -6.195 37.531 -13.117 1 93.62 579 ARG B N 1
ATOM 11738 C CA . ARG B 1 579 ? -6.805 36.844 -14.234 1 93.62 579 ARG B CA 1
ATOM 11739 C C . ARG B 1 579 ? -6.895 37.75 -15.469 1 93.62 579 ARG B C 1
ATOM 11741 O O . ARG B 1 579 ? -6.801 37.25 -16.594 1 93.62 579 ARG B O 1
ATOM 11748 N N . ASN B 1 580 ? -7.07 39.062 -15.281 1 91.75 580 ASN B N 1
ATOM 11749 C CA . ASN B 1 580 ? -7.379 39.938 -16.391 1 91.75 580 ASN B CA 1
ATOM 11750 C C . ASN B 1 580 ? -6.199 40.844 -16.719 1 91.75 580 ASN B C 1
ATOM 11752 O O . ASN B 1 580 ? -6.148 41.438 -17.797 1 91.75 580 ASN B O 1
ATOM 11756 N N . GLY B 1 581 ? -5.289 41 -15.867 1 95.06 581 GLY B N 1
ATOM 11757 C CA . GLY B 1 581 ? -4.148 41.875 -16.016 1 95.06 581 GLY B CA 1
ATOM 11758 C C . GLY B 1 581 ? -2.842 41.25 -15.562 1 95.06 581 GLY B C 1
ATOM 11759 O O . GLY B 1 581 ? -2.316 40.375 -16.219 1 95.06 581 GLY B O 1
ATOM 11760 N N . VAL B 1 582 ? -2.373 41.812 -14.352 1 97.12 582 VAL B N 1
ATOM 11761 C CA . VAL B 1 582 ? -1.116 41.312 -13.812 1 97.12 582 VAL B CA 1
ATOM 11762 C C . VAL B 1 582 ? -1.052 41.594 -12.312 1 97.12 582 VAL B C 1
ATOM 11764 O O . VAL B 1 582 ? -1.466 42.656 -11.852 1 97.12 582 VAL B O 1
ATOM 11767 N N . ALA B 1 583 ? -0.655 40.625 -11.617 1 97.75 583 ALA B N 1
ATOM 11768 C CA . ALA B 1 583 ? -0.491 40.719 -10.172 1 97.75 583 ALA B CA 1
ATOM 11769 C C . ALA B 1 583 ? 0.88 40.219 -9.742 1 97.75 583 ALA B C 1
ATOM 11771 O O . ALA B 1 583 ? 1.49 39.375 -10.43 1 97.75 583 ALA B O 1
ATOM 11772 N N . VAL B 1 584 ? 1.321 40.75 -8.602 1 98.06 584 VAL B N 1
ATOM 11773 C CA . VAL B 1 584 ? 2.576 40.312 -7.996 1 98.06 584 VAL B CA 1
ATOM 11774 C C . VAL B 1 584 ? 2.295 39.625 -6.664 1 98.06 584 VAL B C 1
ATOM 11776 O O . VAL B 1 584 ? 1.562 40.156 -5.824 1 98.06 584 VAL B O 1
ATOM 11779 N N . PHE B 1 585 ? 2.82 38.469 -6.484 1 98 585 PHE B N 1
ATOM 11780 C CA . PHE B 1 585 ? 2.707 37.688 -5.254 1 98 585 PHE B CA 1
ATOM 11781 C C . PHE B 1 585 ? 4.066 37.531 -4.582 1 98 585 PHE B C 1
ATOM 11783 O O . PHE B 1 585 ? 4.996 36.969 -5.172 1 98 585 PHE B O 1
ATOM 11790 N N . ASN B 1 586 ? 4.23 38.062 -3.357 1 97.88 586 ASN B N 1
ATOM 11791 C CA . ASN B 1 586 ? 5.41 37.75 -2.561 1 97.88 586 ASN B CA 1
ATOM 11792 C C . ASN B 1 586 ? 5.332 36.312 -1.979 1 97.88 586 ASN B C 1
ATOM 11794 O O . ASN B 1 586 ? 4.484 36.062 -1.13 1 97.88 586 ASN B O 1
ATOM 11798 N N . MET B 1 587 ? 6.176 35.438 -2.447 1 97.31 587 MET B N 1
ATOM 11799 C CA . MET B 1 587 ? 6.199 34.062 -2.02 1 97.31 587 MET B CA 1
ATOM 11800 C C . MET B 1 587 ? 7.547 33.688 -1.405 1 97.31 587 MET B C 1
ATOM 11802 O O . MET B 1 587 ? 7.977 32.531 -1.47 1 97.31 587 MET B O 1
ATOM 11806 N N . SER B 1 588 ? 8.148 34.625 -0.738 1 97.31 588 SER B N 1
ATOM 11807 C CA . SER B 1 588 ? 9.492 34.5 -0.18 1 97.31 588 SER B CA 1
ATOM 11808 C C . SER B 1 588 ? 9.539 33.438 0.895 1 97.31 588 SER B C 1
ATOM 11810 O O . SER B 1 588 ? 10.602 32.844 1.16 1 97.31 588 SER B O 1
ATOM 11812 N N . TYR B 1 589 ? 8.477 33.062 1.511 1 96.31 589 TYR B N 1
ATOM 11813 C CA . TYR B 1 589 ? 8.477 32.125 2.635 1 96.31 589 TYR B CA 1
ATOM 11814 C C . TYR B 1 589 ? 8.789 30.719 2.17 1 96.31 589 TYR B C 1
ATOM 11816 O O . TYR B 1 589 ? 9.023 29.828 2.99 1 96.31 589 TYR B O 1
ATOM 11824 N N . PHE B 1 590 ? 8.859 30.391 0.871 1 96.69 590 PHE B N 1
ATOM 11825 C CA . PHE B 1 590 ? 9.164 29.078 0.327 1 96.69 590 PHE B CA 1
ATOM 11826 C C . PHE B 1 590 ? 10.508 28.578 0.845 1 96.69 590 PHE B C 1
ATOM 11828 O O . PHE B 1 590 ? 11.414 29.375 1.104 1 96.69 590 PHE B O 1
ATOM 11835 N N . GLY B 1 591 ? 10.57 27.25 1.038 1 96.88 591 GLY B N 1
ATOM 11836 C CA . GLY B 1 591 ? 11.883 26.641 1.189 1 96.88 591 GLY B CA 1
ATOM 11837 C C . GLY B 1 591 ? 12.68 26.609 -0.102 1 96.88 591 GLY B C 1
ATOM 11838 O O . GLY B 1 591 ? 12.125 26.328 -1.171 1 96.88 591 GLY B O 1
ATOM 11839 N N . LYS B 1 592 ? 13.914 27.016 -0.067 1 98 592 LYS B N 1
ATOM 11840 C CA . LYS B 1 592 ? 14.836 27.047 -1.199 1 98 592 LYS B CA 1
ATOM 11841 C C . LYS B 1 592 ? 16.109 26.266 -0.891 1 98 592 LYS B C 1
ATOM 11843 O O . LYS B 1 592 ? 17.016 26.781 -0.25 1 98 592 LYS B O 1
ATOM 11848 N N . PHE B 1 593 ? 16.125 25.078 -1.44 1 97.44 593 PHE B N 1
ATOM 11849 C CA . PHE B 1 593 ? 17.234 24.172 -1.115 1 97.44 593 PHE B CA 1
ATOM 11850 C C . PHE B 1 593 ? 18.047 23.844 -2.357 1 97.44 593 PHE B C 1
ATOM 11852 O O . PHE B 1 593 ? 17.531 23.859 -3.475 1 97.44 593 PHE B O 1
ATOM 11859 N N . PHE B 1 594 ? 19.297 23.641 -2.17 1 96.94 594 PHE B N 1
ATOM 11860 C CA . PHE B 1 594 ? 20.172 23.078 -3.209 1 96.94 594 PHE B CA 1
ATOM 11861 C C . PHE B 1 594 ? 20.609 21.672 -2.85 1 96.94 594 PHE B C 1
ATOM 11863 O O . PHE B 1 594 ? 20.984 21.406 -1.704 1 96.94 594 PHE B O 1
ATOM 11870 N N . LEU B 1 595 ? 20.406 20.781 -3.689 1 96.31 595 LEU B N 1
ATOM 11871 C CA . LEU B 1 595 ? 20.938 19.422 -3.59 1 96.31 595 LEU B CA 1
ATOM 11872 C C . LEU B 1 595 ? 22.172 19.266 -4.48 1 96.31 595 LEU B C 1
ATOM 11874 O O . LEU B 1 595 ? 22.062 19.359 -5.707 1 96.31 595 LEU B O 1
ATOM 11878 N N . THR B 1 596 ? 23.344 19.062 -3.939 1 94.62 596 THR B N 1
ATOM 11879 C CA . THR B 1 596 ? 24.609 18.953 -4.66 1 94.62 596 THR B CA 1
ATOM 11880 C C . THR B 1 596 ? 25.391 17.719 -4.207 1 94.62 596 THR B C 1
ATOM 11882 O O . THR B 1 596 ? 24.984 17.047 -3.256 1 94.62 596 THR B O 1
ATOM 11885 N N . GLY B 1 597 ? 26.453 17.422 -4.863 1 92.81 597 GLY B N 1
ATOM 11886 C CA . GLY B 1 597 ? 27.328 16.312 -4.516 1 92.81 597 GLY B CA 1
ATOM 11887 C C . GLY B 1 597 ? 27.438 15.281 -5.617 1 92.81 597 GLY B C 1
ATOM 11888 O O . GLY B 1 597 ? 26.703 15.336 -6.605 1 92.81 597 GLY B O 1
ATOM 11889 N N . PRO B 1 598 ? 28.312 14.344 -5.465 1 91.38 598 PRO B N 1
ATOM 11890 C CA . PRO B 1 598 ? 28.547 13.352 -6.516 1 91.38 598 PRO B CA 1
ATOM 11891 C C . PRO B 1 598 ? 27.359 12.43 -6.75 1 91.38 598 PRO B C 1
ATOM 11893 O O . PRO B 1 598 ? 27.172 11.922 -7.855 1 91.38 598 PRO B O 1
ATOM 11896 N N . ASP B 1 599 ? 26.547 12.305 -5.676 1 90.56 599 ASP B N 1
ATOM 11897 C CA . ASP B 1 599 ? 25.406 11.398 -5.812 1 90.56 599 ASP B CA 1
ATOM 11898 C C . ASP B 1 599 ? 24.094 12.18 -5.98 1 90.56 599 ASP B C 1
ATOM 11900 O O . ASP B 1 599 ? 23.016 11.625 -5.812 1 90.56 599 ASP B O 1
ATOM 11904 N N . ALA B 1 600 ? 24.188 13.438 -6.309 1 93.12 600 ALA B N 1
ATOM 11905 C CA . ALA B 1 600 ? 22.984 14.273 -6.371 1 93.12 600 ALA B CA 1
ATOM 11906 C C . ALA B 1 600 ? 21.984 13.727 -7.383 1 93.12 600 ALA B C 1
ATOM 11908 O O . ALA B 1 600 ? 20.781 13.727 -7.129 1 93.12 600 ALA B O 1
ATOM 11909 N N . LYS B 1 601 ? 22.406 13.352 -8.453 1 89.38 601 LYS B N 1
ATOM 11910 C CA . LYS B 1 601 ? 21.516 12.805 -9.477 1 89.38 601 LYS B CA 1
ATOM 11911 C 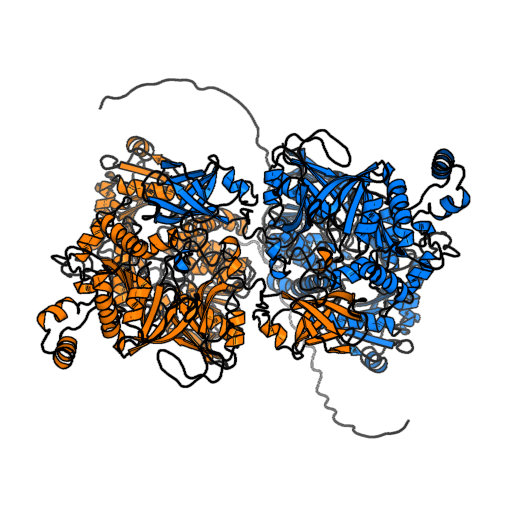C . LYS B 1 601 ? 20.828 11.531 -8.984 1 89.38 601 LYS B C 1
ATOM 11913 O O . LYS B 1 601 ? 19.625 11.352 -9.188 1 89.38 601 LYS B O 1
ATOM 11918 N N . LYS B 1 602 ? 21.625 10.68 -8.375 1 84.12 602 LYS B N 1
ATOM 11919 C CA . LYS B 1 602 ? 21.078 9.453 -7.82 1 84.12 602 LYS B CA 1
ATOM 11920 C C . LYS B 1 602 ? 20.016 9.758 -6.758 1 84.12 602 LYS B C 1
ATOM 11922 O O . LYS B 1 602 ? 18.969 9.109 -6.707 1 84.12 602 LYS B O 1
ATOM 11927 N N . ALA B 1 603 ? 20.406 10.656 -5.969 1 89.81 603 ALA B N 1
ATOM 11928 C CA . ALA B 1 603 ? 19.484 11.062 -4.914 1 89.81 603 ALA B CA 1
ATOM 11929 C C . ALA B 1 603 ? 18.188 11.625 -5.504 1 89.81 603 ALA B C 1
ATOM 11931 O O . ALA B 1 603 ? 17.094 11.305 -5.035 1 89.81 603 ALA B O 1
ATOM 11932 N N . ALA B 1 604 ? 18.281 12.445 -6.496 1 90.12 604 ALA B N 1
ATOM 11933 C CA . ALA B 1 604 ? 17.109 13.047 -7.141 1 90.12 604 ALA B CA 1
ATOM 11934 C C . ALA B 1 604 ? 16.219 11.984 -7.758 1 90.12 604 ALA B C 1
ATOM 11936 O O . ALA B 1 604 ? 14.984 12.07 -7.664 1 90.12 604 ALA B O 1
ATOM 11937 N N . ASP B 1 605 ? 16.812 11.039 -8.336 1 81.19 605 ASP B N 1
ATOM 11938 C CA . ASP B 1 605 ? 16.062 9.938 -8.93 1 81.19 605 ASP B CA 1
ATOM 11939 C C . ASP B 1 605 ? 15.25 9.188 -7.879 1 81.19 605 ASP B C 1
ATOM 11941 O O . ASP B 1 605 ? 14.133 8.742 -8.148 1 81.19 605 ASP B O 1
ATOM 11945 N N . TRP B 1 606 ? 15.852 9.047 -6.789 1 77 606 TRP B N 1
ATOM 11946 C CA . TRP B 1 606 ? 15.211 8.312 -5.703 1 77 606 TRP B CA 1
ATOM 11947 C C . TRP B 1 606 ? 14.109 9.148 -5.059 1 77 606 TRP B C 1
ATOM 11949 O O . TRP B 1 606 ? 13.039 8.625 -4.734 1 77 606 TRP B O 1
ATOM 11959 N N . LEU B 1 607 ? 14.328 10.391 -4.898 1 87 607 LEU B N 1
ATOM 11960 C CA . LEU B 1 607 ? 13.477 11.266 -4.105 1 87 607 LEU B CA 1
ATOM 11961 C C . LEU B 1 607 ? 12.227 11.656 -4.879 1 87 607 LEU B C 1
ATOM 11963 O O . LEU B 1 607 ? 11.141 11.742 -4.305 1 87 607 LEU B O 1
ATOM 11967 N N . PHE B 1 608 ? 12.359 11.898 -6.145 1 87.56 608 PHE B N 1
ATOM 11968 C CA . PHE B 1 608 ? 11.289 12.594 -6.852 1 87.56 608 PHE B CA 1
ATOM 11969 C C . PHE B 1 608 ? 10.531 11.625 -7.758 1 87.56 608 PHE B C 1
ATOM 11971 O O . PHE B 1 608 ? 11.133 10.75 -8.383 1 87.56 608 PHE B O 1
ATOM 11978 N N . THR B 1 609 ? 9.227 11.789 -7.859 1 75.62 609 THR B N 1
ATOM 11979 C CA . THR B 1 609 ? 8.367 10.898 -8.625 1 75.62 609 THR B CA 1
ATOM 11980 C C . THR B 1 609 ? 8.5 11.164 -10.117 1 75.62 609 THR B C 1
ATOM 11982 O O . THR B 1 609 ? 8.281 10.273 -10.938 1 75.62 609 THR B O 1
ATOM 11985 N N . ALA B 1 610 ? 8.828 12.453 -10.492 1 79.19 610 ALA B N 1
ATOM 11986 C CA . ALA B 1 610 ? 9.039 12.812 -11.891 1 79.19 610 ALA B CA 1
ATOM 11987 C C . ALA B 1 610 ? 10.508 12.695 -12.273 1 79.19 610 ALA B C 1
ATOM 11989 O O . ALA B 1 610 ? 11.383 12.703 -11.406 1 79.19 610 ALA B O 1
ATOM 11990 N N . ASP B 1 611 ? 10.812 12.547 -13.516 1 78.75 611 ASP B N 1
ATOM 11991 C CA . ASP B 1 611 ? 12.18 12.656 -14.016 1 78.75 611 ASP B CA 1
ATOM 11992 C C . ASP B 1 611 ? 12.641 14.117 -14.031 1 78.75 611 ASP B C 1
ATOM 11994 O O . ASP B 1 611 ? 12.18 14.914 -14.844 1 78.75 611 ASP B O 1
ATOM 11998 N N . VAL B 1 612 ? 13.617 14.453 -13.156 1 87.25 612 VAL B N 1
ATOM 11999 C CA . VAL B 1 612 ? 14.055 15.836 -13.039 1 87.25 612 VAL B CA 1
ATOM 12000 C C . VAL B 1 612 ? 15.391 16.016 -13.758 1 87.25 612 VAL B C 1
ATOM 12002 O O . VAL B 1 612 ? 16 17.094 -13.68 1 87.25 612 VAL B O 1
ATOM 12005 N N . ASN B 1 613 ? 15.812 14.961 -14.406 1 83.94 613 ASN B N 1
ATOM 12006 C CA . ASN B 1 613 ? 17.094 15.039 -15.102 1 83.94 613 ASN B CA 1
ATOM 12007 C C . ASN B 1 613 ? 16.906 15.445 -16.562 1 83.94 613 ASN B C 1
ATOM 12009 O O . ASN B 1 613 ? 17.438 14.789 -17.469 1 83.94 613 ASN B O 1
ATOM 12013 N N . LYS B 1 614 ? 16.156 16.406 -16.766 1 82.5 614 LYS B N 1
ATOM 12014 C CA . LYS B 1 614 ? 16.031 17.047 -18.062 1 82.5 614 LYS B CA 1
ATOM 12015 C C . LYS B 1 614 ? 17.188 17.984 -18.328 1 82.5 614 LYS B C 1
ATOM 12017 O O . LYS B 1 614 ? 18.172 18 -17.578 1 82.5 614 LYS B O 1
ATOM 12022 N N . LYS B 1 615 ? 17.188 18.656 -19.484 1 87.94 615 LYS B N 1
ATOM 12023 C CA . LYS B 1 615 ? 18.25 19.594 -19.812 1 87.94 615 LYS B CA 1
ATOM 12024 C C . LYS B 1 615 ? 18.422 20.656 -18.719 1 87.94 615 LYS B C 1
ATOM 12026 O O . LYS B 1 615 ? 17.438 21.125 -18.156 1 87.94 615 LYS B O 1
ATOM 12031 N N . PRO B 1 616 ? 19.734 20.859 -18.344 1 92.38 616 PRO B N 1
ATOM 12032 C CA . PRO B 1 616 ? 19.891 21.984 -17.422 1 92.38 616 PRO B CA 1
ATOM 12033 C C . PRO B 1 616 ? 19.109 23.219 -17.859 1 92.38 616 PRO B C 1
ATOM 12035 O O . PRO B 1 616 ? 19.062 23.531 -19.047 1 92.38 616 PRO B O 1
ATOM 12038 N N . GLY B 1 617 ? 18.469 23.844 -16.906 1 93.81 617 GLY B N 1
ATOM 12039 C CA . GLY B 1 617 ? 17.578 24.938 -17.219 1 93.81 617 GLY B CA 1
ATOM 12040 C C . GLY B 1 617 ? 16.109 24.562 -17.141 1 93.81 617 GLY B C 1
ATOM 12041 O O . GLY B 1 617 ? 15.242 25.438 -17.172 1 93.81 617 GLY B O 1
ATOM 12042 N N . SER B 1 618 ? 15.93 23.328 -16.984 1 93.62 618 SER B N 1
ATOM 12043 C CA . SER B 1 618 ? 14.555 22.859 -16.859 1 93.62 618 SER B CA 1
ATOM 12044 C C . SER B 1 618 ? 14.078 22.922 -15.406 1 93.62 618 SER B C 1
ATOM 12046 O O . SER B 1 618 ? 14.891 22.859 -14.477 1 93.62 618 SER B O 1
ATOM 12048 N N . THR B 1 619 ? 12.805 23.094 -15.219 1 94.31 619 THR B N 1
ATOM 12049 C CA . THR B 1 619 ? 12.117 23 -13.93 1 94.31 619 THR B CA 1
ATOM 12050 C C . THR B 1 619 ? 10.977 21.984 -14 1 94.31 619 THR B C 1
ATOM 12052 O O . THR B 1 619 ? 10.133 22.047 -14.898 1 94.31 619 THR B O 1
ATOM 12055 N N . VAL B 1 620 ? 10.953 21.062 -13.023 1 91 620 VAL B N 1
ATOM 12056 C CA . VAL B 1 620 ? 9.969 19.984 -13.055 1 91 620 VAL B CA 1
ATOM 12057 C C . VAL B 1 620 ? 9.141 20 -11.773 1 91 620 VAL B C 1
ATOM 12059 O O . VAL B 1 620 ? 9.695 20.078 -10.672 1 91 620 VAL B O 1
ATOM 12062 N N . TYR B 1 621 ? 7.801 20.062 -11.922 1 88.69 621 TYR B N 1
ATOM 12063 C CA . TYR B 1 621 ? 6.895 19.812 -10.805 1 88.69 621 TYR B CA 1
ATOM 12064 C C . TYR B 1 621 ? 6.84 18.328 -10.469 1 88.69 621 TYR B C 1
ATOM 12066 O O . TYR B 1 621 ? 6.637 17.484 -11.352 1 88.69 621 TYR B O 1
ATOM 12074 N N . THR B 1 622 ? 7.055 17.953 -9.18 1 89.12 622 THR B N 1
ATOM 12075 C CA . THR B 1 622 ? 7.199 16.547 -8.797 1 89.12 622 THR B CA 1
ATOM 12076 C C . THR B 1 622 ? 6.75 16.328 -7.359 1 89.12 622 THR B C 1
ATOM 12078 O O . THR B 1 622 ? 6.359 17.281 -6.672 1 89.1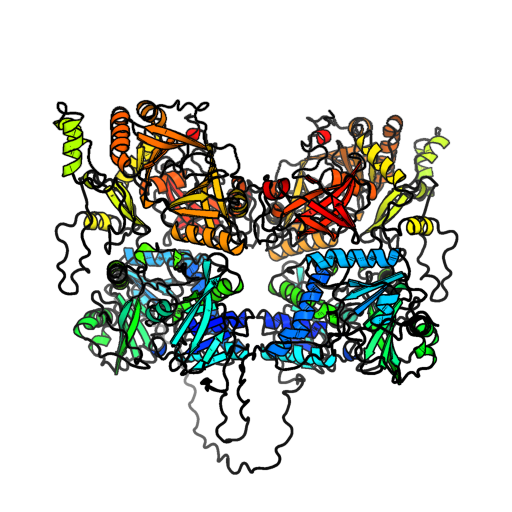2 622 THR B O 1
ATOM 12081 N N . CYS B 1 623 ? 6.645 15.062 -6.984 1 85.94 623 CYS B N 1
ATOM 12082 C CA . CYS B 1 623 ? 6.328 14.695 -5.609 1 85.94 623 CYS B CA 1
ATOM 12083 C C . CYS B 1 623 ? 7.473 13.906 -4.98 1 85.94 623 CYS B C 1
ATOM 12085 O O . CYS B 1 623 ? 8.414 13.508 -5.672 1 85.94 623 CYS B O 1
ATOM 12087 N N . MET B 1 624 ? 7.48 13.797 -3.697 1 87.5 624 MET B N 1
ATOM 12088 C CA . MET B 1 624 ? 8.266 12.836 -2.924 1 87.5 624 MET B CA 1
ATOM 12089 C C . MET B 1 624 ? 7.352 11.859 -2.186 1 87.5 624 MET B C 1
ATOM 12091 O O . MET B 1 624 ? 6.293 12.25 -1.687 1 87.5 624 MET B O 1
ATOM 12095 N N . LEU B 1 625 ? 7.758 10.641 -2.139 1 80.25 625 LEU B N 1
ATOM 12096 C CA . LEU B 1 625 ? 6.875 9.633 -1.556 1 80.25 625 LEU B CA 1
ATOM 12097 C C . LEU B 1 625 ? 7.516 8.992 -0.326 1 80.25 625 LEU B C 1
ATOM 12099 O O . LEU B 1 625 ? 8.734 9.07 -0.147 1 80.25 625 LEU B O 1
ATOM 12103 N N . ASN B 1 626 ? 6.664 8.508 0.561 1 79.88 626 ASN B N 1
ATOM 12104 C CA . ASN B 1 626 ? 7.148 7.582 1.579 1 79.88 626 ASN B CA 1
ATOM 12105 C C . ASN B 1 626 ? 7.164 6.145 1.068 1 79.88 626 ASN B C 1
ATOM 12107 O O . ASN B 1 626 ? 6.82 5.887 -0.087 1 79.88 626 ASN B O 1
ATOM 12111 N N . LYS B 1 627 ? 7.555 5.262 1.891 1 66.62 627 LYS B N 1
ATOM 12112 C CA . LYS B 1 627 ? 7.785 3.877 1.49 1 66.62 627 LYS B CA 1
ATOM 12113 C C . LYS B 1 627 ? 6.48 3.199 1.084 1 66.62 627 LYS B C 1
ATOM 12115 O O . LYS B 1 627 ? 6.488 2.225 0.331 1 66.62 627 LYS B O 1
ATOM 12120 N N . ARG B 1 628 ? 5.387 3.754 1.475 1 61.09 628 ARG B N 1
ATOM 12121 C CA . ARG B 1 628 ? 4.086 3.158 1.188 1 61.09 628 ARG B CA 1
ATOM 12122 C C . ARG B 1 628 ? 3.445 3.807 -0.033 1 61.09 628 ARG B C 1
ATOM 12124 O O . ARG B 1 628 ? 2.287 3.527 -0.354 1 61.09 628 ARG B O 1
ATOM 12131 N N . GLY B 1 629 ? 4.141 4.684 -0.581 1 64.88 629 GLY B N 1
ATOM 12132 C CA . GLY B 1 629 ? 3.654 5.328 -1.791 1 64.88 629 GLY B CA 1
ATOM 12133 C C . GLY B 1 629 ? 2.84 6.578 -1.516 1 64.88 629 GLY B C 1
ATOM 12134 O O . GLY B 1 629 ? 2.348 7.223 -2.445 1 64.88 629 GLY B O 1
ATOM 12135 N N . GLY B 1 630 ? 2.736 6.965 -0.287 1 74.44 630 GLY B N 1
ATOM 12136 C CA . GLY B 1 630 ? 2.057 8.203 0.063 1 74.44 630 GLY B CA 1
ATOM 12137 C C . GLY B 1 630 ? 2.891 9.438 -0.214 1 74.44 630 GLY B C 1
ATOM 12138 O O . GLY B 1 630 ? 4.121 9.398 -0.14 1 74.44 630 GLY B O 1
ATOM 12139 N N . SER B 1 631 ? 2.293 10.547 -0.553 1 80.56 631 SER B N 1
ATOM 12140 C CA . SER B 1 631 ? 2.986 11.758 -0.976 1 80.56 631 SER B CA 1
ATOM 12141 C C . SER B 1 631 ? 3.5 12.547 0.223 1 80.56 631 SER B C 1
ATOM 12143 O O . SER B 1 631 ? 2.711 13.016 1.049 1 80.56 631 SER B O 1
ATOM 12145 N N . GLU B 1 632 ? 4.816 12.766 0.347 1 89.06 632 GLU B N 1
ATOM 12146 C CA . GLU B 1 632 ? 5.434 13.516 1.432 1 89.06 632 GLU B CA 1
ATOM 12147 C C . GLU B 1 632 ? 5.602 14.984 1.056 1 89.06 632 GLU B C 1
ATOM 12149 O O . GLU B 1 632 ? 5.824 15.836 1.924 1 89.06 632 GLU B O 1
ATOM 12154 N N . ALA B 1 633 ? 5.461 15.211 -0.298 1 89.38 633 ALA B N 1
ATOM 12155 C CA . ALA B 1 633 ? 5.617 16.594 -0.765 1 89.38 633 ALA B CA 1
ATOM 12156 C C . ALA B 1 633 ? 5.207 16.719 -2.229 1 89.38 633 ALA B C 1
ATOM 12158 O O . ALA B 1 633 ? 5.18 15.727 -2.963 1 89.38 633 ALA B O 1
ATOM 12159 N N . ASP B 1 634 ? 4.891 17.875 -2.645 1 87.62 634 ASP B N 1
ATOM 12160 C CA . ASP B 1 634 ? 4.918 18.359 -4.023 1 87.62 634 ASP B CA 1
ATOM 12161 C C . ASP B 1 634 ? 5.789 19.609 -4.148 1 87.62 634 ASP B C 1
ATOM 12163 O O . ASP B 1 634 ? 5.766 20.484 -3.277 1 87.62 634 ASP B O 1
ATOM 12167 N N . LEU B 1 635 ? 6.621 19.625 -5.066 1 92.69 635 LEU B N 1
ATOM 12168 C CA . LEU B 1 635 ? 7.59 20.703 -5.199 1 92.69 635 LEU B CA 1
ATOM 12169 C C . LEU B 1 635 ? 8.062 20.844 -6.645 1 92.69 635 LEU B C 1
ATOM 12171 O O . LEU B 1 635 ? 7.648 20.062 -7.512 1 92.69 635 LEU B O 1
ATOM 12175 N N . THR B 1 636 ? 8.82 21.859 -6.895 1 93.88 636 THR B N 1
ATOM 12176 C CA . THR B 1 636 ? 9.492 22.016 -8.18 1 93.88 636 THR B CA 1
ATOM 12177 C C . THR B 1 636 ? 10.992 21.828 -8.031 1 93.88 636 THR B C 1
ATOM 12179 O O . THR B 1 636 ? 11.586 22.234 -7.035 1 93.88 636 THR B O 1
ATOM 12182 N N . VAL B 1 637 ? 11.531 21.172 -8.961 1 95.12 637 VAL B N 1
ATOM 12183 C CA . VAL B 1 637 ? 12.961 20.875 -8.992 1 95.12 637 VAL B CA 1
ATOM 12184 C C . VAL B 1 637 ? 13.57 21.422 -10.281 1 95.12 637 VAL B C 1
ATOM 12186 O O . VAL B 1 637 ? 13.133 21.078 -11.375 1 95.12 637 VAL B O 1
ATOM 12189 N N . SER B 1 638 ? 14.531 22.297 -10.156 1 96.62 638 SER B N 1
ATOM 12190 C CA . SER B 1 638 ? 15.242 22.875 -11.289 1 96.62 638 SER B CA 1
ATOM 12191 C C . SER B 1 638 ? 16.641 22.281 -11.414 1 96.62 638 SER B C 1
ATOM 12193 O O . SER B 1 638 ? 17.406 22.266 -10.445 1 96.62 638 SER B O 1
ATOM 12195 N N . ARG B 1 639 ? 16.922 21.797 -12.547 1 95.31 639 ARG B N 1
ATOM 12196 C CA . ARG B 1 639 ? 18.281 21.328 -12.797 1 95.31 639 ARG B CA 1
ATOM 12197 C C . ARG B 1 639 ? 19.188 22.484 -13.219 1 95.31 639 ARG B C 1
ATOM 12199 O O . ARG B 1 639 ? 18.859 23.25 -14.133 1 95.31 639 ARG B O 1
ATOM 12206 N N . LEU B 1 640 ? 20.297 22.641 -12.547 1 95.75 640 LEU B N 1
ATOM 12207 C CA . LEU B 1 640 ? 21.172 23.781 -12.789 1 95.75 640 LEU B CA 1
ATOM 12208 C C . LEU B 1 640 ? 22.359 23.375 -13.648 1 95.75 640 LEU B C 1
ATOM 12210 O O . LEU B 1 640 ? 22.734 22.203 -13.68 1 95.75 640 LEU B O 1
ATOM 12214 N N . GLU B 1 641 ? 22.891 24.328 -14.367 1 90.06 641 GLU B N 1
ATOM 12215 C CA . GLU B 1 641 ? 24.156 24.125 -15.062 1 90.06 641 GLU B CA 1
ATOM 12216 C C . GLU B 1 641 ? 25.328 24.109 -14.094 1 90.06 641 GLU B C 1
ATOM 12218 O O . GLU B 1 641 ? 25.375 24.922 -13.156 1 90.06 641 GLU B O 1
ATOM 12223 N N . PRO B 1 642 ? 26.188 23.094 -14.289 1 86.88 642 PRO B N 1
ATOM 12224 C CA . PRO B 1 642 ? 27.391 23.141 -13.445 1 86.88 642 PRO B CA 1
ATOM 12225 C C . PRO B 1 642 ? 28.234 24.391 -13.672 1 86.88 642 PRO B C 1
ATOM 12227 O O . PRO B 1 642 ? 28.234 24.953 -14.773 1 86.88 642 PRO B O 1
ATOM 12230 N N . GLY B 1 643 ? 28.938 24.875 -12.602 1 85.06 643 GLY B N 1
ATOM 12231 C CA . GLY B 1 643 ? 29.797 26.031 -12.766 1 85.06 643 GLY B CA 1
ATOM 12232 C C . GLY B 1 643 ? 30.203 26.656 -11.445 1 85.06 643 GLY B C 1
ATOM 12233 O O . GLY B 1 643 ? 30.078 26.047 -10.383 1 85.06 643 GLY B O 1
ATOM 12234 N N . ALA B 1 644 ? 30.797 27.844 -11.656 1 81.56 644 ALA B N 1
ATOM 12235 C CA . ALA B 1 644 ? 31.281 28.594 -10.5 1 81.56 644 ALA B CA 1
ATOM 12236 C C . ALA B 1 644 ? 30.109 29.047 -9.625 1 81.56 644 ALA B C 1
ATOM 12238 O O . ALA B 1 644 ? 28.984 29.203 -10.102 1 81.56 644 ALA B O 1
ATOM 12239 N N . ALA B 1 645 ? 30.5 29.219 -8.32 1 84.94 645 ALA B N 1
ATOM 12240 C CA . ALA B 1 645 ? 29.469 29.641 -7.359 1 84.94 645 ALA B CA 1
ATOM 12241 C C . ALA B 1 645 ? 28.969 31.047 -7.664 1 84.94 645 ALA B C 1
ATOM 12243 O O . ALA B 1 645 ? 29.75 31.922 -8.008 1 84.94 645 ALA B O 1
ATOM 12244 N N . ASN B 1 646 ? 27.75 31.25 -7.688 1 85.69 646 ASN B N 1
ATOM 12245 C CA . ASN B 1 646 ? 27.016 32.5 -7.695 1 85.69 646 ASN B CA 1
ATOM 12246 C C . ASN B 1 646 ? 25.906 32.5 -6.648 1 85.69 646 ASN B C 1
ATOM 12248 O O . ASN B 1 646 ? 24.719 32.594 -6.992 1 85.69 646 ASN B O 1
ATOM 12252 N N . LEU B 1 647 ? 26.406 32.5 -5.414 1 86.44 647 LEU B N 1
ATOM 12253 C CA . LEU B 1 647 ? 25.453 32.375 -4.324 1 86.44 647 LEU B CA 1
ATOM 12254 C C . LEU B 1 647 ? 24.719 33.688 -4.082 1 86.44 647 LEU B C 1
ATOM 12256 O O . LEU B 1 647 ? 25.312 34.75 -4.207 1 86.44 647 LEU B O 1
ATOM 12260 N N . PRO B 1 648 ? 23.344 33.594 -3.865 1 90.88 648 PRO B N 1
ATOM 12261 C CA . PRO B 1 648 ? 22.609 32.406 -3.537 1 90.88 648 PRO B CA 1
ATOM 12262 C C . PRO B 1 648 ? 21.891 31.797 -4.746 1 90.88 648 PRO B C 1
ATOM 12264 O O . PRO B 1 648 ? 21 30.953 -4.59 1 90.88 648 PRO B O 1
ATOM 12267 N N . LEU B 1 649 ? 22.234 32.188 -5.887 1 93.44 649 LEU B N 1
ATOM 12268 C CA . LEU B 1 649 ? 21.5 31.781 -7.074 1 93.44 649 LEU B CA 1
ATOM 12269 C C . LEU B 1 649 ? 22 30.422 -7.586 1 93.44 649 LEU B C 1
ATOM 12271 O O . LEU B 1 649 ? 21.25 29.688 -8.219 1 93.44 649 LEU B O 1
ATOM 12275 N N . SER B 1 650 ? 23.234 30.125 -7.332 1 92.62 650 SER B N 1
ATOM 12276 C CA . SER B 1 650 ? 23.812 28.859 -7.754 1 92.62 650 SER B CA 1
ATOM 12277 C C . SER B 1 650 ? 25.016 28.484 -6.902 1 92.62 650 SER B C 1
ATOM 12279 O O . SER B 1 650 ? 25.922 29.297 -6.703 1 92.62 650 SER B O 1
ATOM 12281 N N . PRO B 1 651 ? 25.016 27.281 -6.434 1 91.06 651 PRO B N 1
ATOM 12282 C CA . PRO B 1 651 ? 26.234 26.828 -5.754 1 91.06 651 PRO B CA 1
ATOM 12283 C C . PRO B 1 651 ? 27.328 26.375 -6.727 1 91.06 651 PRO B C 1
ATOM 12285 O O . PRO B 1 651 ? 27.047 26.172 -7.91 1 91.06 651 PRO B O 1
ATOM 12288 N N . GLU B 1 652 ? 28.469 26.328 -6.145 1 89.44 652 GLU B N 1
ATOM 12289 C CA . GLU B 1 652 ? 29.531 25.734 -6.938 1 89.44 652 GLU B CA 1
ATOM 12290 C C . GLU B 1 652 ? 29.312 24.234 -7.129 1 89.44 652 GLU B C 1
ATOM 12292 O O . GLU B 1 652 ? 28.906 23.547 -6.195 1 89.44 652 GLU B O 1
ATOM 12297 N N . SER B 1 653 ? 29.422 23.875 -8.383 1 86.12 653 SER B N 1
ATOM 12298 C CA . SER B 1 653 ? 29.266 22.438 -8.586 1 86.12 653 SER B CA 1
ATOM 12299 C C . SER B 1 653 ? 30 21.969 -9.844 1 86.12 653 SER B C 1
ATOM 12301 O O . SER B 1 653 ? 30.125 22.734 -10.812 1 86.12 653 SER B O 1
ATOM 12303 N N . ASP B 1 654 ? 30.609 20.766 -9.719 1 82.94 654 ASP B N 1
ATOM 12304 C CA . ASP B 1 654 ? 31.219 20.125 -10.875 1 82.94 654 ASP B CA 1
ATOM 12305 C C . ASP B 1 654 ? 30.328 19.016 -11.43 1 82.94 654 ASP B C 1
ATOM 12307 O O . ASP B 1 654 ? 30.75 18.25 -12.312 1 82.94 654 ASP B O 1
ATOM 12311 N N . GLY B 1 655 ? 29.141 18.969 -10.898 1 87.25 655 GLY B N 1
ATOM 12312 C CA . GLY B 1 655 ? 28.203 17.922 -11.312 1 87.25 655 GLY B CA 1
ATOM 12313 C C . GLY B 1 655 ? 26.766 18.375 -11.297 1 87.25 655 GLY B C 1
ATOM 12314 O O . GLY B 1 655 ? 26.469 19.562 -11.406 1 87.25 655 GLY B O 1
ATOM 12315 N N . ASP B 1 656 ? 25.922 17.422 -11.258 1 90 656 ASP B N 1
ATOM 12316 C CA . ASP B 1 656 ? 24.5 17.703 -11.258 1 90 656 ASP B CA 1
ATOM 12317 C C . ASP B 1 656 ? 24.078 18.453 -10.008 1 90 656 ASP B C 1
ATOM 12319 O O . ASP B 1 656 ? 24.547 18.156 -8.906 1 90 656 ASP B O 1
ATOM 12323 N N . THR B 1 657 ? 23.391 19.484 -10.219 1 94.44 657 THR B N 1
ATOM 12324 C CA . THR B 1 657 ? 22.875 20.328 -9.133 1 94.44 657 THR B CA 1
ATOM 12325 C C . THR B 1 657 ? 21.391 20.594 -9.312 1 94.44 657 THR B C 1
ATOM 12327 O O . THR B 1 657 ? 20.938 20.891 -10.422 1 94.44 657 THR B O 1
ATOM 12330 N N . TYR B 1 658 ? 20.75 20.469 -8.234 1 96.75 658 TYR B N 1
ATOM 12331 C CA . TYR B 1 658 ? 19.312 20.672 -8.281 1 96.75 658 TYR B CA 1
ATOM 12332 C C . TYR B 1 658 ? 18.875 21.75 -7.309 1 96.75 658 TYR B C 1
ATOM 12334 O O . TYR B 1 658 ? 19.344 21.812 -6.172 1 96.75 658 TYR B O 1
ATOM 12342 N N . TYR B 1 659 ? 18.062 22.672 -7.777 1 97.62 659 TYR B N 1
ATOM 12343 C CA . TYR B 1 659 ? 17.422 23.688 -6.961 1 97.62 659 TYR B CA 1
ATOM 12344 C C . TYR B 1 659 ? 15.977 23.297 -6.645 1 97.62 659 TYR B C 1
ATOM 12346 O O . TYR B 1 659 ? 15.18 23.062 -7.555 1 97.62 659 TYR B O 1
ATOM 12354 N N . LEU B 1 660 ? 15.695 23.172 -5.355 1 97.62 660 LEU B N 1
ATOM 12355 C CA . LEU B 1 660 ? 14.375 22.766 -4.898 1 97.62 660 LEU B CA 1
ATOM 12356 C C . LEU B 1 660 ? 13.602 23.953 -4.336 1 97.62 660 LEU B C 1
ATOM 12358 O O . LEU B 1 660 ? 14.07 24.625 -3.41 1 97.62 660 LEU B O 1
ATOM 12362 N N . ALA B 1 661 ? 12.484 24.266 -4.883 1 96.38 661 ALA B N 1
ATOM 12363 C CA . ALA B 1 661 ? 11.539 25.219 -4.316 1 96.38 661 ALA B CA 1
ATOM 12364 C C . ALA B 1 661 ? 10.352 24.5 -3.676 1 96.38 661 ALA B C 1
ATOM 12366 O O . ALA B 1 661 ? 9.594 23.812 -4.359 1 96.38 661 ALA B O 1
ATOM 12367 N N . ILE B 1 662 ? 10.258 24.641 -2.439 1 93.62 662 ILE B N 1
ATOM 12368 C CA . ILE B 1 662 ? 9.328 23.875 -1.618 1 93.62 662 ILE B CA 1
ATOM 12369 C C . ILE B 1 662 ? 8.367 24.828 -0.903 1 93.62 662 ILE B C 1
ATOM 12371 O O . ILE B 1 662 ? 8.758 25.922 -0.494 1 93.62 662 ILE B O 1
ATOM 12375 N N . GLY B 1 663 ? 7.059 24.375 -0.719 1 91.06 663 GLY B N 1
ATOM 12376 C CA . GLY B 1 663 ? 6.129 25.172 0.06 1 91.06 663 GLY B CA 1
ATOM 12377 C C . GLY B 1 663 ? 6.672 25.562 1.421 1 91.06 663 GLY B C 1
ATOM 12378 O O . GLY B 1 663 ? 7.312 24.75 2.094 1 91.06 663 GLY B O 1
ATOM 12379 N N . GLY B 1 664 ? 6.477 26.781 1.793 1 90.75 664 GLY B N 1
ATOM 12380 C CA . GLY B 1 664 ? 7.109 27.344 2.979 1 90.75 664 GLY B CA 1
ATOM 12381 C C . GLY B 1 664 ? 6.629 26.703 4.266 1 90.75 664 GLY B C 1
ATOM 12382 O O . GLY B 1 664 ? 7.414 26.516 5.199 1 90.75 664 GLY B O 1
ATOM 12383 N N . GLY B 1 665 ? 5.398 26.344 4.363 1 91 665 GLY B N 1
ATOM 12384 C CA . GLY B 1 665 ? 4.828 25.781 5.582 1 91 665 GLY B CA 1
ATOM 12385 C C . GLY B 1 665 ? 5.301 24.375 5.875 1 91 665 GLY B C 1
ATOM 12386 O O . GLY B 1 665 ? 5.176 23.891 7.004 1 91 665 GLY B O 1
ATOM 12387 N N . VAL B 1 666 ? 5.969 23.75 4.863 1 92.31 666 VAL B N 1
ATOM 12388 C CA . VAL B 1 666 ? 6.352 22.359 5.027 1 92.31 666 VAL B CA 1
ATOM 12389 C C . VAL B 1 666 ? 7.852 22.203 4.785 1 92.31 666 VAL B C 1
ATOM 12391 O O . VAL B 1 666 ? 8.359 21.078 4.676 1 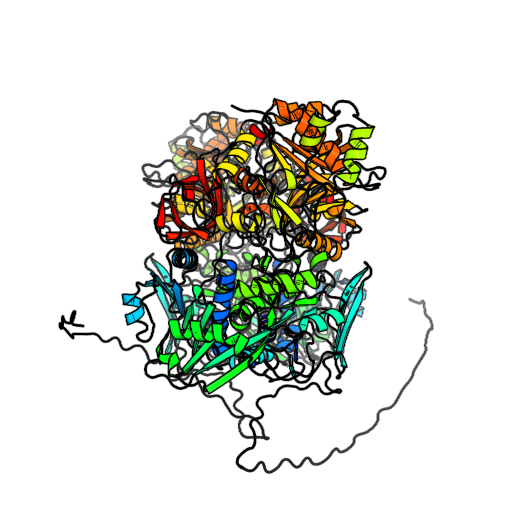92.31 666 VAL B O 1
ATOM 12394 N N . ALA B 1 667 ? 8.523 23.266 4.742 1 94.5 667 ALA B N 1
ATOM 12395 C CA . ALA B 1 667 ? 9.945 23.25 4.402 1 94.5 667 ALA B CA 1
ATOM 12396 C C . ALA B 1 667 ? 10.734 22.406 5.391 1 94.5 667 ALA B C 1
ATOM 12398 O O . ALA B 1 667 ? 11.609 21.625 4.988 1 94.5 667 ALA B O 1
ATOM 12399 N N . GLU B 1 668 ? 10.398 22.531 6.668 1 95.12 668 GLU B N 1
ATOM 12400 C CA . GLU B 1 668 ? 11.102 21.75 7.684 1 95.12 668 GLU B CA 1
ATOM 12401 C C . GLU B 1 668 ? 10.852 20.266 7.508 1 95.12 668 GLU B C 1
ATOM 12403 O O . GLU B 1 668 ? 11.773 19.453 7.598 1 95.12 668 GLU B O 1
ATOM 12408 N N . HIS B 1 669 ? 9.641 19.922 7.277 1 94.81 669 HIS B N 1
ATOM 12409 C CA . HIS B 1 669 ? 9.273 18.531 7.031 1 94.81 669 HIS B CA 1
ATOM 12410 C C . HIS B 1 669 ? 10.016 17.984 5.82 1 94.81 669 HIS B C 1
ATOM 12412 O O . HIS B 1 669 ? 10.555 16.875 5.875 1 94.81 669 HIS B O 1
ATOM 12418 N N . ASN B 1 670 ? 10.047 18.75 4.75 1 94.81 670 ASN B N 1
ATOM 12419 C CA . ASN B 1 670 ? 10.68 18.281 3.521 1 94.81 670 ASN B CA 1
ATOM 12420 C C . ASN B 1 670 ? 12.195 18.219 3.66 1 94.81 670 ASN B C 1
ATOM 12422 O O . ASN B 1 670 ? 12.844 17.344 3.102 1 94.81 670 ASN B O 1
ATOM 12426 N N . TRP B 1 671 ? 12.719 19.203 4.367 1 95.38 671 TRP B N 1
ATOM 12427 C CA . TRP B 1 671 ? 14.141 19.156 4.676 1 95.38 671 TRP B CA 1
ATOM 12428 C C . TRP B 1 671 ? 14.508 17.844 5.355 1 95.38 671 TRP B C 1
ATOM 12430 O O . TRP B 1 671 ? 15.469 17.172 4.961 1 95.38 671 TRP B O 1
ATOM 12440 N N . ASN B 1 672 ? 13.703 17.5 6.309 1 94.56 672 ASN B N 1
ATOM 12441 C CA . ASN B 1 672 ? 13.992 16.297 7.082 1 94.56 672 ASN B CA 1
ATOM 12442 C C . ASN B 1 672 ? 13.711 15.023 6.273 1 94.56 672 ASN B C 1
ATOM 12444 O O . ASN B 1 672 ? 14.43 14.031 6.402 1 94.56 672 ASN B O 1
ATOM 12448 N N . HIS B 1 673 ? 12.688 15.055 5.5 1 93.38 673 HIS B N 1
ATOM 12449 C CA . HIS B 1 673 ? 12.414 13.906 4.641 1 93.38 673 HIS B CA 1
ATOM 12450 C C . HIS B 1 673 ? 13.586 13.633 3.701 1 93.38 673 HIS B C 1
ATOM 12452 O O . HIS B 1 673 ? 14.055 12.5 3.592 1 93.38 673 HIS B O 1
ATOM 12458 N N . ILE B 1 674 ? 14.078 14.664 3.039 1 94.75 674 ILE B N 1
ATOM 12459 C CA . ILE B 1 674 ? 15.195 14.531 2.109 1 94.75 674 ILE B CA 1
ATOM 12460 C C . ILE B 1 674 ? 16.453 14.078 2.861 1 94.75 674 ILE B C 1
ATOM 12462 O O . ILE B 1 674 ? 17.141 13.148 2.434 1 94.75 674 ILE B O 1
ATOM 12466 N N . SER B 1 675 ? 16.672 14.727 3.967 1 93.38 675 SER B N 1
ATOM 12467 C CA . SER B 1 675 ? 17.844 14.383 4.762 1 93.38 675 SER B CA 1
ATOM 12468 C C . SER B 1 675 ? 17.812 12.922 5.199 1 93.38 675 SER B C 1
ATOM 12470 O O . SER B 1 675 ? 18.828 12.227 5.133 1 93.38 675 SER B O 1
ATOM 12472 N N . THR B 1 676 ? 16.656 12.508 5.629 1 90.81 676 THR B N 1
ATOM 12473 C CA . THR B 1 676 ? 16.5 11.125 6.074 1 90.81 676 THR B CA 1
ATOM 12474 C C . THR B 1 676 ? 16.766 10.156 4.926 1 90.81 676 THR B C 1
ATOM 12476 O O . THR B 1 676 ? 17.438 9.141 5.109 1 90.81 676 THR B O 1
ATOM 12479 N N . VAL B 1 677 ? 16.25 10.453 3.82 1 87.44 677 VAL B N 1
ATOM 12480 C CA . VAL B 1 677 ? 16.453 9.602 2.65 1 87.44 677 VAL B CA 1
ATOM 12481 C C . VAL B 1 677 ? 17.938 9.562 2.299 1 87.44 677 VAL B C 1
ATOM 12483 O O . VAL B 1 677 ? 18.5 8.5 2.033 1 87.44 677 VAL B O 1
ATOM 12486 N N . LEU B 1 678 ? 18.625 10.727 2.264 1 90.44 678 LEU B N 1
ATOM 12487 C CA . LEU B 1 678 ? 20.047 10.797 1.948 1 90.44 678 LEU B CA 1
ATOM 12488 C C . LEU B 1 678 ? 20.859 9.953 2.922 1 90.44 678 LEU B C 1
ATOM 12490 O O . LEU B 1 678 ? 21.781 9.234 2.514 1 90.44 678 LEU B O 1
ATOM 12494 N N . GLN B 1 679 ? 20.469 9.984 4.141 1 87.88 679 GLN B N 1
ATOM 12495 C CA . GLN B 1 679 ? 21.156 9.234 5.184 1 87.88 679 GLN B CA 1
ATOM 12496 C C . GLN B 1 679 ? 20.906 7.738 5.051 1 87.88 679 GLN B C 1
ATOM 12498 O O . GLN B 1 679 ? 21.844 6.941 5.094 1 87.88 679 GLN B O 1
ATOM 12503 N N . ASP B 1 680 ? 19.672 7.453 4.945 1 82.56 680 ASP B N 1
ATOM 12504 C CA . ASP B 1 680 ? 19.297 6.043 4.891 1 82.56 680 ASP B CA 1
ATOM 12505 C C . ASP B 1 680 ? 19.906 5.355 3.672 1 82.56 680 ASP B C 1
ATOM 12507 O O . ASP B 1 680 ? 20.297 4.188 3.738 1 82.56 680 ASP B O 1
ATOM 12511 N N . GLN B 1 681 ? 20 6.102 2.58 1 79.56 681 GLN B N 1
ATOM 12512 C CA . GLN B 1 681 ? 20.516 5.535 1.338 1 79.56 68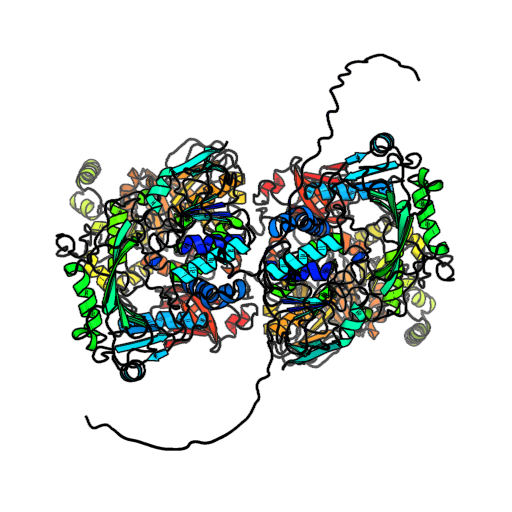1 GLN B CA 1
ATOM 12513 C C . GLN B 1 681 ? 22.016 5.715 1.238 1 79.56 681 GLN B C 1
ATOM 12515 O O . GLN B 1 681 ? 22.672 5.094 0.392 1 79.56 681 GLN B O 1
ATOM 12520 N N . GLY B 1 682 ? 22.609 6.508 2.098 1 83.75 682 GLY B N 1
ATOM 12521 C CA . GLY B 1 682 ? 24.031 6.77 2.094 1 83.75 682 GLY B CA 1
ATOM 12522 C C . GLY B 1 682 ? 24.484 7.562 0.884 1 83.75 682 GLY B C 1
ATOM 12523 O O . GLY B 1 682 ? 25.562 7.309 0.34 1 83.75 682 GLY B O 1
ATOM 12524 N N . PHE B 1 683 ? 23.594 8.422 0.378 1 87 683 PHE B N 1
ATOM 12525 C CA . PHE B 1 683 ? 23.969 9.234 -0.773 1 87 683 PHE B CA 1
ATOM 12526 C C . PHE B 1 683 ? 24.969 10.312 -0.38 1 87 683 PHE B C 1
ATOM 12528 O O . PHE B 1 683 ? 24.781 11.016 0.613 1 87 683 PHE B O 1
ATOM 12535 N N . ARG B 1 684 ? 26.141 10.445 -1.118 1 91.75 684 ARG B N 1
ATOM 12536 C CA . ARG B 1 684 ? 27.125 11.508 -0.926 1 91.75 684 ARG B CA 1
ATOM 12537 C C . ARG B 1 684 ? 26.641 12.82 -1.54 1 91.75 684 ARG B C 1
ATOM 12539 O O . ARG B 1 684 ? 27.109 13.211 -2.613 1 91.75 684 ARG B O 1
ATOM 12546 N N . CYS B 1 685 ? 25.672 13.375 -0.862 1 91.12 685 CYS B N 1
ATOM 12547 C CA . CYS B 1 685 ? 25.031 14.617 -1.271 1 91.12 685 CYS B CA 1
ATOM 12548 C C . CYS B 1 685 ? 25.078 15.648 -0.148 1 91.12 685 CYS B C 1
ATOM 12550 O O . CYS B 1 685 ? 25.281 15.297 1.016 1 91.12 685 CYS B O 1
ATOM 12552 N N . GLN B 1 686 ? 24.984 16.797 -0.577 1 90.5 686 GLN B N 1
ATOM 12553 C CA . GLN B 1 686 ? 24.812 17.906 0.36 1 90.5 686 GLN B CA 1
ATOM 12554 C C . GLN B 1 686 ? 23.5 18.656 0.086 1 90.5 686 GLN B C 1
ATOM 12556 O O . GLN B 1 686 ? 23.156 18.906 -1.07 1 90.5 686 GLN B O 1
ATOM 12561 N N . LEU B 1 687 ? 22.797 18.875 1.126 1 94.56 687 LEU B N 1
ATOM 12562 C CA . LEU B 1 687 ? 21.594 19.703 1.083 1 94.56 687 LEU B CA 1
ATOM 12563 C C . LEU B 1 687 ? 21.828 21.031 1.769 1 94.56 687 LEU B C 1
ATOM 12565 O O . LEU B 1 687 ? 22.297 21.078 2.902 1 94.56 687 LEU B O 1
ATOM 12569 N N . ALA B 1 688 ? 21.578 22.125 1.036 1 95.5 688 ALA B N 1
ATOM 12570 C CA . ALA B 1 688 ? 21.797 23.453 1.593 1 95.5 688 ALA B CA 1
ATOM 12571 C C . ALA B 1 688 ? 20.516 24.281 1.537 1 95.5 688 ALA B C 1
ATOM 12573 O O . ALA B 1 688 ? 19.797 24.281 0.528 1 95.5 688 ALA B O 1
ATOM 12574 N N . ASP B 1 689 ? 20.281 24.953 2.645 1 95.88 689 ASP B N 1
ATOM 12575 C CA . ASP B 1 689 ? 19.094 25.781 2.754 1 95.88 689 ASP B CA 1
ATOM 12576 C C . ASP B 1 689 ? 19.422 27.266 2.535 1 95.88 689 ASP B C 1
ATOM 12578 O O . ASP B 1 689 ? 20.203 27.844 3.295 1 95.88 689 ASP B O 1
ATOM 12582 N N . HIS B 1 690 ? 18.875 27.859 1.554 1 96.56 690 HIS B N 1
ATOM 12583 C CA . HIS B 1 690 ? 19.062 29.266 1.266 1 96.56 690 HIS B CA 1
ATOM 12584 C C . HIS B 1 690 ? 17.734 30.031 1.311 1 96.56 690 HIS B C 1
ATOM 12586 O O . HIS B 1 690 ? 17.547 31 0.576 1 96.56 690 HIS B O 1
ATOM 12592 N N . SER B 1 691 ? 16.844 29.516 2.098 1 96.12 691 SER B N 1
ATOM 12593 C CA . SER B 1 691 ? 15.516 30.109 2.199 1 96.12 691 SER B CA 1
ATOM 12594 C C . SER B 1 691 ? 15.586 31.547 2.701 1 96.12 691 SER B C 1
ATOM 12596 O O . SER B 1 691 ? 14.828 32.406 2.25 1 96.12 691 SER B O 1
ATOM 12598 N N . GLU B 1 692 ? 16.5 31.891 3.609 1 94.81 692 GLU B N 1
ATOM 12599 C CA . GLU B 1 692 ? 16.594 33.219 4.199 1 94.81 692 GLU B CA 1
ATOM 12600 C C . GLU B 1 692 ? 17.516 34.125 3.383 1 94.81 692 GLU B C 1
ATOM 12602 O O . GLU B 1 692 ? 17.562 35.344 3.598 1 94.81 692 GLU B O 1
ATOM 12607 N N . ASP B 1 693 ? 18.141 33.594 2.361 1 95.81 693 ASP B N 1
ATOM 12608 C CA . ASP B 1 693 ? 19.109 34.344 1.565 1 95.81 693 ASP B CA 1
ATOM 12609 C C . ASP B 1 693 ? 18.453 34.906 0.312 1 95.81 693 ASP B C 1
ATOM 12611 O O . ASP B 1 693 ? 19.078 35.688 -0.41 1 95.81 693 ASP B O 1
ATOM 12615 N N . MET B 1 694 ? 17.234 34.531 0.105 1 96.81 694 MET B N 1
ATOM 12616 C CA . MET B 1 694 ? 16.578 34.938 -1.121 1 96.81 694 MET B CA 1
ATOM 12617 C C . MET B 1 694 ? 15.125 35.344 -0.847 1 96.81 694 MET B C 1
ATOM 12619 O O . MET B 1 694 ? 14.477 34.75 0.015 1 96.81 694 MET B O 1
ATOM 12623 N N . GLY B 1 695 ? 14.68 36.344 -1.54 1 96.94 695 GLY B N 1
ATOM 12624 C CA . GLY B 1 695 ? 13.258 36.562 -1.695 1 96.94 695 GLY B CA 1
ATOM 12625 C C . GLY B 1 695 ? 12.695 35.969 -2.973 1 96.94 695 GLY B C 1
ATOM 12626 O O . GLY B 1 695 ? 13.445 35.469 -3.811 1 96.94 695 GLY B O 1
ATOM 12627 N N . MET B 1 696 ? 11.398 35.969 -3.102 1 97.69 696 MET B N 1
ATOM 12628 C CA . MET B 1 696 ? 10.727 35.406 -4.266 1 97.69 696 MET B CA 1
ATOM 12629 C C . MET B 1 696 ? 9.43 36.125 -4.555 1 97.69 696 MET B C 1
ATOM 12631 O O . MET B 1 696 ? 8.586 36.312 -3.668 1 97.69 696 MET B O 1
ATOM 12635 N N . ILE B 1 697 ? 9.312 36.656 -5.746 1 98 697 ILE B N 1
ATOM 12636 C CA . ILE B 1 697 ? 8.039 37.219 -6.172 1 98 697 ILE B CA 1
ATOM 12637 C C . ILE B 1 697 ? 7.566 36.5 -7.445 1 98 697 ILE B C 1
ATOM 12639 O O . ILE B 1 697 ? 8.375 36.125 -8.297 1 98 697 ILE B O 1
ATOM 12643 N N . SER B 1 698 ? 6.34 36.219 -7.527 1 97.94 698 SER B N 1
ATOM 12644 C CA . SER B 1 698 ? 5.672 35.625 -8.68 1 97.94 698 SER B CA 1
ATOM 12645 C C . SER B 1 698 ? 4.82 36.656 -9.414 1 97.94 698 SER B C 1
ATOM 12647 O O . SER B 1 698 ? 3.936 37.281 -8.82 1 97.94 698 SER B O 1
ATOM 12649 N N . ILE B 1 699 ? 5.172 36.969 -10.656 1 98.38 699 ILE B N 1
ATOM 12650 C CA . ILE B 1 699 ? 4.43 37.906 -11.5 1 98.38 699 ILE B CA 1
ATOM 12651 C C . ILE B 1 699 ? 3.553 37.125 -12.477 1 98.38 699 ILE B C 1
ATOM 12653 O O . ILE B 1 699 ? 4.062 36.406 -13.336 1 98.38 699 ILE B O 1
ATOM 12657 N N . GLN B 1 700 ? 2.236 37.25 -12.367 1 97 700 GLN B N 1
ATOM 12658 C CA . GLN B 1 700 ? 1.297 36.375 -13.062 1 97 700 GLN B CA 1
ATOM 12659 C C . GLN B 1 700 ? 0.181 37.188 -13.727 1 97 700 GLN B C 1
ATOM 12661 O O . GLN B 1 700 ? -0.293 38.188 -13.164 1 97 700 GLN B O 1
ATOM 12666 N N . GLY B 1 701 ? -0.265 36.75 -14.867 1 95.44 701 GLY B N 1
ATOM 12667 C CA . GLY B 1 701 ? -1.369 37.344 -15.594 1 95.44 701 GLY B CA 1
ATOM 12668 C C . GLY B 1 701 ? -1.058 37.562 -17.062 1 95.44 701 GLY B C 1
ATOM 12669 O O . GLY B 1 701 ? 0.103 37.531 -17.469 1 95.44 701 GLY B O 1
ATOM 12670 N N . PRO B 1 702 ? -2.088 37.812 -17.859 1 93.19 702 PRO B N 1
ATOM 12671 C CA . PRO B 1 702 ? -1.904 38 -19.297 1 93.19 702 PRO B CA 1
ATOM 12672 C C . PRO B 1 702 ? -0.896 39.094 -19.641 1 93.19 702 PRO B C 1
ATOM 12674 O O . PRO B 1 702 ? -0.262 39.062 -20.688 1 93.19 702 PRO B O 1
ATOM 12677 N N . LYS B 1 703 ? -0.659 40.062 -18.734 1 96.56 703 LYS B N 1
ATOM 12678 C CA . LYS B 1 703 ? 0.233 41.188 -19 1 96.56 703 LYS B CA 1
ATOM 12679 C C . LYS B 1 703 ? 1.599 40.969 -18.359 1 96.56 703 LYS B C 1
ATOM 12681 O O . LYS B 1 703 ? 2.459 41.844 -18.406 1 96.56 703 LYS B O 1
ATOM 12686 N N . SER B 1 704 ? 1.834 39.844 -17.781 1 97.44 704 SER B N 1
ATOM 12687 C CA . SER B 1 704 ? 3.08 39.562 -17.078 1 97.44 704 SER B CA 1
ATOM 12688 C C . SER B 1 704 ? 4.277 39.656 -18.016 1 97.44 704 SER B C 1
ATOM 12690 O O . SER B 1 704 ? 5.316 40.219 -17.656 1 97.44 704 SER B O 1
ATOM 12692 N N . ARG B 1 705 ? 4.141 39.125 -19.203 1 96.25 705 ARG B N 1
ATOM 12693 C CA . ARG B 1 705 ? 5.234 39.125 -20.156 1 96.25 705 ARG B CA 1
ATOM 12694 C C . ARG B 1 705 ? 5.605 40.562 -20.531 1 96.25 705 ARG B C 1
ATOM 12696 O O . ARG B 1 705 ? 6.785 40.906 -20.609 1 96.25 705 ARG B O 1
ATOM 12703 N N . ALA B 1 706 ? 4.605 41.375 -20.781 1 95.94 706 ALA B N 1
ATOM 12704 C CA . ALA B 1 706 ? 4.848 42.781 -21.141 1 95.94 706 ALA B CA 1
ATOM 12705 C C . ALA B 1 706 ? 5.59 43.5 -20.016 1 95.94 706 ALA B C 1
ATOM 12707 O O . ALA B 1 706 ? 6.52 44.281 -20.281 1 95.94 706 ALA B O 1
ATOM 12708 N N . VAL B 1 707 ? 5.262 43.312 -18.844 1 97.31 707 VAL B N 1
ATOM 12709 C CA . VAL B 1 707 ? 5.867 43.969 -17.688 1 97.31 707 VAL B CA 1
ATOM 12710 C C . VAL B 1 707 ? 7.312 43.469 -17.516 1 97.31 707 VAL B C 1
ATOM 12712 O O . VAL B 1 707 ? 8.227 44.312 -17.391 1 97.31 707 VAL B O 1
ATOM 12715 N N . LEU B 1 708 ? 7.535 42.188 -17.594 1 97.88 708 LEU B N 1
ATOM 12716 C CA . LEU B 1 708 ? 8.836 41.625 -17.281 1 97.88 708 LEU B CA 1
ATOM 12717 C C . LEU B 1 708 ? 9.828 41.875 -18.422 1 97.88 708 LEU B C 1
ATOM 12719 O O . LEU B 1 708 ? 11.039 41.969 -18.188 1 97.88 708 LEU B O 1
ATOM 12723 N N . GLN B 1 709 ? 9.234 41.969 -19.625 1 96.69 709 GLN B N 1
ATOM 12724 C CA . GLN B 1 709 ? 10.125 42.25 -20.75 1 96.69 709 GLN B CA 1
ATOM 12725 C C . GLN B 1 709 ? 10.828 43.594 -20.562 1 96.69 709 GLN B C 1
ATOM 12727 O O . GLN B 1 709 ? 11.953 43.781 -21.047 1 96.69 709 GLN B O 1
ATOM 12732 N N . GLU B 1 710 ? 10.25 44.469 -19.844 1 96 710 GLU B N 1
ATOM 12733 C CA . GLU B 1 710 ? 10.836 45.781 -19.578 1 96 710 GLU B CA 1
ATOM 12734 C C . GLU B 1 710 ? 11.859 45.688 -18.453 1 96 710 GLU B C 1
ATOM 12736 O O . GLU B 1 710 ? 12.734 46.562 -18.344 1 96 710 GLU B O 1
ATOM 12741 N N . VAL B 1 711 ? 11.812 44.75 -17.625 1 97.44 711 VAL B N 1
ATOM 12742 C CA . VAL B 1 711 ? 12.617 44.688 -16.406 1 97.44 711 VAL B CA 1
ATOM 12743 C C . VAL B 1 711 ? 13.789 43.719 -16.625 1 97.44 711 VAL B C 1
ATOM 12745 O O . VAL B 1 711 ? 14.891 43.969 -16.125 1 97.44 711 VAL B O 1
ATOM 12748 N N . LEU B 1 712 ? 13.586 42.656 -17.375 1 97.38 712 LEU B N 1
ATOM 12749 C CA . LEU B 1 712 ? 14.602 41.625 -17.578 1 97.38 712 LEU B CA 1
ATOM 12750 C C . LEU B 1 712 ? 15.367 41.875 -18.875 1 97.38 712 LEU B C 1
ATOM 12752 O O . LEU B 1 712 ? 14.797 42.375 -19.859 1 97.38 712 LEU B O 1
ATOM 12756 N N . ASP B 1 713 ? 16.578 41.438 -18.922 1 95.38 713 ASP B N 1
ATOM 12757 C CA . ASP B 1 713 ? 17.422 41.594 -20.109 1 95.38 713 ASP B CA 1
ATOM 12758 C C . ASP B 1 713 ? 17.406 40.344 -20.969 1 95.38 713 ASP B C 1
ATOM 12760 O O . ASP B 1 713 ? 18.422 39.969 -21.562 1 95.38 713 ASP B O 1
ATOM 12764 N N . THR B 1 714 ? 16.344 39.594 -20.969 1 95.62 714 THR B N 1
ATOM 12765 C CA . THR B 1 714 ? 16.234 38.375 -21.734 1 95.62 714 THR B CA 1
ATOM 12766 C C . THR B 1 714 ? 14.922 38.312 -22.516 1 95.62 714 THR B C 1
ATOM 12768 O O . THR B 1 714 ? 13.945 38.969 -22.125 1 95.62 714 THR B O 1
ATOM 12771 N N . ASP B 1 715 ? 14.922 37.594 -23.656 1 95.44 715 ASP B N 1
ATOM 12772 C CA . ASP B 1 715 ? 13.727 37.375 -24.469 1 95.44 715 ASP B CA 1
ATOM 12773 C C . ASP B 1 715 ? 12.758 36.438 -23.766 1 95.44 715 ASP B C 1
ATOM 12775 O O . ASP B 1 715 ? 13.141 35.312 -23.391 1 95.44 715 ASP B O 1
ATOM 12779 N N . LEU B 1 716 ? 11.531 36.906 -23.609 1 95.69 716 LEU B N 1
ATOM 12780 C CA . LEU B 1 716 ? 10.57 36.125 -22.844 1 95.69 716 LEU B CA 1
ATOM 12781 C C . LEU B 1 716 ? 9.555 35.438 -23.75 1 95.69 716 LEU B C 1
ATOM 12783 O O . LEU B 1 716 ? 8.508 34.969 -23.297 1 95.69 716 LEU B O 1
ATOM 12787 N N . SER B 1 717 ? 9.859 35.281 -25 1 92 717 SER B N 1
ATOM 12788 C CA . SER B 1 717 ? 8.984 34.594 -25.922 1 92 717 SER B CA 1
ATOM 12789 C C . SER B 1 717 ? 8.891 33.094 -25.578 1 92 717 SER B C 1
ATOM 12791 O O . SER B 1 717 ? 9.75 32.562 -24.875 1 92 717 SER B O 1
ATOM 12793 N N . ASN B 1 718 ? 7.859 32.438 -26.062 1 88.06 718 ASN B N 1
ATOM 12794 C CA . ASN B 1 718 ? 7.664 31.016 -25.797 1 88.06 718 ASN B CA 1
ATOM 12795 C C . ASN B 1 718 ? 8.859 30.188 -26.25 1 88.06 718 ASN B C 1
ATOM 12797 O O . ASN B 1 718 ? 9.188 29.172 -25.641 1 88.06 718 ASN B O 1
ATOM 12801 N N . GLU B 1 719 ? 9.469 30.578 -27.281 1 86.12 719 GLU B N 1
ATOM 12802 C CA . GLU B 1 719 ? 10.617 29.859 -27.812 1 86.12 719 GLU B CA 1
ATOM 12803 C C . GLU B 1 719 ? 11.867 30.094 -26.969 1 86.12 719 GLU B C 1
ATOM 12805 O O . GLU B 1 719 ? 12.617 29.156 -26.672 1 86.12 719 GLU B O 1
ATOM 12810 N N . ALA B 1 720 ? 12.062 31.312 -26.625 1 90.62 720 ALA B N 1
ATOM 12811 C CA . ALA B 1 720 ? 13.289 31.688 -25.922 1 90.62 720 ALA B CA 1
ATOM 12812 C C . ALA B 1 720 ? 13.219 31.312 -24.453 1 90.62 720 ALA B C 1
ATOM 12814 O O . ALA B 1 720 ? 14.25 31.078 -23.812 1 90.62 720 ALA B O 1
ATOM 12815 N N . PHE B 1 721 ? 12.055 31.312 -23.938 1 94.88 721 PHE B N 1
ATOM 12816 C CA . PHE B 1 721 ? 11.828 30.984 -22.531 1 94.88 721 PHE B CA 1
ATOM 12817 C C . PHE B 1 721 ? 10.602 30.109 -22.375 1 94.88 721 PHE B C 1
ATOM 12819 O O . PHE B 1 721 ? 9.57 30.547 -21.844 1 94.88 721 PHE B O 1
ATOM 12826 N N . PRO B 1 722 ? 10.703 28.859 -22.719 1 89.94 722 PRO B N 1
ATOM 12827 C CA . PRO B 1 722 ? 9.547 27.953 -22.688 1 89.94 722 PRO B CA 1
ATOM 12828 C C . PRO B 1 722 ? 9.023 27.703 -21.281 1 89.94 722 PRO B C 1
ATOM 12830 O O . PRO B 1 722 ? 9.758 27.875 -20.297 1 89.94 722 PRO B O 1
ATOM 12833 N N . PHE B 1 723 ? 7.812 27.375 -21.234 1 89.62 723 PHE B N 1
ATOM 12834 C CA . PHE B 1 723 ? 7.219 26.969 -19.969 1 89.62 723 PHE B CA 1
ATOM 12835 C C . PHE B 1 723 ? 8.055 25.875 -19.297 1 89.62 723 PHE B C 1
ATOM 12837 O O . PHE B 1 723 ? 8.625 25.016 -19.984 1 89.62 723 PHE B O 1
ATOM 12844 N N . SER B 1 724 ? 8.172 25.906 -17.938 1 91.12 724 SER B N 1
ATOM 12845 C CA . SER B 1 724 ? 8.867 24.922 -17.125 1 91.12 724 SER B CA 1
ATOM 12846 C C . SER B 1 724 ? 10.375 25 -17.328 1 91.12 724 SER B C 1
ATOM 12848 O O . SER B 1 724 ? 11.047 23.969 -17.438 1 91.12 724 SER B O 1
ATOM 12850 N N . THR B 1 725 ? 10.891 26.156 -17.531 1 94.75 725 THR B N 1
ATOM 12851 C CA . THR B 1 725 ? 12.328 26.391 -17.594 1 94.75 725 THR B CA 1
ATOM 12852 C C . THR B 1 725 ? 12.742 27.531 -16.672 1 94.75 725 THR B C 1
ATOM 12854 O O . THR B 1 725 ? 11.891 28.219 -16.125 1 94.75 725 THR B O 1
ATOM 12857 N N . HIS B 1 726 ? 14.047 27.688 -16.484 1 96.62 726 HIS B N 1
ATOM 12858 C CA . HIS B 1 726 ? 14.57 28.766 -15.648 1 96.62 726 HIS B CA 1
ATOM 12859 C C . HIS B 1 726 ? 15.906 29.281 -16.188 1 96.62 726 HIS B C 1
ATOM 12861 O O . HIS B 1 726 ? 16.594 28.578 -16.922 1 96.62 726 HIS B O 1
ATOM 12867 N N . LYS B 1 727 ? 16.219 30.484 -15.867 1 95.44 727 LYS B N 1
ATOM 12868 C CA . LYS B 1 727 ? 17.469 31.141 -16.219 1 95.44 727 LYS B CA 1
ATOM 12869 C C . LYS B 1 727 ? 17.906 32.125 -15.156 1 95.44 727 LYS B C 1
ATOM 12871 O O . LYS B 1 727 ? 17.047 32.719 -14.469 1 95.44 727 LYS B O 1
ATOM 12876 N N . VAL B 1 728 ? 19.219 32.219 -14.984 1 96.06 728 VAL B N 1
ATOM 12877 C CA . VAL B 1 728 ? 19.719 33.375 -14.242 1 96.06 728 VAL B CA 1
ATOM 12878 C C . VAL B 1 728 ? 19.844 34.562 -15.18 1 96.06 728 VAL B C 1
ATOM 12880 O O . VAL B 1 728 ? 20.531 34.5 -16.203 1 96.06 728 VAL B O 1
ATOM 12883 N N . VAL B 1 729 ? 19.203 35.625 -14.914 1 97.06 729 VAL B N 1
ATOM 12884 C CA . VAL B 1 729 ? 19.156 36.781 -15.789 1 97.06 729 VAL B CA 1
ATOM 12885 C C . VAL B 1 729 ? 19.344 38.062 -14.953 1 97.06 729 VAL B C 1
ATOM 12887 O O . VAL B 1 729 ? 19.469 38 -13.734 1 97.06 729 VAL B O 1
ATOM 12890 N N . ASN B 1 730 ? 19.438 39.094 -15.656 1 96.69 730 ASN B N 1
ATOM 12891 C CA . ASN B 1 730 ? 19.5 40.406 -14.977 1 96.69 730 ASN B CA 1
ATOM 12892 C C . ASN B 1 730 ? 18.141 41.062 -14.93 1 96.69 730 ASN B C 1
ATOM 12894 O O . ASN B 1 730 ? 17.453 41.156 -15.953 1 96.69 730 ASN B O 1
ATOM 12898 N N . ALA B 1 731 ? 17.766 41.5 -13.82 1 97.06 731 ALA B N 1
ATOM 12899 C CA . ALA B 1 731 ? 16.562 42.312 -13.586 1 97.06 731 ALA B CA 1
ATOM 12900 C C . ALA B 1 731 ? 16.906 43.656 -12.984 1 97.06 731 ALA B C 1
ATOM 12902 O O . ALA B 1 731 ? 17.266 43.75 -11.812 1 97.06 731 ALA B O 1
ATOM 12903 N N . ALA B 1 732 ? 16.781 44.719 -13.828 1 94.5 732 ALA B N 1
ATOM 12904 C CA . ALA B 1 732 ? 17.094 46.062 -13.375 1 94.5 732 ALA B CA 1
ATOM 12905 C C . ALA B 1 732 ? 18.5 46.125 -12.805 1 94.5 732 ALA B C 1
ATOM 12907 O O . ALA B 1 732 ? 18.719 46.719 -11.727 1 94.5 732 ALA B O 1
ATOM 12908 N N . GLY B 1 733 ? 19.375 45.469 -13.375 1 93.5 733 GLY B N 1
ATOM 12909 C CA . GLY B 1 733 ? 20.781 45.531 -13.023 1 93.5 733 GLY B CA 1
ATOM 12910 C C . GLY B 1 733 ? 21.188 44.531 -11.969 1 93.5 733 GLY B C 1
ATOM 12911 O O . GLY B 1 733 ? 22.359 44.469 -11.586 1 93.5 733 GLY B O 1
ATOM 12912 N N . HIS B 1 734 ? 20.281 43.688 -11.5 1 96.56 734 HIS B N 1
ATOM 12913 C CA . HIS B 1 734 ? 20.578 42.688 -10.477 1 96.56 734 HIS B CA 1
ATOM 12914 C C . HIS B 1 734 ? 20.359 41.281 -11.008 1 96.56 734 HIS B C 1
ATOM 12916 O O . HIS B 1 734 ? 19.406 41.031 -11.75 1 96.56 734 HIS B O 1
ATOM 12922 N N . GLN B 1 735 ? 21.141 40.344 -10.562 1 96.62 735 GLN B N 1
ATOM 12923 C CA . GLN B 1 735 ? 20.984 38.938 -10.992 1 96.62 735 GLN B CA 1
ATOM 12924 C C . GLN B 1 735 ? 19.875 38.25 -10.211 1 96.62 735 GLN B C 1
ATOM 12926 O O . GLN B 1 735 ? 19.812 38.344 -8.984 1 96.62 735 GLN B O 1
ATOM 12931 N N . VAL B 1 736 ? 19.047 37.656 -10.953 1 98.12 736 VAL B N 1
ATOM 12932 C CA . VAL B 1 736 ? 17.969 36.875 -10.359 1 98.12 736 VAL B CA 1
ATOM 12933 C C . VAL B 1 736 ? 17.797 35.562 -11.125 1 98.12 736 VAL B C 1
ATOM 12935 O O . VAL B 1 736 ? 18.234 35.438 -12.266 1 98.12 736 VAL B O 1
ATOM 12938 N N . ARG B 1 737 ? 17.281 34.531 -10.461 1 97.44 737 ARG B N 1
ATOM 12939 C CA . ARG B 1 737 ? 16.812 33.375 -11.18 1 97.44 737 ARG B CA 1
ATOM 12940 C C . ARG B 1 737 ? 15.344 33.5 -11.578 1 97.44 737 ARG B C 1
ATOM 12942 O O . ARG B 1 737 ? 14.469 33.625 -10.719 1 97.44 737 ARG B O 1
ATOM 12949 N N . ALA B 1 738 ? 15.102 33.531 -12.875 1 97.94 738 ALA B N 1
ATOM 12950 C CA . ALA B 1 738 ? 13.742 33.594 -13.398 1 97.94 738 ALA B CA 1
ATOM 12951 C C . ALA B 1 738 ? 13.242 32.188 -13.773 1 97.94 738 ALA B C 1
ATOM 12953 O O . ALA B 1 738 ? 13.961 31.438 -14.43 1 97.94 738 ALA B O 1
ATOM 12954 N N . MET B 1 739 ? 12.07 31.891 -13.266 1 97.5 739 MET B N 1
ATOM 12955 C CA . MET B 1 739 ? 11.43 30.609 -13.562 1 97.5 739 MET B CA 1
ATOM 12956 C C . MET B 1 739 ? 10.055 30.812 -14.18 1 97.5 739 MET B C 1
ATOM 12958 O O . MET B 1 739 ? 9.211 31.516 -13.602 1 97.5 739 MET B O 1
ATOM 12962 N N . ARG B 1 740 ? 9.867 30.234 -15.336 1 96.06 740 ARG B N 1
ATOM 12963 C CA . ARG B 1 740 ? 8.539 30.328 -15.93 1 96.06 740 ARG B CA 1
ATOM 12964 C C . ARG B 1 740 ? 7.641 29.188 -15.453 1 96.06 740 ARG B C 1
ATOM 12966 O O . ARG B 1 740 ? 7.691 28.078 -15.984 1 96.06 740 ARG B O 1
ATOM 12973 N N . LEU B 1 741 ? 6.859 29.516 -14.445 1 92.56 741 LEU B N 1
ATOM 12974 C CA . LEU B 1 741 ? 5.918 28.609 -13.781 1 92.56 741 LEU B CA 1
ATOM 12975 C C . LEU B 1 741 ? 4.762 29.406 -13.172 1 92.56 741 LEU B C 1
ATOM 12977 O O . LEU B 1 741 ? 4.84 30.625 -13.039 1 92.56 741 LEU B O 1
ATOM 12981 N N . SER B 1 742 ? 3.688 28.656 -12.906 1 90.31 742 SER B N 1
ATOM 12982 C CA . SER B 1 742 ? 2.543 29.312 -12.273 1 90.31 742 SER B CA 1
ATOM 12983 C C . SER B 1 742 ? 1.86 28.391 -11.273 1 90.31 742 SER B C 1
ATOM 12985 O O . SER B 1 742 ? 1.714 27.188 -11.523 1 90.31 742 SER B O 1
ATOM 12987 N N . PHE B 1 743 ? 1.53 28.906 -10.195 1 88.25 743 PHE B N 1
ATOM 12988 C CA . PHE B 1 743 ? 0.73 28.203 -9.203 1 88.25 743 PHE B CA 1
ATOM 12989 C C . PHE B 1 743 ? -0.679 28.781 -9.133 1 88.25 743 PHE B C 1
ATOM 12991 O O . PHE B 1 743 ? -1.465 28.406 -8.258 1 88.25 743 PHE B O 1
ATOM 12998 N N . VAL B 1 744 ? -0.942 29.719 -10.055 1 91.12 744 VAL B N 1
ATOM 12999 C CA . VAL B 1 744 ? -2.275 30.312 -10.086 1 91.12 744 VAL B CA 1
ATOM 13000 C C . VAL B 1 744 ? -2.906 30.078 -11.461 1 91.12 744 VAL B C 1
ATOM 13002 O O . VAL B 1 744 ? -4.043 30.484 -11.703 1 91.12 744 VAL B O 1
ATOM 13005 N N . GLY B 1 745 ? -2.217 29.422 -12.375 1 84.88 745 GLY B N 1
ATOM 13006 C CA . GLY B 1 745 ? -2.764 29 -13.656 1 84.88 745 GLY B CA 1
ATOM 13007 C C . GLY B 1 745 ? -2.729 30.078 -14.711 1 84.88 745 GLY B C 1
ATOM 13008 O O . GLY B 1 745 ? -3.559 30.094 -15.625 1 84.88 745 GLY B O 1
ATOM 13009 N N . GLU B 1 746 ? -1.767 31.047 -14.656 1 89.75 746 GLU B N 1
ATOM 13010 C CA . GLU B 1 746 ? -1.628 32.156 -15.609 1 89.75 746 GLU B CA 1
ATOM 13011 C C . GLU B 1 746 ? -0.246 32.156 -16.25 1 89.75 746 GLU B C 1
ATOM 13013 O O . GLU B 1 746 ? 0.677 31.5 -15.758 1 89.75 746 GLU B O 1
ATOM 13018 N N . LEU B 1 747 ? -0.165 32.844 -17.422 1 92 747 LEU B N 1
ATOM 13019 C CA . LEU B 1 747 ? 1.158 33.219 -17.922 1 92 747 LEU B CA 1
ATOM 13020 C C . LEU B 1 747 ? 1.937 34 -16.859 1 92 747 LEU B C 1
ATOM 13022 O O . LEU B 1 747 ? 1.391 34.906 -16.219 1 92 747 LEU B O 1
ATOM 13026 N N . GLY B 1 748 ? 3.199 33.594 -16.672 1 95.06 748 GLY B N 1
ATOM 13027 C CA . GLY B 1 748 ? 3.971 34.375 -15.711 1 95.06 748 GLY B CA 1
ATOM 13028 C C . GLY B 1 748 ? 5.297 33.719 -15.359 1 95.06 748 GLY B C 1
ATOM 13029 O O . GLY B 1 748 ? 5.664 32.688 -15.93 1 95.06 748 GLY B O 1
ATOM 13030 N N . TRP B 1 749 ? 6.031 34.375 -14.5 1 97.38 749 TRP B N 1
ATOM 13031 C CA . TRP B 1 749 ? 7.352 33.969 -14.039 1 97.38 749 TRP B CA 1
ATOM 13032 C C . TRP B 1 749 ? 7.508 34.188 -12.539 1 97.38 749 TRP B C 1
ATOM 13034 O O . TRP B 1 749 ? 6.883 35.094 -11.977 1 97.38 749 TRP B O 1
ATOM 13044 N N . GLU B 1 750 ? 8.289 33.406 -11.93 1 97.88 750 GLU B N 1
ATOM 13045 C CA . GLU B 1 750 ? 8.812 33.656 -10.586 1 97.88 750 GLU B CA 1
ATOM 13046 C C . GLU B 1 750 ? 10.234 34.219 -10.648 1 97.88 750 GLU B C 1
ATOM 13048 O O . GLU B 1 750 ? 11.047 33.75 -11.461 1 97.88 750 GLU B O 1
ATOM 13053 N N . LEU B 1 751 ? 10.461 35.188 -9.883 1 98.5 751 LEU B N 1
ATOM 13054 C CA . LEU B 1 751 ? 11.82 35.688 -9.711 1 98.5 751 LEU B CA 1
ATOM 13055 C C . LEU B 1 751 ? 12.352 35.344 -8.32 1 98.5 751 LEU B C 1
ATOM 13057 O O . LEU B 1 751 ? 11.789 35.781 -7.312 1 98.5 751 LEU B O 1
ATOM 13061 N N . HIS B 1 752 ? 13.32 34.5 -8.281 1 98.25 752 HIS B N 1
ATOM 13062 C CA . HIS B 1 752 ? 14.078 34.25 -7.059 1 98.25 752 HIS B CA 1
ATOM 13063 C C . HIS B 1 752 ? 15.266 35.188 -6.922 1 98.25 752 HIS B C 1
ATOM 13065 O O . HIS B 1 752 ? 16.172 35.156 -7.754 1 98.25 752 HIS B O 1
ATOM 13071 N N . ILE B 1 753 ? 15.289 35.969 -5.859 1 98.06 753 ILE B N 1
ATOM 13072 C CA . ILE B 1 753 ? 16.109 37.188 -5.816 1 98.06 753 ILE B CA 1
ATOM 13073 C C . ILE B 1 753 ? 17.016 37.125 -4.582 1 98.06 753 ILE B C 1
ATOM 13075 O O . ILE B 1 753 ? 16.531 36.969 -3.461 1 98.06 753 ILE B O 1
ATOM 13079 N N . PRO B 1 754 ? 18.312 37.312 -4.809 1 96.94 754 PRO B N 1
ATOM 13080 C CA . PRO B 1 754 ? 19.156 37.5 -3.623 1 96.94 754 PRO B CA 1
ATOM 13081 C C . PRO B 1 754 ? 18.641 38.594 -2.682 1 96.94 754 PRO B C 1
ATOM 13083 O O . PRO B 1 754 ? 18.141 39.625 -3.139 1 96.94 754 PRO B O 1
ATOM 13086 N N . LYS B 1 755 ? 18.781 38.406 -1.432 1 94.75 755 LYS B N 1
ATOM 13087 C CA . LYS B 1 755 ? 18.141 39.156 -0.361 1 94.75 755 LYS B CA 1
ATOM 13088 C C . LYS B 1 755 ? 18.359 40.656 -0.549 1 94.75 755 LYS B C 1
ATOM 13090 O O . LYS B 1 755 ? 17.406 41.438 -0.479 1 94.75 755 LYS B O 1
ATOM 13095 N N . ASP B 1 756 ? 19.547 41.094 -0.906 1 92.31 756 ASP B N 1
ATOM 13096 C CA . ASP B 1 756 ? 19.906 42.5 -0.969 1 92.31 756 ASP B CA 1
ATOM 13097 C C . ASP B 1 756 ? 19.328 43.188 -2.219 1 92.31 756 ASP B C 1
ATOM 13099 O O . ASP B 1 756 ? 19.234 44.406 -2.291 1 92.31 756 ASP B O 1
ATOM 13103 N N . SER B 1 757 ? 18.938 42.406 -3.217 1 95.44 757 SER B N 1
ATOM 13104 C CA . SER B 1 757 ? 18.422 42.906 -4.48 1 95.44 757 SER B CA 1
ATOM 13105 C C . SER B 1 757 ? 16.906 42.906 -4.516 1 95.44 757 SER B C 1
ATOM 13107 O O . SER B 1 757 ? 16.297 43.375 -5.48 1 95.44 757 SER B O 1
ATOM 13109 N N . CYS B 1 758 ? 16.281 42.5 -3.494 1 95.62 758 CYS B N 1
ATOM 13110 C CA . CYS B 1 758 ? 14.844 42.25 -3.508 1 95.62 758 CYS B CA 1
ATOM 13111 C C . CYS B 1 758 ? 14.07 43.531 -3.756 1 95.62 758 CYS B C 1
ATOM 13113 O O . CYS B 1 758 ? 13.273 43.594 -4.691 1 95.62 758 CYS B O 1
ATOM 13115 N N . MET B 1 759 ? 14.312 44.562 -3.004 1 93.88 759 MET B N 1
ATOM 13116 C CA . MET B 1 759 ? 13.516 45.781 -3.084 1 93.88 759 MET B CA 1
ATOM 13117 C C . MET B 1 759 ? 13.75 46.5 -4.41 1 93.88 759 MET B C 1
ATOM 13119 O O . MET B 1 759 ? 12.805 46.938 -5.062 1 93.88 759 MET B O 1
ATOM 13123 N N . PRO B 1 760 ? 15.047 46.531 -4.926 1 93.81 760 PRO B N 1
ATOM 13124 C CA . PRO B 1 760 ? 15.266 47.156 -6.238 1 93.81 760 PRO B CA 1
ATOM 13125 C C . PRO B 1 760 ? 14.516 46.438 -7.359 1 93.81 760 PRO B C 1
ATOM 13127 O O . PRO B 1 760 ? 13.898 47.094 -8.211 1 93.81 760 PRO B O 1
ATOM 13130 N N . VAL B 1 761 ? 14.578 45.156 -7.316 1 95.94 761 VAL B N 1
ATOM 13131 C CA . VAL B 1 761 ? 13.914 44.406 -8.359 1 95.94 761 VAL B CA 1
ATOM 13132 C C . VAL B 1 761 ? 12.398 44.562 -8.25 1 95.94 761 VAL B C 1
ATOM 13134 O O . VAL B 1 761 ? 11.711 44.75 -9.25 1 95.94 761 VAL B O 1
ATOM 13137 N N . TYR B 1 762 ? 11.852 44.531 -7.062 1 96.12 762 TYR B N 1
ATOM 13138 C CA . TYR B 1 762 ? 10.422 44.688 -6.805 1 96.12 762 TYR B CA 1
ATOM 13139 C C . TYR B 1 762 ? 9.945 46.062 -7.289 1 96.12 762 TYR B C 1
ATOM 13141 O O . TYR B 1 762 ? 8.914 46.156 -7.957 1 96.12 762 TYR B O 1
ATOM 13149 N N . ASN B 1 763 ? 10.688 47.031 -6.992 1 94.44 763 ASN B N 1
ATOM 13150 C CA . ASN B 1 763 ? 10.328 48.375 -7.398 1 94.44 763 ASN B CA 1
ATOM 13151 C C . ASN B 1 763 ? 10.312 48.531 -8.914 1 94.44 763 ASN B C 1
ATOM 13153 O O . ASN B 1 763 ? 9.445 49.219 -9.477 1 94.44 763 ASN B O 1
ATOM 13157 N N . ALA B 1 764 ? 11.297 47.906 -9.555 1 96.12 764 ALA B N 1
ATOM 13158 C CA . ALA B 1 764 ? 11.352 47.969 -11.016 1 96.12 764 ALA B CA 1
ATOM 13159 C C . ALA B 1 764 ? 10.133 47.281 -11.633 1 96.12 764 ALA B C 1
ATOM 13161 O O . ALA B 1 764 ? 9.57 47.781 -12.617 1 96.12 764 ALA B O 1
ATOM 13162 N N . VAL B 1 765 ? 9.727 46.188 -11.086 1 97.06 765 VAL B N 1
ATOM 13163 C CA . VAL B 1 765 ? 8.578 45.438 -11.578 1 97.06 765 VAL B CA 1
ATOM 13164 C C . VAL B 1 765 ? 7.309 46.281 -11.398 1 97.06 765 VAL B C 1
ATOM 13166 O O . VAL B 1 765 ? 6.5 46.406 -12.328 1 97.06 765 VAL B O 1
ATOM 13169 N N . MET B 1 766 ? 7.145 46.844 -10.211 1 96.06 766 MET B N 1
ATOM 13170 C CA . MET B 1 766 ? 5.949 47.625 -9.922 1 96.06 766 MET B CA 1
ATOM 13171 C C . MET B 1 766 ? 5.883 48.875 -10.805 1 96.06 766 MET B C 1
ATOM 13173 O O . MET B 1 766 ? 4.805 49.25 -11.266 1 96.06 766 MET B O 1
ATOM 13177 N N . ALA B 1 767 ? 7.012 49.469 -11.016 1 94.81 767 ALA B N 1
ATOM 13178 C CA . ALA B 1 767 ? 7.059 50.656 -11.875 1 94.81 767 ALA B CA 1
ATOM 13179 C C . ALA B 1 767 ? 6.664 50.312 -13.312 1 94.81 767 ALA B C 1
ATOM 13181 O O . ALA B 1 767 ? 5.863 51 -13.93 1 94.81 767 ALA B O 1
ATOM 13182 N N . ALA B 1 768 ? 7.27 49.219 -13.836 1 96.12 768 ALA B N 1
ATOM 13183 C CA . ALA B 1 768 ? 6.969 48.812 -15.195 1 96.12 768 ALA B CA 1
ATOM 13184 C C . ALA B 1 768 ? 5.508 48.375 -15.328 1 96.12 768 ALA B C 1
ATOM 13186 O O . ALA B 1 768 ? 4.895 48.594 -16.391 1 96.12 768 ALA B O 1
ATOM 13187 N N . GLY B 1 769 ? 4.926 47.906 -14.312 1 96.5 769 GLY B N 1
ATOM 13188 C CA . GLY B 1 769 ? 3.572 47.375 -14.352 1 96.5 769 GLY B CA 1
ATOM 13189 C C . GLY B 1 769 ? 2.512 48.406 -14.094 1 96.5 769 GLY B C 1
ATOM 13190 O O . GLY B 1 769 ? 1.325 48.188 -14.328 1 96.5 769 GLY B O 1
ATOM 13191 N N . ALA B 1 770 ? 2.891 49.562 -13.688 1 95.12 770 ALA B N 1
ATOM 13192 C CA . ALA B 1 770 ? 1.938 50.594 -13.312 1 95.12 770 ALA B CA 1
ATOM 13193 C C . ALA B 1 770 ? 0.983 50.906 -14.461 1 95.12 770 ALA B C 1
ATOM 13195 O O . ALA B 1 770 ? -0.217 51.094 -14.242 1 95.12 770 ALA B O 1
ATOM 13196 N N . LYS B 1 771 ? 1.453 50.906 -15.633 1 94.75 771 LYS B N 1
ATOM 13197 C CA . LYS B 1 771 ? 0.63 51.25 -16.797 1 94.75 771 LYS B CA 1
ATOM 13198 C C . LYS B 1 771 ? -0.351 50.125 -17.109 1 94.75 771 LYS B C 1
ATOM 13200 O O . LYS B 1 771 ? -1.325 50.344 -17.844 1 94.75 771 LYS B O 1
ATOM 13205 N N . HIS B 1 772 ? -0.032 49 -16.578 1 94.88 772 HIS B N 1
ATOM 13206 C CA . HIS B 1 772 ? -0.903 47.875 -16.812 1 94.88 772 HIS B CA 1
ATOM 13207 C C . HIS B 1 772 ? -1.803 47.594 -15.617 1 94.88 772 HIS B C 1
ATOM 13209 O O . HIS B 1 772 ? -2.494 46.562 -15.562 1 94.88 772 HIS B O 1
ATOM 13215 N N . GLY B 1 773 ? -1.764 48.469 -14.57 1 94.31 773 GLY B N 1
ATOM 13216 C CA . GLY B 1 773 ? -2.617 48.312 -13.398 1 94.31 773 GLY B CA 1
ATOM 13217 C C . GLY B 1 773 ? -2.15 47.219 -12.469 1 94.31 773 GLY B C 1
ATOM 13218 O O . GLY B 1 773 ? -2.965 46.562 -11.812 1 94.31 773 GLY B O 1
ATOM 13219 N N . ILE B 1 774 ? -0.857 47.031 -12.391 1 96.56 774 ILE B N 1
ATOM 13220 C CA . ILE B 1 774 ? -0.272 45.969 -11.57 1 96.56 774 ILE B CA 1
ATOM 13221 C C . ILE B 1 774 ? -0.602 46.219 -10.102 1 96.56 774 ILE B C 1
ATOM 13223 O O . ILE B 1 774 ? -0.626 47.375 -9.656 1 96.56 774 ILE B O 1
ATOM 13227 N N . ILE B 1 775 ? -0.947 45.094 -9.312 1 96.88 775 ILE B N 1
ATOM 13228 C CA . ILE B 1 775 ? -1.18 45.25 -7.879 1 96.88 775 ILE B CA 1
ATOM 13229 C C . ILE B 1 775 ? -0.501 44.094 -7.133 1 96.88 775 ILE B C 1
ATOM 13231 O O . ILE B 1 775 ? -0.136 43.062 -7.738 1 96.88 775 ILE B O 1
ATOM 13235 N N . ASN B 1 776 ? -0.34 44.344 -5.785 1 96.94 776 ASN B N 1
ATOM 13236 C CA . ASN B 1 776 ? 0.026 43.25 -4.891 1 96.94 776 ASN B CA 1
ATOM 13237 C C . ASN B 1 776 ? -1.176 42.375 -4.566 1 96.94 776 ASN B C 1
ATOM 13239 O O . ASN B 1 776 ? -2.289 42.875 -4.391 1 96.94 776 ASN B O 1
ATOM 13243 N N . SER B 1 777 ? -0.953 41.094 -4.625 1 97.25 777 SER B N 1
ATOM 13244 C CA . SER B 1 777 ? -1.941 40.125 -4.191 1 97.25 777 SER B CA 1
ATOM 13245 C C . SER B 1 777 ? -1.345 39.156 -3.186 1 97.25 777 SER B C 1
ATOM 13247 O O . SER B 1 777 ? -0.128 38.938 -3.146 1 97.25 777 SER B O 1
ATOM 13249 N N . GLY B 1 778 ? -2.197 38.625 -2.301 1 96.94 778 GLY B N 1
ATOM 13250 C CA . GLY B 1 778 ? -1.709 37.75 -1.23 1 96.94 778 GLY B CA 1
ATOM 13251 C C . GLY B 1 778 ? -2.111 36.312 -1.395 1 96.94 778 GLY B C 1
ATOM 13252 O O . GLY B 1 778 ? -2.549 35.906 -2.473 1 96.94 778 GLY B O 1
ATOM 13253 N N . TYR B 1 779 ? -1.918 35.531 -0.309 1 95.94 779 TYR B N 1
ATOM 13254 C CA . TYR B 1 779 ? -2.104 34.094 -0.341 1 95.94 779 TYR B CA 1
ATOM 13255 C C . TYR B 1 779 ? -3.584 33.75 -0.35 1 95.94 779 TYR B C 1
ATOM 13257 O O . TYR B 1 779 ? -3.967 32.656 -0.835 1 95.94 779 TYR B O 1
ATOM 13265 N N . ARG B 1 780 ? -4.449 34.594 0.164 1 95.69 780 ARG B N 1
ATOM 13266 C CA . ARG B 1 780 ? -5.875 34.312 0.015 1 95.69 780 ARG B CA 1
ATOM 13267 C C . ARG B 1 780 ? -6.273 34.281 -1.457 1 95.69 780 ARG B C 1
ATOM 13269 O O . ARG B 1 780 ? -7.152 33.5 -1.84 1 95.69 780 ARG B O 1
ATOM 13276 N N . ALA B 1 781 ? -5.672 35.125 -2.252 1 95.44 781 ALA B N 1
ATOM 13277 C CA . ALA B 1 781 ? -5.902 35.094 -3.695 1 95.44 781 ALA B CA 1
ATOM 13278 C C . ALA B 1 781 ? -5.262 33.875 -4.324 1 95.44 781 ALA B C 1
ATOM 13280 O O . ALA B 1 781 ? -5.859 33.219 -5.188 1 95.44 781 ALA B O 1
ATOM 13281 N N . ILE B 1 782 ? -4.035 33.531 -3.881 1 94 782 ILE B N 1
ATOM 13282 C CA . ILE B 1 782 ? -3.363 32.344 -4.414 1 94 782 ILE B CA 1
ATOM 13283 C C . ILE B 1 782 ? -4.23 31.094 -4.184 1 94 782 ILE B C 1
ATOM 13285 O O . ILE B 1 782 ? -4.379 30.266 -5.078 1 94 782 ILE B O 1
ATOM 13289 N N . ASP B 1 783 ? -4.766 31 -2.998 1 90.94 783 ASP B N 1
ATOM 13290 C CA . ASP B 1 783 ? -5.59 29.844 -2.658 1 90.94 783 ASP B CA 1
ATOM 13291 C C . ASP B 1 783 ? -6.805 29.75 -3.576 1 90.94 783 ASP B C 1
ATOM 13293 O O . ASP B 1 783 ? -7.141 28.672 -4.059 1 90.94 783 ASP B O 1
ATOM 13297 N N . SER B 1 784 ? -7.398 30.875 -3.801 1 89.19 784 SER B N 1
ATOM 13298 C CA . SER B 1 784 ? -8.57 30.922 -4.672 1 89.19 784 SER B CA 1
ATOM 13299 C C . SER B 1 784 ? -8.195 30.594 -6.113 1 89.19 784 SER B C 1
ATOM 13301 O O . SER B 1 784 ? -8.867 29.781 -6.766 1 89.19 784 SER B O 1
ATOM 13303 N N . LEU B 1 785 ? -7.145 31.188 -6.613 1 90.88 785 LEU B N 1
ATOM 13304 C CA . LEU B 1 785 ? -6.715 31.016 -7.992 1 90.88 785 LEU B CA 1
ATOM 13305 C C . LEU B 1 785 ? -6.23 29.578 -8.227 1 90.88 785 LEU B C 1
ATOM 13307 O O . LEU B 1 785 ? -6.523 28.984 -9.273 1 90.88 785 LEU B O 1
ATOM 13311 N N . SER B 1 786 ? -5.488 29.062 -7.234 1 88.81 786 SER B N 1
ATOM 13312 C CA . SER B 1 786 ? -4.926 27.734 -7.363 1 88.81 786 SER B CA 1
ATOM 13313 C C . SER B 1 786 ? -6.023 26.672 -7.375 1 88.81 786 SER B C 1
ATOM 13315 O O . SER B 1 786 ? -5.945 25.688 -8.125 1 88.81 786 SER B O 1
ATOM 13317 N N . ILE B 1 787 ? -6.949 26.797 -6.484 1 81.88 787 ILE B N 1
ATOM 13318 C CA . ILE B 1 787 ? -8 25.781 -6.414 1 81.88 787 ILE B CA 1
ATOM 13319 C C . ILE B 1 787 ? -8.859 25.844 -7.676 1 81.88 787 ILE B C 1
ATOM 13321 O O . ILE B 1 787 ? -9.344 24.812 -8.148 1 81.88 787 ILE B O 1
ATOM 13325 N N . GLU B 1 788 ? -9.008 27.078 -8.305 1 80.69 788 GLU B N 1
ATOM 13326 C CA . GLU B 1 788 ? -9.664 27.203 -9.602 1 80.69 788 GLU B CA 1
ATOM 13327 C C . GLU B 1 788 ? -8.961 26.375 -10.664 1 80.69 788 GLU B C 1
ATOM 13329 O O . GLU B 1 788 ? -9.609 25.703 -11.469 1 80.69 788 GLU B O 1
ATOM 13334 N N . LYS B 1 789 ? -7.68 26.422 -10.578 1 81.31 789 LYS B N 1
ATOM 13335 C CA . LYS B 1 789 ? -6.859 25.766 -11.594 1 81.31 789 LYS B CA 1
ATOM 13336 C C . LYS B 1 789 ? -6.711 24.281 -11.312 1 81.31 789 LYS B C 1
ATOM 13338 O O . LYS B 1 789 ? -6.309 23.516 -12.188 1 81.31 789 LYS B O 1
ATOM 13343 N N . GLY B 1 790 ? -7.027 23.859 -10.023 1 76.81 790 GLY B N 1
ATOM 13344 C CA . GLY B 1 790 ? -6.945 22.453 -9.656 1 76.81 790 GLY B CA 1
ATOM 13345 C C . GLY B 1 790 ? -5.566 22.047 -9.172 1 76.81 790 GLY B C 1
ATOM 13346 O O . GLY B 1 790 ? -5.227 20.859 -9.188 1 76.81 790 GLY B O 1
ATOM 13347 N N . TYR B 1 791 ? -4.766 22.984 -8.82 1 78.88 791 TYR B N 1
ATOM 13348 C CA . TYR B 1 791 ? -3.467 22.656 -8.25 1 78.88 791 TYR B CA 1
ATOM 13349 C C . TYR B 1 791 ? -3.621 22.109 -6.832 1 78.88 791 TYR B C 1
ATOM 13351 O O . TYR B 1 791 ? -4.547 22.484 -6.113 1 78.88 791 TYR B O 1
ATOM 13359 N N . ARG B 1 792 ? -2.721 21.156 -6.438 1 75.62 792 ARG B N 1
ATOM 13360 C CA . ARG B 1 792 ? -2.783 20.516 -5.129 1 75.62 792 ARG B CA 1
ATOM 13361 C C . ARG B 1 792 ? -1.969 21.281 -4.098 1 75.62 792 ARG B C 1
ATOM 13363 O O . ARG B 1 792 ? -0.988 21.953 -4.441 1 75.62 792 ARG B O 1
ATOM 13370 N N . HIS B 1 793 ? -2.506 21.188 -2.902 1 79.62 793 HIS B N 1
ATOM 13371 C CA . HIS B 1 793 ? -1.777 21.672 -1.739 1 79.62 793 HIS B CA 1
ATOM 13372 C C . HIS B 1 793 ? -1.46 20.547 -0.766 1 79.62 793 HIS B C 1
ATOM 13374 O O . HIS B 1 793 ? -2.365 19.844 -0.299 1 79.62 793 HIS B O 1
ATOM 13380 N N . TRP B 1 794 ? -0.23 20.328 -0.545 1 74.62 794 TRP B N 1
ATOM 13381 C CA . TRP B 1 794 ? 0.155 19.281 0.396 1 74.62 794 TRP B CA 1
ATOM 13382 C C . TRP B 1 794 ? -0.37 19.594 1.795 1 74.62 794 TRP B C 1
ATOM 13384 O O . TRP B 1 794 ? -0.347 20.75 2.234 1 74.62 794 TRP B O 1
ATOM 13394 N N . HIS B 1 795 ? -0.751 18.531 2.59 1 74.25 795 HIS B N 1
ATOM 13395 C CA . HIS B 1 795 ? -1.396 18.484 3.898 1 74.25 795 HIS B CA 1
ATOM 13396 C C . HIS B 1 795 ? -2.785 19.109 3.844 1 74.25 795 HIS B C 1
ATOM 13398 O O . HIS B 1 795 ? -3.295 19.594 4.859 1 74.25 795 HIS B O 1
ATOM 13404 N N . ALA B 1 796 ? -3.326 19.297 2.586 1 76.06 796 ALA B N 1
ATOM 13405 C CA . ALA B 1 796 ? -4.734 19.609 2.344 1 76.06 796 ALA B CA 1
ATOM 13406 C C . ALA B 1 796 ? -5.375 18.562 1.436 1 76.06 796 ALA B C 1
ATOM 13408 O O . ALA B 1 796 ? -5.789 17.5 1.9 1 76.06 796 ALA B O 1
ATOM 13409 N N . ASP B 1 797 ? -5.316 18.844 0.135 1 69.5 797 ASP B N 1
ATOM 13410 C CA . ASP B 1 797 ? -5.926 17.859 -0.753 1 69.5 797 ASP B CA 1
ATOM 13411 C C . ASP B 1 797 ? -4.875 16.891 -1.297 1 69.5 797 ASP B C 1
ATOM 13413 O O . ASP B 1 797 ? -5.156 16.125 -2.219 1 69.5 797 ASP B O 1
ATOM 13417 N N . LEU B 1 798 ? -3.668 16.938 -0.784 1 75 798 LEU B N 1
ATOM 13418 C CA . LEU B 1 798 ? -2.617 15.938 -0.958 1 75 798 LEU B CA 1
ATOM 13419 C C . LEU B 1 798 ? -1.902 15.664 0.362 1 75 798 LEU B C 1
ATOM 13421 O O . LEU B 1 798 ? -1.384 16.594 0.993 1 75 798 LEU B O 1
ATOM 13425 N N . ARG B 1 799 ? -1.878 14.398 0.778 1 79.44 799 ARG B N 1
ATOM 13426 C CA . ARG B 1 799 ? -1.315 14.047 2.078 1 79.44 799 ARG B CA 1
ATOM 13427 C C . ARG B 1 799 ? -0.427 12.812 1.976 1 79.44 799 ARG B C 1
ATOM 13429 O O . ARG B 1 799 ? -0.381 12.156 0.931 1 79.44 799 ARG B O 1
ATOM 13436 N N . PRO B 1 800 ? 0.346 12.484 3.059 1 75.06 800 PRO B N 1
ATOM 13437 C CA . PRO B 1 800 ? 1.228 11.312 3.064 1 75.06 800 PRO B CA 1
ATOM 13438 C C . PRO B 1 800 ? 0.461 10 2.961 1 75.06 800 PRO B C 1
ATOM 13440 O O . PRO B 1 800 ? 1.058 8.953 2.693 1 75.06 800 PRO B O 1
ATOM 13443 N N . ASP B 1 801 ? -0.791 10.062 3.186 1 64.44 801 ASP B N 1
ATOM 13444 C CA . ASP B 1 801 ? -1.583 8.844 3.055 1 64.44 801 ASP B CA 1
ATOM 13445 C C . ASP B 1 801 ? -2.33 8.82 1.723 1 64.44 801 ASP B C 1
ATOM 13447 O O . ASP B 1 801 ? -3.217 7.988 1.521 1 64.44 801 ASP B O 1
ATOM 13451 N N . ASP B 1 802 ? -2.008 9.812 0.847 1 65.38 802 ASP B N 1
ATOM 13452 C CA . ASP B 1 802 ? -2.541 9.828 -0.512 1 65.38 802 ASP B CA 1
ATOM 13453 C C . ASP B 1 802 ? -1.456 9.492 -1.533 1 65.38 802 ASP B C 1
ATOM 13455 O O . ASP B 1 802 ? -0.338 10.008 -1.448 1 65.38 802 ASP B O 1
ATOM 13459 N N . THR B 1 803 ? -1.739 8.648 -2.418 1 67.44 803 THR B N 1
ATOM 13460 C CA . THR B 1 803 ? -0.812 8.398 -3.516 1 67.44 803 THR B CA 1
ATOM 13461 C C . THR B 1 803 ? -0.989 9.445 -4.617 1 67.44 803 THR B C 1
ATOM 13463 O O . THR B 1 803 ? -2.061 10.039 -4.75 1 67.44 803 THR B O 1
ATOM 13466 N N . PRO B 1 804 ? 0.111 9.75 -5.398 1 69.12 804 PRO B N 1
ATOM 13467 C CA . PRO B 1 804 ? -0.053 10.664 -6.531 1 69.12 804 PRO B CA 1
ATOM 13468 C C . PRO B 1 804 ? -1.17 10.234 -7.48 1 69.12 804 PRO B C 1
ATOM 13470 O O . PRO B 1 804 ? -1.893 11.086 -8.008 1 69.12 804 PRO B O 1
ATOM 13473 N N . LEU B 1 805 ? -1.346 8.938 -7.52 1 63.44 805 LEU B N 1
ATOM 13474 C CA . LEU B 1 805 ? -2.396 8.422 -8.391 1 63.44 805 LEU B CA 1
ATOM 13475 C C . LEU B 1 805 ? -3.775 8.82 -7.871 1 63.44 805 LEU B C 1
ATOM 13477 O O . LEU B 1 805 ? -4.605 9.32 -8.633 1 63.44 805 LEU B O 1
ATOM 13481 N N . GLU B 1 806 ? -3.99 8.602 -6.645 1 62.09 806 GLU B N 1
ATOM 13482 C CA . GLU B 1 806 ? -5.262 8.961 -6.02 1 62.09 806 GLU B CA 1
ATOM 13483 C C . GLU B 1 806 ? -5.516 10.461 -6.105 1 62.09 806 GLU B C 1
ATOM 13485 O O . GLU B 1 806 ? -6.664 10.898 -6.215 1 62.09 806 GLU B O 1
ATOM 13490 N N . ALA B 1 807 ? -4.402 11.234 -6.211 1 62.84 807 ALA B N 1
ATOM 13491 C CA . ALA B 1 807 ? -4.492 12.695 -6.16 1 62.84 807 ALA B CA 1
ATOM 13492 C C . ALA B 1 807 ? -4.535 13.289 -7.562 1 62.84 807 ALA B C 1
ATOM 13494 O O . ALA B 1 807 ? -4.496 14.516 -7.727 1 62.84 807 ALA B O 1
ATOM 13495 N N . GLY B 1 808 ? -4.531 12.398 -8.617 1 57.41 808 GLY B N 1
ATOM 13496 C CA . GLY B 1 808 ? -4.551 12.891 -9.984 1 57.41 808 GLY B CA 1
ATOM 13497 C C . GLY B 1 808 ? -3.209 13.43 -10.445 1 57.41 808 GLY B C 1
ATOM 13498 O O . GLY B 1 808 ? -3.145 14.25 -11.359 1 57.41 808 GLY B O 1
ATOM 13499 N N . LEU B 1 809 ? -2.174 13.078 -9.727 1 59.56 809 LEU B N 1
ATOM 13500 C CA . LEU B 1 809 ? -0.838 13.586 -10.031 1 59.56 809 LEU B CA 1
ATOM 13501 C C . LEU B 1 809 ? 0.009 12.5 -10.695 1 59.56 809 LEU B C 1
ATOM 13503 O O . LEU B 1 809 ? 1.233 12.492 -10.555 1 59.56 809 LEU B O 1
ATOM 13507 N N . ALA B 1 810 ? -0.637 11.648 -11.273 1 62.62 810 ALA B N 1
ATOM 13508 C CA . ALA B 1 810 ? 0.062 10.57 -11.969 1 62.62 810 ALA B CA 1
ATOM 13509 C C . ALA B 1 810 ? 1.08 11.133 -12.961 1 62.62 810 ALA B C 1
ATOM 13511 O O . ALA B 1 810 ? 2.121 10.516 -13.203 1 62.62 810 ALA B O 1
ATOM 13512 N N . PHE B 1 811 ? 0.764 12.328 -13.633 1 58.31 811 PHE B N 1
ATOM 13513 C CA . PHE B 1 811 ? 1.621 12.93 -14.641 1 58.31 811 PHE B CA 1
ATOM 13514 C C . PHE B 1 811 ? 2.979 13.297 -14.055 1 58.31 811 PHE B C 1
ATOM 13516 O O . PHE B 1 811 ? 3.938 13.531 -14.789 1 58.31 811 PHE B O 1
ATOM 13523 N N . THR B 1 812 ? 2.939 13.375 -12.719 1 63.19 812 THR B N 1
ATOM 13524 C CA . THR B 1 812 ? 4.203 13.68 -12.055 1 63.19 812 THR B CA 1
ATOM 13525 C C . THR B 1 812 ? 5.016 12.406 -11.828 1 63.19 812 THR B C 1
ATOM 13527 O O . THR B 1 812 ? 6.105 12.453 -11.258 1 63.19 812 THR B O 1
ATOM 13530 N N . CYS B 1 813 ? 4.418 11.43 -12.125 1 55.81 813 CYS B N 1
ATOM 13531 C CA . CYS B 1 813 ? 5.09 10.164 -11.859 1 55.81 813 CYS B CA 1
ATOM 13532 C C . CYS B 1 813 ? 5.781 9.633 -13.109 1 55.81 813 CYS B C 1
ATOM 13534 O O . CYS B 1 813 ? 5.211 9.664 -14.203 1 55.81 813 CYS B O 1
ATOM 13536 N N . LYS B 1 814 ? 7.051 9.805 -12.977 1 50 814 LYS B N 1
ATOM 13537 C CA . LYS B 1 814 ? 7.832 9.305 -14.102 1 50 814 LYS B CA 1
ATOM 13538 C C . LYS B 1 814 ? 7.5 7.844 -14.391 1 50 814 LYS B C 1
ATOM 13540 O O . LYS B 1 814 ? 8.344 6.961 -14.219 1 50 814 LYS B O 1
ATOM 13545 N N . LEU B 1 815 ? 6.199 7.766 -14.641 1 44.81 815 LEU B N 1
ATOM 13546 C CA . LEU B 1 815 ? 5.691 6.418 -14.891 1 44.81 815 LEU B CA 1
ATOM 13547 C C . LEU B 1 815 ? 6.375 5.797 -16.094 1 44.81 815 LEU B C 1
ATOM 13549 O O . LEU B 1 815 ? 6.488 4.574 -16.188 1 44.81 815 LEU B O 1
ATOM 13553 N N . LYS B 1 816 ? 6.559 6.789 -17.047 1 40.62 816 LYS B N 1
ATOM 13554 C CA . LYS B 1 816 ? 7.246 6.344 -18.266 1 40.62 816 LYS B CA 1
ATOM 13555 C C . LYS B 1 816 ? 8.758 6.328 -18.062 1 40.62 816 LYS B C 1
ATOM 13557 O O . LYS B 1 816 ? 9.508 6.008 -18.984 1 40.62 816 LYS B O 1
ATOM 13562 N N . SER B 1 817 ? 9.039 7.094 -17.047 1 36.09 817 SER B N 1
ATOM 13563 C CA . SER B 1 817 ? 10.477 7.242 -16.844 1 36.09 817 SER B CA 1
ATOM 13564 C C . SER B 1 817 ? 11.078 5.996 -16.203 1 36.09 817 SER B C 1
ATOM 13566 O O . SER B 1 817 ? 10.352 5.148 -15.68 1 36.09 817 SER B O 1
ATOM 13568 N N . THR B 1 818 ? 12.242 5.977 -16.328 1 32.97 818 THR B N 1
ATOM 13569 C CA . THR B 1 818 ? 13.172 5.039 -15.703 1 32.97 818 THR B CA 1
ATOM 13570 C C . THR B 1 818 ? 13.125 5.16 -14.18 1 32.97 818 THR B C 1
ATOM 13572 O O . THR B 1 818 ? 13.898 4.504 -13.477 1 32.97 818 THR B O 1
ATOM 13575 N N . ILE B 1 819 ? 12.336 6.176 -13.75 1 35.47 819 ILE B N 1
ATOM 13576 C CA . ILE B 1 819 ? 12.492 6.484 -12.328 1 35.47 819 ILE B CA 1
ATOM 13577 C C . ILE B 1 819 ? 11.773 5.43 -11.492 1 35.47 819 ILE B C 1
ATOM 13579 O O . ILE B 1 819 ? 10.586 5.168 -11.703 1 35.47 819 ILE B O 1
ATOM 13583 N N . PRO B 1 820 ? 12.383 5.047 -10.547 1 39.53 820 PRO B N 1
ATOM 13584 C CA . PRO B 1 820 ? 12.359 3.793 -9.789 1 39.53 820 PRO B CA 1
ATOM 13585 C C . PRO B 1 820 ? 11.219 3.74 -8.773 1 39.53 820 PRO B C 1
ATOM 13587 O O . PRO B 1 820 ? 10.914 4.746 -8.125 1 39.53 820 PRO B O 1
ATOM 13590 N N . PHE B 1 821 ? 10.047 3.25 -8.797 1 46.09 821 PHE B N 1
ATOM 13591 C CA . PHE B 1 821 ? 9.32 2.689 -7.668 1 46.09 821 PHE B CA 1
ATOM 13592 C C . PHE B 1 821 ? 10.195 1.713 -6.891 1 46.09 821 PHE B C 1
ATOM 13594 O O . PHE B 1 821 ? 11.25 1.295 -7.375 1 46.09 821 PHE B O 1
ATOM 13601 N N . GLN B 1 822 ? 9.953 1.481 -5.738 1 44.97 822 GLN B N 1
ATOM 13602 C CA . GLN B 1 822 ? 10.867 0.625 -4.992 1 44.97 822 GLN B CA 1
ATOM 13603 C C . GLN B 1 822 ? 11.273 -0.597 -5.812 1 44.97 822 GLN B C 1
ATOM 13605 O O . GLN B 1 822 ? 12.398 -1.09 -5.688 1 44.97 822 GLN B O 1
ATOM 13610 N N . GLY B 1 823 ? 10.406 -0.893 -6.785 1 54.41 823 GLY B N 1
ATOM 13611 C CA . GLY B 1 823 ? 10.719 -1.95 -7.73 1 54.41 823 GLY B CA 1
ATOM 13612 C C . GLY B 1 823 ? 10.125 -1.716 -9.109 1 54.41 823 GLY B C 1
ATOM 13613 O O . GLY B 1 823 ? 9.062 -1.1 -9.234 1 54.41 823 GLY B O 1
ATOM 13614 N N . LYS B 1 824 ? 10.938 -1.789 -10.164 1 64.5 824 LYS B N 1
ATOM 13615 C CA . LYS B 1 824 ? 10.484 -1.595 -11.539 1 64.5 824 LYS B CA 1
ATOM 13616 C C . LYS B 1 824 ? 10.859 -2.787 -12.414 1 64.5 824 LYS B C 1
ATOM 13618 O O . LYS B 1 824 ? 11.953 -3.34 -12.289 1 64.5 824 LYS B O 1
ATOM 13623 N N . ILE B 1 825 ? 9.828 -3.074 -13.305 1 70.19 825 ILE B N 1
ATOM 13624 C CA . ILE B 1 825 ? 10.102 -4.148 -14.258 1 70.19 825 ILE B CA 1
ATOM 13625 C C . ILE B 1 825 ? 11.016 -3.633 -15.367 1 70.19 825 ILE B C 1
ATOM 13627 O O . ILE B 1 825 ? 10.852 -2.508 -15.844 1 70.19 825 ILE B O 1
ATOM 13631 N N . VAL B 1 826 ? 12.164 -4.285 -15.688 1 79.12 826 VAL B N 1
ATOM 13632 C CA . VAL B 1 826 ? 13.133 -3.93 -16.719 1 79.12 826 VAL B CA 1
ATOM 13633 C C . VAL B 1 826 ? 13.328 -5.102 -17.672 1 79.12 826 VAL B C 1
ATOM 13635 O O . VAL B 1 826 ? 13.281 -6.262 -17.266 1 79.12 826 VAL B O 1
ATOM 13638 N N . CYS B 1 827 ? 13.406 -4.73 -19 1 88.25 827 CYS B N 1
ATOM 13639 C CA . CYS B 1 827 ? 13.703 -5.73 -20.016 1 88.25 827 CYS B CA 1
ATOM 13640 C C . CYS B 1 827 ? 15.211 -5.93 -20.156 1 88.25 827 CYS B C 1
ATOM 13642 O O . CYS B 1 827 ? 15.969 -4.961 -20.188 1 88.25 827 CYS B O 1
ATOM 13644 N N . PHE B 1 828 ? 15.719 -7.156 -20.203 1 92.25 828 PHE B N 1
ATOM 13645 C CA . PHE B 1 828 ? 17.125 -7.492 -20.375 1 92.25 828 PHE B CA 1
ATOM 13646 C C . PHE B 1 828 ? 17.328 -8.398 -21.594 1 92.25 828 PHE B C 1
ATOM 13648 O O . PHE B 1 828 ? 16.516 -9.297 -21.844 1 92.25 828 PHE B O 1
ATOM 13655 N N . THR B 1 829 ? 18.406 -8.164 -22.391 1 94.62 829 THR B N 1
ATOM 13656 C CA . THR B 1 829 ? 18.859 -9.102 -23.406 1 94.62 829 THR B CA 1
ATOM 13657 C C . THR B 1 829 ? 20.328 -9.469 -23.203 1 94.62 829 THR B C 1
ATOM 13659 O O . THR B 1 829 ? 21.078 -8.719 -22.578 1 94.62 829 THR B O 1
ATOM 13662 N N . ILE B 1 830 ? 20.688 -10.648 -23.609 1 94.5 830 ILE B N 1
ATOM 13663 C CA . ILE B 1 830 ? 22.094 -11.047 -23.641 1 94.5 830 ILE B CA 1
ATOM 13664 C C . ILE B 1 830 ? 22.5 -11.414 -25.062 1 94.5 830 ILE B C 1
ATOM 13666 O O . ILE B 1 830 ? 21.656 -11.805 -25.875 1 94.5 830 ILE B O 1
ATOM 13670 N N . ASP B 1 831 ? 23.797 -11.297 -25.344 1 90.44 831 ASP B N 1
ATOM 13671 C CA . ASP B 1 831 ? 24.297 -11.586 -26.688 1 90.44 831 ASP B CA 1
ATOM 13672 C C . ASP B 1 831 ? 24.484 -13.086 -26.891 1 90.44 831 ASP B C 1
ATOM 13674 O O . ASP B 1 831 ? 24.312 -13.594 -28 1 90.44 831 ASP B O 1
ATOM 13678 N N . GLU B 1 832 ? 24.875 -13.703 -25.781 1 92.12 832 GLU B N 1
ATOM 13679 C CA . GLU B 1 832 ? 25 -15.156 -25.891 1 92.12 832 GLU B CA 1
ATOM 13680 C C . GLU B 1 832 ? 23.641 -15.812 -26.125 1 92.12 832 GLU B C 1
ATOM 13682 O O . GLU B 1 832 ? 22.625 -15.383 -25.547 1 92.12 832 GLU B O 1
ATOM 13687 N N . LYS B 1 833 ? 23.625 -16.75 -26.969 1 91.5 833 LYS B N 1
ATOM 13688 C CA . LYS B 1 833 ? 22.391 -17.484 -27.25 1 91.5 833 LYS B CA 1
ATOM 13689 C C . LYS B 1 833 ? 22.188 -18.609 -26.25 1 91.5 833 LYS B C 1
ATOM 13691 O O . LYS B 1 833 ? 22.375 -19.781 -26.578 1 91.5 833 LYS B O 1
ATOM 13696 N N . MET B 1 834 ? 21.812 -18.203 -25.062 1 90.94 834 MET B N 1
ATOM 13697 C CA . MET B 1 834 ? 21.578 -19.125 -23.953 1 90.94 834 MET B CA 1
ATOM 13698 C C . MET B 1 834 ? 20.125 -19.062 -23.5 1 90.94 834 MET B C 1
ATOM 13700 O O . MET B 1 834 ? 19.531 -17.984 -23.422 1 90.94 834 MET B O 1
ATOM 13704 N N . PRO B 1 835 ? 19.516 -20.266 -23.281 1 90.06 835 PRO B N 1
ATOM 13705 C CA . PRO B 1 835 ? 18.156 -20.219 -22.781 1 90.06 835 PRO B CA 1
ATOM 13706 C C . PRO B 1 835 ? 18.078 -19.766 -21.328 1 90.06 835 PRO B C 1
ATOM 13708 O O . PRO B 1 835 ? 18.922 -20.141 -20.5 1 90.06 835 PRO B O 1
ATOM 13711 N N . MET B 1 836 ? 17.188 -18.891 -21 1 89.19 836 MET B N 1
ATOM 13712 C CA . MET B 1 836 ? 16.812 -18.5 -19.656 1 89.19 836 MET B CA 1
ATOM 13713 C C . MET B 1 836 ? 15.328 -18.75 -19.406 1 89.19 836 MET B C 1
ATOM 13715 O O . MET B 1 836 ? 14.547 -18.844 -20.359 1 89.19 836 MET B O 1
ATOM 13719 N N . PHE B 1 837 ? 14.914 -18.891 -18.109 1 84 837 PHE B N 1
ATOM 13720 C CA . PHE B 1 837 ? 13.586 -19.422 -17.844 1 84 837 PHE B CA 1
ATOM 13721 C C . PHE B 1 837 ? 12.867 -18.578 -16.797 1 84 837 PHE B C 1
ATOM 13723 O O . PHE B 1 837 ? 11.688 -18.781 -16.531 1 84 837 PHE B O 1
ATOM 13730 N N . GLY B 1 838 ? 13.484 -17.688 -16.219 1 82.5 838 GLY B N 1
ATOM 13731 C CA . GLY B 1 838 ? 13.039 -17.016 -15.016 1 82.5 838 GLY B CA 1
ATOM 13732 C C . GLY B 1 838 ? 13.82 -17.438 -13.781 1 82.5 838 GLY B C 1
ATOM 13733 O O . GLY B 1 838 ? 14.328 -18.562 -13.711 1 82.5 838 GLY B O 1
ATOM 13734 N N . LEU B 1 839 ? 13.883 -16.484 -12.727 1 82 839 LEU B N 1
ATOM 13735 C CA . LEU B 1 839 ? 14.562 -16.688 -11.445 1 82 839 LEU B CA 1
ATOM 13736 C C . LEU B 1 839 ? 16.062 -16.453 -11.586 1 82 839 LEU B C 1
ATOM 13738 O O . LEU B 1 839 ? 16.797 -16.547 -10.602 1 82 839 LEU B O 1
ATOM 13742 N N . GLU B 1 840 ? 16.547 -16.172 -12.859 1 91.25 840 GLU B N 1
ATOM 13743 C CA . GLU B 1 840 ? 17.953 -15.75 -12.969 1 91.25 840 GLU B CA 1
ATOM 13744 C C . GLU B 1 840 ? 18.203 -14.461 -12.195 1 91.25 840 GLU B C 1
ATOM 13746 O O . GLU B 1 840 ? 17.375 -13.539 -12.234 1 91.25 840 GLU B O 1
ATOM 13751 N N . ALA B 1 841 ? 19.25 -14.453 -11.484 1 91.94 841 ALA B N 1
ATOM 13752 C CA . ALA B 1 841 ? 19.578 -13.281 -10.672 1 91.94 841 ALA B CA 1
ATOM 13753 C C . ALA B 1 841 ? 20.047 -12.117 -11.539 1 91.94 841 ALA B C 1
ATOM 13755 O O . ALA B 1 841 ? 20.797 -12.312 -12.5 1 91.94 841 ALA B O 1
ATOM 13756 N N . ILE B 1 842 ? 19.516 -11.047 -11.312 1 92.88 842 ILE B N 1
ATOM 13757 C CA . ILE B 1 842 ? 19.953 -9.812 -11.945 1 92.88 842 ILE B CA 1
ATOM 13758 C C . ILE B 1 842 ? 20.953 -9.094 -11.047 1 92.88 842 ILE B C 1
ATOM 13760 O O . ILE B 1 842 ? 20.656 -8.805 -9.883 1 92.88 842 ILE B O 1
ATOM 13764 N N . PHE B 1 843 ? 22.125 -8.883 -11.617 1 93.62 843 PHE B N 1
ATOM 13765 C CA . PHE B 1 843 ? 23.156 -8.133 -10.898 1 93.62 843 PHE B CA 1
ATOM 13766 C C . PHE B 1 843 ? 23.375 -6.766 -11.531 1 93.62 843 PHE B C 1
ATOM 13768 O O . PHE B 1 843 ? 23.359 -6.637 -12.758 1 93.62 843 PHE B O 1
ATOM 13775 N N . ARG B 1 844 ? 23.469 -5.852 -10.742 1 92.75 844 ARG B N 1
ATOM 13776 C CA . ARG B 1 844 ? 23.922 -4.527 -11.141 1 92.75 844 ARG B CA 1
ATOM 13777 C C . ARG B 1 844 ? 25.25 -4.18 -10.461 1 92.75 844 ARG B C 1
ATOM 13779 O O . ARG B 1 844 ? 25.312 -4.113 -9.234 1 92.75 844 ARG B O 1
ATOM 13786 N N . ASN B 1 845 ? 26.297 -4 -11.234 1 90.06 845 ASN B N 1
ATOM 13787 C CA . ASN B 1 845 ? 27.625 -3.693 -10.703 1 90.06 845 ASN B CA 1
ATOM 13788 C C . ASN B 1 845 ? 28.062 -4.723 -9.664 1 90.06 845 ASN B C 1
ATOM 13790 O O . ASN B 1 845 ? 28.562 -4.363 -8.594 1 90.06 845 ASN B O 1
ATOM 13794 N N . GLY B 1 846 ? 27.672 -5.945 -9.867 1 87.5 846 GLY B N 1
ATOM 13795 C CA . GLY B 1 846 ? 28.125 -7.051 -9.047 1 87.5 846 GLY B CA 1
ATOM 13796 C C . GLY B 1 846 ? 27.234 -7.316 -7.852 1 87.5 846 GLY B C 1
ATOM 13797 O O . GLY B 1 846 ? 27.469 -8.258 -7.09 1 87.5 846 GLY B O 1
ATOM 13798 N N . VAL B 1 847 ? 26.219 -6.473 -7.68 1 87.5 847 VAL B N 1
ATOM 13799 C CA . VAL B 1 847 ? 25.312 -6.625 -6.555 1 87.5 847 VAL B CA 1
ATOM 13800 C C . VAL B 1 847 ? 23.953 -7.137 -7.055 1 87.5 847 VAL B C 1
ATOM 13802 O O . VAL B 1 847 ? 23.422 -6.629 -8.039 1 87.5 847 VAL B O 1
ATOM 13805 N N . PRO B 1 848 ? 23.422 -8.227 -6.336 1 88.12 848 PRO B N 1
ATOM 13806 C CA . PRO B 1 848 ? 22.109 -8.695 -6.754 1 88.12 848 PRO B CA 1
ATOM 13807 C C . PRO B 1 848 ? 21.016 -7.656 -6.508 1 88.12 848 PRO B C 1
ATOM 13809 O O . PRO B 1 848 ? 20.922 -7.094 -5.414 1 88.12 848 PRO B O 1
ATOM 13812 N N . VAL B 1 849 ? 20.172 -7.359 -7.52 1 87.06 849 VAL B N 1
ATOM 13813 C CA . VAL B 1 849 ? 19.156 -6.316 -7.383 1 87.06 849 VAL B CA 1
ATOM 13814 C C . VAL B 1 849 ? 17.781 -6.887 -7.715 1 87.06 849 VAL B C 1
ATOM 13816 O O . VAL B 1 849 ? 16.781 -6.18 -7.633 1 87.06 849 VAL B O 1
ATOM 13819 N N . GLY B 1 850 ? 17.703 -8.039 -8.117 1 86.81 850 GLY B N 1
ATOM 13820 C CA . GLY B 1 850 ? 16.453 -8.695 -8.461 1 86.81 850 GLY B CA 1
ATOM 13821 C C . GLY B 1 850 ? 16.656 -10.008 -9.203 1 86.81 850 GLY B C 1
ATOM 13822 O O . GLY B 1 850 ? 17.734 -10.586 -9.172 1 86.81 850 GLY B O 1
ATOM 13823 N N . HIS B 1 851 ? 15.562 -10.562 -9.719 1 87.19 851 HIS B N 1
ATOM 13824 C CA . HIS B 1 851 ? 15.594 -11.75 -10.562 1 87.19 851 HIS B CA 1
ATOM 13825 C C . HIS B 1 851 ? 14.609 -11.641 -11.719 1 87.19 851 HIS B C 1
ATOM 13827 O O . HIS B 1 851 ? 13.648 -10.875 -11.648 1 87.19 851 HIS B O 1
ATOM 13833 N N . LEU B 1 852 ? 14.945 -12.352 -12.766 1 86.75 852 LEU B N 1
ATOM 13834 C CA . LEU B 1 852 ? 14.016 -12.406 -13.891 1 86.75 852 LEU B CA 1
ATOM 13835 C C . LEU B 1 852 ? 12.711 -13.078 -13.484 1 86.75 852 LEU B C 1
ATOM 13837 O O . LEU B 1 852 ? 12.719 -14.148 -12.867 1 86.75 852 LEU B O 1
ATOM 13841 N N . ARG B 1 853 ? 11.617 -12.344 -13.719 1 80.75 853 ARG B N 1
ATOM 13842 C CA . ARG B 1 853 ? 10.289 -12.914 -13.523 1 80.75 853 ARG B CA 1
ATOM 13843 C C . ARG B 1 853 ? 9.891 -13.789 -14.711 1 80.75 853 ARG B C 1
ATOM 13845 O O . ARG B 1 853 ? 9.188 -14.789 -14.547 1 80.75 853 ARG B O 1
ATOM 13852 N N . ARG B 1 854 ? 10.25 -13.328 -15.891 1 84.31 854 ARG B N 1
ATOM 13853 C CA . ARG B 1 854 ? 9.945 -14.023 -17.141 1 84.31 854 ARG B CA 1
ATOM 13854 C C . ARG B 1 854 ? 11.094 -13.891 -18.125 1 84.31 854 ARG B C 1
ATOM 13856 O O . ARG B 1 854 ? 11.734 -12.836 -18.219 1 84.31 854 ARG B O 1
ATOM 13863 N N . SER B 1 855 ? 11.445 -15.008 -18.797 1 89.06 855 SER B N 1
ATOM 13864 C CA . SER B 1 855 ? 12.469 -14.992 -19.828 1 89.06 855 SER B CA 1
ATOM 13865 C C . SER B 1 855 ? 12.133 -15.961 -20.953 1 89.06 855 SER B C 1
ATOM 13867 O O . SER B 1 855 ? 11.375 -16.906 -20.766 1 89.06 855 SER B O 1
ATOM 13869 N N . ASP B 1 856 ? 12.531 -15.641 -22.234 1 90.25 856 ASP B N 1
ATOM 13870 C CA . ASP B 1 856 ? 12.406 -16.484 -23.422 1 90.25 856 ASP B CA 1
ATOM 13871 C C . ASP B 1 856 ? 13.422 -16.094 -24.484 1 90.25 856 ASP B C 1
ATOM 13873 O O . ASP B 1 856 ? 14.258 -15.211 -24.266 1 90.25 856 ASP B O 1
ATOM 13877 N N . TYR B 1 857 ? 13.484 -16.875 -25.562 1 90.38 857 TYR B N 1
ATOM 13878 C CA . TYR B 1 857 ? 14.297 -16.5 -26.719 1 90.38 857 TYR B CA 1
ATOM 13879 C C . TYR B 1 857 ? 13.469 -15.719 -27.734 1 90.38 857 TYR B C 1
ATOM 13881 O O . TYR B 1 857 ? 12.43 -16.203 -28.188 1 90.38 857 TYR B O 1
ATOM 13889 N N . GLY B 1 858 ? 13.891 -14.422 -27.969 1 89.44 858 GLY B N 1
ATOM 13890 C CA . GLY B 1 858 ? 13.281 -13.656 -29.047 1 89.44 858 GLY B CA 1
ATOM 13891 C C . GLY B 1 858 ? 13.836 -14.008 -30.422 1 89.44 858 GLY B C 1
ATOM 13892 O O . GLY B 1 858 ? 14.906 -13.539 -30.797 1 89.44 858 GLY B O 1
ATOM 13893 N N . PHE B 1 859 ? 13.117 -14.773 -31.188 1 88.88 859 PHE B N 1
ATOM 13894 C CA . PHE B 1 859 ? 13.633 -15.328 -32.438 1 88.88 859 PHE B CA 1
ATOM 13895 C C . PHE B 1 859 ? 13.82 -14.234 -33.469 1 88.88 859 PHE B C 1
ATOM 13897 O O . PHE B 1 859 ? 14.734 -14.312 -34.312 1 88.88 859 PHE B O 1
ATOM 13904 N N . TYR B 1 860 ? 12.906 -13.273 -33.5 1 85.44 860 TYR B N 1
ATOM 13905 C CA . TYR B 1 860 ? 13.023 -12.203 -34.5 1 85.44 860 TYR B CA 1
ATOM 13906 C C . TYR B 1 860 ? 14.234 -11.32 -34.188 1 85.44 860 TYR B C 1
ATOM 13908 O O . TYR B 1 860 ? 15.016 -11 -35.094 1 85.44 860 TYR B O 1
ATOM 13916 N N . ILE B 1 861 ? 14.375 -10.922 -32.844 1 87.56 861 ILE B N 1
ATOM 13917 C CA . ILE B 1 861 ? 15.508 -10.086 -32.469 1 87.56 861 ILE B CA 1
ATOM 13918 C C . ILE B 1 861 ? 16.75 -10.953 -32.312 1 87.56 861 ILE B C 1
ATOM 13920 O O . ILE B 1 861 ? 17.875 -10.43 -32.219 1 87.56 861 ILE B O 1
ATOM 13924 N N . ASP B 1 862 ? 16.562 -12.281 -32.312 1 92.69 862 ASP B N 1
ATOM 13925 C CA . ASP B 1 862 ? 17.609 -13.305 -32.25 1 92.69 862 ASP B CA 1
ATOM 13926 C C . ASP B 1 862 ? 18.469 -13.125 -31 1 92.69 862 ASP B C 1
ATOM 13928 O O . ASP B 1 862 ? 19.688 -13.062 -31.094 1 92.69 862 ASP B O 1
ATOM 13932 N N . LYS B 1 863 ? 17.812 -12.977 -29.781 1 92.94 863 LYS B N 1
ATOM 13933 C CA . LYS B 1 863 ? 18.469 -12.844 -28.484 1 92.94 863 LYS B CA 1
ATOM 13934 C C . LYS B 1 863 ? 17.641 -13.477 -27.375 1 92.94 863 LYS B C 1
ATOM 13936 O O . LYS B 1 863 ? 16.406 -13.578 -27.5 1 92.94 863 LYS B O 1
ATOM 13941 N N . THR B 1 864 ? 18.375 -13.953 -26.344 1 93.81 864 THR B N 1
ATOM 13942 C CA . THR B 1 864 ? 17.672 -14.234 -25.094 1 93.81 864 THR B CA 1
ATOM 13943 C C . THR B 1 864 ? 17.172 -12.945 -24.438 1 93.81 864 THR B C 1
ATOM 13945 O O . THR B 1 864 ? 17.922 -11.977 -24.328 1 93.81 864 THR B O 1
ATOM 13948 N N . ILE B 1 865 ? 15.883 -12.938 -24.156 1 91.94 865 ILE B N 1
ATOM 13949 C CA . ILE B 1 865 ? 15.242 -11.742 -23.609 1 91.94 865 ILE B CA 1
ATOM 13950 C C . ILE B 1 865 ? 14.516 -12.094 -22.312 1 91.94 865 ILE B C 1
ATOM 13952 O O . ILE B 1 865 ? 13.961 -13.188 -22.172 1 91.94 865 ILE B O 1
ATOM 13956 N N . GLY B 1 866 ? 14.57 -11.25 -21.281 1 90.44 866 GLY B N 1
ATOM 13957 C CA . GLY B 1 866 ? 13.891 -11.453 -20.016 1 90.44 866 GLY B CA 1
ATOM 13958 C C . GLY B 1 866 ? 13.453 -10.156 -19.359 1 90.44 866 GLY B C 1
ATOM 13959 O O . GLY B 1 866 ? 14 -9.086 -19.656 1 90.44 866 GLY B O 1
ATOM 13960 N N . TYR B 1 867 ? 12.398 -10.281 -18.5 1 86.06 867 TYR B N 1
ATOM 13961 C CA . TYR B 1 867 ? 11.883 -9.164 -17.719 1 86.06 867 TYR B CA 1
ATOM 13962 C C . TYR B 1 867 ? 11.969 -9.461 -16.219 1 86.06 867 TYR B C 1
ATOM 13964 O O . TYR B 1 867 ? 11.711 -10.586 -15.789 1 86.06 867 TYR B O 1
ATOM 13972 N N . GLY B 1 868 ? 12.406 -8.586 -15.477 1 85.38 868 GLY B N 1
ATOM 13973 C CA . GLY B 1 868 ? 12.5 -8.711 -14.031 1 85.38 868 GLY B CA 1
ATOM 13974 C C . GLY B 1 868 ? 12.352 -7.387 -13.312 1 85.38 868 GLY B C 1
ATOM 13975 O O . GLY B 1 868 ? 12.602 -6.328 -13.891 1 85.38 868 GLY B O 1
ATOM 13976 N N . TYR B 1 869 ? 11.844 -7.539 -12.07 1 79.31 869 TYR B N 1
ATOM 13977 C CA . TYR B 1 869 ? 11.742 -6.363 -11.219 1 79.31 869 TYR B CA 1
ATOM 13978 C C . TYR B 1 869 ? 13.055 -6.117 -10.469 1 79.31 869 TYR B C 1
ATOM 13980 O O . TYR B 1 869 ? 13.617 -7.039 -9.875 1 79.31 869 TYR B O 1
ATOM 13988 N N . ILE B 1 870 ? 13.648 -5.055 -10.68 1 81.75 870 ILE B N 1
ATOM 13989 C CA . ILE B 1 870 ? 14.898 -4.754 -9.984 1 81.75 870 ILE B CA 1
ATOM 13990 C C . ILE B 1 870 ? 14.648 -3.68 -8.922 1 81.75 870 ILE B C 1
ATOM 13992 O O . ILE B 1 870 ? 13.711 -2.891 -9.039 1 81.75 870 ILE B O 1
ATOM 13996 N N . ARG B 1 871 ? 15.383 -3.859 -7.883 1 74.88 871 ARG B N 1
ATOM 13997 C CA . ARG B 1 871 ? 15.352 -2.898 -6.785 1 74.88 871 ARG B CA 1
ATOM 13998 C C . ARG B 1 871 ? 16.703 -2.223 -6.613 1 74.88 871 ARG B C 1
ATOM 14000 O O . ARG B 1 871 ? 17.734 -2.775 -7.004 1 74.88 871 ARG B O 1
ATOM 14007 N N . ASN B 1 872 ? 16.75 -1.127 -6.176 1 69.31 872 ASN B N 1
ATOM 14008 C CA . ASN B 1 872 ? 17.969 -0.469 -5.742 1 69.31 872 ASN B CA 1
ATOM 14009 C C . ASN B 1 872 ? 18.453 -0.995 -4.391 1 69.31 872 ASN B C 1
ATOM 14011 O O . ASN B 1 872 ? 17.781 -0.794 -3.375 1 69.31 872 ASN B O 1
ATOM 14015 N N . PRO B 1 873 ? 19.516 -1.789 -4.41 1 71.25 873 PRO B N 1
ATOM 14016 C CA . PRO B 1 873 ? 19.969 -2.428 -3.17 1 71.25 873 PRO B CA 1
ATOM 14017 C C . PRO B 1 873 ? 20.219 -1.423 -2.049 1 71.25 873 PRO B C 1
ATOM 14019 O O . PRO B 1 873 ? 20.219 -1.792 -0.871 1 71.25 873 PRO B O 1
ATOM 14022 N N . ASP B 1 874 ? 20.422 -0.292 -2.484 1 59.34 874 ASP B N 1
ATOM 14023 C CA . ASP B 1 874 ? 20.672 0.744 -1.487 1 59.34 874 ASP B CA 1
ATOM 14024 C C . ASP B 1 874 ? 19.359 1.37 -1.006 1 59.34 874 ASP B C 1
ATOM 14026 O O . ASP B 1 874 ? 19.375 2.359 -0.271 1 59.34 874 ASP B O 1
ATOM 14030 N N . GLY B 1 875 ? 18.203 0.757 -1.431 1 55.62 875 GLY B N 1
ATOM 14031 C CA . GLY B 1 875 ? 16.906 1.209 -0.974 1 55.62 875 GLY B CA 1
ATOM 14032 C C . GLY B 1 875 ? 16.344 2.354 -1.799 1 55.62 875 GLY B C 1
ATOM 14033 O O . GLY B 1 875 ? 15.211 2.791 -1.58 1 55.62 875 GLY B O 1
ATOM 14034 N N . GLY B 1 876 ? 17.109 2.781 -2.768 1 49.38 876 GLY B N 1
ATOM 14035 C CA . GLY B 1 876 ? 16.688 3.877 -3.623 1 49.38 876 GLY B CA 1
ATOM 14036 C C . GLY B 1 876 ? 15.742 3.443 -4.723 1 49.38 876 GLY B C 1
ATOM 14037 O O . GLY B 1 876 ? 15.359 2.273 -4.793 1 49.38 876 GLY B O 1
ATOM 14038 N N . VAL B 1 877 ? 15.211 4.453 -5.559 1 51.72 877 VAL B N 1
ATOM 14039 C CA . VAL B 1 877 ? 14.297 4.211 -6.664 1 51.72 877 VAL B CA 1
ATOM 14040 C C . VAL B 1 877 ? 15.055 3.643 -7.855 1 51.72 877 VAL B C 1
ATOM 14042 O O . VAL B 1 877 ? 16.203 4.035 -8.117 1 51.72 877 VAL B O 1
ATOM 14045 N N . VAL B 1 878 ? 14.383 2.748 -8.594 1 69.44 878 VAL B N 1
ATOM 14046 C CA . VAL B 1 878 ? 14.922 2.23 -9.852 1 69.44 878 VAL B CA 1
ATOM 14047 C C . VAL B 1 878 ? 14.508 3.143 -11 1 69.44 878 VAL B C 1
ATOM 14049 O O . VAL B 1 878 ? 13.445 2.961 -11.602 1 69.44 878 VAL B O 1
ATOM 14052 N N . SER B 1 879 ? 15.43 4.16 -11.445 1 60.41 879 SER B N 1
ATOM 14053 C CA . SER B 1 879 ? 15.188 5.109 -12.523 1 60.41 879 SER B CA 1
ATOM 14054 C C . SER B 1 879 ? 15.758 4.605 -13.844 1 60.41 879 SER B C 1
ATOM 14056 O O . SER B 1 879 ? 16.469 3.6 -13.875 1 60.41 879 SER B O 1
ATOM 14058 N N . ALA B 1 880 ? 15.375 5.348 -14.93 1 65 880 ALA B N 1
ATOM 14059 C CA . ALA B 1 880 ? 15.984 5.02 -16.219 1 65 880 ALA B CA 1
ATOM 14060 C C . ALA B 1 880 ? 17.5 5.172 -16.172 1 65 880 ALA B C 1
ATOM 14062 O O . ALA B 1 880 ? 18.234 4.371 -16.75 1 65 880 ALA B O 1
ATOM 14063 N N . ASP B 1 881 ? 17.984 6.176 -15.43 1 66.81 881 ASP B N 1
ATOM 14064 C CA . ASP B 1 881 ? 19.422 6.391 -15.305 1 66.81 881 ASP B CA 1
ATOM 14065 C C . ASP B 1 881 ? 20.078 5.262 -14.516 1 66.81 881 ASP B C 1
ATOM 14067 O O . ASP B 1 881 ? 21.188 4.848 -14.836 1 66.81 881 ASP B O 1
ATOM 14071 N N . PHE B 1 882 ? 19.391 4.977 -13.367 1 76.81 882 PHE B N 1
ATOM 14072 C CA . PHE B 1 882 ? 19.875 3.826 -12.617 1 76.81 882 PHE B CA 1
ATOM 14073 C C . PHE B 1 882 ? 20.094 2.633 -13.539 1 76.81 882 PHE B C 1
ATOM 14075 O O . PHE B 1 882 ? 21.094 1.924 -13.422 1 76.81 882 PHE B O 1
ATOM 14082 N N . ILE B 1 883 ? 19.141 2.537 -14.453 1 82.19 883 ILE B N 1
ATOM 14083 C CA . ILE B 1 883 ? 19.188 1.402 -15.367 1 82.19 883 ILE B CA 1
ATOM 14084 C C . ILE B 1 883 ? 20.281 1.625 -16.406 1 82.19 883 ILE B C 1
ATOM 14086 O O . ILE B 1 883 ? 21.125 0.748 -16.625 1 82.19 883 ILE B O 1
ATOM 14090 N N . ARG B 1 884 ? 20.406 2.744 -16.969 1 79.62 884 ARG B N 1
ATOM 14091 C CA . ARG B 1 884 ? 21.328 3.027 -18.062 1 79.62 884 ARG B CA 1
ATOM 14092 C C . ARG B 1 884 ? 22.781 3.02 -17.578 1 79.62 884 ARG B C 1
ATOM 14094 O O . ARG B 1 884 ? 23.688 2.623 -18.312 1 79.62 884 ARG B O 1
ATOM 14101 N N . SER B 1 885 ? 22.953 3.441 -16.297 1 80.25 885 SER B N 1
ATOM 14102 C CA . SER B 1 885 ? 24.312 3.596 -15.781 1 80.25 885 SER B CA 1
ATOM 14103 C C . SER B 1 885 ? 24.844 2.285 -15.211 1 80.25 885 SER B C 1
ATOM 14105 O O . SER B 1 885 ? 26.016 2.182 -14.867 1 80.25 885 SER B O 1
ATOM 14107 N N . GLY B 1 886 ? 23.984 1.44 -15.094 1 86.69 886 GLY B N 1
ATOM 14108 C CA . GLY B 1 886 ? 24.391 0.187 -14.477 1 86.69 886 GLY B CA 1
ATOM 14109 C C . GLY B 1 886 ? 24.984 -0.796 -15.477 1 86.69 886 GLY B C 1
ATOM 14110 O O . GLY B 1 886 ? 24.547 -0.845 -16.625 1 86.69 886 GLY B O 1
ATOM 14111 N N . GLU B 1 887 ? 26.016 -1.489 -14.922 1 90.94 887 GLU B N 1
ATOM 14112 C CA . GLU B 1 887 ? 26.453 -2.699 -15.617 1 90.94 887 GLU B CA 1
ATOM 14113 C C . GLU B 1 887 ? 25.688 -3.922 -15.117 1 90.94 887 GLU B C 1
ATOM 14115 O O . GLU B 1 887 ? 25.844 -4.332 -13.969 1 90.94 887 GLU B O 1
ATOM 14120 N N . PHE B 1 888 ? 24.938 -4.375 -16.047 1 94.31 888 PHE B N 1
ATOM 14121 C CA . PHE B 1 888 ? 24.062 -5.469 -15.633 1 94.31 888 PHE B CA 1
ATOM 14122 C C . PHE B 1 888 ? 24.609 -6.809 -16.109 1 94.31 888 PHE B C 1
ATOM 14124 O O . PHE B 1 888 ? 25.172 -6.898 -17.203 1 94.31 888 PHE B O 1
ATOM 14131 N N . THR B 1 889 ? 24.453 -7.75 -15.211 1 95.38 889 THR B N 1
ATOM 14132 C CA . THR B 1 889 ? 24.688 -9.141 -15.57 1 95.38 889 THR B CA 1
ATOM 14133 C C . THR B 1 889 ? 23.562 -10.039 -15.086 1 95.38 889 THR B C 1
ATOM 14135 O O . THR B 1 889 ? 22.828 -9.68 -14.156 1 95.38 889 THR B O 1
ATOM 14138 N N . LEU B 1 890 ? 23.344 -11.07 -15.82 1 94.12 890 LEU B N 1
ATOM 14139 C CA . LEU B 1 890 ? 22.406 -12.125 -15.43 1 94.12 890 LEU B CA 1
ATOM 14140 C C . LEU B 1 890 ? 23.156 -13.398 -15.047 1 94.12 890 LEU B C 1
ATOM 14142 O O . LEU B 1 890 ? 24.078 -13.82 -15.766 1 94.12 890 LEU B O 1
ATOM 14146 N N . GLU B 1 891 ? 22.828 -13.867 -13.883 1 92.38 891 GLU B N 1
ATOM 14147 C CA . GLU B 1 891 ? 23.438 -15.133 -13.477 1 92.38 891 GLU B CA 1
ATOM 14148 C C . GLU B 1 891 ? 22.484 -16.297 -13.695 1 92.38 891 GLU B C 1
ATOM 14150 O O . GLU B 1 891 ? 21.406 -16.344 -13.094 1 92.38 891 GLU B O 1
ATOM 14155 N N . ARG B 1 892 ? 22.891 -17.125 -14.602 1 91 892 ARG B N 1
ATOM 14156 C CA . ARG B 1 892 ? 22.172 -18.359 -14.914 1 91 892 ARG B CA 1
ATOM 14157 C C . ARG B 1 892 ? 22.953 -19.578 -14.422 1 91 892 ARG B C 1
ATOM 14159 O O . ARG B 1 892 ? 24 -19.922 -14.977 1 91 892 ARG B O 1
ATOM 14166 N N . MET B 1 893 ? 22.453 -20.203 -13.359 1 87.88 893 MET B N 1
ATOM 14167 C CA . MET B 1 893 ? 23.047 -21.453 -12.867 1 87.88 893 MET B CA 1
ATOM 14168 C C . MET B 1 893 ? 24.531 -21.25 -12.547 1 87.88 893 MET B C 1
ATOM 14170 O O . MET B 1 893 ? 25.375 -22.062 -12.93 1 87.88 893 MET B O 1
ATOM 14174 N N . GLY B 1 894 ? 24.859 -20.172 -11.93 1 84.31 894 GLY B N 1
ATOM 14175 C CA . GLY B 1 894 ? 26.188 -19.906 -11.43 1 84.31 894 GLY B CA 1
ATOM 14176 C C . GLY B 1 894 ? 27.094 -19.234 -12.453 1 84.31 894 GLY B C 1
ATOM 14177 O O . GLY B 1 894 ? 28.219 -18.859 -12.141 1 84.31 894 GLY B O 1
ATOM 14178 N N . VAL B 1 895 ? 26.594 -19.125 -13.727 1 89.5 895 VAL B N 1
ATOM 14179 C CA . VAL B 1 895 ? 27.375 -18.484 -14.773 1 89.5 895 VAL B CA 1
ATOM 14180 C C . VAL B 1 895 ? 26.812 -17.094 -15.055 1 89.5 895 VAL B C 1
ATOM 14182 O O . VAL B 1 895 ? 25.609 -16.906 -15.211 1 89.5 895 VAL B O 1
ATOM 14185 N N . THR B 1 896 ? 27.75 -16.172 -15.102 1 92.31 896 THR B N 1
ATOM 14186 C CA . THR B 1 896 ? 27.328 -14.781 -15.273 1 92.31 896 THR B CA 1
ATOM 14187 C C . THR B 1 896 ? 27.453 -14.359 -16.734 1 92.31 896 THR B C 1
ATOM 14189 O O . THR B 1 896 ? 28.453 -14.664 -17.391 1 92.31 896 THR B O 1
ATOM 14192 N N . TYR B 1 897 ? 26.453 -13.734 -17.297 1 95.31 897 TYR B N 1
ATOM 14193 C CA . TYR B 1 897 ? 26.422 -13.18 -18.656 1 95.31 897 TYR B CA 1
ATOM 14194 C C . TYR B 1 897 ? 26.203 -11.672 -18.609 1 95.31 897 TYR B C 1
ATOM 14196 O O . TYR B 1 897 ? 25.375 -11.172 -17.859 1 95.31 897 TYR B O 1
ATOM 14204 N N . LYS B 1 898 ? 26.969 -10.984 -19.422 1 95.19 898 LYS B N 1
ATOM 14205 C CA . LYS B 1 898 ? 26.703 -9.555 -19.562 1 95.19 898 LYS B CA 1
ATOM 14206 C C . LYS B 1 898 ? 25.328 -9.312 -20.172 1 95.19 898 LYS B C 1
ATOM 14208 O O . LYS B 1 898 ? 24.938 -9.992 -21.109 1 95.19 898 LYS B O 1
ATOM 14213 N N . ALA B 1 899 ? 24.578 -8.445 -19.609 1 96.44 899 ALA B N 1
ATOM 14214 C CA . ALA B 1 899 ? 23.219 -8.18 -20.078 1 96.44 899 ALA B CA 1
ATOM 14215 C C . ALA B 1 899 ? 23.031 -6.703 -20.406 1 96.44 899 ALA B C 1
ATOM 14217 O O . ALA B 1 899 ? 23.641 -5.836 -19.797 1 96.44 899 ALA B O 1
ATOM 14218 N N . LYS B 1 900 ? 22.219 -6.477 -21.422 1 92.88 900 LYS B N 1
ATOM 14219 C CA . LYS B 1 900 ? 21.797 -5.121 -21.766 1 92.88 900 LYS B CA 1
ATOM 14220 C C . LYS B 1 900 ? 20.391 -4.82 -21.234 1 92.88 900 LYS B C 1
ATOM 14222 O O . LYS B 1 900 ? 19.453 -5.574 -21.5 1 92.88 900 LYS B O 1
ATOM 14227 N N . ALA B 1 901 ? 20.328 -3.803 -20.516 1 92.44 901 ALA B N 1
ATOM 14228 C CA . ALA B 1 901 ? 19.047 -3.359 -20 1 92.44 901 ALA B CA 1
ATOM 14229 C C . ALA B 1 901 ? 18.344 -2.438 -20.984 1 92.44 901 ALA B C 1
ATOM 14231 O O . ALA B 1 901 ? 18.984 -1.593 -21.625 1 92.44 901 ALA B O 1
ATOM 14232 N N . HIS B 1 902 ? 16.984 -2.693 -21.219 1 84.25 902 HIS B N 1
ATOM 14233 C CA . HIS B 1 902 ? 16.172 -1.885 -22.109 1 84.25 902 HIS B CA 1
ATOM 14234 C C . HIS B 1 902 ? 15.016 -1.226 -21.359 1 84.25 902 HIS B C 1
ATOM 14236 O O . HIS B 1 902 ? 14.289 -1.896 -20.625 1 84.25 902 HIS B O 1
ATOM 14242 N N . LEU B 1 903 ? 14.906 0.02 -21.531 1 70.62 903 LEU B N 1
ATOM 14243 C CA . LEU B 1 903 ? 13.773 0.712 -20.922 1 70.62 903 LEU B CA 1
ATOM 14244 C C . LEU B 1 903 ? 12.477 0.386 -21.656 1 70.62 903 LEU B C 1
ATOM 14246 O O . LEU B 1 903 ? 11.398 0.417 -21.062 1 70.62 903 LEU B O 1
ATOM 14250 N N . LYS B 1 904 ? 12.641 0.244 -22.953 1 70.81 904 LYS B N 1
ATOM 14251 C CA . LYS B 1 904 ? 11.562 -0.238 -23.812 1 70.81 904 LYS B CA 1
ATOM 14252 C C . LYS B 1 904 ? 11.969 -1.514 -24.547 1 70.81 904 LYS B C 1
ATOM 14254 O O . LYS B 1 904 ? 13.156 -1.795 -24.703 1 70.81 904 LYS B O 1
ATOM 14259 N N . THR B 1 905 ? 10.891 -2.229 -24.984 1 78.69 905 THR B N 1
ATOM 14260 C CA . THR B 1 905 ? 11.172 -3.447 -25.734 1 78.69 905 THR B CA 1
ATOM 14261 C C . THR B 1 905 ? 12 -3.139 -26.984 1 78.69 905 THR B C 1
ATOM 14263 O O . THR B 1 905 ? 11.789 -2.111 -27.625 1 78.69 905 THR B O 1
ATOM 14266 N N . PRO B 1 906 ? 12.984 -3.947 -27.203 1 80.81 906 PRO B N 1
ATOM 14267 C CA . PRO B 1 906 ? 13.781 -3.736 -28.406 1 80.81 906 PRO B CA 1
ATOM 14268 C C . PRO B 1 906 ? 13.023 -4.098 -29.688 1 80.81 906 PRO B C 1
ATOM 14270 O O . PRO B 1 906 ? 13.531 -3.879 -30.781 1 80.81 906 PRO B O 1
ATOM 14273 N N . PHE B 1 907 ? 11.844 -4.633 -29.641 1 84.38 907 PHE B N 1
ATOM 14274 C CA . PHE B 1 907 ? 11.031 -5 -30.797 1 84.38 907 PHE B CA 1
ATOM 14275 C C . PHE B 1 907 ? 9.883 -4.023 -30.969 1 84.38 907 PHE B C 1
ATOM 14277 O O . PHE B 1 907 ? 9.031 -3.881 -30.094 1 84.38 907 PHE B O 1
ATOM 14284 N N . ASP B 1 908 ? 9.789 -3.354 -32.062 1 80.25 908 ASP B N 1
ATOM 14285 C CA . ASP B 1 908 ? 8.703 -2.475 -32.469 1 80.25 908 ASP B CA 1
ATOM 14286 C C . ASP B 1 908 ? 8.281 -1.547 -31.344 1 80.25 908 ASP B C 1
ATOM 14288 O O . ASP B 1 908 ? 7.113 -1.521 -30.953 1 80.25 908 ASP B O 1
ATOM 14292 N N . SER B 1 909 ? 9.258 -0.86 -30.719 1 74.25 909 SER B N 1
ATOM 14293 C CA . SER B 1 909 ? 9.055 -0.015 -29.547 1 74.25 909 SER B CA 1
ATOM 14294 C C . SER B 1 909 ? 8.031 1.08 -29.828 1 74.25 909 SER B C 1
ATOM 14296 O O . SER B 1 909 ? 7.418 1.621 -28.906 1 74.25 909 SER B O 1
ATOM 14298 N N . GLU B 1 910 ? 7.742 1.413 -31.109 1 70 910 GLU B N 1
ATOM 14299 C CA . GLU B 1 910 ? 6.812 2.477 -31.469 1 70 910 GLU B CA 1
ATOM 14300 C C . GLU B 1 910 ? 5.434 1.916 -31.797 1 70 910 GLU B C 1
ATOM 14302 O O . GLU B 1 910 ? 4.527 2.662 -32.188 1 70 910 GLU B O 1
ATOM 14307 N N . ASN B 1 911 ? 5.219 0.696 -31.75 1 74.62 911 ASN B N 1
ATOM 14308 C CA . ASN B 1 911 ? 3.943 0.015 -31.938 1 74.62 911 ASN B CA 1
ATOM 14309 C C . ASN B 1 911 ? 3.387 0.257 -33.344 1 74.62 911 ASN B C 1
ATOM 14311 O O . ASN B 1 911 ? 2.197 0.539 -33.5 1 74.62 911 ASN B O 1
ATOM 14315 N N . LYS B 1 912 ? 4.23 0.201 -34.375 1 77.88 912 LYS B N 1
ATOM 14316 C CA . LYS B 1 912 ? 3.834 0.444 -35.781 1 77.88 912 LYS B CA 1
ATOM 14317 C C . LYS B 1 912 ? 3.234 -0.812 -36.406 1 77.88 912 LYS B C 1
ATOM 14319 O O . LYS B 1 912 ? 2.295 -0.728 -37.188 1 77.88 912 LYS B O 1
ATOM 14324 N N . ARG B 1 913 ? 3.607 -1.957 -36.062 1 80.06 913 ARG B N 1
ATOM 14325 C CA . ARG B 1 913 ? 3.246 -3.203 -36.719 1 80.06 913 ARG B CA 1
ATOM 14326 C C . ARG B 1 913 ? 1.777 -3.541 -36.5 1 80.06 913 ARG B C 1
ATOM 14328 O O . ARG B 1 913 ? 1.108 -4.07 -37.375 1 80.06 913 ARG B O 1
ATOM 14335 N N . VAL B 1 914 ? 1.26 -3.188 -35.312 1 75 914 VAL B N 1
ATOM 14336 C CA . VAL B 1 914 ? -0.141 -3.469 -35 1 75 914 VAL B CA 1
ATOM 14337 C C . VAL B 1 914 ? -1.041 -2.617 -35.906 1 75 914 VAL B C 1
ATOM 14339 O O . VAL B 1 914 ? -2.215 -2.941 -36.094 1 75 914 VAL B O 1
ATOM 14342 N N . LYS B 1 915 ? -0.432 -1.581 -36.438 1 73.81 915 LYS B N 1
ATOM 14343 C CA . LYS B 1 915 ? -1.166 -0.694 -37.344 1 73.81 915 LYS B CA 1
ATOM 14344 C C . LYS B 1 915 ? -0.955 -1.089 -38.781 1 73.81 915 LYS B C 1
ATOM 14346 O O . LYS B 1 915 ? -1.463 -0.428 -39.688 1 73.81 915 LYS B O 1
ATOM 14351 N N . GLY B 1 916 ? -0.229 -2.162 -39.031 1 78.75 916 GLY B N 1
ATOM 14352 C CA . GLY B 1 916 ? 0.041 -2.621 -40.406 1 78.75 916 GLY B CA 1
ATOM 14353 C C . GLY B 1 916 ? 1.172 -1.864 -41.062 1 78.75 916 GLY B C 1
ATOM 14354 O O . GLY B 1 916 ? 1.279 -1.858 -42.281 1 78.75 916 GLY B O 1
ATOM 14355 N N . ILE B 1 917 ? 1.944 -1.102 -40.25 1 79.06 917 ILE B N 1
ATOM 14356 C CA . ILE B 1 917 ? 3.068 -0.335 -40.75 1 79.06 917 ILE B CA 1
ATOM 14357 C C . ILE B 1 917 ? 4.371 -1.094 -40.5 1 79.06 917 ILE B C 1
ATOM 14359 O O . ILE B 1 917 ? 4.746 -1.339 -39.375 1 79.06 917 ILE B O 1
ATOM 14363 N N . TYR B 1 918 ? 4.875 -1.609 -41.625 1 81.25 918 TYR B N 1
ATOM 14364 C CA . TYR B 1 918 ? 6.098 -2.398 -41.531 1 81.25 918 TYR B CA 1
ATOM 14365 C C . TYR B 1 918 ? 7.262 -1.666 -42.188 1 81.25 918 TYR B C 1
ATOM 14367 O O . TYR B 1 918 ? 7.121 -1.149 -43.312 1 81.25 918 TYR B O 1
ATOM 14375 N N . ASP B 1 919 ? 8.25 -1.021 -41.5 1 63.53 919 ASP B N 1
ATOM 14376 C CA . ASP B 1 919 ? 9.406 -0.359 -42.094 1 63.53 919 ASP B CA 1
ATOM 14377 C C . ASP B 1 919 ? 10.5 -1.37 -42.438 1 63.53 919 ASP B C 1
ATOM 14379 O O . ASP B 1 919 ? 10.648 -2.393 -41.781 1 63.53 919 ASP B O 1
#